Protein 3LWS (pdb70)

Radius of gyration: 48.51 Å; Cα contacts (8 Å, |Δi|>4): 4368; chains: 6; bounding box: 107×149×99 Å

InterPro domains:
  IPR001597 Aromatic amino acid beta-eliminating lyase/threonine aldolase [PF01212] (37-291)
  IPR015421 Pyridoxal phosphate-dependent transferase, major domain [G3DSA:3.40.640.10] (1-252)
  IPR015422 Pyridoxal phosphate-dependent transferase, small domain [G3DSA:3.90.1150.10] (253-356)
  IPR015424 Pyridoxal phosphate-dependent transferase [SSF53383] (31-314)

Structure (mmCIF, N/CA/C/O backbone):
data_3LWS
#
_entry.id   3LWS
#
_cell.length_a   142.150
_cell.length_b   142.150
_cell.length_c   102.710
_cell.angle_alpha   90.000
_cell.angle_beta   90.000
_cell.angle_gamma   120.000
#
_symmetry.space_group_name_H-M   'P 31'
#
loop_
_entity.id
_entity.type
_entity.pdbx_description
1 polymer 'Aromatic amino acid beta-eliminating lyase/threonine aldolase'
2 water water
#
loop_
_atom_site.group_PDB
_atom_site.id
_atom_site.type_symbol
_atom_site.label_atom_id
_atom_site.label_alt_id
_atom_site.label_comp_id
_atom_site.label_asym_id
_atom_site.label_entity_id
_atom_site.label_seq_id
_atom_site.pdbx_PDB_ins_code
_atom_site.Cartn_x
_atom_site.Cartn_y
_atom_site.Cartn_z
_atom_site.occupancy
_atom_site.B_iso_or_equiv
_atom_site.auth_seq_id
_atom_site.auth_comp_id
_atom_site.auth_asym_id
_atom_site.auth_atom_id
_atom_site.pdbx_PDB_model_num
ATOM 9 N N . ASN A 1 3 ? -21.679 -9.216 19.879 1.00 33.65 2 ASN A N 1
ATOM 10 C CA . ASN A 1 3 ? -21.702 -8.546 21.178 1.00 31.86 2 ASN A CA 1
ATOM 11 C C . ASN A 1 3 ? -23.114 -8.134 21.595 1.00 33.99 2 ASN A C 1
ATOM 12 O O . ASN A 1 3 ? -24.063 -8.204 20.810 1.00 32.77 2 ASN A O 1
ATOM 17 N N . ARG A 1 4 ? -23.225 -7.774 22.865 1.00 32.58 3 ARG A N 1
ATOM 18 C CA . ARG A 1 4 ? -24.444 -7.319 23.474 1.00 33.01 3 ARG A CA 1
ATOM 19 C C . ARG A 1 4 ? -25.041 -6.093 22.770 1.00 32.63 3 ARG A C 1
ATOM 20 O O . ARG A 1 4 ? -26.246 -6.070 22.527 1.00 33.87 3 ARG A O 1
ATOM 22 N N . LEU A 1 5 ? -24.221 -5.093 22.437 1.00 30.45 4 LEU A N 1
ATOM 23 C CA . LEU A 1 5 ? -24.740 -3.878 21.777 1.00 29.82 4 LEU A CA 1
ATOM 24 C C . LEU A 1 5 ? -25.336 -4.194 20.407 1.00 29.62 4 LEU A C 1
ATOM 25 O O . LEU A 1 5 ? -26.503 -3.869 20.150 1.00 28.18 4 LEU A O 1
ATOM 30 N N . ARG A 1 6 ? -24.526 -4.823 19.555 1.00 28.95 5 ARG A N 1
ATOM 31 C CA . ARG A 1 6 ? -24.914 -5.156 18.189 1.00 31.17 5 ARG A CA 1
ATOM 32 C C . ARG A 1 6 ? -26.163 -6.028 18.187 1.00 33.04 5 ARG A C 1
ATOM 33 O O . ARG A 1 6 ? -27.083 -5.795 17.406 1.00 32.88 5 ARG A O 1
ATOM 36 N N . THR A 1 7 ? -26.204 -7.002 19.085 1.00 33.54 6 THR A N 1
ATOM 37 C CA . THR A 1 7 ? -27.370 -7.849 19.250 1.00 35.08 6 THR A CA 1
ATOM 38 C C . THR A 1 7 ? -28.609 -7.013 19.494 1.00 34.58 6 THR A C 1
ATOM 39 O O . THR A 1 7 ? -29.619 -7.203 18.840 1.00 34.17 6 THR A O 1
ATOM 43 N N . SER A 1 8 ? -28.505 -6.087 20.437 1.00 34.09 7 SER A N 1
ATOM 44 C CA . SER A 1 8 ? -29.637 -5.266 20.851 1.00 32.88 7 SER A CA 1
ATOM 45 C C . SER A 1 8 ? -30.132 -4.353 19.721 1.00 33.15 7 SER A C 1
ATOM 46 O O . SER A 1 8 ? -31.327 -4.032 19.652 1.00 32.48 7 SER A O 1
ATOM 49 N N . PHE A 1 9 ? -29.215 -3.955 18.837 1.00 31.80 8 PHE A N 1
ATOM 50 C CA . PHE A 1 9 ? -29.540 -3.072 17.744 1.00 31.14 8 PHE A CA 1
ATOM 51 C C . PHE A 1 9 ? -30.218 -3.873 16.636 1.00 33.03 8 PHE A C 1
ATOM 52 O O . PHE A 1 9 ? -31.170 -3.385 16.012 1.00 30.41 8 PHE A O 1
ATOM 60 N N . GLN A 1 10 ? -29.721 -5.095 16.409 1.00 33.88 9 GLN A N 1
ATOM 61 C CA . GLN A 1 10 ? -30.290 -6.010 15.411 1.00 36.57 9 GLN A CA 1
ATOM 62 C C . GLN A 1 10 ? -31.730 -6.360 15.752 1.00 35.79 9 GLN A C 1
ATOM 63 O O . GLN A 1 10 ? -32.568 -6.491 14.844 1.00 35.93 9 GLN A O 1
ATOM 69 N N . GLN A 1 11 ? -32.017 -6.507 17.051 1.00 34.21 10 GLN A N 1
ATOM 70 C CA A GLN A 1 11 ? -33.353 -6.930 17.500 0.50 35.56 10 GLN A CA 1
ATOM 71 C CA B GLN A 1 11 ? -33.343 -6.934 17.503 0.50 34.99 10 GLN A CA 1
ATOM 72 C C . GLN A 1 11 ? -34.314 -5.745 17.670 1.00 34.60 10 GLN A C 1
ATOM 73 O O . GLN A 1 11 ? -35.362 -5.866 18.342 1.00 34.23 10 GLN A O 1
ATOM 84 N N . THR A 1 12 ? -33.981 -4.597 17.052 1.00 32.86 11 THR A N 1
ATOM 85 C CA . THR A 1 12 ? -34.873 -3.422 17.084 1.00 30.33 11 THR A CA 1
ATOM 86 C C . THR A 1 12 ? -35.823 -3.441 15.896 1.00 29.22 11 THR A C 1
ATOM 87 O O . THR A 1 12 ? -35.559 -4.064 14.864 1.00 31.35 11 THR A O 1
ATOM 91 N N . THR A 1 13 ? -36.925 -2.724 16.067 1.00 29.98 12 THR A N 1
ATOM 92 C CA . THR A 1 13 ? -38.012 -2.685 15.099 1.00 29.58 12 THR A CA 1
ATOM 93 C C . THR A 1 13 ? -37.978 -1.364 14.325 1.00 29.36 12 THR A C 1
ATOM 94 O O . THR A 1 13 ? -38.749 -1.159 13.377 1.00 29.65 12 THR A O 1
ATOM 98 N N . GLY A 1 14 ? -37.079 -0.467 14.726 1.00 27.51 13 GLY A N 1
ATOM 99 C CA . GLY A 1 14 ? -36.797 0.740 13.949 1.00 24.89 13 GLY A CA 1
ATOM 100 C C . GLY A 1 14 ? -35.476 1.331 14.364 1.00 24.38 13 GLY A C 1
ATOM 101 O O . GLY A 1 14 ? -34.984 1.031 15.450 1.00 26.22 13 GLY A O 1
ATOM 102 N N . GLN A 1 15 ? -34.914 2.180 13.510 1.00 22.94 14 GLN A N 1
ATOM 103 C CA . GLN A 1 15 ? -33.591 2.753 13.730 1.00 21.77 14 GLN A CA 1
ATOM 104 C C . GLN A 1 15 ? -33.584 4.204 13.309 1.00 22.35 14 GLN A C 1
ATOM 105 O O . GLN A 1 15 ? -34.362 4.599 12.403 1.00 21.46 14 GLN A O 1
ATOM 111 N N . ILE A 1 16 ? -32.698 4.982 13.938 1.00 21.09 15 ILE A N 1
ATOM 112 C CA . ILE A 1 16 ? -32.464 6.353 13.525 1.00 22.34 15 ILE A CA 1
ATOM 113 C C . ILE A 1 16 ? -31.565 6.428 12.275 1.00 21.28 15 ILE A C 1
ATOM 114 O O . ILE A 1 16 ? -31.697 7.354 11.465 1.00 21.64 15 ILE A O 1
ATOM 119 N N . SER A 1 17 ? -30.662 5.464 12.120 1.00 20.41 16 SER A N 1
ATOM 120 C CA . SER A 1 17 ? -29.687 5.512 11.045 1.00 23.79 16 SER A CA 1
ATOM 121 C C . SER A 1 17 ? -30.024 4.496 10.012 1.00 21.10 16 SER A C 1
ATOM 122 O O . SER A 1 17 ? -30.696 3.508 10.288 1.00 21.89 16 SER A O 1
ATOM 125 N N . GLY A 1 18 ? -29.540 4.751 8.808 1.00 21.02 17 GLY A N 1
ATOM 126 C CA . GLY A 1 18 ? -29.710 3.820 7.702 1.00 20.44 17 GLY A CA 1
ATOM 127 C C . GLY A 1 18 ? -31.052 3.777 7.017 1.00 21.76 17 GLY A C 1
ATOM 128 O O . GLY A 1 18 ? -31.953 4.613 7.238 1.00 21.87 17 GLY A O 1
ATOM 129 N N . HIS A 1 19 ? -31.166 2.765 6.179 1.00 21.75 18 HIS A N 1
ATOM 130 C CA . HIS A 1 19 ? -32.287 2.611 5.309 1.00 24.09 18 HIS A CA 1
ATOM 131 C C . HIS A 1 19 ? -33.158 1.428 5.653 1.00 26.00 18 HIS A C 1
ATOM 132 O O . HIS A 1 19 ? -34.173 1.229 5.000 1.00 28.85 18 HIS A O 1
ATOM 139 N N . GLY A 1 20 ? -32.754 0.643 6.654 1.00 25.84 19 GLY A N 1
ATOM 140 C CA . GLY A 1 20 ? -33.331 -0.672 6.872 1.00 26.16 19 GLY A CA 1
ATOM 141 C C . GLY A 1 20 ? -32.311 -1.767 6.654 1.00 25.88 19 GLY A C 1
ATOM 142 O O . GLY A 1 20 ? -31.141 -1.505 6.365 1.00 25.99 19 GLY A O 1
ATOM 143 N N . LYS A 1 21 ? -32.746 -3.002 6.824 1.00 24.95 20 LYS A N 1
ATOM 144 C CA . LYS A 1 21 ? -31.844 -4.135 6.734 1.00 25.88 20 LYS A CA 1
ATOM 145 C C . LYS A 1 21 ? -31.308 -4.297 5.331 1.00 24.12 20 LYS A C 1
ATOM 146 O O . LYS A 1 21 ? -32.021 -4.078 4.319 1.00 23.75 20 LYS A O 1
ATOM 152 N N . ARG A 1 22 ? -30.054 -4.696 5.283 1.00 23.17 21 ARG A N 1
ATOM 153 C CA . ARG A 1 22 ? -29.335 -4.930 4.040 1.00 25.82 21 ARG A CA 1
ATOM 154 C C . ARG A 1 22 ? -29.606 -6.371 3.635 1.00 24.16 21 ARG A C 1
ATOM 155 O O . ARG A 1 22 ? -28.877 -7.295 4.019 1.00 24.12 21 ARG A O 1
ATOM 163 N N . ASN A 1 23 ? -30.673 -6.576 2.876 1.00 22.92 22 ASN A N 1
ATOM 164 C CA . ASN A 1 23 ? -31.046 -7.944 2.472 1.00 21.28 22 ASN A CA 1
ATOM 165 C C . ASN A 1 23 ? -31.340 -8.139 0.987 1.00 20.68 22 ASN A C 1
ATOM 166 O O . ASN A 1 23 ? -31.266 -7.196 0.204 1.00 21.06 22 ASN A O 1
ATOM 171 N N . VAL A 1 24 ? -31.654 -9.387 0.619 1.00 21.17 23 VAL A N 1
ATOM 172 C CA . VAL A 1 24 ? -31.934 -9.804 -0.741 1.00 22.22 23 VAL A CA 1
ATOM 173 C C . VAL A 1 24 ? -33.111 -9.038 -1.322 1.00 22.33 23 VAL A C 1
ATOM 174 O O . VAL A 1 24 ? -33.124 -8.771 -2.519 1.00 21.29 23 VAL A O 1
ATOM 178 N N . GLY A 1 25 ? -34.083 -8.676 -0.468 1.00 21.69 24 GLY A N 1
ATOM 179 C CA . GLY A 1 25 ? -35.208 -7.834 -0.874 1.00 20.43 24 GLY A CA 1
ATOM 180 C C . GLY A 1 25 ? -34.828 -6.524 -1.558 1.00 20.29 24 GLY A C 1
ATOM 181 O O . GLY A 1 25 ? -35.566 -6.047 -2.424 1.00 19.14 24 GLY A O 1
ATOM 182 N N . VAL A 1 26 ? -33.703 -5.924 -1.152 1.00 20.22 25 VAL A N 1
ATOM 183 C CA . VAL A 1 26 ? -33.195 -4.693 -1.814 1.00 19.90 25 VAL A CA 1
ATOM 184 C C . VAL A 1 26 ? -33.021 -4.926 -3.331 1.00 19.61 25 VAL A C 1
ATOM 185 O O . VAL A 1 26 ? 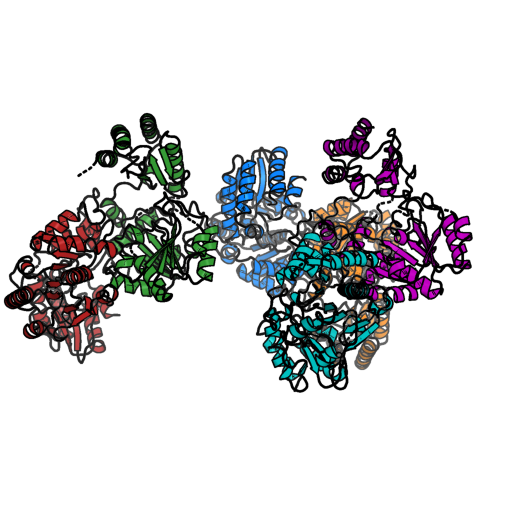-33.435 -4.115 -4.136 1.00 21.18 25 VAL A O 1
ATOM 189 N N . LEU A 1 27 ? -32.441 -6.065 -3.712 1.00 21.48 26 LEU A N 1
ATOM 190 C CA . LEU A 1 27 ? -32.282 -6.405 -5.151 1.00 20.60 26 LEU A CA 1
ATOM 191 C C . LEU A 1 27 ? -33.632 -6.785 -5.723 1.00 21.12 26 LEU A C 1
ATOM 192 O O . LEU A 1 27 ? -34.037 -6.204 -6.708 1.00 20.75 26 LEU A O 1
ATOM 197 N N . LYS A 1 28 ? -34.380 -7.676 -5.053 1.00 22.59 27 LYS A N 1
ATOM 198 C CA . LYS A 1 28 ? -35.680 -8.081 -5.594 1.00 22.81 27 LYS A CA 1
ATOM 199 C C . LYS A 1 28 ? -36.604 -6.890 -5.825 1.00 21.85 27 LYS A C 1
ATOM 200 O O . LYS A 1 28 ? -37.226 -6.804 -6.859 1.00 23.98 27 LYS A O 1
ATOM 206 N N . THR A 1 29 ? -36.623 -5.938 -4.918 1.00 23.23 28 THR A N 1
ATOM 207 C CA . THR A 1 29 ? -37.439 -4.766 -5.119 1.00 22.17 28 THR A CA 1
ATOM 208 C C . THR A 1 29 ? -37.010 -3.972 -6.366 1.00 23.24 28 THR A C 1
ATOM 209 O O . THR A 1 29 ? -37.860 -3.566 -7.139 1.00 23.42 28 THR A O 1
ATOM 213 N N . ALA A 1 30 ? -35.711 -3.747 -6.555 1.00 22.88 29 ALA A N 1
ATOM 214 C CA . ALA A 1 30 ? -35.228 -3.015 -7.757 1.00 22.92 29 ALA A CA 1
ATOM 215 C C . ALA A 1 30 ? -35.635 -3.709 -9.080 1.00 21.86 29 ALA A C 1
ATOM 216 O O . ALA A 1 30 ? -35.839 -3.080 -10.114 1.00 25.08 29 ALA A O 1
ATOM 218 N N . PHE A 1 31 ? -35.726 -5.027 -9.058 1.00 22.57 30 PHE A N 1
ATOM 219 C CA . PHE A 1 31 ? -36.014 -5.798 -10.269 1.00 22.73 30 PHE A CA 1
ATOM 220 C C . PHE A 1 31 ? -37.491 -6.177 -10.543 1.00 23.45 30 PHE A C 1
ATOM 221 O O . PHE A 1 31 ? -37.836 -6.601 -11.677 1.00 22.23 30 PHE A O 1
ATOM 229 N N . ALA A 1 32 ? -38.345 -6.006 -9.545 1.00 23.89 31 ALA A N 1
ATOM 230 C CA . ALA A 1 32 ? -39.719 -6.570 -9.589 1.00 25.37 31 ALA A CA 1
ATOM 231 C C . ALA A 1 32 ? -40.563 -6.128 -10.791 1.00 25.50 31 ALA A C 1
ATOM 232 O O . ALA A 1 32 ? -41.480 -6.836 -11.205 1.00 29.22 31 ALA A O 1
ATOM 234 N N . ALA A 1 33 ? -40.247 -4.982 -11.365 1.00 25.60 32 ALA A N 1
ATOM 235 C CA . ALA A 1 33 ? -40.942 -4.474 -12.526 1.00 26.69 32 ALA A CA 1
ATOM 236 C C . ALA A 1 33 ? -40.067 -4.503 -13.806 1.00 25.10 32 ALA A C 1
ATOM 237 O O . ALA A 1 33 ? -40.453 -3.944 -14.832 1.00 26.37 32 ALA A O 1
ATOM 239 N N . VAL A 1 34 ? -38.901 -5.149 -13.738 1.00 22.87 33 VAL A N 1
ATOM 240 C CA . VAL A 1 34 ? -38.002 -5.221 -14.872 1.00 21.53 33 VAL A CA 1
ATOM 241 C C . VAL A 1 34 ? -38.373 -6.460 -15.706 1.00 21.91 33 VAL A C 1
ATOM 242 O O . VAL A 1 34 ? -38.424 -7.575 -15.190 1.00 22.18 33 VAL A O 1
ATOM 246 N N . ALA A 1 35 ? -38.630 -6.244 -16.996 1.00 22.80 34 ALA A N 1
ATOM 247 C CA . ALA A 1 35 ? -38.983 -7.309 -17.946 1.00 22.34 34 ALA A CA 1
ATOM 248 C C . ALA A 1 35 ? -37.937 -8.397 -17.975 1.00 23.00 34 ALA A C 1
ATOM 249 O O . ALA A 1 35 ? -36.760 -8.093 -18.135 1.00 24.52 34 ALA A O 1
ATOM 251 N N . ASP A 1 36 ? -38.342 -9.672 -17.867 1.00 24.22 35 ASP A N 1
ATOM 252 C CA . ASP A 1 36 ? -37.374 -10.779 -17.937 1.00 25.03 35 ASP A CA 1
ATOM 253 C C . ASP A 1 36 ? -36.592 -10.729 -19.255 1.00 25.07 35 ASP A C 1
ATOM 254 O O . ASP A 1 36 ? -35.453 -11.169 -19.318 1.00 25.43 35 ASP A O 1
ATOM 259 N N . GLU A 1 37 ? -37.192 -10.167 -20.301 1.00 25.01 36 GLU A N 1
ATOM 260 C CA . GLU A 1 37 ? -36.571 -10.165 -21.615 1.00 25.62 36 GLU A CA 1
ATOM 261 C C . GLU A 1 37 ? -35.559 -9.027 -21.809 1.00 23.98 36 GLU A C 1
ATOM 262 O O . GLU A 1 37 ? -34.890 -8.995 -22.807 1.00 25.30 36 GLU A O 1
ATOM 276 N N . ALA A 1 39 ? -32.259 -7.293 -22.308 1.00 21.70 38 ALA A N 1
ATOM 277 C CA . ALA A 1 39 ? -30.925 -7.830 -22.576 1.00 21.15 38 ALA A CA 1
ATOM 278 C C . ALA A 1 39 ? -29.890 -7.277 -21.589 1.00 21.63 38 ALA A C 1
ATOM 279 O O . ALA A 1 39 ? -29.906 -6.102 -21.187 1.00 22.99 38 ALA A O 1
ATOM 281 N N . SER A 1 40 ? -28.970 -8.141 -21.226 1.00 22.78 39 SER A N 1
ATOM 282 C CA . SER A 1 40 ? -27.896 -7.792 -20.339 1.00 22.25 39 SER A CA 1
ATOM 283 C C . SER A 1 40 ? -26.921 -6.936 -21.063 1.00 23.30 39 SER A C 1
ATOM 284 O O . SER A 1 40 ? -26.831 -6.988 -22.275 1.00 20.67 39 SER A O 1
ATOM 287 N N . ASP A 1 41 ? -26.150 -6.187 -20.281 1.00 23.43 40 ASP A N 1
ATOM 288 C CA . ASP A 1 41 ? -24.925 -5.569 -20.749 1.00 21.20 40 ASP A CA 1
ATOM 289 C C . ASP A 1 41 ? -23.946 -6.659 -21.178 1.00 22.36 40 ASP A C 1
ATOM 290 O O . ASP A 1 41 ? -24.147 -7.849 -20.884 1.00 21.96 40 ASP A O 1
ATOM 295 N N . GLN A 1 42 ? -22.895 -6.276 -21.912 1.00 23.06 41 GLN A N 1
ATOM 296 C CA . GLN A 1 42 ? -21.854 -7.251 -22.257 1.00 24.90 41 GLN A CA 1
ATOM 297 C C . GLN A 1 42 ? -20.453 -6.644 -22.234 1.00 24.17 41 GLN A C 1
ATOM 298 O O . GLN A 1 42 ? -20.113 -5.755 -23.021 1.00 24.97 41 GLN A O 1
ATOM 304 N N . TYR A 1 43 ? -19.658 -7.150 -21.306 1.00 23.50 42 TYR A N 1
ATOM 305 C CA . TYR A 1 43 ? -18.294 -6.672 -21.053 1.00 23.07 42 TYR A CA 1
ATOM 306 C C . TYR A 1 43 ? -18.111 -5.167 -21.290 1.00 22.08 42 TYR A C 1
ATOM 307 O O . TYR A 1 43 ? -17.218 -4.746 -22.041 1.00 19.39 42 TYR A O 1
ATOM 316 N N . GLY A 1 44 ? -18.944 -4.378 -20.620 1.00 20.62 43 GLY A N 1
ATOM 317 C CA . GLY A 1 44 ? -18.726 -2.935 -20.496 1.00 20.37 43 GLY A CA 1
ATOM 318 C C . GLY A 1 44 ? -19.396 -2.083 -21.557 1.00 22.22 43 GLY A C 1
ATOM 319 O O . GLY A 1 44 ? -19.182 -0.870 -21.589 1.00 22.95 43 GLY A O 1
ATOM 320 N N . THR A 1 45 ? -20.144 -2.721 -22.459 1.00 22.76 44 THR A N 1
ATOM 321 C CA . THR A 1 45 ? -20.941 -2.037 -23.445 1.00 22.63 44 THR A CA 1
ATOM 322 C C . THR A 1 45 ? -22.316 -2.740 -23.606 1.00 24.47 44 THR A C 1
ATOM 323 O O . THR A 1 45 ? -22.676 -3.685 -22.863 1.00 23.31 44 THR A O 1
ATOM 327 N N . GLY A 1 46 ? -23.082 -2.241 -24.567 1.00 24.66 45 GLY A N 1
ATOM 328 C CA . GLY A 1 46 ? -24.370 -2.790 -24.897 1.00 25.16 45 GLY A CA 1
ATOM 329 C C . GLY A 1 46 ? -25.460 -2.218 -24.027 1.00 24.13 45 GLY A C 1
ATOM 330 O O . GLY A 1 46 ? -25.363 -1.076 -23.522 1.00 22.89 45 GLY A O 1
ATOM 331 N N . ALA A 1 47 ? -26.492 -3.044 -23.842 1.00 24.48 46 ALA A N 1
ATOM 332 C CA . ALA A 1 47 ? -27.699 -2.645 -23.143 1.00 23.74 46 ALA A CA 1
ATOM 333 C C . ALA A 1 47 ? -27.410 -2.326 -21.681 1.00 22.91 46 ALA A C 1
ATOM 334 O O . ALA A 1 47 ? -26.517 -2.915 -21.105 1.00 22.77 46 ALA A O 1
ATOM 336 N N . ILE A 1 48 ? -28.198 -1.399 -21.128 1.00 22.18 47 ILE A N 1
ATOM 337 C CA . ILE A 1 48 ? -28.253 -1.056 -19.710 1.00 21.50 47 ILE A CA 1
ATOM 338 C C . ILE A 1 48 ? -27.077 -0.171 -19.331 1.00 20.76 47 ILE A C 1
ATOM 339 O O . ILE A 1 48 ? -27.268 0.980 -18.913 1.00 22.26 47 ILE A O 1
ATOM 344 N N . ILE A 1 49 ? -25.870 -0.696 -19.481 1.00 21.48 48 ILE A N 1
ATOM 345 C CA . ILE A 1 49 ? -24.659 0.014 -19.084 1.00 20.20 48 ILE A CA 1
ATOM 346 C C . ILE A 1 49 ? -24.432 1.321 -19.880 1.00 21.32 48 ILE A C 1
ATOM 347 O O . ILE A 1 49 ? -24.131 2.345 -19.269 1.00 19.41 48 ILE A O 1
ATOM 352 N N . GLU A 1 50 ? -24.606 1.309 -21.205 1.00 21.62 49 GLU A N 1
ATOM 353 C CA . GLU A 1 50 ? -24.370 2.547 -21.982 1.00 21.86 49 GLU A CA 1
ATOM 354 C C . GLU A 1 50 ? -25.310 3.671 -21.641 1.00 21.17 49 GLU A C 1
ATOM 355 O O . GLU A 1 50 ? -24.843 4.758 -21.406 1.00 21.83 49 GLU A O 1
ATOM 361 N N . PRO A 1 51 ? -26.622 3.416 -21.578 1.00 22.47 50 PRO A N 1
ATOM 362 C CA . PRO A 1 51 ? -27.529 4.478 -21.148 1.00 23.74 50 PRO A CA 1
ATOM 363 C C . PRO A 1 51 ? -27.279 4.972 -19.699 1.00 23.36 50 PRO A C 1
ATOM 364 O O . PRO A 1 51 ? -27.390 6.181 -19.425 1.00 23.29 50 PRO A O 1
ATOM 368 N N . PHE A 1 52 ? -26.921 4.062 -18.789 1.00 22.77 51 PHE A N 1
ATOM 369 C CA . PHE A 1 52 ? -26.648 4.454 -17.406 1.00 21.65 51 PHE A CA 1
ATOM 370 C C . PHE A 1 52 ? -25.434 5.365 -17.344 1.00 21.65 51 PHE A C 1
ATOM 371 O O . PHE A 1 52 ? -25.443 6.373 -16.634 1.00 21.33 51 PHE A O 1
ATOM 379 N N . GLU A 1 53 ? -24.398 4.996 -18.094 1.00 21.40 52 GLU A N 1
ATOM 380 C CA . GLU A 1 53 ? -23.178 5.749 -18.112 1.00 20.78 52 GLU A CA 1
ATOM 381 C C . GLU A 1 53 ? -23.453 7.148 -18.692 1.00 22.04 52 GLU A C 1
ATOM 382 O O . GLU A 1 53 ? -23.030 8.135 -18.127 1.00 22.31 52 GLU A O 1
ATOM 388 N N . GLN A 1 54 ? -24.201 7.244 -19.790 1.00 22.99 53 GLN A N 1
ATOM 389 C CA . GLN A 1 54 ? -24.529 8.580 -20.393 1.00 23.89 53 GLN A CA 1
ATOM 390 C C . GLN A 1 54 ? -25.340 9.452 -19.431 1.00 23.18 53 GLN A C 1
ATOM 391 O O . GLN A 1 54 ? -25.060 10.645 -19.256 1.00 24.70 53 GLN A O 1
ATOM 397 N N . LYS A 1 55 ? -26.344 8.837 -18.807 1.00 22.47 54 LYS A N 1
ATOM 398 C CA . LYS A 1 55 ? -27.155 9.466 -17.783 1.00 22.31 54 LYS A CA 1
ATOM 399 C C . LYS A 1 55 ? -26.316 10.170 -16.731 1.00 22.32 54 LYS A C 1
ATOM 400 O O . LYS A 1 55 ? -26.499 11.368 -16.463 1.00 21.42 54 LYS A O 1
ATOM 406 N N . PHE A 1 56 ? -25.380 9.426 -16.149 1.00 22.88 55 PHE A N 1
ATOM 407 C CA . PHE A 1 56 ? -24.543 9.968 -15.126 1.00 21.55 55 PHE A CA 1
ATOM 408 C C . PHE A 1 56 ? -23.364 10.771 -15.655 1.00 22.15 55 PHE A C 1
ATOM 409 O O . PHE A 1 56 ? -22.886 11.628 -14.944 1.00 23.42 55 PHE A O 1
ATOM 417 N N . ALA A 1 57 ? -22.923 10.586 -16.890 1.00 22.01 56 ALA A N 1
ATOM 418 C CA . ALA A 1 57 ? -22.045 11.627 -17.464 1.00 23.85 56 ALA A CA 1
ATOM 419 C C . ALA A 1 57 ? -22.798 12.981 -17.432 1.00 23.83 56 ALA A C 1
ATOM 420 O O . ALA A 1 57 ? -22.263 13.984 -17.024 1.00 25.20 56 ALA A O 1
ATOM 422 N N . ASP A 1 58 ? -24.072 12.964 -17.804 1.00 27.34 57 ASP A N 1
ATOM 423 C CA . ASP A 1 58 ? -24.908 14.165 -17.806 1.00 26.06 57 ASP A CA 1
ATOM 424 C C . ASP A 1 58 ? -25.135 14.717 -16.426 1.00 26.24 57 ASP A C 1
ATOM 425 O O . ASP A 1 58 ? -25.048 15.918 -16.236 1.00 26.32 57 ASP A O 1
ATOM 430 N N . VAL A 1 59 ? -25.434 13.849 -15.459 1.00 27.17 58 VAL A N 1
ATOM 431 C CA . VAL A 1 59 ? -25.736 14.307 -14.103 1.00 25.57 58 VAL A CA 1
ATOM 432 C C . VAL A 1 59 ? -24.529 15.001 -13.502 1.00 25.74 58 VAL A C 1
ATOM 433 O O . VAL A 1 59 ? -24.665 16.005 -12.808 1.00 26.46 58 VAL A O 1
ATOM 437 N N . LEU A 1 60 ? -23.349 14.485 -13.786 1.00 24.34 59 LEU A N 1
ATOM 438 C CA . LEU A 1 60 ? -22.131 15.120 -13.286 1.00 23.34 59 LEU A CA 1
ATOM 439 C C . LEU A 1 60 ? -21.562 16.159 -14.252 1.00 23.62 59 LEU A C 1
ATOM 440 O O . LEU A 1 60 ? -20.612 16.813 -13.922 1.00 25.20 59 LEU A O 1
ATOM 445 N N . GLY A 1 61 ? -22.134 16.299 -15.446 1.00 25.61 60 GLY A N 1
ATOM 446 C CA . GLY A 1 61 ? -21.650 17.299 -16.428 1.00 24.94 60 GLY A CA 1
ATOM 447 C C . GLY A 1 61 ? -20.257 17.014 -16.963 1.00 25.47 60 GLY A C 1
ATOM 448 O O . GLY A 1 61 ? -19.486 17.933 -17.179 1.00 25.54 60 GLY A O 1
ATOM 457 N N . ASP A 1 63 ? -17.791 14.592 -19.853 1.00 23.41 62 ASP A N 1
ATOM 458 C CA . ASP A 1 63 ? -17.819 14.091 -21.221 1.00 24.59 62 ASP A CA 1
ATOM 459 C C . ASP A 1 63 ? -18.295 12.625 -21.267 1.00 23.79 62 ASP A C 1
ATOM 460 O O . ASP A 1 63 ? -18.948 12.209 -22.199 1.00 22.37 62 ASP A O 1
ATOM 465 N N . ASP A 1 64 ? -17.938 11.831 -20.265 1.00 23.01 63 ASP A N 1
ATOM 466 C CA . ASP A 1 64 ? -18.223 10.400 -20.305 1.00 22.44 63 ASP A CA 1
ATOM 467 C C . ASP A 1 64 ? -18.226 9.897 -18.833 1.00 22.02 63 ASP A C 1
ATOM 468 O O . ASP A 1 64 ? -17.815 10.632 -17.934 1.00 19.62 63 ASP A O 1
ATOM 473 N N . ALA A 1 65 ? -18.750 8.698 -18.592 1.00 20.83 64 ALA A N 1
ATOM 474 C CA . ALA A 1 65 ? -18.721 8.087 -17.257 1.00 18.58 64 ALA A CA 1
ATOM 475 C C . ALA A 1 65 ? -18.601 6.591 -17.419 1.00 19.79 64 ALA A C 1
ATOM 476 O O . ALA A 1 65 ? -19.063 6.037 -18.424 1.00 22.86 64 ALA A O 1
ATOM 478 N N . VAL A 1 66 ? -17.962 5.932 -16.447 1.00 19.39 65 VAL A N 1
ATOM 479 C CA . VAL A 1 66 ? -17.664 4.498 -16.539 1.00 17.22 65 VAL A CA 1
ATOM 480 C C . VAL A 1 66 ? -18.213 3.839 -15.268 1.00 18.59 65 VAL A C 1
ATOM 481 O O . VAL A 1 66 ? -17.906 4.279 -14.133 1.00 16.79 65 VAL A O 1
ATOM 485 N N . PHE A 1 67 ? -19.028 2.804 -15.456 1.00 17.23 66 PHE A N 1
ATOM 486 C CA . PHE A 1 67 ? -19.562 2.077 -14.325 1.00 17.27 66 PHE A CA 1
ATOM 487 C C . PHE A 1 67 ? -18.510 1.099 -13.811 1.00 17.00 66 PHE A C 1
ATOM 488 O O . PHE A 1 67 ? -18.044 0.262 -14.556 1.00 19.61 66 PHE A O 1
ATOM 496 N N . PHE A 1 68 ? -18.176 1.188 -12.528 1.00 17.10 67 PHE A N 1
ATOM 497 C CA . PHE A 1 68 ? -17.246 0.250 -11.897 1.00 16.20 67 PHE A CA 1
ATOM 498 C C . PHE A 1 68 ? -17.957 -0.570 -10.802 1.00 17.46 67 PHE A C 1
ATOM 499 O O . PHE A 1 68 ? -18.892 -0.083 -10.180 1.00 18.83 67 PHE A O 1
ATOM 507 N N . PRO A 1 69 ? -17.513 -1.816 -10.561 1.00 19.14 68 PRO A N 1
ATOM 508 C CA . PRO A 1 69 ? -18.005 -2.612 -9.420 1.00 18.60 68 PRO A CA 1
ATOM 509 C C . PRO A 1 69 ? -17.753 -2.000 -8.048 1.00 18.49 68 PRO A C 1
ATOM 510 O O . PRO A 1 69 ? -18.568 -2.198 -7.118 1.00 18.51 68 PRO A O 1
ATOM 514 N N . SER A 1 70 ? -16.654 -1.251 -7.924 1.00 17.72 69 SER A N 1
ATOM 515 C CA . SER A 1 70 ? -16.321 -0.578 -6.664 1.00 17.83 69 SER A CA 1
ATOM 516 C C . SER A 1 70 ? -15.649 0.780 -6.830 1.00 16.66 69 SER A C 1
ATOM 517 O O . SER A 1 70 ? -14.970 1.058 -7.813 1.00 15.06 69 SER A O 1
ATOM 520 N N . GLY A 1 71 ? -15.855 1.623 -5.833 1.00 16.10 70 GLY A N 1
ATOM 521 C CA . GLY A 1 71 ? -15.096 2.840 -5.708 1.00 16.19 70 GLY A CA 1
ATOM 522 C C . GLY A 1 71 ? -13.621 2.586 -5.422 1.00 16.99 70 GLY A C 1
ATOM 523 O O . GLY A 1 71 ? -12.762 3.416 -5.754 1.00 14.85 70 GLY A O 1
ATOM 524 N N . THR A 1 72 ? -13.323 1.467 -4.772 1.00 17.47 71 THR A N 1
ATOM 525 C CA . THR A 1 72 ? -11.938 1.128 -4.474 1.00 18.53 71 THR A CA 1
ATOM 526 C C . THR A 1 72 ? -11.160 1.018 -5.769 1.00 18.58 71 THR A C 1
ATOM 527 O O . THR A 1 72 ? -10.133 1.686 -5.931 1.00 17.12 71 THR A O 1
ATOM 539 N N . ALA A 1 74 ? -12.346 1.988 -8.846 1.00 17.72 73 ALA A N 1
ATOM 540 C CA . ALA A 1 74 ? -12.556 3.244 -9.541 1.00 18.26 73 ALA A CA 1
ATOM 541 C C . ALA A 1 74 ? -11.501 4.341 -9.195 1.00 18.69 73 ALA A C 1
ATOM 542 O O . ALA A 1 74 ? -10.922 4.967 -10.091 1.00 20.42 73 ALA A O 1
ATOM 544 N N . GLN A 1 75 ? -11.210 4.544 -7.923 1.00 18.89 74 GLN A N 1
ATOM 545 C CA . GLN A 1 75 ? -10.336 5.689 -7.555 1.00 18.39 74 GLN A CA 1
ATOM 546 C C . GLN A 1 75 ? -8.843 5.407 -7.734 1.00 18.02 74 GLN A C 1
ATOM 547 O O . GLN A 1 75 ? -8.090 6.312 -8.078 1.00 18.76 74 GLN A O 1
ATOM 553 N N . GLN A 1 76 ? -8.452 4.150 -7.519 1.00 17.02 75 GLN A N 1
ATOM 554 C CA . GLN A 1 76 ? -7.120 3.675 -7.864 1.00 17.53 75 GLN A CA 1
ATOM 555 C C . GLN A 1 76 ? -6.861 3.881 -9.334 1.00 19.03 75 GLN A C 1
ATOM 556 O O . GLN A 1 76 ? -5.820 4.446 -9.724 1.00 17.40 75 GLN A O 1
ATOM 562 N N . VAL A 1 77 ? -7.826 3.472 -10.152 1.00 19.00 76 VAL A N 1
ATOM 563 C CA . VAL A 1 77 ? -7.686 3.692 -11.589 1.00 18.37 76 VAL A CA 1
ATOM 564 C C . VAL A 1 77 ? -7.567 5.176 -11.960 1.00 17.85 76 VAL A C 1
ATOM 565 O O . VAL A 1 77 ? -6.738 5.547 -12.799 1.00 16.31 76 VAL A O 1
ATOM 569 N N . ALA A 1 78 ? -8.385 6.015 -11.336 1.00 18.00 77 ALA A N 1
ATOM 570 C CA . ALA A 1 78 ? -8.376 7.468 -11.627 1.00 18.63 77 ALA A CA 1
ATOM 571 C C . ALA A 1 78 ? -6.986 8.045 -11.367 1.00 18.99 77 ALA A C 1
ATOM 572 O O . ALA A 1 78 ? -6.401 8.713 -12.242 1.00 19.96 77 ALA A O 1
ATOM 574 N N . LEU A 1 79 ? -6.476 7.768 -10.168 1.00 18.89 78 LEU A N 1
ATOM 575 C CA . LEU A 1 79 ? -5.175 8.308 -9.723 1.00 18.78 78 LEU A CA 1
ATOM 576 C C . LEU A 1 79 ? -4.032 7.850 -10.639 1.00 18.79 78 LEU A C 1
ATOM 577 O O . LEU A 1 79 ? -3.179 8.663 -11.052 1.00 18.05 78 LEU A O 1
ATOM 582 N N . ARG A 1 80 ? -4.051 6.560 -10.996 1.00 19.01 79 ARG A N 1
ATOM 583 C CA . ARG A 1 80 ? -3.075 6.004 -11.935 1.00 17.24 79 ARG A CA 1
ATOM 584 C C . ARG A 1 80 ? -3.126 6.688 -13.301 1.00 18.62 79 ARG A C 1
ATOM 585 O O . ARG A 1 80 ? -2.073 6.997 -13.876 1.00 20.19 79 ARG A O 1
ATOM 593 N N . ILE A 1 81 ? -4.325 6.930 -13.819 1.00 17.35 80 ILE A N 1
ATOM 594 C CA . ILE A 1 81 ? -4.445 7.597 -15.118 1.00 19.39 80 ILE A CA 1
ATOM 595 C C . ILE A 1 81 ? -3.816 8.979 -15.034 1.00 19.23 80 ILE A C 1
ATOM 596 O O . ILE A 1 81 ? -2.949 9.293 -15.822 1.00 18.18 80 ILE A O 1
ATOM 601 N N . TRP A 1 82 ? -4.200 9.770 -14.049 1.00 18.09 81 TRP A N 1
ATOM 602 C CA . TRP A 1 82 ? -3.605 11.088 -13.873 1.00 18.66 81 TRP A CA 1
ATOM 603 C C . TRP A 1 82 ? -2.101 11.035 -13.589 1.00 18.98 81 TRP A C 1
ATOM 604 O O . TRP A 1 82 ? -1.371 11.837 -14.122 1.00 20.26 81 TRP A O 1
ATOM 615 N N . SER A 1 83 ? -1.644 10.087 -12.788 1.00 19.52 82 SER A N 1
ATOM 616 C CA . SER A 1 83 ? -0.224 9.923 -12.553 1.00 19.56 82 SER A CA 1
ATOM 617 C C . SER A 1 83 ? 0.493 9.696 -13.898 1.00 21.07 82 SER A C 1
ATOM 618 O O . SER A 1 83 ? 1.484 10.362 -14.187 1.00 20.05 82 SER A O 1
ATOM 621 N N . ASP A 1 84 ? -0.044 8.785 -14.713 1.00 22.05 83 ASP A N 1
ATOM 622 C CA . ASP A 1 84 ? 0.510 8.515 -16.062 1.00 21.91 83 ASP A CA 1
ATOM 623 C C . ASP A 1 84 ? 0.475 9.760 -16.964 1.00 22.69 83 ASP A C 1
ATOM 624 O O . ASP A 1 84 ? 1.428 10.049 -17.652 1.00 23.52 83 ASP A O 1
ATOM 629 N N . GLU A 1 85 ? -0.626 10.496 -16.959 1.00 21.70 84 GLU A N 1
ATOM 630 C CA . GLU A 1 85 ? -0.735 11.667 -17.805 1.00 23.27 84 GLU A CA 1
ATOM 631 C C . GLU A 1 85 ? 0.278 12.763 -17.432 1.00 24.59 84 GLU A C 1
ATOM 632 O O . GLU A 1 85 ? 0.754 13.490 -18.301 1.00 23.38 84 GLU A O 1
ATOM 638 N N . THR A 1 86 ? 0.592 12.887 -16.143 1.00 23.15 85 THR A N 1
ATOM 639 C CA . THR A 1 86 ? 1.475 13.956 -15.660 1.00 22.14 85 THR A CA 1
ATOM 640 C C . THR A 1 86 ? 2.908 13.529 -15.432 1.00 23.03 85 THR A C 1
ATOM 641 O O . THR A 1 86 ? 3.693 14.339 -14.949 1.00 22.60 85 THR A O 1
ATOM 645 N N . ASP A 1 87 ? 3.226 12.261 -15.697 1.00 22.32 86 ASP A N 1
ATOM 646 C CA . ASP A 1 87 ? 4.545 11.690 -15.411 1.00 23.21 86 ASP A CA 1
ATOM 647 C C . ASP A 1 87 ? 4.988 11.986 -13.968 1.00 22.60 86 ASP A C 1
ATOM 648 O O . ASP A 1 87 ? 6.148 12.284 -13.716 1.00 21.23 86 ASP A O 1
ATOM 653 N N . ASN A 1 88 ? 4.044 11.942 -13.035 1.00 21.50 87 ASN A N 1
ATOM 654 C CA . ASN A 1 88 ? 4.318 12.218 -11.644 1.00 21.31 87 ASN A CA 1
ATOM 655 C C . ASN A 1 88 ? 3.684 11.091 -10.830 1.00 20.78 87 ASN A C 1
ATOM 656 O O . ASN A 1 88 ? 2.472 10.842 -10.920 1.00 18.99 87 ASN A O 1
ATOM 661 N N . ARG A 1 89 ? 4.522 10.397 -10.078 1.00 20.59 88 ARG A N 1
ATOM 662 C CA . ARG A 1 89 ? 4.089 9.252 -9.280 1.00 20.69 88 ARG A CA 1
ATOM 663 C C . ARG A 1 89 ? 3.662 9.592 -7.851 1.00 20.71 88 ARG A C 1
ATOM 664 O O . ARG A 1 89 ? 3.610 8.709 -7.012 1.00 23.10 88 ARG A O 1
ATOM 672 N N . THR A 1 90 ? 3.355 10.845 -7.572 1.00 20.57 89 THR A N 1
ATOM 673 C CA . THR A 1 90 ? 2.946 11.232 -6.222 1.00 21.14 89 THR A CA 1
ATOM 674 C C . THR A 1 90 ? 1.546 11.837 -6.259 1.00 20.34 89 THR A C 1
ATOM 675 O O . THR A 1 90 ? 1.247 12.663 -7.110 1.00 20.96 89 THR A O 1
ATOM 679 N N . VAL A 1 91 ? 0.698 11.411 -5.327 1.00 19.06 90 VAL A N 1
ATOM 680 C CA . VAL A 1 91 ? -0.653 11.953 -5.178 1.00 18.73 90 VAL A CA 1
ATOM 681 C C . VAL A 1 91 ? -0.798 12.459 -3.737 1.00 19.70 90 VAL A C 1
ATOM 682 O O . VAL A 1 91 ? -0.058 12.035 -2.847 1.00 19.65 90 VAL A O 1
ATOM 686 N N . ALA A 1 92 ? -1.698 13.395 -3.518 1.00 17.12 91 ALA A N 1
ATOM 687 C CA . ALA A 1 92 ? -1.949 13.885 -2.195 1.00 19.46 91 ALA A CA 1
ATOM 688 C C . ALA A 1 92 ? -3.446 13.828 -1.818 1.00 21.41 91 ALA A C 1
ATOM 689 O O . ALA A 1 92 ? -4.363 14.005 -2.655 1.00 22.24 91 ALA A O 1
ATOM 691 N N . TYR A 1 93 ? -3.679 13.573 -0.542 1.00 21.31 92 TYR A N 1
ATOM 692 C CA . TYR A 1 93 ? -5.016 13.529 0.018 1.00 19.49 92 TYR A CA 1
ATOM 693 C C . TYR A 1 93 ? -4.972 13.570 1.552 1.00 19.29 92 TYR A C 1
ATOM 694 O O . TYR A 1 93 ? -3.889 13.617 2.147 1.00 19.60 92 TYR A O 1
ATOM 703 N N . HIS A 1 94 ? -6.151 13.619 2.171 1.00 19.37 93 HIS A N 1
ATOM 704 C CA . HIS A 1 94 ? -6.294 13.589 3.647 1.00 17.98 93 HIS A CA 1
ATOM 705 C C . HIS A 1 94 ? -5.685 12.286 4.240 1.00 20.03 93 HIS A C 1
ATOM 706 O O . HIS A 1 94 ? -5.795 11.236 3.617 1.00 18.03 93 HIS A O 1
ATOM 713 N N . PRO A 1 95 ? -5.090 12.339 5.466 1.00 20.09 94 PRO A N 1
ATOM 714 C CA . PRO A 1 95 ? -4.512 11.094 6.048 1.00 21.58 94 PRO A CA 1
ATOM 715 C C . PRO A 1 95 ? -5.506 9.927 6.252 1.00 19.68 94 PRO A C 1
ATOM 716 O O . PRO A 1 95 ? -5.103 8.780 6.281 1.00 18.74 94 PRO A O 1
ATOM 720 N N . LEU A 1 96 ? -6.785 10.224 6.380 1.00 19.54 95 LEU A N 1
ATOM 721 C CA . LEU A 1 96 ? -7.813 9.190 6.524 1.00 17.78 95 LEU A CA 1
ATOM 722 C C . LEU A 1 96 ? -8.565 8.911 5.217 1.00 19.82 95 LEU A C 1
ATOM 723 O O . LEU A 1 96 ? -9.688 8.403 5.230 1.00 20.58 95 LEU A O 1
ATOM 728 N N . CYS A 1 97 ? -7.917 9.185 4.085 1.00 19.55 96 CYS A N 1
ATOM 729 C CA . CYS A 1 97 ? -8.498 8.912 2.790 1.00 18.72 96 CYS A CA 1
ATOM 730 C C . CYS A 1 97 ? -8.763 7.406 2.674 1.00 18.69 96 CYS A C 1
ATOM 731 O O . CYS A 1 97 ? -7.983 6.584 3.155 1.00 18.56 96 CYS A O 1
ATOM 734 N N . HIS A 1 98 ? -9.874 7.054 2.050 1.00 17.66 97 HIS A N 1
ATOM 735 C CA . HIS A 1 98 ? -10.246 5.632 1.877 1.00 17.98 97 HIS A CA 1
ATOM 736 C C . HIS A 1 98 ? -9.116 4.794 1.298 1.00 17.64 97 HIS A C 1
ATOM 737 O O . HIS A 1 98 ? -8.870 3.650 1.751 1.00 16.20 97 HIS A O 1
ATOM 744 N N . LEU A 1 99 ? -8.417 5.363 0.309 1.00 17.74 98 LEU A N 1
ATOM 745 C CA . LEU A 1 99 ? -7.312 4.655 -0.351 1.00 18.05 98 LEU A CA 1
ATOM 746 C C . LEU A 1 99 ? -6.130 4.365 0.600 1.00 18.07 98 LEU A C 1
ATOM 747 O O . LEU A 1 99 ? -5.406 3.424 0.394 1.00 19.00 98 LEU A O 1
ATOM 752 N N . GLU A 1 100 ? -5.970 5.195 1.616 1.00 17.84 99 GLU A N 1
ATOM 753 C CA . GLU A 1 100 ? -4.895 5.103 2.582 1.00 18.45 99 GLU A CA 1
ATOM 754 C C . GLU A 1 100 ? -5.177 4.094 3.674 1.00 19.37 99 GLU A C 1
ATOM 755 O O . GLU A 1 100 ? -4.268 3.357 4.092 1.00 19.35 99 GLU A O 1
ATOM 761 N N . ILE A 1 101 ? -6.428 4.059 4.142 1.00 21.21 100 ILE A N 1
ATOM 762 C CA . ILE A 1 101 ? -6.763 3.257 5.341 1.00 20.62 100 ILE A CA 1
ATOM 763 C C . ILE A 1 101 ? -7.764 2.110 5.135 1.00 19.93 100 ILE A C 1
ATOM 764 O O . ILE A 1 101 ? -7.888 1.266 5.988 1.00 19.95 100 ILE A O 1
ATOM 769 N N . HIS A 1 102 ? -8.475 2.042 4.028 1.00 18.09 101 HIS A N 1
ATOM 770 C CA . HIS A 1 102 ? -9.526 1.024 3.944 1.00 19.37 101 HIS A CA 1
ATOM 771 C C . HIS A 1 102 ? -9.368 0.066 2.731 1.00 18.96 101 HIS A C 1
ATOM 772 O O . HIS A 1 102 ? -10.274 -0.697 2.450 1.00 20.17 101 HIS A O 1
ATOM 779 N N . GLU A 1 103 ? -8.234 0.074 2.031 1.00 17.69 102 GLU A N 1
ATOM 780 C CA . GLU A 1 103 ? -8.106 -0.731 0.783 1.00 17.89 102 GLU A CA 1
ATOM 781 C C . GLU A 1 103 ? -6.913 -1.712 0.786 1.00 18.82 102 GLU A C 1
ATOM 782 O O . GLU A 1 103 ? -6.479 -2.224 -0.265 1.00 19.96 102 GLU A O 1
ATOM 788 N N . GLN A 1 104 ? -6.455 -2.037 1.991 1.00 19.34 103 GLN A N 1
ATOM 789 C CA . GLN A 1 104 ? -5.295 -2.896 2.197 1.00 18.87 103 GLN A CA 1
ATOM 790 C C . GLN A 1 104 ? -4.095 -2.381 1.318 1.00 18.51 103 GLN A C 1
ATOM 791 O O . GLN A 1 104 ? -3.358 -3.150 0.715 1.00 20.06 103 GLN A O 1
ATOM 797 N N . ASP A 1 105 ? -3.936 -1.058 1.278 1.00 18.74 104 ASP A N 1
ATOM 798 C CA . ASP A 1 105 ? -2.850 -0.378 0.601 1.00 18.91 104 ASP A CA 1
ATOM 799 C C . ASP A 1 105 ? -2.829 -0.610 -0.894 1.00 20.52 104 ASP A C 1
ATOM 800 O O . ASP A 1 105 ? -1.754 -0.525 -1.521 1.00 17.94 104 ASP A O 1
ATOM 805 N N . GLY A 1 106 ? -4.016 -0.885 -1.454 1.00 19.61 105 GLY A N 1
ATOM 806 C CA . GLY A 1 106 ? -4.185 -1.279 -2.853 1.00 18.53 105 GLY A CA 1
ATOM 807 C C . GLY A 1 106 ? -3.480 -0.366 -3.818 1.00 17.69 105 GLY A C 1
ATOM 808 O O . GLY A 1 106 ? -2.737 -0.844 -4.662 1.00 17.71 105 GLY A O 1
ATOM 809 N N . LEU A 1 107 ? -3.676 0.951 -3.667 1.00 16.51 106 LEU A N 1
ATOM 810 C CA . LEU A 1 107 ? -3.028 1.937 -4.548 1.00 17.75 106 LEU A CA 1
ATOM 811 C C . LEU A 1 107 ? -1.495 1.717 -4.648 1.00 18.41 106 LEU A C 1
ATOM 812 O O . LEU A 1 107 ? -0.919 1.652 -5.740 1.00 18.17 106 LEU A O 1
ATOM 817 N N . LYS A 1 108 ? -0.856 1.562 -3.499 1.00 17.59 107 LYS A N 1
ATOM 818 C CA . LYS A 1 108 ? 0.584 1.466 -3.436 1.00 17.91 107 LYS A CA 1
ATOM 819 C C . LYS A 1 108 ? 1.088 0.078 -3.783 1.00 19.02 107 LYS A C 1
ATOM 820 O O . LYS A 1 108 ? 2.221 -0.058 -4.193 1.00 21.59 107 LYS A O 1
ATOM 826 N N . GLU A 1 109 ? 0.266 -0.949 -3.616 1.00 18.28 108 GLU A N 1
ATOM 827 C CA . GLU A 1 109 ? 0.702 -2.308 -3.909 1.00 19.25 108 GLU A CA 1
ATOM 828 C C . GLU A 1 109 ? 0.539 -2.550 -5.381 1.00 19.22 108 GLU A C 1
ATOM 829 O O . GLU A 1 109 ? 1.305 -3.294 -5.937 1.00 21.92 108 GLU A O 1
ATOM 835 N N . LEU A 1 110 ? -0.448 -1.897 -6.013 1.00 19.84 109 LEU A N 1
ATOM 836 C CA . LEU A 1 110 ? -0.785 -2.156 -7.416 1.00 18.80 109 LEU A CA 1
ATOM 837 C C . LEU A 1 110 ? -0.218 -1.162 -8.434 1.00 18.29 109 LEU A C 1
ATOM 838 O O . LEU A 1 110 ? -0.221 -1.441 -9.635 1.00 18.45 109 LEU A O 1
ATOM 843 N N . HIS A 1 111 ? 0.286 -0.029 -7.959 1.00 18.87 110 HIS A N 1
ATOM 844 C CA . HIS A 1 111 ? 0.869 0.995 -8.810 1.00 18.11 110 HIS A CA 1
ATOM 845 C C . HIS A 1 111 ? 2.089 1.613 -8.123 1.00 20.96 110 HIS A C 1
ATOM 846 O O . HIS A 1 111 ? 2.144 1.681 -6.889 1.00 21.50 110 HIS A O 1
ATOM 853 N N . PRO A 1 112 ? 3.090 2.061 -8.915 1.00 22.33 111 PRO A N 1
ATOM 854 C CA . PRO A 1 112 ? 4.268 2.658 -8.296 1.00 23.61 111 PRO A CA 1
ATOM 855 C C . PRO A 1 112 ? 3.924 4.098 -7.911 1.00 23.23 111 PRO A C 1
ATOM 856 O O . PRO A 1 112 ? 4.411 5.040 -8.514 1.00 25.72 111 PRO A O 1
ATOM 860 N N . ILE A 1 113 ? 3.041 4.249 -6.926 1.00 21.76 112 ILE A N 1
ATOM 861 C CA . ILE A 1 113 ? 2.533 5.550 -6.555 1.00 20.37 112 ILE A CA 1
ATOM 862 C C . ILE A 1 113 ? 2.715 5.820 -5.046 1.00 21.82 112 ILE A C 1
ATOM 863 O O . ILE A 1 113 ? 2.523 4.930 -4.182 1.00 22.41 112 ILE A O 1
ATOM 868 N N . GLU A 1 114 ? 3.155 7.042 -4.752 1.00 20.71 113 GLU A N 1
ATOM 869 C CA . GLU A 1 114 ? 3.411 7.465 -3.368 1.00 21.99 113 GLU A CA 1
ATOM 870 C C . GLU A 1 114 ? 2.401 8.529 -3.007 1.00 20.12 113 GLU A C 1
ATOM 871 O O . GLU A 1 114 ? 1.891 9.209 -3.873 1.00 17.18 113 GLU A O 1
ATOM 877 N N . THR A 1 115 ? 2.111 8.640 -1.715 1.00 19.50 114 THR A N 1
ATOM 878 C CA . THR A 1 115 ? 1.083 9.537 -1.245 1.00 20.71 114 THR A CA 1
ATOM 879 C C . THR A 1 115 ? 1.633 10.509 -0.191 1.00 20.71 114 THR A C 1
ATOM 880 O O . THR A 1 115 ? 2.388 10.101 0.690 1.00 24.54 114 THR A O 1
ATOM 884 N N . ILE A 1 116 ? 1.314 11.785 -0.337 1.00 20.98 115 ILE A N 1
ATOM 885 C CA . ILE A 1 116 ? 1.582 12.798 0.685 1.00 20.84 115 ILE A CA 1
ATOM 886 C C . ILE A 1 116 ? 0.284 12.994 1.412 1.00 21.61 115 ILE A C 1
ATOM 887 O O . ILE A 1 116 ? -0.734 13.279 0.764 1.00 22.67 115 ILE A O 1
ATOM 892 N N . LEU A 1 117 ? 0.298 12.840 2.736 1.00 21.01 116 LEU A N 1
ATOM 893 C CA . LEU A 1 117 ? -0.915 12.989 3.534 1.00 20.99 116 LEU A CA 1
ATOM 894 C C . LEU A 1 117 ? -1.007 14.450 3.952 1.00 22.27 116 LEU A C 1
ATOM 895 O O . LEU A 1 117 ? -0.081 14.976 4.515 1.00 22.63 116 LEU A O 1
ATOM 900 N N . VAL A 1 118 ? -2.100 15.122 3.600 1.00 22.66 117 VAL A N 1
ATOM 901 C CA . VAL A 1 118 ? -2.151 16.575 3.700 1.00 23.91 117 VAL A CA 1
ATOM 902 C C . VAL A 1 118 ? -2.888 16.960 4.976 1.00 26.31 117 VAL A C 1
ATOM 903 O O . VAL A 1 118 ? -4.015 16.548 5.177 1.00 28.26 117 VAL A O 1
ATOM 907 N N . GLY A 1 119 ? -2.246 17.737 5.835 1.00 28.74 118 GLY A N 1
ATOM 908 C CA . GLY A 1 119 ? -2.914 18.326 7.009 1.00 30.90 118 GLY A CA 1
ATOM 909 C C . GLY A 1 119 ? -2.800 17.464 8.251 1.00 29.36 118 GLY A C 1
ATOM 910 O O . GLY A 1 119 ? -1.722 16.960 8.530 1.00 31.94 118 GLY A O 1
ATOM 911 N N . ALA A 1 120 ? -3.883 17.352 9.014 1.00 27.84 119 ALA A N 1
ATOM 912 C CA . ALA A 1 120 ? -3.932 16.484 10.212 1.00 27.88 119 ALA A CA 1
ATOM 913 C C . ALA A 1 120 ? -5.121 15.518 10.171 1.00 26.93 119 ALA A C 1
ATOM 914 O O . ALA A 1 120 ? -6.162 15.832 9.597 1.00 26.98 119 ALA A O 1
ATOM 916 N N . ALA A 1 121 ? -4.968 14.364 10.812 1.00 25.76 120 ALA A N 1
ATOM 917 C CA . ALA A 1 121 ? -5.983 13.306 10.837 1.00 25.86 120 ALA A CA 1
ATOM 918 C C . ALA A 1 121 ? -7.332 13.732 11.420 1.00 25.52 120 ALA A C 1
ATOM 919 O O . ALA A 1 121 ? -8.372 13.192 11.052 1.00 23.93 120 ALA A O 1
ATOM 921 N N . ASP A 1 122 ? -7.316 14.693 12.324 1.00 26.09 121 ASP A N 1
ATOM 922 C CA . ASP A 1 122 ? -8.516 15.061 13.042 1.00 26.16 121 ASP A CA 1
ATOM 923 C C . ASP A 1 122 ? -9.184 16.340 12.509 1.00 26.01 121 ASP A C 1
ATOM 924 O O . ASP A 1 122 ? -10.027 16.926 13.196 1.00 25.45 121 ASP A O 1
ATOM 929 N N . ARG A 1 123 ? -8.805 16.811 11.316 1.00 23.36 122 ARG A N 1
ATOM 930 C CA . ARG A 1 123 ? -9.388 18.042 10.785 1.00 24.38 122 ARG A CA 1
ATOM 931 C C . ARG A 1 123 ? -9.293 18.087 9.271 1.00 23.31 122 ARG A C 1
ATOM 932 O O . ARG A 1 123 ? -8.634 17.257 8.653 1.00 22.64 122 ARG A O 1
ATOM 940 N N . LEU A 1 124 ? -9.931 19.081 8.681 1.00 23.54 123 LEU A N 1
ATOM 941 C CA . LEU A 1 124 ? -9.756 19.312 7.241 1.00 23.89 123 LEU A CA 1
ATOM 942 C C . LEU A 1 124 ? -8.358 19.867 6.987 1.00 23.43 123 LEU A C 1
ATOM 943 O O . LEU A 1 124 ? -7.779 20.571 7.819 1.00 23.29 123 LEU A O 1
ATOM 956 N N . THR A 1 126 ? -5.973 22.528 5.189 1.00 21.42 125 THR A N 1
ATOM 957 C CA . THR A 1 126 ? -6.198 23.954 5.009 1.00 22.86 125 THR A CA 1
ATOM 958 C C . THR A 1 126 ? -5.775 24.342 3.596 1.00 23.93 125 THR A C 1
ATOM 959 O O . THR A 1 126 ? -5.016 23.622 2.966 1.00 21.51 125 THR A O 1
ATOM 963 N N . LEU A 1 127 ? -6.276 25.466 3.095 1.00 24.12 126 LEU A N 1
ATOM 964 C CA . LEU A 1 127 ? -5.847 25.981 1.796 1.00 25.04 126 LEU A CA 1
ATOM 965 C C . LEU A 1 127 ? -4.339 26.264 1.760 1.00 25.61 126 LEU A C 1
ATOM 966 O O . LEU A 1 127 ? -3.685 25.979 0.745 1.00 25.86 126 LEU A O 1
ATOM 971 N N . ASP A 1 128 ? -3.775 26.780 2.858 1.00 25.52 127 ASP A N 1
ATOM 972 C CA . ASP A 1 128 ? -2.323 26.958 2.939 1.00 25.17 127 ASP A CA 1
ATOM 973 C C . ASP A 1 128 ? -1.558 25.657 2.769 1.00 24.52 127 ASP A C 1
ATOM 974 O O . ASP A 1 128 ? -0.502 25.640 2.109 1.00 23.00 127 ASP A O 1
ATOM 979 N N . GLU A 1 129 ? -2.052 24.584 3.378 1.00 22.99 128 GLU A N 1
ATOM 980 C CA . GLU A 1 129 ? -1.414 23.263 3.221 1.00 23.87 128 GLU A CA 1
ATOM 981 C C . GLU A 1 129 ? -1.441 22.745 1.782 1.00 21.93 128 GLU A C 1
ATOM 982 O O . GLU A 1 129 ? -0.493 22.135 1.351 1.00 23.18 128 GLU A O 1
ATOM 988 N N . ILE A 1 130 ? -2.522 23.006 1.049 1.00 22.02 129 ILE A N 1
ATOM 989 C CA . ILE A 1 130 ? -2.604 22.669 -0.377 1.00 21.44 129 ILE A CA 1
ATOM 990 C C . ILE A 1 130 ? -1.599 23.520 -1.180 1.00 23.91 129 ILE A C 1
ATOM 991 O O . ILE A 1 130 ? -0.874 23.004 -1.991 1.00 23.14 129 ILE A O 1
ATOM 996 N N . LYS A 1 131 ? -1.568 24.830 -0.950 1.00 24.12 130 LYS A N 1
ATOM 997 C CA . LYS A 1 131 ? -0.606 25.710 -1.632 1.00 24.33 130 LYS A CA 1
ATOM 998 C C . LYS A 1 131 ? 0.850 25.337 -1.333 1.00 24.86 130 LYS A C 1
ATOM 999 O O . LYS A 1 131 ? 1.723 25.665 -2.120 1.00 25.16 130 LYS A O 1
ATOM 1005 N N . ALA A 1 132 ? 1.115 24.688 -0.195 1.00 25.04 131 ALA A N 1
ATOM 1006 C CA . ALA A 1 132 ? 2.470 24.249 0.147 1.00 25.49 131 ALA A CA 1
ATOM 1007 C C . ALA A 1 132 ? 2.853 22.938 -0.522 1.00 24.77 131 ALA A C 1
ATOM 1008 O O . ALA A 1 132 ? 4.005 22.540 -0.442 1.00 25.28 131 ALA A O 1
ATOM 1010 N N . LEU A 1 133 ? 1.906 22.256 -1.173 1.00 25.13 132 LEU A N 1
ATOM 1011 C CA . LEU A 1 133 ? 2.243 21.007 -1.886 1.00 24.83 132 LEU A CA 1
ATOM 1012 C C . LEU A 1 133 ? 3.239 21.273 -3.002 1.00 23.47 132 LEU A C 1
ATOM 1013 O O . LEU A 1 133 ? 3.147 22.309 -3.627 1.00 23.67 132 LEU A O 1
ATOM 1018 N N . PRO A 1 134 ? 4.185 20.331 -3.230 1.00 23.62 133 PRO A N 1
ATOM 1019 C CA . PRO A 1 134 ? 5.085 20.339 -4.368 1.00 25.36 133 PRO A CA 1
ATOM 1020 C C . PRO A 1 134 ? 4.355 19.816 -5.617 1.00 25.56 133 PRO A C 1
ATOM 1021 O O . PRO A 1 134 ? 3.136 19.568 -5.572 1.00 23.85 133 PRO A O 1
ATOM 1025 N N . ASP A 1 135 ? 5.093 19.724 -6.724 1.00 25.65 134 ASP A N 1
ATOM 1026 C CA . ASP A 1 135 ? 4.576 19.202 -7.996 1.00 24.32 134 ASP A CA 1
ATOM 1027 C C . ASP A 1 135 ? 4.117 17.762 -7.755 1.00 22.60 134 ASP A C 1
ATOM 1028 O O . ASP A 1 135 ? 4.915 16.884 -7.394 1.00 21.86 134 ASP A O 1
ATOM 1033 N N . ILE A 1 136 ? 2.818 17.549 -7.892 1.00 20.74 135 ILE A N 1
ATOM 1034 C CA . ILE A 1 136 ? 2.205 16.206 -7.768 1.00 21.35 135 ILE A CA 1
ATOM 1035 C C . ILE A 1 136 ? 1.285 15.970 -8.963 1.00 20.53 135 ILE A C 1
ATOM 1036 O O . ILE A 1 136 ? 0.930 16.911 -9.648 1.00 21.24 135 ILE A O 1
ATOM 1041 N N . ALA A 1 137 ? 0.913 14.716 -9.209 1.00 21.64 136 ALA A N 1
ATOM 1042 C CA . ALA A 1 137 ? -0.062 14.354 -10.263 1.00 20.77 136 ALA A CA 1
ATOM 1043 C C . ALA A 1 137 ? -1.497 14.754 -9.923 1.00 22.38 136 ALA A C 1
ATOM 1044 O O . ALA A 1 137 ? -2.208 15.328 -10.753 1.00 21.18 136 ALA A O 1
ATOM 1046 N N . CYS A 1 138 ? -1.932 14.424 -8.700 1.00 22.11 137 CYS A N 1
ATOM 1047 C CA . CYS A 1 138 ? -3.347 14.541 -8.338 1.00 20.90 137 CYS A CA 1
ATOM 1048 C C . CYS A 1 138 ? -3.579 14.887 -6.872 1.00 19.54 137 CYS A C 1
ATOM 1049 O O . CYS A 1 138 ? -2.925 14.295 -6.017 1.00 19.42 137 CYS A O 1
ATOM 1052 N N . LEU A 1 139 ? -4.445 15.871 -6.605 1.00 18.10 138 LEU A N 1
ATOM 1053 C CA . LEU A 1 139 ? -5.022 16.089 -5.268 1.00 17.74 138 LEU A CA 1
ATOM 1054 C C . LEU A 1 139 ? -6.427 15.437 -5.288 1.00 18.92 138 LEU A C 1
ATOM 1055 O O . LEU A 1 139 ? -7.206 15.687 -6.215 1.00 20.64 138 LEU A O 1
ATOM 1060 N N . LEU A 1 140 ? -6.707 14.572 -4.307 1.00 20.67 139 LEU A N 1
ATOM 1061 C CA . LEU A 1 140 ? -8.009 13.947 -4.083 1.00 19.08 139 LEU A CA 1
ATOM 1062 C C . LEU A 1 140 ? -8.670 14.658 -2.891 1.00 17.99 139 LEU A C 1
ATOM 1063 O O . LEU A 1 140 ? -8.070 14.783 -1.826 1.00 19.31 139 LEU A O 1
ATOM 1068 N N . LEU A 1 141 ? -9.878 15.174 -3.104 1.00 17.73 140 LEU A N 1
ATOM 1069 C CA . LEU A 1 141 ? -10.716 15.659 -2.031 1.00 18.04 140 LEU A CA 1
ATOM 1070 C C . LEU A 1 141 ? -11.884 14.698 -1.879 1.00 18.88 140 LEU A C 1
ATOM 1071 O O . LEU A 1 141 ? -12.349 14.145 -2.863 1.00 20.50 140 LEU A O 1
ATOM 1076 N N . GLU A 1 142 ? -12.340 14.528 -0.638 1.00 19.22 141 GLU A N 1
ATOM 1077 C CA . GLU A 1 142 ? -13.519 13.727 -0.268 1.00 18.72 141 GLU A CA 1
ATOM 1078 C C . GLU A 1 142 ? -14.578 14.628 0.391 1.00 18.40 141 GLU A C 1
ATOM 1079 O O . GLU A 1 142 ? -14.338 15.212 1.450 1.00 19.86 141 GLU A O 1
ATOM 1085 N N . LEU A 1 143 ? -15.728 14.774 -0.243 1.00 18.16 142 LEU A N 1
ATOM 1086 C CA . LEU A 1 143 ? -16.765 15.667 0.245 1.00 18.43 142 LEU A CA 1
ATOM 1087 C C . LEU A 1 143 ? -17.984 14.880 0.757 1.00 19.93 142 LEU A C 1
ATOM 1088 O O . LEU A 1 143 ? -18.694 14.237 -0.056 1.00 19.79 142 LEU A O 1
ATOM 1093 N N . PRO A 1 144 ? -18.239 14.911 2.087 1.00 18.23 143 PRO A N 1
ATOM 1094 C CA . PRO A 1 144 ? -17.456 15.518 3.167 1.00 18.77 143 PRO A CA 1
ATOM 1095 C C . PRO A 1 144 ? -16.396 14.531 3.663 1.00 18.37 143 PRO A C 1
ATOM 1096 O O . PRO A 1 144 ? -16.348 13.378 3.166 1.00 17.01 143 PRO A O 1
ATOM 1100 N N . GLN A 1 145 ? -15.610 14.964 4.652 1.00 18.56 144 GLN A N 1
ATOM 1101 C CA . GLN A 1 145 ? -14.550 14.102 5.252 1.00 19.84 144 GLN A CA 1
ATOM 1102 C C . GLN A 1 145 ? -15.169 13.229 6.295 1.00 19.59 144 GLN A C 1
ATOM 1103 O O . GLN A 1 145 ? -15.253 13.579 7.486 1.00 20.71 144 GLN A O 1
ATOM 1109 N N . ARG A 1 146 ? -15.567 12.057 5.847 1.00 19.60 145 ARG A N 1
ATOM 1110 C CA . ARG A 1 146 ? -16.425 11.207 6.629 1.00 21.06 145 ARG A CA 1
ATOM 1111 C C . ARG A 1 146 ? -15.766 10.738 7.923 1.00 21.58 145 ARG A C 1
ATOM 1112 O O . ARG A 1 146 ? -16.436 10.621 8.965 1.00 20.43 145 ARG A O 1
ATOM 1120 N N . GLU A 1 147 ? -14.452 10.486 7.872 1.00 21.28 146 GLU A N 1
ATOM 1121 C CA . GLU A 1 147 ? -13.753 9.891 8.999 1.00 21.61 146 GLU A CA 1
ATOM 1122 C C . GLU A 1 147 ? -13.683 10.820 10.215 1.00 20.77 146 GLU A C 1
ATOM 1123 O O . GLU A 1 147 ? -13.416 10.358 11.311 1.00 20.03 146 GLU A O 1
ATOM 1129 N N . ILE A 1 148 ? -13.905 12.103 10.013 1.00 19.56 147 ILE A N 1
ATOM 1130 C CA . ILE A 1 148 ? -13.987 13.069 11.111 1.00 21.02 147 ILE A CA 1
ATOM 1131 C C . ILE A 1 148 ? -15.436 13.571 11.287 1.00 21.92 147 ILE A C 1
ATOM 1132 O O . ILE A 1 148 ? -15.654 14.698 11.743 1.00 21.56 147 ILE A O 1
ATOM 1137 N N . GLY A 1 149 ? -16.419 12.743 10.898 1.00 20.33 148 GLY A N 1
ATOM 1138 C CA . GLY A 1 149 ? -17.831 13.021 11.163 1.00 20.87 148 GLY A CA 1
ATOM 1139 C C . GLY A 1 149 ? -18.614 13.653 10.015 1.00 20.81 148 GLY A C 1
ATOM 1140 O O . GLY A 1 149 ? -19.845 13.810 10.088 1.00 19.30 148 GLY A O 1
ATOM 1141 N N . GLY A 1 150 ? -17.886 14.090 8.998 1.00 20.22 149 GLY A N 1
ATOM 1142 C CA . GLY A 1 150 ? -18.487 14.637 7.782 1.00 20.09 149 GLY A CA 1
ATOM 1143 C C . GLY A 1 150 ? -18.483 16.147 7.770 1.00 19.97 149 GLY A C 1
ATOM 1144 O O . GLY A 1 150 ? -19.522 16.775 7.866 1.00 20.27 149 GLY A O 1
ATOM 1145 N N . VAL A 1 151 ? -17.284 16.700 7.657 1.00 21.29 150 VAL A N 1
ATOM 1146 C CA A VAL A 1 151 ? -17.011 18.125 7.600 0.50 20.03 150 VAL A CA 1
ATOM 1147 C CA B VAL A 1 151 ? -17.133 18.154 7.538 0.50 20.68 150 VAL A CA 1
ATOM 1148 C C . VAL A 1 151 ? -16.568 18.442 6.164 1.00 21.89 150 VAL A C 1
ATOM 1149 O O . VAL A 1 151 ? -15.926 17.599 5.533 1.00 23.15 150 VAL A O 1
ATOM 1156 N N . ALA A 1 152 ? -16.891 19.620 5.648 1.00 21.55 151 ALA A N 1
ATOM 1157 C CA . ALA A 1 152 ? -16.520 19.951 4.261 1.00 22.03 151 ALA A CA 1
ATOM 1158 C C . ALA A 1 152 ? -16.244 21.422 4.136 1.00 22.14 151 ALA A C 1
ATOM 1159 O O . ALA A 1 152 ? -16.737 22.212 4.933 1.00 21.90 151 ALA A O 1
ATOM 1161 N N . PRO A 1 153 ? -15.412 21.797 3.165 1.00 22.93 152 PRO A N 1
ATOM 1162 C CA . PRO A 1 153 ? -15.130 23.217 3.030 1.00 24.22 152 PRO A CA 1
ATOM 1163 C C . PRO A 1 153 ? -16.323 23.937 2.366 1.00 23.21 152 PRO A C 1
ATOM 1164 O O . PRO A 1 153 ? -17.182 23.280 1.797 1.00 24.27 152 PRO A O 1
ATOM 1168 N N . ALA A 1 154 ? -16.377 25.261 2.504 1.00 24.59 153 ALA A N 1
ATOM 1169 C CA . ALA A 1 154 ? -17.392 26.094 1.853 1.00 24.74 153 ALA A CA 1
ATOM 1170 C C . ALA A 1 154 ? -17.247 25.975 0.339 1.00 24.65 153 ALA A C 1
ATOM 1171 O O . ALA A 1 154 ? -16.156 25.686 -0.160 1.00 24.20 153 ALA A O 1
ATOM 1173 N N . PHE A 1 155 ? -18.333 26.179 -0.399 1.00 23.56 154 PHE A N 1
ATOM 1174 C CA . PHE A 1 155 ? -18.271 26.092 -1.867 1.00 23.70 154 PHE A CA 1
ATOM 1175 C C . PHE A 1 155 ? -17.201 27.023 -2.473 1.00 24.08 154 PHE A C 1
ATOM 1176 O O . PHE A 1 155 ? -16.532 26.659 -3.424 1.00 23.03 154 PHE A O 1
ATOM 1184 N N . SER A 1 156 ? -17.059 28.223 -1.927 1.00 25.12 155 SER A N 1
ATOM 1185 C CA A SER A 1 156 ? -16.075 29.189 -2.455 0.50 25.19 155 SER A CA 1
ATOM 1186 C CA B SER A 1 156 ? -16.082 29.192 -2.439 0.50 24.08 155 SER A CA 1
ATOM 1187 C C . SER A 1 156 ? -14.646 28.695 -2.219 1.00 26.14 155 SER A C 1
ATOM 1188 O O . SER A 1 156 ? -13.768 28.949 -3.036 1.00 24.20 155 SER A O 1
ATOM 1193 N N . GLU A 1 157 ? -14.427 27.992 -1.094 1.00 26.94 156 GLU A N 1
ATOM 1194 C CA . GLU A 1 157 ? -13.118 27.366 -0.855 1.00 25.73 156 GLU A CA 1
ATOM 1195 C C . GLU A 1 157 ? -12.816 26.328 -1.937 1.00 25.26 156 GLU A C 1
ATOM 1196 O O . GLU A 1 157 ? -11.719 26.296 -2.445 1.00 27.67 156 GLU A O 1
ATOM 1202 N N . LEU A 1 158 ? -13.799 25.528 -2.324 1.00 25.02 157 LEU A N 1
ATOM 1203 C CA . LEU A 1 158 ? -13.609 24.555 -3.384 1.00 23.39 157 LEU A CA 1
ATOM 1204 C C . LEU A 1 158 ? -13.310 25.252 -4.702 1.00 24.67 157 LEU A C 1
ATOM 1205 O O . LEU A 1 158 ? -12.523 24.748 -5.474 1.00 24.03 157 LEU A O 1
ATOM 1210 N N . GLU A 1 159 ? -13.913 26.416 -4.938 1.00 24.28 158 GLU A N 1
ATOM 1211 C CA . GLU A 1 159 ? -13.677 27.143 -6.177 1.00 25.38 158 GLU A CA 1
ATOM 1212 C C . GLU A 1 159 ? -12.226 27.612 -6.266 1.00 23.52 158 GLU A C 1
ATOM 1213 O O . GLU A 1 159 ? -11.591 27.508 -7.314 1.00 24.59 158 GLU A O 1
ATOM 1219 N N . THR A 1 160 ? -11.721 28.104 -5.147 1.00 23.06 159 THR A N 1
ATOM 1220 C CA . THR A 1 160 ? -10.347 28.539 -5.027 1.00 25.07 159 THR A CA 1
ATOM 1221 C C . THR A 1 160 ? -9.351 27.406 -5.221 1.00 23.76 159 THR A C 1
ATOM 1222 O O . THR A 1 160 ? -8.333 27.591 -5.887 1.00 20.78 159 THR A O 1
ATOM 1226 N N . ILE A 1 161 ? -9.637 26.253 -4.611 1.00 23.73 160 ILE A N 1
ATOM 1227 C CA . ILE A 1 161 ? -8.784 25.049 -4.747 1.00 22.36 160 ILE A CA 1
ATOM 1228 C C . ILE A 1 161 ? -8.772 24.548 -6.200 1.00 22.02 160 ILE A C 1
ATOM 1229 O O . ILE A 1 161 ? -7.734 24.163 -6.693 1.00 23.22 160 ILE A O 1
ATOM 1234 N N . SER A 1 162 ? -9.943 24.560 -6.847 1.00 22.05 161 SER A N 1
ATOM 1235 C CA . SER A 1 162 ? -10.090 24.166 -8.252 1.00 23.74 161 SER A CA 1
ATOM 1236 C C . SER A 1 162 ? -9.276 25.049 -9.206 1.00 25.33 161 SER A C 1
ATOM 1237 O O . SER A 1 162 ? -8.606 24.542 -10.118 1.00 24.98 161 SER A O 1
ATOM 1240 N N . ARG A 1 163 ? -9.331 26.360 -9.000 1.00 24.94 162 ARG A N 1
ATOM 1241 C CA . ARG A 1 163 ? -8.521 27.301 -9.804 1.00 26.90 162 ARG A CA 1
ATOM 1242 C C . ARG A 1 163 ? -7.026 27.147 -9.525 1.00 26.40 162 ARG A C 1
ATOM 1243 O O . ARG A 1 163 ? -6.214 27.176 -10.428 1.00 25.84 162 ARG A O 1
ATOM 1251 N N . TYR A 1 164 ? -6.669 26.977 -8.261 1.00 24.93 163 TYR A N 1
ATOM 1252 C CA . TYR A 1 164 ? -5.279 26.852 -7.897 1.00 25.00 163 TYR A CA 1
ATOM 1253 C C . TYR A 1 164 ? -4.674 25.659 -8.619 1.00 25.59 163 TYR A C 1
ATOM 1254 O O . TYR A 1 164 ? -3.729 25.801 -9.376 1.00 23.51 163 TYR A O 1
ATOM 1263 N N . CYS A 1 165 ? -5.262 24.491 -8.393 1.00 26.49 164 CYS A N 1
ATOM 1264 C CA . CYS A 1 165 ? -4.743 23.228 -8.931 1.00 26.78 164 CYS A CA 1
ATOM 1265 C C . CYS A 1 165 ? -4.630 23.283 -10.442 1.00 27.48 164 CYS A C 1
ATOM 1266 O O . CYS A 1 165 ? -3.618 22.878 -11.006 1.00 26.66 164 CYS A O 1
ATOM 1269 N N . ARG A 1 166 ? -5.677 23.800 -11.078 1.00 27.98 165 ARG A N 1
ATOM 1270 C CA . ARG A 1 166 ? -5.701 23.961 -12.517 1.00 30.59 165 ARG A CA 1
ATOM 1271 C C . ARG A 1 166 ? -4.582 24.893 -12.961 1.00 31.88 165 ARG A C 1
ATOM 1272 O O . ARG A 1 166 ? -3.849 24.566 -13.887 1.00 30.09 165 ARG A O 1
ATOM 1280 N N . GLU A 1 167 ? -4.426 26.036 -12.285 1.00 31.95 166 GLU A N 1
ATOM 1281 C CA A GLU A 1 167 ? -3.381 26.995 -12.638 0.70 34.27 166 GLU A CA 1
ATOM 1282 C CA B GLU A 1 167 ? -3.377 26.985 -12.656 0.30 32.26 166 GLU A CA 1
ATOM 1283 C C . GLU A 1 167 ? -1.994 26.371 -12.453 1.00 33.27 166 GLU A C 1
ATOM 1284 O O . GLU A 1 167 ? -1.039 26.799 -13.075 1.00 34.57 166 GLU A O 1
ATOM 1295 N N . ARG A 1 168 ? -1.903 25.347 -11.599 1.00 31.13 167 ARG A N 1
ATOM 1296 C CA . ARG A 1 168 ? -0.648 24.633 -11.322 1.00 30.71 167 ARG A CA 1
ATOM 1297 C C . ARG A 1 168 ? -0.440 23.285 -12.022 1.00 29.21 167 ARG A C 1
ATOM 1298 O O . ARG A 1 168 ? 0.582 22.624 -11.803 1.00 29.84 167 ARG A O 1
ATOM 1306 N N . GLY A 1 169 ? -1.404 22.854 -12.819 1.00 26.59 168 GLY A N 1
ATOM 1307 C CA . GLY A 1 169 ? -1.303 21.582 -13.543 1.00 26.95 168 GLY A CA 1
ATOM 1308 C C . GLY A 1 169 ? -1.547 20.321 -12.746 1.00 25.46 168 GLY A C 1
ATOM 1309 O O . GLY A 1 169 ? -1.240 19.259 -13.213 1.00 25.60 168 GLY A O 1
ATOM 1310 N N . ILE A 1 170 ? -2.105 20.454 -11.541 1.00 26.10 169 ILE A N 1
ATOM 1311 C CA . ILE A 1 170 ? -2.466 19.332 -10.676 1.00 23.37 169 ILE A CA 1
ATOM 1312 C C . ILE A 1 170 ? -3.889 18.879 -10.999 1.00 22.62 169 ILE A C 1
ATOM 1313 O O . ILE A 1 170 ? -4.796 19.682 -10.993 1.00 21.45 169 ILE A O 1
ATOM 1318 N N . ARG A 1 171 ? -4.103 17.594 -11.233 1.00 21.13 170 ARG A N 1
ATOM 1319 C CA . ARG A 1 171 ? -5.451 17.089 -11.504 1.00 21.82 170 ARG A CA 1
ATOM 1320 C C . ARG A 1 171 ? -6.233 17.025 -10.198 1.00 21.20 170 ARG A C 1
ATOM 1321 O O . ARG A 1 171 ? -5.665 16.689 -9.165 1.00 21.82 170 ARG A O 1
ATOM 1329 N N . LEU A 1 172 ? -7.509 17.395 -10.224 1.00 21.53 171 LEU A N 1
ATOM 1330 C CA . LEU A 1 172 ? -8.327 17.387 -9.013 1.00 21.43 171 LEU A CA 1
ATOM 1331 C C . LEU A 1 172 ? -9.392 16.320 -9.108 1.00 20.76 171 LEU A C 1
ATOM 1332 O O . LEU A 1 172 ? -10.265 16.337 -10.001 1.00 20.05 171 LEU A O 1
ATOM 1337 N N . HIS A 1 173 ? -9.301 15.359 -8.195 1.00 18.84 172 HIS A N 1
ATOM 1338 C CA . HIS A 1 173 ? -10.221 14.239 -8.186 1.00 18.35 172 HIS A CA 1
ATOM 1339 C C . HIS A 1 173 ? -11.172 14.309 -7.003 1.00 19.15 172 HIS A C 1
ATOM 1340 O O . HIS A 1 173 ? -10.747 14.581 -5.879 1.00 18.63 172 HIS A O 1
ATOM 1347 N N . LEU A 1 174 ? -12.463 14.050 -7.254 1.00 19.60 173 LEU A N 1
ATOM 1348 C CA . LEU A 1 174 ? -13.476 14.052 -6.173 1.00 18.83 173 LEU A CA 1
ATOM 1349 C C . LEU A 1 174 ? -13.862 12.619 -5.778 1.00 19.07 173 LEU A C 1
ATOM 1350 O O . LEU A 1 174 ? -14.269 11.803 -6.609 1.00 19.89 173 LEU A O 1
ATOM 1355 N N . ASP A 1 175 ? -13.631 12.325 -4.508 1.00 19.20 174 ASP A N 1
ATOM 1356 C CA . ASP A 1 175 ? -14.241 11.210 -3.814 1.00 19.38 174 ASP A CA 1
ATOM 1357 C C . ASP A 1 175 ? -15.613 11.721 -3.360 1.00 19.38 174 ASP A C 1
ATOM 1358 O O . ASP A 1 175 ? -15.783 12.325 -2.291 1.00 19.76 174 ASP A O 1
ATOM 1363 N N . GLY A 1 176 ? -16.572 11.465 -4.232 1.00 18.45 175 GLY A N 1
ATOM 1364 C CA . GLY A 1 176 ? -17.936 11.785 -4.024 1.00 17.26 175 GLY A CA 1
ATOM 1365 C C . GLY A 1 176 ? -18.771 10.586 -3.630 1.00 17.08 175 GLY A C 1
ATOM 1366 O O . GLY A 1 176 ? -19.931 10.503 -4.000 1.00 18.56 175 GLY A O 1
ATOM 1367 N N . ALA A 1 177 ? -18.201 9.682 -2.847 1.00 16.45 176 ALA A N 1
ATOM 1368 C CA . ALA A 1 177 ? -18.961 8.610 -2.212 1.00 17.34 176 ALA A CA 1
ATOM 1369 C C . ALA A 1 177 ? -20.246 9.167 -1.587 1.00 17.90 176 ALA A C 1
ATOM 1370 O O . ALA A 1 177 ? -21.271 8.550 -1.705 1.00 18.41 176 ALA A O 1
ATOM 1372 N N . ARG A 1 178 ? -20.170 10.344 -0.966 1.00 20.07 177 ARG A N 1
ATOM 1373 C CA . ARG A 1 178 ? -21.316 10.986 -0.337 1.00 19.86 177 ARG A CA 1
ATOM 1374 C C . ARG A 1 178 ? -21.667 12.336 -0.978 1.00 19.52 177 ARG A C 1
ATOM 1375 O O . ARG A 1 178 ? -22.115 13.248 -0.282 1.00 19.93 177 ARG A O 1
ATOM 1383 N N . LEU A 1 179 ? -21.507 12.474 -2.289 1.00 20.00 178 LEU A N 1
ATOM 1384 C CA . LEU A 1 179 ? -21.806 13.781 -2.930 1.00 18.21 178 LEU A CA 1
ATOM 1385 C C . LEU A 1 179 ? -23.285 14.179 -2.855 1.00 19.47 178 LEU A C 1
ATOM 1386 O O . LEU A 1 179 ? -23.595 15.340 -2.589 1.00 19.97 178 LEU A O 1
ATOM 1391 N N . PHE A 1 180 ? -24.194 13.243 -3.091 1.00 19.58 179 PHE A N 1
ATOM 1392 C CA . PHE A 1 180 ? -25.627 13.590 -3.098 1.00 19.69 179 PHE A CA 1
ATOM 1393 C C . PHE A 1 180 ? -26.040 14.148 -1.744 1.00 20.96 179 PHE A C 1
ATOM 1394 O O . PHE A 1 180 ? -26.812 15.114 -1.673 1.00 20.62 179 PHE A O 1
ATOM 1402 N N . GLU A 1 181 ? -25.428 13.600 -0.685 1.00 17.95 180 GLU A N 1
ATOM 1403 C CA . GLU A 1 181 ? -25.738 13.942 0.665 1.00 19.63 180 GLU A CA 1
ATOM 1404 C C . GLU A 1 181 ? -25.373 15.372 0.963 1.00 20.12 180 GLU A C 1
ATOM 1405 O O . GLU A 1 181 ? -25.969 15.968 1.870 1.00 21.02 180 GLU A O 1
ATOM 1419 N N . LEU A 1 183 ? -25.428 17.998 -1.284 1.00 22.26 182 LEU A N 1
ATOM 1420 C CA . LEU A 1 183 ? -26.076 18.995 -2.135 1.00 22.02 182 LEU A CA 1
ATOM 1421 C C . LEU A 1 183 ? -27.071 19.923 -1.388 1.00 21.01 182 LEU A C 1
ATOM 1422 O O . LEU A 1 183 ? -27.063 21.113 -1.633 1.00 22.48 182 LEU A O 1
ATOM 1427 N N . PRO A 1 184 ? -27.876 19.401 -0.440 1.00 19.49 183 PRO A N 1
ATOM 1428 C CA . PRO A 1 184 ? -28.743 20.318 0.289 1.00 21.38 183 PRO A CA 1
ATOM 1429 C C . PRO A 1 184 ? -27.973 21.457 0.948 1.00 21.83 183 PRO A C 1
ATOM 1430 O O . PRO A 1 184 ? -28.345 22.612 0.799 1.00 24.82 183 PRO A O 1
ATOM 1434 N N . TYR A 1 185 ? -26.864 21.138 1.616 1.00 22.43 184 TYR A N 1
ATOM 1435 C CA . TYR A 1 185 ? -26.065 22.132 2.331 1.00 22.54 184 TYR A CA 1
ATOM 1436 C C . TYR A 1 185 ? -25.363 23.107 1.396 1.00 23.61 184 TYR A C 1
ATOM 1437 O O . TYR A 1 185 ? -25.293 24.298 1.665 1.00 23.53 184 TYR A O 1
ATOM 1446 N N . TYR A 1 186 ? -24.806 22.598 0.309 1.00 23.93 185 TYR A N 1
ATOM 1447 C CA . TYR A 1 186 ? -24.141 23.496 -0.647 1.00 23.86 185 TYR A CA 1
ATOM 1448 C C . TYR A 1 186 ? -25.144 24.352 -1.414 1.00 24.51 185 TYR A C 1
ATOM 1449 O O . TYR A 1 186 ? -24.793 25.436 -1.882 1.00 27.07 185 TYR A O 1
ATOM 1458 N N . GLU A 1 187 ? -26.374 23.865 -1.525 1.00 24.48 186 GLU A N 1
ATOM 1459 C CA . GLU A 1 187 ? -27.405 24.482 -2.368 1.00 24.61 186 GLU A CA 1
ATOM 1460 C C . GLU A 1 187 ? -26.946 24.498 -3.839 1.00 26.26 186 GLU A C 1
ATOM 1461 O O . GLU A 1 187 ? -27.039 25.502 -4.533 1.00 26.53 186 GLU A O 1
ATOM 1467 N N . LYS A 1 188 ? -26.466 23.340 -4.290 1.00 24.47 187 LYS A N 1
ATOM 1468 C CA . LYS A 1 188 ? -25.891 23.182 -5.610 1.00 23.65 187 LYS A CA 1
ATOM 1469 C C . LYS A 1 188 ? -26.313 21.848 -6.215 1.00 23.07 187 LYS A C 1
ATOM 1470 O O . LYS A 1 188 ? -26.649 20.922 -5.498 1.00 23.60 187 LYS A O 1
ATOM 1476 N N . THR A 1 189 ? -26.293 21.765 -7.546 1.00 23.42 188 THR A N 1
ATOM 1477 C CA . THR A 1 189 ? -26.561 20.523 -8.254 1.00 23.26 188 THR A CA 1
ATOM 1478 C C . THR A 1 189 ? -25.306 19.664 -8.279 1.00 21.91 188 THR A C 1
ATOM 1479 O O . THR A 1 189 ? -24.207 20.151 -8.086 1.00 22.20 188 THR A O 1
ATOM 1483 N N . ALA A 1 190 ? -25.461 18.396 -8.598 1.00 22.45 189 ALA A N 1
ATOM 1484 C CA . ALA A 1 190 ? -24.296 17.500 -8.721 1.00 21.31 189 ALA A CA 1
ATOM 1485 C C . ALA A 1 190 ? -23.274 18.010 -9.777 1.00 22.14 189 ALA A C 1
ATOM 1486 O O . ALA A 1 190 ? -22.057 17.928 -9.552 1.00 22.25 189 ALA A O 1
ATOM 1488 N N . ALA A 1 191 ? -23.767 18.573 -10.894 1.00 21.59 190 ALA A N 1
ATOM 1489 C CA . ALA A 1 191 ? -22.886 19.071 -11.937 1.00 21.53 190 ALA A CA 1
ATOM 1490 C C . ALA A 1 191 ? -22.119 20.305 -11.469 1.00 21.73 190 ALA A C 1
ATOM 1491 O O . ALA A 1 191 ? -20.933 20.432 -11.781 1.00 20.93 190 ALA A O 1
ATOM 1493 N N . GLU A 1 192 ? -22.755 21.206 -10.703 1.00 21.44 191 GLU A N 1
ATOM 1494 C CA . GLU A 1 192 ? -22.031 22.403 -10.238 1.00 22.61 191 GLU A CA 1
ATOM 1495 C C . GLU A 1 192 ? -20.856 22.057 -9.279 1.00 22.36 191 GLU A C 1
ATOM 1496 O O . GLU A 1 192 ? -19.819 22.746 -9.254 1.00 23.93 191 GLU A O 1
ATOM 1502 N N . ILE A 1 193 ? -21.034 21.020 -8.469 1.00 21.48 192 ILE A N 1
ATOM 1503 C CA . ILE A 1 193 ? -19.968 20.598 -7.577 1.00 19.87 192 ILE A CA 1
ATOM 1504 C C . ILE A 1 193 ? -18.937 19.882 -8.434 1.00 21.48 192 ILE A C 1
ATOM 1505 O O . ILE A 1 193 ? -17.771 20.297 -8.459 1.00 24.07 192 ILE A O 1
ATOM 1510 N N . ALA A 1 194 ? -19.378 18.853 -9.164 1.00 22.22 193 ALA A N 1
ATOM 1511 C CA . ALA A 1 194 ? -18.514 18.049 -10.046 1.00 21.72 193 ALA A CA 1
ATOM 1512 C C . ALA A 1 194 ? -17.720 18.846 -11.081 1.00 23.18 193 ALA A C 1
ATOM 1513 O O . ALA A 1 194 ? -16.621 18.420 -11.462 1.00 23.91 193 ALA A O 1
ATOM 1515 N N . GLY A 1 195 ? -18.273 19.976 -11.527 1.00 22.12 194 GLY A N 1
ATOM 1516 C CA . GLY A 1 195 ? -17.630 20.857 -12.511 1.00 22.32 194 GLY A CA 1
ATOM 1517 C C . GLY A 1 195 ? -16.297 21.466 -12.100 1.00 22.22 194 GLY A C 1
ATOM 1518 O O . GLY A 1 195 ? -15.521 21.869 -12.956 1.00 23.10 194 GLY A O 1
ATOM 1519 N N . LEU A 1 196 ? -16.025 21.512 -10.796 1.00 22.80 195 LEU A N 1
ATOM 1520 C CA . LEU A 1 196 ? -14.768 22.028 -10.261 1.00 21.32 195 LEU A CA 1
ATOM 1521 C C . LEU A 1 196 ? -13.579 21.046 -10.308 1.00 21.61 195 LEU A C 1
ATOM 1522 O O . LEU A 1 196 ? -12.444 21.420 -10.003 1.00 22.00 195 LEU A O 1
ATOM 1527 N N . PHE A 1 197 ? -13.868 19.795 -10.652 1.00 21.70 196 PHE A N 1
ATOM 1528 C CA . PHE A 1 197 ? -12.925 18.708 -10.626 1.00 21.24 196 PHE A CA 1
ATOM 1529 C C . PHE A 1 197 ? -12.666 18.129 -12.012 1.00 21.45 196 PHE A C 1
ATOM 1530 O O . PHE A 1 197 ? -13.504 18.201 -12.920 1.00 21.79 196 PHE A O 1
ATOM 1538 N N . ASP A 1 198 ? -11.502 17.515 -12.158 1.00 20.34 197 ASP A N 1
ATOM 1539 C CA . ASP A 1 198 ? -11.138 16.851 -13.398 1.00 21.14 197 ASP A CA 1
ATOM 1540 C C . ASP A 1 198 ? -11.866 15.498 -13.558 1.00 20.65 197 ASP A C 1
ATOM 1541 O O . ASP A 1 198 ? -12.329 15.139 -14.655 1.00 20.37 197 ASP A O 1
ATOM 1546 N N . SER A 1 199 ? -12.016 14.781 -12.447 1.00 19.48 198 SER A N 1
ATOM 1547 C CA . SER A 1 199 ? -12.643 13.484 -12.427 1.00 17.57 198 SER A CA 1
ATOM 1548 C C . SER A 1 199 ? -13.489 13.316 -11.131 1.00 18.93 198 SER A C 1
ATOM 1549 O O . SER A 1 199 ? -13.268 14.004 -10.145 1.00 19.02 198 SER A O 1
ATOM 1552 N N . ILE A 1 200 ? -14.445 12.403 -11.157 1.00 18.56 199 ILE A N 1
ATOM 1553 C CA . ILE A 1 200 ? -15.355 12.216 -10.033 1.00 20.11 199 ILE A CA 1
ATOM 1554 C C . ILE A 1 200 ? -15.732 10.762 -9.875 1.00 17.82 199 ILE A C 1
ATOM 1555 O O . ILE A 1 200 ? -15.971 10.071 -10.845 1.00 19.73 199 ILE A O 1
ATOM 1560 N N . TYR A 1 201 ? -15.803 10.322 -8.635 1.00 19.26 200 TYR A N 1
ATOM 1561 C CA . TYR A 1 201 ? -16.287 9.028 -8.270 1.00 16.77 200 TYR A CA 1
ATOM 1562 C C . TYR A 1 201 ? -17.536 9.281 -7.474 1.00 17.85 200 TYR A C 1
ATOM 1563 O O . TYR A 1 201 ? -17.546 10.151 -6.592 1.00 18.60 200 TYR A O 1
ATOM 1572 N N . ILE A 1 202 ? -18.575 8.501 -7.778 1.00 18.57 201 ILE A N 1
ATOM 1573 C CA . ILE A 1 202 ? -19.786 8.473 -6.991 1.00 17.42 201 ILE A CA 1
ATOM 1574 C C . ILE A 1 202 ? -20.169 7.047 -6.750 1.00 18.57 201 ILE A C 1
ATOM 1575 O O . ILE A 1 202 ? -19.853 6.141 -7.546 1.00 17.94 201 ILE A O 1
ATOM 1580 N N . SER A 1 203 ? -20.874 6.851 -5.641 1.00 17.13 202 SER A N 1
ATOM 1581 C CA . SER A 1 203 ? -21.262 5.550 -5.182 1.00 17.12 202 SER A CA 1
ATOM 1582 C C . SER A 1 203 ? -22.777 5.395 -5.216 1.00 17.27 202 SER A C 1
ATOM 1583 O O . SER A 1 203 ? -23.498 6.334 -4.954 1.00 17.96 202 SER A O 1
ATOM 1586 N N . PHE A 1 204 ? -23.234 4.157 -5.397 1.00 17.95 203 PHE A N 1
ATOM 1587 C CA . PHE A 1 204 ? -24.653 3.860 -5.338 1.00 18.85 203 PHE A CA 1
ATOM 1588 C C . PHE A 1 204 ? -25.129 3.086 -4.132 1.00 19.21 203 PHE A C 1
ATOM 1589 O O . PHE A 1 204 ? -26.305 2.677 -4.089 1.00 19.49 203 PHE A O 1
ATOM 1597 N N . TYR A 1 205 ? -24.270 2.946 -3.123 1.00 19.76 204 TYR A N 1
ATOM 1598 C CA . TYR A 1 205 ? -24.632 2.207 -1.925 1.00 20.31 204 TYR A CA 1
ATOM 1599 C C . TYR A 1 205 ? -24.483 2.931 -0.597 1.00 20.95 204 TYR A C 1
ATOM 1600 O O . TYR A 1 205 ? -24.807 2.345 0.432 1.00 22.73 204 TYR A O 1
ATOM 1633 N N . GLY A 1 207 ? -25.495 7.045 0.691 1.00 21.58 206 GLY A N 1
ATOM 1634 C CA . GLY A 1 207 ? -26.772 7.748 0.867 1.00 20.94 206 GLY A CA 1
ATOM 1635 C C . GLY A 1 207 ? -27.941 7.193 0.067 1.00 21.76 206 GLY A C 1
ATOM 1636 O O . GLY A 1 207 ? -29.085 7.150 0.546 1.00 20.30 206 GLY A O 1
ATOM 1637 N N . LEU A 1 208 ? -27.653 6.814 -1.173 1.00 20.55 207 LEU A N 1
ATOM 1638 C CA . LEU A 1 208 ? -28.680 6.320 -2.055 1.00 20.34 207 LEU A CA 1
ATOM 1639 C C . LEU A 1 208 ? -29.202 4.948 -1.686 1.00 19.93 207 LEU A C 1
ATOM 1640 O O . LEU A 1 208 ? -30.331 4.631 -2.054 1.00 22.57 207 LEU A O 1
ATOM 1645 N N . GLY A 1 209 ? -28.409 4.139 -0.965 1.00 19.62 208 GLY A N 1
ATOM 1646 C CA . GLY A 1 209 ? -28.904 2.868 -0.442 1.00 20.35 208 GLY A CA 1
ATOM 1647 C C . GLY A 1 209 ? -29.163 1.751 -1.443 1.00 20.64 208 GLY A C 1
ATOM 1648 O O . GLY A 1 209 ? -30.020 0.884 -1.215 1.00 22.52 208 GLY A O 1
ATOM 1649 N N . GLY A 1 210 ? -28.414 1.752 -2.536 1.00 20.02 209 GLY A N 1
ATOM 1650 C CA . GLY A 1 210 ? -28.396 0.630 -3.468 1.00 19.36 209 GLY A CA 1
ATOM 1651 C C . GLY A 1 210 ? -27.544 -0.484 -2.866 1.00 19.93 209 GLY A C 1
ATOM 1652 O O . GLY A 1 210 ? -27.229 -0.479 -1.677 1.00 21.78 209 GLY A O 1
ATOM 1653 N N . ILE A 1 211 ? -27.140 -1.425 -3.699 1.00 19.04 210 ILE A N 1
ATOM 1654 C CA . ILE A 1 211 ? -26.456 -2.644 -3.254 1.00 19.36 210 ILE A CA 1
ATOM 1655 C C . ILE A 1 211 ? -24.943 -2.526 -3.332 1.00 20.12 210 ILE A C 1
ATOM 1656 O O . ILE A 1 211 ? -24.210 -2.893 -2.392 1.00 20.80 210 ILE A O 1
ATOM 1661 N N . ALA A 1 212 ? -24.473 -2.010 -4.452 1.00 18.15 211 ALA A N 1
ATOM 1662 C CA . ALA A 1 212 ? -23.069 -1.792 -4.618 1.00 18.32 211 ALA A CA 1
ATOM 1663 C C . ALA A 1 212 ? -22.853 -1.083 -5.936 1.00 18.50 211 ALA A C 1
ATOM 1664 O O . ALA A 1 212 ? -23.825 -0.812 -6.664 1.00 19.68 211 ALA A O 1
ATOM 1666 N N . GLY A 1 213 ? -21.592 -0.758 -6.256 1.00 17.42 212 GLY A N 1
ATOM 1667 C CA . GLY A 1 213 ? -21.276 -0.206 -7.552 1.00 18.09 212 GLY A CA 1
ATOM 1668 C C . GLY A 1 213 ? -21.004 1.279 -7.519 1.00 18.38 212 GLY A C 1
ATOM 1669 O O . GLY A 1 213 ? -21.399 1.978 -6.576 1.00 20.90 212 GLY A O 1
ATOM 1670 N N . ALA A 1 214 ? -20.340 1.750 -8.572 1.00 18.35 213 ALA A N 1
ATOM 1671 C CA . ALA A 1 214 ? -19.783 3.118 -8.620 1.00 16.12 213 ALA A CA 1
ATOM 1672 C C . ALA A 1 214 ? -19.780 3.682 -10.023 1.00 15.78 213 ALA A C 1
ATOM 1673 O O . ALA A 1 214 ? -19.830 2.945 -10.998 1.00 18.22 213 ALA A O 1
ATOM 1675 N N . ILE A 1 215 ? -19.744 5.006 -10.124 1.00 16.83 214 ILE A N 1
ATOM 1676 C CA . ILE A 1 215 ? -19.467 5.691 -11.378 1.00 17.85 214 ILE A CA 1
ATOM 1677 C C . ILE A 1 215 ? -18.197 6.552 -11.239 1.00 16.61 214 ILE A C 1
ATOM 1678 O O . ILE A 1 215 ? -18.056 7.270 -10.306 1.00 17.45 214 ILE A O 1
ATOM 1683 N N . LEU A 1 216 ? -17.271 6.402 -12.183 1.00 18.72 215 LEU A N 1
ATOM 1684 C CA . LEU A 1 216 ? -16.106 7.259 -12.343 1.00 18.16 215 LEU A CA 1
ATOM 1685 C C . LEU A 1 216 ? -16.355 8.089 -13.592 1.00 18.25 215 LEU A C 1
ATOM 1686 O O . LEU A 1 216 ? -16.555 7.519 -14.657 1.00 20.44 215 LEU A O 1
ATOM 1691 N N . ALA A 1 217 ? -16.366 9.404 -13.467 1.00 18.86 216 ALA A N 1
ATOM 1692 C CA . ALA A 1 217 ? -16.685 10.266 -14.604 1.00 20.12 216 ALA A CA 1
ATOM 1693 C C . ALA A 1 217 ? -15.593 11.319 -14.802 1.00 20.33 216 ALA A C 1
ATOM 1694 O O . ALA A 1 217 ? -14.907 11.743 -13.864 1.00 18.52 216 ALA A O 1
ATOM 1696 N N . GLY A 1 218 ? -15.463 11.748 -16.045 1.00 21.61 217 GLY A N 1
ATOM 1697 C CA . GLY A 1 218 ? -14.429 12.714 -16.442 1.00 20.71 217 GLY A CA 1
ATOM 1698 C C . GLY A 1 218 ? -14.361 12.915 -17.951 1.00 20.93 217 GLY A C 1
ATOM 1699 O O . GLY A 1 218 ? -15.319 12.615 -18.661 1.00 21.29 217 GLY A O 1
ATOM 1700 N N . PRO A 1 219 ? -13.226 13.431 -18.457 1.00 22.36 218 PRO A N 1
ATOM 1701 C CA . PRO A 1 219 ? -13.072 13.592 -19.914 1.00 22.13 218 PRO A CA 1
ATOM 1702 C C . PRO A 1 219 ? -13.184 12.256 -20.668 1.00 22.70 218 PRO A C 1
ATOM 1703 O O . PRO A 1 219 ? -12.899 11.183 -20.105 1.00 22.50 218 PRO A O 1
ATOM 1707 N N . ALA A 1 220 ? -13.542 12.350 -21.943 1.00 22.21 219 ALA A N 1
ATOM 1708 C CA . ALA A 1 220 ? -13.629 11.224 -22.850 1.00 20.80 219 ALA A CA 1
ATOM 1709 C C . ALA A 1 220 ? -12.408 10.300 -22.859 1.00 20.53 219 ALA A C 1
ATOM 1710 O O . ALA A 1 220 ? -12.578 9.074 -22.646 1.00 21.65 219 ALA A O 1
ATOM 1712 N N . ALA A 1 221 ? -11.201 10.851 -23.089 1.00 19.25 220 ALA A N 1
ATOM 1713 C CA . ALA A 1 221 ? -9.945 10.055 -23.174 1.00 21.38 220 ALA A CA 1
ATOM 1714 C C . ALA A 1 221 ? -9.597 9.369 -21.848 1.00 21.41 220 ALA A C 1
ATOM 1715 O O . ALA A 1 221 ? -9.215 8.212 -21.827 1.00 23.41 220 ALA A O 1
ATOM 1717 N N . PHE A 1 222 ? -9.730 10.108 -20.756 1.00 21.65 221 PHE A N 1
ATOM 1718 C CA . PHE A 1 222 ? -9.633 9.575 -19.384 1.00 21.15 221 PHE A CA 1
ATOM 1719 C C . PHE A 1 222 ? -10.533 8.325 -19.179 1.00 20.16 221 PHE A C 1
ATOM 1720 O O . PHE A 1 222 ? -10.083 7.261 -18.722 1.00 18.95 221 PHE A O 1
ATOM 1728 N N . CYS A 1 223 ? -11.797 8.448 -19.543 1.00 18.65 222 CYS A N 1
ATOM 1729 C CA . CYS A 1 223 ? -12.725 7.309 -19.425 1.00 20.08 222 CYS A CA 1
ATOM 1730 C C . CYS A 1 223 ? -12.348 6.143 -20.330 1.00 20.48 222 CYS A C 1
ATOM 1731 O O . CYS A 1 223 ? -12.570 5.017 -19.963 1.00 20.52 222 CYS A O 1
ATOM 1734 N N . GLN A 1 224 ? -11.776 6.401 -21.505 1.00 21.16 223 GLN A N 1
ATOM 1735 C CA . GLN A 1 224 ? -11.353 5.308 -22.391 1.00 20.75 223 GLN A CA 1
ATOM 1736 C C . GLN A 1 224 ? -10.276 4.501 -21.764 1.00 20.77 223 GLN A C 1
ATOM 1737 O O . GLN A 1 224 ? -10.296 3.279 -21.819 1.00 21.55 223 GLN A O 1
ATOM 1743 N N . THR A 1 225 ? -9.306 5.187 -21.173 1.00 20.32 224 THR A N 1
ATOM 1744 C CA . THR A 1 225 ? -8.247 4.522 -20.453 1.00 20.71 224 THR A CA 1
ATOM 1745 C C . THR A 1 225 ? -8.744 3.794 -19.227 1.00 19.01 224 THR A C 1
ATOM 1746 O O . THR A 1 225 ? -8.267 2.687 -18.940 1.00 17.73 224 THR A O 1
ATOM 1750 N N . ALA A 1 226 ? -9.709 4.411 -18.535 1.00 18.23 225 ALA A N 1
ATOM 1751 C CA . ALA A 1 226 ? -10.335 3.842 -17.347 1.00 17.45 225 ALA A CA 1
ATOM 1752 C C . ALA A 1 226 ? -10.994 2.474 -17.669 1.00 17.91 225 ALA A C 1
ATOM 1753 O O . ALA A 1 226 ? -10.949 1.560 -16.855 1.00 17.61 225 ALA A O 1
ATOM 1755 N N . ARG A 1 227 ? -11.588 2.362 -18.868 1.00 18.89 226 ARG A N 1
ATOM 1756 C CA . ARG A 1 227 ? -12.176 1.122 -19.343 1.00 19.43 226 ARG A CA 1
ATOM 1757 C C . ARG A 1 227 ? -11.129 0.054 -19.590 1.00 19.23 226 ARG A C 1
ATOM 1758 O O . ARG A 1 227 ? -11.403 -1.102 -19.358 1.00 17.60 226 ARG A O 1
ATOM 1766 N N . ILE A 1 228 ? -9.920 0.429 -20.009 1.00 18.40 227 ILE A N 1
ATOM 1767 C CA . ILE A 1 228 ? -8.874 -0.578 -20.181 1.00 17.99 227 ILE A CA 1
ATOM 1768 C C . ILE A 1 228 ? -8.338 -1.098 -18.827 1.00 16.86 227 ILE A C 1
ATOM 1769 O O . ILE A 1 228 ? -8.166 -2.306 -18.642 1.00 17.84 227 ILE A O 1
ATOM 1774 N N . TRP A 1 229 ? -8.124 -0.197 -17.878 1.00 19.01 228 TRP A N 1
ATOM 1775 C CA . TRP A 1 229 ? -7.767 -0.577 -16.524 1.00 18.20 228 TRP A CA 1
ATOM 1776 C C . TRP A 1 229 ? -8.902 -1.373 -15.911 1.00 17.06 228 TRP A C 1
ATOM 1777 O O . TRP A 1 229 ? -8.627 -2.352 -15.216 1.00 17.45 228 TRP A O 1
ATOM 1788 N N . LYS A 1 230 ? -10.162 -0.999 -16.159 1.00 17.38 229 LYS A N 1
ATOM 1789 C CA . LYS A 1 230 ? -11.274 -1.830 -15.628 1.00 15.61 229 LYS A CA 1
ATOM 1790 C C . LYS A 1 230 ? -11.172 -3.325 -16.046 1.00 16.46 229 LYS A C 1
ATOM 1791 O O . LYS A 1 230 ? -11.398 -4.254 -15.246 1.00 15.86 229 LYS A O 1
ATOM 1797 N N . ARG A 1 231 ? -10.851 -3.569 -17.310 1.00 18.00 230 ARG A N 1
ATOM 1798 C CA . ARG A 1 231 ? -10.586 -4.941 -17.743 1.00 20.29 230 ARG A CA 1
ATOM 1799 C C . ARG A 1 231 ? -9.329 -5.558 -17.077 1.00 18.01 230 ARG A C 1
ATOM 1800 O O . ARG A 1 231 ? -9.326 -6.731 -16.749 1.00 18.84 230 ARG A O 1
ATOM 1808 N N . ARG A 1 232 ? -8.250 -4.783 -16.955 1.00 17.65 231 ARG A N 1
ATOM 1809 C CA . ARG A 1 232 ? -6.998 -5.286 -16.357 1.00 16.21 231 ARG A CA 1
ATOM 1810 C C . ARG A 1 232 ? -7.240 -5.702 -14.932 1.00 16.90 231 ARG A C 1
ATOM 1811 O O . ARG A 1 232 ? -6.707 -6.687 -14.487 1.00 19.45 231 ARG A O 1
ATOM 1819 N N . TYR A 1 233 ? -8.042 -4.923 -14.219 1.00 18.21 232 TYR A N 1
ATOM 1820 C CA . TYR A 1 233 ? -8.430 -5.249 -12.832 1.00 18.29 232 TYR A CA 1
ATOM 1821 C C . TYR A 1 233 ? -9.387 -6.427 -12.672 1.00 17.54 232 TYR A C 1
ATOM 1822 O O . TYR A 1 233 ? -9.617 -6.874 -11.575 1.00 17.64 232 TYR A O 1
ATOM 1831 N N . GLY A 1 234 ? -9.999 -6.916 -13.744 1.00 18.36 233 GLY A N 1
ATOM 1832 C CA . GLY A 1 234 ? -10.983 -7.970 -13.579 1.00 17.94 233 GLY A CA 1
ATOM 1833 C C . GLY A 1 234 ? -12.316 -7.465 -13.111 1.00 17.36 233 GLY A C 1
ATOM 1834 O O . GLY A 1 234 ? -13.070 -8.221 -12.489 1.00 18.63 233 GLY A O 1
ATOM 1835 N N . GLY A 1 235 ? -12.589 -6.191 -13.378 1.00 18.08 234 GLY A N 1
ATOM 1836 C CA . GLY A 1 235 ? -13.875 -5.531 -13.079 1.00 17.95 234 GLY A CA 1
ATOM 1837 C C . GLY A 1 235 ? -14.820 -5.381 -14.261 1.00 18.98 234 GLY A C 1
ATOM 1838 O O . GLY A 1 235 ? -15.926 -4.837 -14.135 1.00 20.11 234 GLY A O 1
ATOM 1839 N N . ASP A 1 236 ? -14.377 -5.848 -15.426 1.00 19.96 235 ASP A N 1
ATOM 1840 C CA . ASP A 1 236 ? -15.150 -5.732 -16.664 1.00 20.05 235 ASP A CA 1
ATOM 1841 C C . ASP A 1 236 ? -15.898 -7.055 -16.784 1.00 21.21 235 ASP A C 1
ATOM 1842 O O . ASP A 1 236 ? -15.591 -7.935 -17.627 1.00 21.37 235 ASP A O 1
ATOM 1847 N N . LEU A 1 237 ? -16.867 -7.211 -15.880 1.00 21.84 236 LEU A N 1
ATOM 1848 C CA . LEU A 1 237 ? -17.628 -8.436 -15.808 1.00 22.58 236 LEU A CA 1
ATOM 1849 C C . LEU A 1 237 ? -18.483 -8.511 -17.075 1.00 22.85 236 LEU A C 1
ATOM 1850 O O . LEU A 1 237 ? -18.894 -7.479 -17.625 1.00 22.40 236 LEU A O 1
ATOM 1855 N N . ILE A 1 238 ? -18.754 -9.726 -17.528 1.00 23.47 237 ILE A N 1
ATOM 1856 C CA . ILE A 1 238 ? -19.706 -9.906 -18.637 1.00 23.16 237 ILE A CA 1
ATOM 1857 C C . ILE A 1 238 ? -21.029 -9.190 -18.368 1.00 23.07 237 ILE A C 1
ATOM 1858 O O . ILE A 1 238 ? -21.581 -8.572 -19.295 1.00 23.46 237 ILE A O 1
ATOM 1863 N N . SER A 1 239 ? -21.517 -9.274 -17.112 1.00 22.74 238 SER A N 1
ATOM 1864 C CA . SER A 1 239 ? -22.838 -8.741 -16.722 1.00 20.77 238 SER A CA 1
ATOM 1865 C C . SER A 1 239 ? -22.753 -7.983 -15.370 1.00 18.34 238 SER A C 1
ATOM 1866 O O . SER A 1 239 ? -22.564 -8.585 -14.330 1.00 19.33 238 SER A O 1
ATOM 1869 N N . LEU A 1 240 ? -22.828 -6.660 -15.427 1.00 18.46 239 LEU A N 1
ATOM 1870 C CA . LEU A 1 240 ? -22.908 -5.808 -14.262 1.00 18.33 239 LEU A CA 1
ATOM 1871 C C . LEU A 1 240 ? -24.309 -5.211 -14.067 1.00 18.99 239 LEU A C 1
ATOM 1872 O O . LEU A 1 240 ? -24.472 -4.345 -13.194 1.00 18.02 239 LEU A O 1
ATOM 1877 N N . TYR A 1 241 ? -25.308 -5.650 -14.858 1.00 18.15 240 TYR A N 1
ATOM 1878 C CA . TYR A 1 241 ? -26.674 -5.134 -14.685 1.00 18.94 240 TYR A CA 1
ATOM 1879 C C . TYR A 1 241 ? -27.231 -5.325 -13.261 1.00 18.49 240 TYR A C 1
ATOM 1880 O O . TYR A 1 241 ? -27.888 -4.422 -12.764 1.00 17.09 240 TYR A O 1
ATOM 1889 N N . PRO A 1 242 ? -26.934 -6.466 -12.588 1.00 18.66 241 PRO A N 1
ATOM 1890 C CA . PRO A 1 242 ? -27.539 -6.607 -11.270 1.00 19.00 241 PRO A CA 1
ATOM 1891 C C . PRO A 1 242 ? -27.243 -5.419 -10.337 1.00 19.52 241 PRO A C 1
ATOM 1892 O O . PRO A 1 242 ? -28.103 -5.059 -9.503 1.00 19.43 241 PRO A O 1
ATOM 1896 N N . TYR A 1 243 ? -26.069 -4.798 -10.510 1.00 16.52 242 TYR A N 1
ATOM 1897 C CA . TYR A 1 243 ? -25.766 -3.584 -9.794 1.00 17.38 242 TYR A CA 1
ATOM 1898 C C . TYR A 1 243 ? -26.210 -2.332 -10.501 1.00 18.25 242 TYR A C 1
ATOM 1899 O O . TYR A 1 243 ? -26.493 -1.377 -9.817 1.00 18.63 242 TYR A O 1
ATOM 1908 N N . ILE A 1 244 ? -26.278 -2.317 -11.837 1.00 18.67 243 ILE A N 1
ATOM 1909 C CA . ILE A 1 244 ? -26.665 -1.080 -12.547 1.00 19.35 243 ILE A CA 1
ATOM 1910 C C . ILE A 1 244 ? -28.157 -0.779 -12.459 1.00 18.66 243 ILE A C 1
ATOM 1911 O O . ILE A 1 244 ? -28.554 0.364 -12.248 1.00 19.51 243 ILE A O 1
ATOM 1916 N N . VAL A 1 245 ? -28.977 -1.798 -12.617 1.00 20.01 244 VAL A N 1
ATOM 1917 C CA . VAL A 1 245 ? -30.433 -1.649 -12.562 1.00 19.70 244 VAL A CA 1
ATOM 1918 C C . VAL A 1 245 ? -30.828 -1.209 -11.140 1.00 21.50 244 VAL A C 1
ATOM 1919 O O . VAL A 1 245 ? -31.615 -0.259 -10.948 1.00 20.11 244 VAL A O 1
ATOM 1923 N N . SER A 1 246 ? -30.276 -1.915 -10.147 1.00 19.91 245 SER A N 1
ATOM 1924 C CA . SER A 1 246 ? -30.536 -1.575 -8.746 1.00 18.31 245 SER A CA 1
ATOM 1925 C C . SER A 1 246 ? -30.042 -0.173 -8.423 1.00 18.70 245 SER A C 1
ATOM 1926 O O . SER A 1 246 ? -30.800 0.613 -7.852 1.00 19.13 245 SER A O 1
ATOM 1929 N N . ALA A 1 247 ? -28.816 0.167 -8.857 1.00 19.02 246 ALA A N 1
ATOM 1930 C CA . ALA A 1 247 ? -28.235 1.507 -8.669 1.00 16.79 246 ALA A CA 1
ATOM 1931 C C . ALA A 1 247 ? -29.133 2.612 -9.185 1.00 20.01 246 ALA A C 1
ATOM 1932 O O . ALA A 1 247 ? -29.443 3.581 -8.474 1.00 21.31 246 ALA A O 1
ATOM 1934 N N . ASP A 1 248 ? -29.586 2.457 -10.425 1.00 20.61 247 ASP A N 1
ATOM 1935 C CA . ASP A 1 248 ? -30.483 3.429 -11.043 1.00 21.48 247 ASP A CA 1
ATOM 1936 C C . ASP A 1 248 ? -31.829 3.530 -10.331 1.00 21.13 247 ASP A C 1
ATOM 1937 O O . ASP A 1 248 ? -32.319 4.633 -10.131 1.00 22.60 247 ASP A O 1
ATOM 1942 N N . TYR A 1 249 ? -32.410 2.383 -9.963 1.00 20.19 248 TYR A N 1
ATOM 1943 C CA . TYR A 1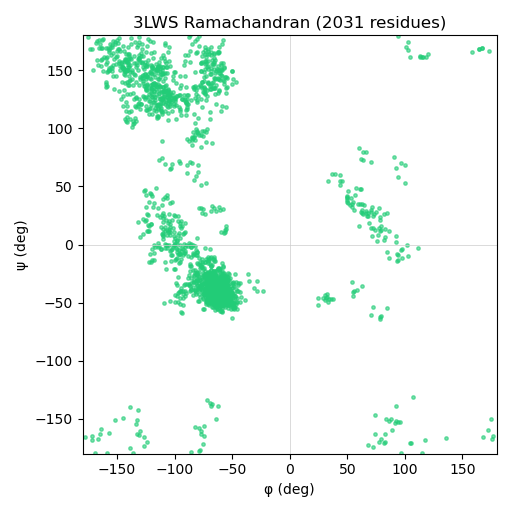 249 ? -33.652 2.342 -9.184 1.00 21.14 248 TYR A CA 1
ATOM 1944 C C . TYR A 1 249 ? -33.558 3.088 -7.868 1.00 20.35 248 TYR A C 1
ATOM 1945 O O . TYR A 1 249 ? -34.488 3.834 -7.532 1.00 19.03 248 TYR A O 1
ATOM 1954 N N . TYR A 1 250 ? -32.487 2.854 -7.084 1.00 19.95 249 TYR A N 1
ATOM 1955 C CA . TYR A 1 250 ? -32.381 3.556 -5.773 1.00 20.40 249 TYR A CA 1
ATOM 1956 C C . TYR A 1 250 ? -32.019 5.010 -5.971 1.00 18.55 249 TYR A C 1
ATOM 1957 O O . TYR A 1 250 ? -32.402 5.862 -5.172 1.00 21.42 249 TYR A O 1
ATOM 1966 N N . TYR A 1 251 ? -31.314 5.304 -7.063 1.00 19.25 250 TYR A N 1
ATOM 1967 C CA . TYR A 1 251 ? -31.082 6.691 -7.445 1.00 20.80 250 TYR A CA 1
ATOM 1968 C C . TYR A 1 251 ? -32.422 7.392 -7.717 1.00 21.48 250 TYR A C 1
ATOM 1969 O O . TYR A 1 251 ? -32.713 8.426 -7.112 1.00 22.29 250 TYR A O 1
ATOM 1978 N N . GLU A 1 252 ? -33.242 6.831 -8.600 1.00 22.03 251 GLU A N 1
ATOM 1979 C CA . GLU A 1 252 ? -34.517 7.472 -8.896 1.00 23.06 251 GLU A CA 1
ATOM 1980 C C . GLU A 1 252 ? -35.371 7.567 -7.637 1.00 23.06 251 GLU A C 1
ATOM 1981 O O . GLU A 1 252 ? -35.957 8.634 -7.383 1.00 24.12 251 GLU A O 1
ATOM 1987 N N . LEU A 1 253 ? -35.333 6.528 -6.793 1.00 22.24 252 LEU A N 1
ATOM 1988 C CA . LEU A 1 253 ? -36.099 6.517 -5.536 1.00 22.43 252 LEU A CA 1
ATOM 1989 C C . LEU A 1 253 ? -35.682 7.592 -4.530 1.00 23.06 252 LEU A C 1
ATOM 1990 O O . LEU A 1 253 ? -36.534 8.203 -3.896 1.00 20.09 252 LEU A O 1
ATOM 1995 N N . ARG A 1 254 ? -34.388 7.844 -4.390 1.00 22.27 253 ARG A N 1
ATOM 1996 C CA . ARG A 1 254 ? -33.927 8.635 -3.257 1.00 21.82 253 ARG A CA 1
ATOM 1997 C C . ARG A 1 254 ? -33.245 9.956 -3.599 1.00 23.82 253 ARG A C 1
ATOM 1998 O O . ARG A 1 254 ? -32.878 10.687 -2.688 1.00 25.00 253 ARG A O 1
ATOM 2006 N N . LYS A 1 255 ? -33.118 10.286 -4.888 1.00 22.93 254 LYS A N 1
ATOM 2007 C CA . LYS A 1 255 ? -32.382 11.483 -5.304 1.00 23.10 254 LYS A CA 1
ATOM 2008 C C . LYS A 1 255 ? -32.904 12.783 -4.679 1.00 24.81 254 LYS A C 1
ATOM 2009 O O . LYS A 1 255 ? -32.120 13.718 -4.449 1.00 24.99 254 LYS A O 1
ATOM 2015 N N . ASP A 1 256 ? -34.190 12.796 -4.331 1.00 25.17 255 ASP A N 1
ATOM 2016 C CA . ASP A 1 256 ? -34.847 13.975 -3.843 1.00 25.29 255 ASP A CA 1
ATOM 2017 C C . ASP A 1 256 ? -35.198 13.866 -2.372 1.00 24.54 255 ASP A C 1
ATOM 2018 O O . ASP A 1 256 ? -36.106 14.571 -1.882 1.00 23.55 255 ASP A O 1
ATOM 2023 N N . ARG A 1 257 ? -34.495 12.995 -1.652 1.00 22.14 256 ARG A N 1
ATOM 2024 C CA . ARG A 1 257 ? -34.712 12.872 -0.224 1.00 21.37 256 ARG A CA 1
ATOM 2025 C C . ARG A 1 257 ? -33.521 13.314 0.592 1.00 21.51 256 ARG A C 1
ATOM 2026 O O . ARG A 1 257 ? -33.595 13.293 1.828 1.00 22.90 256 ARG A O 1
ATOM 2042 N N . GLY A 1 259 ? -32.338 16.182 1.182 1.00 22.46 258 GLY A N 1
ATOM 2043 C CA . GLY A 1 259 ? -32.693 17.366 1.969 1.00 21.54 258 GLY A CA 1
ATOM 2044 C C . GLY A 1 259 ? -33.354 17.025 3.277 1.00 22.26 258 GLY A C 1
ATOM 2045 O O . GLY A 1 259 ? -32.995 17.563 4.341 1.00 21.79 258 GLY A O 1
ATOM 2046 N N . GLN A 1 260 ? -34.321 16.115 3.211 1.00 22.04 259 GLN A N 1
ATOM 2047 C CA . GLN A 1 260 ? -35.009 15.708 4.411 1.00 24.22 259 GLN A CA 1
ATOM 2048 C C . GLN A 1 260 ? -34.048 14.954 5.339 1.00 23.45 259 GLN A C 1
ATOM 2049 O O . GLN A 1 260 ? -34.064 15.200 6.549 1.00 21.66 259 GLN A O 1
ATOM 2055 N N . TYR A 1 261 ? -33.179 14.106 4.771 1.00 21.37 260 TYR A N 1
ATOM 2056 C CA . TYR A 1 261 ? -32.215 13.318 5.574 1.00 20.79 260 TYR A CA 1
ATOM 2057 C C . TYR A 1 261 ? -31.309 14.272 6.334 1.00 19.81 260 TYR A C 1
ATOM 2058 O O . TYR A 1 261 ? -31.009 14.053 7.518 1.00 21.81 260 TYR A O 1
ATOM 2067 N N . TYR A 1 262 ? -30.909 15.344 5.671 1.00 19.62 261 TYR A N 1
ATOM 2068 C CA . TYR A 1 262 ? -30.078 16.389 6.261 1.00 20.33 261 TYR A CA 1
ATOM 2069 C C . TYR A 1 262 ? -30.783 17.161 7.388 1.00 22.05 261 TYR A C 1
ATOM 2070 O O . TYR A 1 262 ? -30.189 17.423 8.462 1.00 21.22 261 TYR A O 1
ATOM 2079 N N . GLU A 1 263 ? -32.035 17.555 7.160 1.00 22.24 262 GLU A N 1
ATOM 2080 C CA . GLU A 1 263 ? -32.769 18.284 8.201 1.00 21.59 262 GLU A CA 1
ATOM 2081 C C . GLU A 1 263 ? -32.958 17.396 9.419 1.00 21.09 262 GLU A C 1
ATOM 2082 O O . GLU A 1 263 ? -32.847 17.864 10.554 1.00 20.99 262 GLU A O 1
ATOM 2088 N N . GLN A 1 264 ? -33.198 16.114 9.160 1.00 20.29 263 GLN A N 1
ATOM 2089 C CA . GLN A 1 264 ? -33.466 15.148 10.195 1.00 20.41 263 GLN A CA 1
ATOM 2090 C C . GLN A 1 264 ? -32.219 14.855 11.045 1.00 22.22 263 GLN A C 1
ATOM 2091 O O . GLN A 1 264 ? -32.306 14.706 12.271 1.00 22.01 263 GLN A O 1
ATOM 2097 N N . ALA A 1 265 ? -31.066 14.790 10.371 1.00 22.40 264 ALA A N 1
ATOM 2098 C CA . ALA A 1 265 ? -29.786 14.603 10.994 1.00 20.84 264 ALA A CA 1
ATOM 2099 C C . ALA A 1 265 ? -29.484 15.757 11.908 1.00 20.31 264 ALA A C 1
ATOM 2100 O O . ALA A 1 265 ? -28.992 15.568 13.000 1.00 19.85 264 ALA A O 1
ATOM 2102 N N . LYS A 1 266 ? -29.718 16.971 11.432 1.00 22.19 265 LYS A N 1
ATOM 2103 C CA . LYS A 1 266 ? -29.563 18.152 12.283 1.00 21.83 265 LYS A CA 1
ATOM 2104 C C . LYS A 1 266 ? -30.465 18.082 13.510 1.00 22.38 265 LYS A C 1
ATOM 2105 O O . LYS A 1 266 ? -30.040 18.467 14.604 1.00 23.58 265 LYS A O 1
ATOM 2111 N N . GLN A 1 267 ? -31.685 17.587 13.346 1.00 23.88 266 GLN A N 1
ATOM 2112 C CA . GLN A 1 267 ? -32.590 17.398 14.489 1.00 27.23 266 GLN A CA 1
ATOM 2113 C C . GLN A 1 267 ? -32.046 16.368 15.494 1.00 24.32 266 GLN A C 1
ATOM 2114 O O . GLN A 1 267 ? -32.066 16.617 16.701 1.00 23.08 266 GLN A O 1
ATOM 2120 N N . LEU A 1 268 ? -31.582 15.220 14.985 1.00 23.26 267 LEU A N 1
ATOM 2121 C CA . LEU A 1 268 ? -31.031 14.161 15.837 1.00 23.53 267 LEU A CA 1
ATOM 2122 C C . LEU A 1 268 ? -29.803 14.678 16.608 1.00 22.19 267 LEU A C 1
ATOM 2123 O O . LEU A 1 268 ? -29.652 14.436 17.803 1.00 24.00 267 LEU A O 1
ATOM 2128 N N . ALA A 1 269 ? -28.918 15.392 15.927 1.00 21.76 268 ALA A N 1
ATOM 2129 C CA . ALA A 1 269 ? -27.701 15.901 16.566 1.00 21.90 268 ALA A CA 1
ATOM 2130 C C . ALA A 1 269 ? -28.019 16.810 17.771 1.00 23.50 268 ALA A C 1
ATOM 2131 O O . ALA A 1 269 ? -27.321 16.813 18.813 1.00 20.65 268 ALA A O 1
ATOM 2133 N N . GLU A 1 270 ? -29.066 17.602 17.595 1.00 24.18 269 GLU A N 1
ATOM 2134 C CA . GLU A 1 270 ? -29.513 18.543 18.597 1.00 25.65 269 GLU A CA 1
ATOM 2135 C C . GLU A 1 270 ? -29.973 17.763 19.832 1.00 25.10 269 GLU A C 1
ATOM 2136 O O . GLU A 1 270 ? -29.611 18.113 20.948 1.00 26.55 269 GLU A O 1
ATOM 2142 N N . GLN A 1 271 ? -30.722 16.679 19.613 1.00 24.23 270 GLN A N 1
ATOM 2143 C CA . GLN A 1 271 ? -31.161 15.800 20.695 1.00 26.73 270 GLN A CA 1
ATOM 2144 C C . GLN A 1 271 ? -29.982 15.164 21.441 1.00 26.03 270 GLN A C 1
ATOM 2145 O O . GLN A 1 271 ? -29.995 15.068 22.662 1.00 26.33 270 GLN A O 1
ATOM 2151 N N . PHE A 1 272 ? -28.963 14.735 20.690 1.00 25.15 271 PHE A N 1
ATOM 2152 C CA . PHE A 1 272 ? -27.802 14.028 21.256 1.00 22.03 271 PHE A CA 1
ATOM 2153 C C . PHE A 1 272 ? -26.908 14.960 22.036 1.00 22.56 271 PHE A C 1
ATOM 2154 O O . PHE A 1 272 ? -26.427 14.617 23.128 1.00 22.29 271 PHE A O 1
ATOM 2162 N N . ASN A 1 273 ? -26.694 16.153 21.489 1.00 22.34 272 ASN A N 1
ATOM 2163 C CA . ASN A 1 273 ? -25.833 17.123 22.122 1.00 22.76 272 ASN A CA 1
ATOM 2164 C C . ASN A 1 273 ? -26.412 17.629 23.440 1.00 25.57 272 ASN A C 1
ATOM 2165 O O . ASN A 1 273 ? -25.656 18.025 24.321 1.00 25.42 272 ASN A O 1
ATOM 2170 N N . ALA A 1 274 ? -27.735 17.597 23.569 1.00 27.78 273 ALA A N 1
ATOM 2171 C CA . ALA A 1 274 ? -28.411 17.925 24.845 1.00 29.71 273 ALA A CA 1
ATOM 2172 C C . ALA A 1 274 ? -28.118 16.952 25.964 1.00 30.09 273 ALA A C 1
ATOM 2173 O O . ALA A 1 274 ? -28.295 17.298 27.124 1.00 30.78 273 ALA A O 1
ATOM 2175 N N . LEU A 1 275 ? -27.724 15.728 25.631 1.00 29.59 274 LEU A N 1
ATOM 2176 C CA . LEU A 1 275 ? -27.438 14.712 26.641 1.00 28.56 274 LEU A CA 1
ATOM 2177 C C . LEU A 1 275 ? -26.139 14.944 27.384 1.00 29.33 274 LEU A C 1
ATOM 2178 O O . LEU A 1 275 ? -25.114 15.226 26.754 1.00 28.57 274 LEU A O 1
ATOM 2183 N N . PRO A 1 276 ? -26.157 14.825 28.730 1.00 30.69 275 PRO A N 1
ATOM 2184 C CA . PRO A 1 276 ? -24.868 14.992 29.425 1.00 30.67 275 PRO A CA 1
ATOM 2185 C C . PRO A 1 276 ? -23.955 13.813 29.116 1.00 27.35 275 PRO A C 1
ATOM 2186 O O . PRO A 1 276 ? -24.419 12.673 29.114 1.00 28.26 275 PRO A O 1
ATOM 2190 N N . GLY A 1 277 ? -22.686 14.116 28.840 1.00 27.30 276 GLY A N 1
ATOM 2191 C CA . GLY A 1 277 ? -21.671 13.115 28.492 1.00 28.34 276 GLY A CA 1
ATOM 2192 C C . GLY A 1 277 ? -21.676 12.681 27.023 1.00 27.26 276 GLY A C 1
ATOM 2193 O O . GLY A 1 277 ? -21.040 11.692 26.669 1.00 26.01 276 GLY A O 1
ATOM 2194 N N . VAL A 1 278 ? -22.393 13.426 26.167 1.00 26.89 277 VAL A N 1
ATOM 2195 C CA . VAL A 1 278 ? -22.620 13.023 24.771 1.00 24.14 277 VAL A CA 1
ATOM 2196 C C . VAL A 1 278 ? -22.500 14.205 23.871 1.00 23.47 277 VAL A C 1
ATOM 2197 O O . VAL A 1 278 ? -23.151 15.207 24.125 1.00 24.08 277 VAL A O 1
ATOM 2201 N N . HIS A 1 279 ? -21.712 14.106 22.805 1.00 19.37 278 HIS A N 1
ATOM 2202 C CA . HIS A 1 279 ? -21.770 15.133 21.762 1.00 21.23 278 HIS A CA 1
ATOM 2203 C C . HIS A 1 279 ? -21.579 14.596 20.343 1.00 20.42 278 HIS A C 1
ATOM 2204 O O . HIS A 1 279 ? -21.198 13.424 20.134 1.00 22.08 278 HIS A O 1
ATOM 2211 N N . THR A 1 280 ? -21.901 15.439 19.365 1.00 21.22 279 THR A N 1
ATOM 2212 C CA . THR A 1 280 ? -21.645 15.079 17.978 1.00 21.75 279 THR A CA 1
ATOM 2213 C C . THR A 1 280 ? -20.444 15.848 17.434 1.00 22.35 279 THR A C 1
ATOM 2214 O O . THR A 1 280 ? -20.034 16.868 17.985 1.00 21.86 279 THR A O 1
ATOM 2218 N N . THR A 1 281 ? -19.846 15.291 16.396 1.00 23.10 280 THR A N 1
ATOM 2219 C CA . THR A 1 281 ? -18.775 15.918 15.652 1.00 24.51 280 THR A CA 1
ATOM 2220 C C . THR A 1 281 ? -19.197 15.670 14.210 1.00 22.80 280 THR A C 1
ATOM 2221 O O . THR A 1 281 ? -19.464 14.524 13.846 1.00 24.75 280 THR A O 1
ATOM 2225 N N . PRO A 1 282 ? -19.425 16.733 13.429 1.00 22.80 281 PRO A N 1
ATOM 2226 C CA . PRO A 1 282 ? -19.484 18.127 13.875 1.00 21.99 281 PRO A CA 1
ATOM 2227 C C . PRO A 1 282 ? -20.690 18.327 14.807 1.00 21.70 281 PRO A C 1
ATOM 2228 O O . PRO A 1 282 ? -21.586 17.491 14.839 1.00 20.28 281 PRO A O 1
ATOM 2232 N N . GLU A 1 283 ? -20.700 19.433 15.549 1.00 21.02 282 GLU A N 1
ATOM 2233 C CA . GLU A 1 283 ? -21.806 19.751 16.431 1.00 22.16 282 GLU A CA 1
ATOM 2234 C C . GLU A 1 283 ? -23.125 19.849 15.618 1.00 19.93 282 GLU A C 1
ATOM 2235 O O . GLU A 1 283 ? -24.158 19.269 15.971 1.00 21.42 282 GLU A O 1
ATOM 2241 N N . VAL A 1 284 ? -23.038 20.550 14.504 1.00 20.80 283 VAL A N 1
ATOM 2242 C CA . VAL A 1 284 ? -24.151 20.708 13.571 1.00 20.94 283 VAL A CA 1
ATOM 2243 C C . VAL A 1 284 ? -23.710 20.001 12.299 1.00 20.17 283 VAL A C 1
ATOM 2244 O O . VAL A 1 284 ? -22.702 20.365 11.711 1.00 21.82 283 VAL A O 1
ATOM 2248 N N . PRO A 1 285 ? -24.430 18.955 11.899 1.00 20.73 284 PRO A N 1
ATOM 2249 C CA . PRO A 1 285 ? -24.153 18.278 10.635 1.00 20.60 284 PRO A CA 1
ATOM 2250 C C . PRO A 1 285 ? -24.286 19.200 9.411 1.00 21.53 284 PRO A C 1
ATOM 2251 O O . PRO A 1 285 ? -25.055 20.154 9.459 1.00 21.54 284 PRO A O 1
ATOM 2255 N N . VAL A 1 286 ? -23.521 18.926 8.356 1.00 21.39 285 VAL A N 1
ATOM 2256 C CA . VAL A 1 286 ? -23.647 19.635 7.096 1.00 20.88 285 VAL A CA 1
ATOM 2257 C C . VAL A 1 286 ? -24.193 18.675 6.032 1.00 21.32 285 VAL A C 1
ATOM 2258 O O . VAL A 1 286 ? -24.107 18.967 4.842 1.00 22.49 285 VAL A O 1
ATOM 2262 N N . SER A 1 287 ? -24.736 17.538 6.481 1.00 20.33 286 SER A N 1
ATOM 2263 C CA . SER A 1 287 ? -25.236 16.477 5.629 1.00 19.79 286 SER A CA 1
ATOM 2264 C C . SER A 1 287 ? -26.109 15.533 6.470 1.00 19.59 286 SER A C 1
ATOM 2265 O O . SER A 1 287 ? -26.508 15.867 7.579 1.00 19.90 286 SER A O 1
ATOM 2268 N N . ASN A 1 288 ? -26.368 14.335 5.962 1.00 18.54 287 ASN A N 1
ATOM 2269 C CA . ASN A 1 288 ? -27.151 13.355 6.698 1.00 17.86 287 ASN A CA 1
ATOM 2270 C C . ASN A 1 288 ? -26.350 12.639 7.782 1.00 18.11 287 ASN A C 1
ATOM 2271 O O . ASN A 1 288 ? -26.901 11.814 8.481 1.00 19.24 287 ASN A O 1
ATOM 2284 N N . PHE A 1 290 ? -23.146 12.366 10.914 1.00 15.93 289 PHE A N 1
ATOM 2285 C CA . PHE A 1 290 ? -22.257 12.897 11.918 1.00 15.50 289 PHE A CA 1
ATOM 2286 C C . PHE A 1 290 ? -21.646 11.739 12.721 1.00 16.89 289 PHE A C 1
ATOM 2287 O O . PHE A 1 290 ? -22.093 10.589 12.608 1.00 16.65 289 PHE A O 1
ATOM 2295 N N . HIS A 1 291 ? -20.646 12.028 13.541 1.00 17.18 290 HIS A N 1
ATOM 2296 C CA . HIS A 1 291 ? -20.212 11.035 14.519 1.00 17.18 290 HIS A CA 1
ATOM 2297 C C . HIS A 1 291 ? -20.775 11.372 15.870 1.00 17.76 290 HIS A C 1
ATOM 2298 O O . HIS A 1 291 ? -20.906 12.536 16.215 1.00 18.90 290 HIS A O 1
ATOM 2305 N N . LEU A 1 292 ? -21.105 10.329 16.609 1.00 16.84 291 LEU A N 1
ATOM 2306 C CA . LEU A 1 292 ? -21.717 10.433 17.917 1.00 18.62 291 LEU A CA 1
ATOM 2307 C C . LEU A 1 292 ? -20.710 9.882 18.925 1.00 19.23 291 LEU A C 1
ATOM 2308 O O . LEU A 1 292 ? -20.462 8.678 18.940 1.00 18.92 291 LEU A O 1
ATOM 2313 N N . HIS A 1 293 ? -20.176 10.781 19.741 1.00 19.92 292 HIS A N 1
ATOM 2314 C CA . HIS A 1 293 ? -19.199 10.546 20.812 1.00 20.14 292 HIS A CA 1
ATOM 2315 C C . HIS A 1 293 ? -19.822 10.516 22.228 1.00 20.77 292 HIS A C 1
ATOM 2316 O O . HIS A 1 293 ? -20.554 11.452 22.607 1.00 20.37 292 HIS A O 1
ATOM 2323 N N . PHE A 1 294 ? -19.481 9.489 23.005 1.00 20.43 293 PHE A N 1
ATOM 2324 C CA . PHE A 1 294 ? -19.863 9.319 24.387 1.00 21.33 293 PHE A CA 1
ATOM 2325 C C . PHE A 1 294 ? -18.589 9.346 25.251 1.00 22.90 293 PHE A C 1
ATOM 2326 O O . PHE A 1 294 ? -17.640 8.597 24.982 1.00 22.37 293 PHE A O 1
ATOM 2334 N N . ASP A 1 295 ? -18.586 10.155 26.301 1.00 22.59 294 ASP A N 1
ATOM 2335 C CA . ASP A 1 295 ? -17.516 10.116 27.291 1.00 25.67 294 ASP A CA 1
ATOM 2336 C C . ASP A 1 295 ? -17.581 8.731 27.960 1.00 23.69 294 ASP A C 1
ATOM 2337 O O . ASP A 1 295 ? -18.662 8.209 28.230 1.00 23.76 294 ASP A O 1
ATOM 2342 N N . GLY A 1 296 ? -16.422 8.133 28.161 1.00 23.77 295 GLY A N 1
ATOM 2343 C CA . GLY A 1 296 ? -16.336 6.792 28.708 1.00 23.72 295 GLY A CA 1
ATOM 2344 C C . GLY A 1 296 ? -16.090 5.803 27.571 1.00 24.59 295 GLY A C 1
ATOM 2345 O O . GLY A 1 296 ? -16.206 6.137 26.418 1.00 27.00 295 GLY A O 1
ATOM 2346 N N . GLN A 1 297 ? -15.785 4.565 27.915 1.00 23.23 296 GLN A N 1
ATOM 2347 C CA . GLN A 1 297 ? -15.406 3.554 26.931 1.00 22.49 296 GLN A CA 1
ATOM 2348 C C . GLN A 1 297 ? -16.585 2.600 26.743 1.00 22.73 296 GLN A C 1
ATOM 2349 O O . GLN A 1 297 ? -17.567 2.624 27.539 1.00 21.64 296 GLN A O 1
ATOM 2355 N N . ALA A 1 298 ? -16.493 1.738 25.733 1.00 21.11 297 ALA A N 1
ATOM 2356 C CA . ALA A 1 298 ? -17.605 0.838 25.367 1.00 22.70 297 ALA A CA 1
ATOM 2357 C C . ALA A 1 298 ? -18.068 -0.044 26.516 1.00 23.17 297 ALA A C 1
ATOM 2358 O O . ALA A 1 298 ? -19.237 -0.313 26.640 1.00 24.23 297 ALA A O 1
ATOM 2360 N N . ALA A 1 299 ? -17.134 -0.501 27.346 1.00 21.68 298 ALA A N 1
ATOM 2361 C CA . ALA A 1 299 ? -17.464 -1.269 28.544 1.00 22.10 298 ALA A CA 1
ATOM 2362 C C . ALA A 1 299 ? -18.365 -0.501 29.540 1.00 22.19 298 ALA A C 1
ATOM 2363 O O . ALA A 1 299 ? -19.128 -1.127 30.256 1.00 22.90 298 ALA A O 1
ATOM 2365 N N . ASP A 1 300 ? -18.246 0.827 29.567 1.00 22.06 299 ASP A N 1
ATOM 2366 C CA . ASP A 1 300 ? -19.113 1.729 30.335 1.00 24.71 299 ASP A CA 1
ATOM 2367 C C . ASP A 1 300 ? -20.443 2.065 29.672 1.00 24.29 299 ASP A C 1
ATOM 2368 O O . ASP A 1 300 ? -21.466 2.134 30.340 1.00 23.06 299 ASP A O 1
ATOM 2373 N N . ILE A 1 301 ? -20.407 2.318 28.371 1.00 22.81 300 ILE A N 1
ATOM 2374 C CA . ILE A 1 301 ? -21.553 2.868 27.623 1.00 23.47 300 ILE A CA 1
ATOM 2375 C C . ILE A 1 301 ? -22.407 1.793 26.972 1.00 23.90 300 ILE A C 1
ATOM 2376 O O . ILE A 1 301 ? -23.633 1.897 26.971 1.00 23.69 300 ILE A O 1
ATOM 2381 N N . SER A 1 302 ? -21.786 0.759 26.410 1.00 22.75 301 SER A N 1
ATOM 2382 C CA . SER A 1 302 ? -22.583 -0.308 25.783 1.00 24.56 301 SER A CA 1
ATOM 2383 C C . SER A 1 302 ? -23.786 -0.792 26.649 1.00 24.21 301 SER A C 1
ATOM 2384 O O . SER A 1 302 ? -24.909 -0.880 26.140 1.00 24.01 301 SER A O 1
ATOM 2387 N N . PRO A 1 303 ? -23.565 -1.109 27.942 1.00 25.34 302 PRO A N 1
ATOM 2388 C CA . PRO A 1 303 ? -24.696 -1.603 28.757 1.00 26.13 302 PRO A CA 1
ATOM 2389 C C . PRO A 1 303 ? -25.869 -0.642 28.829 1.00 26.89 302 PRO A C 1
ATOM 2390 O O . PRO A 1 303 ? -27.016 -1.090 28.838 1.00 28.24 302 PRO A O 1
ATOM 2394 N N . LYS A 1 304 ? -25.588 0.662 28.856 1.00 26.06 303 LYS A N 1
ATOM 2395 C CA . LYS A 1 304 ? -26.656 1.668 28.922 1.00 27.65 303 LYS A CA 1
ATOM 2396 C C . LYS A 1 304 ? -27.508 1.599 27.650 1.00 28.68 303 LYS A C 1
ATOM 2397 O O . LYS A 1 304 ? -28.742 1.499 27.709 1.00 27.03 303 LYS A O 1
ATOM 2403 N N . LEU A 1 305 ? -26.818 1.624 26.512 1.00 27.92 304 LEU A N 1
ATOM 2404 C CA . LEU A 1 305 ? -27.443 1.556 25.204 1.00 27.16 304 LEU A CA 1
ATOM 2405 C C . LEU A 1 305 ? -28.198 0.258 25.006 1.00 28.15 304 LEU A C 1
ATOM 2406 O O . LEU A 1 305 ? -29.301 0.275 24.463 1.00 26.57 304 LEU A O 1
ATOM 2411 N N . GLU A 1 306 ? -27.585 -0.856 25.428 1.00 28.00 305 GLU A N 1
ATOM 2412 C CA . GLU A 1 306 ? -28.193 -2.165 25.378 1.00 26.57 305 GLU A CA 1
ATOM 2413 C C . GLU A 1 306 ? -29.581 -2.111 26.029 1.00 27.99 305 GLU A C 1
ATOM 2414 O O . GLU A 1 306 ? -30.554 -2.476 25.427 1.00 28.09 305 GLU A O 1
ATOM 2420 N N . GLN A 1 307 ? -29.634 -1.650 27.273 1.00 29.15 306 GLN A N 1
ATOM 2421 C CA . GLN A 1 307 ? -30.872 -1.592 28.027 1.00 30.90 306 GLN A CA 1
ATOM 2422 C C . GLN A 1 307 ? -31.899 -0.728 27.279 1.00 31.13 306 GLN A C 1
ATOM 2423 O O . GLN A 1 307 ? -32.978 -1.207 26.929 1.00 29.60 306 GLN A O 1
ATOM 2429 N N . VAL A 1 308 ? -31.508 0.503 26.962 1.00 29.87 307 VAL A N 1
ATOM 2430 C CA . VAL A 1 308 ? -32.350 1.431 26.184 1.00 28.92 307 VAL A CA 1
ATOM 2431 C C . VAL A 1 308 ? -32.941 0.763 24.962 1.00 28.03 307 VAL A C 1
ATOM 2432 O O . VAL A 1 308 ? -34.163 0.820 24.745 1.00 28.87 307 VAL A O 1
ATOM 2436 N N . GLN A 1 309 ? -32.088 0.087 24.195 1.00 26.66 308 GLN A N 1
ATOM 2437 C CA . GLN A 1 309 ? -32.483 -0.511 22.935 1.00 27.33 308 GLN A CA 1
ATOM 2438 C C . GLN A 1 309 ? -33.365 -1.736 23.115 1.00 30.12 308 GLN A C 1
ATOM 2439 O O . GLN A 1 309 ? -34.380 -1.863 22.417 1.00 29.74 308 GLN A O 1
ATOM 2445 N N . GLU A 1 310 ? -33.012 -2.610 24.064 1.00 32.78 309 GLU A N 1
ATOM 2446 C CA . GLU A 1 310 ? -33.820 -3.799 24.376 1.00 34.48 309 GLU A CA 1
ATOM 2447 C C . GLU A 1 310 ? -35.245 -3.397 24.668 1.00 32.82 309 GLU A C 1
ATOM 2448 O O . GLU A 1 310 ? -36.165 -3.936 24.074 1.00 35.20 309 GLU A O 1
ATOM 2454 N N . GLU A 1 311 ? -35.396 -2.412 25.550 1.00 32.33 310 GLU A N 1
ATOM 2455 C CA . GLU A 1 311 ? -36.691 -2.012 26.070 1.00 32.36 310 GLU A CA 1
ATOM 2456 C C . GLU A 1 311 ? -37.549 -1.308 25.039 1.00 33.02 310 GLU A C 1
ATOM 2457 O O . GLU A 1 311 ? -38.722 -1.676 24.878 1.00 33.55 310 GLU A O 1
ATOM 2463 N N . THR A 1 312 ? -36.991 -0.290 24.375 1.00 30.44 311 THR A N 1
ATOM 2464 C CA . THR A 1 312 ? -37.759 0.513 23.402 1.00 28.71 311 THR A CA 1
ATOM 2465 C C . THR A 1 312 ? -37.943 -0.183 22.047 1.00 28.98 311 THR A C 1
ATOM 2466 O O . THR A 1 312 ? -38.940 0.035 21.366 1.00 28.50 311 THR A O 1
ATOM 2470 N N . GLY A 1 313 ? -36.989 -1.017 21.635 1.00 27.74 312 GLY A N 1
ATOM 2471 C CA . GLY A 1 313 ? -37.048 -1.601 20.288 1.00 26.85 312 GLY A CA 1
ATOM 2472 C C . GLY A 1 313 ? -36.687 -0.588 19.181 1.00 27.16 312 GLY A C 1
ATOM 2473 O O . GLY A 1 313 ? -36.915 -0.856 17.982 1.00 28.18 312 GLY A O 1
ATOM 2474 N N . LEU A 1 314 ? -36.127 0.551 19.596 1.00 25.46 313 LEU A N 1
ATOM 2475 C CA . LEU A 1 314 ? -35.549 1.597 18.725 1.00 24.50 313 LEU A CA 1
ATOM 2476 C C . LEU A 1 314 ? -33.989 1.623 18.723 1.00 23.17 313 LEU A C 1
ATOM 2477 O O . LEU A 1 314 ? -33.370 1.862 19.768 1.00 23.71 313 LEU A O 1
ATOM 2482 N N . GLY A 1 315 ? -33.379 1.400 17.556 1.00 24.20 314 GLY A N 1
ATOM 2483 C CA . GLY A 1 315 ? -31.903 1.428 17.381 1.00 23.84 314 GLY A CA 1
ATOM 2484 C C . GLY A 1 315 ? -31.289 2.822 17.270 1.00 23.04 314 GLY A C 1
ATOM 2485 O O . GLY A 1 315 ? -31.494 3.520 16.274 1.00 23.17 314 GLY A O 1
ATOM 2486 N N . PHE A 1 316 ? -30.573 3.248 18.309 1.00 22.16 315 PHE A N 1
ATOM 2487 C CA . PHE A 1 316 ? -29.792 4.518 18.281 1.00 20.77 315 PHE A CA 1
ATOM 2488 C C . PHE A 1 316 ? -28.353 4.290 17.798 1.00 21.29 315 PHE A C 1
ATOM 2489 O O . PHE A 1 316 ? -27.823 5.089 17.027 1.00 21.07 315 PHE A O 1
ATOM 2497 N N . VAL A 1 317 ? -27.758 3.185 18.250 1.00 21.04 316 VAL A N 1
ATOM 2498 C CA . VAL A 1 317 ? -26.315 2.910 18.146 1.00 20.90 316 VAL A CA 1
ATOM 2499 C C . VAL A 1 317 ? -26.136 1.416 17.912 1.00 20.62 316 VAL A C 1
ATOM 2500 O O . VAL A 1 317 ? -26.555 0.606 18.738 1.00 22.31 316 VAL A O 1
ATOM 2504 N N . GLY A 1 318 ? -25.543 1.059 16.787 1.00 21.58 317 GLY A N 1
ATOM 2505 C CA . GLY A 1 318 ? -25.319 -0.344 16.439 1.00 22.25 317 GLY A CA 1
ATOM 2506 C C . GLY A 1 318 ? -23.968 -0.934 16.794 1.00 22.03 317 GLY A C 1
ATOM 2507 O O . GLY A 1 318 ? -23.818 -2.152 16.809 1.00 22.76 317 GLY A O 1
ATOM 2508 N N . TYR A 1 319 ? -23.000 -0.075 17.096 1.00 21.00 318 TYR A N 1
ATOM 2509 C CA . TYR A 1 319 ? -21.651 -0.496 17.443 1.00 20.50 318 TYR A CA 1
ATOM 2510 C C . TYR A 1 319 ? -20.942 0.730 18.035 1.00 20.29 318 TYR A C 1
ATOM 2511 O O . TYR A 1 319 ? -21.295 1.846 17.692 1.00 19.27 318 TYR A O 1
ATOM 2520 N N . LEU A 1 320 ? -19.934 0.515 18.879 1.00 20.48 319 LEU A N 1
ATOM 2521 C CA . LEU A 1 320 ? -19.027 1.569 19.356 1.00 20.54 319 LEU A CA 1
ATOM 2522 C C . LEU A 1 320 ? -17.555 1.305 18.972 1.00 21.40 319 LEU A C 1
ATOM 2523 O O . LEU A 1 320 ? -17.163 0.162 18.792 1.00 23.56 319 LEU A O 1
ATOM 2528 N N . VAL A 1 321 ? -16.764 2.369 18.833 1.00 20.12 320 VAL A N 1
ATOM 2529 C CA . VAL A 1 321 ? -15.327 2.271 18.560 1.00 21.51 320 VAL A CA 1
ATOM 2530 C C . VAL A 1 321 ? -14.660 3.048 19.667 1.00 21.14 320 VAL A C 1
ATOM 2531 O O . VAL A 1 321 ? -14.889 4.251 19.763 1.00 21.42 320 VAL A O 1
ATOM 2535 N N . ASP A 1 322 ? -13.872 2.361 20.513 1.00 19.99 321 ASP A N 1
ATOM 2536 C CA . ASP A 1 322 ? -13.211 3.011 21.625 1.00 21.32 321 ASP A CA 1
ATOM 2537 C C . ASP A 1 322 ? -12.096 3.914 21.128 1.00 21.91 321 ASP A C 1
ATOM 2538 O O . ASP A 1 322 ? -11.354 3.567 20.211 1.00 21.18 321 ASP A O 1
ATOM 2543 N N . LYS A 1 323 ? -12.008 5.082 21.752 1.00 20.82 322 LYS A N 1
ATOM 2544 C CA . LYS A 1 323 ? -10.969 6.059 21.472 1.00 21.60 322 LYS A CA 1
ATOM 2545 C C . LYS A 1 323 ? -10.406 6.426 22.840 1.00 21.21 322 LYS A C 1
ATOM 2546 O O . LYS A 1 323 ? -10.584 5.666 23.817 1.00 20.65 322 LYS A O 1
ATOM 2552 N N . ASP A 1 324 ? -9.730 7.569 22.917 1.00 21.96 323 ASP A N 1
ATOM 2553 C CA A ASP A 1 324 ? -9.067 7.986 24.160 0.50 23.18 323 ASP A CA 1
ATOM 2554 C CA B ASP A 1 324 ? -9.062 8.033 24.141 0.50 22.06 323 ASP A CA 1
ATOM 2555 C C . ASP A 1 324 ? -10.054 8.688 25.114 1.00 23.64 323 ASP A C 1
ATOM 2556 O O . ASP A 1 324 ? -10.346 9.875 24.965 1.00 23.63 323 ASP A O 1
ATOM 2565 N N . GLY A 1 325 ? -10.565 7.943 26.096 1.00 23.68 324 GLY A N 1
ATOM 2566 C CA . GLY A 1 325 ? -11.505 8.499 27.063 1.00 24.07 324 GLY A CA 1
ATOM 2567 C C . GLY A 1 325 ? -12.926 8.704 26.561 1.00 23.74 324 GLY A C 1
ATOM 2568 O O . GLY A 1 325 ? -13.752 9.249 27.278 1.00 22.77 324 GLY A O 1
ATOM 2569 N N . TYR A 1 326 ? -13.197 8.305 25.318 1.00 23.97 325 TYR A N 1
ATOM 2570 C CA . TYR A 1 326 ? -14.548 8.330 24.754 1.00 22.55 325 TYR A CA 1
ATOM 2571 C C . TYR A 1 326 ? -14.694 7.199 23.734 1.00 21.18 325 TYR A C 1
ATOM 2572 O O . TYR A 1 326 ? -13.711 6.552 23.386 1.00 20.24 325 TYR A O 1
ATOM 2581 N N . CYS A 1 327 ? -15.921 6.927 23.305 1.00 20.16 326 CYS A N 1
ATOM 2582 C CA . CYS A 1 327 ? -16.199 5.942 22.262 1.00 18.93 326 CYS A CA 1
ATOM 2583 C C . CYS A 1 327 ? -17.163 6.550 21.274 1.00 21.00 326 CYS A C 1
ATOM 2584 O O . CYS A 1 327 ? -17.924 7.467 21.607 1.00 20.87 326 CYS A O 1
ATOM 2587 N N . SER A 1 328 ? -17.149 6.030 20.064 1.00 20.95 327 SER A N 1
ATOM 2588 C CA . SER A 1 328 ? -17.739 6.732 18.927 1.00 22.11 327 SER A CA 1
ATOM 2589 C C . SER A 1 328 ? -18.506 5.798 18.032 1.00 21.75 327 SER A C 1
ATOM 2590 O O . SER A 1 328 ? -18.189 4.616 17.935 1.00 19.45 327 SER A O 1
ATOM 2593 N N . THR A 1 329 ? -19.554 6.332 17.405 1.00 20.28 328 THR A N 1
ATOM 2594 C CA . THR A 1 329 ? -20.257 5.621 16.360 1.00 18.45 328 THR A CA 1
ATOM 2595 C C . THR A 1 329 ? -20.657 6.615 15.280 1.00 19.11 328 THR A C 1
ATOM 2596 O O . THR A 1 329 ? -20.705 7.837 15.512 1.00 16.84 328 THR A O 1
ATOM 2600 N N . GLU A 1 330 ? -20.927 6.097 14.099 1.00 18.45 329 GLU A N 1
ATOM 2601 C CA . GLU A 1 330 ? -21.276 6.951 12.959 1.00 19.60 329 GLU A CA 1
ATOM 2602 C C . GLU A 1 330 ? -22.794 6.835 12.654 1.00 19.35 329 GLU A C 1
ATOM 2603 O O . GLU A 1 330 ? -23.330 5.754 12.558 1.00 19.32 329 GLU A O 1
ATOM 2609 N N . ILE A 1 331 ? -23.461 7.966 12.528 1.00 19.86 330 ILE A N 1
ATOM 2610 C CA . ILE A 1 331 ? -24.895 8.008 12.187 1.00 20.67 330 ILE A CA 1
ATOM 2611 C C . ILE A 1 331 ? -25.005 8.557 10.777 1.00 19.20 330 ILE A C 1
ATOM 2612 O O . ILE A 1 331 ? -24.487 9.633 10.514 1.00 19.51 330 ILE A O 1
ATOM 2617 N N . SER A 1 332 ? -25.668 7.845 9.877 1.00 18.72 331 SER A N 1
ATOM 2618 C CA . SER A 1 332 ? -26.009 8.395 8.550 1.00 20.15 331 SER A CA 1
ATOM 2619 C C . SER A 1 332 ? -27.534 8.270 8.365 1.00 20.08 331 SER A C 1
ATOM 2620 O O . SER A 1 332 ? -28.062 7.168 8.390 1.00 23.41 331 SER A O 1
ATOM 2623 N N . VAL A 1 333 ? -28.241 9.382 8.195 1.00 19.36 332 VAL A N 1
ATOM 2624 C CA . VAL A 1 333 ? -29.722 9.332 8.139 1.00 19.40 332 VAL A CA 1
ATOM 2625 C C . VAL A 1 333 ? -30.213 8.943 6.731 1.00 20.22 332 VAL A C 1
ATOM 2626 O O . VAL A 1 333 ? -29.733 9.471 5.683 1.00 20.46 332 VAL A O 1
ATOM 2630 N N . GLY A 1 334 ? -31.201 8.041 6.720 1.00 20.33 333 GLY A N 1
ATOM 2631 C CA . GLY A 1 334 ? -31.839 7.521 5.516 1.00 19.30 333 GLY A CA 1
ATOM 2632 C C . GLY A 1 334 ? -33.322 7.271 5.761 1.00 20.03 333 GLY A C 1
ATOM 2633 O O . GLY A 1 334 ? -33.928 7.920 6.611 1.00 20.04 333 GLY A O 1
ATOM 2634 N N . ASP A 1 335 ? -33.888 6.285 5.071 1.00 21.56 334 ASP A N 1
ATOM 2635 C CA . ASP A 1 335 ? -35.337 6.044 5.103 1.00 22.13 334 ASP A CA 1
ATOM 2636 C C . ASP A 1 335 ? -35.823 5.548 6.464 1.00 23.92 334 ASP A C 1
ATOM 2637 O O . ASP A 1 335 ? -36.968 5.770 6.816 1.00 25.93 334 ASP A O 1
ATOM 2642 N N . ALA A 1 336 ? -34.954 4.915 7.249 1.00 23.48 335 ALA A N 1
ATOM 2643 C CA . ALA A 1 336 ? -35.374 4.342 8.512 1.00 23.39 335 ALA A CA 1
ATOM 2644 C C . ALA A 1 336 ? -35.943 5.340 9.522 1.00 22.59 335 ALA A C 1
ATOM 2645 O O . ALA A 1 336 ? -37.015 5.073 10.096 1.00 22.60 335 ALA A O 1
ATOM 2647 N N . TYR A 1 337 ? -35.263 6.477 9.711 1.00 20.32 336 TYR A N 1
ATOM 2648 C CA . TYR A 1 337 ? -35.693 7.492 10.649 1.00 22.63 336 TYR A CA 1
ATOM 2649 C C . TYR A 1 337 ? -37.118 7.967 10.374 1.00 23.13 336 TYR A C 1
ATOM 2650 O O . TYR A 1 337 ? -37.914 8.091 11.292 1.00 22.94 336 TYR A O 1
ATOM 2659 N N . GLY A 1 338 ? -37.416 8.247 9.113 1.00 23.71 337 GLY A N 1
ATOM 2660 C CA . GLY A 1 338 ? -38.744 8.751 8.725 1.00 25.90 337 GLY A CA 1
ATOM 2661 C C . GLY A 1 338 ? -39.884 7.769 8.930 1.00 25.69 337 GLY A C 1
ATOM 2662 O O . GLY A 1 338 ? -41.037 8.135 8.813 1.00 26.84 337 GLY A O 1
ATOM 2663 N N . GLU A 1 339 ? -39.561 6.511 9.226 1.00 27.44 338 GLU A N 1
ATOM 2664 C CA . GLU A 1 339 ? -40.580 5.500 9.560 1.00 27.95 338 GLU A CA 1
ATOM 2665 C C . GLU A 1 339 ? -40.846 5.449 11.077 1.00 28.45 338 GLU A C 1
ATOM 2666 O O . GLU A 1 339 ? -41.687 4.689 11.544 1.00 31.81 338 GLU A O 1
ATOM 2672 N N . LEU A 1 340 ? -40.127 6.243 11.852 1.00 29.02 339 LEU A N 1
ATOM 2673 C CA . LEU A 1 340 ? -40.398 6.362 13.290 1.00 27.96 339 LEU A CA 1
ATOM 2674 C C . LEU A 1 340 ? -41.402 7.464 13.506 1.00 29.60 339 LEU A C 1
ATOM 2675 O O . LEU A 1 340 ? -41.130 8.624 13.177 1.00 29.98 339 LEU A O 1
ATOM 2680 N N . ASP A 1 341 ? -42.566 7.125 14.055 1.00 30.18 340 ASP A N 1
ATOM 2681 C CA . ASP A 1 341 ? -43.584 8.145 14.319 1.00 29.63 340 ASP A CA 1
ATOM 2682 C C . ASP A 1 341 ? -43.163 8.992 15.510 1.00 29.71 340 ASP A C 1
ATOM 2683 O O . ASP A 1 341 ? -42.171 8.692 16.190 1.00 28.85 340 ASP A O 1
ATOM 2688 N N . GLN A 1 342 ? -43.879 10.085 15.746 1.00 29.93 341 GLN A N 1
ATOM 2689 C CA . GLN A 1 342 ? -43.453 11.028 16.772 1.00 29.64 341 GLN A CA 1
ATOM 2690 C C . GLN A 1 342 ? -43.421 10.426 18.175 1.00 29.93 341 GLN A C 1
ATOM 2691 O O . GLN A 1 342 ? -42.478 10.672 18.960 1.00 28.60 341 GLN A O 1
ATOM 2697 N N . GLN A 1 343 ? -44.423 9.601 18.476 1.00 28.59 342 GLN A N 1
ATOM 2698 C CA A GLN A 1 343 ? -44.529 8.972 19.787 0.50 29.49 342 GLN A CA 1
ATOM 2699 C CA B GLN A 1 343 ? -44.520 8.950 19.800 0.50 29.07 342 GLN A CA 1
ATOM 2700 C C . GLN A 1 343 ? -43.371 7.956 19.953 1.00 27.77 342 GLN A C 1
ATOM 2701 O O . GLN A 1 343 ? -42.758 7.877 21.019 1.00 26.33 342 GLN A O 1
ATOM 2712 N N . THR A 1 344 ? -43.072 7.208 18.886 1.00 28.21 343 THR A N 1
ATOM 2713 C CA . THR A 1 344 ? -41.927 6.290 18.885 1.00 26.82 343 THR A CA 1
ATOM 2714 C C . THR A 1 344 ? -40.598 7.056 19.080 1.00 27.49 343 THR A C 1
ATOM 2715 O O . THR A 1 344 ? -39.734 6.590 19.822 1.00 28.61 343 THR A O 1
ATOM 2719 N N . ARG A 1 345 ? -40.425 8.233 18.478 1.00 27.83 344 ARG A N 1
ATOM 2720 C CA . ARG A 1 345 ? -39.192 9.011 18.724 1.00 29.56 344 ARG A CA 1
ATOM 2721 C C . ARG A 1 345 ? -39.162 9.528 20.128 1.00 28.35 344 ARG A C 1
ATOM 2722 O O . ARG A 1 345 ? -38.159 9.380 20.838 1.00 28.60 344 ARG A O 1
ATOM 2730 N N . ASP A 1 346 ? -40.274 10.124 20.550 1.00 29.48 345 ASP A N 1
ATOM 2731 C CA . ASP A 1 346 ? -40.367 10.729 21.878 1.00 29.66 345 ASP A CA 1
ATOM 2732 C C . ASP A 1 346 ? -40.136 9.733 23.010 1.00 28.13 345 ASP A C 1
ATOM 2733 O O . ASP A 1 346 ? -39.427 10.041 23.967 1.00 30.29 345 ASP A O 1
ATOM 2738 N N . ALA A 1 347 ? -40.726 8.549 22.911 1.00 28.81 346 ALA A N 1
ATOM 2739 C CA . ALA A 1 347 ? -40.518 7.476 23.938 1.00 29.26 346 ALA A CA 1
ATOM 2740 C C . ALA A 1 347 ? -39.062 6.916 23.979 1.00 29.63 346 ALA A C 1
ATOM 2741 O O . ALA A 1 347 ? -38.479 6.669 25.061 1.00 28.32 346 ALA A O 1
ATOM 2743 N N . GLY A 1 348 ? -38.459 6.725 22.810 1.00 29.75 347 GLY A N 1
ATOM 2744 C CA . GLY A 1 348 ? -37.049 6.292 22.744 1.00 28.53 347 GLY A CA 1
ATOM 2745 C C . GLY A 1 348 ? -36.146 7.293 23.417 1.00 26.28 347 GLY A C 1
ATOM 2746 O O . GLY A 1 348 ? -35.389 6.968 24.339 1.00 27.03 347 GLY A O 1
ATOM 2747 N N . PHE A 1 349 ? -36.279 8.546 22.991 1.00 27.27 348 PHE A N 1
ATOM 2748 C CA . PHE A 1 349 ? -35.427 9.600 23.469 1.00 27.29 348 PHE A CA 1
ATOM 2749 C C . PHE A 1 349 ? -35.598 9.893 24.954 1.00 28.26 348 PHE A C 1
ATOM 2750 O O . PHE A 1 349 ? -34.633 10.285 25.611 1.00 28.62 348 PHE A O 1
ATOM 2758 N N . ALA A 1 350 ? -36.799 9.718 25.505 1.00 29.24 349 ALA A N 1
ATOM 2759 C CA . ALA A 1 350 ? -36.966 9.873 26.968 1.00 29.37 349 ALA A CA 1
ATOM 2760 C C . ALA A 1 350 ? -36.215 8.740 27.694 1.00 29.53 349 ALA A C 1
ATOM 2761 O O . ALA A 1 350 ? -35.505 8.967 28.693 1.00 29.35 349 ALA A O 1
ATOM 2763 N N . ARG A 1 351 ? -36.350 7.526 27.160 1.00 29.88 350 ARG A N 1
ATOM 2764 C CA . ARG A 1 351 ? -35.637 6.387 27.722 1.00 30.08 350 ARG A CA 1
ATOM 2765 C C . ARG A 1 351 ? -34.124 6.528 27.605 1.00 29.92 350 ARG A C 1
ATOM 2766 O O . ARG A 1 351 ? -33.393 6.165 28.541 1.00 29.93 350 ARG A O 1
ATOM 2774 N N . LEU A 1 352 ? -33.663 7.055 26.475 1.00 30.98 351 LEU A N 1
ATOM 2775 C CA . LEU A 1 352 ? -32.257 7.357 26.280 1.00 29.92 351 LEU A CA 1
ATOM 2776 C C . LEU A 1 352 ? -31.845 8.468 27.244 1.00 30.50 351 LEU A C 1
ATOM 2777 O O . LEU A 1 352 ? -30.799 8.377 27.878 1.00 28.84 351 LEU A O 1
ATOM 2782 N N . ARG A 1 353 ? -32.683 9.500 27.390 1.00 32.37 352 ARG A N 1
ATOM 2783 C CA . ARG A 1 353 ? -32.434 10.570 28.372 1.00 33.87 352 ARG A CA 1
ATOM 2784 C C . ARG A 1 353 ? -32.291 10.040 29.805 1.00 35.72 352 ARG A C 1
ATOM 2785 O O . ARG A 1 353 ? -31.444 10.515 30.553 1.00 35.20 352 ARG A O 1
ATOM 2793 N N . GLN A 1 354 ? -33.110 9.054 30.167 1.00 36.43 353 GLN A N 1
ATOM 2794 C CA . GLN A 1 354 ? -32.980 8.382 31.476 1.00 38.59 353 GLN A CA 1
ATOM 2795 C C . GLN A 1 354 ? -31.611 7.684 31.669 1.00 36.97 353 GLN A C 1
ATOM 2796 O O . GLN A 1 354 ? -31.138 7.603 32.776 1.00 36.83 353 GLN A O 1
ATOM 2802 N N . ALA A 1 355 ? -31.011 7.163 30.596 1.00 37.34 354 ALA A N 1
ATOM 2803 C CA . ALA A 1 355 ? -29.683 6.528 30.668 1.00 37.63 354 ALA A CA 1
ATOM 2804 C C . ALA A 1 355 ? -28.515 7.496 30.814 1.00 37.60 354 ALA A C 1
ATOM 2805 O O . ALA A 1 355 ? -27.488 7.115 31.362 1.00 40.13 354 ALA A O 1
ATOM 2807 N N . PHE A 1 356 ? -28.652 8.730 30.337 1.00 37.53 355 PHE A N 1
ATOM 2808 C CA . PHE A 1 356 ? -27.529 9.679 30.285 1.00 38.20 355 PHE A CA 1
ATOM 2809 C C . PHE A 1 356 ? -27.769 11.005 31.017 1.00 40.29 355 PHE A C 1
ATOM 2810 O O . PHE A 1 356 ? -28.351 11.051 32.104 1.00 41.04 355 PHE A O 1
ATOM 2818 N N . ASN B 1 3 ? -24.607 -6.008 -37.044 1.00 43.23 2 ASN B N 1
ATOM 2819 C CA . ASN B 1 3 ? -24.075 -7.184 -37.798 1.00 42.42 2 ASN B CA 1
ATOM 2820 C C . ASN B 1 3 ? -25.198 -8.180 -38.135 1.00 40.08 2 ASN B C 1
ATOM 2821 O O . ASN B 1 3 ? -25.925 -8.618 -37.232 1.00 39.62 2 ASN B O 1
ATOM 2826 N N . ARG B 1 4 ? -25.311 -8.533 -39.421 1.00 33.69 3 ARG B N 1
ATOM 2827 C CA . ARG B 1 4 ? -26.437 -9.297 -39.961 1.00 33.86 3 ARG B CA 1
ATOM 2828 C C . ARG B 1 4 ? -26.531 -10.769 -39.492 1.00 33.19 3 ARG B C 1
ATOM 2829 O O . ARG B 1 4 ? -27.635 -11.339 -39.367 1.00 33.98 3 ARG B O 1
ATOM 2837 N N . LEU B 1 5 ? -25.375 -11.397 -39.296 1.00 31.69 4 LEU B N 1
ATOM 2838 C CA . LEU B 1 5 ? -25.332 -12.795 -38.891 1.00 29.95 4 LEU B CA 1
ATOM 2839 C C . LEU B 1 5 ? -25.779 -12.867 -37.453 1.00 30.01 4 LEU B C 1
ATOM 2840 O O . LEU B 1 5 ? -26.624 -13.680 -37.107 1.00 29.79 4 LEU B O 1
ATOM 2845 N N . ARG B 1 6 ? -25.187 -12.013 -36.629 1.00 29.75 5 ARG B N 1
ATOM 2846 C CA . ARG B 1 6 ? -25.501 -11.912 -35.200 1.00 32.14 5 ARG B CA 1
ATOM 2847 C C . ARG B 1 6 ? -27.018 -11.758 -35.036 1.00 33.15 5 ARG B C 1
ATOM 2848 O O . ARG B 1 6 ? -27.660 -12.528 -34.325 1.00 33.94 5 ARG B O 1
ATOM 2856 N N . THR B 1 7 ? -27.576 -10.792 -35.761 1.00 34.65 6 THR B N 1
ATOM 2857 C CA . THR B 1 7 ? -29.026 -10.557 -35.850 1.00 34.92 6 THR B CA 1
ATOM 2858 C C . THR B 1 7 ? -29.797 -11.828 -36.174 1.00 34.22 6 THR B C 1
ATOM 2859 O O . THR B 1 7 ? -30.599 -12.283 -35.366 1.00 33.96 6 THR B O 1
ATOM 2863 N N . SER B 1 8 ? -29.544 -12.408 -37.349 1.00 34.20 7 SER B N 1
ATOM 2864 C CA . SER B 1 8 ? -30.168 -13.683 -37.732 1.00 32.88 7 SER B CA 1
ATOM 2865 C C . SER B 1 8 ? -30.171 -14.708 -36.570 1.00 32.72 7 SER B C 1
ATOM 2866 O O . SER B 1 8 ? -31.166 -15.400 -36.336 1.00 32.88 7 SER B O 1
ATOM 2869 N N . PHE B 1 9 ? -29.064 -14.759 -35.826 1.00 31.99 8 PHE B N 1
ATOM 2870 C CA . PHE B 1 9 ? -28.897 -15.691 -34.701 1.00 31.34 8 PHE B CA 1
ATOM 2871 C C . PHE B 1 9 ? -29.742 -15.275 -33.485 1.00 32.78 8 PHE B C 1
ATOM 2872 O O . PHE B 1 9 ? -30.454 -16.096 -32.891 1.00 30.91 8 PHE B O 1
ATOM 2880 N N . GLN B 1 10 ? -29.638 -14.002 -33.118 1.00 33.64 9 GLN B N 1
ATOM 2881 C CA . GLN B 1 10 ? -30.395 -13.428 -32.003 1.00 35.16 9 GLN B CA 1
ATOM 2882 C C . GLN B 1 10 ? -31.895 -13.536 -32.204 1.00 35.43 9 GLN B C 1
ATOM 2883 O O . GLN B 1 10 ? -32.629 -13.642 -31.229 1.00 34.91 9 GLN B O 1
ATOM 2889 N N . GLN B 1 11 ? -32.339 -13.498 -33.464 1.00 34.12 10 GLN B N 1
ATOM 2890 C CA . GLN B 1 11 ? -33.763 -13.523 -33.785 1.00 36.27 10 GLN B CA 1
ATOM 2891 C C . GLN B 1 11 ? -34.350 -14.920 -33.911 1.00 34.35 10 GLN B C 1
ATOM 2892 O O . GLN B 1 11 ? -35.535 -15.059 -34.163 1.00 34.83 10 GLN B O 1
ATOM 2898 N N . THR B 1 12 ? -33.543 -15.950 -33.691 1.00 33.37 11 THR B N 1
ATOM 2899 C CA . THR B 1 12 ? -34.039 -17.325 -33.701 1.00 30.25 11 THR B CA 1
ATOM 2900 C C . THR B 1 12 ? -34.786 -17.618 -32.395 1.00 29.91 11 THR B C 1
ATOM 2901 O O . THR B 1 12 ? -34.540 -16.992 -31.354 1.00 31.16 11 THR B O 1
ATOM 2905 N N . THR B 1 13 ? -35.682 -18.594 -32.476 1.00 29.83 12 THR B N 1
ATOM 2906 C CA . THR B 1 13 ? -36.512 -19.029 -31.369 1.00 29.97 12 THR B CA 1
ATOM 2907 C C . THR B 1 13 ? -35.941 -20.320 -30.725 1.00 29.48 12 THR B C 1
ATOM 2908 O O . THR B 1 13 ? -36.555 -20.879 -29.821 1.00 29.25 12 THR B O 1
ATOM 2912 N N . GLY B 1 14 ? -34.785 -20.782 -31.210 1.00 26.71 13 GLY B N 1
ATOM 2913 C CA . GLY B 1 14 ? -34.060 -21.921 -30.634 1.00 24.58 13 GLY B CA 1
ATOM 2914 C C . GLY B 1 14 ? -32.634 -21.937 -31.163 1.00 24.04 13 GLY B C 1
ATOM 2915 O O . GLY B 1 14 ? -32.354 -21.415 -32.239 1.00 25.74 13 GLY B O 1
ATOM 2916 N N . GLN B 1 15 ? -31.712 -22.505 -30.411 1.00 23.12 14 GLN B N 1
ATOM 2917 C CA . GLN B 1 15 ? -30.315 -22.565 -30.861 1.00 21.51 14 GLN B CA 1
ATOM 2918 C C . GLN B 1 15 ? -29.706 -23.905 -30.484 1.00 22.34 14 GLN B C 1
ATOM 2919 O O . GLN B 1 15 ? -30.193 -24.566 -29.573 1.00 22.68 14 GLN B O 1
ATOM 2925 N N . ILE B 1 16 ? -28.644 -24.303 -31.176 1.00 21.84 15 ILE B N 1
ATOM 2926 C CA . ILE B 1 16 ? -27.902 -25.495 -30.801 1.00 21.68 15 ILE B CA 1
ATOM 2927 C C . ILE B 1 16 ? -26.841 -25.151 -29.759 1.00 20.68 15 ILE B C 1
ATOM 2928 O O . ILE B 1 16 ? -26.407 -26.037 -29.026 1.00 22.10 15 ILE B O 1
ATOM 2933 N N . SER B 1 17 ? -26.489 -23.878 -29.632 1.00 20.00 16 SER B N 1
ATOM 2934 C CA . SER B 1 17 ? -25.416 -23.439 -28.754 1.00 22.04 16 SER B CA 1
ATOM 2935 C C . SER B 1 17 ? -25.946 -22.606 -27.589 1.00 20.82 16 SER B C 1
ATOM 2936 O O . SER B 1 17 ? -26.971 -21.933 -27.691 1.00 23.85 16 SER B O 1
ATOM 2939 N N . GLY B 1 18 ? -25.256 -22.692 -26.463 1.00 21.56 17 GLY B N 1
ATOM 2940 C CA . GLY B 1 18 ? -25.532 -21.851 -25.307 1.00 20.60 17 GLY B CA 1
ATOM 2941 C C . GLY B 1 18 ? -26.734 -22.343 -24.514 1.00 21.44 17 GLY B C 1
ATOM 2942 O O . GLY B 1 18 ? -27.231 -23.446 -24.731 1.00 21.43 17 GLY B O 1
ATOM 2943 N N . HIS B 1 19 ? -27.192 -21.482 -23.618 1.00 22.03 18 HIS B N 1
ATOM 2944 C CA . HIS B 1 19 ? -28.291 -21.780 -22.671 1.00 24.14 18 HIS B CA 1
ATOM 2945 C C . HIS B 1 19 ? -29.541 -20.962 -22.997 1.00 25.23 18 HIS B C 1
ATOM 2946 O O . HIS B 1 19 ? -30.575 -21.167 -22.369 1.00 29.44 18 HIS B O 1
ATOM 2953 N N . GLY B 1 20 ? -29.467 -20.070 -23.982 1.00 25.90 19 GLY B N 1
ATOM 2954 C CA . GLY B 1 20 ? -30.593 -19.191 -24.347 1.00 25.97 19 GLY B CA 1
ATOM 2955 C C . GLY B 1 20 ? -30.220 -17.737 -24.138 1.00 25.66 19 GLY B C 1
ATOM 2956 O O . GLY B 1 20 ? -29.067 -17.440 -23.934 1.00 26.22 19 GLY B O 1
ATOM 2957 N N . LYS B 1 21 ? -31.182 -16.829 -24.193 1.00 24.48 20 LYS B N 1
ATOM 2958 C CA . LYS B 1 21 ? -30.873 -15.402 -24.128 1.00 25.95 20 LYS B CA 1
ATOM 2959 C C . LYS B 1 21 ? -30.282 -14.951 -22.796 1.00 24.76 20 LYS B C 1
ATOM 2960 O O . LYS B 1 21 ? -30.808 -15.295 -21.759 1.00 23.50 20 LYS B O 1
ATOM 2966 N N . ARG B 1 22 ? -29.217 -14.138 -22.861 1.00 23.52 21 ARG B N 1
ATOM 2967 C CA . ARG B 1 22 ? -28.562 -13.540 -21.680 1.00 25.45 21 ARG B CA 1
ATOM 2968 C C . ARG B 1 22 ? -29.327 -12.279 -21.330 1.00 24.41 21 ARG B C 1
ATOM 2969 O O . ARG B 1 22 ? -29.079 -11.199 -21.890 1.00 23.97 21 ARG B O 1
ATOM 2977 N N . ASN B 1 23 ? -30.308 -12.435 -20.437 1.00 22.97 22 ASN B N 1
ATOM 2978 C CA . ASN B 1 23 ? -31.207 -11.345 -20.097 1.00 21.44 22 ASN B CA 1
ATOM 2979 C C . ASN B 1 23 ? -31.439 -11.320 -18.588 1.00 21.22 22 ASN B C 1
ATOM 2980 O O . ASN B 1 23 ? -30.908 -12.159 -17.847 1.00 21.20 22 ASN B O 1
ATOM 2985 N N . VAL B 1 24 ? -32.204 -10.332 -18.158 1.00 21.18 23 VAL B N 1
ATOM 2986 C CA . VAL B 1 24 ? -32.486 -10.104 -16.764 1.00 22.18 23 VAL B CA 1
ATOM 2987 C C . VAL B 1 24 ? -33.198 -11.298 -16.114 1.00 22.34 23 VAL B C 1
ATOM 2988 O O . VAL B 1 24 ? -32.964 -11.614 -14.932 1.00 20.92 23 VAL B O 1
ATOM 2992 N N . GLY B 1 25 ? -34.014 -11.995 -16.911 1.00 22.27 24 GLY B N 1
ATOM 2993 C CA . GLY B 1 25 ? -34.747 -13.162 -16.440 1.00 21.15 24 GLY B CA 1
ATOM 2994 C C . GLY B 1 25 ? -33.885 -14.163 -15.721 1.00 20.90 24 GLY B C 1
ATOM 2995 O O . GLY B 1 25 ? -34.303 -14.757 -14.701 1.00 19.99 24 GLY B O 1
ATOM 2996 N N . VAL B 1 26 ? -32.659 -14.324 -16.226 1.00 19.85 25 VAL B N 1
ATOM 2997 C CA . VAL B 1 26 ? -31.667 -15.214 -15.631 1.00 19.49 25 VAL B CA 1
ATOM 2998 C C . VAL B 1 26 ? -31.400 -14.861 -14.152 1.00 20.08 25 VAL B C 1
ATOM 2999 O O . VAL B 1 26 ? -31.112 -15.756 -13.350 1.00 23.22 25 VAL B O 1
ATOM 3003 N N . LEU B 1 27 ? -31.456 -13.581 -13.795 1.00 20.95 26 LEU B N 1
ATOM 3004 C CA . LEU B 1 27 ? -31.270 -13.163 -12.390 1.00 20.66 26 LEU B CA 1
ATOM 3005 C C . LEU B 1 27 ? -32.552 -13.416 -11.610 1.00 20.91 26 LEU B C 1
ATOM 3006 O O . LEU B 1 27 ? -32.518 -14.037 -10.565 1.00 21.63 26 LEU B O 1
ATOM 3011 N N . LYS B 1 28 ? -33.677 -12.978 -12.160 1.00 21.55 27 LYS B N 1
ATOM 3012 C CA . LYS B 1 28 ? -34.957 -13.154 -11.513 1.00 22.58 27 LYS B CA 1
ATOM 3013 C C . LYS B 1 28 ? -35.322 -14.613 -11.348 1.00 22.06 27 LYS B C 1
ATOM 3014 O O . LYS B 1 28 ? -35.828 -14.978 -10.301 1.00 24.60 27 LYS B O 1
ATOM 3020 N N . THR B 1 29 ? -35.017 -15.464 -12.322 1.00 22.97 28 THR B N 1
ATOM 3021 C CA . THR B 1 29 ? -35.230 -16.897 -12.132 1.00 21.90 28 THR B CA 1
ATOM 3022 C C . THR B 1 29 ? -34.447 -17.417 -10.918 1.00 23.47 28 THR B C 1
ATOM 3023 O O . THR B 1 29 ? -34.998 -18.156 -10.096 1.00 24.91 28 THR B O 1
ATOM 3027 N N . ALA B 1 30 ? -33.182 -17.021 -10.780 1.00 23.38 29 ALA B N 1
ATOM 3028 C CA . ALA B 1 30 ? -32.339 -17.489 -9.657 1.00 22.70 29 ALA B CA 1
ATOM 3029 C C . ALA B 1 30 ? -32.801 -17.011 -8.258 1.00 21.59 29 ALA B C 1
ATOM 3030 O O . ALA B 1 30 ? -32.551 -17.676 -7.269 1.00 23.30 29 ALA B O 1
ATOM 3032 N N . PHE B 1 31 ? -33.449 -15.850 -8.202 1.00 22.73 30 PHE B N 1
ATOM 3033 C CA . PHE B 1 31 ? -33.891 -15.243 -6.961 1.00 22.58 30 PHE B CA 1
ATOM 3034 C C . PHE B 1 31 ? -35.383 -15.572 -6.613 1.00 23.66 30 PHE B C 1
ATOM 3035 O O . PHE B 1 31 ? -35.814 -15.261 -5.499 1.00 21.96 30 PHE B O 1
ATOM 3043 N N . ALA B 1 32 ? -36.137 -16.206 -7.530 1.00 23.73 31 ALA B N 1
ATOM 3044 C CA . ALA B 1 32 ? -37.608 -16.354 -7.350 1.00 24.95 31 ALA B CA 1
ATOM 3045 C C . ALA B 1 32 ? -37.956 -16.962 -6.009 1.00 25.41 31 ALA B C 1
ATOM 3046 O O . ALA B 1 32 ? -38.909 -16.529 -5.371 1.00 27.03 31 ALA B O 1
ATOM 3048 N N . ALA B 1 33 ? -37.136 -17.930 -5.580 1.00 25.91 32 ALA B N 1
ATOM 3049 C CA . ALA B 1 33 ? -37.339 -18.667 -4.319 1.00 26.11 32 ALA B CA 1
ATOM 3050 C C . ALA B 1 33 ? -36.470 -18.221 -3.129 1.00 25.30 32 ALA B C 1
ATOM 3051 O O . ALA B 1 33 ? -36.500 -18.883 -2.090 1.00 25.55 32 ALA B O 1
ATOM 3053 N N . VAL B 1 34 ? -35.714 -17.123 -3.238 1.00 22.71 33 VAL B N 1
ATOM 3054 C CA . VAL B 1 34 ? -34.958 -16.639 -2.074 1.00 21.32 33 VAL B CA 1
ATOM 3055 C C . VAL B 1 34 ? -35.797 -15.602 -1.366 1.00 21.14 33 VAL B C 1
ATOM 3056 O O . VAL B 1 34 ? -36.266 -14.654 -1.989 1.00 22.29 33 VAL B O 1
ATOM 3060 N N . ALA B 1 35 ? -36.019 -15.808 -0.073 1.00 21.62 34 ALA B N 1
ATOM 3061 C CA . ALA B 1 35 ? -36.770 -14.852 0.758 1.00 22.64 34 ALA B CA 1
ATOM 3062 C C . ALA B 1 35 ? -36.110 -13.481 0.715 1.00 23.18 34 ALA B C 1
ATOM 3063 O O . ALA B 1 35 ? -34.863 -13.396 0.771 1.00 23.93 34 ALA B O 1
ATOM 3065 N N . ASP B 1 36 ? -36.941 -12.432 0.609 1.00 24.34 35 ASP B N 1
ATOM 3066 C CA . ASP B 1 36 ? -36.506 -11.027 0.733 1.00 24.79 35 ASP B CA 1
ATOM 3067 C C . ASP B 1 36 ? -35.652 -10.759 1.986 1.00 24.93 35 ASP B C 1
ATOM 3068 O O . ASP B 1 36 ? -34.768 -9.908 1.964 1.00 24.74 35 ASP B O 1
ATOM 3073 N N . GLU B 1 37 ? -35.916 -11.471 3.085 1.00 25.80 36 GLU B N 1
ATOM 3074 C CA . GLU B 1 37 ? -35.281 -11.177 4.375 1.00 25.15 36 GLU B CA 1
ATOM 3075 C C . GLU B 1 37 ? -33.878 -11.767 4.534 1.00 24.45 36 GLU B C 1
ATOM 3076 O O . GLU B 1 37 ? -33.221 -11.504 5.530 1.00 25.31 36 GLU B O 1
ATOM 3095 N N . ALA B 1 39 ? -30.192 -12.206 4.754 1.00 21.15 38 ALA B N 1
ATOM 3096 C CA . ALA B 1 39 ? -29.100 -11.287 4.972 1.00 21.41 38 ALA B CA 1
ATOM 3097 C C . ALA B 1 39 ? -28.121 -11.292 3.787 1.00 20.80 38 ALA B C 1
ATOM 3098 O O . ALA B 1 39 ? -27.768 -12.353 3.290 1.00 22.45 38 ALA B O 1
ATOM 3100 N N . SER B 1 40 ? -27.662 -10.109 3.389 1.00 22.19 39 SER B N 1
ATOM 3101 C CA . SER B 1 40 ? -26.562 -9.960 2.436 1.00 21.69 39 SER B CA 1
ATOM 3102 C C . SER B 1 40 ? -25.275 -10.492 3.052 1.00 22.95 39 SER B C 1
ATOM 3103 O O . SER B 1 40 ? -25.105 -10.532 4.268 1.00 20.53 39 SER B O 1
ATOM 3106 N N . ASP B 1 41 ? -24.341 -10.891 2.207 1.00 23.21 40 ASP B N 1
ATOM 3107 C CA . ASP B 1 41 ? -22.928 -10.972 2.645 1.00 22.28 40 ASP B CA 1
ATOM 3108 C C . ASP B 1 41 ? -22.486 -9.578 3.048 1.00 21.91 40 ASP B C 1
ATOM 3109 O O . ASP B 1 41 ? -23.222 -8.621 2.803 1.00 21.14 40 ASP B O 1
ATOM 3114 N N . GLN B 1 42 ? -21.302 -9.485 3.670 1.00 23.40 41 GLN B N 1
ATOM 3115 C CA . GLN B 1 42 ? -20.664 -8.211 4.016 1.00 24.27 41 GLN B CA 1
ATOM 3116 C C . GLN B 1 42 ? -19.134 -8.222 3.838 1.00 23.76 41 GLN B C 1
ATOM 3117 O O . GLN B 1 42 ? -18.420 -8.810 4.624 1.00 24.01 41 GLN B O 1
ATOM 3123 N N . TYR B 1 43 ? -18.651 -7.556 2.789 1.00 22.95 42 TYR B N 1
ATOM 3124 C CA . TYR B 1 43 ? -17.242 -7.456 2.503 1.00 21.83 42 TYR B CA 1
ATOM 3125 C C . TYR B 1 43 ? -16.515 -8.784 2.677 1.00 21.66 42 TYR B C 1
ATOM 3126 O O . TYR B 1 43 ? -15.650 -8.886 3.517 1.00 19.35 42 TYR B O 1
ATOM 3135 N N . GLY B 1 44 ? -16.918 -9.808 1.924 1.00 19.01 43 GLY B N 1
ATOM 3136 C CA . GLY B 1 44 ? -16.183 -11.070 1.888 1.00 20.78 43 GLY B CA 1
ATOM 3137 C C . GLY B 1 44 ? -16.511 -12.111 2.944 1.00 22.43 43 GLY B C 1
ATOM 3138 O O . GLY B 1 44 ? -16.070 -13.262 2.837 1.00 21.82 43 GLY B O 1
ATOM 3139 N N . THR B 1 45 ? -17.272 -11.710 3.963 1.00 22.40 44 THR B N 1
ATOM 3140 C CA . THR B 1 45 ? -17.663 -12.594 5.036 1.00 22.30 44 THR B CA 1
ATOM 3141 C C . THR B 1 45 ? -19.173 -12.536 5.325 1.00 23.43 44 THR B C 1
ATOM 3142 O O . THR B 1 45 ? -19.926 -11.735 4.715 1.00 23.15 44 THR B O 1
ATOM 3146 N N . GLY B 1 46 ? -19.597 -13.422 6.226 1.00 24.11 45 GLY B N 1
ATOM 3147 C CA . GLY B 1 46 ? -20.957 -13.484 6.725 1.00 24.39 45 GLY B CA 1
ATOM 3148 C C . GLY B 1 46 ? -21.900 -14.339 5.909 1.00 23.57 45 GLY B C 1
ATOM 3149 O O . GLY B 1 46 ? -21.511 -15.331 5.307 1.00 23.60 45 GLY B O 1
ATOM 3150 N N . ALA B 1 47 ? -23.162 -13.951 5.927 1.00 24.22 46 ALA B N 1
ATOM 3151 C CA . ALA B 1 47 ? -24.236 -14.691 5.254 1.00 24.15 46 ALA B CA 1
ATOM 3152 C C . ALA B 1 47 ? -23.977 -14.864 3.750 1.00 23.40 46 ALA B C 1
ATOM 3153 O O . ALA B 1 47 ? -23.460 -13.949 3.080 1.00 23.56 46 ALA B O 1
ATOM 3155 N N . ILE B 1 48 ? -24.310 -16.051 3.241 1.00 21.52 47 ILE B N 1
ATOM 3156 C CA . ILE B 1 48 ? -24.355 -16.348 1.819 1.00 21.53 47 ILE B CA 1
ATOM 3157 C C . ILE B 1 48 ? -22.992 -16.741 1.266 1.00 21.03 47 ILE B C 1
ATOM 3158 O O . ILE B 1 48 ? -22.833 -17.821 0.685 1.00 21.18 47 ILE B O 1
ATOM 3163 N N . ILE B 1 49 ? -22.013 -15.872 1.483 1.00 21.70 48 ILE B N 1
ATOM 3164 C CA . ILE B 1 49 ? -20.682 -16.044 0.962 1.00 20.12 48 ILE B CA 1
ATOM 3165 C C . ILE B 1 49 ? -19.920 -17.141 1.664 1.00 20.57 48 ILE B C 1
ATOM 3166 O O . ILE B 1 49 ? -19.327 -17.998 0.996 1.00 21.35 48 ILE B O 1
ATOM 3171 N N . GLU B 1 50 ? -19.947 -17.167 2.995 1.00 22.61 49 GLU B N 1
ATOM 3172 C CA . GLU B 1 50 ? -19.196 -18.202 3.727 1.00 21.89 49 GLU B CA 1
ATOM 3173 C C . GLU B 1 50 ? -19.653 -19.632 3.401 1.00 21.75 49 GLU B C 1
ATOM 3174 O O . GLU B 1 50 ? -18.797 -20.481 3.153 1.00 23.35 49 GLU B O 1
ATOM 3180 N N . PRO B 1 51 ? -20.980 -19.905 3.409 1.00 22.24 50 PRO B N 1
ATOM 3181 C CA . PRO B 1 51 ? -21.504 -21.226 3.033 1.00 24.11 50 PRO B CA 1
ATOM 3182 C C . PRO B 1 51 ? -21.166 -21.609 1.600 1.00 23.62 50 PRO B C 1
ATOM 3183 O O . PRO B 1 51 ? -20.841 -22.759 1.338 1.00 23.33 50 PRO B O 1
ATOM 3187 N N . PHE B 1 52 ? -21.201 -20.634 0.699 1.00 23.12 51 PHE B N 1
ATOM 3188 C CA . PHE B 1 52 ? -20.804 -20.870 -0.664 1.00 21.68 51 PHE B CA 1
ATOM 3189 C C . PHE B 1 52 ? -19.330 -21.250 -0.798 1.00 21.90 51 PHE B C 1
ATOM 3190 O O . PHE B 1 52 ? -18.992 -22.252 -1.449 1.00 22.39 51 PHE B O 1
ATOM 3198 N N . GLU B 1 53 ? -18.450 -20.491 -0.157 1.00 21.58 52 GLU B N 1
ATOM 3199 C CA . GLU B 1 53 ? -17.019 -20.794 -0.182 1.00 21.52 52 GLU B CA 1
ATOM 3200 C C . GLU B 1 53 ? -16.697 -22.162 0.418 1.00 22.60 52 GLU B C 1
ATOM 3201 O O . GLU B 1 53 ? -15.876 -22.899 -0.142 1.00 22.45 52 GLU B O 1
ATOM 3207 N N . GLN B 1 54 ? -17.336 -22.495 1.540 1.00 23.32 53 GLN B N 1
ATOM 3208 C CA . GLN B 1 54 ? -17.125 -23.794 2.184 1.00 24.52 53 GLN B CA 1
ATOM 3209 C C . GLN B 1 54 ? -17.614 -24.933 1.274 1.00 23.71 53 GLN B C 1
ATOM 3210 O O . GLN B 1 54 ? -16.930 -25.934 1.120 1.00 24.27 53 GLN B O 1
ATOM 3216 N N . LYS B 1 55 ? -18.780 -24.726 0.658 1.00 21.70 54 LYS B N 1
ATOM 3217 C CA . LYS B 1 55 ? -19.345 -25.652 -0.298 1.00 22.42 54 LYS B CA 1
ATOM 3218 C C . LYS B 1 55 ? -18.342 -25.924 -1.425 1.00 23.04 54 LYS B C 1
ATOM 3219 O O . LYS B 1 55 ? -18.070 -27.087 -1.756 1.00 21.70 54 LYS B O 1
ATOM 3225 N N . PHE B 1 56 ? -17.769 -24.862 -1.995 1.00 22.72 55 PHE B N 1
ATOM 3226 C CA . PHE B 1 56 ? -16.857 -25.067 -3.112 1.00 22.07 55 PHE B CA 1
ATOM 3227 C C . PHE B 1 56 ? -15.428 -25.523 -2.745 1.00 22.51 55 PHE B C 1
ATOM 3228 O O . PHE B 1 56 ? -14.845 -26.248 -3.525 1.00 22.90 55 PHE B O 1
ATOM 3236 N N . ALA B 1 57 ? -14.922 -25.185 -1.545 1.00 22.38 56 ALA B N 1
ATOM 3237 C CA . ALA B 1 57 ? -13.737 -25.850 -0.986 1.00 23.85 56 ALA B CA 1
ATOM 3238 C C . ALA B 1 57 ? -13.962 -27.380 -0.961 1.00 24.08 56 ALA B C 1
ATOM 3239 O O . ALA B 1 57 ? -13.127 -28.133 -1.434 1.00 25.80 56 ALA B O 1
ATOM 3241 N N . ASP B 1 58 ? -15.117 -27.828 -0.473 1.00 27.07 57 ASP B N 1
ATOM 3242 C CA . ASP B 1 58 ? -15.408 -29.275 -0.379 1.00 26.23 57 ASP B CA 1
ATOM 3243 C C . ASP B 1 58 ? -15.508 -29.921 -1.744 1.00 26.30 57 ASP B C 1
ATOM 3244 O O . ASP B 1 58 ? -14.892 -30.946 -1.983 1.00 26.41 57 ASP B O 1
ATOM 3249 N N . VAL B 1 59 ? -16.271 -29.300 -2.644 1.00 27.40 58 VAL B N 1
ATOM 3250 C CA . VAL B 1 59 ? -16.399 -29.754 -4.033 1.00 25.19 58 VAL B CA 1
ATOM 3251 C C . VAL B 1 59 ? -15.017 -29.920 -4.682 1.00 26.26 58 VAL B C 1
ATOM 3252 O O . VAL B 1 59 ? -14.741 -30.938 -5.293 1.00 26.04 58 VAL B O 1
ATOM 3256 N N . LEU B 1 60 ? -14.138 -28.945 -4.508 1.00 24.30 59 LEU B N 1
ATOM 3257 C CA . LEU B 1 60 ? -12.792 -29.006 -5.110 1.00 23.82 59 LEU B CA 1
ATOM 3258 C C . LEU B 1 60 ? -11.723 -29.769 -4.261 1.00 23.63 59 LEU B C 1
ATOM 3259 O O . LEU B 1 60 ? -10.568 -29.916 -4.680 1.00 25.63 59 LEU B O 1
ATOM 3264 N N . GLY B 1 61 ? -12.126 -30.238 -3.083 1.00 25.90 60 GLY B N 1
ATOM 3265 C CA . GLY B 1 61 ? -11.244 -30.911 -2.124 1.00 25.25 60 GLY B CA 1
ATOM 3266 C C . GLY B 1 61 ? -10.098 -30.077 -1.601 1.00 25.61 60 GLY B C 1
ATOM 3267 O O . GLY B 1 61 ? -9.033 -30.611 -1.322 1.00 26.76 60 GLY B O 1
ATOM 3276 N N . ASP B 1 63 ? -8.519 -26.740 1.008 1.00 23.97 62 ASP B N 1
ATOM 3277 C CA . ASP B 1 63 ? -8.634 -26.205 2.355 1.00 23.99 62 ASP B CA 1
ATOM 3278 C C . ASP B 1 63 ? -9.679 -25.122 2.478 1.00 23.28 62 ASP B C 1
ATOM 3279 O O . ASP B 1 63 ? -10.417 -25.100 3.448 1.00 22.96 62 ASP B O 1
ATOM 3284 N N . ASP B 1 64 ? -9.729 -24.213 1.511 1.00 23.04 63 ASP B N 1
ATOM 3285 C CA . ASP B 1 64 ? -10.621 -23.041 1.598 1.00 22.12 63 ASP B CA 1
ATOM 3286 C C . ASP B 1 64 ? -10.908 -22.618 0.139 1.00 21.31 63 ASP B C 1
ATOM 3287 O O . ASP B 1 64 ? -10.342 -23.178 -0.800 1.00 20.06 63 ASP B O 1
ATOM 3292 N N . ALA B 1 65 ? -11.822 -21.680 -0.028 1.00 21.21 64 ALA B N 1
ATOM 3293 C CA . ALA B 1 65 ? -12.135 -21.114 -1.330 1.00 19.39 64 ALA B CA 1
ATOM 3294 C C . ALA B 1 65 ? -12.610 -19.668 -1.125 1.00 20.40 64 ALA B C 1
ATOM 3295 O O . ALA B 1 65 ? -13.070 -19.299 -0.034 1.00 22.35 64 ALA B O 1
ATOM 3297 N N . VAL B 1 66 ? -12.447 -18.850 -2.165 1.00 19.43 65 VAL B N 1
ATOM 3298 C CA . VAL B 1 66 ? -12.751 -17.436 -2.092 1.00 17.99 65 VAL B CA 1
ATOM 3299 C C . VAL B 1 66 ? -13.543 -17.041 -3.312 1.00 18.82 65 VAL B C 1
ATOM 3300 O O . VAL B 1 66 ? -13.080 -17.239 -4.442 1.00 18.74 65 VAL B O 1
ATOM 3304 N N . PHE B 1 67 ? -14.696 -16.425 -3.093 1.00 16.47 66 PHE B N 1
ATOM 3305 C CA . PHE B 1 67 ? -15.493 -15.935 -4.178 1.00 16.79 66 PHE B CA 1
ATOM 3306 C C . PHE B 1 67 ? -14.965 -14.639 -4.775 1.00 16.74 66 PHE B C 1
ATOM 3307 O O . PHE B 1 67 ? -14.788 -13.633 -4.067 1.00 20.02 66 PHE B O 1
ATOM 3315 N N . PHE B 1 68 ? -14.748 -14.646 -6.085 1.00 17.89 67 PHE B N 1
ATOM 3316 C CA . PHE B 1 68 ? -14.271 -13.451 -6.800 1.00 16.60 67 PHE B CA 1
ATOM 3317 C C . PHE B 1 68 ? -15.353 -12.988 -7.764 1.00 17.97 67 PHE B C 1
ATOM 3318 O O . PHE B 1 68 ? -16.116 -13.823 -8.280 1.00 17.34 67 PHE B O 1
ATOM 3326 N N . PRO B 1 69 ? -15.441 -11.660 -7.994 1.00 18.35 68 PRO B N 1
ATOM 3327 C CA . PRO B 1 69 ? -16.323 -11.153 -9.066 1.00 19.07 68 PRO B CA 1
ATOM 3328 C C . PRO B 1 69 ? -15.955 -11.694 -10.442 1.00 18.21 68 PRO B C 1
ATOM 3329 O O . PRO B 1 69 ? -16.839 -11.824 -11.297 1.00 19.62 68 PRO B O 1
ATOM 3333 N N . SER B 1 70 ? -14.675 -12.029 -10.657 1.00 18.13 69 SER B N 1
ATOM 3334 C CA . SER B 1 70 ? -14.234 -12.568 -11.949 1.00 17.51 69 SER B CA 1
ATOM 3335 C C . SER B 1 70 ? -13.042 -13.499 -11.877 1.00 15.47 69 SER B C 1
ATOM 3336 O O . SER B 1 70 ? -12.302 -13.546 -10.906 1.00 15.59 69 SER B O 1
ATOM 3339 N N . GLY B 1 71 ? -12.881 -14.272 -12.932 1.00 16.39 70 GLY B N 1
ATOM 3340 C CA . GLY B 1 71 ? -11.681 -15.070 -13.098 1.00 16.23 70 GLY B CA 1
ATOM 3341 C C . GLY B 1 71 ? -10.475 -14.272 -13.509 1.00 16.60 70 GLY B C 1
ATOM 3342 O O . GLY B 1 71 ? -9.333 -14.676 -13.258 1.00 16.73 70 GLY B O 1
ATOM 3343 N N . THR B 1 72 ? -10.704 -13.148 -14.168 1.00 17.87 71 THR B N 1
ATOM 3344 C CA . THR B 1 72 ? -9.597 -12.257 -14.531 1.00 18.67 71 THR B CA 1
ATOM 3345 C C . THR B 1 72 ? -8.836 -11.864 -13.255 1.00 19.00 71 THR B C 1
ATOM 3346 O O . THR B 1 72 ? -7.626 -12.073 -13.144 1.00 18.63 71 THR B O 1
ATOM 3358 N N . ALA B 1 74 ? -9.293 -13.287 -10.140 1.00 17.61 73 ALA B N 1
ATOM 3359 C CA . ALA B 1 74 ? -8.928 -14.456 -9.320 1.00 19.19 73 ALA B CA 1
ATOM 3360 C C . ALA B 1 74 ? -7.562 -14.975 -9.692 1.00 19.21 73 ALA B C 1
ATOM 3361 O O . ALA B 1 74 ? -6.725 -15.280 -8.833 1.00 20.89 73 ALA B O 1
ATOM 3363 N N . GLN B 1 75 ? -7.363 -15.125 -10.993 1.00 19.46 74 GLN B N 1
ATOM 3364 C CA . GLN B 1 75 ? -6.209 -15.890 -11.473 1.00 17.81 74 GLN B CA 1
ATOM 3365 C C . GLN B 1 75 ? -4.945 -15.086 -11.399 1.00 17.80 74 GLN B C 1
ATOM 3366 O O . GLN B 1 75 ? -3.872 -15.628 -11.116 1.00 20.30 74 GLN B O 1
ATOM 3372 N N . GLN B 1 76 ? -5.061 -13.799 -11.689 1.00 18.17 75 GLN B N 1
ATOM 3373 C CA . GLN B 1 76 ? -3.952 -12.882 -11.486 1.00 17.71 75 GLN B CA 1
ATOM 3374 C C . GLN B 1 76 ? -3.441 -12.910 -10.048 1.00 18.89 75 GLN B C 1
ATOM 3375 O O . GLN B 1 76 ? -2.212 -12.989 -9.771 1.00 18.68 75 GLN B O 1
ATOM 3381 N N . VAL B 1 77 ? -4.405 -12.889 -9.129 1.00 19.89 76 VAL B N 1
ATOM 3382 C CA . VAL B 1 77 ? -4.132 -12.946 -7.708 1.00 18.23 76 VAL B CA 1
ATOM 3383 C C . VAL B 1 77 ? -3.452 -14.261 -7.304 1.00 18.76 76 VAL B C 1
ATOM 3384 O O . VAL B 1 77 ? -2.491 -14.268 -6.551 1.00 17.39 76 VAL B O 1
ATOM 3388 N N . ALA B 1 78 ? -3.939 -15.371 -7.823 1.00 18.55 77 ALA B N 1
ATOM 3389 C CA . ALA B 1 78 ? -3.325 -16.656 -7.580 1.00 17.96 77 ALA B CA 1
ATOM 3390 C C . ALA B 1 78 ? -1.870 -16.711 -8.085 1.00 19.30 77 ALA B C 1
ATOM 3391 O O . ALA B 1 78 ? -0.979 -17.185 -7.380 1.00 21.32 77 ALA B O 1
ATOM 3393 N N . LEU B 1 79 ? -1.612 -16.194 -9.282 1.00 19.28 78 LEU B N 1
ATOM 3394 C CA . LEU B 1 79 ? -0.246 -16.210 -9.818 1.00 19.13 78 LEU B CA 1
ATOM 3395 C C . LEU B 1 79 ? 0.716 -15.389 -8.958 1.00 19.37 78 LEU B C 1
ATOM 3396 O O . LEU B 1 79 ? 1.836 -15.843 -8.652 1.00 21.78 78 LEU B O 1
ATOM 3401 N N . ARG B 1 80 ? 0.249 -14.240 -8.478 1.00 20.53 79 ARG B N 1
ATOM 3402 C CA . ARG B 1 80 ? 1.083 -13.365 -7.632 1.00 19.61 79 ARG B CA 1
ATOM 3403 C C . ARG B 1 80 ? 1.403 -13.970 -6.287 1.00 19.18 79 ARG B C 1
ATOM 3404 O O . ARG B 1 80 ? 2.535 -13.837 -5.811 1.00 21.35 79 ARG B O 1
ATOM 3412 N N . ILE B 1 81 ? 0.440 -14.647 -5.680 1.00 19.83 80 ILE B N 1
ATOM 3413 C CA . ILE B 1 81 ? 0.651 -15.252 -4.362 1.00 19.96 80 ILE B CA 1
ATOM 3414 C C . ILE B 1 81 ? 1.716 -16.340 -4.481 1.00 20.98 80 ILE B C 1
ATOM 3415 O O . ILE B 1 81 ? 2.653 -16.413 -3.668 1.00 19.04 80 ILE B O 1
ATOM 3420 N N . TRP B 1 82 ? 1.580 -17.202 -5.489 1.00 19.36 81 TRP B N 1
ATOM 3421 C CA . TRP B 1 82 ? 2.618 -18.172 -5.773 1.00 19.43 81 TRP B CA 1
ATOM 3422 C C . TRP B 1 82 ? 3.970 -17.518 -6.161 1.00 20.14 81 TRP B C 1
ATOM 3423 O O . TRP B 1 82 ? 4.997 -17.976 -5.729 1.00 22.42 81 TRP B O 1
ATOM 3434 N N . SER B 1 83 ? 3.979 -16.443 -6.939 1.00 20.32 82 SER B N 1
ATOM 3435 C CA . SER B 1 83 ? 5.251 -15.761 -7.263 1.00 20.25 82 SER B CA 1
ATOM 3436 C C . SER B 1 83 ? 5.935 -15.243 -5.979 1.00 22.27 82 SER B C 1
ATOM 3437 O O . SER B 1 83 ? 7.148 -15.451 -5.745 1.00 21.92 82 SER B O 1
ATOM 3440 N N . ASP B 1 84 ? 5.142 -14.601 -5.132 1.00 22.36 83 ASP B N 1
ATOM 3441 C CA . ASP B 1 84 ? 5.595 -14.255 -3.776 1.00 23.14 83 ASP B CA 1
ATOM 3442 C C . ASP B 1 84 ? 6.045 -15.423 -2.890 1.00 23.26 83 ASP B C 1
ATOM 3443 O O . ASP B 1 84 ? 7.097 -15.357 -2.241 1.00 25.23 83 ASP B O 1
ATOM 3448 N N . GLU B 1 85 ? 5.235 -16.469 -2.792 1.00 23.14 84 GLU B N 1
ATOM 3449 C CA . GLU B 1 85 ? 5.604 -17.598 -1.937 1.00 24.04 84 GLU B CA 1
ATOM 3450 C C . GLU B 1 85 ? 6.893 -18.290 -2.405 1.00 25.12 84 GLU B C 1
ATOM 3451 O O . GLU B 1 85 ? 7.602 -18.889 -1.619 1.00 26.43 84 GLU B O 1
ATOM 3457 N N . THR B 1 86 ? 7.191 -18.209 -3.684 1.00 24.70 85 THR B N 1
ATOM 3458 C CA . THR B 1 86 ? 8.339 -18.909 -4.237 1.00 23.33 85 THR B CA 1
ATOM 3459 C C . THR B 1 86 ? 9.560 -18.032 -4.477 1.00 23.43 85 THR B C 1
ATOM 3460 O O . THR B 1 86 ? 10.565 -18.570 -4.850 1.00 24.66 85 THR B O 1
ATOM 3464 N N . ASP B 1 87 ? 9.488 -16.719 -4.219 1.00 23.82 86 ASP B N 1
ATOM 3465 C CA . ASP B 1 87 ? 10.469 -15.703 -4.718 1.00 24.51 86 ASP B CA 1
ATOM 3466 C C . ASP B 1 87 ? 10.898 -16.005 -6.141 1.00 24.15 86 ASP B C 1
ATOM 3467 O O . ASP B 1 87 ? 12.080 -16.276 -6.450 1.00 23.59 86 ASP B O 1
ATOM 3472 N N . ASN B 1 88 ? 9.939 -16.009 -7.029 1.00 22.58 87 ASN B N 1
ATOM 3473 C CA . ASN B 1 88 ? 10.246 -16.230 -8.392 1.00 21.89 87 ASN B CA 1
ATOM 3474 C C . ASN B 1 88 ? 9.252 -15.409 -9.189 1.00 21.89 87 ASN B C 1
ATOM 3475 O O . ASN B 1 88 ? 8.041 -15.536 -8.996 1.00 21.35 87 ASN B O 1
ATOM 3480 N N . ARG B 1 89 ? 9.760 -14.548 -10.065 1.00 21.18 88 ARG B N 1
ATOM 3481 C CA . ARG B 1 89 ? 8.903 -13.584 -10.780 1.00 21.48 88 ARG B CA 1
ATOM 3482 C C . ARG B 1 89 ? 8.448 -14.003 -12.174 1.00 21.40 88 ARG B C 1
ATOM 3483 O O . ARG B 1 89 ? 7.930 -13.177 -12.909 1.00 24.04 88 ARG B O 1
ATOM 3491 N N . THR B 1 90 ? 8.685 -15.261 -12.551 1.00 22.51 89 THR B N 1
ATOM 3492 C CA . THR B 1 90 ? 8.267 -15.766 -13.848 1.00 21.89 89 THR B CA 1
ATOM 3493 C C . THR B 1 90 ? 7.205 -16.855 -13.640 1.00 21.50 89 THR B C 1
ATOM 3494 O O . THR B 1 90 ? 7.321 -17.670 -12.711 1.00 23.69 89 THR B O 1
ATOM 3498 N N . VAL B 1 91 ? 6.162 -16.819 -14.479 1.00 21.62 90 VAL B N 1
ATOM 3499 C CA . VAL B 1 91 ? 5.186 -17.907 -14.611 1.00 20.15 90 VAL B CA 1
ATOM 3500 C C . VAL B 1 91 ? 5.099 -18.348 -16.077 1.00 19.59 90 VAL B C 1
ATOM 3501 O O . VAL B 1 91 ? 5.526 -17.643 -16.984 1.00 21.12 90 VAL B O 1
ATOM 3505 N N . ALA B 1 92 ? 4.492 -19.504 -16.293 1.00 19.52 91 ALA B N 1
ATOM 3506 C CA . ALA B 1 92 ? 4.424 -20.145 -17.601 1.00 20.13 91 ALA B CA 1
ATOM 3507 C C . ALA B 1 92 ? 3.012 -20.681 -17.885 1.00 21.57 91 ALA B C 1
ATOM 3508 O O . ALA B 1 92 ? 2.271 -21.090 -16.966 1.00 22.36 91 ALA B O 1
ATOM 3510 N N . TYR B 1 93 ? 2.625 -20.643 -19.156 1.00 21.83 92 TYR B N 1
ATOM 3511 C CA . TYR B 1 93 ? 1.337 -21.196 -19.587 1.00 19.33 92 TYR B CA 1
ATOM 3512 C C . TYR B 1 93 ? 1.276 -21.255 -21.108 1.00 19.40 92 TYR B C 1
ATOM 3513 O O . TYR B 1 93 ? 2.231 -20.876 -21.801 1.00 20.98 92 TYR B O 1
ATOM 3522 N N . HIS B 1 94 ? 0.158 -21.718 -21.649 1.00 20.17 93 HIS B N 1
ATOM 3523 C CA . HIS B 1 94 ? 0.004 -21.822 -23.093 1.00 19.09 93 HIS B CA 1
ATOM 3524 C C . HIS B 1 94 ? -0.047 -20.410 -23.692 1.00 21.29 93 HIS B C 1
ATOM 3525 O O . HIS B 1 94 ? -0.413 -19.478 -22.978 1.00 21.49 93 HIS B O 1
ATOM 3532 N N . PRO B 1 95 ? 0.390 -20.232 -24.967 1.00 20.73 94 PRO B N 1
ATOM 3533 C CA . PRO B 1 95 ? 0.331 -18.941 -25.661 1.00 22.03 94 PRO B CA 1
ATOM 3534 C C . PRO B 1 95 ? -1.016 -18.254 -25.765 1.00 20.99 94 PRO B C 1
ATOM 3535 O O . PRO B 1 95 ? -1.048 -17.044 -25.850 1.00 20.98 94 PRO B O 1
ATOM 3539 N N . LEU B 1 96 ? -2.116 -19.004 -25.752 1.00 20.61 95 LEU B N 1
ATOM 3540 C CA . LEU B 1 96 ? -3.452 -18.418 -25.810 1.00 18.62 95 LEU B CA 1
ATOM 3541 C C . LEU B 1 96 ? -4.177 -18.500 -24.469 1.00 20.01 95 LEU B C 1
ATOM 3542 O O . LEU B 1 96 ? -5.409 -18.420 -24.410 1.00 20.01 95 LEU B O 1
ATOM 3547 N N . CYS B 1 97 ? -3.402 -18.656 -23.400 1.00 19.59 96 CYS B N 1
ATOM 3548 C CA . CYS B 1 97 ? -3.887 -18.462 -22.028 1.00 19.02 96 CYS B CA 1
ATOM 3549 C C . CYS B 1 97 ? -4.688 -17.161 -21.924 1.00 19.69 96 CYS B C 1
ATOM 3550 O O . CYS B 1 97 ? -4.289 -16.128 -22.489 1.00 18.41 96 CYS B O 1
ATOM 3553 N N . HIS B 1 98 ? -5.786 -17.216 -21.170 1.00 18.71 97 HIS B N 1
ATOM 3554 C CA . HIS B 1 98 ? -6.694 -16.091 -21.046 1.00 18.25 97 HIS B CA 1
ATOM 3555 C C . HIS B 1 98 ? -6.005 -14.853 -20.458 1.00 17.88 97 HIS B C 1
ATOM 3556 O O . HIS B 1 98 ? -6.333 -13.728 -20.814 1.00 17.66 97 HIS B O 1
ATOM 3563 N N . LEU B 1 99 ? -5.027 -15.066 -19.593 1.00 18.19 98 LEU B N 1
ATOM 3564 C CA . LEU B 1 99 ? -4.248 -13.976 -19.000 1.00 18.06 98 LEU B CA 1
ATOM 3565 C C . LEU B 1 99 ? -3.332 -13.320 -20.026 1.00 18.56 98 LEU B C 1
ATOM 3566 O O . LEU B 1 99 ? -2.993 -12.126 -19.913 1.00 19.52 98 LEU B O 1
ATOM 3571 N N . GLU B 1 100 ? -2.932 -14.085 -21.028 1.00 18.72 99 GLU B N 1
ATOM 3572 C CA . GLU B 1 100 ? -2.055 -13.542 -22.087 1.00 18.35 99 GLU B CA 1
ATOM 3573 C C . GLU B 1 100 ? -2.753 -12.687 -23.154 1.00 19.99 99 GLU B C 1
ATOM 3574 O O . GLU B 1 100 ? -2.185 -11.697 -23.653 1.00 19.26 99 GLU B O 1
ATOM 3580 N N . ILE B 1 101 ? -3.971 -13.069 -23.517 1.00 20.90 100 ILE B N 1
ATOM 3581 C CA . ILE B 1 101 ? -4.626 -12.477 -24.652 1.00 19.59 100 ILE B CA 1
ATOM 3582 C C . ILE B 1 101 ? -5.972 -11.761 -24.405 1.00 20.22 100 ILE B C 1
ATOM 3583 O O . ILE B 1 101 ? -6.440 -11.029 -25.269 1.00 21.30 100 ILE B O 1
ATOM 3588 N N . HIS B 1 102 ? -6.605 -11.969 -23.261 1.00 18.73 101 HIS B N 1
ATOM 3589 C CA . HIS B 1 102 ? -7.966 -11.439 -23.063 1.00 19.33 101 HIS B CA 1
ATOM 3590 C C . HIS B 1 102 ? -8.171 -10.524 -21.865 1.00 19.62 101 HIS B C 1
ATOM 3591 O O . HIS B 1 102 ? -9.318 -10.327 -21.441 1.00 21.24 101 HIS B O 1
ATOM 3598 N N . GLU B 1 103 ? -7.090 -9.989 -21.299 1.00 18.03 102 GLU B N 1
ATOM 3599 C CA . GLU B 1 103 ? -7.159 -9.202 -20.089 1.00 18.31 102 GLU B CA 1
ATOM 3600 C C . GLU B 1 103 ? -6.386 -7.888 -20.185 1.00 18.77 102 GLU B C 1
ATOM 3601 O O . GLU B 1 103 ? -6.054 -7.292 -19.152 1.00 18.74 102 GLU B O 1
ATOM 3607 N N . GLN B 1 104 ? -6.091 -7.429 -21.409 1.00 19.47 103 GLN B N 1
ATOM 3608 C CA . GLN B 1 104 ? -5.322 -6.170 -21.613 1.00 18.65 103 GLN B CA 1
ATOM 3609 C C . GLN B 1 104 ? -3.980 -6.128 -20.883 1.00 18.04 103 GLN B C 1
ATOM 3610 O O . GLN B 1 104 ? -3.516 -5.064 -20.439 1.00 20.78 103 GLN B O 1
ATOM 3616 N N . ASP B 1 105 ? -3.344 -7.280 -20.794 1.00 19.06 104 ASP B N 1
ATOM 3617 C CA . ASP B 1 105 ? -2.063 -7.458 -20.107 1.00 19.15 104 ASP B CA 1
ATOM 3618 C C . ASP B 1 105 ? -2.095 -7.152 -18.630 1.00 19.69 104 ASP B C 1
ATOM 3619 O O . ASP B 1 105 ? -1.055 -6.828 -18.041 1.00 19.54 104 ASP B O 1
ATOM 3624 N N . GLY B 1 106 ? -3.258 -7.322 -17.998 1.00 19.84 105 GLY B N 1
ATOM 3625 C CA . GLY B 1 106 ? -3.397 -7.086 -16.558 1.00 18.91 105 GLY B CA 1
ATOM 3626 C C . GLY B 1 106 ? -2.308 -7.680 -15.675 1.00 18.04 105 GLY B C 1
ATOM 3627 O O . GLY B 1 106 ? -1.670 -6.958 -14.886 1.00 16.90 105 GLY B O 1
ATOM 3628 N N . LEU B 1 107 ? -2.086 -8.990 -15.778 1.00 15.47 106 LEU B N 1
ATOM 3629 C CA . LEU B 1 107 ? -1.066 -9.641 -14.916 1.00 17.92 106 LEU B CA 1
ATOM 3630 C C . LEU B 1 107 ? 0.256 -8.859 -14.916 1.00 17.89 106 LEU B C 1
ATOM 3631 O O . LEU B 1 107 ? 0.822 -8.561 -13.856 1.00 17.31 106 LEU B O 1
ATOM 3636 N N . LYS B 1 108 ? 0.703 -8.474 -16.104 1.00 17.27 107 LYS B N 1
ATOM 3637 C CA . LYS B 1 108 ? 2.032 -7.856 -16.271 1.00 17.50 107 LYS B CA 1
ATOM 3638 C C . LYS B 1 108 ? 1.971 -6.367 -15.991 1.00 18.66 107 LYS B C 1
ATOM 3639 O O . LYS B 1 108 ? 2.980 -5.748 -15.727 1.00 20.98 107 LYS B O 1
ATOM 3645 N N . GLU B 1 109 ? 0.794 -5.771 -16.098 1.00 19.43 108 GLU B N 1
ATOM 3646 C CA . GLU B 1 109 ? 0.658 -4.333 -15.864 1.00 18.99 108 GLU B CA 1
ATOM 3647 C C . GLU B 1 109 ? 0.497 -4.039 -14.395 1.00 19.71 108 GLU B C 1
ATOM 3648 O O . GLU B 1 109 ? 0.942 -2.987 -13.928 1.00 22.56 108 GLU B O 1
ATOM 3654 N N . LEU B 1 110 ? -0.142 -4.954 -13.664 1.00 19.75 109 LEU B N 1
ATOM 3655 C CA . LEU B 1 110 ? -0.376 -4.794 -12.237 1.00 18.46 109 LEU B CA 1
ATOM 3656 C C . LEU B 1 110 ? 0.640 -5.487 -11.301 1.00 19.09 109 LEU B C 1
ATOM 3657 O O . LEU B 1 110 ? 0.604 -5.301 -10.064 1.00 18.73 109 LEU B O 1
ATOM 3662 N N . HIS B 1 111 ? 1.523 -6.297 -11.864 1.00 18.00 110 HIS B N 1
ATOM 3663 C CA . HIS B 1 111 ? 2.453 -7.085 -11.059 1.00 18.72 110 HIS B CA 1
ATOM 3664 C C . HIS B 1 111 ? 3.809 -7.155 -11.786 1.00 20.66 110 HIS B C 1
ATOM 3665 O O . HIS B 1 111 ? 3.826 -7.197 -13.014 1.00 22.53 110 HIS B O 1
ATOM 3672 N N . PRO B 1 112 ? 4.926 -7.252 -11.037 1.00 22.72 111 PRO B N 1
ATOM 3673 C CA . PRO B 1 112 ? 6.272 -7.320 -11.624 1.00 23.91 111 PRO B CA 1
ATOM 3674 C C . PRO B 1 112 ? 6.555 -8.748 -12.074 1.00 24.11 111 PRO B C 1
ATOM 3675 O O . PRO B 1 112 ? 7.513 -9.412 -11.615 1.00 27.20 111 PRO B O 1
ATOM 3679 N N . ILE B 1 113 ? 5.700 -9.227 -12.963 1.00 23.05 112 ILE B N 1
ATOM 3680 C CA . ILE B 1 113 ? 5.716 -10.615 -13.369 1.00 21.54 112 ILE B CA 1
ATOM 3681 C C . ILE B 1 113 ? 5.949 -10.689 -14.880 1.00 21.78 112 ILE B C 1
ATOM 3682 O O . ILE B 1 113 ? 5.526 -9.818 -15.659 1.00 24.49 112 ILE B O 1
ATOM 3687 N N . GLU B 1 114 ? 6.627 -11.757 -15.259 1.00 22.26 113 GLU B N 1
ATOM 3688 C CA . GLU B 1 114 ? 6.986 -12.045 -16.611 1.00 22.46 113 GLU B CA 1
ATOM 3689 C C . GLU B 1 114 ? 6.453 -13.426 -16.937 1.00 19.84 113 GLU B C 1
ATOM 3690 O O . GLU B 1 114 ? 6.376 -14.311 -16.070 1.00 20.43 113 GLU B O 1
ATOM 3696 N N . THR B 1 115 ? 6.036 -13.595 -18.178 1.00 20.47 114 THR B N 1
ATOM 3697 C CA . THR B 1 115 ? 5.418 -14.845 -18.621 1.00 21.56 114 THR B CA 1
ATOM 3698 C C . THR B 1 115 ? 6.238 -15.529 -19.715 1.00 20.63 114 THR B C 1
ATOM 3699 O O . THR B 1 115 ? 6.755 -14.880 -20.596 1.00 24.79 114 THR B O 1
ATOM 3703 N N . ILE B 1 116 ? 6.345 -16.858 -19.606 1.00 21.92 115 ILE B N 1
ATOM 3704 C CA . ILE B 1 116 ? 6.896 -17.704 -20.627 1.00 21.36 115 ILE B CA 1
ATOM 3705 C C . ILE B 1 116 ? 5.747 -18.480 -21.230 1.00 22.24 115 ILE B C 1
ATOM 3706 O O . ILE B 1 116 ? 4.857 -18.979 -20.501 1.00 22.42 115 ILE B O 1
ATOM 3711 N N . LEU B 1 117 ? 5.755 -18.570 -22.552 1.00 21.59 116 LEU B N 1
ATOM 3712 C CA . LEU B 1 117 ? 4.705 -19.225 -23.282 1.00 21.48 116 LEU B CA 1
ATOM 3713 C C . LEU B 1 117 ? 5.193 -20.624 -23.650 1.00 23.35 116 LEU B C 1
ATOM 3714 O O . LEU B 1 117 ? 6.275 -20.778 -24.211 1.00 23.64 116 LEU B O 1
ATOM 3719 N N . VAL B 1 118 ? 4.415 -21.645 -23.295 1.00 24.18 117 VAL B N 1
ATOM 3720 C CA . VAL B 1 118 ? 4.894 -23.034 -23.385 1.00 24.98 117 VAL B CA 1
ATOM 3721 C C . VAL B 1 118 ? 4.264 -23.758 -24.563 1.00 26.94 117 VAL B C 1
ATOM 3722 O O . VAL B 1 118 ? 3.092 -24.106 -24.517 1.00 28.84 117 VAL B O 1
ATOM 3726 N N . GLY B 1 119 ? 5.059 -24.000 -25.605 1.00 29.82 118 GLY B N 1
ATOM 3727 C CA . GLY B 1 119 ? 4.634 -24.776 -26.769 1.00 31.03 118 GLY B CA 1
ATOM 3728 C C . GLY B 1 119 ? 4.375 -23.971 -28.029 1.00 30.25 118 GLY B C 1
ATOM 3729 O O . GLY B 1 119 ? 5.196 -23.170 -28.464 1.00 32.88 118 GLY B O 1
ATOM 3730 N N . ALA B 1 120 ? 3.236 -24.217 -28.646 1.00 28.56 119 ALA B N 1
ATOM 3731 C CA . ALA B 1 120 ? 2.894 -23.529 -29.861 1.00 27.97 119 ALA B CA 1
ATOM 3732 C C . ALA B 1 120 ? 1.418 -23.225 -29.726 1.00 27.50 119 ALA B C 1
ATOM 3733 O O . ALA B 1 120 ? 0.646 -24.028 -29.188 1.00 27.84 119 ALA B O 1
ATOM 3735 N N . ALA B 1 121 ? 1.037 -22.047 -30.178 1.00 26.78 120 ALA B N 1
ATOM 3736 C CA . ALA B 1 121 ? -0.353 -21.592 -30.134 1.00 26.24 120 ALA B CA 1
ATOM 3737 C C . ALA B 1 121 ? -1.403 -22.605 -30.565 1.00 26.44 120 ALA B C 1
ATOM 3738 O O . ALA B 1 121 ? -2.500 -22.590 -30.040 1.00 25.18 120 ALA B O 1
ATOM 3740 N N . ASP B 1 122 ? -1.077 -23.477 -31.519 1.00 27.67 121 ASP B N 1
ATOM 3741 C CA . ASP B 1 122 ? -2.087 -24.271 -32.232 1.00 26.77 121 ASP B CA 1
ATOM 3742 C C . ASP B 1 122 ? -2.267 -25.669 -31.660 1.00 26.28 121 ASP B C 1
ATOM 3743 O O . ASP B 1 122 ? -3.020 -26.474 -32.248 1.00 26.19 121 ASP B O 1
ATOM 3748 N N . ARG B 1 123 ? -1.637 -25.946 -30.509 1.00 24.30 122 ARG B N 1
ATOM 3749 C CA . ARG B 1 123 ? -1.719 -27.266 -29.859 1.00 24.82 122 ARG B CA 1
ATOM 3750 C C . ARG B 1 123 ? -1.401 -27.222 -28.356 1.00 24.41 122 ARG B C 1
ATOM 3751 O O . ARG B 1 123 ? -0.941 -26.203 -27.817 1.00 24.00 122 ARG B O 1
ATOM 3759 N N . LEU B 1 124 ? -1.693 -28.346 -27.697 1.00 24.79 123 LEU B N 1
ATOM 3760 C CA . LEU B 1 124 ? -1.311 -28.574 -26.345 1.00 24.07 123 LEU B CA 1
ATOM 3761 C C . LEU B 1 124 ? 0.198 -28.610 -26.283 1.00 24.76 123 LEU B C 1
ATOM 3762 O O . LEU B 1 124 ? 0.896 -29.073 -27.196 1.00 24.44 123 LEU B O 1
ATOM 3775 N N . THR B 1 126 ? 3.672 -29.947 -24.599 1.00 22.68 125 THR B N 1
ATOM 3776 C CA . THR B 1 126 ? 4.135 -31.289 -24.314 1.00 23.28 125 THR B CA 1
ATOM 3777 C C . THR B 1 126 ? 4.836 -31.347 -22.961 1.00 24.36 125 THR B C 1
ATOM 3778 O O . THR B 1 126 ? 5.286 -30.323 -22.407 1.00 22.51 125 THR B O 1
ATOM 3782 N N . LEU B 1 127 ? 4.987 -32.574 -22.462 1.00 25.60 126 LEU B N 1
ATOM 3783 C CA . LEU B 1 127 ? 5.678 -32.803 -21.198 1.00 25.51 126 LEU B CA 1
ATOM 3784 C C . LEU B 1 127 ? 7.158 -32.461 -21.291 1.00 25.51 126 LEU B C 1
ATOM 3785 O O . LEU B 1 127 ? 7.707 -31.939 -20.337 1.00 26.51 126 LEU B O 1
ATOM 3790 N N . ASP B 1 128 ? 7.798 -32.714 -22.435 1.00 26.78 127 ASP B N 1
ATOM 3791 C CA . ASP B 1 128 ? 9.191 -32.307 -22.621 1.00 25.23 127 ASP B CA 1
ATOM 3792 C C . ASP B 1 128 ? 9.325 -30.794 -22.589 1.00 24.78 127 ASP B C 1
ATOM 3793 O O . ASP B 1 128 ? 10.346 -30.282 -22.134 1.00 24.29 127 ASP B O 1
ATOM 3798 N N . GLU B 1 129 ? 8.329 -30.076 -23.121 1.00 24.12 128 GLU B N 1
ATOM 3799 C CA . GLU B 1 129 ? 8.360 -28.627 -23.087 1.00 24.24 128 GLU B CA 1
ATOM 3800 C C . GLU B 1 129 ? 8.220 -28.111 -21.655 1.00 22.77 128 GLU B C 1
ATOM 3801 O O . GLU B 1 129 ? 8.828 -27.131 -21.279 1.00 23.70 128 GLU B O 1
ATOM 3807 N N . ILE B 1 130 ? 7.417 -28.784 -20.851 1.00 23.37 129 ILE B N 1
ATOM 3808 C CA . ILE B 1 130 ? 7.277 -28.432 -19.458 1.00 22.01 129 ILE B CA 1
ATOM 3809 C C . ILE B 1 130 ? 8.641 -28.679 -18.797 1.00 25.45 129 ILE B C 1
ATOM 3810 O O . ILE B 1 130 ? 9.176 -27.803 -18.103 1.00 25.53 129 ILE B O 1
ATOM 3815 N N . LYS B 1 131 ? 9.241 -29.828 -19.108 1.00 25.34 130 LYS B N 1
ATOM 3816 C CA . LYS B 1 131 ? 10.560 -30.213 -18.572 1.00 24.89 130 LYS B CA 1
ATOM 3817 C C . LYS B 1 131 ? 11.716 -29.267 -18.984 1.00 25.81 130 LYS B C 1
ATOM 3818 O O . LYS B 1 131 ? 12.626 -29.035 -18.186 1.00 27.58 130 LYS B O 1
ATOM 3824 N N . ALA B 1 132 ? 11.652 -28.669 -20.174 1.00 26.86 131 ALA B N 1
ATOM 3825 C CA . ALA B 1 132 ? 12.593 -27.604 -20.580 1.00 26.18 131 ALA B CA 1
ATOM 3826 C C . ALA B 1 132 ? 12.390 -26.227 -19.921 1.00 26.17 131 ALA B C 1
ATOM 3827 O O . ALA B 1 132 ? 13.188 -25.315 -20.185 1.00 28.58 131 ALA B O 1
ATOM 3829 N N . LEU B 1 133 ? 11.368 -26.052 -19.078 1.00 26.02 132 LEU B N 1
ATOM 3830 C CA . LEU B 1 133 ? 11.108 -24.744 -18.446 1.00 25.48 132 LEU B CA 1
ATOM 3831 C C . LEU B 1 133 ? 12.112 -24.434 -17.333 1.00 25.07 132 LEU B C 1
ATOM 3832 O O . LEU B 1 133 ? 12.347 -25.287 -16.470 1.00 26.73 132 LEU B O 1
ATOM 3837 N N . PRO B 1 134 ? 12.706 -23.223 -17.337 1.00 24.29 133 PRO B N 1
ATOM 3838 C CA . PRO B 1 134 ? 13.492 -22.791 -16.171 1.00 26.08 133 PRO B CA 1
ATOM 3839 C C . PRO B 1 134 ? 12.719 -22.752 -14.841 1.00 26.34 133 PRO B C 1
ATOM 3840 O O . PRO B 1 134 ? 11.517 -23.016 -14.797 1.00 27.72 133 PRO B O 1
ATOM 3844 N N . ASP B 1 135 ? 13.409 -22.446 -13.754 1.00 26.17 134 ASP B N 1
ATOM 3845 C CA . ASP B 1 135 ? 12.741 -22.361 -12.471 1.00 25.17 134 ASP B CA 1
ATOM 3846 C C . ASP B 1 135 ? 11.698 -21.239 -12.608 1.00 24.15 134 ASP B C 1
ATOM 3847 O O . ASP B 1 135 ? 11.947 -20.182 -13.220 1.00 24.87 134 ASP B O 1
ATOM 3852 N N . ILE B 1 136 ? 10.488 -21.533 -12.163 1.00 22.69 135 ILE B N 1
ATOM 3853 C CA . ILE B 1 136 ? 9.395 -20.599 -12.275 1.00 21.96 135 ILE B CA 1
ATOM 3854 C C . ILE B 1 136 ? 8.608 -20.739 -10.994 1.00 21.63 135 ILE B C 1
ATOM 3855 O O . ILE B 1 136 ? 8.665 -21.792 -10.360 1.00 23.65 135 ILE B O 1
ATOM 3860 N N . ALA B 1 137 ? 7.850 -19.697 -10.641 1.00 22.65 136 ALA B N 1
ATOM 3861 C CA . ALA B 1 137 ? 6.854 -19.757 -9.594 1.00 21.59 136 ALA B CA 1
ATOM 3862 C C . ALA B 1 137 ? 5.708 -20.691 -9.952 1.00 22.72 136 ALA B C 1
ATOM 3863 O O . ALA B 1 137 ? 5.297 -21.494 -9.114 1.00 24.35 136 ALA B O 1
ATOM 3865 N N . CYS B 1 138 ? 5.145 -20.554 -11.156 1.00 22.99 137 CYS B N 1
ATOM 3866 C CA . CYS B 1 138 ? 3.861 -21.242 -11.465 1.00 21.77 137 CYS B CA 1
ATOM 3867 C C . CYS B 1 138 ? 3.630 -21.581 -12.951 1.00 20.68 137 CYS B C 1
ATOM 3868 O O . CYS B 1 138 ? 3.844 -20.753 -13.851 1.00 21.92 137 CYS B O 1
ATOM 3871 N N . LEU B 1 139 ? 3.199 -22.821 -13.186 1.00 18.74 138 LEU B N 1
ATOM 3872 C CA . LEU B 1 139 ? 2.657 -23.259 -14.450 1.00 18.27 138 LEU B CA 1
ATOM 3873 C C . LEU B 1 139 ? 1.134 -23.300 -14.296 1.00 18.64 138 LEU B C 1
ATOM 3874 O O . LEU B 1 139 ? 0.613 -23.893 -13.339 1.00 20.06 138 LEU B O 1
ATOM 3879 N N . LEU B 1 140 ? 0.436 -22.654 -15.231 1.00 20.32 139 LEU B N 1
ATOM 3880 C CA . LEU B 1 140 ? -1.033 -22.671 -15.302 1.00 19.14 139 LEU B CA 1
ATOM 3881 C C . LEU B 1 140 ? -1.464 -23.568 -16.441 1.00 18.06 139 LEU B C 1
ATOM 3882 O O . LEU B 1 140 ? -0.985 -23.433 -17.579 1.00 19.37 139 LEU B O 1
ATOM 3887 N N . LEU B 1 141 ? -2.357 -24.496 -16.127 1.00 18.12 140 LEU B N 1
ATOM 3888 C CA . LEU B 1 141 ? -2.912 -25.401 -17.108 1.00 18.79 140 LEU B CA 1
ATOM 3889 C C . LEU B 1 141 ? -4.375 -25.043 -17.246 1.00 19.36 140 LEU B C 1
ATOM 3890 O O . LEU B 1 141 ? -5.056 -24.797 -16.245 1.00 19.51 140 LEU B O 1
ATOM 3895 N N . GLU B 1 142 ? -4.835 -24.985 -18.500 1.00 20.31 141 GLU B N 1
ATOM 3896 C CA . GLU B 1 142 ? -6.250 -24.808 -18.805 1.00 18.80 141 GLU B CA 1
ATOM 3897 C C . GLU B 1 142 ? -6.899 -26.113 -19.302 1.00 18.08 141 GLU B C 1
ATOM 3898 O O . GLU B 1 142 ? -6.496 -26.672 -20.307 1.00 20.48 141 GLU B O 1
ATOM 3904 N N . LEU B 1 143 ? -7.933 -26.586 -18.616 1.00 18.23 142 LEU B N 1
ATOM 3905 C CA . LEU B 1 143 ? -8.621 -27.791 -19.043 1.00 18.93 142 LEU B CA 1
ATOM 3906 C C . LEU B 1 143 ? -10.015 -27.409 -19.510 1.00 19.59 142 LEU B C 1
ATOM 3907 O O . LEU B 1 143 ? -10.761 -26.833 -18.741 1.00 21.01 142 LEU B O 1
ATOM 3912 N N . PRO B 1 144 ? -10.346 -27.602 -20.806 1.00 19.93 143 PRO B N 1
ATOM 3913 C CA . PRO B 1 144 ? -9.497 -27.915 -21.953 1.00 19.43 143 PRO B CA 1
ATOM 3914 C C . PRO B 1 144 ? -8.897 -26.620 -22.468 1.00 19.08 143 PRO B C 1
ATOM 3915 O O . PRO B 1 144 ? -9.254 -25.559 -21.967 1.00 18.14 143 PRO B O 1
ATOM 3919 N N . GLN B 1 145 ? -8.000 -26.696 -23.453 1.00 18.23 144 GLN B N 1
ATOM 3920 C CA . GLN B 1 145 ? -7.545 -25.478 -24.139 1.00 19.88 144 GLN B CA 1
ATOM 3921 C C . GLN B 1 145 ? -8.605 -24.963 -25.118 1.00 21.13 144 GLN B C 1
ATOM 3922 O O . GLN B 1 145 ? -8.705 -25.429 -26.282 1.00 21.43 144 GLN B O 1
ATOM 3928 N N . ARG B 1 146 ? -9.377 -23.981 -24.654 1.00 20.08 145 ARG B N 1
ATOM 3929 C CA . ARG B 1 146 ? -10.551 -23.493 -25.357 1.00 20.93 145 ARG B CA 1
ATOM 3930 C C . ARG B 1 146 ? -10.291 -22.852 -26.730 1.00 22.44 145 ARG B C 1
ATOM 3931 O O . ARG B 1 146 ? -11.061 -23.042 -27.696 1.00 20.90 145 ARG B O 1
ATOM 3939 N N . GLU B 1 147 ? -9.205 -22.082 -26.796 1.00 21.73 146 GLU B N 1
ATOM 3940 C CA . GLU B 1 147 ? -8.869 -21.308 -27.977 1.00 21.58 146 GLU B CA 1
ATOM 3941 C C . GLU B 1 147 ? -8.431 -22.195 -29.135 1.00 20.50 146 GLU B C 1
ATOM 3942 O O . GLU B 1 147 ? -8.397 -21.730 -30.240 1.00 20.35 146 GLU B O 1
ATOM 3948 N N . ILE B 1 148 ? -8.138 -23.473 -28.901 1.00 20.87 147 ILE B N 1
ATOM 3949 C CA . ILE B 1 148 ? -7.867 -24.401 -30.020 1.00 21.55 147 ILE B CA 1
ATOM 3950 C C . ILE B 1 148 ? -8.927 -25.465 -30.176 1.00 21.67 147 ILE B C 1
ATOM 3951 O O . ILE B 1 148 ? -8.672 -26.510 -30.759 1.00 22.62 147 ILE B O 1
ATOM 3956 N N . GLY B 1 149 ? -10.121 -25.169 -29.685 1.00 21.18 148 GLY B N 1
ATOM 3957 C CA . GLY B 1 149 ? -11.285 -26.029 -29.839 1.00 22.21 148 GLY B CA 1
ATOM 3958 C C . GLY B 1 149 ? -11.710 -26.868 -28.659 1.00 20.72 148 GLY B C 1
ATOM 3959 O O . GLY B 1 149 ? -12.785 -27.449 -28.686 1.00 20.83 148 GLY B O 1
ATOM 3960 N N . GLY B 1 150 ? -10.891 -26.937 -27.624 1.00 20.41 149 GLY B N 1
ATOM 3961 C CA . GLY B 1 150 ? -11.245 -27.665 -26.415 1.00 19.02 149 GLY B CA 1
ATOM 3962 C C . GLY B 1 150 ? -10.619 -29.036 -26.508 1.00 20.78 149 GLY B C 1
ATOM 3963 O O . GLY B 1 150 ? -11.297 -30.025 -26.731 1.00 20.00 149 GLY B O 1
ATOM 3964 N N . VAL B 1 151 ? -9.295 -29.055 -26.399 1.00 22.48 150 VAL B N 1
ATOM 3965 C CA . VAL B 1 151 ? -8.479 -30.261 -26.467 1.00 25.18 150 VAL B CA 1
ATOM 3966 C C . VAL B 1 151 ? -7.876 -30.353 -25.054 1.00 22.42 150 VAL B C 1
ATOM 3967 O O . VAL B 1 151 ? -7.750 -29.328 -24.395 1.00 22.93 150 VAL B O 1
ATOM 3971 N N . ALA B 1 152 ? -7.562 -31.544 -24.553 1.00 21.64 151 ALA B N 1
ATOM 3972 C CA . ALA B 1 152 ? -7.007 -31.675 -23.192 1.00 21.86 151 ALA B CA 1
ATOM 3973 C C . ALA B 1 152 ? -6.191 -32.949 -23.084 1.00 22.59 151 ALA B C 1
ATOM 3974 O O . ALA B 1 152 ? -6.417 -33.876 -23.844 1.00 21.97 151 ALA B O 1
ATOM 3976 N N . PRO B 1 153 ? -5.200 -32.977 -22.178 1.00 23.51 152 PRO B N 1
ATOM 3977 C CA . PRO B 1 153 ? -4.351 -34.143 -21.971 1.00 23.94 152 PRO B CA 1
ATOM 3978 C C . PRO B 1 153 ? -5.059 -35.198 -21.176 1.00 23.97 152 PRO B C 1
ATOM 3979 O O . PRO B 1 153 ? -5.881 -34.870 -20.295 1.00 25.85 152 PRO B O 1
ATOM 3983 N N . ALA B 1 154 ? -4.716 -36.460 -21.445 1.00 24.81 153 ALA B N 1
ATOM 3984 C CA . ALA B 1 154 ? -5.282 -37.581 -20.705 1.00 24.58 153 ALA B CA 1
ATOM 3985 C C . ALA B 1 154 ? -4.981 -37.385 -19.225 1.00 24.28 153 ALA B C 1
ATOM 3986 O O . ALA B 1 154 ? -3.994 -36.763 -18.878 1.00 23.63 153 ALA B O 1
ATOM 3988 N N . PHE B 1 155 ? -5.842 -37.913 -18.356 1.00 24.62 154 PHE B N 1
ATOM 3989 C CA . PHE B 1 155 ? -5.648 -37.802 -16.912 1.00 23.87 154 PHE B CA 1
ATOM 3990 C C . PHE B 1 155 ? -4.263 -38.330 -16.474 1.00 24.93 154 PHE B C 1
ATOM 3991 O O . PHE B 1 155 ? -3.655 -37.753 -15.580 1.00 23.91 154 PHE B O 1
ATOM 3999 N N . SER B 1 156 ? -3.763 -39.394 -17.115 1.00 26.33 155 SER B N 1
ATOM 4000 C CA . SER B 1 156 ? -2.458 -39.966 -16.747 1.00 28.32 155 SER B CA 1
ATOM 4001 C C . SER B 1 156 ? -1.380 -38.930 -16.965 1.00 27.10 155 SER B C 1
ATOM 4002 O O . SER B 1 156 ? -0.428 -38.842 -16.195 1.00 25.49 155 SER B O 1
ATOM 4005 N N . GLU B 1 157 ? -1.568 -38.093 -17.982 1.00 27.57 156 GLU B N 1
ATOM 4006 C CA . GLU B 1 157 ? -0.606 -37.053 -18.283 1.00 28.65 156 GLU B CA 1
ATOM 4007 C C . GLU B 1 157 ? -0.683 -35.925 -17.259 1.00 26.65 156 GLU B C 1
ATOM 4008 O O . GLU B 1 157 ? 0.364 -35.427 -16.837 1.00 27.46 156 GLU B O 1
ATOM 4014 N N . LEU B 1 158 ? -1.903 -35.518 -16.864 1.00 25.33 157 LEU B N 1
ATOM 4015 C CA . LEU B 1 158 ? -2.066 -34.544 -15.770 1.00 24.01 157 LEU B CA 1
ATOM 4016 C C . LEU B 1 158 ? -1.374 -35.034 -14.511 1.00 25.28 157 LEU B C 1
ATOM 4017 O O . LEU B 1 158 ? -0.689 -34.254 -13.846 1.00 26.02 157 LEU B O 1
ATOM 4022 N N . GLU B 1 159 ? -1.522 -36.322 -14.197 1.00 25.10 158 GLU B N 1
ATOM 4023 C CA . GLU B 1 159 ? -0.837 -36.906 -13.022 1.00 25.03 158 GLU B CA 1
ATOM 4024 C C . GLU B 1 159 ? 0.664 -36.757 -13.089 1.00 24.60 158 GLU B C 1
ATOM 4025 O O . GLU B 1 159 ? 1.283 -36.298 -12.122 1.00 25.19 158 GLU B O 1
ATOM 4031 N N . THR B 1 160 ? 1.239 -37.131 -14.241 1.00 24.53 159 THR B N 1
ATOM 4032 C CA . THR B 1 160 ? 2.692 -37.057 -14.468 1.00 25.62 159 THR B CA 1
ATOM 4033 C C . THR B 1 160 ? 3.189 -35.644 -14.213 1.00 24.69 159 THR B C 1
ATOM 4034 O O . THR B 1 160 ? 4.136 -35.407 -13.427 1.00 23.56 159 THR B O 1
ATOM 4038 N N . ILE B 1 161 ? 2.510 -34.703 -14.855 1.00 25.03 160 ILE B N 1
ATOM 4039 C CA . ILE B 1 161 ? 2.824 -33.283 -14.748 1.00 23.09 160 ILE B CA 1
ATOM 4040 C C . ILE B 1 161 ? 2.701 -32.732 -13.345 1.00 22.72 160 ILE B C 1
ATOM 4041 O O . ILE B 1 161 ? 3.481 -31.867 -12.961 1.00 25.30 160 ILE B O 1
ATOM 4046 N N . SER B 1 162 ? 1.731 -33.205 -12.571 1.00 23.36 161 SER B N 1
ATOM 4047 C CA . SER B 1 162 ? 1.549 -32.716 -11.202 1.00 23.58 161 SER B CA 1
ATOM 4048 C C . SER B 1 162 ? 2.649 -33.207 -10.281 1.00 26.71 161 SER B C 1
ATOM 4049 O O . SER B 1 162 ? 3.162 -32.423 -9.439 1.00 25.88 161 SER B O 1
ATOM 4052 N N . ARG B 1 163 ? 2.999 -34.494 -10.423 1.00 25.67 162 ARG B N 1
ATOM 4053 C CA . ARG B 1 163 ? 4.135 -35.084 -9.697 1.00 27.33 162 ARG B CA 1
ATOM 4054 C C . ARG B 1 163 ? 5.466 -34.461 -10.137 1.00 26.87 162 ARG B C 1
ATOM 4055 O O . ARG B 1 163 ? 6.416 -34.378 -9.340 1.00 27.96 162 ARG B O 1
ATOM 4063 N N . TYR B 1 164 ? 5.559 -34.018 -11.389 1.00 25.38 163 TYR B N 1
ATOM 4064 C CA . TYR B 1 164 ? 6.797 -33.386 -11.854 1.00 25.76 163 TYR B CA 1
ATOM 4065 C C . TYR B 1 164 ? 6.937 -32.003 -11.202 1.00 26.66 163 TYR B C 1
ATOM 4066 O O . TYR B 1 164 ? 7.994 -31.665 -10.687 1.00 25.97 163 TYR B O 1
ATOM 4075 N N . CYS B 1 165 ? 5.873 -31.202 -11.233 1.00 26.57 164 CYS B N 1
ATOM 4076 C CA . CYS B 1 165 ? 5.939 -29.842 -10.685 1.00 27.24 164 CYS B CA 1
ATOM 4077 C C . CYS B 1 165 ? 6.099 -29.847 -9.152 1.00 27.63 164 CYS B C 1
ATOM 4078 O O . CYS B 1 165 ? 6.738 -28.945 -8.591 1.00 28.88 164 CYS B O 1
ATOM 4081 N N . ARG B 1 166 ? 5.568 -30.882 -8.491 1.00 28.67 165 ARG B N 1
ATOM 4082 C CA . ARG B 1 166 ? 5.786 -31.116 -7.047 1.00 31.70 165 ARG B CA 1
ATOM 4083 C C . ARG B 1 166 ? 7.282 -31.360 -6.783 1.00 32.19 165 ARG B C 1
ATOM 4084 O O . ARG B 1 166 ? 7.819 -30.874 -5.795 1.00 30.62 165 ARG B O 1
ATOM 4092 N N . GLU B 1 167 ? 7.930 -32.093 -7.705 1.00 33.21 166 GLU B N 1
ATOM 4093 C CA . GLU B 1 167 ? 9.380 -32.404 -7.700 1.00 35.65 166 GLU B CA 1
ATOM 4094 C C . GLU B 1 167 ? 10.254 -31.150 -7.820 1.00 34.08 166 GLU B C 1
ATOM 4095 O O . GLU B 1 167 ? 11.306 -31.038 -7.184 1.00 34.67 166 GLU B O 1
ATOM 4101 N N . ARG B 1 168 ? 9.835 -30.210 -8.655 1.00 31.57 167 ARG B N 1
ATOM 4102 C CA . ARG B 1 168 ? 10.651 -29.040 -8.929 1.00 31.34 167 ARG B CA 1
ATOM 4103 C C . ARG B 1 168 ? 10.254 -27.798 -8.156 1.00 29.63 167 ARG B C 1
ATOM 4104 O O . ARG B 1 168 ? 10.835 -26.727 -8.366 1.00 30.12 167 ARG B O 1
ATOM 4112 N N . GLY B 1 169 ? 9.289 -27.948 -7.250 1.00 27.71 168 GLY B N 1
ATOM 4113 C CA . GLY B 1 169 ? 8.792 -26.844 -6.451 1.00 27.13 168 GLY B CA 1
ATOM 4114 C C . GLY B 1 169 ? 8.033 -25.814 -7.257 1.00 26.80 168 GLY B C 1
ATOM 4115 O O . GLY B 1 169 ? 7.926 -24.679 -6.843 1.00 26.98 168 GLY B O 1
ATOM 4116 N N . ILE B 1 170 ? 7.483 -26.227 -8.400 1.00 27.41 169 ILE B N 1
ATOM 4117 C CA . ILE B 1 170 ? 6.675 -25.357 -9.269 1.00 24.31 169 ILE B CA 1
ATOM 4118 C C . ILE B 1 170 ? 5.240 -25.536 -8.796 1.00 23.43 169 ILE B C 1
ATOM 4119 O O . ILE B 1 170 ? 4.749 -26.668 -8.651 1.00 23.51 169 ILE B O 1
ATOM 4124 N N . ARG B 1 171 ? 4.590 -24.428 -8.473 1.00 23.02 170 ARG B N 1
ATOM 4125 C CA . ARG B 1 171 ? 3.195 -24.455 -8.123 1.00 22.77 170 ARG B CA 1
ATOM 4126 C C . ARG B 1 171 ? 2.374 -24.611 -9.391 1.00 21.50 170 ARG B C 1
ATOM 4127 O O . ARG B 1 171 ? 2.631 -23.978 -10.413 1.00 21.83 170 ARG B O 1
ATOM 4135 N N . LEU B 1 172 ? 1.338 -25.430 -9.287 1.00 23.24 171 LEU B N 1
ATOM 4136 C CA . LEU B 1 172 ? 0.515 -25.742 -10.442 1.00 21.77 171 LEU B CA 1
ATOM 4137 C C . LEU B 1 172 ? -0.906 -25.305 -10.159 1.00 20.79 171 LEU B C 1
ATOM 4138 O O . LEU B 1 172 ? -1.523 -25.682 -9.144 1.00 20.51 171 LEU B O 1
ATOM 4143 N N . HIS B 1 173 ? -1.410 -24.506 -11.102 1.00 20.30 172 HIS B N 1
ATOM 4144 C CA . HIS B 1 173 ? -2.679 -23.830 -10.980 1.00 19.59 172 HIS B CA 1
ATOM 4145 C C . HIS B 1 173 ? -3.510 -24.202 -12.167 1.00 18.70 172 HIS B C 1
ATOM 4146 O O . HIS B 1 173 ? -3.023 -24.194 -13.292 1.00 18.94 172 HIS B O 1
ATOM 4153 N N . LEU B 1 174 ? -4.765 -24.522 -11.906 1.00 19.52 173 LEU B N 1
ATOM 4154 C CA . LEU B 1 174 ? -5.726 -24.858 -12.949 1.00 19.05 173 LEU B CA 1
ATOM 4155 C C . LEU B 1 174 ? -6.670 -23.697 -13.252 1.00 19.06 173 LEU B C 1
ATOM 4156 O O . LEU B 1 174 ? -7.477 -23.293 -12.399 1.00 20.67 173 LEU B O 1
ATOM 4161 N N . ASP B 1 175 ? -6.572 -23.168 -14.468 1.00 19.80 174 ASP B N 1
ATOM 4162 C CA . ASP B 1 175 ? -7.684 -22.403 -15.063 1.00 19.20 174 ASP B CA 1
ATOM 4163 C C . ASP B 1 175 ? -8.775 -23.422 -15.404 1.00 20.48 174 ASP B C 1
ATOM 4164 O O . ASP B 1 175 ? -8.711 -24.131 -16.439 1.00 20.66 174 ASP B O 1
ATOM 4169 N N . GLY B 1 176 ? -9.774 -23.495 -14.513 1.00 20.01 175 GLY B N 1
ATOM 4170 C CA . GLY B 1 176 ? -10.889 -24.416 -14.636 1.00 18.25 175 GLY B CA 1
ATOM 4171 C C . GLY B 1 176 ? -12.198 -23.725 -14.924 1.00 18.08 175 GLY B C 1
ATOM 4172 O O . GLY B 1 176 ? -13.261 -24.203 -14.503 1.00 17.96 175 GLY B O 1
ATOM 4173 N N . ALA B 1 177 ? -12.131 -22.628 -15.674 1.00 17.48 176 ALA B N 1
ATOM 4174 C CA . ALA B 1 177 ? -13.301 -21.979 -16.243 1.00 18.08 176 ALA B CA 1
ATOM 4175 C C . ALA B 1 177 ? -14.281 -22.996 -16.823 1.00 18.45 176 ALA B C 1
ATOM 4176 O O . ALA B 1 177 ? -15.480 -22.767 -16.806 1.00 19.34 176 ALA B O 1
ATOM 4178 N N . ARG B 1 178 ? -13.760 -24.093 -17.358 1.00 21.12 177 ARG B N 1
ATOM 4179 C CA . ARG B 1 178 ? -14.595 -25.119 -18.004 1.00 20.51 177 ARG B CA 1
ATOM 4180 C C . ARG B 1 178 ? -14.396 -26.490 -17.396 1.00 20.32 177 ARG B C 1
ATOM 4181 O O . ARG B 1 178 ? -14.651 -27.512 -18.040 1.00 20.62 177 ARG B O 1
ATOM 4189 N N . LEU B 1 179 ? -13.985 -26.518 -16.123 1.00 19.93 178 LEU B N 1
ATOM 4190 C CA . LEU B 1 179 ? -13.645 -27.774 -15.463 1.00 19.15 178 LEU B CA 1
ATOM 4191 C C . LEU B 1 179 ? -14.804 -28.751 -15.490 1.00 19.38 178 LEU B C 1
ATOM 4192 O O . LEU B 1 179 ? -14.603 -29.920 -15.808 1.00 19.34 178 LEU B O 1
ATOM 4197 N N . PHE B 1 180 ? -16.017 -28.262 -15.190 1.00 20.09 179 PHE B N 1
ATOM 4198 C CA . PHE B 1 180 ? -17.189 -29.172 -15.050 1.00 20.56 179 PHE B CA 1
ATOM 4199 C C . PHE B 1 180 ? -17.519 -29.864 -16.359 1.00 21.29 179 PHE B C 1
ATOM 4200 O O . PHE B 1 180 ? -17.900 -31.031 -16.363 1.00 19.39 179 PHE B O 1
ATOM 4208 N N . GLU B 1 181 ? -17.364 -29.117 -17.458 1.00 19.71 180 GLU B N 1
ATOM 4209 C CA . GLU B 1 181 ? -17.631 -29.625 -18.813 1.00 19.69 180 GLU B CA 1
ATOM 4210 C C . GLU B 1 181 ? -16.746 -30.806 -19.214 1.00 20.57 180 GLU B C 1
ATOM 4211 O O . GLU B 1 181 ? -17.119 -31.616 -20.086 1.00 21.87 180 GLU B O 1
ATOM 4225 N N . LEU B 1 183 ? -15.558 -33.200 -16.872 1.00 23.02 182 LEU B N 1
ATOM 4226 C CA . LEU B 1 183 ? -15.630 -34.346 -15.952 1.00 22.00 182 LEU B CA 1
ATOM 4227 C C . LEU B 1 183 ? -16.189 -35.606 -16.645 1.00 21.06 182 LEU B C 1
ATOM 4228 O O . LEU B 1 183 ? -15.636 -36.694 -16.497 1.00 22.86 182 LEU B O 1
ATOM 4233 N N . PRO B 1 184 ? -17.256 -35.449 -17.430 1.00 20.44 183 PRO B N 1
ATOM 4234 C CA . PRO B 1 184 ? -17.750 -36.588 -18.186 1.00 21.54 183 PRO B CA 1
ATOM 4235 C C . PRO B 1 184 ? -16.635 -37.320 -18.928 1.00 22.56 183 PRO B C 1
ATOM 4236 O O . PRO B 1 184 ? -16.462 -38.525 -18.721 1.00 24.53 183 PRO B O 1
ATOM 4240 N N . TYR B 1 185 ? -15.851 -36.600 -19.734 1.00 21.99 184 TYR B N 1
ATOM 4241 C CA . TYR B 1 185 ? -14.780 -37.221 -20.483 1.00 22.66 184 TYR B CA 1
ATOM 4242 C C . TYR B 1 185 ? -13.837 -37.889 -19.509 1.00 24.15 184 TYR B C 1
ATOM 4243 O O . TYR B 1 185 ? -13.657 -39.109 -19.555 1.00 23.43 184 TYR B O 1
ATOM 4252 N N . TYR B 1 186 ? -13.289 -37.113 -18.565 1.00 24.00 185 TYR B N 1
ATOM 4253 C CA . TYR B 1 186 ? -12.366 -37.696 -17.587 1.00 23.89 185 TYR B CA 1
ATOM 4254 C C . TYR B 1 186 ? -12.936 -38.856 -16.755 1.00 24.82 185 TYR B C 1
ATOM 4255 O O . TYR B 1 186 ? -12.175 -39.683 -16.264 1.00 26.18 185 TYR B O 1
ATOM 4264 N N . GLU B 1 187 ? -14.252 -38.904 -16.566 1.00 25.26 186 GLU B N 1
ATOM 4265 C CA . GLU B 1 187 ? -14.857 -39.916 -15.695 1.00 25.05 186 GLU B CA 1
ATOM 4266 C C . GLU B 1 187 ? -14.253 -39.722 -14.282 1.00 26.21 186 GLU B C 1
ATOM 4267 O O . GLU B 1 187 ? -14.024 -40.685 -13.576 1.00 26.25 186 GLU B O 1
ATOM 4273 N N . LYS B 1 188 ? -13.981 -38.458 -13.915 1.00 25.02 187 LYS B N 1
ATOM 4274 C CA . LYS B 1 188 ? -13.410 -38.079 -12.603 1.00 23.36 187 LYS B CA 1
ATOM 4275 C C . LYS B 1 188 ? -14.290 -37.050 -11.940 1.00 23.27 187 LYS B C 1
ATOM 4276 O O . LYS B 1 188 ? -15.002 -36.305 -12.628 1.00 24.45 187 LYS B O 1
ATOM 4282 N N . THR B 1 189 ? -14.242 -36.978 -10.609 1.00 23.36 188 THR B N 1
ATOM 4283 C CA . THR B 1 189 ? -14.814 -35.839 -9.904 1.00 22.09 188 THR B CA 1
ATOM 4284 C C . THR B 1 189 ? -13.994 -34.558 -10.130 1.00 23.56 188 THR B C 1
ATOM 4285 O O . THR B 1 189 ? -12.822 -34.600 -10.588 1.00 22.89 188 THR B O 1
ATOM 4289 N N . ALA B 1 190 ? -14.628 -33.429 -9.801 1.00 22.65 189 ALA B N 1
ATOM 4290 C CA . ALA B 1 190 ? -13.932 -32.160 -9.668 1.00 21.89 189 ALA B CA 1
ATOM 4291 C C . ALA B 1 190 ? -12.804 -32.278 -8.644 1.00 21.36 189 ALA B C 1
ATOM 4292 O O . ALA B 1 190 ? -11.718 -31.753 -8.867 1.00 21.24 189 ALA B O 1
ATOM 4294 N N . ALA B 1 191 ? -13.065 -32.951 -7.521 1.00 21.43 190 ALA B N 1
ATOM 4295 C CA . ALA B 1 191 ? -12.040 -33.144 -6.481 1.00 21.59 190 ALA B CA 1
ATOM 4296 C C . ALA B 1 191 ? -10.833 -33.931 -7.012 1.00 21.97 190 ALA B C 1
ATOM 4297 O O . ALA B 1 191 ? -9.695 -33.604 -6.693 1.00 21.94 190 ALA B O 1
ATOM 4299 N N . GLU B 1 192 ? -11.072 -34.949 -7.845 1.00 22.16 191 GLU B N 1
ATOM 4300 C CA . GLU B 1 192 ? -9.976 -35.801 -8.329 1.00 22.48 191 GLU B CA 1
ATOM 4301 C C . GLU B 1 192 ? -9.099 -35.013 -9.294 1.00 21.77 191 GLU B C 1
ATOM 4302 O O . GLU B 1 192 ? -7.885 -35.086 -9.216 1.00 24.54 191 GLU B O 1
ATOM 4308 N N . ILE B 1 193 ? -9.704 -34.209 -10.159 1.00 22.34 192 ILE B N 1
ATOM 4309 C CA . ILE B 1 193 ? -8.942 -33.330 -11.078 1.00 21.24 192 ILE B CA 1
ATOM 4310 C C . ILE B 1 193 ? -8.190 -32.225 -10.281 1.00 22.84 192 ILE B C 1
ATOM 4311 O O . ILE B 1 193 ? -6.965 -32.075 -10.399 1.00 24.33 192 ILE B O 1
ATOM 4316 N N . ALA B 1 194 ? -8.932 -31.483 -9.453 1.00 21.76 193 ALA B N 1
ATOM 4317 C CA . ALA B 1 194 ? -8.396 -30.383 -8.639 1.00 22.26 193 ALA B CA 1
ATOM 4318 C C . ALA B 1 194 ? -7.273 -30.788 -7.708 1.00 23.13 193 ALA B C 1
ATOM 4319 O O . ALA B 1 194 ? -6.373 -29.993 -7.434 1.00 24.19 193 ALA B O 1
ATOM 4321 N N . GLY B 1 195 ? -7.311 -32.030 -7.243 1.00 23.06 194 GLY B N 1
ATOM 4322 C CA . GLY B 1 195 ? -6.317 -32.553 -6.316 1.00 22.22 194 GLY B CA 1
ATOM 4323 C C . GLY B 1 195 ? -4.926 -32.717 -6.917 1.00 22.78 194 GLY B C 1
ATOM 4324 O O . GLY B 1 195 ? -3.980 -32.967 -6.189 1.00 22.47 194 GLY B O 1
ATOM 4325 N N . LEU B 1 196 ? -4.790 -32.597 -8.242 1.00 22.91 195 LEU B N 1
ATOM 4326 C CA . LEU B 1 196 ? -3.461 -32.572 -8.880 1.00 21.91 195 LEU B CA 1
ATOM 4327 C C . LEU B 1 196 ? -2.836 -31.185 -8.916 1.00 21.48 195 LEU B C 1
ATOM 4328 O O . LEU B 1 196 ? -1.750 -31.015 -9.466 1.00 23.53 195 LEU B O 1
ATOM 4333 N N . PHE B 1 197 ? -3.527 -30.186 -8.384 1.00 22.33 196 PHE B N 1
ATOM 4334 C CA . PHE B 1 197 ? -3.087 -28.800 -8.484 1.00 21.41 196 PHE B CA 1
ATOM 4335 C C . PHE B 1 197 ? -2.923 -28.145 -7.104 1.00 21.32 196 PHE B C 1
ATOM 4336 O O . PHE B 1 197 ? -3.516 -28.568 -6.140 1.00 21.51 196 PHE B O 1
ATOM 4344 N N . ASP B 1 198 ? -2.134 -27.078 -7.053 1.00 20.88 197 ASP B N 1
ATOM 4345 C CA . ASP B 1 198 ? -2.019 -26.260 -5.859 1.00 20.21 197 ASP B CA 1
ATOM 4346 C C . ASP B 1 198 ? -3.190 -25.311 -5.651 1.00 21.07 197 ASP B C 1
ATOM 4347 O O . ASP B 1 198 ? -3.715 -25.183 -4.525 1.00 19.88 197 ASP B O 1
ATOM 4352 N N . SER B 1 199 ? -3.609 -24.629 -6.719 1.00 19.97 198 SER B N 1
ATOM 4353 C CA . SER B 1 199 ? -4.788 -23.752 -6.661 1.00 18.37 198 SER B CA 1
ATOM 4354 C C . SER B 1 199 ? -5.716 -24.052 -7.836 1.00 19.61 198 SER B C 1
ATOM 4355 O O . SER B 1 199 ? -5.292 -24.660 -8.844 1.00 19.79 198 SER B O 1
ATOM 4358 N N . ILE B 1 200 ? -6.971 -23.639 -7.704 1.00 19.78 199 ILE B N 1
ATOM 4359 C CA . ILE B 1 200 ? -7.969 -23.867 -8.760 1.00 20.12 199 ILE B CA 1
ATOM 4360 C C . ILE B 1 200 ? -8.928 -22.700 -8.856 1.00 18.85 199 ILE B C 1
ATOM 4361 O O . ILE B 1 200 ? -9.448 -22.220 -7.851 1.00 19.21 199 ILE B O 1
ATOM 4366 N N . TYR B 1 201 ? -9.147 -22.264 -10.091 1.00 19.62 200 TYR B N 1
ATOM 4367 C CA . TYR B 1 201 ? -10.165 -21.297 -10.430 1.00 17.76 200 TYR B CA 1
ATOM 4368 C C . TYR B 1 201 ? -11.250 -22.020 -11.193 1.00 17.64 200 TYR B C 1
ATOM 4369 O O . TYR B 1 201 ? -10.936 -22.798 -12.098 1.00 18.95 200 TYR B O 1
ATOM 4378 N N . ILE B 1 202 ? -12.509 -21.798 -10.805 1.00 18.59 201 ILE B N 1
ATOM 4379 C CA . ILE B 1 202 ? -13.681 -22.245 -11.581 1.00 17.65 201 ILE B CA 1
ATOM 4380 C C . ILE B 1 202 ? -14.582 -21.068 -11.858 1.00 17.65 201 ILE B C 1
ATOM 4381 O O . ILE B 1 202 ? -14.531 -20.077 -11.163 1.00 18.40 201 ILE B O 1
ATOM 4386 N N . SER B 1 203 ? -15.401 -21.182 -12.897 1.00 17.86 202 SER B N 1
ATOM 4387 C CA . SER B 1 203 ? -16.313 -20.097 -13.300 1.00 16.99 202 SER B CA 1
ATOM 4388 C C . SER B 1 203 ? -17.750 -20.507 -13.109 1.00 16.58 202 SER B C 1
ATOM 4389 O O . SER B 1 203 ? -18.059 -21.675 -13.222 1.00 17.48 202 SER B O 1
ATOM 4392 N N . PHE B 1 204 ? -18.623 -19.522 -12.877 1.00 18.06 203 PHE B N 1
ATOM 4393 C CA . PHE B 1 204 ? -20.064 -19.761 -12.781 1.00 19.24 203 PHE B CA 1
ATOM 4394 C C . PHE B 1 204 ? -20.855 -19.190 -13.932 1.00 19.37 203 PHE B C 1
ATOM 4395 O O . PHE B 1 204 ? -22.093 -19.245 -13.920 1.00 20.40 203 PHE B O 1
ATOM 4403 N N . TYR B 1 205 ? -20.181 -18.713 -14.972 1.00 19.32 204 TYR B N 1
ATOM 4404 C CA . TYR B 1 205 ? -20.911 -18.252 -16.162 1.00 20.47 204 TYR B CA 1
ATOM 4405 C C . TYR B 1 205 ? -20.582 -18.977 -17.485 1.00 21.34 204 TYR B C 1
ATOM 4406 O O . TYR B 1 205 ? -21.217 -18.718 -18.471 1.00 23.12 204 TYR B O 1
ATOM 4439 N N . GLY B 1 207 ? -19.980 -23.102 -18.592 1.00 20.88 206 GLY B N 1
ATOM 4440 C CA . GLY B 1 207 ? -20.823 -24.282 -18.785 1.00 21.13 206 GLY B CA 1
ATOM 4441 C C . GLY B 1 207 ? -22.055 -24.276 -17.889 1.00 21.67 206 GLY B C 1
ATOM 4442 O O . GLY B 1 207 ? -23.158 -24.661 -18.319 1.00 22.02 206 GLY B O 1
ATOM 4443 N N . LEU B 1 208 ? -21.889 -23.788 -16.661 1.00 20.39 207 LEU B N 1
ATOM 4444 C CA . LEU B 1 208 ? -23.008 -23.703 -15.712 1.00 19.47 207 LEU B CA 1
ATOM 4445 C C . LEU B 1 208 ? -24.035 -22.616 -16.075 1.00 19.60 207 LEU B C 1
ATOM 4446 O O . LEU B 1 208 ? -25.196 -22.690 -15.689 1.00 21.43 207 LEU B O 1
ATOM 4451 N N . GLY B 1 209 ? -23.631 -21.594 -16.825 1.00 19.81 208 GLY B N 1
ATOM 4452 C CA . GLY B 1 209 ? -24.573 -20.592 -17.312 1.00 20.10 208 GLY B CA 1
ATOM 4453 C C . GLY B 1 209 ? -25.203 -19.599 -16.335 1.00 20.77 208 GLY B C 1
ATOM 4454 O O . GLY B 1 209 ? -26.324 -19.090 -16.553 1.00 21.82 208 GLY B O 1
ATOM 4455 N N . GLY B 1 210 ? -24.495 -19.301 -15.256 1.00 19.73 209 GLY B N 1
ATOM 4456 C CA . GLY B 1 210 ? -24.921 -18.239 -14.393 1.00 19.02 209 GLY B CA 1
ATOM 4457 C C . GLY B 1 210 ? -24.529 -16.911 -15.004 1.00 20.21 209 GLY B C 1
ATOM 4458 O O . GLY B 1 210 ? -24.290 -16.802 -16.218 1.00 21.15 209 GLY B O 1
ATOM 4459 N N . ILE B 1 211 ? -24.443 -15.900 -14.155 1.00 19.15 210 ILE B N 1
ATOM 4460 C CA . ILE B 1 211 ? -24.351 -14.545 -14.620 1.00 19.56 210 ILE B CA 1
ATOM 4461 C C . ILE B 1 211 ? -22.904 -14.098 -14.646 1.00 19.81 210 ILE B C 1
ATOM 4462 O O . ILE B 1 211 ? -22.456 -13.585 -15.658 1.00 20.46 210 ILE B O 1
ATOM 4467 N N . ALA B 1 212 ? -22.191 -14.317 -13.542 1.00 17.78 211 ALA B N 1
ATOM 4468 C CA . ALA B 1 212 ? -20.801 -13.864 -13.376 1.00 18.05 211 ALA B CA 1
ATOM 4469 C C . ALA B 1 212 ? -20.289 -14.477 -12.095 1.00 19.22 211 ALA B C 1
ATOM 4470 O O . ALA B 1 212 ? -21.101 -15.049 -11.325 1.00 18.58 211 ALA B O 1
ATOM 4472 N N . GLY B 1 213 ? -18.967 -14.396 -11.872 1.00 16.55 212 GLY B N 1
ATOM 4473 C CA . GLY B 1 213 ? -18.377 -14.853 -10.622 1.00 17.43 212 GLY B CA 1
ATOM 4474 C C . GLY B 1 213 ? -17.475 -16.065 -10.746 1.00 19.04 212 GLY B C 1
ATOM 4475 O O . GLY B 1 213 ? -17.509 -16.804 -11.737 1.00 21.01 212 GLY B O 1
ATOM 4476 N N . ALA B 1 214 ? -16.666 -16.272 -9.727 1.00 17.75 213 ALA B N 1
ATOM 4477 C CA . ALA B 1 214 ? -15.585 -17.210 -9.807 1.00 16.38 213 ALA B CA 1
ATOM 4478 C C . ALA B 1 214 ? -15.282 -17.699 -8.416 1.00 15.52 213 ALA B C 1
ATOM 4479 O O . ALA B 1 214 ? -15.522 -16.988 -7.444 1.00 17.77 213 ALA B O 1
ATOM 4481 N N . ILE B 1 215 ? -14.723 -18.903 -8.302 1.00 16.57 214 ILE B N 1
ATOM 4482 C CA . ILE B 1 215 ? -14.157 -19.353 -7.039 1.00 17.89 214 ILE B CA 1
ATOM 4483 C C . ILE B 1 215 ? -12.666 -19.569 -7.278 1.00 18.42 214 ILE B C 1
ATOM 4484 O O . ILE B 1 215 ? -12.279 -20.054 -8.332 1.00 18.06 214 ILE B O 1
ATOM 4489 N N . LEU B 1 216 ? -11.826 -19.132 -6.337 1.00 18.99 215 LEU B N 1
ATOM 4490 C CA . LEU B 1 216 ? -10.415 -19.529 -6.275 1.00 17.11 215 LEU B CA 1
ATOM 4491 C C . LEU B 1 216 ? -10.238 -20.372 -5.015 1.00 19.36 215 LEU B C 1
ATOM 4492 O O . LEU B 1 216 ? -10.531 -19.896 -3.929 1.00 21.44 215 LEU B O 1
ATOM 4497 N N . ALA B 1 217 ? -9.785 -21.614 -5.166 1.00 19.65 216 ALA B N 1
ATOM 4498 C CA . ALA B 1 217 ? -9.657 -22.569 -4.059 1.00 20.24 216 ALA B CA 1
ATOM 4499 C C . ALA B 1 217 ? -8.197 -22.992 -3.929 1.00 20.06 216 ALA B C 1
ATOM 4500 O O . ALA B 1 217 ? -7.423 -22.938 -4.895 1.00 20.03 216 ALA B O 1
ATOM 4502 N N . GLY B 1 218 ? -7.804 -23.379 -2.717 1.00 21.39 217 GLY B N 1
ATOM 4503 C CA . GLY B 1 218 ? -6.411 -23.690 -2.429 1.00 20.93 217 GLY B CA 1
ATOM 4504 C C . GLY B 1 218 ? -6.167 -23.814 -0.928 1.00 21.28 217 GLY B C 1
ATOM 4505 O O . GLY B 1 218 ? -7.106 -23.969 -0.173 1.00 22.29 217 GLY B O 1
ATOM 4506 N N . PRO B 1 219 ? -4.894 -23.796 -0.508 1.00 21.52 218 PRO B N 1
ATOM 4507 C CA . PRO B 1 219 ? -4.586 -23.959 0.899 1.00 22.35 218 PRO B CA 1
ATOM 4508 C C . PRO B 1 219 ? -5.070 -22.778 1.700 1.00 22.65 218 PRO B C 1
ATOM 4509 O O . PRO B 1 219 ? -5.198 -21.664 1.154 1.00 21.24 218 PRO B O 1
ATOM 4513 N N . ALA B 1 220 ? -5.303 -23.026 2.991 1.00 22.61 219 ALA B N 1
ATOM 4514 C CA . ALA B 1 220 ? -5.881 -22.047 3.874 1.00 21.50 219 ALA B CA 1
ATOM 4515 C C . ALA B 1 220 ? -5.057 -20.739 3.816 1.00 19.86 219 ALA B C 1
ATOM 4516 O O . ALA B 1 220 ? -5.605 -19.669 3.558 1.00 21.44 219 ALA B O 1
ATOM 4518 N N . ALA B 1 221 ? -3.742 -20.849 3.904 1.00 20.68 220 ALA B N 1
ATOM 4519 C CA . ALA B 1 221 ? -2.853 -19.676 3.869 1.00 22.30 220 ALA B CA 1
ATOM 4520 C C . ALA B 1 221 ? -3.029 -18.904 2.558 1.00 21.61 220 ALA B C 1
ATOM 4521 O O . ALA B 1 221 ? -3.203 -17.678 2.547 1.00 23.38 220 ALA B O 1
ATOM 4523 N N . PHE B 1 222 ? -2.928 -19.637 1.464 1.00 21.31 221 PHE B N 1
ATOM 4524 C CA . PHE B 1 222 ? -3.101 -19.104 0.129 1.00 21.07 221 PHE B CA 1
ATOM 4525 C C . PHE B 1 222 ? -4.397 -18.303 0.025 1.00 19.77 221 PHE B C 1
ATOM 4526 O O . PHE B 1 222 ? -4.362 -17.160 -0.373 1.00 19.99 221 PHE B O 1
ATOM 4534 N N . CYS B 1 223 ? -5.518 -18.875 0.454 1.00 19.35 222 CYS B N 1
ATOM 4535 C CA . CYS B 1 223 ? -6.811 -18.158 0.428 1.00 20.11 222 CYS B CA 1
ATOM 4536 C C . CYS B 1 223 ? -6.884 -16.930 1.338 1.00 20.74 222 CYS B C 1
ATOM 4537 O O . CYS B 1 223 ? -7.526 -15.944 0.975 1.00 20.10 222 CYS B O 1
ATOM 4540 N N . GLN B 1 224 ? -6.265 -16.980 2.516 1.00 21.27 223 GLN B N 1
ATOM 4541 C CA . GLN B 1 224 ? -6.178 -15.747 3.371 1.00 23.06 223 GLN B CA 1
ATOM 4542 C C . GLN B 1 224 ? -5.539 -14.568 2.639 1.00 20.76 223 GLN B C 1
ATOM 4543 O O . GLN B 1 224 ? -6.067 -13.448 2.657 1.00 22.21 223 GLN B O 1
ATOM 4549 N N . THR B 1 225 ? -4.393 -14.827 2.025 1.00 20.03 224 THR B N 1
ATOM 4550 C CA . THR B 1 225 ? -3.713 -13.828 1.207 1.00 21.15 224 THR B CA 1
ATOM 4551 C C . THR B 1 225 ? -4.506 -13.422 -0.019 1.00 19.42 224 THR B C 1
ATOM 4552 O O . THR B 1 225 ? -4.467 -12.249 -0.460 1.00 20.00 224 THR B O 1
ATOM 4556 N N . ALA B 1 226 ? -5.192 -14.378 -0.603 1.00 18.25 225 ALA B N 1
ATOM 4557 C CA . ALA B 1 226 ? -6.052 -14.044 -1.751 1.00 18.36 225 ALA B CA 1
ATOM 4558 C C . ALA B 1 226 ? -7.189 -13.116 -1.333 1.00 16.93 225 ALA B C 1
ATOM 4559 O O . ALA B 1 226 ? -7.575 -12.269 -2.111 1.00 18.77 225 ALA B O 1
ATOM 4561 N N . ARG B 1 227 ? -7.728 -13.252 -0.127 1.00 17.79 226 ARG B N 1
ATOM 4562 C CA . ARG B 1 227 ? -8.705 -12.281 0.344 1.00 19.26 226 ARG B CA 1
ATOM 4563 C C . ARG B 1 227 ? -8.123 -10.873 0.547 1.00 19.45 226 ARG B C 1
ATOM 4564 O O . ARG B 1 227 ? -8.832 -9.896 0.397 1.00 18.43 226 ARG B O 1
ATOM 4572 N N . ILE B 1 228 ? -6.833 -10.748 0.856 1.00 18.79 227 ILE B N 1
ATOM 4573 C CA . ILE B 1 228 ? -6.238 -9.428 0.964 1.00 17.71 227 ILE B CA 1
ATOM 4574 C C . ILE B 1 228 ? -6.143 -8.768 -0.408 1.00 17.73 227 ILE B C 1
ATOM 4575 O O . ILE B 1 228 ? -6.506 -7.592 -0.560 1.00 18.53 227 ILE B O 1
ATOM 4580 N N . TRP B 1 229 ? -5.700 -9.526 -1.413 1.00 18.97 228 TRP B N 1
ATOM 4581 C CA . TRP B 1 229 ? -5.575 -8.995 -2.758 1.00 17.55 228 TRP B CA 1
ATOM 4582 C C . TRP B 1 229 ? -6.921 -8.649 -3.332 1.00 17.34 228 TRP B C 1
ATOM 4583 O O . TRP B 1 229 ? -7.011 -7.642 -4.033 1.00 18.02 228 TRP B O 1
ATOM 4594 N N . LYS B 1 230 ? -7.957 -9.451 -3.037 1.00 18.10 229 LYS B N 1
ATOM 4595 C CA . LYS B 1 230 ? -9.341 -9.122 -3.441 1.00 17.11 229 LYS B CA 1
ATOM 4596 C C . LYS B 1 230 ? -9.780 -7.718 -3.000 1.00 17.83 229 LYS B C 1
ATOM 4597 O O . LYS B 1 230 ? -10.417 -6.998 -3.781 1.00 15.88 229 LYS B O 1
ATOM 4603 N N . ARG B 1 231 ? -9.410 -7.329 -1.776 1.00 17.89 230 ARG B N 1
ATOM 4604 C CA A ARG B 1 231 ? -9.701 -5.974 -1.310 0.50 18.03 230 ARG B CA 1
ATOM 4605 C CA B ARG B 1 231 ? -9.663 -5.981 -1.270 0.50 17.92 230 ARG B CA 1
ATOM 4606 C C . ARG B 1 231 ? -8.830 -4.945 -2.035 1.00 17.88 230 ARG B C 1
ATOM 4607 O O . ARG B 1 231 ? -9.349 -3.923 -2.499 1.00 19.21 230 ARG B O 1
ATOM 4622 N N . ARG B 1 232 ? -7.528 -5.218 -2.179 1.00 17.51 231 ARG B N 1
ATOM 4623 C CA . ARG B 1 232 ? -6.638 -4.316 -2.910 1.00 16.69 231 ARG B CA 1
ATOM 4624 C C . ARG B 1 232 ? -7.199 -4.015 -4.281 1.00 16.55 231 ARG B C 1
ATOM 4625 O O . ARG B 1 232 ? -7.266 -2.852 -4.666 1.00 18.90 231 ARG B O 1
ATOM 4633 N N . TYR B 1 233 ? -7.645 -5.071 -4.983 1.00 17.51 232 TYR B N 1
ATOM 4634 C CA . TYR B 1 233 ? -8.236 -4.984 -6.319 1.00 18.23 232 TYR B CA 1
ATOM 4635 C C . TYR B 1 233 ? -9.559 -4.252 -6.440 1.00 17.69 232 TYR B C 1
ATOM 4636 O O . TYR B 1 233 ? -9.968 -3.960 -7.532 1.00 18.41 232 TYR B O 1
ATOM 4645 N N . GLY B 1 234 ? -10.243 -3.978 -5.331 1.00 19.37 233 GLY B N 1
ATOM 4646 C CA . GLY B 1 234 ? -11.594 -3.454 -5.408 1.00 18.26 233 GLY B CA 1
ATOM 4647 C C . GLY B 1 234 ? -12.620 -4.526 -5.791 1.00 17.75 233 GLY B C 1
ATOM 4648 O O . GLY B 1 234 ? -13.659 -4.221 -6.352 1.00 17.76 233 GLY B O 1
ATOM 4649 N N . GLY B 1 235 ? -12.334 -5.768 -5.445 1.00 18.10 234 GLY B N 1
ATOM 4650 C CA . GLY B 1 235 ? -13.225 -6.889 -5.739 1.00 18.38 234 GLY B CA 1
ATOM 4651 C C . GLY B 1 235 ? -14.000 -7.354 -4.530 1.00 19.10 234 GLY B C 1
ATOM 4652 O O . GLY B 1 235 ? -14.863 -8.226 -4.660 1.00 21.10 234 GLY B O 1
ATOM 4653 N N . ASP B 1 236 ? -13.697 -6.769 -3.366 1.00 19.20 235 ASP B N 1
ATOM 4654 C CA . ASP B 1 236 ? -14.275 -7.171 -2.057 1.00 20.09 235 ASP B CA 1
ATOM 4655 C C . ASP B 1 236 ? -15.431 -6.242 -1.788 1.00 20.67 235 ASP B C 1
ATOM 4656 O O . ASP B 1 236 ? -15.380 -5.356 -0.933 1.00 21.71 235 ASP B O 1
ATOM 4661 N N . LEU B 1 237 ? -16.476 -6.472 -2.569 1.00 22.15 236 LEU B N 1
ATOM 4662 C CA . LEU B 1 237 ? -17.637 -5.617 -2.615 1.00 22.19 236 LEU B CA 1
ATOM 4663 C C . LEU B 1 237 ? -18.450 -5.865 -1.345 1.00 23.36 236 LEU B C 1
ATOM 4664 O O . LEU B 1 237 ? -18.446 -6.977 -0.781 1.00 24.03 236 LEU B O 1
ATOM 4669 N N . ILE B 1 238 ? -19.119 -4.828 -0.875 1.00 23.16 237 ILE B N 1
ATOM 4670 C CA . ILE B 1 238 ? -19.925 -4.980 0.322 1.00 23.43 237 ILE B CA 1
ATOM 4671 C C . ILE B 1 238 ? -20.887 -6.159 0.124 1.00 23.27 237 ILE B C 1
ATOM 4672 O O . ILE B 1 238 ? -21.036 -6.984 1.028 1.00 24.30 237 ILE B O 1
ATOM 4677 N N . SER B 1 239 ? -21.467 -6.277 -1.072 1.00 21.59 238 SER B N 1
ATOM 4678 C CA . SER B 1 239 ? -22.451 -7.325 -1.323 1.00 21.12 238 SER B CA 1
ATOM 4679 C C . SER B 1 239 ? -22.206 -7.979 -2.656 1.00 18.25 238 SER B C 1
ATOM 4680 O O . SER B 1 239 ? -22.498 -7.377 -3.689 1.00 19.23 238 SER B O 1
ATOM 4683 N N . LEU B 1 240 ? -21.639 -9.187 -2.634 1.00 17.72 239 LEU B N 1
ATOM 4684 C CA . LEU B 1 240 ? -21.543 -10.024 -3.848 1.00 18.78 239 LEU B CA 1
ATOM 4685 C C . LEU B 1 240 ? -22.692 -11.028 -4.049 1.00 18.53 239 LEU B C 1
ATOM 4686 O O . LEU B 1 240 ? -22.706 -11.697 -5.076 1.00 18.72 239 LEU B O 1
ATOM 4691 N N . TYR B 1 241 ? -23.652 -11.126 -3.111 1.00 18.80 240 TYR B N 1
ATOM 4692 C CA . TYR B 1 241 ? -24.784 -12.095 -3.228 1.00 18.57 240 TYR B CA 1
ATOM 4693 C C . TYR B 1 241 ? -25.544 -12.112 -4.549 1.00 18.84 240 TYR B C 1
ATOM 4694 O O . TYR B 1 241 ? -26.000 -13.169 -4.931 1.00 17.57 240 TYR B O 1
ATOM 4703 N N . PRO B 1 242 ? -25.675 -10.967 -5.262 1.00 19.38 241 PRO B N 1
ATOM 4704 C CA . PRO B 1 242 ? -26.359 -11.162 -6.539 1.00 19.49 241 PRO B CA 1
ATOM 4705 C C . PRO B 1 242 ? -25.695 -12.199 -7.457 1.00 19.60 241 PRO B C 1
ATOM 4706 O O . PRO B 1 242 ? -26.393 -12.883 -8.211 1.00 20.50 241 PRO B O 1
ATOM 4710 N N . TYR B 1 243 ? -24.375 -12.310 -7.388 1.00 17.28 242 TYR B N 1
ATOM 4711 C CA . TYR B 1 243 ? -23.641 -13.293 -8.164 1.00 18.22 242 TYR B CA 1
ATOM 4712 C C . TYR B 1 243 ? -23.553 -14.634 -7.491 1.00 18.97 242 TYR B C 1
ATOM 4713 O O . TYR B 1 243 ? -23.657 -15.679 -8.154 1.00 20.32 242 TYR B O 1
ATOM 4722 N N . ILE B 1 244 ? -23.365 -14.607 -6.183 1.00 19.37 243 ILE B N 1
ATOM 4723 C CA . ILE B 1 244 ? -23.181 -15.827 -5.408 1.00 19.07 243 ILE B CA 1
ATOM 4724 C C . ILE B 1 244 ? -24.435 -16.699 -5.474 1.00 19.66 243 ILE B C 1
ATOM 4725 O O . ILE B 1 244 ? -24.354 -17.915 -5.787 1.00 18.72 243 ILE B O 1
ATOM 4730 N N . VAL B 1 245 ? -25.572 -16.058 -5.187 1.00 19.92 244 VAL B N 1
ATOM 4731 C CA . VAL B 1 245 ? -26.866 -16.748 -5.118 1.00 20.65 244 VAL B CA 1
ATOM 4732 C C . VAL B 1 245 ? -27.224 -17.279 -6.521 1.00 21.07 244 VAL B C 1
ATOM 4733 O O . VAL B 1 245 ? -27.602 -18.437 -6.707 1.00 20.88 244 VAL B O 1
ATOM 4737 N N . SER B 1 246 ? -27.038 -16.440 -7.525 1.00 20.08 245 SER B N 1
ATOM 4738 C CA . SER B 1 246 ? -27.233 -16.866 -8.878 1.00 17.35 245 SER B CA 1
ATOM 4739 C C . SER B 1 246 ? -26.248 -17.967 -9.278 1.00 18.42 245 SER B C 1
ATOM 4740 O O . SER B 1 246 ? -26.674 -18.948 -9.870 1.00 19.48 245 SER B O 1
ATOM 4743 N N . ALA B 1 247 ? -24.955 -17.853 -8.932 1.00 17.85 246 ALA B N 1
ATOM 4744 C CA . ALA B 1 247 ? -23.997 -18.928 -9.203 1.00 18.07 246 ALA B CA 1
ATOM 4745 C C . ALA B 1 247 ? -24.537 -20.268 -8.655 1.00 20.04 246 ALA B C 1
ATOM 4746 O O . ALA B 1 247 ? -24.686 -21.226 -9.395 1.00 22.11 246 ALA B O 1
ATOM 4748 N N . ASP B 1 248 ? -24.923 -20.290 -7.379 1.00 21.54 247 ASP B N 1
ATOM 4749 C CA . ASP B 1 248 ? -25.447 -21.516 -6.725 1.00 21.73 247 ASP B CA 1
ATOM 4750 C C . ASP B 1 248 ? -26.684 -22.052 -7.423 1.00 21.10 247 ASP B C 1
ATOM 4751 O O . ASP B 1 248 ? -26.790 -23.249 -7.653 1.00 22.71 247 ASP B O 1
ATOM 4756 N N . TYR B 1 249 ? -27.612 -21.157 -7.752 1.00 21.92 248 TYR B N 1
ATOM 4757 C CA . TYR B 1 249 ? -28.832 -21.546 -8.446 1.00 21.56 248 TYR B CA 1
ATOM 4758 C C . TYR B 1 249 ? -28.515 -22.368 -9.685 1.00 20.19 248 TYR B C 1
ATOM 4759 O O . TYR B 1 249 ? -29.047 -23.469 -9.858 1.00 18.92 248 TYR B O 1
ATOM 4768 N N . TYR B 1 250 ? -27.616 -21.846 -10.516 1.00 19.99 249 TYR B N 1
ATOM 4769 C CA . TYR B 1 250 ? -27.286 -22.473 -11.773 1.00 19.83 249 TYR B CA 1
ATOM 4770 C C . TYR B 1 250 ? -26.394 -23.694 -11.599 1.00 18.68 249 TYR B C 1
ATOM 4771 O O . TYR B 1 250 ? -26.611 -24.690 -12.291 1.00 22.53 249 TYR B O 1
ATOM 4780 N N . TYR B 1 251 ? -25.466 -23.668 -10.641 1.00 19.68 250 TYR B N 1
ATOM 4781 C CA . TYR B 1 251 ? -24.661 -24.862 -10.312 1.00 21.46 250 TYR B CA 1
ATOM 4782 C C . TYR B 1 251 ? -25.577 -26.018 -9.948 1.00 21.48 250 TYR B C 1
ATOM 4783 O O . TYR B 1 251 ? -25.453 -27.101 -10.496 1.00 21.11 250 TYR B O 1
ATOM 4792 N N . GLU B 1 252 ? -26.515 -25.759 -9.046 1.00 22.52 251 GLU B N 1
ATOM 4793 C CA . GLU B 1 252 ? -27.423 -26.806 -8.579 1.00 23.27 251 GLU B CA 1
ATOM 4794 C C . GLU B 1 252 ? -28.304 -27.328 -9.711 1.00 23.19 251 GLU B C 1
ATOM 4795 O O . GLU B 1 252 ? -28.426 -28.562 -9.880 1.00 22.51 251 GLU B O 1
ATOM 4801 N N . LEU B 1 253 ? -28.849 -26.396 -10.502 1.00 21.70 252 LEU B N 1
ATOM 4802 C CA . LEU B 1 253 ? -29.683 -26.702 -11.665 1.00 21.87 252 LEU B CA 1
ATOM 4803 C C . LEU B 1 253 ? -28.965 -27.531 -12.731 1.00 23.50 252 LEU B C 1
ATOM 4804 O O . LEU B 1 253 ? -29.574 -28.438 -13.312 1.00 20.36 252 LEU B O 1
ATOM 4809 N N . ARG B 1 254 ? -27.684 -27.226 -12.981 1.00 22.22 253 ARG B N 1
ATOM 4810 C CA . ARG B 1 254 ? -26.968 -27.811 -14.112 1.00 22.31 253 ARG B CA 1
ATOM 4811 C C . ARG B 1 254 ? -25.753 -28.691 -13.801 1.00 23.57 253 ARG B C 1
ATOM 4812 O O . ARG B 1 254 ? -25.163 -29.276 -14.736 1.00 25.09 253 ARG B O 1
ATOM 4820 N N . LYS B 1 255 ? -25.395 -28.827 -12.523 1.00 22.92 254 LYS B N 1
ATOM 4821 C CA . LYS B 1 255 ? -24.259 -29.664 -12.136 1.00 23.71 254 LYS B CA 1
ATOM 4822 C C . LYS B 1 255 ? -24.268 -31.053 -12.714 1.00 24.87 254 LYS B C 1
ATOM 4823 O O . LYS B 1 255 ? -23.184 -31.534 -13.066 1.00 25.60 254 LYS B O 1
ATOM 4829 N N . ASP B 1 256 ? -25.450 -31.687 -12.827 1.00 26.10 255 ASP B N 1
ATOM 4830 C CA . ASP B 1 256 ? -25.545 -33.055 -13.397 1.00 25.52 255 ASP B CA 1
ATOM 4831 C C . ASP B 1 256 ? -25.983 -33.102 -14.868 1.00 24.69 255 ASP B C 1
ATOM 4832 O O . ASP B 1 256 ? -26.516 -34.125 -15.302 1.00 22.73 255 ASP B O 1
ATOM 4837 N N . ARG B 1 257 ? -25.761 -32.024 -15.632 1.00 21.94 256 ARG B N 1
ATOM 4838 C CA . ARG B 1 257 ? -26.104 -32.023 -17.039 1.00 21.91 256 ARG B CA 1
ATOM 4839 C C . ARG B 1 257 ? -24.882 -32.003 -17.953 1.00 22.14 256 ARG B C 1
ATOM 4840 O O . ARG B 1 257 ? -25.056 -31.927 -19.171 1.00 22.78 256 ARG B O 1
ATOM 4856 N N . GLY B 1 259 ? -22.741 -34.285 -18.739 1.00 23.23 258 GLY B N 1
ATOM 4857 C CA . GLY B 1 259 ? -22.724 -35.530 -19.508 1.00 22.29 258 GLY B CA 1
ATOM 4858 C C . GLY B 1 259 ? -23.579 -35.390 -20.720 1.00 21.54 258 GLY B C 1
ATOM 4859 O O . GLY B 1 259 ? -23.158 -35.741 -21.815 1.00 21.53 258 GLY B O 1
ATOM 4860 N N . GLN B 1 260 ? -24.783 -34.868 -20.546 1.00 22.14 259 GLN B N 1
ATOM 4861 C CA . GLN B 1 260 ? -25.678 -34.756 -21.688 1.00 24.28 259 GLN B CA 1
ATOM 4862 C C . GLN B 1 260 ? -25.206 -33.654 -22.651 1.00 22.97 259 GLN B C 1
ATOM 4863 O O . GLN B 1 260 ? -25.384 -33.777 -23.853 1.00 21.24 259 GLN B O 1
ATOM 4869 N N . TYR B 1 261 ? -24.565 -32.610 -22.132 1.00 21.35 260 TYR B N 1
ATOM 4870 C CA . TYR B 1 261 ? -24.011 -31.572 -22.996 1.00 19.61 260 TYR B CA 1
ATOM 4871 C C . TYR B 1 261 ? -22.870 -32.138 -23.814 1.00 19.85 260 TYR B C 1
ATOM 4872 O O . TYR B 1 261 ? -22.693 -31.747 -24.951 1.00 21.06 260 TYR B O 1
ATOM 4881 N N . TYR B 1 262 ? -22.083 -33.041 -23.216 1.00 19.84 261 TYR B N 1
ATOM 4882 C CA . TYR B 1 262 ? -20.949 -33.641 -23.898 1.00 20.67 261 TYR B CA 1
ATOM 4883 C C . TYR B 1 262 ? -21.422 -34.564 -25.020 1.00 21.49 261 TYR B C 1
ATOM 4884 O O . TYR B 1 262 ? -20.958 -34.465 -26.159 1.00 20.91 261 TYR B O 1
ATOM 4893 N N . GLU B 1 263 ? -22.364 -35.437 -24.692 1.00 22.66 262 GLU B N 1
ATOM 4894 C CA . GLU B 1 263 ? -23.011 -36.337 -25.670 1.00 22.42 262 GLU B CA 1
ATOM 4895 C C . GLU B 1 263 ? -23.695 -35.543 -26.794 1.00 21.58 262 GLU B C 1
ATOM 4896 O O . GLU B 1 263 ? -23.574 -35.875 -27.976 1.00 22.04 262 GLU B O 1
ATOM 4902 N N . GLN B 1 264 ? -24.374 -34.461 -26.413 1.00 21.71 263 GLN B N 1
ATOM 4903 C CA . GLN B 1 264 ? -25.051 -33.589 -27.371 1.00 20.93 263 GLN B CA 1
ATOM 4904 C C . GLN B 1 264 ? -24.072 -32.867 -28.267 1.00 22.20 263 GLN B C 1
ATOM 4905 O O . GLN B 1 264 ? -24.331 -32.716 -29.485 1.00 22.09 263 GLN B O 1
ATOM 4911 N N . ALA B 1 265 ? -22.923 -32.496 -27.694 1.00 21.39 264 ALA B N 1
ATOM 4912 C CA . ALA B 1 265 ? -21.828 -31.896 -28.468 1.00 22.08 264 ALA B CA 1
ATOM 4913 C C . ALA B 1 265 ? -21.365 -32.865 -29.511 1.00 20.80 264 ALA B C 1
ATOM 4914 O O . ALA B 1 265 ? -21.185 -32.490 -30.665 1.00 20.49 264 ALA B O 1
ATOM 4916 N N . LYS B 1 266 ? -21.131 -34.105 -29.089 1.00 21.15 265 LYS B N 1
ATOM 4917 C CA . LYS B 1 266 ? -20.663 -35.165 -30.015 1.00 22.42 265 LYS B CA 1
ATOM 4918 C C . LYS B 1 266 ? -21.661 -35.378 -31.139 1.00 22.27 265 LYS B C 1
ATOM 4919 O O . LYS B 1 266 ? -21.256 -35.569 -32.277 1.00 22.65 265 LYS B O 1
ATOM 4925 N N . GLN B 1 267 ? -22.956 -35.290 -30.823 1.00 24.36 266 GLN B N 1
ATOM 4926 C CA . GLN B 1 267 ? -24.017 -35.410 -31.818 1.00 25.24 266 GLN B CA 1
ATOM 4927 C C . GLN B 1 267 ? -23.929 -34.358 -32.892 1.00 24.31 266 GLN B C 1
ATOM 4928 O O . GLN B 1 267 ? -24.123 -34.665 -34.069 1.00 23.38 266 GLN B O 1
ATOM 4934 N N . LEU B 1 268 ? -23.642 -33.120 -32.469 1.00 24.45 267 LEU B N 1
ATOM 4935 C CA . LEU B 1 268 ? -23.569 -31.956 -33.354 1.00 23.21 267 LEU B CA 1
ATOM 4936 C C . LEU B 1 268 ? -22.348 -32.044 -34.238 1.00 22.71 267 LEU B C 1
ATOM 4937 O O . LEU B 1 268 ? -22.470 -31.808 -35.439 1.00 23.27 267 LEU B O 1
ATOM 4942 N N . ALA B 1 269 ? -21.190 -32.393 -33.665 1.00 21.25 268 ALA B N 1
ATOM 4943 C CA . ALA B 1 269 ? -19.946 -32.509 -34.459 1.00 22.19 268 ALA B CA 1
ATOM 4944 C C . ALA B 1 269 ? -20.032 -33.586 -35.529 1.00 23.36 268 ALA B C 1
ATOM 4945 O O . ALA B 1 269 ? -19.432 -33.467 -36.601 1.00 21.94 268 ALA B O 1
ATOM 4947 N N . GLU B 1 270 ? -20.793 -34.633 -35.241 1.00 24.79 269 GLU B N 1
ATOM 4948 C CA . GLU B 1 270 ? -20.993 -35.724 -36.188 1.00 25.75 269 GLU B CA 1
ATOM 4949 C C . GLU B 1 270 ? -21.809 -35.237 -37.395 1.00 24.82 269 GLU B C 1
ATOM 4950 O O . GLU B 1 270 ? -21.492 -35.560 -38.555 1.00 26.25 269 GLU B O 1
ATOM 4956 N N . GLN B 1 271 ? -22.851 -34.468 -37.107 1.00 24.08 270 GLN B N 1
ATOM 4957 C CA . GLN B 1 271 ? -23.674 -33.871 -38.135 1.00 25.63 270 GLN B CA 1
ATOM 4958 C C . GLN B 1 271 ? -22.839 -32.894 -38.964 1.00 25.79 270 GLN B C 1
ATOM 4959 O O . GLN B 1 271 ? -22.838 -32.949 -40.195 1.00 26.64 270 GLN B O 1
ATOM 4965 N N . PHE B 1 272 ? -22.047 -32.074 -38.287 1.00 24.84 271 PHE B N 1
ATOM 4966 C CA . PHE B 1 272 ? -21.240 -31.050 -38.966 1.00 22.53 271 PHE B CA 1
ATOM 4967 C C . PHE B 1 272 ? -20.158 -31.657 -39.860 1.00 22.77 271 PHE B C 1
ATOM 4968 O O . PHE B 1 272 ? -20.025 -31.230 -41.027 1.00 22.83 271 PHE B O 1
ATOM 4976 N N . ASN B 1 273 ? -19.410 -32.647 -39.358 1.00 21.53 272 ASN B N 1
ATOM 4977 C CA . ASN B 1 273 ? -18.287 -33.212 -40.111 1.00 23.07 272 ASN B CA 1
ATOM 4978 C C . ASN B 1 273 ? -18.753 -33.909 -41.389 1.00 25.31 272 ASN B C 1
ATOM 4979 O O . ASN B 1 273 ? -18.064 -33.842 -42.415 1.00 25.92 272 ASN B O 1
ATOM 4984 N N . ALA B 1 274 ? -19.913 -34.559 -41.332 1.00 27.33 273 ALA B N 1
ATOM 4985 C CA . ALA B 1 274 ? -20.507 -35.179 -42.533 1.00 29.82 273 ALA B CA 1
ATOM 4986 C C . ALA B 1 274 ? -20.933 -34.149 -43.626 1.00 29.73 273 ALA B C 1
ATOM 4987 O O . ALA B 1 274 ? -21.245 -34.548 -44.735 1.00 30.89 273 ALA B O 1
ATOM 4989 N N . LEU B 1 275 ? -20.971 -32.849 -43.318 1.00 29.68 274 LEU B N 1
ATOM 4990 C CA . LEU B 1 275 ? -21.255 -31.842 -44.353 1.00 29.51 274 LEU B CA 1
ATOM 4991 C C . LEU B 1 275 ? -20.002 -31.576 -45.208 1.00 29.74 274 LEU B C 1
ATOM 4992 O O . LEU B 1 275 ? -18.893 -31.460 -44.663 1.00 28.49 274 LEU B O 1
ATOM 4997 N N . PRO B 1 276 ? -20.168 -31.475 -46.548 1.00 30.69 275 PRO B N 1
ATOM 4998 C CA . PRO B 1 276 ? -19.003 -31.139 -47.359 1.00 30.11 275 PRO B CA 1
ATOM 4999 C C . PRO B 1 276 ? -18.621 -29.692 -47.120 1.00 27.51 275 PRO B C 1
ATOM 5000 O O . PRO B 1 276 ? -19.483 -28.835 -46.995 1.00 27.72 275 PRO B O 1
ATOM 5004 N N . GLY B 1 277 ? -17.327 -29.441 -47.027 1.00 26.99 276 GLY B N 1
ATOM 5005 C CA . GLY B 1 277 ? -16.827 -28.105 -46.791 1.00 27.76 276 GLY B CA 1
ATOM 5006 C C . GLY B 1 277 ? -16.908 -27.649 -45.335 1.00 26.50 276 GLY B C 1
ATOM 5007 O O . GLY B 1 277 ? -16.742 -26.465 -45.066 1.00 25.92 276 GLY B O 1
ATOM 5008 N N . VAL B 1 278 ? -17.180 -28.578 -44.414 1.00 26.82 277 VAL B N 1
ATOM 5009 C CA . VAL B 1 278 ? -17.252 -28.284 -42.960 1.00 24.24 277 VAL B CA 1
ATOM 5010 C C . VAL B 1 278 ? -16.433 -29.286 -42.111 1.00 23.86 277 VAL B C 1
ATOM 5011 O O . VAL B 1 278 ? -16.456 -30.498 -42.368 1.00 23.82 277 VAL B O 1
ATOM 5015 N N . HIS B 1 279 ? -15.692 -28.814 -41.108 1.00 20.79 278 HIS B N 1
ATOM 5016 C CA . HIS B 1 279 ? -15.174 -29.746 -40.110 1.00 21.23 278 HIS B CA 1
ATOM 5017 C C . HIS B 1 279 ? -15.060 -29.113 -38.745 1.00 21.25 278 HIS B C 1
ATOM 5018 O O . HIS B 1 279 ? -15.244 -27.908 -38.581 1.00 22.53 278 HIS B O 1
ATOM 5025 N N . THR B 1 280 ? -14.826 -29.945 -37.742 1.00 21.73 279 THR B N 1
ATOM 5026 C CA . THR B 1 280 ? -14.675 -29.440 -36.406 1.00 21.74 279 THR B CA 1
ATOM 5027 C C . THR B 1 280 ? -13.283 -29.784 -35.853 1.00 22.22 279 THR B C 1
ATOM 5028 O O . THR B 1 280 ? -12.687 -30.769 -36.261 1.00 22.44 279 THR B O 1
ATOM 5032 N N . THR B 1 281 ? -12.777 -28.959 -34.941 1.00 23.31 280 THR B N 1
ATOM 5033 C CA . THR B 1 281 ? -11.592 -29.267 -34.133 1.00 22.28 280 THR B CA 1
ATOM 5034 C C . THR B 1 281 ? -12.019 -29.196 -32.675 1.00 23.15 280 THR B C 1
ATOM 5035 O O . THR B 1 281 ? -12.578 -28.192 -32.253 1.00 25.76 280 THR B O 1
ATOM 5039 N N . PRO B 1 282 ? -11.813 -30.280 -31.906 1.00 23.28 281 PRO B N 1
ATOM 5040 C CA . PRO B 1 282 ? -11.345 -31.580 -32.383 1.00 22.36 281 PRO B CA 1
ATOM 5041 C C . PRO B 1 282 ? -12.432 -32.219 -33.240 1.00 21.95 281 PRO B C 1
ATOM 5042 O O . PRO B 1 282 ? -13.611 -31.792 -33.185 1.00 21.28 281 PRO B O 1
ATOM 5046 N N . GLU B 1 283 ? -12.057 -33.251 -33.977 1.00 21.74 282 GLU B N 1
ATOM 5047 C CA . GLU B 1 283 ? -13.022 -34.046 -34.743 1.00 22.04 282 GLU B CA 1
ATOM 5048 C C . GLU B 1 283 ? -14.170 -34.567 -33.891 1.00 19.83 282 GLU B C 1
ATOM 5049 O O . GLU B 1 283 ? -15.329 -34.444 -34.277 1.00 22.65 282 GLU B O 1
ATOM 5055 N N . VAL B 1 284 ? -13.825 -35.210 -32.776 1.00 20.51 283 VAL B N 1
ATOM 5056 C CA . VAL B 1 284 ? -14.787 -35.731 -31.817 1.00 20.56 283 VAL B CA 1
ATOM 5057 C C . VAL B 1 284 ? -14.586 -34.921 -30.532 1.00 20.04 283 VAL B C 1
ATOM 5058 O O . VAL B 1 284 ? -13.486 -34.847 -30.006 1.00 22.48 283 VAL B O 1
ATOM 5062 N N . PRO B 1 285 ? -15.645 -34.242 -30.063 1.00 21.49 284 PRO B N 1
ATOM 5063 C CA . PRO B 1 285 ? -15.512 -33.405 -28.847 1.00 20.80 284 PRO B CA 1
ATOM 5064 C C . PRO B 1 285 ? -15.151 -34.187 -27.597 1.00 22.22 284 PRO B C 1
ATOM 5065 O O . PRO B 1 285 ? -15.625 -35.322 -27.427 1.00 21.96 284 PRO B O 1
ATOM 5069 N N . VAL B 1 286 ? -14.308 -33.598 -26.726 1.00 22.09 285 VAL B N 1
ATOM 5070 C CA . VAL B 1 286 ? -14.012 -34.204 -25.418 1.00 20.82 285 VAL B CA 1
ATOM 5071 C C . VAL B 1 286 ? -14.752 -33.476 -24.320 1.00 20.31 285 VAL B C 1
ATOM 5072 O O . VAL B 1 286 ? -14.518 -33.718 -23.160 1.00 23.12 285 VAL B O 1
ATOM 5076 N N . SER B 1 287 ? -15.675 -32.603 -24.706 1.00 21.13 286 SER B N 1
ATOM 5077 C CA . SER B 1 287 ? -16.455 -31.801 -23.773 1.00 20.04 286 SER B CA 1
ATOM 5078 C C . SER B 1 287 ? -17.746 -31.370 -24.475 1.00 20.60 286 SER B C 1
ATOM 5079 O O . SER B 1 287 ? -18.157 -31.972 -25.493 1.00 20.69 286 SER B O 1
ATOM 5082 N N . ASN B 1 288 ? -18.402 -30.351 -23.918 1.00 19.44 287 ASN B N 1
ATOM 5083 C CA . ASN B 1 288 ? -19.559 -29.712 -24.551 1.00 18.23 287 ASN B CA 1
ATOM 5084 C C . ASN B 1 288 ? -19.202 -28.757 -25.726 1.00 18.38 287 ASN B C 1
ATOM 5085 O O . ASN B 1 288 ? -20.086 -28.198 -26.369 1.00 19.22 287 ASN B O 1
ATOM 5098 N N . PHE B 1 290 ? -16.536 -27.332 -29.163 1.00 15.49 289 PHE B N 1
ATOM 5099 C CA . PHE B 1 290 ? -15.602 -27.532 -30.244 1.00 15.59 289 PHE B CA 1
ATOM 5100 C C . PHE B 1 290 ? -15.583 -26.292 -31.088 1.00 16.45 289 PHE B C 1
ATOM 5101 O O . PHE B 1 290 ? -16.468 -25.401 -30.983 1.00 17.81 289 PHE B O 1
ATOM 5109 N N . HIS B 1 291 ? -14.597 -26.229 -31.972 1.00 17.48 290 HIS B N 1
ATOM 5110 C CA . HIS B 1 291 ? -14.625 -25.222 -33.006 1.00 18.07 290 HIS B CA 1
ATOM 5111 C C . HIS B 1 291 ? -15.133 -25.811 -34.310 1.00 19.16 290 HIS B C 1
ATOM 5112 O O . HIS B 1 291 ? -14.919 -26.988 -34.593 1.00 20.55 290 HIS B O 1
ATOM 5119 N N . LEU B 1 292 ? -15.802 -24.963 -35.088 1.00 18.09 291 LEU B N 1
ATOM 5120 C CA . LEU B 1 292 ? -16.466 -25.311 -36.326 1.00 18.77 291 LEU B CA 1
ATOM 5121 C C . LEU B 1 292 ? -15.842 -24.512 -37.458 1.00 19.95 291 LEU B C 1
ATOM 5122 O O . LEU B 1 292 ? -15.724 -23.286 -37.353 1.00 18.69 291 LEU B O 1
ATOM 5127 N N . HIS B 1 293 ? -15.416 -25.205 -38.522 1.00 19.16 292 HIS B N 1
ATOM 5128 C CA . HIS B 1 293 ? -14.740 -24.551 -39.636 1.00 21.10 292 HIS B CA 1
ATOM 5129 C C . HIS B 1 293 ? -15.510 -24.758 -40.970 1.00 20.81 292 HIS B C 1
ATOM 5130 O O . HIS B 1 293 ? -15.936 -25.864 -41.313 1.00 20.16 292 HIS B O 1
ATOM 5137 N N . PHE B 1 294 ? -15.726 -23.669 -41.679 1.00 20.54 293 PHE B N 1
ATOM 5138 C CA . PHE B 1 294 ? -16.405 -23.701 -42.960 1.00 21.84 293 PHE B CA 1
ATOM 5139 C C . PHE B 1 294 ? -15.384 -23.390 -44.044 1.00 23.34 293 PHE B C 1
ATOM 5140 O O . PHE B 1 294 ? -14.659 -22.401 -43.952 1.00 22.49 293 PHE B O 1
ATOM 5148 N N . ASP B 1 295 ? -15.299 -24.253 -45.050 1.00 23.65 294 ASP B N 1
ATOM 5149 C CA . ASP B 1 295 ? -14.413 -24.012 -46.195 1.00 25.06 294 ASP B CA 1
ATOM 5150 C C . ASP B 1 295 ? -14.875 -22.747 -46.908 1.00 23.74 294 ASP B C 1
ATOM 5151 O O . ASP B 1 295 ? -16.062 -22.599 -47.192 1.00 24.16 294 ASP B O 1
ATOM 5156 N N . GLY B 1 296 ? -13.944 -21.819 -47.177 1.00 24.68 295 GLY B N 1
ATOM 5157 C CA . GLY B 1 296 ? -14.295 -20.517 -47.814 1.00 24.29 295 GLY B CA 1
ATOM 5158 C C . GLY B 1 296 ? -14.326 -19.405 -46.779 1.00 25.26 295 GLY B C 1
ATOM 5159 O O . GLY B 1 296 ? -14.344 -19.671 -45.571 1.00 27.64 295 GLY B O 1
ATOM 5160 N N . GLN B 1 297 ? -14.373 -18.159 -47.250 1.00 23.42 296 GLN B N 1
ATOM 5161 C CA . GLN B 1 297 ? -14.283 -16.981 -46.375 1.00 23.49 296 GLN B CA 1
ATOM 5162 C C . GLN B 1 297 ? -15.629 -16.541 -45.855 1.00 23.11 296 GLN B C 1
ATOM 5163 O O . GLN B 1 297 ? -16.679 -16.933 -46.383 1.00 22.11 296 GLN B O 1
ATOM 5169 N N . ALA B 1 298 ? -15.590 -15.723 -44.799 1.00 23.56 297 ALA B N 1
ATOM 5170 C CA . ALA B 1 298 ? -16.815 -15.261 -44.156 1.00 22.51 297 ALA B CA 1
ATOM 5171 C C . ALA B 1 298 ? -17.743 -14.602 -45.184 1.00 24.04 297 ALA B C 1
ATOM 5172 O O . ALA B 1 298 ? -18.964 -14.729 -45.087 1.00 25.17 297 ALA B O 1
ATOM 5174 N N . ALA B 1 299 ? -17.169 -13.900 -46.159 1.00 23.29 298 ALA B N 1
ATOM 5175 C CA . ALA B 1 299 ? -17.937 -13.280 -47.272 1.00 23.22 298 ALA B CA 1
ATOM 5176 C C . ALA B 1 299 ? -18.860 -14.246 -48.015 1.00 23.19 298 ALA B C 1
ATOM 5177 O O . ALA B 1 299 ? -19.991 -13.904 -48.348 1.00 24.30 298 ALA B O 1
ATOM 5179 N N . ASP B 1 300 ? -18.365 -15.457 -48.273 1.00 23.82 299 ASP B N 1
ATOM 5180 C CA . ASP B 1 300 ? -19.116 -16.520 -48.993 1.00 25.04 299 ASP B CA 1
ATOM 5181 C C . ASP B 1 300 ? -20.070 -17.308 -48.071 1.00 25.33 299 ASP B C 1
ATOM 5182 O O . ASP B 1 300 ? -21.137 -17.803 -48.508 1.00 24.18 299 ASP B O 1
ATOM 5187 N N . ILE B 1 301 ? -19.655 -17.454 -46.808 1.00 24.42 300 ILE B N 1
ATOM 5188 C CA . ILE B 1 301 ? -20.297 -18.351 -45.858 1.00 24.30 300 ILE B CA 1
ATOM 5189 C C . ILE B 1 301 ? -21.372 -17.668 -45.019 1.00 23.60 300 ILE B C 1
ATOM 5190 O O . ILE B 1 301 ? -22.447 -18.226 -44.849 1.00 25.53 300 ILE B O 1
ATOM 5195 N N . SER B 1 302 ? -21.127 -16.440 -44.585 1.00 23.55 301 SER B N 1
ATOM 5196 C CA . SER B 1 302 ? -22.044 -15.717 -43.697 1.00 24.61 301 SER B CA 1
ATOM 5197 C C . SER B 1 302 ? -23.417 -15.439 -44.345 1.00 25.73 301 SER B C 1
ATOM 5198 O O . SER B 1 302 ? -24.445 -15.448 -43.648 1.00 25.11 301 SER B O 1
ATOM 5201 N N . PRO B 1 303 ? -23.448 -15.211 -45.675 1.00 26.62 302 PRO B N 1
ATOM 5202 C CA . PRO B 1 303 ? -24.743 -15.174 -46.363 1.00 26.07 302 PRO B CA 1
ATOM 5203 C C . PRO B 1 303 ? -25.554 -16.461 -46.294 1.00 26.92 302 PRO B C 1
ATOM 5204 O O . PRO B 1 303 ? -26.785 -16.384 -46.124 1.00 29.46 302 PRO B O 1
ATOM 5208 N N . LYS B 1 304 ? -24.887 -17.615 -46.400 1.00 26.89 303 LYS B N 1
ATOM 5209 C CA . LYS B 1 304 ? -25.554 -18.926 -46.453 1.00 27.98 303 LYS B CA 1
ATOM 5210 C C . LYS B 1 304 ? -26.192 -19.237 -45.089 1.00 28.89 303 LYS B C 1
ATOM 5211 O O . LYS B 1 304 ? -27.373 -19.675 -45.005 1.00 27.33 303 LYS B O 1
ATOM 5217 N N . LEU B 1 305 ? -25.388 -19.024 -44.038 1.00 28.89 304 LEU B N 1
ATOM 5218 C CA . LEU B 1 305 ? -25.819 -19.171 -42.642 1.00 27.58 304 LEU B CA 1
ATOM 5219 C C . LEU B 1 305 ? -26.967 -18.226 -42.372 1.00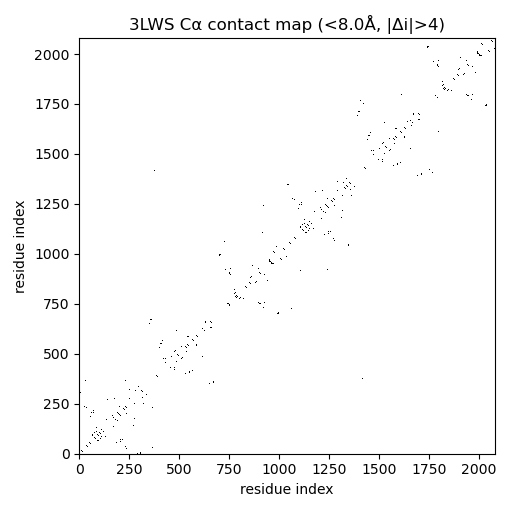 28.12 304 LEU B C 1
ATOM 5220 O O . LEU B 1 305 ? -28.056 -18.665 -42.007 1.00 27.47 304 LEU B O 1
ATOM 5225 N N . GLU B 1 306 ? -26.728 -16.935 -42.609 1.00 28.63 305 GLU B N 1
ATOM 5226 C CA . GLU B 1 306 ? -27.750 -15.893 -42.439 1.00 31.14 305 GLU B CA 1
ATOM 5227 C C . GLU B 1 306 ? -29.133 -16.329 -42.889 1.00 29.16 305 GLU B C 1
ATOM 5228 O O . GLU B 1 306 ? -30.116 -16.111 -42.147 1.00 29.98 305 GLU B O 1
ATOM 5234 N N . GLN B 1 307 ? -29.210 -16.922 -44.082 1.00 29.30 306 GLN B N 1
ATOM 5235 C CA . GLN B 1 307 ? -30.477 -17.279 -44.714 1.00 31.36 306 GLN B CA 1
ATOM 5236 C C . GLN B 1 307 ? -31.136 -18.483 -44.074 1.00 31.50 306 GLN B C 1
ATOM 5237 O O . GLN B 1 307 ? -32.318 -18.409 -43.700 1.00 30.61 306 GLN B O 1
ATOM 5243 N N . VAL B 1 308 ? -30.391 -19.594 -44.012 1.00 30.43 307 VAL B N 1
ATOM 5244 C CA . VAL B 1 308 ? -30.817 -20.801 -43.297 1.00 28.80 307 VAL B CA 1
ATOM 5245 C C . VAL B 1 308 ? -31.447 -20.451 -41.955 1.00 28.58 307 VAL B C 1
ATOM 5246 O O . VAL B 1 308 ? -32.534 -20.969 -41.637 1.00 29.90 307 VAL B O 1
ATOM 5250 N N . GLN B 1 309 ? -30.812 -19.550 -41.203 1.00 27.04 308 GLN B N 1
ATOM 5251 C CA . GLN B 1 309 ? -31.282 -19.146 -39.868 1.00 27.88 308 GLN B CA 1
ATOM 5252 C C . GLN B 1 309 ? -32.519 -18.260 -39.977 1.00 30.35 308 GLN B C 1
ATOM 5253 O O . GLN B 1 309 ? -33.453 -18.383 -39.187 1.00 28.81 308 GLN B O 1
ATOM 5259 N N . GLU B 1 310 ? -32.540 -17.382 -40.977 1.00 32.97 309 GLU B N 1
ATOM 5260 C CA . GLU B 1 310 ? -33.699 -16.528 -41.203 1.00 34.09 309 GLU B CA 1
ATOM 5261 C C . GLU B 1 310 ? -34.920 -17.358 -41.536 1.00 32.90 309 GLU B C 1
ATOM 5262 O O . GLU B 1 310 ? -35.969 -17.141 -40.942 1.00 35.70 309 GLU B O 1
ATOM 5268 N N . GLU B 1 311 ? -34.754 -18.332 -42.431 1.00 32.23 310 GLU B N 1
ATOM 5269 C CA . GLU B 1 311 ? -35.825 -19.227 -42.839 1.00 32.16 310 GLU B CA 1
ATOM 5270 C C . GLU B 1 311 ? -36.271 -20.195 -41.741 1.00 33.38 310 GLU B C 1
ATOM 5271 O O . GLU B 1 311 ? -37.476 -20.330 -41.503 1.00 33.37 310 GLU B O 1
ATOM 5277 N N . THR B 1 312 ? -35.312 -20.890 -41.111 1.00 30.30 311 THR B N 1
ATOM 5278 C CA . THR B 1 312 ? -35.595 -21.937 -40.118 1.00 28.51 311 THR B CA 1
ATOM 5279 C C . THR B 1 312 ? -35.999 -21.381 -38.742 1.00 28.96 311 THR B C 1
ATOM 5280 O O . THR B 1 312 ? -36.793 -21.996 -38.046 1.00 29.58 311 THR B O 1
ATOM 5284 N N . GLY B 1 313 ? -35.438 -20.240 -38.347 1.00 27.90 312 GLY B N 1
ATOM 5285 C CA . GLY B 1 313 ? -35.558 -19.732 -36.981 1.00 26.93 312 GLY B CA 1
ATOM 5286 C C . GLY B 1 313 ? -34.804 -20.597 -35.963 1.00 26.74 312 GLY B C 1
ATOM 5287 O O . GLY B 1 313 ? -35.209 -20.685 -34.789 1.00 26.44 312 GLY B O 1
ATOM 5288 N N . LEU B 1 314 ? -33.754 -21.266 -36.446 1.00 24.30 313 LEU B N 1
ATOM 5289 C CA . LEU B 1 314 ? -32.864 -22.099 -35.662 1.00 23.93 313 LEU B CA 1
ATOM 5290 C C . LEU B 1 314 ? -31.454 -21.504 -35.745 1.00 24.23 313 LEU B C 1
ATOM 5291 O O . LEU B 1 314 ? -30.935 -21.260 -36.840 1.00 23.92 313 LEU B O 1
ATOM 5296 N N . GLY B 1 315 ? -30.827 -21.268 -34.593 1.00 23.67 314 GLY B N 1
ATOM 5297 C CA . GLY B 1 315 ? -29.515 -20.640 -34.579 1.00 23.68 314 GLY B CA 1
ATOM 5298 C C . GLY B 1 315 ? -28.386 -21.636 -34.518 1.00 23.79 314 GLY B C 1
ATOM 5299 O O . GLY B 1 315 ? -28.242 -22.318 -33.502 1.00 23.85 314 GLY B O 1
ATOM 5300 N N . PHE B 1 316 ? -27.576 -21.687 -35.588 1.00 22.61 315 PHE B N 1
ATOM 5301 C CA . PHE B 1 316 ? -26.327 -22.477 -35.625 1.00 21.65 315 PHE B CA 1
ATOM 5302 C C . PHE B 1 316 ? -25.108 -21.649 -35.314 1.00 21.98 315 PHE B C 1
ATOM 5303 O O . PHE B 1 316 ? -24.213 -22.125 -34.611 1.00 21.70 315 PHE B O 1
ATOM 5311 N N . VAL B 1 317 ? -25.048 -20.427 -35.854 1.00 21.61 316 VAL B N 1
ATOM 5312 C CA . VAL B 1 317 ? -23.804 -19.627 -35.801 1.00 21.15 316 VAL B CA 1
ATOM 5313 C C . VAL B 1 317 ? -24.082 -18.109 -35.646 1.00 21.03 316 VAL B C 1
ATOM 5314 O O . VAL B 1 317 ? -24.849 -17.518 -36.404 1.00 22.81 316 VAL B O 1
ATOM 5318 N N . GLY B 1 318 ? -23.445 -17.491 -34.656 1.00 21.88 317 GLY B N 1
ATOM 5319 C CA . GLY B 1 318 ? -23.589 -16.067 -34.386 1.00 22.29 317 GLY B CA 1
ATOM 5320 C C . GLY B 1 318 ? -22.442 -15.163 -34.844 1.00 22.38 317 GLY B C 1
ATOM 5321 O O . GLY B 1 318 ? -22.607 -13.946 -34.848 1.00 23.99 317 GLY B O 1
ATOM 5322 N N . TYR B 1 319 ? -21.284 -15.726 -35.187 1.00 21.07 318 TYR B N 1
ATOM 5323 C CA . TYR B 1 319 ? -20.151 -14.935 -35.690 1.00 20.78 318 TYR B CA 1
ATOM 5324 C C . TYR B 1 319 ? -19.146 -15.845 -36.395 1.00 21.01 318 TYR B C 1
ATOM 5325 O O . TYR B 1 319 ? -18.993 -17.000 -36.024 1.00 19.65 318 TYR B O 1
ATOM 5334 N N . LEU B 1 320 ? -18.451 -15.309 -37.404 1.00 21.67 319 LEU B N 1
ATOM 5335 C CA . LEU B 1 320 ? -17.355 -16.037 -38.043 1.00 21.92 319 LEU B CA 1
ATOM 5336 C C . LEU B 1 320 ? -16.034 -15.285 -37.935 1.00 22.04 319 LEU B C 1
ATOM 5337 O O . LEU B 1 320 ? -16.012 -14.077 -38.114 1.00 24.91 319 LEU B O 1
ATOM 5342 N N . VAL B 1 321 ? -14.954 -16.002 -37.635 1.00 22.49 320 VAL B N 1
ATOM 5343 C CA . VAL B 1 321 ? -13.586 -15.461 -37.665 1.00 21.53 320 VAL B CA 1
ATOM 5344 C C . VAL B 1 321 ? -12.947 -15.922 -38.978 1.00 21.47 320 VAL B C 1
ATOM 5345 O O . VAL B 1 321 ? -12.815 -17.129 -39.233 1.00 21.75 320 VAL B O 1
ATOM 5349 N N . ASP B 1 322 ? -12.565 -14.953 -39.811 1.00 20.36 321 ASP B N 1
ATOM 5350 C CA . ASP B 1 322 ? -11.887 -15.214 -41.106 1.00 21.91 321 ASP B CA 1
ATOM 5351 C C . ASP B 1 322 ? -10.444 -15.668 -40.945 1.00 21.71 321 ASP B C 1
ATOM 5352 O O . ASP B 1 322 ? -9.624 -14.992 -40.305 1.00 22.30 321 ASP B O 1
ATOM 5357 N N . LYS B 1 323 ? -10.141 -16.826 -41.526 1.00 21.51 322 LYS B N 1
ATOM 5358 C CA . LYS B 1 323 ? -8.793 -17.380 -41.531 1.00 21.70 322 LYS B CA 1
ATOM 5359 C C . LYS B 1 323 ? -8.384 -17.629 -43.013 1.00 21.47 322 LYS B C 1
ATOM 5360 O O . LYS B 1 323 ? -9.110 -17.224 -43.942 1.00 20.97 322 LYS B O 1
ATOM 5366 N N . ASP B 1 324 ? -7.265 -18.328 -43.236 1.00 23.39 323 ASP B N 1
ATOM 5367 C CA . ASP B 1 324 ? -6.778 -18.541 -44.610 1.00 23.49 323 ASP B CA 1
ATOM 5368 C C . ASP B 1 324 ? -7.434 -19.717 -45.317 1.00 23.77 323 ASP B C 1
ATOM 5369 O O . ASP B 1 324 ? -7.015 -20.865 -45.170 1.00 24.00 323 ASP B O 1
ATOM 5374 N N . GLY B 1 325 ? -8.446 -19.424 -46.113 1.00 23.51 324 GLY B N 1
ATOM 5375 C CA . GLY B 1 325 ? -9.150 -20.471 -46.855 1.00 24.82 324 GLY B CA 1
ATOM 5376 C C . GLY B 1 325 ? -10.389 -21.030 -46.174 1.00 23.98 324 GLY B C 1
ATOM 5377 O O . GLY B 1 325 ? -11.169 -21.760 -46.798 1.00 24.20 324 GLY B O 1
ATOM 5378 N N . TYR B 1 326 ? -10.598 -20.659 -44.914 1.00 24.09 325 TYR B N 1
ATOM 5379 C CA . TYR B 1 326 ? -11.760 -21.106 -44.137 1.00 23.51 325 TYR B CA 1
ATOM 5380 C C . TYR B 1 326 ? -12.141 -20.038 -43.104 1.00 22.58 325 TYR B C 1
ATOM 5381 O O . TYR B 1 326 ? -11.347 -19.109 -42.821 1.00 21.87 325 TYR B O 1
ATOM 5390 N N . CYS B 1 327 ? -13.331 -20.168 -42.524 1.00 20.84 326 CYS B N 1
ATOM 5391 C CA . CYS B 1 327 ? -13.734 -19.278 -41.440 1.00 19.10 326 CYS B CA 1
ATOM 5392 C C . CYS B 1 327 ? -14.286 -20.112 -40.300 1.00 21.40 326 CYS B C 1
ATOM 5393 O O . CYS B 1 327 ? -14.814 -21.188 -40.534 1.00 20.98 326 CYS B O 1
ATOM 5396 N N . SER B 1 328 ? -14.146 -19.630 -39.067 1.00 21.96 327 SER B N 1
ATOM 5397 C CA . SER B 1 328 ? -14.397 -20.481 -37.895 1.00 21.85 327 SER B CA 1
ATOM 5398 C C . SER B 1 328 ? -15.323 -19.840 -36.907 1.00 21.94 327 SER B C 1
ATOM 5399 O O . SER B 1 328 ? -15.555 -18.610 -36.972 1.00 21.25 327 SER B O 1
ATOM 5402 N N . THR B 1 329 ? -15.836 -20.675 -35.993 1.00 20.20 328 THR B N 1
ATOM 5403 C CA . THR B 1 329 ? -16.762 -20.245 -34.918 1.00 19.04 328 THR B CA 1
ATOM 5404 C C . THR B 1 329 ? -16.714 -21.270 -33.792 1.00 19.00 328 THR B C 1
ATOM 5405 O O . THR B 1 329 ? -16.304 -22.413 -34.006 1.00 17.51 328 THR B O 1
ATOM 5409 N N . GLU B 1 330 ? -17.086 -20.838 -32.586 1.00 19.70 329 GLU B N 1
ATOM 5410 C CA . GLU B 1 330 ? -17.116 -21.697 -31.420 1.00 19.36 329 GLU B CA 1
ATOM 5411 C C . GLU B 1 330 ? -18.545 -22.054 -31.044 1.00 19.49 329 GLU B C 1
ATOM 5412 O O . GLU B 1 330 ? -19.403 -21.172 -31.009 1.00 19.20 329 GLU B O 1
ATOM 5418 N N . ILE B 1 331 ? -18.744 -23.356 -30.788 1.00 19.95 330 ILE B N 1
ATOM 5419 C CA . ILE B 1 331 ? -19.988 -23.966 -30.326 1.00 21.11 330 ILE B CA 1
ATOM 5420 C C . ILE B 1 331 ? -19.791 -24.503 -28.898 1.00 18.99 330 ILE B C 1
ATOM 5421 O O . ILE B 1 331 ? -18.840 -25.222 -28.642 1.00 20.92 330 ILE B O 1
ATOM 5426 N N . SER B 1 332 ? -20.672 -24.136 -27.965 1.00 19.76 331 SER B N 1
ATOM 5427 C CA . SER B 1 332 ? -20.668 -24.686 -26.596 1.00 19.78 331 SER B CA 1
ATOM 5428 C C . SER B 1 332 ? -22.131 -25.053 -26.262 1.00 20.40 331 SER B C 1
ATOM 5429 O O . SER B 1 332 ? -23.021 -24.189 -26.231 1.00 24.07 331 SER B O 1
ATOM 5432 N N . VAL B 1 333 ? -22.365 -26.333 -26.006 1.00 19.68 332 VAL B N 1
ATOM 5433 C CA . VAL B 1 333 ? -23.705 -26.817 -25.782 1.00 19.25 332 VAL B CA 1
ATOM 5434 C C . VAL B 1 333 ? -24.088 -26.565 -24.309 1.00 20.54 332 VAL B C 1
ATOM 5435 O O . VAL B 1 333 ? -23.295 -26.794 -23.391 1.00 18.06 332 VAL B O 1
ATOM 5439 N N . GLY B 1 334 ? -25.301 -26.036 -24.132 1.00 20.52 333 GLY B N 1
ATOM 5440 C CA . GLY B 1 334 ? -25.927 -25.911 -22.826 1.00 20.58 333 GLY B CA 1
ATOM 5441 C C . GLY B 1 334 ? -27.393 -26.288 -22.984 1.00 20.72 333 GLY B C 1
ATOM 5442 O O . GLY B 1 334 ? -27.705 -27.186 -23.725 1.00 20.80 333 GLY B O 1
ATOM 5443 N N . ASP B 1 335 ? -28.288 -25.564 -22.319 1.00 21.81 334 ASP B N 1
ATOM 5444 C CA . ASP B 1 335 ? -29.695 -25.930 -22.273 1.00 22.51 334 ASP B CA 1
ATOM 5445 C C . ASP B 1 335 ? -30.442 -25.675 -23.585 1.00 23.68 334 ASP B C 1
ATOM 5446 O O . ASP B 1 335 ? -31.524 -26.181 -23.750 1.00 25.16 334 ASP B O 1
ATOM 5451 N N . ALA B 1 336 ? -29.880 -24.898 -24.517 1.00 24.21 335 ALA B N 1
ATOM 5452 C CA . ALA B 1 336 ? -30.610 -24.530 -25.726 1.00 23.00 335 ALA B CA 1
ATOM 5453 C C . ALA B 1 336 ? -30.768 -25.728 -26.688 1.00 22.18 335 ALA B C 1
ATOM 5454 O O . ALA B 1 336 ? -31.810 -25.890 -27.315 1.00 21.10 335 ALA B O 1
ATOM 5456 N N . TYR B 1 337 ? -29.756 -26.591 -26.762 1.00 20.21 336 TYR B N 1
ATOM 5457 C CA . TYR B 1 337 ? -29.853 -27.759 -27.609 1.00 22.35 336 TYR B CA 1
ATOM 5458 C C . TYR B 1 337 ? -31.053 -28.634 -27.227 1.00 22.96 336 TYR B C 1
ATOM 5459 O O . TYR B 1 337 ? -31.850 -28.995 -28.092 1.00 23.78 336 TYR B O 1
ATOM 5468 N N . GLY B 1 338 ? -31.165 -28.922 -25.931 1.00 24.19 337 GLY B N 1
ATOM 5469 C CA . GLY B 1 338 ? -32.198 -29.805 -25.362 1.00 25.67 337 GLY B CA 1
ATOM 5470 C C . GLY B 1 338 ? -33.620 -29.295 -25.491 1.00 26.68 337 GLY B C 1
ATOM 5471 O O . GLY B 1 338 ? -34.553 -30.094 -25.497 1.00 28.87 337 GLY B O 1
ATOM 5472 N N . GLU B 1 339 ? -33.792 -27.982 -25.598 1.00 26.61 338 GLU B N 1
ATOM 5473 C CA . GLU B 1 339 ? -35.097 -27.399 -25.786 1.00 27.74 338 GLU B CA 1
ATOM 5474 C C . GLU B 1 339 ? -35.660 -27.489 -27.211 1.00 28.45 338 GLU B C 1
ATOM 5475 O O . GLU B 1 339 ? -36.854 -27.310 -27.382 1.00 30.32 338 GLU B O 1
ATOM 5481 N N . LEU B 1 340 ? -34.812 -27.745 -28.208 1.00 29.04 339 LEU B N 1
ATOM 5482 C CA . LEU B 1 340 ? -35.238 -27.972 -29.593 1.00 28.09 339 LEU B CA 1
ATOM 5483 C C . LEU B 1 340 ? -35.479 -29.451 -29.747 1.00 29.72 339 LEU B C 1
ATOM 5484 O O . LEU B 1 340 ? -34.549 -30.234 -29.567 1.00 30.69 339 LEU B O 1
ATOM 5489 N N . ASP B 1 341 ? -36.678 -29.851 -30.139 1.00 29.54 340 ASP B N 1
ATOM 5490 C CA . ASP B 1 341 ? -36.934 -31.279 -30.331 1.00 29.86 340 ASP B CA 1
ATOM 5491 C C . ASP B 1 341 ? -36.090 -31.843 -31.506 1.00 29.11 340 ASP B C 1
ATOM 5492 O O . ASP B 1 341 ? -35.515 -31.100 -32.313 1.00 28.34 340 ASP B O 1
ATOM 5497 N N . GLN B 1 342 ? -36.010 -33.157 -31.568 1.00 28.63 341 GLN B N 1
ATOM 5498 C CA . GLN B 1 342 ? -35.152 -33.832 -32.511 1.00 29.62 341 GLN B CA 1
ATOM 5499 C C . GLN B 1 342 ? -35.490 -33.467 -33.944 1.00 28.96 341 GLN B C 1
ATOM 5500 O O . GLN B 1 342 ? -34.605 -33.145 -34.740 1.00 27.82 341 GLN B O 1
ATOM 5506 N N . GLN B 1 343 ? -36.776 -33.484 -34.252 1.00 27.73 342 GLN B N 1
ATOM 5507 C CA . GLN B 1 343 ? -37.230 -33.248 -35.604 1.00 26.69 342 GLN B CA 1
ATOM 5508 C C . GLN B 1 343 ? -36.856 -31.839 -36.029 1.00 27.18 342 GLN B C 1
ATOM 5509 O O . GLN B 1 343 ? -36.418 -31.635 -37.160 1.00 25.29 342 GLN B O 1
ATOM 5515 N N . THR B 1 344 ? -37.018 -30.882 -35.103 1.00 27.19 343 THR B N 1
ATOM 5516 C CA . THR B 1 344 ? -36.689 -29.481 -35.338 1.00 26.80 343 THR B CA 1
ATOM 5517 C C . THR B 1 344 ? -35.214 -29.332 -35.638 1.00 26.75 343 THR B C 1
ATOM 5518 O O . THR B 1 344 ? -34.843 -28.613 -36.579 1.00 27.43 343 THR B O 1
ATOM 5522 N N . ARG B 1 345 ? -34.364 -30.018 -34.872 1.00 26.98 344 ARG B N 1
ATOM 5523 C CA . ARG B 1 345 ? -32.921 -29.987 -35.188 1.00 27.73 344 ARG B CA 1
ATOM 5524 C C . ARG B 1 345 ? -32.632 -30.711 -36.514 1.00 27.78 344 ARG B C 1
ATOM 5525 O O . ARG B 1 345 ? -31.823 -30.239 -37.308 1.00 28.19 344 ARG B O 1
ATOM 5533 N N . ASP B 1 346 ? -33.343 -31.804 -36.792 1.00 29.27 345 ASP B N 1
ATOM 5534 C CA . ASP B 1 346 ? -33.175 -32.539 -38.075 1.00 29.67 345 ASP B CA 1
ATOM 5535 C C . ASP B 1 346 ? -33.537 -31.708 -39.318 1.00 28.53 345 ASP B C 1
ATOM 5536 O O . ASP B 1 346 ? -32.791 -31.760 -40.305 1.00 30.64 345 ASP B O 1
ATOM 5541 N N . ALA B 1 347 ? -34.648 -30.948 -39.270 1.00 28.97 346 ALA B N 1
ATOM 5542 C CA . ALA B 1 347 ? -35.062 -30.027 -40.370 1.00 28.74 346 ALA B CA 1
ATOM 5543 C C . ALA B 1 347 ? -34.121 -28.839 -40.546 1.00 30.15 346 ALA B C 1
ATOM 5544 O O . ALA B 1 347 ? -34.008 -28.271 -41.644 1.00 27.47 346 ALA B O 1
ATOM 5546 N N . GLY B 1 348 ? -33.492 -28.416 -39.451 1.00 28.43 347 GLY B N 1
ATOM 5547 C CA . GLY B 1 348 ? -32.506 -27.357 -39.527 1.00 28.53 347 GLY B CA 1
ATOM 5548 C C . GLY B 1 348 ? -31.259 -27.845 -40.251 1.00 26.62 347 GLY B C 1
ATOM 5549 O O . GLY B 1 348 ? -30.757 -27.195 -41.196 1.00 27.45 347 GLY B O 1
ATOM 5550 N N . PHE B 1 349 ? -30.767 -29.002 -39.820 1.00 27.35 348 PHE B N 1
ATOM 5551 C CA . PHE B 1 349 ? -29.599 -29.605 -40.457 1.00 27.56 348 PHE B CA 1
ATOM 5552 C C . PHE B 1 349 ? -29.831 -29.926 -41.937 1.00 27.73 348 PHE B C 1
ATOM 5553 O O . PHE B 1 349 ? -28.884 -29.865 -42.717 1.00 28.12 348 PHE B O 1
ATOM 5561 N N . ALA B 1 350 ? -31.076 -30.214 -42.306 1.00 28.95 349 ALA B N 1
ATOM 5562 C CA . ALA B 1 350 ? -31.426 -30.651 -43.665 1.00 29.75 349 ALA B CA 1
ATOM 5563 C C . ALA B 1 350 ? -31.355 -29.469 -44.601 1.00 29.82 349 ALA B C 1
ATOM 5564 O O . ALA B 1 350 ? -30.809 -29.559 -45.697 1.00 30.66 349 ALA B O 1
ATOM 5566 N N . ARG B 1 351 ? -31.894 -28.355 -44.131 1.00 30.24 350 ARG B N 1
ATOM 5567 C CA . ARG B 1 351 ? -31.772 -27.096 -44.802 1.00 30.59 350 ARG B CA 1
ATOM 5568 C C . ARG B 1 351 ? -30.312 -26.722 -44.899 1.00 30.09 350 ARG B C 1
ATOM 5569 O O . ARG B 1 351 ? -29.860 -26.250 -45.933 1.00 30.04 350 ARG B O 1
ATOM 5577 N N . LEU B 1 352 ? -29.567 -26.939 -43.817 1.00 31.20 351 LEU B N 1
ATOM 5578 C CA . LEU B 1 352 ? -28.145 -26.609 -43.804 1.00 30.23 351 LEU B CA 1
ATOM 5579 C C . LEU B 1 352 ? -27.459 -27.443 -44.879 1.00 30.03 351 LEU B C 1
ATOM 5580 O O . LEU B 1 352 ? -26.620 -26.932 -45.600 1.00 28.60 351 LEU B O 1
ATOM 5585 N N . ARG B 1 353 ? -27.873 -28.705 -44.992 1.00 31.68 352 ARG B N 1
ATOM 5586 C CA . ARG B 1 353 ? -27.281 -29.672 -45.918 1.00 34.57 352 ARG B CA 1
ATOM 5587 C C . ARG B 1 353 ? -27.463 -29.248 -47.364 1.00 35.83 352 ARG B C 1
ATOM 5588 O O . ARG B 1 353 ? -26.577 -29.460 -48.186 1.00 36.01 352 ARG B O 1
ATOM 5596 N N . GLN B 1 354 ? -28.631 -28.681 -47.659 1.00 37.27 353 GLN B N 1
ATOM 5597 C CA . GLN B 1 354 ? -28.910 -28.073 -48.965 1.00 38.63 353 GLN B CA 1
ATOM 5598 C C . GLN B 1 354 ? -28.032 -26.851 -49.252 1.00 37.57 353 GLN B C 1
ATOM 5599 O O . GLN B 1 354 ? -27.675 -26.606 -50.398 1.00 37.05 353 GLN B O 1
ATOM 5605 N N . ALA B 1 355 ? -27.723 -26.057 -48.232 1.00 37.14 354 ALA B N 1
ATOM 5606 C CA . ALA B 1 355 ? -26.991 -24.804 -48.464 1.00 37.51 354 ALA B CA 1
ATOM 5607 C C . ALA B 1 355 ? -25.500 -25.001 -48.658 1.00 37.89 354 ALA B C 1
ATOM 5608 O O . ALA B 1 355 ? -24.828 -24.055 -49.049 1.00 40.25 354 ALA B O 1
ATOM 5610 N N . PHE B 1 356 ? -24.992 -26.202 -48.376 1.00 37.84 355 PHE B N 1
ATOM 5611 C CA . PHE B 1 356 ? -23.545 -26.508 -48.426 1.00 38.89 355 PHE B CA 1
ATOM 5612 C C . PHE B 1 356 ? -23.189 -27.650 -49.390 1.00 40.11 355 PHE B C 1
ATOM 5613 O O . PHE B 1 356 ? -24.071 -28.313 -49.943 1.00 41.41 355 PHE B O 1
ATOM 5621 N N . GLY C 1 1 ? -53.046 60.223 36.258 1.00 46.97 0 GLY C N 1
ATOM 5622 C CA . GLY C 1 1 ? -54.083 59.207 35.924 1.00 47.39 0 GLY C CA 1
ATOM 5623 C C . GLY C 1 1 ? -53.591 57.762 35.869 1.00 48.06 0 GLY C C 1
ATOM 5624 O O . GLY C 1 1 ? -54.211 56.955 35.180 1.00 50.03 0 GLY C O 1
ATOM 5633 N N . ASN C 1 3 ? -51.885 54.322 38.386 1.00 37.94 2 ASN C N 1
ATOM 5634 C CA . ASN C 1 3 ? -51.754 53.770 39.729 1.00 35.07 2 ASN C CA 1
ATOM 5635 C C . ASN C 1 3 ? -50.304 53.541 40.163 1.00 34.06 2 ASN C C 1
ATOM 5636 O O . ASN C 1 3 ? -49.371 53.656 39.370 1.00 36.38 2 ASN C O 1
ATOM 5641 N N . ARG C 1 4 ? -50.124 53.216 41.422 1.00 32.24 3 ARG C N 1
ATOM 5642 C CA . ARG C 1 4 ? -48.800 53.151 41.994 1.00 33.15 3 ARG C CA 1
ATOM 5643 C C . ARG C 1 4 ? -47.915 52.062 41.348 1.00 32.29 3 ARG C C 1
ATOM 5644 O O . ARG C 1 4 ? -46.747 52.293 41.102 1.00 33.78 3 ARG C O 1
ATOM 5647 N N . LEU C 1 5 ? -48.479 50.899 41.054 1.00 30.27 4 LEU C N 1
ATOM 5648 C CA . LEU C 1 5 ? -47.752 49.830 40.352 1.00 29.42 4 LEU C CA 1
ATOM 5649 C C . LEU C 1 5 ? -47.265 50.236 38.948 1.00 29.79 4 LEU C C 1
ATOM 5650 O O . LEU C 1 5 ? -46.053 50.072 38.648 1.00 29.05 4 LEU C O 1
ATOM 5655 N N . ARG C 1 6 ? -48.180 50.746 38.101 1.00 29.06 5 ARG C N 1
ATOM 5656 C CA . ARG C 1 6 ? -47.847 51.249 36.739 1.00 31.04 5 ARG C CA 1
ATOM 5657 C C . ARG C 1 6 ? -46.749 52.316 36.814 1.00 32.78 5 ARG C C 1
ATOM 5658 O O . ARG C 1 6 ? -45.804 52.274 36.042 1.00 33.29 5 ARG C O 1
ATOM 5661 N N . THR C 1 7 ? -46.880 53.253 37.758 1.00 33.33 6 THR C N 1
ATOM 5662 C CA . THR C 1 7 ? -45.881 54.307 37.986 1.00 34.81 6 THR C CA 1
ATOM 5663 C C . THR C 1 7 ? -44.514 53.740 38.374 1.00 34.54 6 THR C C 1
ATOM 5664 O O . THR C 1 7 ? -43.482 54.270 37.969 1.00 33.63 6 THR C O 1
ATOM 5668 N N . SER C 1 8 ? -44.494 52.672 39.169 1.00 34.32 7 SER C N 1
ATOM 5669 C CA . SER C 1 8 ? -43.208 52.105 39.568 1.00 32.86 7 SER C CA 1
ATOM 5670 C C . SER C 1 8 ? -42.510 51.440 38.370 1.00 32.52 7 SER C C 1
ATOM 5671 O O . SER C 1 8 ? -41.312 51.637 38.169 1.00 32.63 7 SER C O 1
ATOM 5674 N N . PHE C 1 9 ? -43.272 50.721 37.552 1.00 31.30 8 PHE C N 1
ATOM 5675 C CA . PHE C 1 9 ? -42.750 50.005 36.394 1.00 30.94 8 PHE C CA 1
ATOM 5676 C C . PHE C 1 9 ? -42.210 50.962 35.347 1.00 32.55 8 PHE C C 1
ATOM 5677 O O . PHE C 1 9 ? -41.138 50.719 34.782 1.00 30.77 8 PHE C O 1
ATOM 5685 N N . GLN C 1 10 ? -42.982 52.017 35.061 1.00 33.79 9 GLN C N 1
ATOM 5686 C CA . GLN C 1 10 ? -42.661 52.971 34.003 1.00 36.56 9 GLN C CA 1
ATOM 5687 C C . GLN C 1 10 ? -41.410 53.771 34.314 1.00 35.48 9 GLN C C 1
ATOM 5688 O O . GLN C 1 10 ? -40.783 54.292 33.390 1.00 35.31 9 GLN C O 1
ATOM 5694 N N . GLN C 1 11 ? -41.069 53.885 35.597 1.00 33.70 10 GLN C N 1
ATOM 5695 C CA . GLN C 1 11 ? -39.848 54.564 36.020 1.00 36.63 10 GLN C CA 1
ATOM 5696 C C . GLN C 1 11 ? -38.638 53.616 36.218 1.00 34.62 10 GLN C C 1
ATOM 5697 O O . GLN C 1 11 ? -37.662 54.017 36.844 1.00 33.90 10 GLN C O 1
ATOM 5703 N N . THR C 1 12 ? -38.701 52.384 35.700 1.00 32.72 11 THR C N 1
ATOM 5704 C CA . THR C 1 12 ? -37.557 51.457 35.741 1.00 30.27 11 THR C CA 1
ATOM 5705 C C . THR C 1 12 ? -36.628 51.663 34.538 1.00 29.53 11 THR C C 1
ATOM 5706 O O . THR C 1 12 ? -37.031 52.174 33.499 1.00 30.78 11 THR C O 1
ATOM 5710 N N . THR C 1 13 ? -35.378 51.249 34.694 1.00 29.96 12 THR C N 1
ATOM 5711 C CA . THR C 1 13 ? -34.354 51.438 33.640 1.00 29.50 12 THR C CA 1
ATOM 5712 C C . THR C 1 13 ? -34.196 50.189 32.759 1.00 29.02 12 THR C C 1
ATOM 5713 O O . THR C 1 13 ? -33.587 50.239 31.676 1.00 28.95 12 THR C O 1
ATOM 5717 N N . GLY C 1 14 ? -34.724 49.077 33.259 1.00 26.08 13 GLY C N 1
ATOM 5718 C CA . GLY C 1 14 ? -34.811 47.833 32.530 1.00 24.88 13 GLY C CA 1
ATOM 5719 C C . GLY C 1 14 ? -36.021 47.038 32.990 1.00 24.23 13 GLY C C 1
ATOM 5720 O O . GLY C 1 14 ? -36.572 47.300 34.073 1.00 25.39 13 GLY C O 1
ATOM 5721 N N . GLN C 1 15 ? -36.418 46.073 32.167 1.00 22.70 14 GLN C N 1
ATOM 5722 C CA . GLN C 1 15 ? -37.631 45.250 32.397 1.00 21.65 14 GLN C CA 1
ATOM 5723 C C . GLN C 1 15 ? -37.415 43.824 31.917 1.00 21.91 14 GLN C C 1
ATOM 5724 O O . GLN C 1 15 ? -36.633 43.591 30.997 1.00 21.89 14 GLN C O 1
ATOM 5730 N N . ILE C 1 16 ? -38.117 42.863 32.533 1.00 22.62 15 ILE C N 1
ATOM 5731 C CA . ILE C 1 16 ? -38.068 41.476 32.069 1.00 22.59 15 ILE C CA 1
ATOM 5732 C C . ILE C 1 16 ? -38.984 41.203 30.855 1.00 20.28 15 ILE C C 1
ATOM 5733 O O . ILE C 1 16 ? -38.713 40.276 30.087 1.00 20.82 15 ILE C O 1
ATOM 5738 N N . SER C 1 17 ? -40.033 42.022 30.666 1.00 19.93 16 SER C N 1
ATOM 5739 C CA A SER C 1 17 ? -41.008 41.826 29.590 0.50 21.61 16 SER C CA 1
ATOM 5740 C CA B SER C 1 17 ? -40.995 41.812 29.563 0.50 20.08 16 SER C CA 1
ATOM 5741 C C . SER C 1 17 ? -40.908 42.888 28.466 1.00 20.66 16 SER C C 1
ATOM 5742 O O . SER C 1 17 ? -40.480 43.986 28.705 1.00 22.00 16 SER C O 1
ATOM 5747 N N . GLY C 1 18 ? -41.316 42.510 27.258 1.00 21.41 17 GLY C N 1
ATOM 5748 C CA . GLY C 1 18 ? -41.389 43.386 26.090 1.00 20.48 17 GLY C CA 1
ATOM 5749 C C . GLY C 1 18 ? -40.041 43.707 25.492 1.00 21.89 17 GLY C C 1
ATOM 5750 O O . GLY C 1 18 ? -39.025 43.043 25.794 1.00 22.41 17 GLY C O 1
ATOM 5751 N N . HIS C 1 19 ? -40.044 44.761 24.683 1.00 21.70 18 HIS C N 1
ATOM 5752 C CA . HIS C 1 19 ? -38.900 45.218 23.926 1.00 23.63 18 HIS C CA 1
ATOM 5753 C C . HIS C 1 19 ? -38.503 46.665 24.271 1.00 25.45 18 HIS C C 1
ATOM 5754 O O . HIS C 1 19 ? -37.794 47.318 23.499 1.00 29.15 18 HIS C O 1
ATOM 5761 N N . GLY C 1 20 ? -38.963 47.194 25.394 1.00 25.45 19 GLY C N 1
ATOM 5762 C CA . GLY C 1 20 ? -38.700 48.594 25.733 1.00 25.62 19 GLY C CA 1
ATOM 5763 C C . GLY C 1 20 ? -39.882 49.452 25.321 1.00 25.96 19 GLY C C 1
ATOM 5764 O O . GLY C 1 20 ? -40.868 48.924 24.807 1.00 25.74 19 GLY C O 1
ATOM 5765 N N . LYS C 1 21 ? -39.792 50.763 25.548 1.00 24.77 20 LYS C N 1
ATOM 5766 C CA . LYS C 1 21 ? -40.917 51.675 25.341 1.00 25.58 20 LYS C CA 1
ATOM 5767 C C . LYS C 1 21 ? -41.502 51.648 23.933 1.00 24.84 20 LYS C C 1
ATOM 5768 O O . LYS C 1 21 ? -40.792 51.491 22.923 1.00 24.12 20 LYS C O 1
ATOM 5774 N N . ARG C 1 22 ? -42.825 51.816 23.892 1.00 23.88 21 ARG C N 1
ATOM 5775 C CA . ARG C 1 22 ? -43.571 51.924 22.662 1.00 25.51 21 ARG C CA 1
ATOM 5776 C C . ARG C 1 22 ? -43.587 53.397 22.307 1.00 24.56 21 ARG C C 1
ATOM 5777 O O . ARG C 1 22 ? -44.460 54.134 22.767 1.00 22.98 21 ARG C O 1
ATOM 5785 N N . ASN C 1 23 ? -42.590 53.835 21.528 1.00 22.49 22 ASN C N 1
ATOM 5786 C CA . ASN C 1 23 ? -42.424 55.275 21.264 1.00 22.03 22 ASN C CA 1
ATOM 5787 C C . ASN C 1 23 ? -42.167 55.563 19.806 1.00 20.89 22 ASN C C 1
ATOM 5788 O O . ASN C 1 23 ? -42.034 54.645 19.001 1.00 20.60 22 ASN C O 1
ATOM 5793 N N . VAL C 1 24 ? -42.133 56.857 19.478 1.00 20.91 23 VAL C N 1
ATOM 5794 C CA . VAL C 1 24 ? -41.966 57.312 18.096 1.00 22.15 23 VAL C CA 1
ATOM 5795 C C . VAL C 1 24 ? -40.636 56.827 17.475 1.00 21.69 23 VAL C C 1
ATOM 5796 O O . VAL C 1 24 ? -40.587 56.562 16.272 1.00 21.79 23 VAL C O 1
ATOM 5800 N N . GLY C 1 25 ? -39.608 56.676 18.307 1.00 22.06 24 GLY C N 1
ATOM 5801 C CA . GLY C 1 25 ? -38.332 56.058 17.916 1.00 20.93 24 GLY C CA 1
ATOM 5802 C C . GLY C 1 25 ? -38.442 54.726 17.202 1.00 20.32 24 GLY C C 1
ATOM 5803 O O . GLY C 1 25 ? -37.628 54.420 16.327 1.00 19.40 24 GLY C O 1
ATOM 5804 N N . VAL C 1 26 ? -39.460 53.940 17.559 1.00 20.71 25 VAL C N 1
ATOM 5805 C CA . VAL C 1 26 ? -39.657 52.605 16.964 1.00 19.13 25 VAL C CA 1
ATOM 5806 C C . VAL C 1 26 ? -39.903 52.774 15.454 1.00 20.17 25 VAL C C 1
ATOM 5807 O O . VAL C 1 26 ? -39.320 52.042 14.642 1.00 22.77 25 VAL C O 1
ATOM 5811 N N . LEU C 1 27 ? -40.721 53.749 15.062 1.00 20.52 26 LEU C N 1
ATOM 5812 C CA . LEU C 1 27 ? -40.877 54.086 13.643 1.00 20.15 26 LEU C CA 1
ATOM 5813 C C . LEU C 1 27 ? -39.577 54.715 13.043 1.00 20.99 26 LEU C C 1
ATOM 5814 O O . LEU C 1 27 ? -39.103 54.267 12.013 1.00 21.50 26 LEU C O 1
ATOM 5819 N N . LYS C 1 28 ? -38.995 55.731 13.681 1.00 23.11 27 LYS C N 1
ATOM 5820 C CA . LYS C 1 28 ? -37.784 56.408 13.104 1.00 22.75 27 LYS C CA 1
ATOM 5821 C C . LYS C 1 28 ? -36.562 55.496 12.953 1.00 22.68 27 LYS C C 1
ATOM 5822 O O . LYS C 1 28 ? -35.807 55.604 11.975 1.00 24.10 27 LYS C O 1
ATOM 5828 N N . THR C 1 29 ? -36.375 54.586 13.910 1.00 23.24 28 THR C N 1
ATOM 5829 C CA . THR C 1 29 ? -35.413 53.502 13.737 1.00 22.81 28 THR C CA 1
ATOM 5830 C C . THR C 1 29 ? -35.695 52.662 12.474 1.00 23.43 28 THR C C 1
ATOM 5831 O O . THR C 1 29 ? -34.778 52.335 11.704 1.00 24.66 28 THR C O 1
ATOM 5835 N N . ALA C 1 30 ? -36.959 52.321 12.240 1.00 23.67 29 ALA C N 1
ATOM 5836 C CA . ALA C 1 30 ? -37.325 51.539 11.021 1.00 22.83 29 ALA C CA 1
ATOM 5837 C C . ALA C 1 30 ? -37.027 52.261 9.686 1.00 22.02 29 ALA C C 1
ATOM 5838 O O . ALA C 1 30 ? -36.713 51.620 8.669 1.00 23.98 29 ALA C O 1
ATOM 5840 N N . PHE C 1 31 ? -37.111 53.582 9.719 1.00 22.49 30 PHE C N 1
ATOM 5841 C CA . PHE C 1 31 ? -36.993 54.439 8.528 1.00 22.65 30 PHE C CA 1
ATOM 5842 C C . PHE C 1 31 ? -35.606 55.137 8.368 1.00 23.33 30 PHE C C 1
ATOM 5843 O O . PHE C 1 31 ? -35.376 55.798 7.349 1.00 23.22 30 PHE C O 1
ATOM 5851 N N . ALA C 1 32 ? -34.688 54.972 9.332 1.00 24.04 31 ALA C N 1
ATOM 5852 C CA . ALA C 1 32 ? -33.378 55.651 9.285 1.00 25.10 31 ALA C CA 1
ATOM 5853 C C . ALA C 1 32 ? -32.572 55.303 8.033 1.00 25.47 31 ALA C C 1
ATOM 5854 O O . ALA C 1 32 ? -31.993 56.200 7.409 1.00 29.00 31 ALA C O 1
ATOM 5856 N N . ALA C 1 33 ? -32.551 54.033 7.637 1.00 25.19 32 ALA C N 1
ATOM 5857 C CA . ALA C 1 33 ? -31.826 53.650 6.427 1.00 27.06 32 ALA C CA 1
ATOM 5858 C C . ALA C 1 33 ? -32.675 53.636 5.129 1.00 25.81 32 ALA C C 1
ATOM 5859 O O . ALA C 1 33 ? -32.153 53.220 4.095 1.00 27.52 32 ALA C O 1
ATOM 5861 N N . VAL C 1 34 ? -33.926 54.134 5.145 1.00 22.31 33 VAL C N 1
ATOM 5862 C CA . VAL C 1 34 ? -34.804 53.995 3.977 1.00 21.49 33 VAL C CA 1
ATOM 5863 C C . VAL C 1 34 ? -34.689 55.247 3.121 1.00 21.40 33 VAL C C 1
ATOM 5864 O O . VAL C 1 34 ? -34.669 56.348 3.661 1.00 22.45 33 VAL C O 1
ATOM 5868 N N . ALA C 1 35 ? -34.607 55.064 1.795 1.00 22.36 34 ALA C N 1
ATOM 5869 C CA . ALA C 1 35 ? -34.426 56.163 0.831 1.00 22.89 34 ALA C CA 1
ATOM 5870 C C . ALA C 1 35 ? -35.690 56.999 0.695 1.00 23.38 34 ALA C C 1
ATOM 5871 O O . ALA C 1 35 ? -36.736 56.427 0.441 1.00 24.54 34 ALA C O 1
ATOM 5873 N N . ASP C 1 36 ? -35.587 58.332 0.843 1.00 24.48 35 ASP C N 1
ATOM 5874 C CA . ASP C 1 36 ? -36.749 59.248 0.755 1.00 25.05 35 ASP C CA 1
ATOM 5875 C C . ASP C 1 36 ? -37.503 59.079 -0.552 1.00 25.08 35 ASP C C 1
ATOM 5876 O O . ASP C 1 36 ? -38.730 59.264 -0.603 1.00 25.20 35 ASP C O 1
ATOM 5881 N N . GLU C 1 37 ? -36.742 58.769 -1.600 1.00 24.87 36 GLU C N 1
ATOM 5882 C CA . GLU C 1 37 ? -37.232 58.598 -2.952 1.00 25.27 36 GLU C CA 1
ATOM 5883 C C . GLU C 1 37 ? -38.034 57.308 -3.207 1.00 24.37 36 GLU C C 1
ATOM 5884 O O . GLU C 1 37 ? -38.713 57.236 -4.237 1.00 25.27 36 GLU C O 1
ATOM 5898 N N . ALA C 1 39 ? -40.913 54.696 -3.522 1.00 21.99 38 ALA C N 1
ATOM 5899 C CA . ALA C 1 39 ? -42.312 55.026 -3.850 1.00 21.48 38 ALA C CA 1
ATOM 5900 C C . ALA C 1 39 ? -43.293 54.392 -2.891 1.00 21.79 38 ALA C C 1
ATOM 5901 O O . ALA C 1 39 ? -43.089 53.279 -2.430 1.00 22.32 38 ALA C O 1
ATOM 5903 N N . SER C 1 40 ? -44.348 55.130 -2.573 1.00 22.73 39 SER C N 1
ATOM 5904 C CA . SER C 1 40 ? -45.400 54.623 -1.701 1.00 22.39 39 SER C CA 1
ATOM 5905 C C . SER C 1 40 ? -46.226 53.559 -2.423 1.00 23.60 39 SER C C 1
ATOM 5906 O O . SER C 1 40 ? -46.293 53.507 -3.663 1.00 21.66 39 SER C O 1
ATOM 5909 N N . ASP C 1 41 ? -46.874 52.729 -1.618 1.00 22.43 40 ASP C N 1
ATOM 5910 C CA . ASP C 1 41 ? -47.870 51.784 -2.109 1.00 22.42 40 ASP C CA 1
ATOM 5911 C C . ASP C 1 41 ? -49.060 52.641 -2.472 1.00 22.35 40 ASP C C 1
ATOM 5912 O O . ASP C 1 41 ? -49.110 53.825 -2.099 1.00 22.67 40 ASP C O 1
ATOM 5917 N N . GLN C 1 42 ? -49.978 52.076 -3.242 1.00 23.30 41 GLN C N 1
ATOM 5918 C CA . GLN C 1 42 ? -51.158 52.792 -3.689 1.00 24.15 41 GLN C CA 1
ATOM 5919 C C . GLN C 1 42 ? -52.385 51.891 -3.685 1.00 24.20 41 GLN C C 1
ATOM 5920 O O . GLN C 1 42 ? -52.528 51.001 -4.531 1.00 25.38 41 GLN C O 1
ATOM 5926 N N . TYR C 1 43 ? -53.237 52.111 -2.693 1.00 23.88 42 TYR C N 1
ATOM 5927 C CA . TYR C 1 43 ? -54.467 51.364 -2.484 1.00 22.32 42 TYR C CA 1
ATOM 5928 C C . TYR C 1 43 ? -54.250 49.836 -2.625 1.00 22.28 42 TYR C C 1
ATOM 5929 O O . TYR C 1 43 ? -54.901 49.180 -3.444 1.00 19.41 42 TYR C O 1
ATOM 5938 N N . GLY C 1 44 ? -53.288 49.297 -1.859 1.00 20.75 43 GLY C N 1
ATOM 5939 C CA . GLY C 1 44 ? -53.100 47.855 -1.770 1.00 21.18 43 GLY C CA 1
ATOM 5940 C C . GLY C 1 44 ? -52.321 47.204 -2.883 1.00 22.63 43 GLY C C 1
ATOM 5941 O O . GLY C 1 44 ? -52.234 45.963 -2.921 1.00 21.83 43 GLY C O 1
ATOM 5942 N N . THR C 1 45 ? -51.791 48.012 -3.814 1.00 22.95 44 THR C N 1
ATOM 5943 C CA . THR C 1 45 ? -50.895 47.493 -4.840 1.00 22.77 44 THR C CA 1
ATOM 5944 C C . THR C 1 45 ? -49.701 48.437 -5.023 1.00 23.94 44 THR C C 1
ATOM 5945 O O . THR C 1 45 ? -49.583 49.492 -4.379 1.00 23.26 44 THR C O 1
ATOM 5949 N N . GLY C 1 46 ? -48.836 48.052 -5.943 1.00 24.97 45 GLY C N 1
ATOM 5950 C CA . GLY C 1 46 ? -47.689 48.853 -6.304 1.00 24.78 45 GLY C CA 1
ATOM 5951 C C . GLY C 1 46 ? -46.540 48.483 -5.405 1.00 24.61 45 GLY C C 1
ATOM 5952 O O . GLY C 1 46 ? -46.522 47.392 -4.746 1.00 24.17 45 GLY C O 1
ATOM 5953 N N . ALA C 1 47 ? -45.602 49.414 -5.344 1.00 24.28 46 ALA C N 1
ATOM 5954 C CA . ALA C 1 47 ? -44.394 49.281 -4.539 1.00 23.90 46 ALA C CA 1
ATOM 5955 C C . ALA C 1 47 ? -44.609 49.097 -3.022 1.00 23.32 46 ALA C C 1
ATOM 5956 O O . ALA C 1 47 ? -45.616 49.508 -2.428 1.00 23.61 46 ALA C O 1
ATOM 5958 N N . ILE C 1 48 ? -43.613 48.461 -2.400 1.00 22.34 47 ILE C N 1
ATOM 5959 C CA . ILE C 1 48 ? -43.585 48.162 -0.970 1.00 22.07 47 ILE C CA 1
ATOM 5960 C C . ILE C 1 48 ? -44.565 47.051 -0.603 1.00 21.55 47 ILE C C 1
ATOM 5961 O O . ILE C 1 48 ? -44.124 46.027 -0.060 1.00 22.25 47 ILE C O 1
ATOM 5966 N N . ILE C 1 49 ? -45.848 47.211 -0.974 1.00 21.35 48 ILE C N 1
ATOM 5967 C CA . ILE C 1 49 ? -46.911 46.282 -0.572 1.00 20.75 48 ILE C CA 1
ATOM 5968 C C . ILE C 1 49 ? -46.847 44.955 -1.364 1.00 20.92 48 ILE C C 1
ATOM 5969 O O . ILE C 1 49 ? -46.940 43.893 -0.777 1.00 20.97 48 ILE C O 1
ATOM 5974 N N . GLU C 1 50 ? -46.607 44.980 -2.666 1.00 21.82 49 GLU C N 1
ATOM 5975 C CA . GLU C 1 50 ? -46.569 43.704 -3.403 1.00 21.98 49 GLU C CA 1
ATOM 5976 C C . GLU C 1 50 ? -45.343 42.816 -3.010 1.00 22.40 49 GLU C C 1
ATOM 5977 O O . GLU C 1 50 ? -45.508 41.614 -2.736 1.00 24.84 49 GLU C O 1
ATOM 5983 N N . PRO C 1 51 ? -44.139 43.397 -2.895 1.00 22.51 50 PRO C N 1
ATOM 5984 C CA . PRO C 1 51 ? -43.010 42.544 -2.457 1.00 24.12 50 PRO C CA 1
ATOM 5985 C C . PRO C 1 51 ? -43.198 41.910 -1.063 1.00 23.79 50 PRO C C 1
ATOM 5986 O O . PRO C 1 51 ? -42.821 40.749 -0.858 1.00 22.58 50 PRO C O 1
ATOM 5990 N N . PHE C 1 52 ? -43.793 42.683 -0.145 1.00 23.10 51 PHE C N 1
ATOM 5991 C CA . PHE C 1 52 ? -44.059 42.269 1.243 1.00 22.47 51 PHE C CA 1
ATOM 5992 C C . PHE C 1 52 ? -45.045 41.116 1.279 1.00 22.06 51 PHE C C 1
ATOM 5993 O O . PHE C 1 52 ? -44.762 40.074 1.904 1.00 22.25 51 PHE C O 1
ATOM 6001 N N . GLU C 1 53 ? -46.160 41.275 0.573 1.00 20.34 52 GLU C N 1
ATOM 6002 C CA . GLU C 1 53 ? -47.160 40.217 0.489 1.00 21.27 52 GLU C CA 1
ATOM 6003 C C . GLU C 1 53 ? -46.610 38.937 -0.128 1.00 22.33 52 GLU C C 1
ATOM 6004 O O . GLU C 1 53 ? -46.796 37.859 0.438 1.00 22.62 52 GLU C O 1
ATOM 6010 N N . GLN C 1 54 ? -45.859 39.064 -1.215 1.00 23.47 53 GLN C N 1
ATOM 6011 C CA . GLN C 1 54 ? -45.187 37.899 -1.808 1.00 24.58 53 GLN C CA 1
ATOM 6012 C C . GLN C 1 54 ? -44.200 37.271 -0.829 1.00 23.85 53 GLN C C 1
ATOM 6013 O O . GLN C 1 54 ? -44.175 36.054 -0.683 1.00 24.80 53 GLN C O 1
ATOM 6019 N N . LYS C 1 55 ? -43.390 38.099 -0.164 1.00 22.73 54 LYS C N 1
ATOM 6020 C CA . LYS C 1 55 ? -42.456 37.624 0.858 1.00 22.38 54 LYS C CA 1
ATOM 6021 C C . LYS C 1 55 ? -43.159 36.713 1.886 1.00 22.76 54 LYS C C 1
ATOM 6022 O O . LYS C 1 55 ? -42.719 35.584 2.137 1.00 21.26 54 LYS C O 1
ATOM 6028 N N . PHE C 1 56 ? -44.268 37.204 2.447 1.00 23.16 55 PHE C N 1
ATOM 6029 C CA . PHE C 1 56 ? -44.970 36.469 3.524 1.00 21.70 55 PHE C CA 1
ATOM 6030 C C . PHE C 1 56 ? -45.907 35.381 3.062 1.00 22.66 55 PHE C C 1
ATOM 6031 O O . PHE C 1 56 ? -46.108 34.418 3.814 1.00 22.90 55 PHE C O 1
ATOM 6039 N N . ALA C 1 57 ? -46.422 35.480 1.822 1.00 22.78 56 ALA C N 1
ATOM 6040 C CA . ALA C 1 57 ? -47.055 34.320 1.155 1.00 24.09 56 ALA C CA 1
ATOM 6041 C C . ALA C 1 57 ? -46.088 33.147 1.179 1.00 23.98 56 ALA C C 1
ATOM 6042 O O . ALA C 1 57 ? -46.450 32.071 1.644 1.00 25.57 56 ALA C O 1
ATOM 6044 N N . ASP C 1 58 ? -44.844 33.394 0.742 1.00 27.06 57 ASP C N 1
ATOM 6045 C CA . ASP C 1 58 ? -43.774 32.381 0.725 1.00 26.35 57 ASP C CA 1
ATOM 6046 C C . ASP C 1 58 ? -43.304 31.877 2.090 1.00 26.48 57 ASP C C 1
ATOM 6047 O O . ASP C 1 58 ? -43.089 30.686 2.254 1.00 26.36 57 ASP C O 1
ATOM 6052 N N . VAL C 1 59 ? -43.148 32.779 3.058 1.00 27.25 58 VAL C N 1
ATOM 6053 C CA . VAL C 1 59 ? -42.822 32.414 4.461 1.00 25.39 58 VAL C CA 1
ATOM 6054 C C . VAL C 1 59 ? -43.837 31.428 5.059 1.00 26.27 58 VAL C C 1
ATOM 6055 O O . VAL C 1 59 ? -43.462 30.479 5.753 1.00 25.41 58 VAL C O 1
ATOM 6059 N N . LEU C 1 60 ? -45.105 31.671 4.760 1.00 24.57 59 LEU C N 1
ATOM 6060 C CA . LEU C 1 60 ? -46.230 30.818 5.205 1.00 24.06 59 LEU C CA 1
ATOM 6061 C C . LEU C 1 60 ? -46.610 29.683 4.214 1.00 24.23 59 LEU C C 1
ATOM 6062 O O . LEU C 1 60 ? -47.424 28.809 4.564 1.00 25.83 59 LEU C O 1
ATOM 6067 N N . GLY C 1 61 ? -46.014 29.670 3.012 1.00 25.72 60 GLY C N 1
ATOM 6068 C CA . GLY C 1 61 ? -46.213 28.571 2.040 1.00 25.09 60 GLY C CA 1
ATOM 6069 C C . GLY C 1 61 ? -47.613 28.581 1.438 1.00 25.76 60 GLY C C 1
ATOM 6070 O O . GLY C 1 61 ? -48.179 27.524 1.115 1.00 26.65 60 GLY C O 1
ATOM 6079 N N . ASP C 1 63 ? -50.570 30.524 -1.271 1.00 24.48 62 ASP C N 1
ATOM 6080 C CA . ASP C 1 63 ? -50.609 31.066 -2.643 1.00 24.07 62 ASP C CA 1
ATOM 6081 C C . ASP C 1 63 ? -50.456 32.549 -2.666 1.00 23.67 62 ASP C C 1
ATOM 6082 O O . ASP C 1 63 ? -49.869 33.075 -3.597 1.00 22.45 62 ASP C O 1
ATOM 6087 N N . ASP C 1 64 ? -50.961 33.242 -1.649 1.00 22.65 63 ASP C N 1
ATOM 6088 C CA . ASP C 1 64 ? -51.009 34.712 -1.691 1.00 22.14 63 ASP C CA 1
ATOM 6089 C C . ASP C 1 64 ? -51.235 35.219 -0.264 1.00 21.51 63 ASP C C 1
ATOM 6090 O O . ASP C 1 64 ? -51.486 34.417 0.637 1.00 21.04 63 ASP C O 1
ATOM 6095 N N . ALA C 1 65 ? -51.077 36.525 -0.059 1.00 20.05 64 ALA C N 1
ATOM 6096 C CA . ALA C 1 65 ? -51.116 37.154 1.244 1.00 19.17 64 ALA C CA 1
ATOM 6097 C C . ALA C 1 65 ? -51.556 38.602 1.091 1.00 19.72 64 ALA C C 1
ATOM 6098 O O . ALA C 1 65 ? -51.238 39.266 0.095 1.00 21.83 64 ALA C O 1
ATOM 6100 N N . VAL C 1 66 ? -52.310 39.095 2.058 1.00 19.31 65 VAL C N 1
ATOM 6101 C CA . VAL C 1 66 ? -52.810 40.438 2.002 1.00 18.22 65 VAL C CA 1
ATOM 6102 C C . VAL C 1 66 ? -52.461 41.187 3.287 1.00 19.27 65 VAL C C 1
ATOM 6103 O O . VAL C 1 66 ? -52.700 40.699 4.417 1.00 19.18 65 VAL C O 1
ATOM 6107 N N . PHE C 1 67 ? -51.857 42.359 3.130 1.00 18.29 66 PHE C N 1
ATOM 6108 C CA . PHE C 1 67 ? -51.487 43.172 4.304 1.00 17.13 66 PHE C CA 1
ATOM 6109 C C . PHE C 1 67 ? -52.724 43.907 4.752 1.00 16.43 66 PHE C C 1
ATOM 6110 O O . PHE C 1 67 ? -53.375 44.596 3.953 1.00 18.87 66 PHE C O 1
ATOM 6118 N N . PHE C 1 68 ? -53.070 43.678 6.013 1.00 17.18 67 PHE C N 1
ATOM 6119 C CA . PHE C 1 68 ? -54.147 44.369 6.671 1.00 17.05 67 PHE C CA 1
ATOM 6120 C C . PHE C 1 68 ? -53.631 45.286 7.734 1.00 18.19 67 PHE C C 1
ATOM 6121 O O . PHE C 1 68 ? -52.637 44.971 8.407 1.00 18.41 67 PHE C O 1
ATOM 6129 N N . PRO C 1 69 ? -54.333 46.417 7.927 1.00 18.44 68 PRO C N 1
ATOM 6130 C CA . PRO C 1 69 ? -53.930 47.298 8.969 1.00 18.71 68 PRO C CA 1
ATOM 6131 C C . PRO C 1 69 ? -54.090 46.666 10.363 1.00 18.32 68 PRO C C 1
ATOM 6132 O O . PRO C 1 69 ? -53.365 47.015 11.284 1.00 18.43 68 PRO C O 1
ATOM 6136 N N . SER C 1 70 ? -55.034 45.757 10.532 1.00 18.04 69 SER C N 1
ATOM 6137 C CA . SER C 1 70 ? -55.192 45.138 11.861 1.00 17.76 69 SER C CA 1
ATOM 6138 C C . SER C 1 70 ? -55.579 43.674 11.738 1.00 16.70 69 SER C C 1
ATOM 6139 O O . SER C 1 70 ? -56.206 43.281 10.770 1.00 14.90 69 SER C O 1
ATOM 6142 N N . GLY C 1 71 ? -55.181 42.882 12.733 1.00 16.17 70 GLY C N 1
ATOM 6143 C CA . GLY C 1 71 ? -55.644 41.509 12.883 1.00 16.12 70 GLY C CA 1
ATOM 6144 C C . GLY C 1 71 ? -57.154 41.383 13.120 1.00 16.42 70 GLY C C 1
ATOM 6145 O O . GLY C 1 71 ? -57.775 40.423 12.669 1.00 14.68 70 GLY C O 1
ATOM 6146 N N . THR C 1 72 ? -57.736 42.377 13.777 1.00 17.57 71 THR C N 1
ATOM 6147 C CA . THR C 1 72 ? -59.204 42.478 13.932 1.00 18.41 71 THR C CA 1
ATOM 6148 C C . THR C 1 72 ? -59.894 42.481 12.561 1.00 18.49 71 THR C C 1
ATOM 6149 O O . THR C 1 72 ? -60.765 41.661 12.298 1.00 18.35 71 THR C O 1
ATOM 6161 N N . ALA C 1 74 ? -58.589 41.717 9.580 1.00 16.32 73 ALA C N 1
ATOM 6162 C CA . ALA C 1 74 ? -58.156 40.562 8.824 1.00 18.74 73 ALA C CA 1
ATOM 6163 C C . ALA C 1 74 ? -58.950 39.306 9.157 1.00 18.96 73 ALA C C 1
ATOM 6164 O O . ALA C 1 74 ? -59.336 38.574 8.267 1.00 20.22 73 ALA C O 1
ATOM 6166 N N . GLN C 1 75 ? -59.157 39.029 10.431 1.00 18.55 74 GLN C N 1
ATOM 6167 C CA . GLN C 1 75 ? -59.791 37.764 10.788 1.00 17.80 74 GLN C CA 1
ATOM 6168 C C . GLN C 1 75 ? -61.288 37.773 10.641 1.00 17.39 74 GLN C C 1
ATOM 6169 O O . GLN C 1 75 ? -61.867 36.742 10.283 1.00 20.09 74 GLN C O 1
ATOM 6175 N N . GLN C 1 76 ? -61.920 38.919 10.927 1.00 17.61 75 GLN C N 1
ATOM 6176 C CA . GLN C 1 76 ? -63.330 39.094 10.593 1.00 18.59 75 GLN C CA 1
ATOM 6177 C C . GLN C 1 76 ? -63.525 38.721 9.146 1.00 18.84 75 GLN C C 1
ATOM 6178 O O . GLN C 1 76 ? -64.428 37.934 8.850 1.00 18.42 75 GLN C O 1
ATOM 6184 N N . VAL C 1 77 ? -62.664 39.263 8.267 1.00 19.55 76 VAL C N 1
ATOM 6185 C CA . VAL C 1 77 ? -62.748 39.046 6.806 1.00 17.67 76 VAL C CA 1
ATOM 6186 C C . VAL C 1 77 ? -62.590 37.538 6.448 1.00 18.81 76 VAL C C 1
ATOM 6187 O O . VAL C 1 77 ? -63.398 36.977 5.683 1.00 16.28 76 VAL C O 1
ATOM 6191 N N . ALA C 1 78 ? -61.571 36.880 7.030 1.00 18.31 77 ALA C N 1
ATOM 6192 C CA . ALA C 1 78 ? -61.322 35.441 6.795 1.00 18.37 77 ALA C CA 1
ATOM 6193 C C . ALA C 1 78 ? -62.536 34.543 7.097 1.00 19.16 77 ALA C C 1
ATOM 6194 O O . ALA C 1 78 ? -62.896 33.649 6.282 1.00 19.88 77 ALA C O 1
ATOM 6196 N N . LEU C 1 79 ? -63.149 34.783 8.269 1.00 18.57 78 LEU C N 1
ATOM 6197 C CA . LEU C 1 79 ? -64.306 34.025 8.726 1.00 18.71 78 LEU C CA 1
ATOM 6198 C C . LEU C 1 79 ? -65.530 34.330 7.833 1.00 18.95 78 LEU C C 1
ATOM 6199 O O . LEU C 1 79 ? -66.194 33.405 7.376 1.00 20.64 78 LEU C O 1
ATOM 6204 N N . ARG C 1 80 ? -65.764 35.592 7.492 1.00 19.01 79 ARG C N 1
ATOM 6205 C CA . ARG C 1 80 ? -66.853 35.887 6.536 1.00 18.13 79 ARG C CA 1
ATOM 6206 C C . ARG C 1 80 ? -66.637 35.218 5.170 1.00 18.29 79 ARG C C 1
ATOM 6207 O O . ARG C 1 80 ? -67.584 34.623 4.583 1.00 19.90 79 ARG C O 1
ATOM 6215 N N . ILE C 1 81 ? -65.406 35.282 4.668 1.00 18.29 80 ILE C N 1
ATOM 6216 C CA . ILE C 1 81 ? -65.109 34.615 3.391 1.00 19.02 80 ILE C CA 1
ATOM 6217 C C . ILE C 1 81 ? -65.419 33.109 3.461 1.00 19.88 80 ILE C C 1
ATOM 6218 O O . ILE C 1 81 ? -66.126 32.569 2.598 1.00 19.12 80 ILE C O 1
ATOM 6223 N N . TRP C 1 82 ? -64.909 32.435 4.486 1.00 18.59 81 TRP C N 1
ATOM 6224 C CA . TRP C 1 82 ? -65.198 31.021 4.677 1.00 18.56 81 TRP C CA 1
ATOM 6225 C C . TRP C 1 82 ? -66.690 30.721 4.943 1.00 19.51 81 TRP C C 1
ATOM 6226 O O . TRP C 1 82 ? -67.231 29.736 4.439 1.00 20.90 81 TRP C O 1
ATOM 6237 N N . SER C 1 83 ? -67.356 31.573 5.712 1.00 20.00 82 SER C N 1
ATOM 6238 C CA . SER C 1 83 ? -68.810 31.455 5.909 1.00 20.25 82 SER C CA 1
ATOM 6239 C C . SER C 1 83 ? -69.606 31.549 4.577 1.00 21.20 82 SER C C 1
ATOM 6240 O O . SER C 1 83 ? -70.445 30.694 4.303 1.00 20.43 82 SER C O 1
ATOM 6243 N N . ASP C 1 84 ? -69.327 32.577 3.768 1.00 22.36 83 ASP C N 1
ATOM 6244 C CA . ASP C 1 84 ? -69.878 32.712 2.392 1.00 21.79 83 ASP C CA 1
ATOM 6245 C C . ASP C 1 84 ? -69.605 31.458 1.516 1.00 23.47 83 ASP C C 1
ATOM 6246 O O . ASP C 1 84 ? -70.475 30.999 0.781 1.00 23.03 83 ASP C O 1
ATOM 6251 N N . GLU C 1 85 ? -68.380 30.926 1.568 1.00 22.56 84 GLU C N 1
ATOM 6252 C CA . GLU C 1 85 ? -68.015 29.769 0.726 1.00 22.93 84 GLU C CA 1
ATOM 6253 C C . GLU C 1 85 ? -68.674 28.456 1.165 1.00 24.62 84 GLU C C 1
ATOM 6254 O O . GLU C 1 85 ? -68.927 27.574 0.350 1.00 24.57 84 GLU C O 1
ATOM 6260 N N . THR C 1 86 ? -68.915 28.291 2.459 1.00 22.90 85 THR C N 1
ATOM 6261 C CA . THR C 1 86 ? -69.574 27.087 2.940 1.00 22.57 85 THR C CA 1
ATOM 6262 C C . THR C 1 86 ? -71.110 27.227 3.043 1.00 23.27 85 THR C C 1
ATOM 6263 O O . THR C 1 86 ? -71.801 26.271 3.378 1.00 22.63 85 THR C O 1
ATOM 6267 N N . ASP C 1 87 ? -71.648 28.421 2.768 1.00 23.27 86 ASP C N 1
ATOM 6268 C CA . ASP C 1 87 ? -73.082 28.721 3.022 1.00 23.97 86 ASP C CA 1
ATOM 6269 C C . ASP C 1 87 ? -73.501 28.429 4.468 1.00 23.12 86 ASP C C 1
ATOM 6270 O O . ASP C 1 87 ? -74.646 28.040 4.727 1.00 20.96 86 ASP C O 1
ATOM 6275 N N . ASN C 1 88 ? -72.567 28.621 5.405 1.00 22.12 87 ASN C N 1
ATOM 6276 C CA . ASN C 1 88 ? -72.792 28.316 6.822 1.00 21.14 87 ASN C CA 1
ATOM 6277 C C . ASN C 1 88 ? -72.394 29.532 7.642 1.00 21.59 87 ASN C C 1
ATOM 6278 O O . ASN C 1 88 ? -71.236 29.961 7.604 1.00 20.14 87 ASN C O 1
ATOM 6283 N N . ARG C 1 89 ? -73.342 30.061 8.391 1.00 19.89 88 ARG C N 1
ATOM 6284 C CA . ARG C 1 89 ? -73.111 31.316 9.138 1.00 20.97 88 ARG C CA 1
ATOM 6285 C C . ARG C 1 89 ? -72.718 31.079 10.603 1.00 20.96 88 ARG C C 1
ATOM 6286 O O . ARG C 1 89 ? -72.935 31.949 11.435 1.00 22.63 88 ARG C O 1
ATOM 6294 N N . THR C 1 90 ? -72.159 29.908 10.904 1.00 20.60 89 THR C N 1
ATOM 6295 C CA . THR C 1 90 ? -71.737 29.590 12.231 1.00 20.84 89 THR C CA 1
ATOM 6296 C C . THR C 1 90 ? -70.277 29.268 12.190 1.00 20.69 89 THR C C 1
ATOM 6297 O O . THR C 1 90 ? -69.847 28.433 11.390 1.00 21.87 89 THR C O 1
ATOM 6301 N N . VAL C 1 91 ? -69.513 29.894 13.072 1.00 20.04 90 VAL C N 1
ATOM 6302 C CA . VAL C 1 91 ? -68.097 29.555 13.226 1.00 19.54 90 VAL C CA 1
ATOM 6303 C C . VAL C 1 91 ? -67.837 29.098 14.644 1.00 19.55 90 VAL C C 1
ATOM 6304 O O . VAL C 1 91 ? -68.677 29.293 15.551 1.00 20.63 90 VAL C O 1
ATOM 6308 N N . ALA C 1 92 ? -66.693 28.465 14.841 1.00 18.12 91 ALA C N 1
ATOM 6309 C CA . ALA C 1 92 ? -66.324 27.929 16.169 1.00 19.91 91 ALA C CA 1
ATOM 6310 C C . ALA C 1 92 ? -64.941 28.394 16.596 1.00 21.29 91 ALA C C 1
ATOM 6311 O O . ALA C 1 92 ? -64.058 28.555 15.764 1.00 21.85 91 ALA C O 1
ATOM 6313 N N . TYR C 1 93 ? -64.776 28.625 17.902 1.00 20.97 92 TYR C N 1
ATOM 6314 C CA . TYR C 1 93 ? -63.462 28.879 18.486 1.00 18.86 92 TYR C CA 1
ATOM 6315 C C . TYR C 1 93 ? -63.506 28.801 19.996 1.00 18.29 92 TYR C C 1
ATOM 6316 O O . TYR C 1 93 ? -64.568 28.597 20.599 1.00 20.36 92 TYR C O 1
ATOM 6325 N N . HIS C 1 94 ? -62.339 28.909 20.624 1.00 20.67 93 HIS C N 1
ATOM 6326 C CA . HIS C 1 94 ? -62.212 28.850 22.085 1.00 18.38 93 HIS C CA 1
ATOM 6327 C C . HIS C 1 94 ? -62.959 30.023 22.735 1.00 20.80 93 HIS C C 1
ATOM 6328 O O . HIS C 1 94 ? -63.081 31.099 22.123 1.00 19.69 93 HIS C O 1
ATOM 6335 N N . PRO C 1 95 ? -63.454 29.836 23.973 1.00 20.64 94 PRO C N 1
ATOM 6336 C CA . PRO C 1 95 ? -64.250 30.910 24.552 1.00 22.02 94 PRO C CA 1
ATOM 6337 C C . PRO C 1 95 ? -63.607 32.290 24.664 1.00 20.66 94 PRO C C 1
ATOM 6338 O O . PRO C 1 95 ? -64.334 33.300 24.651 1.00 20.09 94 PRO C O 1
ATOM 6342 N N . LEU C 1 96 ? -62.285 32.340 24.809 1.00 19.62 95 LEU C N 1
ATOM 6343 C CA . LEU C 1 96 ? -61.600 33.618 24.984 1.00 18.79 95 LEU C CA 1
ATOM 6344 C C . LEU C 1 96 ? -60.874 34.062 23.729 1.00 19.72 95 LEU C C 1
ATOM 6345 O O . LEU C 1 96 ? -59.896 34.823 23.815 1.00 20.24 95 LEU C O 1
ATOM 6350 N N . CYS C 1 97 ? -61.364 33.594 22.584 1.00 19.35 96 CYS C N 1
ATOM 6351 C CA . CYS C 1 97 ? -60.873 33.985 21.268 1.00 18.82 96 CYS C CA 1
ATOM 6352 C C . CYS C 1 97 ? -60.955 35.490 21.176 1.00 19.11 96 CYS C C 1
ATOM 6353 O O . CYS C 1 97 ? -61.911 36.082 21.662 1.00 18.13 96 CYS C O 1
ATOM 6356 N N . HIS C 1 98 ? -59.980 36.099 20.499 1.00 18.93 97 HIS C N 1
ATOM 6357 C CA . HIS C 1 98 ? -59.888 37.571 20.437 1.00 18.09 97 HIS C CA 1
ATOM 6358 C C . HIS C 1 98 ? -61.101 38.231 19.752 1.00 17.47 97 HIS C C 1
ATOM 6359 O O . HIS C 1 98 ? -61.460 39.368 20.081 1.00 18.60 97 HIS C O 1
ATOM 6366 N N . LEU C 1 99 ? -61.744 37.527 18.833 1.00 18.03 98 LEU C N 1
ATOM 6367 C CA . LEU C 1 99 ? -62.951 38.060 18.146 1.00 17.95 98 LEU C CA 1
ATOM 6368 C C . LEU C 1 99 ? -64.168 38.056 19.055 1.00 18.35 98 LEU C C 1
ATOM 6369 O O . LEU C 1 99 ? -65.084 38.876 18.904 1.00 19.40 98 LEU C O 1
ATOM 6374 N N . GLU C 1 100 ? -64.172 37.147 20.026 1.00 19.04 99 GLU C N 1
ATOM 6375 C CA . GLU C 1 100 ? -65.229 37.092 21.016 1.00 18.26 99 GLU C CA 1
ATOM 6376 C C . GLU C 1 100 ? -65.182 38.203 22.054 1.00 19.69 99 GLU C C 1
ATOM 6377 O O . GLU C 1 100 ? -66.218 38.754 22.435 1.00 19.91 99 GLU C O 1
ATOM 6383 N N . ILE C 1 101 ? -63.987 38.561 22.515 1.00 21.60 100 ILE C N 1
ATOM 6384 C CA . ILE C 1 101 ? -63.867 39.342 23.716 1.00 20.45 100 ILE C CA 1
ATOM 6385 C C . ILE C 1 101 ? -63.138 40.673 23.567 1.00 19.92 100 ILE C C 1
ATOM 6386 O O . ILE C 1 101 ? -63.234 41.512 24.468 1.00 21.35 100 ILE C O 1
ATOM 6391 N N . HIS C 1 102 ? -62.420 40.899 22.474 1.00 19.13 101 HIS C N 1
ATOM 6392 C CA . HIS C 1 102 ? -61.586 42.096 22.391 1.00 19.38 101 HIS C CA 1
ATOM 6393 C C . HIS C 1 102 ? -61.904 42.997 21.215 1.00 19.81 101 HIS C C 1
ATOM 6394 O O . HIS C 1 102 ? -61.132 43.937 20.944 1.00 19.84 101 HIS C O 1
ATOM 6401 N N . GLU C 1 103 ? -63.031 42.757 20.519 1.00 17.97 102 GLU C N 1
ATOM 6402 C CA . GLU C 1 103 ? -63.313 43.507 19.278 1.00 18.50 102 GLU C CA 1
ATOM 6403 C C . GLU C 1 103 ? -64.681 44.217 19.264 1.00 18.75 102 GLU C C 1
ATOM 6404 O O . GLU C 1 103 ? -65.189 44.581 18.198 1.00 19.78 102 GLU C O 1
ATOM 6410 N N . GLN C 1 104 ? -65.247 44.436 20.445 1.00 19.40 103 GLN C N 1
ATOM 6411 C CA . GLN C 1 104 ? -66.575 45.024 20.608 1.00 18.95 103 GLN C CA 1
ATOM 6412 C C . GLN C 1 104 ? -67.638 44.353 19.757 1.00 18.73 103 GLN C C 1
ATOM 6413 O O . GLN C 1 104 ? -68.549 45.013 19.274 1.00 20.82 103 GLN C O 1
ATOM 6419 N N . ASP C 1 105 ? -67.511 43.033 19.624 1.00 18.86 104 ASP C N 1
ATOM 6420 C CA . ASP C 1 105 ? -68.416 42.165 18.854 1.00 19.65 104 ASP C CA 1
ATOM 6421 C C . ASP C 1 105 ? -68.486 42.491 17.365 1.00 20.16 104 ASP C C 1
ATOM 6422 O O . ASP C 1 105 ? -69.533 42.320 16.743 1.00 19.85 104 ASP C O 1
ATOM 6427 N N . GLY C 1 106 ? -67.361 42.914 16.787 1.00 19.06 105 GLY C N 1
ATOM 6428 C CA . GLY C 1 106 ? -67.315 43.329 15.390 1.00 18.53 105 GLY C CA 1
ATOM 6429 C C . GLY C 1 106 ? -67.782 42.253 14.428 1.00 17.45 105 GLY C C 1
ATOM 6430 O O . GLY C 1 106 ? -68.494 42.557 13.467 1.00 17.85 105 GLY C O 1
ATOM 6431 N N . LEU C 1 107 ? -67.384 41.016 14.693 1.00 15.35 106 LEU C N 1
ATOM 6432 C CA . LEU C 1 107 ? -67.763 39.884 13.858 1.00 17.69 106 LEU C CA 1
ATOM 6433 C C . LEU C 1 107 ? -69.266 39.744 13.776 1.00 18.47 106 LEU C C 1
ATOM 6434 O O . LEU C 1 107 ? -69.834 39.641 12.683 1.00 19.26 106 LEU C O 1
ATOM 6439 N N . LYS C 1 108 ? -69.895 39.723 14.940 1.00 17.61 107 LYS C N 1
ATOM 6440 C CA . LYS C 1 108 ? -71.335 39.479 15.036 1.00 18.09 107 LYS C CA 1
ATOM 6441 C C . LYS C 1 108 ? -72.155 40.687 14.611 1.00 18.09 107 LYS C C 1
ATOM 6442 O O . LYS C 1 108 ? -73.278 40.523 14.236 1.00 19.80 107 LYS C O 1
ATOM 6448 N N . GLU C 1 109 ? -71.575 41.893 14.707 1.00 19.03 108 GLU C N 1
ATOM 6449 C CA . GLU C 1 109 ? -72.261 43.170 14.416 1.00 18.96 108 GLU C CA 1
ATOM 6450 C C . GLU C 1 109 ? -72.167 43.555 12.953 1.00 19.70 108 GLU C C 1
ATOM 6451 O O . GLU C 1 109 ? -73.064 44.200 12.391 1.00 21.83 108 GLU C O 1
ATOM 6457 N N . LEU C 1 110 ? -71.036 43.209 12.342 1.00 19.49 109 LEU C N 1
ATOM 6458 C CA . LEU C 1 110 ? -70.782 43.550 10.956 1.00 18.83 109 LEU C CA 1
ATOM 6459 C C . LEU C 1 110 ? -71.121 42.414 9.990 1.00 19.04 109 LEU C C 1
ATOM 6460 O O . LEU C 1 110 ? -71.107 42.643 8.771 1.00 19.78 109 LEU C O 1
ATOM 6465 N N . HIS C 1 111 ? -71.428 41.224 10.503 1.00 17.86 110 HIS C N 1
ATOM 6466 C CA . HIS C 1 111 ? -71.692 40.069 9.642 1.00 18.59 110 HIS C CA 1
ATOM 6467 C C . HIS C 1 111 ? -72.803 39.219 10.302 1.00 21.25 110 HIS C C 1
ATOM 6468 O O . HIS C 1 111 ? -72.892 39.208 11.531 1.00 21.79 110 HIS C O 1
ATOM 6475 N N . PRO C 1 112 ? -73.640 38.519 9.505 1.00 22.70 111 PRO C N 1
ATOM 6476 C CA . PRO C 1 112 ? -74.682 37.670 10.095 1.00 23.27 111 PRO C CA 1
ATOM 6477 C C . PRO C 1 112 ? -74.128 36.327 10.567 1.00 23.70 111 PRO C C 1
ATOM 6478 O O . PRO C 1 112 ? -74.521 35.268 10.079 1.00 27.35 111 PRO C O 1
ATOM 6482 N N . ILE C 1 113 ? -73.218 36.370 11.519 1.00 22.56 112 ILE C N 1
ATOM 6483 C CA . ILE C 1 113 ? -72.429 35.200 11.897 1.00 20.25 112 ILE C CA 1
ATOM 6484 C C . ILE C 1 113 ? -72.577 34.953 13.376 1.00 21.75 112 ILE C C 1
ATOM 6485 O O . ILE C 1 113 ? -72.452 35.905 14.167 1.00 22.50 112 ILE C O 1
ATOM 6490 N N . GLU C 1 114 ? -72.826 33.683 13.740 1.00 21.34 113 GLU C N 1
ATOM 6491 C CA . GLU C 1 114 ? -72.967 33.237 15.133 1.00 22.18 113 GLU C CA 1
ATOM 6492 C C . GLU C 1 114 ? -71.788 32.374 15.473 1.00 19.93 113 GLU C C 1
ATOM 6493 O O . GLU C 1 114 ? -71.208 31.717 14.594 1.00 19.23 113 GLU C O 1
ATOM 6499 N N . THR C 1 115 ? -71.410 32.379 16.741 1.00 20.12 114 THR C N 1
ATOM 6500 C CA . THR C 1 115 ? -70.237 31.639 17.192 1.00 20.78 114 THR C CA 1
ATOM 6501 C C . THR C 1 115 ? -70.540 30.588 18.244 1.00 20.49 114 THR C C 1
ATOM 6502 O O . THR C 1 115 ? -71.257 30.844 19.213 1.00 25.74 114 THR C O 1
ATOM 6506 N N . ILE C 1 116 ? -69.960 29.408 18.059 1.00 21.48 115 ILE C N 1
ATOM 6507 C CA . ILE C 1 116 ? -69.933 28.335 19.048 1.00 20.81 115 ILE C CA 1
ATOM 6508 C C . ILE C 1 116 ? -68.605 28.435 19.839 1.00 22.71 115 ILE C C 1
ATOM 6509 O O . ILE C 1 116 ? -67.508 28.446 19.250 1.00 22.47 115 ILE C O 1
ATOM 6514 N N . LEU C 1 117 ? -68.707 28.446 21.180 1.00 21.69 116 LEU C N 1
ATOM 6515 C CA . LEU C 1 117 ? -67.519 28.457 22.025 1.00 20.48 116 LEU C CA 1
ATOM 6516 C C . LEU C 1 117 ? -67.178 27.002 22.343 1.00 23.18 116 LEU C C 1
ATOM 6517 O O . LEU C 1 117 ? -68.072 26.244 22.776 1.00 24.27 116 LEU C O 1
ATOM 6522 N N . VAL C 1 118 ? -65.933 26.588 22.029 1.00 22.87 117 VAL C N 1
ATOM 6523 C CA . VAL C 1 118 ? -65.485 25.180 22.119 1.00 24.61 117 VAL C CA 1
ATOM 6524 C C . VAL C 1 118 ? -64.587 24.966 23.329 1.00 26.51 117 VAL C C 1
ATOM 6525 O O . VAL C 1 118 ? -63.559 25.634 23.467 1.00 28.34 117 VAL C O 1
ATOM 6529 N N . GLY C 1 119 ? -64.978 24.031 24.190 1.00 29.16 118 GLY C N 1
ATOM 6530 C CA . GLY C 1 119 ? -64.254 23.752 25.420 1.00 30.46 118 GLY C CA 1
ATOM 6531 C C . GLY C 1 119 ? -64.641 24.685 26.549 1.00 29.77 118 GLY C C 1
ATOM 6532 O O . GLY C 1 119 ? -65.779 25.111 26.653 1.00 32.95 118 GLY C O 1
ATOM 6533 N N . ALA C 1 120 ? -63.690 24.936 27.435 1.00 27.97 119 ALA C N 1
ATOM 6534 C CA . ALA C 1 120 ? -63.923 25.674 28.668 1.00 28.53 119 ALA C CA 1
ATOM 6535 C C . ALA C 1 120 ? -63.007 26.873 28.665 1.00 26.47 119 ALA C C 1
ATOM 6536 O O . ALA C 1 120 ? -61.915 26.790 28.120 1.00 27.12 119 ALA C O 1
ATOM 6538 N N . ALA C 1 121 ? -63.429 27.977 29.283 1.00 27.17 120 ALA C N 1
ATOM 6539 C CA . ALA C 1 121 ? -62.606 29.207 29.309 1.00 25.99 120 ALA C CA 1
ATOM 6540 C C . ALA C 1 121 ? -61.205 29.079 29.941 1.00 26.70 120 ALA C C 1
ATOM 6541 O O . ALA C 1 121 ? -60.302 29.886 29.602 1.00 25.06 120 ALA C O 1
ATOM 6543 N N . ASP C 1 122 ? -61.006 28.076 30.813 1.00 26.66 121 ASP C N 1
ATOM 6544 C CA . ASP C 1 122 ? -59.735 27.887 31.557 1.00 26.24 121 ASP C CA 1
ATOM 6545 C C . ASP C 1 122 ? -58.727 26.848 30.960 1.00 25.53 121 ASP C C 1
ATOM 6546 O O . ASP C 1 122 ? -57.673 26.609 31.549 1.00 24.89 121 ASP C O 1
ATOM 6551 N N . ARG C 1 123 ? -59.030 26.264 29.799 1.00 24.75 122 ARG C N 1
ATOM 6552 C CA . ARG C 1 123 ? -58.134 25.264 29.168 1.00 25.06 122 ARG C CA 1
ATOM 6553 C C . ARG C 1 123 ? -58.229 25.213 27.626 1.00 23.21 122 ARG C C 1
ATOM 6554 O O . ARG C 1 123 ? -59.077 25.845 27.009 1.00 22.81 122 ARG C O 1
ATOM 6562 N N . LEU C 1 124 ? -57.353 24.417 27.015 1.00 24.34 123 LEU C N 1
ATOM 6563 C CA . LEU C 1 124 ? -57.445 24.121 25.587 1.00 24.12 123 LEU C CA 1
ATOM 6564 C C . LEU C 1 124 ? -58.681 23.265 25.310 1.00 24.07 123 LEU C C 1
ATOM 6565 O O . LEU C 1 124 ? -59.023 22.379 26.089 1.00 23.34 123 LEU C O 1
ATOM 6578 N N . THR C 1 126 ? -60.533 20.172 23.388 1.00 21.24 125 THR C N 1
ATOM 6579 C CA . THR C 1 126 ? -60.050 18.810 23.192 1.00 22.71 125 THR C CA 1
ATOM 6580 C C . THR C 1 126 ? -60.500 18.358 21.806 1.00 23.98 125 THR C C 1
ATOM 6581 O O . THR C 1 126 ? -61.441 18.927 21.248 1.00 21.95 125 THR C O 1
ATOM 6585 N N . LEU C 1 127 ? -59.834 17.342 21.251 1.00 24.25 126 LEU C N 1
ATOM 6586 C CA . LEU C 1 127 ? -60.258 16.729 19.983 1.00 25.36 126 LEU C CA 1
ATOM 6587 C C . LEU C 1 127 ? -61.715 16.250 20.012 1.00 25.49 126 LEU C C 1
ATOM 6588 O O . LEU C 1 127 ? -62.454 16.470 19.049 1.00 27.62 126 LEU C O 1
ATOM 6593 N N . ASP C 1 128 ? -62.134 15.619 21.113 1.00 26.50 127 ASP C N 1
ATOM 6594 C CA . ASP C 1 128 ? -63.521 15.144 21.260 1.00 25.48 127 ASP C CA 1
ATOM 6595 C C . ASP C 1 128 ? -64.515 16.272 21.068 1.00 23.70 127 ASP C C 1
ATOM 6596 O O . ASP C 1 128 ? -65.474 16.113 20.347 1.00 23.13 127 ASP C O 1
ATOM 6601 N N . GLU C 1 129 ? -64.280 17.393 21.740 1.00 23.28 128 GLU C N 1
ATOM 6602 C CA . GLU C 1 129 ? -65.156 18.562 21.632 1.00 24.30 128 GLU C CA 1
ATOM 6603 C C . GLU C 1 129 ? -65.138 19.132 20.205 1.00 21.98 128 GLU C C 1
ATOM 6604 O O . GLU C 1 129 ? -66.159 19.639 19.734 1.00 23.24 128 GLU C O 1
ATOM 6610 N N . ILE C 1 130 ? -63.999 19.018 19.517 1.00 21.76 129 ILE C N 1
ATOM 6611 C CA . ILE C 1 130 ? -63.909 19.425 18.101 1.00 22.45 129 ILE C CA 1
ATOM 6612 C C . ILE C 1 130 ? -64.772 18.494 17.214 1.00 25.00 129 ILE C C 1
ATOM 6613 O O . ILE C 1 130 ? -65.568 18.957 16.380 1.00 24.60 129 ILE C O 1
ATOM 6618 N N . LYS C 1 131 ? -64.643 17.198 17.456 1.00 24.04 130 LYS C N 1
ATOM 6619 C CA . LYS C 1 131 ? -65.424 16.188 16.791 1.00 24.09 130 LYS C CA 1
ATOM 6620 C C . LYS C 1 131 ? -66.921 16.261 17.130 1.00 25.35 130 LYS C C 1
ATOM 6621 O O . LYS C 1 131 ? -67.728 15.920 16.305 1.00 25.45 130 LYS C O 1
ATOM 6627 N N . ALA C 1 132 ? -67.274 16.696 18.331 1.00 24.74 131 ALA C N 1
ATOM 6628 C CA . ALA C 1 132 ? -68.669 16.941 18.680 1.00 25.66 131 ALA C CA 1
ATOM 6629 C C . ALA C 1 132 ? -69.324 18.107 17.921 1.00 25.90 131 ALA C C 1
ATOM 6630 O O . ALA C 1 132 ? -70.545 18.230 17.988 1.00 26.57 131 ALA C O 1
ATOM 6632 N N . LEU C 1 133 ? -68.543 18.948 17.228 1.00 25.09 132 LEU C N 1
ATOM 6633 C CA . LEU C 1 133 ? -69.092 20.129 16.547 1.00 24.89 132 LEU C CA 1
ATOM 6634 C C . LEU C 1 133 ? -70.044 19.734 15.413 1.00 23.83 132 LEU C C 1
ATOM 6635 O O . LEU C 1 133 ? -69.804 18.766 14.720 1.00 24.08 132 LEU C O 1
ATOM 6640 N N . PRO C 1 134 ? -71.132 20.494 15.220 1.00 24.11 133 PRO C N 1
ATOM 6641 C CA . PRO C 1 134 ? -72.007 20.300 14.066 1.00 25.21 133 PRO C CA 1
ATOM 6642 C C . PRO C 1 134 ? -71.381 20.934 12.826 1.00 25.93 133 PRO C C 1
ATOM 6643 O O . PRO C 1 134 ? -70.322 21.537 12.943 1.00 24.22 133 PRO C O 1
ATOM 6647 N N . ASP C 1 135 ? -72.050 20.828 11.669 1.00 25.70 134 ASP C N 1
ATOM 6648 C CA . ASP C 1 135 ? -71.569 21.495 10.461 1.00 24.23 134 ASP C CA 1
ATOM 6649 C C . ASP C 1 135 ? -71.414 23.001 10.762 1.00 23.43 134 ASP C C 1
ATOM 6650 O O . ASP C 1 135 ? -72.384 23.700 11.166 1.00 23.49 134 ASP C O 1
ATOM 6655 N N . ILE C 1 136 ? -70.161 23.472 10.643 1.00 21.62 135 ILE C N 1
ATOM 6656 C CA . ILE C 1 136 ? -69.790 24.886 10.817 1.00 21.12 135 ILE C CA 1
ATOM 6657 C C . ILE C 1 136 ? -68.987 25.350 9.596 1.00 21.37 135 ILE C C 1
ATOM 6658 O O . ILE C 1 136 ? -68.409 24.533 8.898 1.00 20.57 135 ILE C O 1
ATOM 6663 N N . ALA C 1 137 ? -68.967 26.659 9.342 1.00 21.52 136 ALA C N 1
ATOM 6664 C CA . ALA C 1 137 ? -68.147 27.223 8.252 1.00 21.65 136 ALA C CA 1
ATOM 6665 C C . ALA C 1 137 ? -66.665 27.024 8.478 1.00 21.98 136 ALA C C 1
ATOM 6666 O O . ALA C 1 137 ? -65.938 26.678 7.569 1.00 23.31 136 ALA C O 1
ATOM 6668 N N . CYS C 1 138 ? -66.232 27.263 9.703 1.00 22.86 137 CYS C N 1
ATOM 6669 C CA . CYS C 1 138 ? -64.819 27.431 9.998 1.00 21.23 137 CYS C CA 1
ATOM 6670 C C . CYS C 1 138 ? -64.569 27.198 11.491 1.00 20.69 137 CYS C C 1
ATOM 6671 O O . CYS C 1 138 ? -65.404 27.579 12.334 1.00 20.73 137 CYS C O 1
ATOM 6674 N N . LEU C 1 139 ? -63.480 26.493 11.796 1.00 18.12 138 LEU C N 1
ATOM 6675 C CA . LEU C 1 139 ? -62.896 26.411 13.144 1.00 18.29 138 LEU C CA 1
ATOM 6676 C C . LEU C 1 139 ? -61.630 27.268 13.178 1.00 18.46 138 LEU C C 1
ATOM 6677 O O . LEU C 1 139 ? -60.770 27.091 12.296 1.00 20.00 138 LEU C O 1
ATOM 6682 N N . LEU C 1 140 ? -61.558 28.201 14.154 1.00 19.98 139 LEU C N 1
ATOM 6683 C CA . LEU C 1 140 ? -60.402 29.119 14.378 1.00 19.70 139 LEU C CA 1
ATOM 6684 C C . LEU C 1 140 ? -59.607 28.611 15.585 1.00 17.79 139 LEU C C 1
ATOM 6685 O O . LEU C 1 140 ? -60.181 28.294 16.624 1.00 19.54 139 LEU C O 1
ATOM 6690 N N . LEU C 1 141 ? -58.302 28.477 15.419 1.00 17.77 140 LEU C N 1
ATOM 6691 C CA . LEU C 1 141 ? -57.383 28.001 16.478 1.00 17.44 140 LEU C CA 1
ATOM 6692 C C . LEU C 1 141 ? -56.383 29.106 16.671 1.00 18.80 140 LEU C C 1
ATOM 6693 O O . LEU C 1 141 ? -55.965 29.747 15.710 1.00 19.74 140 LEU C O 1
ATOM 6698 N N . GLU C 1 142 ? -55.984 29.300 17.918 1.00 19.94 141 GLU C N 1
ATOM 6699 C CA . GLU C 1 142 ? -55.039 30.331 18.291 1.00 19.14 141 GLU C CA 1
ATOM 6700 C C . GLU C 1 142 ? -53.844 29.681 18.962 1.00 18.16 141 GLU C C 1
ATOM 6701 O O . GLU C 1 142 ? -53.981 29.059 20.009 1.00 19.69 141 GLU C O 1
ATOM 6707 N N . LEU C 1 143 ? -52.678 29.834 18.343 1.00 17.89 142 LEU C N 1
ATOM 6708 C CA . LEU C 1 143 ? -51.455 29.163 18.795 1.00 19.46 142 LEU C CA 1
ATOM 6709 C C . LEU C 1 143 ? -50.424 30.191 19.280 1.00 19.47 142 LEU C C 1
ATOM 6710 O O . LEU C 1 143 ? -49.901 30.938 18.491 1.00 19.47 142 LEU C O 1
ATOM 6715 N N . PRO C 1 144 ? -50.166 30.258 20.599 1.00 19.62 143 PRO C N 1
ATOM 6716 C CA . PRO C 1 144 ? -50.847 29.530 21.656 1.00 19.83 143 PRO C CA 1
ATOM 6717 C C . PRO C 1 144 ? -52.071 30.297 22.082 1.00 18.59 143 PRO C C 1
ATOM 6718 O O . PRO C 1 144 ? -52.373 31.368 21.526 1.00 17.86 143 PRO C O 1
ATOM 6722 N N . GLN C 1 145 ? -52.758 29.734 23.060 1.00 18.60 144 GLN C N 1
ATOM 6723 C CA . GLN C 1 145 ? -53.947 30.332 23.659 1.00 19.42 144 GLN C CA 1
ATOM 6724 C C . GLN C 1 145 ? -53.481 31.354 24.698 1.00 20.17 144 GLN C C 1
ATOM 6725 O O . GLN C 1 145 ? -53.197 31.052 25.850 1.00 19.88 144 GLN C O 1
ATOM 6731 N N . ARG C 1 146 ? -53.304 32.571 24.223 1.00 20.49 145 ARG C N 1
ATOM 6732 C CA . ARG C 1 146 ? -52.720 33.650 25.010 1.00 21.20 145 ARG C CA 1
ATOM 6733 C C . ARG C 1 146 ? -53.426 33.947 26.343 1.00 21.85 145 ARG C C 1
ATOM 6734 O O . ARG C 1 146 ? -52.774 34.268 27.361 1.00 20.58 145 ARG C O 1
ATOM 6742 N N . GLU C 1 147 ? -54.755 33.866 26.322 1.00 21.46 146 GLU C N 1
ATOM 6743 C CA . GLU C 1 147 ? -55.573 34.238 27.464 1.00 21.55 146 GLU C CA 1
ATOM 6744 C C . GLU C 1 147 ? -55.532 33.237 28.642 1.00 21.10 146 GLU C C 1
ATOM 6745 O O . GLU C 1 147 ? -56.015 33.548 29.754 1.00 20.62 146 GLU C O 1
ATOM 6751 N N . ILE C 1 148 ? -54.996 32.044 28.425 1.00 20.62 147 ILE C N 1
ATOM 6752 C CA . ILE C 1 148 ? -54.746 31.150 29.560 1.00 21.23 147 ILE C CA 1
ATOM 6753 C C . ILE C 1 148 ? -53.246 30.932 29.746 1.00 21.22 147 ILE C C 1
ATOM 6754 O O . ILE C 1 148 ? -52.830 29.869 30.187 1.00 21.99 147 ILE C O 1
ATOM 6759 N N . GLY C 1 149 ? -52.441 31.945 29.415 1.00 21.49 148 GLY C N 1
ATOM 6760 C CA . GLY C 1 149 ? -51.005 31.917 29.715 1.00 20.51 148 GLY C CA 1
ATOM 6761 C C . GLY C 1 149 ? -50.120 31.462 28.571 1.00 21.56 148 GLY C C 1
ATOM 6762 O O . GLY C 1 149 ? -48.873 31.481 28.680 1.00 19.72 148 GLY C O 1
ATOM 6763 N N . GLY C 1 150 ? -50.739 31.049 27.466 1.00 20.27 149 GLY C N 1
ATOM 6764 C CA . GLY C 1 150 ? -49.976 30.636 26.290 1.00 19.68 149 GLY C CA 1
ATOM 6765 C C . GLY C 1 150 ? -49.722 29.160 26.311 1.00 20.51 149 GLY C C 1
ATOM 6766 O O . GLY C 1 150 ? -48.588 28.719 26.416 1.00 20.65 149 GLY C O 1
ATOM 6767 N N . VAL C 1 151 ? -50.794 28.403 26.196 1.00 21.54 150 VAL C N 1
ATOM 6768 C CA . VAL C 1 151 ? -50.732 26.943 26.131 1.00 22.92 150 VAL C CA 1
ATOM 6769 C C . VAL C 1 151 ? -51.076 26.533 24.705 1.00 20.82 150 VAL C C 1
ATOM 6770 O O . VAL C 1 151 ? -51.912 27.164 24.094 1.00 23.18 150 VAL C O 1
ATOM 6774 N N . ALA C 1 152 ? -50.439 25.496 24.154 1.00 21.78 151 ALA C N 1
ATOM 6775 C CA . ALA C 1 152 ? -50.844 24.979 22.830 1.00 22.20 151 ALA C CA 1
ATOM 6776 C C . ALA C 1 152 ? -50.794 23.440 22.744 1.00 22.23 151 ALA C C 1
ATOM 6777 O O . ALA C 1 152 ? -50.152 22.814 23.557 1.00 21.68 151 ALA C O 1
ATOM 6779 N N . PRO C 1 153 ? -51.513 22.838 21.774 1.00 22.86 152 PRO C N 1
ATOM 6780 C CA . PRO C 1 153 ? -51.447 21.400 21.553 1.00 23.61 152 PRO C CA 1
ATOM 6781 C C . PRO C 1 153 ? -50.167 21.020 20.810 1.00 24.25 152 PRO C C 1
ATOM 6782 O O . PRO C 1 153 ? -49.570 21.867 20.126 1.00 26.28 152 PRO C O 1
ATOM 6786 N N . ALA C 1 154 ? -49.736 19.775 20.959 1.00 24.22 153 ALA C N 1
ATOM 6787 C CA . ALA C 1 154 ? -48.586 19.282 20.253 1.00 24.06 153 ALA C CA 1
ATOM 6788 C C . ALA C 1 154 ? -48.870 19.236 18.732 1.00 25.32 153 ALA C C 1
ATOM 6789 O O . ALA C 1 154 ? -50.047 19.179 18.269 1.00 23.74 153 ALA C O 1
ATOM 6791 N N . PHE C 1 155 ? -47.787 19.273 17.956 1.00 23.59 154 PHE C N 1
ATOM 6792 C CA . PHE C 1 155 ? -47.902 19.287 16.501 1.00 24.22 154 PHE C CA 1
ATOM 6793 C C . PHE C 1 155 ? -48.744 18.106 15.994 1.00 24.82 154 PHE C C 1
ATOM 6794 O O . PHE C 1 155 ? -49.520 18.243 15.022 1.00 23.15 154 PHE C O 1
ATOM 6802 N N . SER C 1 156 ? -48.627 16.963 16.676 1.00 25.90 155 SER C N 1
ATOM 6803 C CA . SER C 1 156 ? -49.407 15.782 16.299 1.00 26.07 155 SER C CA 1
ATOM 6804 C C . SER C 1 156 ? -50.934 16.004 16.430 1.00 26.57 155 SER C C 1
ATOM 6805 O O . SER C 1 156 ? -51.685 15.534 15.583 1.00 25.01 155 SER C O 1
ATOM 6808 N N . GLU C 1 157 ? -51.395 16.711 17.469 1.00 26.71 156 GLU C N 1
ATOM 6809 C CA . GLU C 1 157 ? -52.852 16.993 17.609 1.00 26.76 156 GLU C CA 1
ATOM 6810 C C . GLU C 1 157 ? -53.332 17.989 16.535 1.00 25.77 156 GLU C C 1
ATOM 6811 O O . GLU C 1 157 ? -54.425 17.806 15.996 1.00 27.20 156 GLU C O 1
ATOM 6817 N N . LEU C 1 158 ? -52.502 18.990 16.204 1.00 24.33 157 LEU C N 1
ATOM 6818 C CA . LEU C 1 158 ? -52.772 19.904 15.083 1.00 23.53 157 LEU C CA 1
ATOM 6819 C C . LEU C 1 158 ? -52.941 19.137 13.765 1.00 24.04 157 LEU C C 1
ATOM 6820 O O . LEU C 1 158 ? -53.897 19.346 13.032 1.00 25.24 157 LEU C O 1
ATOM 6825 N N . GLU C 1 159 ? -52.031 18.228 13.477 1.00 24.38 158 GLU C N 1
ATOM 6826 C CA . GLU C 1 159 ? -52.181 17.314 12.327 1.00 24.86 158 GLU C CA 1
ATOM 6827 C C . GLU C 1 159 ? -53.495 16.516 12.301 1.00 23.58 158 GLU C C 1
ATOM 6828 O O . GLU C 1 159 ? -54.106 16.384 11.248 1.00 24.27 158 GLU C O 1
ATOM 6834 N N . THR C 1 160 ? -53.912 15.987 13.450 1.00 23.70 159 THR C N 1
ATOM 6835 C CA . THR C 1 160 ? -55.176 15.233 13.545 1.00 24.76 159 THR C CA 1
ATOM 6836 C C . THR C 1 160 ? -56.350 16.166 13.294 1.00 24.45 159 THR C C 1
ATOM 6837 O O . THR C 1 160 ? -57.220 15.874 12.497 1.00 22.50 159 THR C O 1
ATOM 6841 N N . ILE C 1 161 ? -56.350 17.315 13.955 1.00 24.32 160 ILE C N 1
ATOM 6842 C CA . ILE C 1 161 ? -57.412 18.309 13.784 1.00 21.75 160 ILE C CA 1
ATOM 6843 C C . ILE C 1 161 ? -57.476 18.840 12.365 1.00 21.89 160 ILE C C 1
ATOM 6844 O O . ILE C 1 161 ? -58.569 19.070 11.848 1.00 23.86 160 ILE C O 1
ATOM 6849 N N . SER C 1 162 ? -56.311 19.035 11.751 1.00 22.81 161 SER C N 1
ATOM 6850 C CA . SER C 1 162 ? -56.237 19.496 10.371 1.00 24.12 161 SER C CA 1
ATOM 6851 C C . SER C 1 162 ? -56.910 18.483 9.460 1.00 25.04 161 SER C C 1
ATOM 6852 O O . SER C 1 162 ? -57.726 18.860 8.635 1.00 24.38 161 SER C O 1
ATOM 6855 N N . ARG C 1 163 ? -56.582 17.203 9.643 1.00 25.15 162 ARG C N 1
ATOM 6856 C CA . ARG C 1 163 ? -57.114 16.129 8.785 1.00 27.28 162 ARG C CA 1
ATOM 6857 C C . ARG C 1 163 ? -58.597 15.884 9.007 1.00 26.54 162 ARG C C 1
ATOM 6858 O O . ARG C 1 163 ? -59.290 15.473 8.090 1.00 27.63 162 ARG C O 1
ATOM 6866 N N . TYR C 1 164 ? -59.065 16.073 10.233 1.00 25.82 163 TYR C N 1
ATOM 6867 C CA . TYR C 1 164 ? -60.478 15.898 10.538 1.00 25.45 163 TYR C CA 1
ATOM 6868 C C . TYR C 1 164 ? -61.299 17.031 9.892 1.00 27.44 163 TYR C C 1
ATOM 6869 O O . TYR C 1 164 ? -62.325 16.768 9.260 1.00 25.20 163 TYR C O 1
ATOM 6878 N N . CYS C 1 165 ? -60.833 18.284 10.012 1.00 26.69 164 CYS C N 1
ATOM 6879 C CA . CYS C 1 165 ? -61.630 19.404 9.507 1.00 27.26 164 CYS C CA 1
ATOM 6880 C C . CYS C 1 165 ? -61.724 19.311 7.963 1.00 27.70 164 CYS C C 1
ATOM 6881 O O . CYS C 1 165 ? -62.829 19.353 7.390 1.00 26.43 164 CYS C O 1
ATOM 6884 N N . ARG C 1 166 ? -60.575 19.107 7.315 1.00 27.83 165 ARG C N 1
ATOM 6885 C CA . ARG C 1 166 ? -60.544 18.800 5.864 1.00 31.21 165 ARG C CA 1
ATOM 6886 C C . ARG C 1 166 ? -61.534 17.683 5.472 1.00 31.72 165 ARG C C 1
ATOM 6887 O O . ARG C 1 166 ? -62.341 17.862 4.555 1.00 30.26 165 ARG C O 1
ATOM 6895 N N . GLU C 1 167 ? -61.492 16.564 6.193 1.00 31.69 166 GLU C N 1
ATOM 6896 C CA . GLU C 1 167 ? -62.401 15.430 5.935 1.00 32.80 166 GLU C CA 1
ATOM 6897 C C . GLU C 1 167 ? -63.890 15.859 6.014 1.00 33.49 166 GLU C C 1
ATOM 6898 O O . GLU C 1 167 ? -64.754 15.309 5.318 1.00 34.36 166 GLU C O 1
ATOM 6904 N N . ARG C 1 168 ? -64.175 16.840 6.862 1.00 31.14 167 ARG C N 1
ATOM 6905 C CA . ARG C 1 168 ? -65.547 17.285 7.104 1.00 31.03 167 ARG C CA 1
ATOM 6906 C C . ARG C 1 168 ? -65.907 18.598 6.438 1.00 29.58 167 ARG C C 1
ATOM 6907 O O . ARG C 1 168 ? -66.981 19.141 6.707 1.00 30.22 167 ARG C O 1
ATOM 6915 N N . GLY C 1 169 ? -65.034 19.117 5.586 1.00 26.96 168 GLY C N 1
ATOM 6916 C CA . GLY C 1 169 ? -65.314 20.358 4.900 1.00 27.03 168 GLY C CA 1
ATOM 6917 C C . GLY C 1 169 ? -65.335 21.599 5.778 1.00 26.47 168 GLY C C 1
ATOM 6918 O O . GLY C 1 169 ? -65.859 22.617 5.355 1.00 27.10 168 GLY C O 1
ATOM 6919 N N . ILE C 1 170 ? -64.752 21.528 6.969 1.00 25.68 169 ILE C N 1
ATOM 6920 C CA . ILE C 1 170 ? -64.607 22.687 7.871 1.00 24.02 169 ILE C CA 1
ATOM 6921 C C . ILE C 1 170 ? -63.286 23.375 7.566 1.00 22.90 169 ILE C C 1
ATOM 6922 O O . ILE C 1 170 ? -62.223 22.775 7.678 1.00 21.58 169 ILE C O 1
ATOM 6927 N N . ARG C 1 171 ? -63.357 24.644 7.214 1.00 21.20 170 ARG C N 1
ATOM 6928 C CA . ARG C 1 171 ? -62.171 25.402 6.902 1.00 22.55 170 ARG C CA 1
ATOM 6929 C C . ARG C 1 171 ? -61.499 25.677 8.232 1.00 21.42 170 ARG C C 1
ATOM 6930 O O . ARG C 1 171 ? -62.172 26.005 9.234 1.00 21.73 170 ARG C O 1
ATOM 6938 N N . LEU C 1 172 ? -60.191 25.480 8.270 1.00 22.36 171 LEU C N 1
ATOM 6939 C CA . LEU C 1 172 ? -59.413 25.705 9.477 1.00 21.71 171 LEU C CA 1
ATOM 6940 C C . LEU C 1 172 ? -58.660 27.015 9.349 1.00 20.47 171 LEU C C 1
ATOM 6941 O O . LEU C 1 172 ? -57.904 27.225 8.387 1.00 22.11 171 LEU C O 1
ATOM 6946 N N . HIS C 1 173 ? -58.884 27.928 10.295 1.00 19.68 172 HIS C N 1
ATOM 6947 C CA . HIS C 1 173 ? -58.180 29.204 10.312 1.00 18.12 172 HIS C CA 1
ATOM 6948 C C . HIS C 1 173 ? -57.238 29.323 11.529 1.00 18.66 172 HIS C C 1
ATOM 6949 O O . HIS C 1 173 ? -57.648 29.094 12.673 1.00 17.58 172 HIS C O 1
ATOM 6956 N N . LEU C 1 174 ? -56.002 29.734 11.290 1.00 17.95 173 LEU C N 1
ATOM 6957 C CA . LEU C 1 174 ? -55.091 30.040 12.389 1.00 18.36 173 LEU C CA 1
ATOM 6958 C C . LEU C 1 174 ? -55.036 31.550 12.753 1.00 19.55 173 LEU C C 1
ATOM 6959 O O . LEU C 1 174 ? -54.669 32.415 11.932 1.00 18.80 173 LEU C O 1
ATOM 6964 N N . ASP C 1 175 ? -55.429 31.856 13.993 1.00 19.53 174 ASP C N 1
ATOM 6965 C CA . ASP C 1 175 ? -55.009 33.103 14.624 1.00 19.22 174 ASP C CA 1
ATOM 6966 C C . ASP C 1 175 ? -53.578 32.886 15.129 1.00 20.11 174 ASP C C 1
ATOM 6967 O O . ASP C 1 175 ? -53.326 32.359 16.241 1.00 20.07 174 ASP C O 1
ATOM 6972 N N . GLY C 1 176 ? -52.631 33.315 14.290 1.00 19.97 175 GLY C N 1
ATOM 6973 C CA . GLY C 1 176 ? -51.210 33.231 14.601 1.00 17.92 175 GLY C CA 1
ATOM 6974 C C . GLY C 1 176 ? -50.549 34.554 14.935 1.00 17.63 175 GLY C C 1
ATOM 6975 O O . GLY C 1 176 ? -49.432 34.831 14.455 1.00 18.55 175 GLY C O 1
ATOM 6976 N N . ALA C 1 177 ? -51.228 35.378 15.723 1.00 16.38 176 ALA C N 1
ATOM 6977 C CA . ALA C 1 177 ? -50.643 36.590 16.295 1.00 17.38 176 ALA C CA 1
ATOM 6978 C C . ALA C 1 177 ? -49.261 36.318 16.913 1.00 19.20 176 ALA C C 1
ATOM 6979 O O . ALA C 1 177 ? -48.400 37.161 16.816 1.00 19.99 176 ALA C O 1
ATOM 6981 N N . ARG C 1 178 ? -49.100 35.158 17.565 1.00 20.41 177 ARG C N 1
ATOM 6982 C CA . ARG C 1 178 ? -47.840 34.737 18.211 1.00 20.34 177 ARG C CA 1
ATOM 6983 C C . ARG C 1 178 ? -47.242 33.447 17.628 1.00 19.70 177 ARG C C 1
ATOM 6984 O O . ARG C 1 178 ? -46.559 32.692 18.353 1.00 21.40 177 ARG C O 1
ATOM 6992 N N . LEU C 1 179 ? -47.436 33.224 16.320 1.00 19.93 178 LEU C N 1
ATOM 6993 C CA . LEU C 1 179 ? -46.910 32.038 15.611 1.00 17.92 178 LEU C CA 1
ATOM 6994 C C . LEU C 1 179 ? -45.398 31.949 15.672 1.00 19.58 178 LEU C C 1
ATOM 6995 O O . LEU C 1 179 ? -44.835 30.888 15.979 1.00 20.25 178 LEU C O 1
ATOM 7000 N N . PHE C 1 180 ? -44.715 33.050 15.403 1.00 20.60 179 PHE C N 1
ATOM 7001 C CA . PHE C 1 180 ? -43.249 33.019 15.353 1.00 20.04 179 PHE C CA 1
ATOM 7002 C C . PHE C 1 180 ? -42.704 32.638 16.704 1.00 20.38 179 PHE C C 1
ATOM 7003 O O . PHE C 1 180 ? -41.735 31.882 16.794 1.00 20.07 179 PHE C O 1
ATOM 7011 N N . GLU C 1 181 ? -43.360 33.150 17.747 1.00 18.84 180 GLU C N 1
ATOM 7012 C CA . GLU C 1 181 ? -43.058 32.821 19.158 1.00 20.10 180 GLU C CA 1
ATOM 7013 C C . GLU C 1 181 ? -43.168 31.317 19.442 1.00 20.66 180 GLU C C 1
ATOM 7014 O O . GLU C 1 181 ? -42.495 30.829 20.328 1.00 21.55 180 GLU C O 1
ATOM 7028 N N . LEU C 1 183 ? -42.551 28.661 17.151 1.00 22.85 182 LEU C N 1
ATOM 7029 C CA . LEU C 1 183 ? -41.745 27.767 16.275 1.00 21.52 182 LEU C CA 1
ATOM 7030 C C . LEU C 1 183 ? -40.574 27.052 17.008 1.00 21.10 182 LEU C C 1
ATOM 7031 O O . LEU C 1 183 ? -40.331 25.860 16.728 1.00 22.42 182 LEU C O 1
ATOM 7036 N N . PRO C 1 184 ? -39.845 27.755 17.915 1.00 19.60 183 PRO C N 1
ATOM 7037 C CA . PRO C 1 184 ? -38.774 27.057 18.694 1.00 21.70 183 PRO C CA 1
ATOM 7038 C C . PRO C 1 184 ? -39.294 25.808 19.399 1.00 22.37 183 PRO C C 1
ATOM 7039 O O . PRO C 1 184 ? -38.717 24.717 19.288 1.00 24.95 183 PRO C O 1
ATOM 7043 N N . TYR C 1 185 ? -40.367 25.965 20.151 1.00 23.36 184 TYR C N 1
ATOM 7044 C CA . TYR C 1 185 ? -41.034 24.809 20.784 1.00 22.90 184 TYR C CA 1
ATOM 7045 C C . TYR C 1 185 ? -41.499 23.718 19.798 1.00 23.83 184 TYR C C 1
ATOM 7046 O O . TYR C 1 185 ? -41.234 22.536 20.005 1.00 24.28 184 TYR C O 1
ATOM 7055 N N . TYR C 1 186 ? -42.211 24.100 18.750 1.00 24.45 185 TYR C N 1
ATOM 7056 C CA . TYR C 1 186 ? -42.687 23.120 17.772 1.00 22.95 185 TYR C CA 1
ATOM 7057 C C . TYR C 1 186 ? -41.556 22.513 16.948 1.00 24.63 185 TYR C C 1
ATOM 7058 O O . TYR C 1 186 ? -41.689 21.390 16.502 1.00 26.54 185 TYR C O 1
ATOM 7067 N N . GLU C 1 187 ? -40.455 23.263 16.768 1.00 24.84 186 GLU C N 1
ATOM 7068 C CA . GLU C 1 187 ? -39.283 22.857 15.973 1.00 24.79 186 GLU C CA 1
ATOM 7069 C C . GLU C 1 187 ? -39.736 22.661 14.520 1.00 26.46 186 GLU C C 1
ATOM 7070 O O . GLU C 1 187 ? -39.448 21.660 13.864 1.00 26.37 186 GLU C O 1
ATOM 7076 N N . LYS C 1 188 ? -40.471 23.661 14.053 1.00 24.58 187 LYS C N 1
ATOM 7077 C CA . LYS C 1 188 ? -41.116 23.649 12.771 1.00 23.38 187 LYS C CA 1
ATOM 7078 C C . LYS C 1 188 ? -41.031 25.054 12.241 1.00 23.24 187 LYS C C 1
ATOM 7079 O O . LYS C 1 188 ? -41.060 26.019 13.011 1.00 25.19 187 LYS C O 1
ATOM 7085 N N . THR C 1 189 ? -40.978 25.168 10.925 1.00 23.14 188 THR C N 1
ATOM 7086 C CA A THR C 1 189 ? -40.928 26.464 10.284 0.50 24.45 188 THR C CA 1
ATOM 7087 C CA B THR C 1 189 ? -40.923 26.452 10.262 0.50 22.50 188 THR C CA 1
ATOM 7088 C C . THR C 1 189 ? -42.335 27.037 10.241 1.00 23.04 188 THR C C 1
ATOM 7089 O O . THR C 1 189 ? -43.312 26.318 10.446 1.00 22.44 188 THR C O 1
ATOM 7096 N N . ALA C 1 190 ? -42.422 28.332 9.983 1.00 22.63 189 ALA C N 1
ATOM 7097 C CA . ALA C 1 190 ? -43.715 29.021 9.860 1.00 22.04 189 ALA C CA 1
ATOM 7098 C C . ALA C 1 190 ? -44.583 28.311 8.816 1.00 21.72 189 ALA C C 1
ATOM 7099 O O . ALA C 1 190 ? -45.744 28.048 9.072 1.00 22.68 189 ALA C O 1
ATOM 7101 N N . ALA C 1 191 ? -44.001 28.006 7.650 1.00 21.79 190 ALA C N 1
ATOM 7102 C CA . ALA C 1 191 ? -44.640 27.221 6.579 1.00 21.45 190 ALA C CA 1
ATOM 7103 C C . ALA C 1 191 ? -45.181 25.863 7.029 1.00 21.73 190 ALA C C 1
ATOM 7104 O O . ALA C 1 191 ? -46.250 25.459 6.599 1.00 21.27 190 ALA C O 1
ATOM 7106 N N . GLU C 1 192 ? -44.436 25.135 7.858 1.00 21.86 191 GLU C N 1
ATOM 7107 C CA . GLU C 1 192 ? -44.885 23.806 8.307 1.00 21.95 191 GLU C CA 1
ATOM 7108 C C . GLU C 1 192 ? -46.094 23.825 9.229 1.00 22.34 191 GLU C C 1
ATOM 7109 O O . GLU C 1 192 ? -46.882 22.859 9.274 1.00 24.14 191 GLU C O 1
ATOM 7115 N N . ILE C 1 193 ? -46.201 24.855 10.061 1.00 22.02 192 ILE C N 1
ATOM 7116 C CA A ILE C 1 193 ? -47.395 25.024 10.896 0.50 22.88 192 ILE C CA 1
ATOM 7117 C CA B ILE C 1 193 ? -47.396 25.018 10.889 0.50 22.42 192 ILE C CA 1
ATOM 7118 C C . ILE C 1 193 ? -48.542 25.469 9.998 1.00 21.76 192 ILE C C 1
ATOM 7119 O O . ILE C 1 193 ? -49.590 24.819 9.949 1.00 24.70 192 ILE C O 1
ATOM 7128 N N . ALA C 1 194 ? -48.335 26.577 9.294 1.00 21.69 193 ALA C N 1
ATOM 7129 C CA . ALA C 1 194 ? -49.383 27.187 8.460 1.00 22.70 193 ALA C CA 1
ATOM 7130 C C . ALA C 1 194 ? -49.949 26.248 7.410 1.00 22.95 193 ALA C C 1
ATOM 7131 O O . ALA C 1 194 ? -51.114 26.382 7.030 1.00 23.65 193 ALA C O 1
ATOM 7133 N N . GLY C 1 195 ? -49.127 25.289 6.966 1.00 22.93 194 GLY C N 1
ATOM 7134 C CA . GLY C 1 195 ? -49.525 24.233 6.032 1.00 21.93 194 GLY C CA 1
ATOM 7135 C C . GLY C 1 195 ? -50.690 23.352 6.491 1.00 22.84 194 GLY C C 1
ATOM 7136 O O . GLY C 1 195 ? -51.331 22.710 5.672 1.00 23.65 194 GLY C O 1
ATOM 7137 N N . LEU C 1 196 ? -50.975 23.333 7.789 1.00 22.82 195 LEU C N 1
ATOM 7138 C CA . LEU C 1 196 ? -52.117 22.573 8.338 1.00 21.13 195 LEU C CA 1
ATOM 7139 C C . LEU C 1 196 ? -53.436 23.341 8.271 1.00 20.97 195 LEU C C 1
ATOM 7140 O O . LEU C 1 196 ? -54.462 22.787 8.545 1.00 23.28 195 LEU C O 1
ATOM 7145 N N . PHE C 1 197 ? -53.391 24.610 7.886 1.00 21.71 196 PHE C N 1
ATOM 7146 C CA . PHE C 1 197 ? -54.539 25.509 7.886 1.00 21.67 196 PHE C CA 1
ATOM 7147 C C . PHE C 1 197 ? -54.919 25.993 6.508 1.00 21.24 196 PHE C C 1
ATOM 7148 O O . PHE C 1 197 ? -54.058 26.140 5.630 1.00 21.93 196 PHE C O 1
ATOM 7156 N N . ASP C 1 198 ? -56.209 26.270 6.325 1.00 20.77 197 ASP C N 1
ATOM 7157 C CA . ASP C 1 198 ? -56.700 26.869 5.056 1.00 20.93 197 ASP C CA 1
ATOM 7158 C C . ASP C 1 198 ? -56.320 28.350 4.888 1.00 20.78 197 ASP C C 1
ATOM 7159 O O . ASP C 1 198 ? -56.113 28.819 3.744 1.00 19.10 197 ASP C O 1
ATOM 7164 N N . SER C 1 199 ? -56.259 29.068 6.013 1.00 20.00 198 SER C N 1
ATOM 7165 C CA . SER C 1 199 ? -55.861 30.495 6.077 1.00 17.62 198 SER C CA 1
ATOM 7166 C C . SER C 1 199 ? -55.150 30.787 7.393 1.00 19.62 198 SER C C 1
ATOM 7167 O O . SER C 1 199 ? -55.383 30.107 8.390 1.00 18.71 198 SER C O 1
ATOM 7170 N N . ILE C 1 200 ? -54.326 31.847 7.382 1.00 19.49 199 ILE C N 1
ATOM 7171 C CA . ILE C 1 200 ? -53.506 32.233 8.510 1.00 19.64 199 ILE C CA 1
ATOM 7172 C C . ILE C 1 200 ? -53.460 33.736 8.666 1.00 18.75 199 ILE C C 1
ATOM 7173 O O . ILE C 1 200 ? -53.307 34.487 7.689 1.00 19.33 199 ILE C O 1
ATOM 7178 N N . TYR C 1 201 ? -53.577 34.161 9.913 1.00 18.43 200 TYR C N 1
ATOM 7179 C CA . TYR C 1 201 ? -53.222 35.514 10.305 1.00 17.51 200 TYR C CA 1
ATOM 7180 C C . TYR C 1 201 ? -51.942 35.487 11.158 1.00 17.15 200 TYR C C 1
ATOM 7181 O O . TYR C 1 201 ? -51.801 34.652 12.056 1.00 18.86 200 TYR C O 1
ATOM 7190 N N . ILE C 1 202 ? -51.014 36.371 10.797 1.00 18.29 201 ILE C N 1
ATOM 7191 C CA . ILE C 1 202 ? -49.824 36.735 11.561 1.00 16.35 201 ILE C CA 1
ATOM 7192 C C . ILE C 1 202 ? -49.770 38.265 11.794 1.00 18.55 201 ILE C C 1
ATOM 7193 O O . ILE C 1 202 ? -50.367 39.063 11.008 1.00 17.79 201 ILE C O 1
ATOM 7198 N N . SER C 1 203 ? -49.100 38.649 12.890 1.00 16.44 202 SER C N 1
ATOM 7199 C CA . SER C 1 203 ? -49.085 40.042 13.390 1.00 17.09 202 SER C CA 1
ATOM 7200 C C . SER C 1 203 ? -47.663 40.561 13.370 1.00 16.86 202 SER C C 1
ATOM 7201 O O . SER C 1 203 ? -46.715 39.807 13.556 1.00 17.57 202 SER C O 1
ATOM 7204 N N . PHE C 1 204 ? -47.498 41.867 13.221 1.00 19.10 203 PHE C N 1
ATOM 7205 C CA . PHE C 1 204 ? -46.142 42.435 13.251 1.00 19.44 203 PHE C CA 1
ATOM 7206 C C . PHE C 1 204 ? -45.857 43.279 14.506 1.00 19.51 203 PHE C C 1
ATOM 7207 O O . PHE C 1 204 ? -44.774 43.851 14.640 1.00 19.50 203 PHE C O 1
ATOM 7215 N N . TYR C 1 205 ? -46.774 43.293 15.472 1.00 20.96 204 TYR C N 1
ATOM 7216 C CA . TYR C 1 205 ? -46.517 44.076 16.673 1.00 20.55 204 TYR C CA 1
ATOM 7217 C C . TYR C 1 205 ? -46.468 43.328 17.985 1.00 21.98 204 TYR C C 1
ATOM 7218 O O . TYR C 1 205 ? -46.264 43.950 19.026 1.00 23.23 204 TYR C O 1
ATOM 7251 N N . GLY C 1 207 ? -44.722 39.517 19.201 1.00 21.05 206 GLY C N 1
ATOM 7252 C CA . GLY C 1 207 ? -43.359 39.120 19.508 1.00 21.31 206 GLY C CA 1
ATOM 7253 C C . GLY C 1 207 ? -42.280 39.793 18.677 1.00 21.69 206 GLY C C 1
ATOM 7254 O O . GLY C 1 207 ? -41.178 40.018 19.172 1.00 21.64 206 GLY C O 1
ATOM 7255 N N . LEU C 1 208 ? -42.618 40.115 17.422 1.00 19.79 207 LEU C N 1
ATOM 7256 C CA . LEU C 1 208 ? -41.714 40.768 16.498 1.00 19.64 207 LEU C CA 1
ATOM 7257 C C . LEU C 1 208 ? -41.512 42.219 16.850 1.00 20.36 207 LEU C C 1
ATOM 7258 O O . LEU C 1 208 ? -40.473 42.796 16.486 1.00 22.50 207 LEU C O 1
ATOM 7263 N N . GLY C 1 209 ? -42.470 42.798 17.582 1.00 19.39 208 GLY C N 1
ATOM 7264 C CA . GLY C 1 209 ? -42.328 44.143 18.136 1.00 20.05 208 GLY C CA 1
ATOM 7265 C C . GLY C 1 209 ? -42.220 45.296 17.144 1.00 20.68 208 GLY C C 1
ATOM 7266 O O . GLY C 1 209 ? -41.529 46.287 17.402 1.00 22.54 208 GLY C O 1
ATOM 7267 N N . GLY C 1 210 ? -42.910 45.174 16.016 1.00 20.16 209 GLY C N 1
ATOM 7268 C CA . GLY C 1 210 ? -43.119 46.307 15.084 1.00 19.07 209 GLY C CA 1
ATOM 7269 C C . GLY C 1 210 ? -44.202 47.222 15.667 1.00 20.70 209 GLY C C 1
ATOM 7270 O O . GLY C 1 210 ? -44.476 47.190 16.862 1.00 19.89 209 GLY C O 1
ATOM 7271 N N . ILE C 1 211 ? -44.814 48.046 14.823 1.00 19.34 210 ILE C N 1
ATOM 7272 C CA . ILE C 1 211 ? -45.694 49.097 15.303 1.00 18.65 210 ILE C CA 1
ATOM 7273 C C . ILE C 1 211 ? -47.152 48.642 15.285 1.00 19.64 210 ILE C C 1
ATOM 7274 O O . ILE C 1 211 ? -47.858 48.782 16.286 1.00 19.30 210 ILE C O 1
ATOM 7279 N N . ALA C 1 212 ? -47.574 48.125 14.141 1.00 18.06 211 ALA C N 1
ATOM 7280 C CA . ALA C 1 212 ? -48.928 47.596 13.920 1.00 18.79 211 ALA C CA 1
ATOM 7281 C C . ALA C 1 212 ? -48.936 46.976 12.549 1.00 18.92 211 ALA C C 1
ATOM 7282 O O . ALA C 1 212 ? -47.966 47.135 11.786 1.00 19.42 211 ALA C O 1
ATOM 7284 N N . GLY C 1 213 ? -49.989 46.223 12.256 1.00 17.58 212 GLY C N 1
ATOM 7285 C CA . GLY C 1 213 ? -50.116 45.552 10.959 1.00 18.35 212 GLY C CA 1
ATOM 7286 C C . GLY C 1 213 ? -50.210 44.057 11.060 1.00 18.50 212 GLY C C 1
ATOM 7287 O O . GLY C 1 213 ? -49.870 43.467 12.083 1.00 20.05 212 GLY C O 1
ATOM 7288 N N . ALA C 1 214 ? -50.652 43.474 9.940 1.00 18.45 213 ALA C N 1
ATOM 7289 C CA . ALA C 1 214 ? -51.083 42.121 9.843 1.00 15.44 213 ALA C CA 1
ATOM 7290 C C . ALA C 1 214 ? -50.976 41.620 8.384 1.00 15.88 213 ALA C C 1
ATOM 7291 O O . ALA C 1 214 ? -51.036 42.411 7.415 1.00 18.43 213 ALA C O 1
ATOM 7293 N N . ILE C 1 215 ? -50.738 40.321 8.255 1.00 16.51 214 ILE C N 1
ATOM 7294 C CA . ILE C 1 215 ? -50.878 39.568 7.019 1.00 18.24 214 ILE C CA 1
ATOM 7295 C C . ILE C 1 215 ? -51.949 38.488 7.244 1.00 17.63 214 ILE C C 1
ATOM 7296 O O . ILE C 1 215 ? -52.019 37.859 8.315 1.00 18.57 214 ILE C O 1
ATOM 7301 N N . LEU C 1 216 ? -52.804 38.323 6.233 1.00 18.83 215 LEU C N 1
ATOM 7302 C CA . LEU C 1 216 ? -53.824 37.291 6.152 1.00 16.98 215 LEU C CA 1
ATOM 7303 C C . LEU C 1 216 ? -53.479 36.550 4.842 1.00 19.25 215 LEU C C 1
ATOM 7304 O O . LEU C 1 216 ? -53.543 37.148 3.731 1.00 19.91 215 LEU C O 1
ATOM 7309 N N . ALA C 1 217 ? -53.128 35.278 4.966 1.00 18.13 216 ALA C N 1
ATOM 7310 C CA . ALA C 1 217 ? -52.666 34.493 3.836 1.00 19.73 216 ALA C CA 1
ATOM 7311 C C . ALA C 1 217 ? -53.540 33.256 3.579 1.00 19.97 216 ALA C C 1
ATOM 7312 O O . ALA C 1 217 ? -54.199 32.710 4.470 1.00 19.33 216 ALA C O 1
ATOM 7314 N N . GLY C 1 218 ? -53.541 32.808 2.343 1.00 20.77 217 GLY C N 1
ATOM 7315 C CA . GLY C 1 218 ? -54.324 31.646 1.970 1.00 21.46 217 GLY C CA 1
ATOM 7316 C C . GLY C 1 218 ? -54.257 31.420 0.467 1.00 21.15 217 GLY C C 1
ATOM 7317 O O . GLY C 1 218 ? -53.248 31.790 -0.172 1.00 22.63 217 GLY C O 1
ATOM 7318 N N . PRO C 1 219 ? -55.323 30.840 -0.101 1.00 21.94 218 PRO C N 1
ATOM 7319 C CA . PRO C 1 219 ? -55.477 30.602 -1.562 1.00 22.35 218 PRO C CA 1
ATOM 7320 C C . PRO C 1 219 ? -55.761 31.864 -2.374 1.00 21.78 218 PRO C C 1
ATOM 7321 O O . PRO C 1 219 ? -56.311 32.812 -1.863 1.00 23.73 218 PRO C O 1
ATOM 7325 N N . ALA C 1 220 ? -55.429 31.850 -3.649 1.00 22.77 219 ALA C N 1
ATOM 7326 C CA . ALA C 1 220 ? -55.516 33.022 -4.516 1.00 21.50 219 ALA C CA 1
ATOM 7327 C C . ALA C 1 220 ? -56.914 33.668 -4.506 1.00 21.01 219 ALA C C 1
ATOM 7328 O O . ALA C 1 220 ? -57.040 34.886 -4.319 1.00 21.65 219 ALA C O 1
ATOM 7330 N N . ALA C 1 221 ? -57.961 32.847 -4.639 1.00 20.03 220 ALA C N 1
ATOM 7331 C CA . ALA C 1 221 ? -59.327 33.362 -4.668 1.00 21.64 220 ALA C CA 1
ATOM 7332 C C . ALA C 1 221 ? -59.714 33.953 -3.306 1.00 22.49 220 ALA C C 1
ATOM 7333 O O . ALA C 1 221 ? -60.267 35.050 -3.243 1.00 23.05 220 ALA C O 1
ATOM 7335 N N . PHE C 1 222 ? -59.398 33.243 -2.221 1.00 21.70 221 PHE C N 1
ATOM 7336 C CA . PHE C 1 222 ? -59.654 33.729 -0.859 1.00 20.84 221 PHE C CA 1
ATOM 7337 C C . PHE C 1 222 ? -59.072 35.154 -0.659 1.00 20.05 221 PHE C C 1
ATOM 7338 O O . PHE C 1 222 ? -59.744 36.059 -0.163 1.00 19.64 221 PHE C O 1
ATOM 7346 N N . CYS C 1 223 ? -57.833 35.337 -1.106 1.00 19.71 222 CYS C N 1
ATOM 7347 C CA . CYS C 1 223 ? -57.111 36.585 -0.959 1.00 19.63 222 CYS C CA 1
ATOM 7348 C C . CYS C 1 223 ? -57.651 37.677 -1.890 1.00 20.65 222 CYS C C 1
ATOM 7349 O O . CYS C 1 223 ? -57.737 38.835 -1.497 1.00 20.43 222 CYS C O 1
ATOM 7352 N N . GLN C 1 224 ? -58.006 37.312 -3.120 1.00 20.80 223 GLN C N 1
ATOM 7353 C CA . GLN C 1 224 ? -58.647 38.225 -4.013 1.00 22.01 223 GLN C CA 1
ATOM 7354 C C . GLN C 1 224 ? -59.941 38.772 -3.384 1.00 20.67 223 GLN C C 1
ATOM 7355 O O . GLN C 1 224 ? -60.221 39.965 -3.435 1.00 22.24 223 GLN C O 1
ATOM 7361 N N . THR C 1 225 ? -60.706 37.890 -2.768 1.00 20.34 224 THR C N 1
ATOM 7362 C CA . THR C 1 225 ? -61.929 38.273 -2.088 1.00 21.14 224 THR C CA 1
ATOM 7363 C C . THR C 1 225 ? -61.602 39.065 -0.834 1.00 19.28 224 THR C C 1
ATOM 7364 O O . THR C 1 225 ? -62.379 39.960 -0.463 1.00 20.21 224 THR C O 1
ATOM 7368 N N . ALA C 1 226 ? -60.465 38.761 -0.199 1.00 16.81 225 ALA C N 1
ATOM 7369 C CA . ALA C 1 226 ? -60.035 39.480 0.988 1.00 18.53 225 ALA C CA 1
ATOM 7370 C C . ALA C 1 226 ? -59.719 40.957 0.682 1.00 17.69 225 ALA C C 1
ATOM 7371 O O . ALA C 1 226 ? -60.023 41.800 1.487 1.00 18.57 225 ALA C O 1
ATOM 7373 N N . ARG C 1 227 ? -59.116 41.249 -0.471 1.00 18.11 226 ARG C N 1
ATOM 7374 C CA . ARG C 1 227 ? -58.801 42.645 -0.842 1.00 19.87 226 ARG C CA 1
ATOM 7375 C C . ARG C 1 227 ? -60.090 43.459 -1.051 1.00 18.82 226 ARG C C 1
ATOM 7376 O O . ARG C 1 227 ? -60.151 44.637 -0.706 1.00 18.12 226 ARG C O 1
ATOM 7384 N N . ILE C 1 228 ? -61.136 42.803 -1.540 1.00 18.33 227 ILE C N 1
ATOM 7385 C CA . ILE C 1 228 ? -62.428 43.458 -1.735 1.00 18.73 227 ILE C CA 1
ATOM 7386 C C . ILE C 1 228 ? -63.044 43.813 -0.395 1.00 18.19 227 ILE C C 1
ATOM 7387 O O . ILE C 1 228 ? -63.535 44.920 -0.237 1.00 18.60 227 ILE C O 1
ATOM 7392 N N . TRP C 1 229 ? -63.041 42.870 0.553 1.00 18.61 228 TRP C N 1
ATOM 7393 C CA . TRP C 1 229 ? -63.434 43.192 1.921 1.00 18.04 228 TRP C CA 1
ATOM 7394 C C . TRP C 1 229 ? -62.547 44.265 2.551 1.00 17.22 228 TRP C C 1
ATOM 7395 O O . TRP C 1 229 ? -63.069 45.156 3.197 1.00 15.30 228 TRP C O 1
ATOM 7406 N N . LYS C 1 230 ? -61.209 44.213 2.332 1.00 18.12 229 LYS C N 1
ATOM 7407 C CA . LYS C 1 230 ? -60.336 45.297 2.805 1.00 15.72 229 LYS C CA 1
ATOM 7408 C C . LYS C 1 230 ? -60.826 46.699 2.371 1.00 17.01 229 LYS C C 1
ATOM 7409 O O . LYS C 1 230 ? -60.800 47.623 3.145 1.00 15.49 229 LYS C O 1
ATOM 7415 N N . ARG C 1 231 ? -61.257 46.857 1.125 1.00 16.79 230 ARG C N 1
ATOM 7416 C CA . ARG C 1 231 ? -61.719 48.149 0.657 1.00 18.69 230 ARG C CA 1
ATOM 7417 C C . ARG C 1 231 ? -63.044 48.479 1.341 1.00 17.75 230 ARG C C 1
ATOM 7418 O O . ARG C 1 231 ? -63.195 49.582 1.825 1.00 19.28 230 ARG C O 1
ATOM 7426 N N . ARG C 1 232 ? -63.954 47.510 1.414 1.00 16.94 231 ARG C N 1
ATOM 7427 C CA . ARG C 1 232 ? -65.258 47.692 2.123 1.00 16.41 231 ARG C CA 1
ATOM 7428 C C . ARG C 1 232 ? -65.091 48.187 3.556 1.00 16.73 231 ARG C C 1
ATOM 7429 O O . ARG C 1 232 ? -65.777 49.103 3.990 1.00 18.72 231 ARG C O 1
ATOM 7437 N N . TYR C 1 233 ? -64.153 47.592 4.266 1.00 18.41 232 TYR C N 1
ATOM 7438 C CA . TYR C 1 233 ? -63.866 47.987 5.661 1.00 18.10 232 TYR C CA 1
ATOM 7439 C C . TYR C 1 233 ? -63.190 49.340 5.812 1.00 17.10 232 TYR C C 1
ATOM 7440 O O . TYR C 1 233 ? -63.097 49.874 6.911 1.00 18.21 232 TYR C O 1
ATOM 7449 N N . GLY C 1 234 ? -62.668 49.884 4.719 1.00 19.13 233 GLY C N 1
ATOM 7450 C CA . GLY C 1 234 ? -61.938 51.143 4.800 1.00 18.29 233 GLY C CA 1
ATOM 7451 C C . GLY C 1 234 ? -60.539 50.910 5.332 1.00 18.11 233 GLY C C 1
ATOM 7452 O O . GLY C 1 234 ? -59.914 51.832 5.839 1.00 18.24 233 GLY C O 1
ATOM 7453 N N . GLY C 1 235 ? -60.054 49.674 5.213 1.00 17.59 234 GLY C N 1
ATOM 7454 C CA . GLY C 1 235 ? -58.653 49.377 5.522 1.00 18.87 234 GLY C CA 1
ATOM 7455 C C . GLY C 1 235 ? -57.704 49.474 4.335 1.00 19.21 234 GLY C C 1
ATOM 7456 O O . GLY C 1 235 ? -56.483 49.379 4.524 1.00 21.40 234 GLY C O 1
ATOM 7457 N N . ASP C 1 236 ? -58.245 49.673 3.126 1.00 20.32 235 ASP C N 1
ATOM 7458 C CA . ASP C 1 236 ? -57.451 49.748 1.885 1.00 20.52 235 ASP C CA 1
ATOM 7459 C C . ASP C 1 236 ? -56.926 51.192 1.684 1.00 21.43 235 ASP C C 1
ATOM 7460 O O . ASP C 1 236 ? -57.353 51.961 0.787 1.00 21.19 235 ASP C O 1
ATOM 7465 N N . LEU C 1 237 ? -55.984 51.546 2.555 1.00 22.27 236 LEU C N 1
ATOM 7466 C CA . LEU C 1 237 ? -55.555 52.927 2.685 1.00 22.73 236 LEU C CA 1
ATOM 7467 C C . LEU C 1 237 ? -54.642 53.235 1.508 1.00 23.65 236 LEU C C 1
ATOM 7468 O O . LEU C 1 237 ? -53.958 52.327 0.972 1.00 22.96 236 LEU C O 1
ATOM 7473 N N . ILE C 1 238 ? -54.644 54.491 1.063 1.00 23.46 237 ILE C N 1
ATOM 7474 C CA . ILE C 1 238 ? -53.751 54.858 -0.050 1.00 23.03 237 ILE C CA 1
ATOM 7475 C C . ILE C 1 238 ? -52.270 54.468 0.204 1.00 23.46 237 ILE C C 1
ATOM 7476 O O . ILE C 1 238 ? -51.563 54.071 -0.740 1.00 23.39 237 ILE C O 1
ATOM 7481 N N . SER C 1 239 ? -51.815 54.622 1.458 1.00 22.38 238 SER C N 1
ATOM 7482 C CA . SER C 1 239 ? -50.453 54.291 1.878 1.00 21.30 238 SER C CA 1
ATOM 7483 C C . SER C 1 239 ? -50.428 53.583 3.234 1.00 18.01 238 SER C C 1
ATOM 7484 O O . SER C 1 239 ? -50.794 54.181 4.238 1.00 19.40 238 SER C O 1
ATOM 7487 N N . LEU C 1 240 ? -50.002 52.319 3.243 1.00 18.59 239 LEU C N 1
ATOM 7488 C CA . LEU C 1 240 ? -49.848 51.486 4.459 1.00 18.41 239 LEU C CA 1
ATOM 7489 C C . LEU C 1 240 ? -48.374 51.260 4.784 1.00 19.30 239 LEU C C 1
ATOM 7490 O O . LEU C 1 240 ? -48.056 50.628 5.796 1.00 19.49 239 LEU C O 1
ATOM 7495 N N . TYR C 1 241 ? -47.487 51.836 3.960 1.00 18.95 240 TYR C N 1
ATOM 7496 C CA . TYR C 1 241 ? -46.040 51.645 4.076 1.00 19.34 240 TYR C CA 1
ATOM 7497 C C . TYR C 1 241 ? -45.461 52.086 5.408 1.00 18.75 240 TYR C C 1
ATOM 7498 O O . TYR C 1 241 ? -44.474 51.512 5.849 1.00 17.89 240 TYR C O 1
ATOM 7507 N N . PRO C 1 242 ? -46.064 53.089 6.063 1.00 18.50 241 PRO C N 1
ATOM 7508 C CA . PRO C 1 242 ? -45.582 53.261 7.442 1.00 19.48 241 PRO C CA 1
ATOM 7509 C C . PRO C 1 242 ? -45.660 51.989 8.323 1.00 19.42 241 PRO C C 1
ATOM 7510 O O . PRO C 1 242 ? -44.778 51.768 9.162 1.00 20.59 241 PRO C O 1
ATOM 7514 N N . TYR C 1 243 ? -46.649 51.138 8.088 1.00 18.42 242 TYR C N 1
ATOM 7515 C CA . TYR C 1 243 ? -46.725 49.844 8.788 1.00 18.37 242 TYR C CA 1
ATOM 7516 C C . TYR C 1 243 ? -45.962 48.767 8.093 1.00 18.51 242 TYR C C 1
ATOM 7517 O O . TYR C 1 243 ? -45.331 47.949 8.758 1.00 18.91 242 TYR C O 1
ATOM 7526 N N . ILE C 1 244 ? -45.938 48.800 6.765 1.00 19.80 243 ILE C N 1
ATOM 7527 C CA . ILE C 1 244 ? -45.306 47.727 6.018 1.00 19.52 243 ILE C CA 1
ATOM 7528 C C . ILE C 1 244 ? -43.774 47.731 6.178 1.00 19.51 243 ILE C C 1
ATOM 7529 O O . ILE C 1 244 ? -43.202 46.691 6.535 1.00 19.63 243 ILE C O 1
ATOM 7534 N N . VAL C 1 245 ? -43.131 48.886 5.931 1.00 20.21 244 VAL C N 1
ATOM 7535 C CA . VAL C 1 245 ? -41.661 49.039 6.049 1.00 20.50 244 VAL C CA 1
ATOM 7536 C C . VAL C 1 245 ? -41.173 48.728 7.463 1.00 20.66 244 VAL C C 1
ATOM 7537 O O . VAL C 1 245 ? -40.154 48.066 7.672 1.00 21.88 244 VAL C O 1
ATOM 7541 N N . SER C 1 246 ? -41.916 49.216 8.444 1.00 21.06 245 SER C N 1
ATOM 7542 C CA . SER C 1 246 ? -41.581 49.007 9.796 1.00 17.94 245 SER C CA 1
ATOM 7543 C C . SER C 1 246 ? -41.815 47.559 10.198 1.00 18.15 245 SER C C 1
ATOM 7544 O O . SER C 1 246 ? -41.065 47.045 10.985 1.00 18.69 245 SER C O 1
ATOM 7547 N N . ALA C 1 247 ? -42.863 46.920 9.679 1.00 18.77 246 ALA C N 1
ATOM 7548 C CA . ALA C 1 247 ? -43.128 45.466 9.876 1.00 17.82 246 ALA C CA 1
ATOM 7549 C C . ALA C 1 247 ? -41.951 44.631 9.416 1.00 19.98 246 ALA C C 1
ATOM 7550 O O . ALA C 1 247 ? -41.469 43.730 10.118 1.00 20.11 246 ALA C O 1
ATOM 7552 N N . ASP C 1 248 ? -41.510 44.921 8.188 1.00 20.82 247 ASP C N 1
ATOM 7553 C CA . ASP C 1 248 ? -40.371 44.219 7.604 1.00 20.93 247 ASP C CA 1
ATOM 7554 C C . ASP C 1 248 ? -39.063 44.431 8.367 1.00 20.72 247 ASP C C 1
ATOM 7555 O O . ASP C 1 248 ? -38.273 43.507 8.519 1.00 22.96 247 ASP C O 1
ATOM 7560 N N . TYR C 1 249 ? -38.839 45.657 8.836 1.00 22.08 248 TYR C N 1
ATOM 7561 C CA . TYR C 1 249 ? -37.646 45.977 9.637 1.00 21.59 248 TYR C CA 1
ATOM 7562 C C . TYR C 1 249 ? -37.546 45.130 10.899 1.00 20.26 248 TYR C C 1
ATOM 7563 O O . TYR C 1 249 ? -36.485 44.579 11.214 1.00 19.44 248 TYR C O 1
ATOM 7572 N N . TYR C 1 250 ? -38.640 45.027 11.644 1.00 21.08 249 TYR C N 1
ATOM 7573 C CA . TYR C 1 250 ? -38.567 44.320 12.931 1.00 20.36 249 TYR C CA 1
ATOM 7574 C C . TYR C 1 250 ? -38.640 42.828 12.701 1.00 19.23 249 TYR C C 1
ATOM 7575 O O . TYR C 1 250 ? -38.122 42.062 13.494 1.00 21.53 249 TYR C O 1
ATOM 7584 N N . TYR C 1 251 ? -39.266 42.404 11.613 1.00 19.63 250 TYR C N 1
ATOM 7585 C CA . TYR C 1 251 ? -39.187 41.000 11.228 1.00 20.69 250 TYR C CA 1
ATOM 7586 C C . TYR C 1 251 ? -37.733 40.598 10.931 1.00 21.92 250 TYR C C 1
ATOM 7587 O O . TYR C 1 251 ? -37.211 39.656 11.506 1.00 21.19 250 TYR C O 1
ATOM 7596 N N . GLU C 1 252 ? -37.091 41.307 10.021 1.00 22.39 251 GLU C N 1
ATOM 7597 C CA . GLU C 1 252 ? -35.693 40.985 9.742 1.00 23.42 251 GLU C CA 1
ATOM 7598 C C . GLU C 1 252 ? -34.804 41.089 10.986 1.00 23.18 251 GLU C C 1
ATOM 7599 O O . GLU C 1 252 ? -33.958 40.238 11.197 1.00 23.45 251 GLU C O 1
ATOM 7605 N N . LEU C 1 253 ? -35.040 42.098 11.828 1.00 21.92 252 LEU C N 1
ATOM 7606 C CA . LEU C 1 253 ? -34.357 42.232 13.112 1.00 22.34 252 LEU C CA 1
ATOM 7607 C C . LEU C 1 253 ? -34.595 41.083 14.105 1.00 23.07 252 LEU C C 1
ATOM 7608 O O . LEU C 1 253 ? -33.644 40.623 14.685 1.00 21.36 252 LEU C O 1
ATOM 7613 N N . ARG C 1 254 ? -35.834 40.631 14.316 1.00 22.25 253 ARG C N 1
ATOM 7614 C CA . ARG C 1 254 ? -36.124 39.689 15.444 1.00 22.61 253 ARG C CA 1
ATOM 7615 C C . ARG C 1 254 ? -36.576 38.250 15.071 1.00 23.31 253 ARG C C 1
ATOM 7616 O O . ARG C 1 254 ? -36.850 37.433 15.943 1.00 25.12 253 ARG C O 1
ATOM 7624 N N . LYS C 1 255 ? -36.647 37.936 13.787 1.00 23.64 254 LYS C N 1
ATOM 7625 C CA . LYS C 1 255 ? -37.107 36.576 13.342 1.00 23.51 254 LYS C CA 1
ATOM 7626 C C . LYS C 1 255 ? -36.266 35.407 13.821 1.00 24.49 254 LYS C C 1
ATOM 7627 O O . LYS C 1 255 ? -36.745 34.272 13.823 1.00 25.67 254 LYS C O 1
ATOM 7633 N N . ASP C 1 256 ? -35.009 35.638 14.199 1.00 26.29 255 ASP C N 1
ATOM 7634 C CA . ASP C 1 256 ? -34.173 34.530 14.699 1.00 24.90 255 ASP C CA 1
ATOM 7635 C C . ASP C 1 256 ? -33.939 34.637 16.220 1.00 23.98 255 ASP C C 1
ATOM 7636 O O . ASP C 1 256 ? -33.069 33.960 16.763 1.00 23.23 255 ASP C O 1
ATOM 7641 N N . ARG C 1 257 ? -34.728 35.466 16.904 1.00 22.36 256 ARG C N 1
ATOM 7642 C CA . ARG C 1 257 ? -34.586 35.651 18.351 1.00 21.58 256 ARG C CA 1
ATOM 7643 C C . ARG C 1 257 ? -35.652 34.897 19.146 1.00 21.82 256 ARG C C 1
ATOM 7644 O O . ARG C 1 257 ? -35.554 34.807 20.339 1.00 21.00 256 ARG C O 1
ATOM 7660 N N . GLY C 1 259 ? -36.141 31.852 19.635 1.00 22.58 258 GLY C N 1
ATOM 7661 C CA . GLY C 1 259 ? -35.500 30.792 20.431 1.00 22.22 258 GLY C CA 1
ATOM 7662 C C . GLY C 1 259 ? -34.913 31.309 21.727 1.00 21.90 258 GLY C C 1
ATOM 7663 O O . GLY C 1 259 ? -35.164 30.761 22.840 1.00 22.87 258 GLY C O 1
ATOM 7664 N N . GLN C 1 260 ? -34.148 32.379 21.634 1.00 22.14 259 GLN C N 1
ATOM 7665 C CA . GLN C 1 260 ? -33.602 32.976 22.873 1.00 23.89 259 GLN C CA 1
ATOM 7666 C C . GLN C 1 260 ? -34.706 33.518 23.801 1.00 23.10 259 GLN C C 1
ATOM 7667 O O . GLN C 1 260 ? -34.610 33.339 25.009 1.00 21.63 259 GLN C O 1
ATOM 7673 N N . TYR C 1 261 ? -35.783 34.102 23.252 1.00 21.49 260 TYR C N 1
ATOM 7674 C CA . TYR C 1 261 ? -36.830 34.628 24.122 1.00 19.73 260 TYR C CA 1
ATOM 7675 C C . TYR C 1 261 ? -37.531 33.483 24.870 1.00 19.13 260 TYR C C 1
ATOM 7676 O O . TYR C 1 261 ? -37.878 33.640 26.026 1.00 21.04 260 TYR C O 1
ATOM 7685 N N . TYR C 1 262 ? -37.758 32.342 24.211 1.00 19.31 261 TYR C N 1
ATOM 7686 C CA . TYR C 1 262 ? -38.376 31.170 24.852 1.00 20.05 261 TYR C CA 1
ATOM 7687 C C . TYR C 1 262 ? -37.487 30.571 25.963 1.00 21.72 261 TYR C C 1
ATOM 7688 O O . TYR C 1 262 ? -37.952 30.279 27.083 1.00 20.90 261 TYR C O 1
ATOM 7697 N N . GLU C 1 263 ? -36.205 30.412 25.663 1.00 21.27 262 GLU C N 1
ATOM 7698 C CA . GLU C 1 263 ? -35.235 29.961 26.662 1.00 21.74 262 GLU C CA 1
ATOM 7699 C C . GLU C 1 263 ? -35.205 30.898 27.855 1.00 21.04 262 GLU C C 1
ATOM 7700 O O . GLU C 1 263 ? -35.205 30.456 28.996 1.00 21.41 262 GLU C O 1
ATOM 7706 N N . GLN C 1 264 ? -35.245 32.203 27.598 1.00 21.30 263 GLN C N 1
ATOM 7707 C CA . GLN C 1 264 ? -35.257 33.190 28.676 1.00 21.18 263 GLN C CA 1
ATOM 7708 C C . GLN C 1 264 ? -36.579 33.162 29.460 1.00 21.41 263 GLN C C 1
ATOM 7709 O O . GLN C 1 264 ? -36.588 33.334 30.670 1.00 21.25 263 GLN C O 1
ATOM 7715 N N . ALA C 1 265 ? -37.697 32.958 28.757 1.00 22.56 264 ALA C N 1
ATOM 7716 C CA . ALA C 1 265 ? -38.995 32.857 29.425 1.00 20.47 264 ALA C CA 1
ATOM 7717 C C . ALA C 1 265 ? -38.976 31.683 30.421 1.00 20.51 264 ALA C C 1
ATOM 7718 O O . ALA C 1 265 ? -39.406 31.827 31.576 1.00 21.38 264 ALA C O 1
ATOM 7720 N N . LYS C 1 266 ? -38.447 30.545 29.986 1.00 21.05 265 LYS C N 1
ATOM 7721 C CA . LYS C 1 266 ? -38.345 29.371 30.841 1.00 22.23 265 LYS C CA 1
ATOM 7722 C C . LYS C 1 266 ? -37.483 29.629 32.102 1.00 23.20 265 LYS C C 1
ATOM 7723 O O . LYS C 1 266 ? -37.861 29.186 33.232 1.00 22.43 265 LYS C O 1
ATOM 7729 N N . GLN C 1 267 ? -36.386 30.386 31.930 1.00 23.08 266 GLN C N 1
ATOM 7730 C CA . GLN C 1 267 ? -35.517 30.783 33.063 1.00 23.37 266 GLN C CA 1
ATOM 7731 C C . GLN C 1 267 ? -36.260 31.694 34.038 1.00 24.38 266 GLN C C 1
ATOM 7732 O O . GLN C 1 267 ? -36.116 31.564 35.252 1.00 24.07 266 GLN C O 1
ATOM 7738 N N . LEU C 1 268 ? -37.037 32.633 33.516 1.00 23.47 267 LEU C N 1
ATOM 7739 C CA . LEU C 1 268 ? -37.835 33.491 34.358 1.00 22.40 267 LEU C CA 1
ATOM 7740 C C . LEU C 1 268 ? -38.896 32.728 35.154 1.00 22.27 267 LEU C C 1
ATOM 7741 O O . LEU C 1 268 ? -39.021 32.945 36.358 1.00 21.96 267 LEU C O 1
ATOM 7746 N N . ALA C 1 269 ? -39.659 31.856 34.488 1.00 21.55 268 ALA C N 1
ATOM 7747 C CA . ALA C 1 269 ? -40.763 31.135 35.145 1.00 22.08 268 ALA C CA 1
ATOM 7748 C C . ALA C 1 269 ? -40.176 30.257 36.275 1.00 23.46 268 ALA C C 1
ATOM 7749 O O . ALA C 1 269 ? -40.738 30.141 37.372 1.00 21.24 268 ALA C O 1
ATOM 7751 N N . GLU C 1 270 ? -38.994 29.713 36.025 1.00 24.96 269 GLU C N 1
ATOM 7752 C CA . GLU C 1 270 ? -38.264 28.965 37.047 1.00 25.99 269 GLU C CA 1
ATOM 7753 C C . GLU C 1 270 ? -37.973 29.822 38.294 1.00 25.10 269 GLU C C 1
ATOM 7754 O O . GLU C 1 270 ? -38.158 29.363 39.432 1.00 26.68 269 GLU C O 1
ATOM 7760 N N . GLN C 1 271 ? -37.524 31.057 38.094 1.00 24.15 270 GLN C N 1
ATOM 7761 C CA . GLN C 1 271 ? -37.297 31.975 39.240 1.00 24.26 270 GLN C CA 1
ATOM 7762 C C . GLN C 1 271 ? -38.609 32.278 39.988 1.00 25.95 270 GLN C C 1
ATOM 7763 O O . GLN C 1 271 ? -38.660 32.275 41.238 1.00 26.65 270 GLN C O 1
ATOM 7769 N N . PHE C 1 272 ? -39.675 32.525 39.219 1.00 24.40 271 PHE C N 1
ATOM 7770 C CA . PHE C 1 272 ? -40.959 32.959 39.777 1.00 22.12 271 PHE C CA 1
ATOM 7771 C C . PHE C 1 272 ? -41.665 31.844 40.524 1.00 21.76 271 PHE C C 1
ATOM 7772 O O . PHE C 1 272 ? -42.221 32.055 41.601 1.00 22.71 271 PHE C O 1
ATOM 7780 N N . ASN C 1 273 ? -41.668 30.655 39.953 1.00 22.14 272 ASN C N 1
ATOM 7781 C CA . ASN C 1 273 ? -42.259 29.482 40.629 1.00 22.45 272 ASN C CA 1
ATOM 7782 C C . ASN C 1 273 ? -41.572 29.133 41.971 1.00 25.35 272 ASN C C 1
ATOM 7783 O O . ASN C 1 273 ? -42.221 28.609 42.881 1.00 25.35 272 ASN C O 1
ATOM 7788 N N . ALA C 1 274 ? -40.278 29.449 42.090 1.00 26.89 273 ALA C N 1
ATOM 7789 C CA . ALA C 1 274 ? -39.526 29.273 43.330 1.00 29.62 273 ALA C CA 1
ATOM 7790 C C . ALA C 1 274 ? -39.904 30.271 44.456 1.00 29.33 273 ALA C C 1
ATOM 7791 O O . ALA C 1 274 ? -39.437 30.113 45.574 1.00 31.20 273 ALA C O 1
ATOM 7793 N N . LEU C 1 275 ? -40.692 31.305 44.143 1.00 29.08 274 LEU C N 1
ATOM 7794 C CA . LEU C 1 275 ? -41.226 32.234 45.137 1.00 28.94 274 LEU C CA 1
ATOM 7795 C C . LEU C 1 275 ? -42.489 31.656 45.841 1.00 29.16 274 LEU C C 1
ATOM 7796 O O . LEU C 1 275 ? -43.418 31.198 45.176 1.00 28.29 274 LEU C O 1
ATOM 7801 N N . PRO C 1 276 ? -42.531 31.675 47.191 1.00 30.35 275 PRO C N 1
ATOM 7802 C CA . PRO C 1 276 ? -43.768 31.205 47.826 1.00 29.83 275 PRO C CA 1
ATOM 7803 C C . PRO C 1 276 ? -44.915 32.193 47.561 1.00 27.25 275 PRO C C 1
ATOM 7804 O O . PRO C 1 276 ? -44.733 33.390 47.690 1.00 28.14 275 PRO C O 1
ATOM 7808 N N . GLY C 1 277 ? -46.068 31.674 47.170 1.00 27.40 276 GLY C N 1
ATOM 7809 C CA . GLY C 1 277 ? -47.244 32.482 46.880 1.00 27.96 276 GLY C CA 1
ATOM 7810 C C . GLY C 1 277 ? -47.282 33.013 45.445 1.00 27.27 276 GLY C C 1
ATOM 7811 O O . GLY C 1 277 ? -48.101 33.884 45.139 1.00 26.77 276 GLY C O 1
ATOM 7812 N N . VAL C 1 278 ? -46.401 32.485 44.591 1.00 26.06 277 VAL C N 1
ATOM 7813 C CA . VAL C 1 278 ? -46.249 32.907 43.193 1.00 24.14 277 VAL C CA 1
ATOM 7814 C C . VAL C 1 278 ? -46.111 31.653 42.331 1.00 23.24 277 VAL C C 1
ATOM 7815 O O . VAL C 1 278 ? -45.395 30.731 42.693 1.00 23.37 277 VAL C O 1
ATOM 7819 N N . HIS C 1 279 ? -46.786 31.620 41.189 1.00 20.39 278 HIS C N 1
ATOM 7820 C CA . HIS C 1 279 ? -46.546 30.578 40.193 1.00 21.24 278 HIS C CA 1
ATOM 7821 C C . HIS C 1 279 ? -46.953 31.065 38.811 1.00 20.49 278 HIS C C 1
ATOM 7822 O O . HIS C 1 279 ? -47.643 32.078 38.685 1.00 22.60 278 HIS C O 1
ATOM 7829 N N . THR C 1 280 ? -46.471 30.369 37.793 1.00 21.09 279 THR C N 1
ATOM 7830 C CA . THR C 1 280 ? -46.796 30.695 36.409 1.00 22.03 279 THR C CA 1
ATOM 7831 C C . THR C 1 280 ? -47.826 29.709 35.833 1.00 22.50 279 THR C C 1
ATOM 7832 O O . THR C 1 280 ? -47.918 28.554 36.275 1.00 21.75 279 THR C O 1
ATOM 7836 N N . THR C 1 281 ? -48.588 30.195 34.845 1.00 23.03 280 THR C N 1
ATOM 7837 C CA . THR C 1 281 ? -49.447 29.362 34.024 1.00 23.96 280 THR C CA 1
ATOM 7838 C C . THR C 1 281 ? -49.050 29.633 32.578 1.00 22.97 280 THR C C 1
ATOM 7839 O O . THR C 1 281 ? -49.174 30.759 32.133 1.00 24.83 280 THR C O 1
ATOM 7843 N N . PRO C 1 282 ? -48.521 28.627 31.859 1.00 23.53 281 PRO C N 1
ATOM 7844 C CA . PRO C 1 282 ? -48.176 27.255 32.273 1.00 21.93 281 PRO C CA 1
ATOM 7845 C C . PRO C 1 282 ? -46.916 27.200 33.168 1.00 22.13 281 PRO C C 1
ATOM 7846 O O . PRO C 1 282 ? -46.103 28.117 33.153 1.00 20.66 281 PRO C O 1
ATOM 7850 N N . GLU C 1 283 ? -46.778 26.148 33.978 1.00 21.93 282 GLU C N 1
ATOM 7851 C CA . GLU C 1 283 ? -45.606 26.021 34.853 1.00 22.47 282 GLU C CA 1
ATOM 7852 C C . GLU C 1 283 ? -44.340 26.227 34.005 1.00 20.36 282 GLU C C 1
ATOM 7853 O O . GLU C 1 283 ? -43.442 27.015 34.365 1.00 21.57 282 GLU C O 1
ATOM 7859 N N . VAL C 1 284 ? -44.312 25.568 32.851 1.00 20.54 283 VAL C N 1
ATOM 7860 C CA . VAL C 1 284 ? -43.216 25.699 31.930 1.00 20.05 283 VAL C CA 1
ATOM 7861 C C . VAL C 1 284 ? -43.673 26.335 30.639 1.00 20.40 283 VAL C C 1
ATOM 7862 O O . VAL C 1 284 ? -44.387 25.692 29.858 1.00 23.08 283 VAL C O 1
ATOM 7866 N N . PRO C 1 285 ? -43.237 27.590 30.375 1.00 20.27 284 PRO C N 1
ATOM 7867 C CA . PRO C 1 285 ? -43.527 28.227 29.083 1.00 20.27 284 PRO C CA 1
ATOM 7868 C C . PRO C 1 285 ? -43.206 27.366 27.877 1.00 20.81 284 PRO C C 1
ATOM 7869 O O . PRO C 1 285 ? -42.227 26.629 27.886 1.00 20.99 284 PRO C O 1
ATOM 7873 N N . VAL C 1 286 ? -44.063 27.468 26.864 1.00 21.71 285 VAL C N 1
ATOM 7874 C CA . VAL C 1 286 ? -43.873 26.804 25.583 1.00 21.38 285 VAL C CA 1
ATOM 7875 C C . VAL C 1 286 ? -43.475 27.852 24.524 1.00 21.13 285 VAL C C 1
ATOM 7876 O O . VAL C 1 286 ? -43.407 27.556 23.327 1.00 23.44 285 VAL C O 1
ATOM 7880 N N . SER C 1 287 ? -43.135 29.053 24.992 1.00 21.24 286 SER C N 1
ATOM 7881 C CA . SER C 1 287 ? -42.820 30.189 24.145 1.00 20.24 286 SER C CA 1
ATOM 7882 C C . SER C 1 287 ? -42.158 31.302 24.989 1.00 20.73 286 SER C C 1
ATOM 7883 O O . SER C 1 287 ? -41.813 31.100 26.137 1.00 21.75 286 SER C O 1
ATOM 7886 N N . ASN C 1 288 ? -42.038 32.492 24.424 1.00 19.17 287 ASN C N 1
ATOM 7887 C CA . ASN C 1 288 ? -41.577 33.653 25.153 1.00 17.66 287 ASN C CA 1
ATOM 7888 C C . ASN C 1 288 ? -42.544 34.152 26.218 1.00 18.14 287 ASN C C 1
ATOM 7889 O O . ASN C 1 288 ? -42.240 35.127 26.898 1.00 18.36 287 ASN C O 1
ATOM 7902 N N . PHE C 1 290 ? -45.829 33.784 29.331 1.00 15.63 289 PHE C N 1
ATOM 7903 C CA . PHE C 1 290 ? -46.612 33.080 30.350 1.00 15.81 289 PHE C CA 1
ATOM 7904 C C . PHE C 1 290 ? -47.394 34.093 31.144 1.00 16.89 289 PHE C C 1
ATOM 7905 O O . PHE C 1 290 ? -47.181 35.292 30.990 1.00 17.64 289 PHE C O 1
ATOM 7913 N N . HIS C 1 291 ? -48.335 33.600 31.954 1.00 17.34 290 HIS C N 1
ATOM 7914 C CA . HIS C 1 291 ? -48.985 34.412 32.993 1.00 18.12 290 HIS C CA 1
ATOM 7915 C C . HIS C 1 291 ? -48.337 34.139 34.349 1.00 18.65 290 HIS C C 1
ATOM 7916 O O . HIS C 1 291 ? -47.982 33.002 34.669 1.00 19.11 290 HIS C O 1
ATOM 7923 N N . LEU C 1 292 ? -48.146 35.222 35.109 1.00 17.92 291 LEU C N 1
ATOM 7924 C CA . LEU C 1 292 ? -47.619 35.196 36.452 1.00 17.80 291 LEU C CA 1
ATOM 7925 C C . LEU C 1 292 ? -48.770 35.420 37.431 1.00 19.04 291 LEU C C 1
ATOM 7926 O O . LEU C 1 292 ? -49.389 36.488 37.384 1.00 18.11 291 LEU C O 1
ATOM 7931 N N . HIS C 1 293 ? -49.027 34.441 38.327 1.00 18.97 292 HIS C N 1
ATOM 7932 C CA . HIS C 1 293 ? -50.132 34.459 39.296 1.00 20.35 292 HIS C CA 1
ATOM 7933 C C . HIS C 1 293 ? -49.574 34.757 40.698 1.00 20.43 292 HIS C C 1
ATOM 7934 O O . HIS C 1 293 ? -48.604 34.126 41.108 1.00 20.48 292 HIS C O 1
ATOM 7941 N N . PHE C 1 294 ? -50.167 35.718 41.406 1.00 20.12 293 PHE C N 1
ATOM 7942 C CA . PHE C 1 294 ? -49.834 35.999 42.821 1.00 21.69 293 PHE C CA 1
ATOM 7943 C C . PHE C 1 294 ? -51.043 35.725 43.743 1.00 22.42 293 PHE C C 1
ATOM 7944 O O . PHE C 1 294 ? -52.089 36.359 43.564 1.00 21.90 293 PHE C O 1
ATOM 7952 N N . ASP C 1 295 ? -50.892 34.804 44.708 1.00 22.20 294 ASP C N 1
ATOM 7953 C CA . ASP C 1 295 ? -51.887 34.578 45.794 1.00 21.19 294 ASP C CA 1
ATOM 7954 C C . ASP C 1 295 ? -52.118 35.927 46.481 1.00 23.18 294 ASP C C 1
ATOM 7955 O O . ASP C 1 295 ? -51.144 36.636 46.779 1.00 23.57 294 ASP C O 1
ATOM 7960 N N . GLY C 1 296 ? -53.375 36.271 46.748 1.00 24.13 295 GLY C N 1
ATOM 7961 C CA . GLY C 1 296 ? -53.725 37.616 47.289 1.00 24.12 295 GLY C CA 1
ATOM 7962 C C . GLY C 1 296 ? -54.308 38.482 46.157 1.00 25.42 295 GLY C C 1
ATOM 7963 O O . GLY C 1 296 ? -54.349 38.060 45.003 1.00 26.99 295 GLY C O 1
ATOM 7964 N N . GLN C 1 297 ? -54.780 39.674 46.498 1.00 22.57 296 GLN C N 1
ATOM 7965 C CA . GLN C 1 297 ? -55.384 40.579 45.536 1.00 23.21 296 GLN C CA 1
ATOM 7966 C C . GLN C 1 297 ? -54.410 41.751 45.294 1.00 23.12 296 GLN C C 1
ATOM 7967 O O . GLN C 1 297 ? -53.350 41.876 45.955 1.00 22.16 296 GLN C O 1
ATOM 7973 N N . ALA C 1 298 ? -54.755 42.601 44.342 1.00 22.71 297 ALA C N 1
ATOM 7974 C CA . ALA C 1 298 ? -53.893 43.680 43.931 1.00 22.15 297 ALA C CA 1
ATOM 7975 C C . ALA C 1 298 ? -53.588 44.706 45.061 1.00 23.75 297 ALA C C 1
ATOM 7976 O O . ALA C 1 298 ? -52.478 45.238 45.107 1.00 22.96 297 ALA C O 1
ATOM 7978 N N . ALA C 1 299 ? -54.551 44.949 45.968 1.00 22.59 298 ALA C N 1
ATOM 7979 C CA . ALA C 1 299 ? -54.319 45.785 47.160 1.00 22.59 298 ALA C CA 1
ATOM 7980 C C . ALA C 1 299 ? -53.231 45.208 48.056 1.00 22.00 298 ALA C C 1
ATOM 7981 O O . ALA C 1 299 ? -52.581 45.953 48.785 1.00 23.91 298 ALA C O 1
ATOM 7983 N N . ASP C 1 300 ? -53.101 43.892 48.030 1.00 22.64 299 ASP C N 1
ATOM 7984 C CA . ASP C 1 300 ? -52.114 43.126 48.790 1.00 24.48 299 ASP C CA 1
ATOM 7985 C C . ASP C 1 300 ? -50.753 43.047 48.093 1.00 23.78 299 ASP C C 1
ATOM 7986 O O . ASP C 1 300 ? -49.717 43.194 48.717 1.00 21.81 299 ASP C O 1
ATOM 7991 N N . ILE C 1 301 ? -50.766 42.798 46.790 1.00 23.16 300 ILE C N 1
ATOM 7992 C CA . ILE C 1 301 ? -49.527 42.470 46.071 1.00 23.77 300 ILE C CA 1
ATOM 7993 C C . ILE C 1 301 ? -48.836 43.696 45.491 1.00 23.76 300 ILE C C 1
ATOM 7994 O O . ILE C 1 301 ? -47.614 43.731 45.448 1.00 23.37 300 ILE C O 1
ATOM 7999 N N . SER C 1 302 ? -49.611 44.693 45.057 1.00 23.28 301 SER C N 1
ATOM 8000 C CA . SER C 1 302 ? -49.043 45.887 44.425 1.00 24.34 301 SER C CA 1
ATOM 8001 C C . SER C 1 302 ? -48.028 46.638 45.296 1.00 24.66 301 SER C C 1
ATOM 8002 O O . SER C 1 302 ? -46.985 47.070 44.772 1.00 24.12 301 SER C O 1
ATOM 8005 N N . PRO C 1 303 ? -48.326 46.827 46.595 1.00 25.09 302 PRO C N 1
ATOM 8006 C CA . PRO C 1 303 ? -47.300 47.473 47.433 1.00 25.59 302 PRO C CA 1
ATOM 8007 C C . PRO C 1 303 ? -45.962 46.697 47.471 1.00 27.28 302 PRO C C 1
ATOM 8008 O O . PRO C 1 303 ? -44.901 47.314 47.465 1.00 29.03 302 PRO C O 1
ATOM 8012 N N . LYS C 1 304 ? -46.003 45.363 47.431 1.00 27.23 303 LYS C N 1
ATOM 8013 C CA . LYS C 1 304 ? -44.756 44.578 47.405 1.00 27.55 303 LYS C CA 1
ATOM 8014 C C . LYS C 1 304 ? -43.965 44.780 46.110 1.00 28.82 303 LYS C C 1
ATOM 8015 O O . LYS C 1 304 ? -42.736 44.937 46.146 1.00 26.97 303 LYS C O 1
ATOM 8021 N N . LEU C 1 305 ? -44.664 44.768 44.973 1.00 27.30 304 LEU C N 1
ATOM 8022 C CA . LEU C 1 305 ? -44.024 44.974 43.688 1.00 26.92 304 LEU C CA 1
ATOM 8023 C C . LEU C 1 305 ? -43.538 46.404 43.498 1.00 27.92 304 LEU C C 1
ATOM 8024 O O . LEU C 1 305 ? -42.493 46.584 42.883 1.00 27.10 304 LEU C O 1
ATOM 8029 N N . GLU C 1 306 ? -44.286 47.390 44.002 1.00 26.88 305 GLU C N 1
ATOM 8030 C CA A GLU C 1 306 ? -43.860 48.792 43.905 0.50 27.74 305 GLU C CA 1
ATOM 8031 C CA B GLU C 1 306 ? -43.910 48.809 43.957 0.50 26.57 305 GLU C CA 1
ATOM 8032 C C . GLU C 1 306 ? -42.532 49.033 44.580 1.00 27.97 305 GLU C C 1
ATOM 8033 O O . GLU C 1 306 ? -41.654 49.642 44.003 1.00 27.65 305 GLU C O 1
ATOM 8044 N N . GLN C 1 307 ? -42.396 48.555 45.804 1.00 29.22 306 GLN C N 1
ATOM 8045 C CA . GLN C 1 307 ? -41.193 48.793 46.585 1.00 30.82 306 GLN C CA 1
ATOM 8046 C C . GLN C 1 307 ? -39.944 48.132 45.975 1.00 30.80 306 GLN C C 1
ATOM 8047 O O . GLN C 1 307 ? -38.841 48.707 46.012 1.00 28.83 306 GLN C O 1
ATOM 8053 N N . VAL C 1 308 ? -40.138 46.938 45.404 1.00 29.74 307 VAL C N 1
ATOM 8054 C CA . VAL C 1 308 ? -39.072 46.201 44.717 1.00 28.66 307 VAL C CA 1
ATOM 8055 C C . VAL C 1 308 ? -38.589 46.982 43.509 1.00 28.89 307 VAL C C 1
ATOM 8056 O O . VAL C 1 308 ? -37.368 47.085 43.300 1.00 28.34 307 VAL C O 1
ATOM 8060 N N . GLN C 1 309 ? -39.547 47.531 42.739 1.00 26.30 308 GLN C N 1
ATOM 8061 C CA . GLN C 1 309 ? -39.273 48.174 41.474 1.00 27.70 308 GLN C CA 1
ATOM 8062 C C . GLN C 1 309 ? -38.776 49.598 41.698 1.00 30.05 308 GLN C C 1
ATOM 8063 O O . GLN C 1 309 ? -37.983 50.091 40.917 1.00 29.64 308 GLN C O 1
ATOM 8069 N N . GLU C 1 310 ? -39.224 50.240 42.766 1.00 32.16 309 GLU C N 1
ATOM 8070 C CA . GLU C 1 310 ? -38.697 51.550 43.141 1.00 34.10 309 GLU C CA 1
ATOM 8071 C C . GLU C 1 310 ? -37.227 51.418 43.549 1.00 32.88 309 GLU C C 1
ATOM 8072 O O . GLU C 1 310 ? -36.362 52.104 43.018 1.00 35.42 309 GLU C O 1
ATOM 8078 N N . GLU C 1 311 ? -36.943 50.484 44.440 1.00 31.80 310 GLU C N 1
ATOM 8079 C CA . GLU C 1 311 ? -35.580 50.286 44.945 1.00 32.34 310 GLU C CA 1
ATOM 8080 C C . GLU C 1 311 ? -34.583 49.771 43.904 1.00 32.93 310 GLU C C 1
ATOM 8081 O O . GLU C 1 311 ? -33.489 50.304 43.783 1.00 32.91 310 GLU C O 1
ATOM 8087 N N . THR C 1 312 ? -34.975 48.756 43.147 1.00 30.20 311 THR C N 1
ATOM 8088 C CA . THR C 1 312 ? -34.075 48.127 42.177 1.00 28.92 311 THR C CA 1
ATOM 8089 C C . THR C 1 312 ? -33.917 48.849 40.847 1.00 28.96 311 THR C C 1
ATOM 8090 O O . THR C 1 312 ? -32.821 48.846 40.274 1.00 29.21 311 THR C O 1
ATOM 8094 N N . GLY C 1 313 ? -34.995 49.463 40.349 1.00 27.86 312 GLY C N 1
ATOM 8095 C CA . GLY C 1 313 ? -35.010 50.031 38.998 1.00 27.02 312 GLY C CA 1
ATOM 8096 C C . GLY C 1 313 ? -35.226 48.952 37.947 1.00 26.58 312 GLY C C 1
ATOM 8097 O O . GLY C 1 313 ? -34.971 49.179 36.766 1.00 27.35 312 GLY C O 1
ATOM 8098 N N . LEU C 1 314 ? -35.694 47.777 38.374 1.00 25.15 313 LEU C N 1
ATOM 8099 C CA . LEU C 1 314 ? -35.951 46.653 37.454 1.00 24.27 313 LEU C CA 1
ATOM 8100 C C . LEU C 1 314 ? -37.450 46.327 37.473 1.00 23.74 313 LEU C C 1
ATOM 8101 O O . LEU C 1 314 ? -38.023 46.141 38.550 1.00 24.24 313 LEU C O 1
ATOM 8106 N N . GLY C 1 315 ? -38.049 46.292 36.275 1.00 23.65 314 GLY C N 1
ATOM 8107 C CA . GLY C 1 315 ? -39.483 46.069 36.051 1.00 23.60 314 GLY C CA 1
ATOM 8108 C C . GLY C 1 315 ? -39.835 44.590 35.894 1.00 23.33 314 GLY C C 1
ATOM 8109 O O . GLY C 1 315 ? -39.472 43.937 34.899 1.00 24.10 314 GLY C O 1
ATOM 8110 N N . PHE C 1 316 ? -40.547 44.068 36.881 1.00 21.75 315 PHE C N 1
ATOM 8111 C CA . PHE C 1 316 ? -41.050 42.697 36.854 1.00 21.34 315 PHE C CA 1
ATOM 8112 C C . PHE C 1 316 ? -42.471 42.643 36.341 1.00 21.51 315 PHE C C 1
ATOM 8113 O O . PHE C 1 316 ? -42.824 41.734 35.563 1.00 19.48 315 PHE C O 1
ATOM 8121 N N . VAL C 1 317 ? -43.256 43.628 36.782 1.00 20.45 316 VAL C N 1
ATOM 8122 C CA . VAL C 1 317 ? -44.699 43.637 36.626 1.00 21.57 316 VAL C CA 1
ATOM 8123 C C . VAL C 1 317 ? -45.182 45.048 36.325 1.00 20.46 316 VAL C C 1
ATOM 8124 O O . VAL C 1 317 ? -44.948 45.935 37.114 1.00 22.44 316 VAL C O 1
ATOM 8128 N N . GLY C 1 318 ? -45.878 45.215 35.201 1.00 22.11 317 GLY C N 1
ATOM 8129 C CA . GLY C 1 318 ? -46.447 46.493 34.793 1.00 22.40 317 GLY C CA 1
ATOM 8130 C C . GLY C 1 318 ? -47.816 46.765 35.380 1.00 21.83 317 GLY C C 1
ATOM 8131 O O . GLY C 1 318 ? -48.152 47.899 35.673 1.00 23.59 317 GLY C O 1
ATOM 8132 N N . TYR C 1 319 ? -48.602 45.718 35.579 1.00 21.69 318 TYR C N 1
ATOM 8133 C CA . TYR C 1 319 ? -50.019 45.853 35.964 1.00 19.76 318 TYR C CA 1
ATOM 8134 C C . TYR C 1 319 ? -50.469 44.480 36.500 1.00 21.06 318 TYR C C 1
ATOM 8135 O O . TYR C 1 319 ? -49.839 43.442 36.168 1.00 19.86 318 TYR C O 1
ATOM 8144 N N . LEU C 1 320 ? -51.550 44.490 37.285 1.00 21.02 319 LEU C N 1
ATOM 8145 C CA . LEU C 1 320 ? -52.228 43.291 37.815 1.00 21.31 319 LEU C CA 1
ATOM 8146 C C . LEU C 1 320 ? -53.707 43.281 37.484 1.00 21.84 319 LEU C C 1
ATOM 8147 O O . LEU C 1 320 ? -54.341 44.338 37.422 1.00 23.61 319 LEU C O 1
ATOM 8152 N N . VAL C 1 321 ? -54.271 42.088 37.270 1.00 21.55 320 VAL C N 1
ATOM 8153 C CA . VAL C 1 321 ? -55.704 41.944 37.012 1.00 21.83 320 VAL C CA 1
ATOM 8154 C C . VAL C 1 321 ? -56.176 41.062 38.122 1.00 20.91 320 VAL C C 1
ATOM 8155 O O . VAL C 1 321 ? -55.679 39.939 38.260 1.00 20.77 320 VAL C O 1
ATOM 8159 N N . ASP C 1 322 ? -57.116 41.562 38.927 1.00 19.50 321 ASP C N 1
ATOM 8160 C CA . ASP C 1 322 ? -57.612 40.794 40.088 1.00 20.96 321 ASP C CA 1
ATOM 8161 C C . ASP C 1 322 ? -58.475 39.611 39.607 1.00 21.25 321 ASP C C 1
ATOM 8162 O O . ASP C 1 322 ? -59.266 39.722 38.633 1.00 21.14 321 ASP C O 1
ATOM 8167 N N . LYS C 1 323 ? -58.310 38.473 40.270 1.00 21.01 322 LYS C N 1
ATOM 8168 C CA . LYS C 1 323 ? -59.067 37.256 39.954 1.00 20.83 322 LYS C CA 1
ATOM 8169 C C . LYS C 1 323 ? -59.599 36.686 41.269 1.00 21.35 322 LYS C C 1
ATOM 8170 O O . LYS C 1 323 ? -59.678 37.408 42.251 1.00 19.06 322 LYS C O 1
ATOM 8176 N N . ASP C 1 324 ? -60.013 35.423 41.284 1.00 22.11 323 ASP C N 1
ATOM 8177 C CA . ASP C 1 324 ? -60.600 34.877 42.498 1.00 21.52 323 ASP C CA 1
ATOM 8178 C C . ASP C 1 324 ? -59.487 34.476 43.456 1.00 23.46 323 ASP C C 1
ATOM 8179 O O . ASP C 1 324 ? -58.909 33.386 43.328 1.00 22.49 323 ASP C O 1
ATOM 8184 N N . GLY C 1 325 ? -59.171 35.366 44.404 1.00 23.01 324 GLY C N 1
ATOM 8185 C CA . GLY C 1 325 ? -58.172 35.063 45.431 1.00 24.72 324 GLY C CA 1
ATOM 8186 C C . GLY C 1 325 ? -56.743 35.142 44.924 1.00 22.87 324 GLY C C 1
ATOM 8187 O O . GLY C 1 325 ? -55.821 34.759 45.613 1.00 22.57 324 GLY C O 1
ATOM 8188 N N . TYR C 1 326 ? -56.569 35.627 43.707 1.00 23.37 325 TYR C N 1
ATOM 8189 C CA . TYR C 1 326 ? -55.251 35.866 43.189 1.00 22.96 325 TYR C CA 1
ATOM 8190 C C . TYR C 1 326 ? -55.332 36.974 42.191 1.00 22.24 325 TYR C C 1
ATOM 8191 O O . TYR C 1 326 ? -56.435 37.424 41.817 1.00 21.21 325 TYR C O 1
ATOM 8200 N N . CYS C 1 327 ? -54.145 37.400 41.753 1.00 19.88 326 CYS C N 1
ATOM 8201 C CA . CYS C 1 327 ? -54.038 38.409 40.728 1.00 19.80 326 CYS C CA 1
ATOM 8202 C C . CYS C 1 327 ? -52.942 37.979 39.734 1.00 21.49 326 CYS C C 1
ATOM 8203 O O . CYS C 1 327 ? -51.979 37.293 40.109 1.00 20.67 326 CYS C O 1
ATOM 8206 N N . SER C 1 328 ? -53.132 38.400 38.487 1.00 20.93 327 SER C N 1
ATOM 8207 C CA A SER C 1 328 ? -52.321 37.958 37.375 0.50 21.69 327 SER C CA 1
ATOM 8208 C CA B SER C 1 328 ? -52.369 37.940 37.344 0.50 21.20 327 SER C CA 1
ATOM 8209 C C . SER C 1 328 ? -51.694 39.093 36.599 1.00 21.61 327 SER C C 1
ATOM 8210 O O . SER C 1 328 ? -52.161 40.237 36.633 1.00 21.52 327 SER C O 1
ATOM 8215 N N . THR C 1 329 ? -50.624 38.758 35.896 1.00 20.87 328 THR C N 1
ATOM 8216 C CA . THR C 1 329 ? -50.064 39.592 34.831 1.00 18.59 328 THR C CA 1
ATOM 8217 C C . THR C 1 329 ? -49.509 38.665 33.758 1.00 20.09 328 THR C C 1
ATOM 8218 O O . THR C 1 329 ? -49.228 37.476 34.029 1.00 18.22 328 THR C O 1
ATOM 8222 N N . GLU C 1 330 ? -49.395 39.202 32.540 1.00 18.83 329 GLU C N 1
ATOM 8223 C CA . GLU C 1 330 ? -48.835 38.490 31.412 1.00 19.92 329 GLU C CA 1
ATOM 8224 C C . GLU C 1 330 ? -47.415 39.007 31.084 1.00 19.62 329 GLU C C 1
ATOM 8225 O O . GLU C 1 330 ? -47.220 40.221 30.945 1.00 20.26 329 GLU C O 1
ATOM 8231 N N . ILE C 1 331 ? -46.458 38.081 30.970 1.00 19.46 330 ILE C N 1
ATOM 8232 C CA . ILE C 1 331 ? -45.060 38.356 30.638 1.00 20.46 330 ILE C CA 1
ATOM 8233 C C . ILE C 1 331 ? -44.831 37.811 29.254 1.00 19.27 330 ILE C C 1
ATOM 8234 O O . ILE C 1 331 ? -45.203 36.666 28.968 1.00 19.08 330 ILE C O 1
ATOM 8239 N N . SER C 1 332 ? -44.223 38.610 28.385 1.00 19.21 331 SER C N 1
ATOM 8240 C CA . SER C 1 332 ? -43.871 38.130 27.022 1.00 20.72 331 SER C CA 1
ATOM 8241 C C . SER C 1 332 ? -42.427 38.540 26.716 1.00 19.57 331 SER C C 1
ATOM 8242 O O . SER C 1 332 ? -42.178 39.711 26.457 1.00 22.97 331 SER C O 1
ATOM 8245 N N . VAL C 1 333 ? -41.490 37.593 26.739 1.00 18.65 332 VAL C N 1
ATOM 8246 C CA . VAL C 1 333 ? -40.069 37.951 26.641 1.00 19.10 332 VAL C CA 1
ATOM 8247 C C . VAL C 1 333 ? -39.770 38.568 25.277 1.00 19.55 332 VAL C C 1
ATOM 8248 O O . VAL C 1 333 ? -40.386 38.222 24.281 1.00 19.64 332 VAL C O 1
ATOM 8252 N N . GLY C 1 334 ? -38.879 39.549 25.285 1.00 20.32 333 GLY C N 1
ATOM 8253 C CA . GLY C 1 334 ? -38.444 40.234 24.112 1.00 19.76 333 GLY C CA 1
ATOM 8254 C C . GLY C 1 334 ? -37.026 40.738 24.326 1.00 19.68 333 GLY C C 1
ATOM 8255 O O . GLY C 1 334 ? -36.235 40.135 25.072 1.00 20.57 333 GLY C O 1
ATOM 8256 N N . ASP C 1 335 ? -36.688 41.832 23.670 1.00 20.72 334 ASP C N 1
ATOM 8257 C CA . ASP C 1 335 ? -35.322 42.376 23.757 1.00 22.60 334 ASP C CA 1
ATOM 8258 C C . ASP C 1 335 ? -35.001 42.946 25.130 1.00 23.83 334 ASP C C 1
ATOM 8259 O O . ASP C 1 335 ? -33.841 42.980 25.498 1.00 25.68 334 ASP C O 1
ATOM 8264 N N . ALA C 1 336 ? -36.001 43.416 25.884 1.00 23.93 335 ALA C N 1
ATOM 8265 C CA . ALA C 1 336 ? -35.699 44.074 27.162 1.00 23.13 335 ALA C CA 1
ATOM 8266 C C . ALA C 1 336 ? -34.913 43.188 28.104 1.00 22.63 335 ALA C C 1
ATOM 8267 O O . ALA C 1 336 ? -33.947 43.669 28.744 1.00 23.04 335 ALA C O 1
ATOM 8269 N N . TYR C 1 337 ? -35.328 41.921 28.241 1.00 20.99 336 TYR C N 1
ATOM 8270 C CA . TYR C 1 337 ? -34.693 41.029 29.236 1.00 22.95 336 TYR C CA 1
ATOM 8271 C C . TYR C 1 337 ? -33.205 40.864 28.934 1.00 22.94 336 TYR C C 1
ATOM 8272 O O . TYR C 1 337 ? -32.347 41.010 29.808 1.00 22.71 336 TYR C O 1
ATOM 8281 N N . GLY C 1 338 ? -32.920 40.574 27.676 1.00 23.85 337 GLY C N 1
ATOM 8282 C CA . GLY C 1 338 ? -31.555 40.335 27.203 1.00 25.80 337 GLY C CA 1
ATOM 8283 C C . GLY C 1 338 ? -30.583 41.483 27.436 1.00 25.79 337 GLY C C 1
ATOM 8284 O O . GLY C 1 338 ? -29.369 41.275 27.399 1.00 28.07 337 GLY C O 1
ATOM 8285 N N . GLU C 1 339 ? -31.112 42.684 27.673 1.00 26.62 338 GLU C N 1
ATOM 8286 C CA . GLU C 1 339 ? -30.301 43.859 28.016 1.00 28.05 338 GLU C CA 1
ATOM 8287 C C . GLU C 1 339 ? -29.888 43.910 29.491 1.00 28.63 338 GLU C C 1
ATOM 8288 O O . GLU C 1 339 ? -29.136 44.810 29.888 1.00 30.69 338 GLU C O 1
ATOM 8294 N N . LEU C 1 340 ? -30.407 42.988 30.302 1.00 28.40 339 LEU C N 1
ATOM 8295 C CA . LEU C 1 340 ? -30.091 42.933 31.727 1.00 27.65 339 LEU C CA 1
ATOM 8296 C C . LEU C 1 340 ? -28.857 42.071 31.966 1.00 29.47 339 LEU C C 1
ATOM 8297 O O . LEU C 1 340 ? -28.804 40.941 31.491 1.00 30.54 339 LEU C O 1
ATOM 8302 N N . ASP C 1 341 ? -27.873 42.584 32.701 1.00 30.18 340 ASP C N 1
ATOM 8303 C CA . ASP C 1 341 ? -26.635 41.813 32.976 1.00 29.67 340 ASP C CA 1
ATOM 8304 C C . ASP C 1 341 ? -26.796 40.948 34.220 1.00 29.34 340 ASP C C 1
ATOM 8305 O O . ASP C 1 341 ? -27.866 40.955 34.837 1.00 28.78 340 ASP C O 1
ATOM 8310 N N . GLN C 1 342 ? -25.761 40.177 34.564 1.00 29.36 341 GLN C N 1
ATOM 8311 C CA . GLN C 1 342 ? -25.844 39.214 35.694 1.00 29.35 341 GLN C CA 1
ATOM 8312 C C . GLN C 1 342 ? -26.000 39.907 37.042 1.00 28.80 341 GLN C C 1
ATOM 8313 O O . GLN C 1 342 ? -26.781 39.448 37.879 1.00 27.79 341 GLN C O 1
ATOM 8319 N N . GLN C 1 343 ? -25.316 41.040 37.219 1.00 27.22 342 GLN C N 1
ATOM 8320 C CA A GLN C 1 343 ? -25.416 41.835 38.446 0.50 26.93 342 GLN C CA 1
ATOM 8321 C CA B GLN C 1 343 ? -25.423 41.821 38.457 0.50 26.27 342 GLN C CA 1
ATOM 8322 C C . GLN C 1 343 ? -26.830 42.403 38.621 1.00 27.29 342 GLN C C 1
ATOM 8323 O O . GLN C 1 343 ? -27.387 42.415 39.725 1.00 25.48 342 GLN C O 1
ATOM 8328 N N . THR C 1 344 ? -27.401 42.883 37.520 1.00 27.20 343 THR C N 1
ATOM 8329 C CA . THR C 1 344 ? -28.750 43.459 37.537 1.00 27.44 343 THR C CA 1
ATOM 8330 C C . THR C 1 344 ? -29.853 42.464 37.856 1.00 26.41 343 THR C C 1
ATOM 8331 O O . THR C 1 344 ? -30.685 42.728 38.738 1.00 27.59 343 THR C O 1
ATOM 8335 N N . ARG C 1 345 ? -29.843 41.322 37.176 1.00 27.22 344 ARG C N 1
ATOM 8336 C CA A ARG C 1 345 ? -30.826 40.274 37.450 0.50 27.68 344 ARG C CA 1
ATOM 8337 C CA B ARG C 1 345 ? -30.818 40.262 37.437 0.50 27.99 344 ARG C CA 1
ATOM 8338 C C . ARG C 1 345 ? -30.693 39.720 38.877 1.00 28.18 344 ARG C C 1
ATOM 8339 O O . ARG C 1 345 ? -31.706 39.478 39.571 1.00 27.47 344 ARG C O 1
ATOM 8354 N N . ASP C 1 346 ? -29.458 39.527 39.336 1.00 28.45 345 ASP C N 1
ATOM 8355 C CA . ASP C 1 346 ? -29.240 38.990 40.690 1.00 29.70 345 ASP C CA 1
ATOM 8356 C C . ASP C 1 346 ? -29.740 39.925 41.814 1.00 28.39 345 ASP C C 1
ATOM 8357 O O . ASP C 1 346 ? -30.335 39.456 42.773 1.00 30.03 345 ASP C O 1
ATOM 8362 N N . ALA C 1 347 ? -29.472 41.225 41.720 1.00 29.08 346 ALA C N 1
ATOM 8363 C CA . ALA C 1 347 ? -29.977 42.181 42.740 1.00 28.68 346 ALA C CA 1
ATOM 8364 C C . ALA C 1 347 ? -31.508 42.328 42.669 1.00 29.51 346 ALA C C 1
ATOM 8365 O O . ALA C 1 347 ? -32.177 42.444 43.697 1.00 26.76 346 ALA C O 1
ATOM 8367 N N . GLY C 1 348 ? -32.057 42.314 41.454 1.00 28.81 347 GLY C N 1
ATOM 8368 C CA . GLY C 1 348 ? -33.511 42.429 41.267 1.00 28.06 347 GLY C CA 1
ATOM 8369 C C . GLY C 1 348 ? -34.248 41.248 41.875 1.00 26.00 347 GLY C C 1
ATOM 8370 O O . GLY C 1 348 ? -35.159 41.402 42.706 1.00 26.42 347 GLY C O 1
ATOM 8371 N N . PHE C 1 349 ? -33.825 40.056 41.478 1.00 27.21 348 PHE C N 1
ATOM 8372 C CA . PHE C 1 349 ? -34.380 38.829 42.031 1.00 27.15 348 PHE C CA 1
ATOM 8373 C C . PHE C 1 349 ? -34.113 38.681 43.550 1.00 28.05 348 PHE C C 1
ATOM 8374 O O . PHE C 1 349 ? -34.995 38.264 44.301 1.00 27.03 348 PHE C O 1
ATOM 8382 N N . ALA C 1 350 ? -32.932 39.088 44.020 1.00 28.76 349 ALA C N 1
ATOM 8383 C CA . ALA C 1 350 ? -32.666 39.110 45.480 1.00 29.51 349 ALA C CA 1
ATOM 8384 C C . ALA C 1 350 ? -33.691 39.996 46.238 1.00 29.73 349 ALA C C 1
ATOM 8385 O O . ALA C 1 350 ? -34.250 39.598 47.266 1.00 30.39 349 ALA C O 1
ATOM 8387 N N . ARG C 1 351 ? -33.957 41.189 45.716 1.00 29.79 350 ARG C N 1
ATOM 8388 C CA . ARG C 1 351 ? -34.952 42.065 46.334 1.00 30.52 350 ARG C CA 1
ATOM 8389 C C . ARG C 1 351 ? -36.386 41.482 46.211 1.00 29.42 350 ARG C C 1
ATOM 8390 O O . ARG C 1 351 ? -37.150 41.532 47.175 1.00 29.99 350 ARG C O 1
ATOM 8398 N N . LEU C 1 352 ? -36.722 40.902 45.054 1.00 31.29 351 LEU C N 1
ATOM 8399 C CA . LEU C 1 352 ? -38.045 40.245 44.836 1.00 30.36 351 LEU C CA 1
ATOM 8400 C C . LEU C 1 352 ? -38.237 39.089 45.843 1.00 30.63 351 LEU C C 1
ATOM 8401 O O . LEU C 1 352 ? -39.289 38.948 46.483 1.00 28.83 351 LEU C O 1
ATOM 8406 N N . ARG C 1 353 ? -37.191 38.293 46.005 1.00 31.52 352 ARG C N 1
ATOM 8407 C CA . ARG C 1 353 ? -37.164 37.266 47.037 1.00 34.54 352 ARG C CA 1
ATOM 8408 C C . ARG C 1 353 ? -37.453 37.803 48.461 1.00 35.65 352 ARG C C 1
ATOM 8409 O O . ARG C 1 353 ? -38.273 37.229 49.170 1.00 35.22 352 ARG C O 1
ATOM 8417 N N . GLN C 1 354 ? -36.840 38.911 48.863 1.00 36.72 353 GLN C N 1
ATOM 8418 C CA . GLN C 1 354 ? -37.183 39.509 50.175 1.00 38.37 353 GLN C CA 1
ATOM 8419 C C . GLN C 1 354 ? -38.662 39.853 50.278 1.00 36.80 353 GLN C C 1
ATOM 8420 O O . GLN C 1 354 ? -39.272 39.654 51.318 1.00 36.51 353 GLN C O 1
ATOM 8426 N N . ALA C 1 355 ? -39.220 40.380 49.193 1.00 37.05 354 ALA C N 1
ATOM 8427 C CA . ALA C 1 355 ? -40.640 40.721 49.129 1.00 37.35 354 ALA C CA 1
ATOM 8428 C C . ALA C 1 355 ? -41.544 39.508 49.331 1.00 37.47 354 ALA C C 1
ATOM 8429 O O . ALA C 1 355 ? -42.569 39.607 49.998 1.00 39.60 354 ALA C O 1
ATOM 8431 N N . PHE C 1 356 ? -41.160 38.381 48.740 1.00 37.69 355 PHE C N 1
ATOM 8432 C CA . PHE C 1 356 ? -41.932 37.144 48.789 1.00 38.47 355 PHE C CA 1
ATOM 8433 C C . PHE C 1 356 ? -41.128 36.017 49.444 1.00 40.28 355 PHE C C 1
ATOM 8434 O O . PHE C 1 356 ? -41.269 35.753 50.631 1.00 40.80 355 PHE C O 1
ATOM 8442 N N . ASN D 1 3 ? -48.315 51.721 -19.693 1.00 36.26 2 ASN D N 1
ATOM 8443 C CA . ASN D 1 3 ? -49.146 52.900 -20.069 1.00 36.11 2 ASN D CA 1
ATOM 8444 C C . ASN D 1 3 ? -48.217 54.121 -20.121 1.00 35.36 2 ASN D C 1
ATOM 8445 O O . ASN D 1 3 ? -47.694 54.566 -19.087 1.00 35.50 2 ASN D O 1
ATOM 8450 N N . ARG D 1 4 ? -48.007 54.632 -21.334 1.00 33.00 3 ARG D N 1
ATOM 8451 C CA . ARG D 1 4 ? -46.986 55.640 -21.594 1.00 33.25 3 ARG D CA 1
ATOM 8452 C C . ARG D 1 4 ? -47.321 57.033 -21.048 1.00 33.17 3 ARG D C 1
ATOM 8453 O O . ARG D 1 4 ? -46.404 57.824 -20.774 1.00 33.28 3 ARG D O 1
ATOM 8461 N N . LEU D 1 5 ? -48.622 57.336 -20.918 1.00 31.54 4 LEU D N 1
ATOM 8462 C CA . LEU D 1 5 ? -49.067 58.606 -20.320 1.00 30.25 4 LEU D CA 1
ATOM 8463 C C . LEU D 1 5 ? -48.755 58.707 -18.824 1.00 30.03 4 LEU D C 1
ATOM 8464 O O . LEU D 1 5 ? -48.215 59.723 -18.344 1.00 29.58 4 LEU D O 1
ATOM 8469 N N . ARG D 1 6 ? -49.093 57.660 -18.077 1.00 29.77 5 ARG D N 1
ATOM 8470 C CA . ARG D 1 6 ? -48.765 57.616 -16.650 1.00 31.53 5 ARG D CA 1
ATOM 8471 C C . ARG D 1 6 ? -47.255 57.723 -16.484 1.00 33.21 5 ARG D C 1
ATOM 8472 O O . ARG D 1 6 ? -46.781 58.492 -15.645 1.00 33.87 5 ARG D O 1
ATOM 8480 N N . THR D 1 7 ? -46.509 56.962 -17.294 1.00 34.30 6 THR D N 1
ATOM 8481 C CA . THR D 1 7 ? -45.045 56.969 -17.211 1.00 34.86 6 THR D CA 1
ATOM 8482 C C . THR D 1 7 ? -44.470 58.345 -17.541 1.00 34.37 6 THR D C 1
ATOM 8483 O O . THR D 1 7 ? -43.594 58.829 -16.809 1.00 34.14 6 THR D O 1
ATOM 8487 N N . SER D 1 8 ? -44.956 58.970 -18.625 1.00 33.96 7 SER D N 1
ATOM 8488 C CA . SER D 1 8 ? -44.517 60.337 -19.016 1.00 33.02 7 SER D CA 1
ATOM 8489 C C . SER D 1 8 ? -44.687 61.381 -17.892 1.00 32.92 7 SER D C 1
ATOM 8490 O O . SER D 1 8 ? -43.841 62.295 -17.714 1.00 33.16 7 SER D O 1
ATOM 8493 N N . PHE D 1 9 ? -45.785 61.253 -17.143 1.00 31.74 8 PHE D N 1
ATOM 8494 C CA . PHE D 1 9 ? -46.102 62.183 -16.034 1.00 31.37 8 PHE D CA 1
ATOM 8495 C C . PHE D 1 9 ? -45.191 61.947 -14.817 1.00 32.40 8 PHE D C 1
ATOM 8496 O O . PHE D 1 9 ? -44.782 62.905 -14.124 1.00 30.85 8 PHE D O 1
ATOM 8504 N N . GLN D 1 10 ? -44.881 60.681 -14.566 1.00 33.59 9 GLN D N 1
ATOM 8505 C CA . GLN D 1 10 ? -44.098 60.289 -13.384 1.00 36.42 9 GLN D CA 1
ATOM 8506 C C . GLN D 1 10 ? -42.630 60.689 -13.499 1.00 35.40 9 GLN D C 1
ATOM 8507 O O . GLN D 1 10 ? -41.986 60.972 -12.489 1.00 35.71 9 GLN D O 1
ATOM 8513 N N . GLN D 1 11 ? -42.114 60.721 -14.726 1.00 34.55 10 GLN D N 1
ATOM 8514 C CA . GLN D 1 11 ? -40.718 61.059 -14.964 1.00 35.57 10 GLN D CA 1
ATOM 8515 C C . GLN D 1 11 ? -40.455 62.541 -14.850 1.00 34.20 10 GLN D C 1
ATOM 8516 O O . GLN D 1 11 ? -39.320 62.944 -14.675 1.00 34.08 10 GLN D O 1
ATOM 8522 N N . THR D 1 12 ? -41.493 63.355 -14.929 1.00 32.66 11 THR D N 1
ATOM 8523 C CA . THR D 1 12 ? -41.312 64.802 -14.945 1.00 30.65 11 THR D CA 1
ATOM 8524 C C . THR D 1 12 ? -40.645 65.357 -13.678 1.00 29.51 11 THR D C 1
ATOM 8525 O O . THR D 1 12 ? -40.824 64.804 -12.596 1.00 32.18 11 THR D O 1
ATOM 8529 N N . THR D 1 13 ? -39.868 66.426 -13.837 1.00 30.19 12 THR D N 1
ATOM 8530 C CA . THR D 1 13 ? -39.160 67.071 -12.716 1.00 29.42 12 THR D CA 1
ATOM 8531 C C . THR D 1 13 ? -40.046 68.174 -12.095 1.00 29.38 12 THR D C 1
ATOM 8532 O O . THR D 1 13 ? -39.638 68.886 -11.190 1.00 29.38 12 THR D O 1
ATOM 8536 N N . GLY D 1 14 ? -41.238 68.370 -12.649 1.00 27.31 13 GLY D N 1
ATOM 8537 C CA . GLY D 1 14 ? -42.214 69.240 -12.049 1.00 24.79 13 GLY D CA 1
ATOM 8538 C C . GLY D 1 14 ? -43.587 68.888 -12.585 1.00 24.22 13 GLY D C 1
ATOM 8539 O O . GLY D 1 14 ? -43.717 68.271 -13.654 1.00 25.96 13 GLY D O 1
ATOM 8540 N N . GLN D 1 15 ? -44.605 69.302 -11.847 1.00 24.18 14 GLN D N 1
ATOM 8541 C CA . GLN D 1 15 ? -46.009 69.067 -12.236 1.00 22.59 14 GLN D CA 1
ATOM 8542 C C . GLN D 1 15 ? -46.876 70.250 -11.884 1.00 22.21 14 GLN D C 1
ATOM 8543 O O . GLN D 1 15 ? -46.523 71.086 -11.032 1.00 22.64 14 GLN D O 1
ATOM 8549 N N . ILE D 1 16 ? -48.003 70.351 -12.574 1.00 22.56 15 ILE D N 1
ATOM 8550 C CA . ILE D 1 16 ? -48.972 71.394 -12.287 1.00 22.36 15 ILE D CA 1
ATOM 8551 C C . ILE D 1 16 ? -49.940 70.939 -11.203 1.00 20.47 15 ILE D C 1
ATOM 8552 O O . ILE D 1 16 ? -50.487 71.772 -10.484 1.00 21.01 15 ILE D O 1
ATOM 8557 N N . SER D 1 17 ? -50.137 69.624 -11.075 1.00 21.69 16 SER D N 1
ATOM 8558 C CA . SER D 1 17 ? -51.060 69.040 -10.062 1.00 24.07 16 SER D CA 1
ATOM 8559 C C . SER D 1 17 ? -50.343 68.360 -8.949 1.00 21.63 16 SER D C 1
ATOM 8560 O O . SER D 1 17 ? -49.303 67.709 -9.162 1.00 23.45 16 SER D O 1
ATOM 8563 N N . GLY D 1 18 ? -50.958 68.417 -7.777 1.00 21.27 17 GLY D N 1
ATOM 8564 C CA . GLY D 1 18 ? -50.455 67.696 -6.632 1.00 21.31 17 GLY D CA 1
ATOM 8565 C C . GLY D 1 18 ? -49.340 68.447 -5.939 1.00 21.54 17 GLY D C 1
ATOM 8566 O O . GLY D 1 18 ? -49.021 69.581 -6.276 1.00 21.50 17 GLY D O 1
ATOM 8567 N N . HIS D 1 19 ? -48.722 67.738 -5.009 1.00 22.34 18 HIS D N 1
ATOM 8568 C CA . HIS D 1 19 ? -47.721 68.261 -4.117 1.00 24.07 18 HIS D CA 1
ATOM 8569 C C . HIS D 1 19 ? -46.331 67.757 -4.427 1.00 26.01 18 HIS D C 1
ATOM 8570 O O . HIS D 1 19 ? -45.355 68.326 -3.940 1.00 30.27 18 HIS D O 1
ATOM 8577 N N . GLY D 1 20 ? -46.236 66.701 -5.223 1.00 26.16 19 GLY D N 1
ATOM 8578 C CA . GLY D 1 20 ? -44.967 66.115 -5.617 1.00 24.92 19 GLY D CA 1
ATOM 8579 C C . GLY D 1 20 ? -45.121 64.609 -5.491 1.00 26.21 19 GLY D C 1
ATOM 8580 O O . GLY D 1 20 ? -46.239 64.084 -5.334 1.00 25.72 19 GLY D O 1
ATOM 8581 N N . LYS D 1 21 ? -44.003 63.900 -5.540 1.00 24.70 20 LYS D N 1
ATOM 8582 C CA . LYS D 1 21 ? -44.046 62.443 -5.507 1.00 26.11 20 LYS D CA 1
ATOM 8583 C C . LYS D 1 21 ? -44.499 61.948 -4.143 1.00 24.41 20 LYS D C 1
ATOM 8584 O O . LYS D 1 21 ? -44.098 62.472 -3.108 1.00 23.80 20 LYS D O 1
ATOM 8590 N N . ARG D 1 22 ? -45.365 60.947 -4.172 1.00 24.47 21 ARG D N 1
ATOM 8591 C CA . ARG D 1 22 ? -45.886 60.329 -2.975 1.00 25.16 21 ARG D CA 1
ATOM 8592 C C . ARG D 1 22 ? -44.848 59.288 -2.598 1.00 24.06 21 ARG D C 1
ATOM 8593 O O . ARG D 1 22 ? -44.925 58.125 -3.008 1.00 23.85 21 ARG D O 1
ATOM 8601 N N . ASN D 1 23 ? -43.840 59.731 -1.858 1.00 22.24 22 ASN D N 1
ATOM 8602 C CA . ASN D 1 23 ? -42.733 58.831 -1.474 1.00 21.50 22 ASN D CA 1
ATOM 8603 C C . ASN D 1 23 ? -42.553 58.766 0.036 1.00 21.39 22 ASN D C 1
ATOM 8604 O O . ASN D 1 23 ? -43.271 59.435 0.780 1.00 21.40 22 ASN D O 1
ATOM 8609 N N . VAL D 1 24 ? -41.621 57.921 0.470 1.00 21.42 23 VAL D N 1
ATOM 8610 C CA . VAL D 1 24 ? -41.340 57.698 1.891 1.00 22.57 23 VAL D CA 1
ATOM 8611 C C . VAL D 1 24 ? -40.852 59.000 2.581 1.00 21.93 23 VAL D C 1
ATOM 8612 O O . VAL D 1 24 ? -41.063 59.214 3.783 1.00 21.39 23 VAL D O 1
ATOM 8616 N N . GLY D 1 25 ? -40.136 59.818 1.829 1.00 22.75 24 GLY D N 1
ATOM 8617 C CA . GLY D 1 25 ? -39.735 61.179 2.286 1.00 21.15 24 GLY D CA 1
ATOM 8618 C C . GLY D 1 25 ? -40.862 62.051 2.803 1.00 19.98 24 GLY D C 1
ATOM 8619 O O . GLY D 1 25 ? -40.646 62.861 3.693 1.00 20.44 24 GLY D O 1
ATOM 8620 N N . VAL D 1 26 ? -42.088 61.858 2.317 1.00 19.98 25 VAL D N 1
ATOM 8621 C CA . VAL D 1 26 ? -43.218 62.538 2.946 1.00 20.02 25 VAL D CA 1
ATOM 8622 C C . VAL D 1 26 ? -43.287 62.153 4.447 1.00 19.79 25 VAL D C 1
ATOM 8623 O O . VAL D 1 26 ? -43.511 63.009 5.287 1.00 22.01 25 VAL D O 1
ATOM 8627 N N . LEU D 1 27 ? -43.053 60.886 4.781 1.00 21.63 26 LEU D N 1
ATOM 8628 C CA . LEU D 1 27 ? -43.152 60.446 6.189 1.00 20.43 26 LEU D CA 1
ATOM 8629 C C . LEU D 1 27 ? -41.945 60.931 6.972 1.00 20.77 26 LEU D C 1
ATOM 8630 O O . LEU D 1 27 ? -42.095 61.474 8.061 1.00 20.17 26 LEU D O 1
ATOM 8635 N N . LYS D 1 28 ? -40.759 60.749 6.393 1.00 21.80 27 LYS D N 1
ATOM 8636 C CA . LYS D 1 28 ? -39.493 61.097 7.071 1.00 22.80 27 LYS D CA 1
ATOM 8637 C C . LYS D 1 28 ? -39.369 62.566 7.403 1.00 22.26 27 LYS D C 1
ATOM 8638 O O . LYS D 1 28 ? -38.925 62.904 8.501 1.00 24.34 27 LYS D O 1
ATOM 8644 N N . THR D 1 29 ? -39.822 63.425 6.494 1.00 23.46 28 THR D N 1
ATOM 8645 C CA . THR D 1 29 ? -39.944 64.882 6.753 1.00 22.05 28 THR D CA 1
ATOM 8646 C C . THR D 1 29 ? -40.773 65.278 7.957 1.00 22.70 28 THR D C 1
ATOM 8647 O O . THR D 1 29 ? -40.343 66.116 8.769 1.00 24.24 28 THR D O 1
ATOM 8651 N N . ALA D 1 30 ? -41.980 64.707 8.049 1.00 23.04 29 ALA D N 1
ATOM 8652 C CA . ALA D 1 30 ? -42.909 64.957 9.159 1.00 22.80 29 ALA D CA 1
ATOM 8653 C C . ALA D 1 30 ? -42.326 64.572 10.520 1.00 21.41 29 ALA D C 1
ATOM 8654 O O . ALA D 1 30 ? -42.582 65.249 11.513 1.00 23.59 29 ALA D O 1
ATOM 8656 N N . PHE D 1 31 ? -41.511 63.516 10.533 1.00 21.65 30 PHE D N 1
ATOM 8657 C CA . PHE D 1 31 ? -40.875 63.004 11.753 1.00 22.46 30 PHE D CA 1
ATOM 8658 C C . PHE D 1 31 ? -39.470 63.572 12.049 1.00 22.29 30 PHE D C 1
ATOM 8659 O O . PHE D 1 31 ? -38.968 63.412 13.143 1.00 21.74 30 PHE D O 1
ATOM 8667 N N . ALA D 1 32 ? -38.895 64.304 11.098 1.00 23.51 31 ALA D N 1
ATOM 8668 C CA . ALA D 1 32 ? -37.517 64.823 11.189 1.00 24.83 31 ALA D CA 1
ATOM 8669 C C . ALA D 1 32 ? -37.167 65.638 12.449 1.00 25.09 31 ALA D C 1
ATOM 8670 O O . ALA D 1 32 ? -36.012 65.669 12.853 1.00 28.82 31 ALA D O 1
ATOM 8672 N N . ALA D 1 33 ? -38.142 66.303 13.058 1.00 25.30 32 ALA D N 1
ATOM 8673 C CA . ALA D 1 33 ? -37.912 67.077 14.280 1.00 26.28 32 ALA D CA 1
ATOM 8674 C C . ALA D 1 33 ? -38.771 66.602 15.473 1.00 25.11 32 ALA D C 1
ATOM 8675 O O . ALA D 1 33 ? -38.905 67.305 16.483 1.00 26.20 32 ALA D O 1
ATOM 8677 N N . VAL D 1 34 ? -39.296 65.383 15.365 1.00 23.29 33 VAL D N 1
ATOM 8678 C CA . VAL D 1 34 ? -40.166 64.756 16.385 1.00 21.54 33 VAL D CA 1
ATOM 8679 C C . VAL D 1 34 ? -39.319 63.861 17.300 1.00 21.56 33 VAL D C 1
ATOM 8680 O O . VAL D 1 34 ? -38.558 63.035 16.823 1.00 21.98 33 VAL D O 1
ATOM 8684 N N . ALA D 1 35 ? -39.427 64.034 18.611 1.00 22.09 34 ALA D N 1
ATOM 8685 C CA . ALA D 1 35 ? -38.520 63.333 19.539 1.00 22.70 34 ALA D CA 1
ATOM 8686 C C . ALA D 1 35 ? -38.725 61.809 19.534 1.00 23.45 34 ALA D C 1
ATOM 8687 O O . ALA D 1 35 ? -39.860 61.345 19.529 1.00 23.21 34 ALA D O 1
ATOM 8689 N N . ASP D 1 36 ? -37.630 61.030 19.490 1.00 24.27 35 ASP D N 1
ATOM 8690 C CA . ASP D 1 36 ? -37.732 59.549 19.530 1.00 25.33 35 ASP D CA 1
ATOM 8691 C C . ASP D 1 36 ? -38.561 59.089 20.723 1.00 24.98 35 ASP D C 1
ATOM 8692 O O . ASP D 1 36 ? -39.365 58.156 20.586 1.00 24.67 35 ASP D O 1
ATOM 8697 N N . GLU D 1 37 ? -38.364 59.763 21.867 1.00 25.13 36 GLU D N 1
ATOM 8698 C CA . GLU D 1 37 ? -39.010 59.434 23.170 1.00 25.37 36 GLU D CA 1
ATOM 8699 C C . GLU D 1 37 ? -40.492 59.791 23.324 1.00 23.64 36 GLU D C 1
ATOM 8700 O O . GLU D 1 37 ? -41.103 59.371 24.287 1.00 24.44 36 GLU D O 1
ATOM 8714 N N . ALA D 1 39 ? -44.230 59.425 23.404 1.00 21.33 38 ALA D N 1
ATOM 8715 C CA . ALA D 1 39 ? -45.026 58.221 23.630 1.00 21.39 38 ALA D CA 1
ATOM 8716 C C . ALA D 1 39 ? -45.999 58.021 22.480 1.00 21.55 38 ALA D C 1
ATOM 8717 O O . ALA D 1 39 ? -46.567 58.994 21.945 1.00 21.94 38 ALA D O 1
ATOM 8719 N N . SER D 1 40 ? -46.189 56.755 22.127 1.00 22.50 39 SER D N 1
ATOM 8720 C CA . SER D 1 40 ? -47.258 56.344 21.259 1.00 22.43 39 SER D CA 1
ATOM 8721 C C . SER D 1 40 ? -48.628 56.549 21.883 1.00 23.10 39 SER D C 1
ATOM 8722 O O . SER D 1 40 ? -48.803 56.546 23.114 1.00 21.06 39 SER D O 1
ATOM 8725 N N . ASP D 1 41 ? -49.600 56.781 20.998 1.00 23.15 40 ASP D N 1
ATOM 8726 C CA . ASP D 1 41 ? -51.014 56.587 21.331 1.00 21.83 40 ASP D CA 1
ATOM 8727 C C . ASP D 1 41 ? -51.232 55.107 21.657 1.00 21.73 40 ASP D C 1
ATOM 8728 O O . ASP D 1 41 ? -50.359 54.266 21.412 1.00 20.83 40 ASP D O 1
ATOM 8733 N N . GLN D 1 42 ? -52.371 54.808 22.271 1.00 23.24 41 GLN D N 1
ATOM 8734 C CA . GLN D 1 42 ? -52.724 53.443 22.619 1.00 24.62 41 GLN D CA 1
ATOM 8735 C C . GLN D 1 42 ? -54.195 53.175 22.414 1.00 24.25 41 GLN D C 1
ATOM 8736 O O . GLN D 1 42 ? -55.053 53.662 23.183 1.00 24.73 41 GLN D O 1
ATOM 8742 N N . TYR D 1 43 ? -54.471 52.371 21.388 1.00 23.45 42 TYR D N 1
ATOM 8743 C CA . TYR D 1 43 ? -55.815 51.913 21.106 1.00 22.59 42 TYR D CA 1
ATOM 8744 C C . TYR D 1 43 ? -56.819 53.061 21.249 1.00 21.78 42 TYR D C 1
ATOM 8745 O O . TYR D 1 43 ? -57.741 52.969 22.020 1.00 17.97 42 TYR D O 1
ATOM 8754 N N . GLY D 1 44 ? -56.581 54.157 20.548 1.00 19.80 43 GLY D N 1
ATOM 8755 C CA . GLY D 1 44 ? -57.581 55.225 20.430 1.00 20.71 43 GLY D CA 1
ATOM 8756 C C . GLY D 1 44 ? -57.499 56.359 21.442 1.00 22.27 43 GLY D C 1
ATOM 8757 O O . GLY D 1 44 ? -58.141 57.395 21.239 1.00 22.24 43 GLY D O 1
ATOM 8758 N N . THR D 1 45 ? -56.732 56.166 22.514 1.00 22.61 44 THR D N 1
ATOM 8759 C CA . THR D 1 45 ? -56.567 57.163 23.581 1.00 21.95 44 THR D CA 1
ATOM 8760 C C . THR D 1 45 ? -55.090 57.365 23.941 1.00 23.87 44 THR D C 1
ATOM 8761 O O . THR D 1 45 ? -54.174 56.665 23.423 1.00 22.35 44 THR D O 1
ATOM 8765 N N . GLY D 1 46 ? -54.856 58.376 24.776 1.00 24.01 45 GLY D N 1
ATOM 8766 C CA . GLY D 1 46 ? -53.511 58.679 25.276 1.00 25.21 45 GLY D CA 1
ATOM 8767 C C . GLY D 1 46 ? -52.836 59.757 24.454 1.00 24.46 45 GLY D C 1
ATOM 8768 O O . GLY D 1 46 ? -53.498 60.600 23.814 1.00 23.28 45 GLY D O 1
ATOM 8769 N N . ALA D 1 47 ? -51.514 59.711 24.430 1.00 24.36 46 ALA D N 1
ATOM 8770 C CA . ALA D 1 47 ? -50.733 60.747 23.778 1.00 23.48 46 ALA D CA 1
ATOM 8771 C C . ALA D 1 47 ? -50.966 60.779 22.271 1.00 22.98 46 ALA D C 1
ATOM 8772 O O . ALA D 1 47 ? -51.412 59.789 21.677 1.00 21.73 46 ALA D O 1
ATOM 8774 N N . ILE D 1 48 ? -50.651 61.937 21.680 1.00 21.38 47 ILE D N 1
ATOM 8775 C CA . ILE D 1 48 ? -50.728 62.196 20.235 1.00 22.01 47 ILE D CA 1
ATOM 8776 C C . ILE D 1 48 ? -52.181 62.261 19.783 1.00 21.32 47 ILE D C 1
ATOM 8777 O O . ILE D 1 48 ? -52.632 63.304 19.328 1.00 21.35 47 ILE D O 1
ATOM 8782 N N . ILE D 1 49 ? -52.916 61.165 19.962 1.00 21.46 48 ILE D N 1
ATOM 8783 C CA . ILE D 1 49 ? -54.300 61.086 19.446 1.00 20.74 48 ILE D CA 1
ATOM 8784 C C . ILE D 1 49 ? -55.313 62.043 20.109 1.00 20.78 48 ILE D C 1
ATOM 8785 O O . ILE D 1 49 ? -56.034 62.773 19.374 1.00 19.79 48 ILE D O 1
ATOM 8790 N N . GLU D 1 50 ? -55.328 62.089 21.452 1.00 21.49 49 GLU D N 1
ATOM 8791 C CA . GLU D 1 50 ? -56.267 62.961 22.182 1.00 22.28 49 GLU D CA 1
ATOM 8792 C C . GLU D 1 50 ? -56.009 64.458 21.916 1.00 21.95 49 GLU D C 1
ATOM 8793 O O . GLU D 1 50 ? -56.927 65.162 21.537 1.00 23.28 49 GLU D O 1
ATOM 8799 N N . PRO D 1 51 ? -54.781 64.950 22.124 1.00 22.65 50 PRO D N 1
ATOM 8800 C CA . PRO D 1 51 ? -54.550 66.321 21.672 1.00 23.45 50 PRO D CA 1
ATOM 8801 C C . PRO D 1 51 ? -55.021 66.616 20.245 1.00 23.62 50 PRO D C 1
ATOM 8802 O O . PRO D 1 51 ? -55.551 67.711 19.987 1.00 22.36 50 PRO D O 1
ATOM 8806 N N . PHE D 1 52 ? -54.779 65.670 19.329 1.00 22.96 51 PHE D N 1
ATOM 8807 C CA . PHE D 1 52 ? -55.071 65.878 17.914 1.00 22.25 51 PHE D CA 1
ATOM 8808 C C . PHE D 1 52 ? -56.592 65.900 17.665 1.00 22.24 51 PHE D C 1
ATOM 8809 O O . PHE D 1 52 ? -57.124 66.765 16.940 1.00 21.82 51 PHE D O 1
ATOM 8817 N N . GLU D 1 53 ? -57.299 65.009 18.351 1.00 20.89 52 GLU D N 1
ATOM 8818 C CA . GLU D 1 53 ? -58.748 64.991 18.275 1.00 21.24 52 GLU D CA 1
ATOM 8819 C C . GLU D 1 53 ? -59.327 66.278 18.844 1.00 22.00 52 GLU D C 1
ATOM 8820 O O . GLU D 1 53 ? -60.253 66.837 18.262 1.00 22.52 52 GLU D O 1
ATOM 8826 N N . GLN D 1 54 ? -58.760 66.752 19.956 1.00 23.29 53 GLN D N 1
ATOM 8827 C CA . GLN D 1 54 ? -59.226 67.999 20.575 1.00 24.80 53 GLN D CA 1
ATOM 8828 C C . GLN D 1 54 ? -58.987 69.175 19.604 1.00 23.43 53 GLN D C 1
ATOM 8829 O O . GLN D 1 54 ? -59.909 69.952 19.337 1.00 25.00 53 GLN D O 1
ATOM 8835 N N . LYS D 1 55 ? -57.788 69.256 19.036 1.00 22.06 54 LYS D N 1
ATOM 8836 C CA . LYS D 1 55 ? -57.468 70.291 18.046 1.00 22.15 54 LYS D CA 1
ATOM 8837 C C . LYS D 1 55 ? -58.550 70.357 16.948 1.00 22.98 54 LYS D C 1
ATOM 8838 O O . LYS D 1 55 ? -59.120 71.426 16.699 1.00 22.69 54 LYS D O 1
ATOM 8844 N N . PHE D 1 56 ? -58.879 69.207 16.347 1.00 23.13 55 PHE D N 1
ATOM 8845 C CA . PHE D 1 56 ? -59.792 69.223 15.221 1.00 22.19 55 PHE D CA 1
ATOM 8846 C C . PHE D 1 56 ? -61.262 69.410 15.576 1.00 22.47 55 PHE D C 1
ATOM 8847 O O . PHE D 1 56 ? -61.978 70.043 14.771 1.00 23.45 55 PHE D O 1
ATOM 8855 N N . ALA D 1 57 ? -61.680 68.950 16.773 1.00 22.40 56 ALA D N 1
ATOM 8856 C CA . ALA D 1 57 ? -62.999 69.270 17.318 1.00 23.40 56 ALA D CA 1
ATOM 8857 C C . ALA D 1 57 ? -63.175 70.788 17.334 1.00 24.57 56 ALA D C 1
ATOM 8858 O O . ALA D 1 57 ? -64.198 71.303 16.884 1.00 25.96 56 ALA D O 1
ATOM 8860 N N . ASP D 1 58 ? -62.165 71.477 17.867 1.00 26.28 57 ASP D N 1
ATOM 8861 C CA . ASP D 1 58 ? -62.165 72.939 17.966 1.00 26.40 57 ASP D CA 1
ATOM 8862 C C . ASP D 1 58 ? -62.100 73.597 16.595 1.00 26.18 57 ASP D C 1
ATOM 8863 O O . ASP D 1 58 ? -62.916 74.461 16.311 1.00 27.08 57 ASP D O 1
ATOM 8868 N N . VAL D 1 59 ? -61.205 73.134 15.724 1.00 26.88 58 VAL D N 1
ATOM 8869 C CA . VAL D 1 59 ? -61.149 73.640 14.346 1.00 25.32 58 VAL D CA 1
ATOM 8870 C C . VAL D 1 59 ? -62.503 73.552 13.639 1.00 26.16 58 VAL D C 1
ATOM 8871 O O . VAL D 1 59 ? -62.876 74.457 12.900 1.00 25.60 58 VAL D O 1
ATOM 8875 N N . LEU D 1 60 ? -63.241 72.471 13.903 1.00 25.08 59 LEU D N 1
ATOM 8876 C CA . LEU D 1 60 ? -64.542 72.233 13.304 1.00 23.37 59 LEU D CA 1
ATOM 8877 C C . LEU D 1 60 ? -65.774 72.699 14.127 1.00 23.67 59 LEU D C 1
ATOM 8878 O O . LEU D 1 60 ? -66.907 72.602 13.638 1.00 25.65 59 LEU D O 1
ATOM 8883 N N . GLY D 1 61 ? -65.578 73.177 15.357 1.00 26.08 60 GLY D N 1
ATOM 8884 C CA . GLY D 1 61 ? -66.688 73.607 16.243 1.00 25.12 60 GLY D CA 1
ATOM 8885 C C . GLY D 1 61 ? -67.674 72.518 16.675 1.00 25.53 60 GLY D C 1
ATOM 8886 O O . GLY D 1 61 ? -68.873 72.764 16.757 1.00 26.44 60 GLY D O 1
ATOM 8895 N N . ASP D 1 63 ? -68.470 69.060 19.456 1.00 24.11 62 ASP D N 1
ATOM 8896 C CA . ASP D 1 63 ? -68.173 68.578 20.808 1.00 24.46 62 ASP D CA 1
ATOM 8897 C C . ASP D 1 63 ? -66.865 67.795 20.872 1.00 24.38 62 ASP D C 1
ATOM 8898 O O . ASP D 1 63 ? -66.129 67.927 21.848 1.00 23.45 62 ASP D O 1
ATOM 8903 N N . ASP D 1 64 ? -66.613 66.970 19.844 1.00 22.87 63 ASP D N 1
ATOM 8904 C CA . ASP D 1 64 ? -65.580 65.930 19.897 1.00 22.37 63 ASP D CA 1
ATOM 8905 C C . ASP D 1 64 ? -65.244 65.424 18.488 1.00 21.42 63 ASP D C 1
ATOM 8906 O O . ASP D 1 64 ? -65.939 65.718 17.520 1.00 21.54 63 ASP D O 1
ATOM 8911 N N . ALA D 1 65 ? -64.177 64.658 18.375 1.00 20.34 64 ALA D N 1
ATOM 8912 C CA . ALA D 1 65 ? -63.764 64.156 17.110 1.00 19.09 64 ALA D CA 1
ATOM 8913 C C . ALA D 1 65 ? -62.896 62.916 17.274 1.00 19.62 64 ALA D C 1
ATOM 8914 O O . ALA D 1 65 ? -62.177 62.751 18.272 1.00 21.53 64 ALA D O 1
ATOM 8916 N N . VAL D 1 66 ? -62.989 62.044 16.285 1.00 19.50 65 VAL D N 1
ATOM 8917 C CA . VAL D 1 66 ? -62.326 60.731 16.297 1.00 17.61 65 VAL D CA 1
ATOM 8918 C C . VAL D 1 66 ? -61.415 60.586 15.082 1.00 18.83 65 VAL D C 1
ATOM 8919 O O . VAL D 1 66 ? -61.847 60.744 13.931 1.00 17.62 65 VAL D O 1
ATOM 8923 N N . PHE D 1 67 ? -60.151 60.241 15.336 1.00 18.39 66 PHE D N 1
ATOM 8924 C CA . PHE D 1 67 ? -59.221 59.965 14.269 1.00 16.67 66 PHE D CA 1
ATOM 8925 C C . PHE D 1 67 ? -59.504 58.582 13.669 1.00 17.24 66 PHE D C 1
ATOM 8926 O O . PHE D 1 67 ? -59.405 57.562 14.372 1.00 20.21 66 PHE D O 1
ATOM 8934 N N . PHE D 1 68 ? -59.854 58.554 12.382 1.00 16.87 67 PHE D N 1
ATOM 8935 C CA . PHE D 1 68 ? -59.964 57.310 11.647 1.00 16.72 67 PHE D CA 1
ATOM 8936 C C . PHE D 1 68 ? -58.838 57.099 10.674 1.00 18.30 67 PHE D C 1
ATOM 8937 O O . PHE D 1 68 ? -58.355 58.066 10.030 1.00 18.46 67 PHE D O 1
ATOM 8945 N N . PRO D 1 69 ? -58.467 55.817 10.463 1.00 18.50 68 PRO D N 1
ATOM 8946 C CA . PRO D 1 69 ? -57.446 55.567 9.458 1.00 17.98 68 PRO D CA 1
ATOM 8947 C C . PRO D 1 69 ? -57.916 56.012 8.070 1.00 19.19 68 PRO D C 1
ATOM 8948 O O . PRO D 1 69 ? -57.097 56.448 7.258 1.00 19.54 68 PRO D O 1
ATOM 8952 N N . SER D 1 70 ? -59.215 55.912 7.808 1.00 16.94 69 SER D N 1
ATOM 8953 C CA . SER D 1 70 ? -59.728 56.249 6.502 1.00 17.71 69 SER D CA 1
ATOM 8954 C C . SER D 1 70 ? -61.098 56.872 6.615 1.00 16.38 69 SER D C 1
ATOM 8955 O O . SER D 1 70 ? -61.849 56.628 7.581 1.00 16.31 69 SER D O 1
ATOM 8958 N N . GLY D 1 71 ? -61.368 57.695 5.608 1.00 17.52 70 GLY D N 1
ATOM 8959 C CA . GLY D 1 71 ? -62.667 58.317 5.360 1.00 17.26 70 GLY D CA 1
ATOM 8960 C C . GLY D 1 71 ? -63.713 57.341 4.894 1.00 17.06 70 GLY D C 1
ATOM 8961 O O . GLY D 1 71 ? -64.904 57.530 5.177 1.00 15.81 70 GLY D O 1
ATOM 8962 N N . THR D 1 72 ? -63.278 56.278 4.206 1.00 18.34 71 THR D N 1
ATOM 8963 C CA . THR D 1 72 ? -64.182 55.162 3.888 1.00 18.53 71 THR D CA 1
ATOM 8964 C C . THR D 1 72 ? -64.800 54.615 5.171 1.00 18.32 71 THR D C 1
ATOM 8965 O O . THR D 1 72 ? -66.012 54.493 5.271 1.00 18.72 71 THR D O 1
ATOM 8977 N N . ALA D 1 74 ? -64.655 56.070 8.313 1.00 16.50 73 ALA D N 1
ATOM 8978 C CA . ALA D 1 74 ? -65.278 57.134 9.111 1.00 19.10 73 ALA D CA 1
ATOM 8979 C C . ALA D 1 74 ? -66.720 57.352 8.654 1.00 19.03 73 ALA D C 1
ATOM 8980 O O . ALA D 1 74 ? -67.613 57.436 9.479 1.00 21.11 73 ALA D O 1
ATOM 8982 N N . GLN D 1 75 ? -66.931 57.430 7.336 1.00 18.36 74 GLN D N 1
ATOM 8983 C CA . GLN D 1 75 ? -68.239 57.847 6.818 1.00 18.27 74 GLN D CA 1
ATOM 8984 C C . GLN D 1 75 ? -69.289 56.751 6.903 1.00 17.64 74 GLN D C 1
ATOM 8985 O O . GLN D 1 75 ? -70.435 57.054 7.158 1.00 20.86 74 GLN D O 1
ATOM 8991 N N . GLN D 1 76 ? -68.895 55.495 6.745 1.00 17.73 75 GLN D N 1
ATOM 8992 C CA . GLN D 1 76 ? -69.823 54.376 6.937 1.00 17.99 75 GLN D CA 1
ATOM 8993 C C . GLN D 1 76 ? -70.293 54.318 8.381 1.00 18.86 75 GLN D C 1
ATOM 8994 O O . GLN D 1 76 ? -71.462 54.028 8.634 1.00 18.86 75 GLN D O 1
ATOM 9000 N N . VAL D 1 77 ? -69.379 54.611 9.314 1.00 18.69 76 VAL D N 1
ATOM 9001 C CA . VAL D 1 77 ? -69.697 54.629 10.716 1.00 18.01 76 VAL D CA 1
ATOM 9002 C C . VAL D 1 77 ? -70.647 55.807 11.026 1.00 18.11 76 VAL D C 1
ATOM 9003 O O . VAL D 1 77 ? -71.649 55.649 11.715 1.00 16.91 76 VAL D O 1
ATOM 9007 N N . ALA D 1 78 ? -70.342 56.984 10.493 1.00 18.56 77 ALA D N 1
ATOM 9008 C CA . ALA D 1 78 ? -71.248 58.138 10.615 1.00 18.83 77 ALA D CA 1
ATOM 9009 C C . ALA D 1 78 ? -72.713 57.821 10.237 1.00 19.84 77 ALA D C 1
ATOM 9010 O O . ALA D 1 78 ? -73.660 58.066 10.997 1.00 20.32 77 ALA D O 1
ATOM 9012 N N . LEU D 1 79 ? -72.869 57.297 9.037 1.00 19.37 78 LEU D N 1
ATOM 9013 C CA . LEU D 1 79 ? -74.156 57.010 8.472 1.00 19.15 78 LEU D CA 1
ATOM 9014 C C . LEU D 1 79 ? -74.882 55.975 9.354 1.00 19.88 78 LEU D C 1
ATOM 9015 O O . LEU D 1 79 ? -76.052 56.188 9.745 1.00 21.14 78 LEU D O 1
ATOM 9020 N N . ARG D 1 80 ? -74.182 54.912 9.744 1.00 19.80 79 ARG D N 1
ATOM 9021 C CA . ARG D 1 80 ? -74.772 53.908 10.642 1.00 18.35 79 ARG D CA 1
ATOM 9022 C C . ARG D 1 80 ? -75.258 54.443 11.966 1.00 18.89 79 ARG D C 1
ATOM 9023 O O . ARG D 1 80 ? -76.313 53.982 12.482 1.00 21.48 79 ARG D O 1
ATOM 9031 N N . ILE D 1 81 ? -74.484 55.343 12.562 1.00 18.46 80 ILE D N 1
ATOM 9032 C CA . ILE D 1 81 ? -74.848 55.933 13.860 1.00 19.53 80 ILE D CA 1
ATOM 9033 C C . ILE D 1 81 ? -76.146 56.727 13.686 1.00 20.49 80 ILE D C 1
ATOM 9034 O O . ILE D 1 81 ? -77.096 56.515 14.397 1.00 20.77 80 ILE D O 1
ATOM 9039 N N . TRP D 1 82 ? -76.207 57.581 12.683 1.00 18.64 81 TRP D N 1
ATOM 9040 C CA . TRP D 1 82 ? -77.429 58.305 12.403 1.00 19.25 81 TRP D CA 1
ATOM 9041 C C . TRP D 1 82 ? -78.652 57.415 12.115 1.00 20.55 81 TRP D C 1
ATOM 9042 O O . TRP D 1 82 ? -79.739 57.665 12.648 1.00 21.88 81 TRP D O 1
ATOM 9053 N N . SER D 1 83 ? -78.430 56.348 11.340 1.00 19.56 82 SER D N 1
ATOM 9054 C CA . SER D 1 83 ? -79.433 55.390 11.000 1.00 20.02 82 SER D CA 1
ATOM 9055 C C . SER D 1 83 ? -79.985 54.696 12.233 1.00 21.68 82 SER D C 1
ATOM 9056 O O . SER D 1 83 ? -81.214 54.602 12.407 1.00 22.35 82 SER D O 1
ATOM 9059 N N . ASP D 1 84 ? -79.088 54.214 13.086 1.00 22.28 83 ASP D N 1
ATOM 9060 C CA . ASP D 1 84 ? -79.441 53.714 14.401 1.00 22.14 83 ASP D CA 1
ATOM 9061 C C . ASP D 1 84 ? -80.166 54.775 15.222 1.00 23.31 83 ASP D C 1
ATOM 9062 O O . ASP D 1 84 ? -81.219 54.503 15.797 1.00 24.63 83 ASP D O 1
ATOM 9067 N N . GLU D 1 85 ? -79.636 55.984 15.268 1.00 23.32 84 GLU D N 1
ATOM 9068 C CA . GLU D 1 85 ? -80.284 57.043 16.070 1.00 23.95 84 GLU D CA 1
ATOM 9069 C C . GLU D 1 85 ? -81.653 57.500 15.553 1.00 24.58 84 GLU D C 1
ATOM 9070 O O . GLU D 1 85 ? -82.540 57.810 16.352 1.00 26.47 84 GLU D O 1
ATOM 9076 N N . THR D 1 86 ? -81.857 57.531 14.243 1.00 24.51 85 THR D N 1
ATOM 9077 C CA . THR D 1 86 ? -83.144 57.977 13.716 1.00 22.95 85 THR D CA 1
ATOM 9078 C C . THR D 1 86 ? -84.155 56.862 13.574 1.00 23.99 85 THR D C 1
ATOM 9079 O O . THR D 1 86 ? -85.305 57.141 13.217 1.00 23.69 85 THR D O 1
ATOM 9083 N N . ASP D 1 87 ? -83.757 55.625 13.912 1.00 23.15 86 ASP D N 1
ATOM 9084 C CA . ASP D 1 87 ? -84.527 54.405 13.607 1.00 24.92 86 ASP D CA 1
ATOM 9085 C C . ASP D 1 87 ? -84.915 54.406 12.131 1.00 23.86 86 ASP D C 1
ATOM 9086 O O . ASP D 1 87 ? -86.059 54.061 11.813 1.00 23.84 86 ASP D O 1
ATOM 9091 N N . ASN D 1 88 ? -84.013 54.830 11.236 1.00 23.44 87 ASN D N 1
ATOM 9092 C CA . ASN D 1 88 ? -84.310 54.879 9.790 1.00 21.22 87 ASN D CA 1
ATOM 9093 C C . ASN D 1 88 ? -83.133 54.310 8.984 1.00 22.58 87 ASN D C 1
ATOM 9094 O O . ASN D 1 88 ? -81.986 54.768 9.110 1.00 20.98 87 ASN D O 1
ATOM 9099 N N . ARG D 1 89 ? -83.445 53.315 8.144 1.00 22.17 88 ARG D N 1
ATOM 9100 C CA . ARG D 1 89 ? -82.457 52.555 7.385 1.00 21.29 88 ARG D CA 1
ATOM 9101 C C . ARG D 1 89 ? -82.229 53.051 5.977 1.00 21.29 88 ARG D C 1
ATOM 9102 O O . ARG D 1 89 ? -81.674 52.318 5.124 1.00 22.96 88 ARG D O 1
ATOM 9110 N N . THR D 1 90 ? -82.619 54.293 5.708 1.00 22.09 89 THR D N 1
ATOM 9111 C CA . THR D 1 90 ? -82.364 54.869 4.391 1.00 21.10 89 THR D CA 1
ATOM 9112 C C . THR D 1 90 ? -81.503 56.126 4.536 1.00 21.44 89 THR D C 1
ATOM 9113 O O . THR D 1 90 ? -81.761 56.978 5.376 1.00 22.34 89 THR D O 1
ATOM 9117 N N . VAL D 1 91 ? -80.466 56.198 3.705 1.00 20.51 90 VAL D N 1
ATOM 9118 C CA . VAL D 1 91 ? -79.623 57.382 3.607 1.00 20.24 90 VAL D CA 1
ATOM 9119 C C . VAL D 1 91 ? -79.735 57.921 2.198 1.00 20.22 90 VAL D C 1
ATOM 9120 O O . VAL D 1 91 ? -80.176 57.215 1.268 1.00 21.31 90 VAL D O 1
ATOM 9124 N N . ALA D 1 92 ? -79.275 59.159 2.020 1.00 19.43 91 ALA D N 1
ATOM 9125 C CA . ALA D 1 92 ? -79.462 59.846 0.746 1.00 20.28 91 ALA D CA 1
ATOM 9126 C C . ALA D 1 92 ? -78.230 60.665 0.401 1.00 21.16 91 ALA D C 1
ATOM 9127 O O . ALA D 1 92 ? -77.589 61.222 1.290 1.00 22.60 91 ALA D O 1
ATOM 9129 N N . TYR D 1 93 ? -77.858 60.656 -0.875 1.00 21.06 92 TYR D N 1
ATOM 9130 C CA . TYR D 1 93 ? -76.694 61.404 -1.339 1.00 19.83 92 TYR D CA 1
ATOM 9131 C C . TYR D 1 93 ? -76.651 61.463 -2.856 1.00 20.06 92 TYR D C 1
ATOM 9132 O O . TYR D 1 93 ? -77.475 60.835 -3.530 1.00 21.01 92 TYR D O 1
ATOM 9141 N N . HIS D 1 94 ? -75.714 62.240 -3.397 1.00 20.92 93 HIS D N 1
ATOM 9142 C CA . HIS D 1 94 ? -75.524 62.370 -4.841 1.00 18.78 93 HIS D CA 1
ATOM 9143 C C . HIS D 1 94 ? -75.141 61.014 -5.461 1.00 20.83 93 HIS D C 1
ATOM 9144 O O . HIS D 1 94 ? -74.541 60.194 -4.761 1.00 19.85 93 HIS D O 1
ATOM 9151 N N . PRO D 1 95 ? -75.504 60.742 -6.760 1.00 21.16 94 PRO D N 1
ATOM 9152 C CA . PRO D 1 95 ? -75.193 59.423 -7.325 1.00 21.35 94 PRO D CA 1
ATOM 9153 C C . PRO D 1 95 ? -73.720 59.032 -7.409 1.00 20.93 94 PRO D C 1
ATOM 9154 O O . PRO D 1 95 ? -73.437 57.847 -7.507 1.00 21.56 94 PRO D O 1
ATOM 9158 N N . LEU D 1 96 ? -72.804 60.001 -7.381 1.00 20.78 95 LEU D N 1
ATOM 9159 C CA . LEU D 1 96 ? -71.368 59.716 -7.478 1.00 18.86 95 LEU D CA 1
ATOM 9160 C C . LEU D 1 96 ? -70.666 59.952 -6.159 1.00 19.52 95 LEU D C 1
ATOM 9161 O O . LEU D 1 96 ? -69.468 60.192 -6.147 1.00 20.90 95 LEU D O 1
ATOM 9166 N N . CYS D 1 97 ? -71.425 59.863 -5.057 1.00 19.34 96 CYS D N 1
ATOM 9167 C CA . CYS D 1 97 ? -70.878 59.864 -3.713 1.00 19.36 96 CYS D CA 1
ATOM 9168 C C . CYS D 1 97 ? -69.827 58.750 -3.568 1.00 19.81 96 CYS D C 1
ATOM 9169 O O . CYS D 1 97 ? -70.055 57.596 -4.001 1.00 19.19 96 CYS D O 1
ATOM 9172 N N . HIS D 1 98 ? -68.687 59.088 -2.952 1.00 19.32 97 HIS D N 1
ATOM 9173 C CA . HIS D 1 98 ? -67.600 58.114 -2.706 1.00 18.52 97 HIS D CA 1
ATOM 9174 C C . HIS D 1 98 ? -68.081 56.767 -2.168 1.00 17.88 97 HIS D C 1
ATOM 9175 O O . HIS D 1 98 ? -67.589 55.718 -2.583 1.00 17.47 97 HIS D O 1
ATOM 9182 N N . LEU D 1 99 ? -69.050 56.783 -1.262 1.00 18.71 98 LEU D N 1
ATOM 9183 C CA . LEU D 1 99 ? -69.599 55.523 -0.692 1.00 18.59 98 LEU D CA 1
ATOM 9184 C C . LEU D 1 99 ? -70.389 54.701 -1.701 1.00 19.01 98 LEU D C 1
ATOM 9185 O O . LEU D 1 99 ? -70.399 53.473 -1.643 1.00 19.33 98 LEU D O 1
ATOM 9190 N N . GLU D 1 100 ? -71.020 55.363 -2.655 1.00 19.45 99 GLU D N 1
ATOM 9191 C CA . GLU D 1 100 ? -71.749 54.623 -3.710 1.00 19.02 99 GLU D CA 1
ATOM 9192 C C . GLU D 1 100 ? -70.799 53.952 -4.693 1.00 19.74 99 GLU D C 1
ATOM 9193 O O . GLU D 1 100 ? -71.039 52.819 -5.118 1.00 18.88 99 GLU D O 1
ATOM 9199 N N . ILE D 1 101 ? -69.709 54.631 -5.066 1.00 21.59 100 ILE D N 1
ATOM 9200 C CA . ILE D 1 101 ? -68.933 54.175 -6.219 1.00 20.29 100 ILE D CA 1
ATOM 9201 C C . ILE D 1 101 ? -67.453 53.780 -5.982 1.00 20.27 100 ILE D C 1
ATOM 9202 O O . ILE D 1 101 ? -66.875 53.149 -6.836 1.00 22.18 100 ILE D O 1
ATOM 9207 N N . HIS D 1 102 ? -66.859 54.106 -4.833 1.00 20.33 101 HIS D N 1
ATOM 9208 C CA . HIS D 1 102 ? -65.389 53.944 -4.611 1.00 20.01 101 HIS D CA 1
ATOM 9209 C C . HIS D 1 102 ? -65.030 53.082 -3.408 1.00 19.71 101 HIS D C 1
ATOM 9210 O O . HIS D 1 102 ? -63.836 52.994 -3.049 1.00 19.84 101 HIS D O 1
ATOM 9217 N N . GLU D 1 103 ? -66.028 52.385 -2.853 1.00 17.73 102 GLU D N 1
ATOM 9218 C CA . GLU D 1 103 ? -65.845 51.596 -1.649 1.00 18.23 102 GLU D CA 1
ATOM 9219 C C . GLU D 1 103 ? -66.308 50.131 -1.744 1.00 18.70 102 GLU D C 1
ATOM 9220 O O . GLU D 1 103 ? -66.562 49.495 -0.711 1.00 20.84 102 GLU D O 1
ATOM 9226 N N . GLN D 1 104 ? -66.399 49.576 -2.956 1.00 19.64 103 GLN D N 1
ATOM 9227 C CA . GLN D 1 104 ? -66.893 48.211 -3.158 1.00 19.14 103 GLN D CA 1
ATOM 9228 C C . GLN D 1 104 ? -68.217 47.923 -2.463 1.00 19.22 103 GLN D C 1
ATOM 9229 O O . GLN D 1 104 ? -68.433 46.791 -1.977 1.00 21.18 103 GLN D O 1
ATOM 9235 N N . ASP D 1 105 ? -69.082 48.939 -2.428 1.00 19.01 104 ASP D N 1
ATOM 9236 C CA . ASP D 1 105 ? -70.424 48.864 -1.807 1.00 19.23 104 ASP D CA 1
ATOM 9237 C C . ASP D 1 105 ? -70.369 48.603 -0.291 1.00 20.14 104 ASP D C 1
ATOM 9238 O O . ASP D 1 105 ? -71.336 48.045 0.283 1.00 20.25 104 ASP D O 1
ATOM 9243 N N . GLY D 1 106 ? -69.264 49.012 0.357 1.00 19.54 105 GLY D N 1
ATOM 9244 C CA . GLY D 1 106 ? -69.015 48.709 1.783 1.00 18.24 105 GLY D CA 1
ATOM 9245 C C . GLY D 1 106 ? -70.176 49.012 2.703 1.00 17.66 105 GLY D C 1
ATOM 9246 O O . GLY D 1 106 ? -70.499 48.213 3.597 1.00 18.01 105 GLY D O 1
ATOM 9247 N N . LEU D 1 107 ? -70.803 50.172 2.481 1.00 16.59 106 LEU D N 1
ATOM 9248 C CA . LEU D 1 107 ? -71.916 50.613 3.314 1.00 17.93 106 LEU D CA 1
ATOM 9249 C C . LEU D 1 107 ? -73.058 49.598 3.256 1.00 18.02 106 LEU D C 1
ATOM 9250 O O . LEU D 1 107 ? -73.586 49.229 4.281 1.00 18.85 106 LEU D O 1
ATOM 9255 N N . LYS D 1 108 ? -73.433 49.179 2.051 1.00 18.47 107 LYS D N 1
ATOM 9256 C CA . LYS D 1 108 ? -74.540 48.243 1.866 1.00 18.30 107 LYS D CA 1
ATOM 9257 C C . LYS D 1 108 ? -74.197 46.822 2.307 1.00 18.85 107 LYS D C 1
ATOM 9258 O O . LYS D 1 108 ? -75.083 46.034 2.676 1.00 20.84 107 LYS D O 1
ATOM 9264 N N . GLU D 1 109 ? -72.919 46.465 2.235 1.00 17.40 108 GLU D N 1
ATOM 9265 C CA . GLU D 1 109 ? -72.517 45.109 2.564 1.00 19.19 108 GLU D CA 1
ATOM 9266 C C . GLU D 1 109 ? -72.276 44.951 4.032 1.00 19.52 108 GLU D C 1
ATOM 9267 O O . GLU D 1 109 ? -72.410 43.855 4.559 1.00 23.46 108 GLU D O 1
ATOM 9273 N N . LEU D 1 110 ? -71.874 46.014 4.705 1.00 20.11 109 LEU D N 1
ATOM 9274 C CA . LEU D 1 110 ? -71.533 45.875 6.099 1.00 19.11 109 LEU D CA 1
ATOM 9275 C C . LEU D 1 110 ? -72.695 46.300 6.986 1.00 18.60 109 LEU D C 1
ATOM 9276 O O . LEU D 1 110 ? -72.661 46.022 8.165 1.00 18.66 109 LEU D O 1
ATOM 9281 N N . HIS D 1 111 ? -73.721 46.946 6.415 1.00 19.06 110 HIS D N 1
ATOM 9282 C CA . HIS D 1 111 ? -74.834 47.493 7.215 1.00 19.70 110 HIS D CA 1
ATOM 9283 C C . HIS D 1 111 ? -76.149 47.273 6.499 1.00 20.26 110 HIS D C 1
ATOM 9284 O O . HIS D 1 111 ? -76.166 47.223 5.267 1.00 22.28 110 HIS D O 1
ATOM 9291 N N . PRO D 1 112 ? -77.251 47.124 7.261 1.00 22.66 111 PRO D N 1
ATOM 9292 C CA . PRO D 1 112 ? -78.587 46.941 6.666 1.00 23.53 111 PRO D CA 1
ATOM 9293 C C . PRO D 1 112 ? -79.195 48.254 6.131 1.00 23.91 111 PRO D C 1
ATOM 9294 O O . PRO D 1 112 ? -80.365 48.573 6.413 1.00 26.17 111 PRO D O 1
ATOM 9298 N N . ILE D 1 113 ? -78.425 48.983 5.315 1.00 22.66 112 ILE D N 1
ATOM 9299 C CA . ILE D 1 113 ? -78.812 50.312 4.862 1.00 20.67 112 ILE D CA 1
ATOM 9300 C C . ILE D 1 113 ? -79.009 50.354 3.354 1.00 21.73 112 ILE D C 1
ATOM 9301 O O . ILE D 1 113 ? -78.241 49.766 2.617 1.00 22.84 112 ILE D O 1
ATOM 9306 N N . GLU D 1 114 ? -80.071 51.044 2.918 1.00 21.57 113 GLU D N 1
ATOM 9307 C CA . GLU D 1 114 ? -80.364 51.303 1.512 1.00 22.10 113 GLU D CA 1
ATOM 9308 C C . GLU D 1 114 ? -80.081 52.767 1.248 1.00 20.54 113 GLU D C 1
ATOM 9309 O O . GLU D 1 114 ? -80.125 53.555 2.155 1.00 20.31 113 GLU D O 1
ATOM 9315 N N . THR D 1 115 ? -79.734 53.107 0.018 1.00 20.64 114 THR D N 1
ATOM 9316 C CA . THR D 1 115 ? -79.370 54.475 -0.309 1.00 21.61 114 THR D CA 1
ATOM 9317 C C . THR D 1 115 ? -80.273 54.953 -1.439 1.00 21.29 114 THR D C 1
ATOM 9318 O O . THR D 1 115 ? -80.681 54.159 -2.309 1.00 25.41 114 THR D O 1
ATOM 9322 N N . ILE D 1 116 ? -80.605 56.237 -1.379 1.00 21.14 115 ILE D N 1
ATOM 9323 C CA . ILE D 1 116 ? -81.365 56.912 -2.428 1.00 21.54 115 ILE D CA 1
ATOM 9324 C C . ILE D 1 116 ? -80.408 57.878 -3.098 1.00 21.79 115 ILE D C 1
ATOM 9325 O O . ILE D 1 116 ? -79.760 58.702 -2.423 1.00 21.87 115 ILE D O 1
ATOM 9330 N N . LEU D 1 117 ? -80.253 57.750 -4.421 1.00 22.69 116 LEU D N 1
ATOM 9331 C CA . LEU D 1 117 ? -79.419 58.693 -5.174 1.00 21.11 116 LEU D CA 1
ATOM 9332 C C . LEU D 1 117 ? -80.220 59.965 -5.587 1.00 23.46 116 LEU D C 1
ATOM 9333 O O . LEU D 1 117 ? -81.278 59.872 -6.219 1.00 24.42 116 LEU D O 1
ATOM 9338 N N . VAL D 1 118 ? -79.725 61.150 -5.205 1.00 23.88 117 VAL D N 1
ATOM 9339 C CA . VAL D 1 118 ? -80.483 62.412 -5.357 1.00 24.87 117 VAL D CA 1
ATOM 9340 C C . VAL D 1 118 ? -79.920 63.293 -6.462 1.00 27.27 117 VAL D C 1
ATOM 9341 O O . VAL D 1 118 ? -78.744 63.681 -6.413 1.00 28.62 117 VAL D O 1
ATOM 9345 N N . GLY D 1 119 ? -80.777 63.627 -7.430 1.00 29.84 118 GLY D N 1
ATOM 9346 C CA . GLY D 1 119 ? -80.419 64.442 -8.587 1.00 30.36 118 GLY D CA 1
ATOM 9347 C C . GLY D 1 119 ? -79.962 63.614 -9.770 1.00 30.46 118 GLY D C 1
ATOM 9348 O O . GLY D 1 119 ? -80.370 62.452 -9.930 1.00 32.74 118 GLY D O 1
ATOM 9349 N N . ALA D 1 120 ? -79.143 64.229 -10.616 1.00 28.06 119 ALA D N 1
ATOM 9350 C CA . ALA D 1 120 ? -78.530 63.559 -11.743 1.00 28.50 119 ALA D CA 1
ATOM 9351 C C . ALA D 1 120 ? -77.007 63.435 -11.514 1.00 27.71 119 ALA D C 1
ATOM 9352 O O . ALA D 1 120 ? -76.375 64.309 -10.913 1.00 27.45 119 ALA D O 1
ATOM 9354 N N . ALA D 1 121 ? -76.437 62.333 -12.017 1.00 27.49 120 ALA D N 1
ATOM 9355 C CA . ALA D 1 121 ? -75.012 62.053 -11.884 1.00 26.66 120 ALA D CA 1
ATOM 9356 C C . ALA D 1 121 ? -74.137 63.188 -12.404 1.00 26.52 120 ALA D C 1
ATOM 9357 O O . ALA D 1 121 ? -73.021 63.391 -11.911 1.00 23.30 120 ALA D O 1
ATOM 9359 N N . ASP D 1 122 ? -74.647 63.932 -13.404 1.00 27.44 121 ASP D N 1
ATOM 9360 C CA . ASP D 1 122 ? -73.850 64.955 -14.067 1.00 27.06 121 ASP D CA 1
ATOM 9361 C C . ASP D 1 122 ? -73.953 66.382 -13.475 1.00 26.21 121 ASP D C 1
ATOM 9362 O O . ASP D 1 122 ? -73.294 67.286 -13.982 1.00 26.33 121 ASP D O 1
ATOM 9367 N N . ARG D 1 123 ? -74.736 66.593 -12.412 1.00 24.99 122 ARG D N 1
ATOM 9368 C CA . ARG D 1 123 ? -74.868 67.938 -11.806 1.00 25.05 122 ARG D CA 1
ATOM 9369 C C . ARG D 1 123 ? -75.144 67.919 -10.298 1.00 23.90 122 ARG D C 1
ATOM 9370 O O . ARG D 1 123 ? -75.315 66.851 -9.715 1.00 25.47 122 ARG D O 1
ATOM 9378 N N . LEU D 1 124 ? -75.190 69.104 -9.677 1.00 23.29 123 LEU D N 1
ATOM 9379 C CA . LEU D 1 124 ? -75.583 69.254 -8.287 1.00 24.34 123 LEU D CA 1
ATOM 9380 C C . LEU D 1 124 ? -77.055 68.907 -8.103 1.00 25.12 123 LEU D C 1
ATOM 9381 O O . LEU D 1 124 ? -77.898 69.153 -8.994 1.00 23.87 123 LEU D O 1
ATOM 9394 N N . THR D 1 126 ? -80.699 69.616 -6.542 1.00 21.84 125 THR D N 1
ATOM 9395 C CA . THR D 1 126 ? -81.434 70.838 -6.209 1.00 23.10 125 THR D CA 1
ATOM 9396 C C . THR D 1 126 ? -82.248 70.681 -4.917 1.00 24.22 125 THR D C 1
ATOM 9397 O O . THR D 1 126 ? -82.532 69.555 -4.439 1.00 22.43 125 THR D O 1
ATOM 9401 N N . LEU D 1 127 ? -82.663 71.830 -4.391 1.00 24.48 126 LEU D N 1
ATOM 9402 C CA . LEU D 1 127 ? -83.400 71.887 -3.148 1.00 25.33 126 LEU D CA 1
ATOM 9403 C C . LEU D 1 127 ? -84.785 71.265 -3.262 1.00 25.45 126 LEU D C 1
ATOM 9404 O O . LEU D 1 127 ? -85.228 70.611 -2.337 1.00 27.19 126 LEU D O 1
ATOM 9409 N N . ASP D 1 128 ? -85.449 71.435 -4.404 1.00 25.70 127 ASP D N 1
ATOM 9410 C CA . ASP D 1 128 ? -86.695 70.693 -4.699 1.00 25.40 127 ASP D CA 1
ATOM 9411 C C . ASP D 1 128 ? -86.488 69.194 -4.706 1.00 24.49 127 ASP D C 1
ATOM 9412 O O . ASP D 1 128 ? -87.325 68.441 -4.203 1.00 25.04 127 ASP D O 1
ATOM 9417 N N . GLU D 1 129 ? -85.371 68.736 -5.255 1.00 23.85 128 GLU D N 1
ATOM 9418 C CA . GLU D 1 129 ? -85.074 67.296 -5.215 1.00 24.65 128 GLU D CA 1
ATOM 9419 C C . GLU D 1 129 ? -84.821 66.795 -3.770 1.00 22.76 128 GLU D C 1
ATOM 9420 O O . GLU D 1 129 ? -85.231 65.672 -3.447 1.00 24.11 128 GLU D O 1
ATOM 9426 N N . ILE D 1 130 ? -84.172 67.622 -2.921 1.00 23.75 129 ILE D N 1
ATOM 9427 C CA . ILE D 1 130 ? -83.980 67.314 -1.491 1.00 22.68 129 ILE D CA 1
ATOM 9428 C C . ILE D 1 130 ? -85.359 67.257 -0.776 1.00 25.19 129 ILE D C 1
ATOM 9429 O O . ILE D 1 130 ? -85.649 66.283 -0.080 1.00 25.12 129 ILE D O 1
ATOM 9434 N N . LYS D 1 131 ? -86.195 68.286 -0.984 1.00 24.56 130 LYS D N 1
ATOM 9435 C CA . LYS D 1 131 ? -87.580 68.350 -0.437 1.00 24.72 130 LYS D CA 1
ATOM 9436 C C . LYS D 1 131 ? -88.519 67.182 -0.848 1.00 25.69 130 LYS D C 1
ATOM 9437 O O . LYS D 1 131 ? -89.396 66.772 -0.089 1.00 26.47 130 LYS D O 1
ATOM 9443 N N . ALA D 1 132 ? -88.318 66.637 -2.043 1.00 26.12 131 ALA D N 1
ATOM 9444 C CA . ALA D 1 132 ? -89.085 65.495 -2.486 1.00 25.81 131 ALA D CA 1
ATOM 9445 C C . ALA D 1 132 ? -88.554 64.167 -1.911 1.00 25.68 131 ALA D C 1
ATOM 9446 O O . ALA D 1 132 ? -89.048 63.103 -2.290 1.00 28.10 131 ALA D O 1
ATOM 9448 N N . LEU D 1 133 ? -87.555 64.215 -1.010 1.00 26.13 132 LEU D N 1
ATOM 9449 C CA . LEU D 1 133 ? -87.033 63.000 -0.370 1.00 25.64 132 LEU D CA 1
ATOM 9450 C C . LEU D 1 133 ? -88.034 62.471 0.668 1.00 24.77 132 LEU D C 1
ATOM 9451 O O . LEU D 1 133 ? -88.481 63.229 1.537 1.00 26.05 132 LEU D O 1
ATOM 9456 N N . PRO D 1 134 ? -88.360 61.163 0.604 1.00 25.07 133 PRO D N 1
ATOM 9457 C CA . PRO D 1 134 ? -89.015 60.525 1.745 1.00 25.97 133 PRO D CA 1
ATOM 9458 C C . PRO D 1 134 ? -88.180 60.625 2.996 1.00 26.37 133 PRO D C 1
ATOM 9459 O O . PRO D 1 134 ? -87.002 61.029 2.917 1.00 27.42 133 PRO D O 1
ATOM 9463 N N . ASP D 1 135 ? -88.769 60.214 4.118 1.00 25.53 134 ASP D N 1
ATOM 9464 C CA . ASP D 1 135 ? -88.134 60.327 5.439 1.00 25.06 134 ASP D CA 1
ATOM 9465 C C . ASP D 1 135 ? -86.896 59.443 5.409 1.00 24.11 134 ASP D C 1
ATOM 9466 O O . ASP D 1 135 ? -86.977 58.231 5.132 1.00 23.58 134 ASP D O 1
ATOM 9471 N N . ILE D 1 136 ? -85.737 60.044 5.646 1.00 22.42 135 ILE D N 1
ATOM 9472 C CA . ILE D 1 136 ? -84.488 59.276 5.592 1.00 21.45 135 ILE D CA 1
ATOM 9473 C C . ILE D 1 136 ? -83.713 59.535 6.889 1.00 21.67 135 ILE D C 1
ATOM 9474 O O . ILE D 1 136 ? -84.094 60.411 7.680 1.00 22.81 135 ILE D O 1
ATOM 9479 N N . ALA D 1 137 ? -82.668 58.752 7.160 1.00 21.86 136 ALA D N 1
ATOM 9480 C CA . ALA D 1 137 ? -81.913 58.947 8.413 1.00 21.36 136 ALA D CA 1
ATOM 9481 C C . ALA D 1 137 ? -80.956 60.112 8.270 1.00 21.86 136 ALA D C 1
ATOM 9482 O O . ALA D 1 137 ? -80.727 60.865 9.223 1.00 24.32 136 ALA D O 1
ATOM 9484 N N . CYS D 1 138 ? -80.380 60.241 7.086 1.00 21.80 137 CYS D N 1
ATOM 9485 C CA . CYS D 1 138 ? -79.269 61.172 6.872 1.00 21.85 137 CYS D CA 1
ATOM 9486 C C . CYS D 1 138 ? -79.102 61.525 5.402 1.00 20.37 137 CYS D C 1
ATOM 9487 O O . CYS D 1 138 ? -79.301 60.701 4.504 1.00 20.52 137 CYS D O 1
ATOM 9490 N N . LEU D 1 139 ? -78.811 62.793 5.163 1.00 19.15 138 LEU D N 1
ATOM 9491 C CA . LEU D 1 139 ? -78.465 63.260 3.879 1.00 18.18 138 LEU D CA 1
ATOM 9492 C C . LEU D 1 139 ? -76.999 63.617 3.926 1.00 18.50 138 LEU D C 1
ATOM 9493 O O . LEU D 1 139 ? -76.560 64.336 4.818 1.00 20.41 138 LEU D O 1
ATOM 9498 N N . LEU D 1 140 ? -76.246 63.133 2.939 1.00 21.20 139 LEU D N 1
ATOM 9499 C CA . LEU D 1 140 ? -74.823 63.414 2.861 1.00 19.73 139 LEU D CA 1
ATOM 9500 C C . LEU D 1 140 ? -74.577 64.401 1.740 1.00 18.48 139 LEU D C 1
ATOM 9501 O O . LEU D 1 140 ? -75.003 64.165 0.595 1.00 20.60 139 LEU D O 1
ATOM 9506 N N . LEU D 1 141 ? -73.891 65.497 2.058 1.00 18.46 140 LEU D N 1
ATOM 9507 C CA . LEU D 1 141 ? -73.399 66.424 1.044 1.00 18.07 140 LEU D CA 1
ATOM 9508 C C . LEU D 1 141 ? -71.877 66.322 0.981 1.00 18.69 140 LEU D C 1
ATOM 9509 O O . LEU D 1 141 ? -71.217 66.100 2.005 1.00 20.64 140 LEU D O 1
ATOM 9514 N N . GLU D 1 142 ? -71.334 66.531 -0.222 1.00 19.88 141 GLU D N 1
ATOM 9515 C CA . GLU D 1 142 ? -69.897 66.533 -0.491 1.00 19.33 141 GLU D CA 1
ATOM 9516 C C . GLU D 1 142 ? -69.504 67.901 -1.035 1.00 18.90 141 GLU D C 1
ATOM 9517 O O . GLU D 1 142 ? -69.905 68.253 -2.142 1.00 21.20 141 GLU D O 1
ATOM 9523 N N . LEU D 1 143 ? -68.727 68.681 -0.271 1.00 18.78 142 LEU D N 1
ATOM 9524 C CA . LEU D 1 143 ? -68.293 70.040 -0.672 1.00 19.02 142 LEU D CA 1
ATOM 9525 C C . LEU D 1 143 ? -66.807 70.049 -1.074 1.00 20.18 142 LEU D C 1
ATOM 9526 O O . LEU D 1 143 ? -65.937 69.730 -0.251 1.00 20.49 142 LEU D O 1
ATOM 9531 N N . PRO D 1 144 ? -66.490 70.289 -2.366 1.00 19.73 143 PRO D N 1
ATOM 9532 C CA . PRO D 1 144 ? -67.362 70.360 -3.519 1.00 19.41 143 PRO D CA 1
ATOM 9533 C C . PRO D 1 144 ? -67.627 68.964 -4.104 1.00 19.18 143 PRO D C 1
ATOM 9534 O O . PRO D 1 144 ? -67.008 67.963 -3.693 1.00 19.41 143 PRO D O 1
ATOM 9538 N N . GLN D 1 145 ? -68.533 68.901 -5.065 1.00 19.85 144 GLN D N 1
ATOM 9539 C CA . GLN D 1 145 ? -68.784 67.686 -5.821 1.00 19.56 144 GLN D CA 1
ATOM 9540 C C . GLN D 1 145 ? -67.621 67.443 -6.778 1.00 21.52 144 GLN D C 1
ATOM 9541 O O . GLN D 1 145 ? -67.537 68.013 -7.889 1.00 21.16 144 GLN D O 1
ATOM 9547 N N . ARG D 1 146 ? -66.714 66.587 -6.316 1.00 19.92 145 ARG D N 1
ATOM 9548 C CA . ARG D 1 146 ? -65.486 66.313 -6.990 1.00 21.29 145 ARG D CA 1
ATOM 9549 C C . ARG D 1 146 ? -65.672 65.616 -8.347 1.00 22.02 145 ARG D C 1
ATOM 9550 O O . ARG D 1 146 ? -64.991 65.955 -9.346 1.00 22.79 145 ARG D O 1
ATOM 9558 N N . GLU D 1 147 ? -66.589 64.652 -8.402 1.00 22.02 146 GLU D N 1
ATOM 9559 C CA . GLU D 1 147 ? -66.746 63.789 -9.609 1.00 21.87 146 GLU D CA 1
ATOM 9560 C C . GLU D 1 147 ? -67.289 64.545 -10.808 1.00 20.83 146 GLU D C 1
ATOM 9561 O O . GLU D 1 147 ? -67.118 64.092 -11.930 1.00 21.41 146 GLU D O 1
ATOM 9567 N N . ILE D 1 148 ? -67.905 65.705 -10.582 1.00 21.17 147 ILE D N 1
ATOM 9568 C CA . ILE D 1 148 ? -68.257 66.593 -11.698 1.00 21.83 147 ILE D CA 1
ATOM 9569 C C . ILE D 1 148 ? -67.331 67.831 -11.862 1.00 21.93 147 ILE D C 1
ATOM 9570 O O . ILE D 1 148 ? -67.663 68.767 -12.590 1.00 22.74 147 ILE D O 1
ATOM 9575 N N . GLY D 1 149 ? -66.168 67.828 -11.217 1.00 21.90 148 GLY D N 1
ATOM 9576 C CA . GLY D 1 149 ? -65.147 68.884 -11.433 1.00 20.90 148 GLY D CA 1
ATOM 9577 C C . GLY D 1 149 ? -64.870 69.849 -10.301 1.00 21.58 148 GLY D C 1
ATOM 9578 O O . GLY D 1 149 ? -63.988 70.728 -10.424 1.00 21.09 148 GLY D O 1
ATOM 9579 N N . GLY D 1 150 ? -65.604 69.730 -9.193 1.00 21.24 149 GLY D N 1
ATOM 9580 C CA . GLY D 1 150 ? -65.403 70.609 -8.052 1.00 19.54 149 GLY D CA 1
ATOM 9581 C C . GLY D 1 150 ? -66.333 71.800 -8.085 1.00 20.73 149 GLY D C 1
ATOM 9582 O O . GLY D 1 150 ? -65.900 72.971 -8.089 1.00 21.85 149 GLY D O 1
ATOM 9583 N N . VAL D 1 151 ? -67.620 71.482 -8.119 1.00 22.10 150 VAL D N 1
ATOM 9584 C CA A VAL D 1 151 ? -68.711 72.451 -8.136 0.50 22.64 150 VAL D CA 1
ATOM 9585 C CA B VAL D 1 151 ? -68.670 72.506 -8.088 0.50 22.36 150 VAL D CA 1
ATOM 9586 C C . VAL D 1 151 ? -69.442 72.358 -6.791 1.00 22.30 150 VAL D C 1
ATOM 9587 O O . VAL D 1 151 ? -69.654 71.246 -6.279 1.00 23.41 150 VAL D O 1
ATOM 9594 N N . ALA D 1 152 ? -69.826 73.506 -6.224 1.00 21.72 151 ALA D N 1
ATOM 9595 C CA . ALA D 1 152 ? -70.435 73.563 -4.904 1.00 22.41 151 ALA D CA 1
ATOM 9596 C C . ALA D 1 152 ? -71.596 74.569 -4.859 1.00 22.80 151 ALA D C 1
ATOM 9597 O O . ALA D 1 152 ? -71.525 75.612 -5.522 1.00 22.30 151 ALA D O 1
ATOM 9599 N N . PRO D 1 153 ? -72.643 74.273 -4.077 1.00 22.87 152 PRO D N 1
ATOM 9600 C CA . PRO D 1 153 ? -73.737 75.238 -3.878 1.00 24.42 152 PRO D CA 1
ATOM 9601 C C . PRO D 1 153 ? -73.270 76.454 -3.099 1.00 24.17 152 PRO D C 1
ATOM 9602 O O . PRO D 1 153 ? -72.282 76.366 -2.365 1.00 26.01 152 PRO D O 1
ATOM 9606 N N . ALA D 1 154 ? -73.998 77.568 -3.217 1.00 25.06 153 ALA D N 1
ATOM 9607 C CA . ALA D 1 154 ? -73.665 78.779 -2.451 1.00 24.78 153 ALA D CA 1
ATOM 9608 C C . ALA D 1 154 ? -73.889 78.558 -0.955 1.00 25.30 153 ALA D C 1
ATOM 9609 O O . ALA D 1 154 ? -74.684 77.708 -0.551 1.00 24.81 153 ALA D O 1
ATOM 9611 N N . PHE D 1 155 ? -73.192 79.326 -0.129 1.00 24.43 154 PHE D N 1
ATOM 9612 C CA . PHE D 1 155 ? -73.375 79.222 1.314 1.00 23.99 154 PHE D CA 1
ATOM 9613 C C . PHE D 1 155 ? -74.857 79.397 1.694 1.00 25.19 154 PHE D C 1
ATOM 9614 O O . PHE D 1 155 ? -75.397 78.660 2.522 1.00 23.82 154 PHE D O 1
ATOM 9622 N N . SER D 1 156 ? -75.544 80.326 1.043 1.00 26.77 155 SER D N 1
ATOM 9623 C CA . SER D 1 156 ? -76.940 80.567 1.401 1.00 28.94 155 SER D CA 1
ATOM 9624 C C . SER D 1 156 ? -77.801 79.323 1.203 1.00 27.66 155 SER D C 1
ATOM 9625 O O . SER D 1 156 ? -78.711 79.060 2.020 1.00 26.57 155 SER D O 1
ATOM 9628 N N . GLU D 1 157 ? -77.496 78.565 0.144 1.00 27.24 156 GLU D N 1
ATOM 9629 C CA . GLU D 1 157 ? -78.178 77.311 -0.167 1.00 28.92 156 GLU D CA 1
ATOM 9630 C C . GLU D 1 157 ? -77.867 76.246 0.866 1.00 26.42 156 GLU D C 1
ATOM 9631 O O . GLU D 1 157 ? -78.716 75.417 1.193 1.00 27.04 156 GLU D O 1
ATOM 9637 N N . LEU D 1 158 ? -76.626 76.222 1.343 1.00 25.77 157 LEU D N 1
ATOM 9638 C CA . LEU D 1 158 ? -76.261 75.258 2.382 1.00 24.01 157 LEU D CA 1
ATOM 9639 C C . LEU D 1 158 ? -77.077 75.499 3.667 1.00 25.08 157 LEU D C 1
ATOM 9640 O O . LEU D 1 158 ? -77.479 74.532 4.337 1.00 25.00 157 LEU D O 1
ATOM 9645 N N . GLU D 1 159 ? -77.366 76.773 3.966 1.00 24.84 158 GLU D N 1
ATOM 9646 C CA . GLU D 1 159 ? -78.106 77.148 5.183 1.00 25.34 158 GLU D CA 1
ATOM 9647 C C . GLU D 1 159 ? -79.578 76.774 5.061 1.00 23.80 158 GLU D C 1
ATOM 9648 O O . GLU D 1 159 ? -80.192 76.313 6.010 1.00 24.58 158 GLU D O 1
ATOM 9654 N N . THR D 1 160 ? -80.133 76.977 3.872 1.00 24.29 159 THR D N 1
ATOM 9655 C CA . THR D 1 160 ? -81.508 76.581 3.592 1.00 24.84 159 THR D CA 1
ATOM 9656 C C . THR D 1 160 ? -81.645 75.063 3.662 1.00 24.25 159 THR D C 1
ATOM 9657 O O . THR D 1 160 ? -82.631 74.540 4.202 1.00 22.29 159 THR D O 1
ATOM 9661 N N . ILE D 1 161 ? -80.652 74.350 3.135 1.00 24.32 160 ILE D N 1
ATOM 9662 C CA . ILE D 1 161 ? -80.654 72.892 3.244 1.00 22.64 160 ILE D CA 1
ATOM 9663 C C . ILE D 1 161 ? -80.531 72.458 4.716 1.00 23.00 160 ILE D C 1
ATOM 9664 O O . ILE D 1 161 ? -81.159 71.499 5.136 1.00 24.86 160 ILE D O 1
ATOM 9669 N N . SER D 1 162 ? -79.688 73.149 5.470 1.00 23.47 161 SER D N 1
ATOM 9670 C CA . SER D 1 162 ? -79.455 72.807 6.868 1.00 24.59 161 SER D CA 1
ATOM 9671 C C . SER D 1 162 ? -80.750 73.003 7.672 1.00 26.34 161 SER D C 1
ATOM 9672 O O . SER D 1 162 ? -81.135 72.142 8.480 1.00 26.76 161 SER D O 1
ATOM 9675 N N . ARG D 1 163 ? -81.432 74.127 7.428 1.00 26.58 162 ARG D N 1
ATOM 9676 C CA . ARG D 1 163 ? -82.652 74.462 8.167 1.00 27.13 162 ARG D CA 1
ATOM 9677 C C . ARG D 1 163 ? -83.734 73.451 7.844 1.00 26.97 162 ARG D C 1
ATOM 9678 O O . ARG D 1 163 ? -84.395 72.936 8.749 1.00 27.21 162 ARG D O 1
ATOM 9686 N N . TYR D 1 164 ? -83.862 73.109 6.567 1.00 25.47 163 TYR D N 1
ATOM 9687 C CA . TYR D 1 164 ? -84.868 72.132 6.116 1.00 25.80 163 TYR D CA 1
ATOM 9688 C C . TYR D 1 164 ? -84.665 70.764 6.762 1.00 27.16 163 TYR D C 1
ATOM 9689 O O . TYR D 1 164 ? -85.566 70.226 7.418 1.00 26.09 163 TYR D O 1
ATOM 9698 N N . CYS D 1 165 ? -83.471 70.197 6.584 1.00 27.56 164 CYS D N 1
ATOM 9699 C CA . CYS D 1 165 ? -83.157 68.912 7.227 1.00 27.34 164 CYS D CA 1
ATOM 9700 C C . CYS D 1 165 ? -83.437 68.922 8.735 1.00 27.69 164 CYS D C 1
ATOM 9701 O O . CYS D 1 165 ? -84.058 67.971 9.282 1.00 28.07 164 CYS D O 1
ATOM 9704 N N . ARG D 1 166 ? -82.994 69.992 9.404 1.00 29.16 165 ARG D N 1
ATOM 9705 C CA . ARG D 1 166 ? -83.224 70.153 10.846 1.00 31.50 165 ARG D CA 1
ATOM 9706 C C . ARG D 1 166 ? -84.718 70.154 11.193 1.00 32.30 165 ARG D C 1
ATOM 9707 O O . ARG D 1 166 ? -85.143 69.574 12.208 1.00 30.50 165 ARG D O 1
ATOM 9715 N N . GLU D 1 167 ? -85.513 70.825 10.363 1.00 32.39 166 GLU D N 1
ATOM 9716 C CA . GLU D 1 167 ? -86.960 70.966 10.619 1.00 35.35 166 GLU D CA 1
ATOM 9717 C C . GLU D 1 167 ? -87.696 69.673 10.292 1.00 33.42 166 GLU D C 1
ATOM 9718 O O . GLU D 1 167 ? -88.841 69.497 10.669 1.00 35.35 166 GLU D O 1
ATOM 9721 N N . ARG D 1 168 ? -87.038 68.776 9.571 1.00 31.78 167 ARG D N 1
ATOM 9722 C CA . ARG D 1 168 ? -87.581 67.446 9.267 1.00 31.27 167 ARG D CA 1
ATOM 9723 C C . ARG D 1 168 ? -86.951 66.293 10.079 1.00 30.27 167 ARG D C 1
ATOM 9724 O O . ARG D 1 168 ? -87.347 65.129 9.903 1.00 30.09 167 ARG D O 1
ATOM 9732 N N . GLY D 1 169 ? -85.996 66.609 10.954 1.00 27.36 168 GLY D N 1
ATOM 9733 C CA . GLY D 1 169 ? -85.280 65.579 11.731 1.00 27.22 168 GLY D CA 1
ATOM 9734 C C . GLY D 1 169 ? -84.374 64.653 10.911 1.00 26.58 168 GLY D C 1
ATOM 9735 O O . GLY D 1 169 ? -84.079 63.539 11.330 1.00 26.74 168 GLY D O 1
ATOM 9736 N N . ILE D 1 170 ? -83.928 65.127 9.753 1.00 26.62 169 ILE D N 1
ATOM 9737 C CA . ILE D 1 170 ? -82.966 64.422 8.905 1.00 24.33 169 ILE D CA 1
ATOM 9738 C C . ILE D 1 170 ? -81.577 64.931 9.280 1.00 23.47 169 ILE D C 1
ATOM 9739 O O . ILE D 1 170 ? -81.313 66.147 9.260 1.00 23.51 169 ILE D O 1
ATOM 9744 N N . ARG D 1 171 ? -80.689 64.005 9.626 1.00 22.60 170 ARG D N 1
ATOM 9745 C CA . ARG D 1 171 ? -79.319 64.349 9.979 1.00 22.76 170 ARG D CA 1
ATOM 9746 C C . ARG D 1 171 ? -78.544 64.696 8.729 1.00 20.68 170 ARG D C 1
ATOM 9747 O O . ARG D 1 171 ? -78.678 64.031 7.703 1.00 22.29 170 ARG D O 1
ATOM 9755 N N . LEU D 1 172 ? -77.769 65.774 8.790 1.00 22.47 171 LEU D N 1
ATOM 9756 C CA . LEU D 1 172 ? -76.983 66.267 7.646 1.00 21.50 171 LEU D CA 1
ATOM 9757 C C . LEU D 1 172 ? -75.496 65.977 7.913 1.00 20.81 171 LEU D C 1
ATOM 9758 O O . LEU D 1 172 ? -74.890 66.530 8.852 1.00 21.07 171 LEU D O 1
ATOM 9763 N N . HIS D 1 173 ? -74.910 65.110 7.097 1.00 19.88 172 HIS D N 1
ATOM 9764 C CA . HIS D 1 173 ? -73.493 64.788 7.239 1.00 19.21 172 HIS D CA 1
ATOM 9765 C C . HIS D 1 173 ? -72.662 65.375 6.103 1.00 19.01 172 HIS D C 1
ATOM 9766 O O . HIS D 1 173 ? -73.033 65.261 4.941 1.00 19.69 172 HIS D O 1
ATOM 9773 N N . LEU D 1 174 ? -71.535 66.012 6.460 1.00 20.43 173 LEU D N 1
ATOM 9774 C CA . LEU D 1 174 ? -70.618 66.592 5.477 1.00 19.34 173 LEU D CA 1
ATOM 9775 C C . LEU D 1 174 ? -69.465 65.657 5.110 1.00 19.17 173 LEU D C 1
ATOM 9776 O O . LEU D 1 174 ? -68.642 65.333 5.974 1.00 21.09 173 LEU D O 1
ATOM 9781 N N . ASP D 1 175 ? -69.410 65.258 3.835 1.00 19.80 174 ASP D N 1
ATOM 9782 C CA . ASP D 1 175 ? -68.181 64.763 3.225 1.00 19.34 174 ASP D CA 1
ATOM 9783 C C . ASP D 1 175 ? -67.297 65.934 2.904 1.00 20.36 174 ASP D C 1
ATOM 9784 O O . ASP D 1 175 ? -67.421 66.550 1.826 1.00 21.07 174 ASP D O 1
ATOM 9789 N N . GLY D 1 176 ? -66.400 66.242 3.837 1.00 19.34 175 GLY D N 1
ATOM 9790 C CA . GLY D 1 176 ? -65.469 67.359 3.689 1.00 18.27 175 GLY D CA 1
ATOM 9791 C C . GLY D 1 176 ? -64.040 66.916 3.396 1.00 17.62 175 GLY D C 1
ATOM 9792 O O . GLY D 1 176 ? -63.098 67.517 3.904 1.00 17.72 175 GLY D O 1
ATOM 9793 N N . ALA D 1 177 ? -63.894 65.887 2.559 1.00 17.51 176 ALA D N 1
ATOM 9794 C CA . ALA D 1 177 ? -62.575 65.434 2.046 1.00 17.73 176 ALA D CA 1
ATOM 9795 C C . ALA D 1 177 ? -61.750 66.604 1.524 1.00 19.54 176 ALA D C 1
ATOM 9796 O O . ALA D 1 177 ? -60.512 66.615 1.649 1.00 19.40 176 ALA D O 1
ATOM 9798 N N . ARG D 1 178 ? -62.462 67.568 0.917 1.00 21.16 177 ARG D N 1
ATOM 9799 C CA . ARG D 1 178 ? -61.850 68.765 0.312 1.00 20.92 177 ARG D CA 1
ATOM 9800 C C . ARG D 1 178 ? -62.405 70.060 0.910 1.00 20.33 177 ARG D C 1
ATOM 9801 O O . ARG D 1 178 ? -62.544 71.078 0.207 1.00 22.10 177 ARG D O 1
ATOM 9809 N N . LEU D 1 179 ? -62.675 70.037 2.213 1.00 18.94 178 LEU D N 1
ATOM 9810 C CA . LEU D 1 179 ? -63.242 71.188 2.905 1.00 18.26 178 LEU D CA 1
ATOM 9811 C C . LEU D 1 179 ? -62.331 72.397 2.870 1.00 20.23 178 LEU D C 1
ATOM 9812 O O . LEU D 1 179 ? -62.744 73.495 2.470 1.00 20.88 178 LEU D O 1
ATOM 9817 N N . PHE D 1 180 ? -61.083 72.199 3.274 1.00 21.08 179 PHE D N 1
ATOM 9818 C CA . PHE D 1 180 ? -60.150 73.339 3.381 1.00 20.28 179 PHE D CA 1
ATOM 9819 C C . PHE D 1 180 ? -60.015 74.000 2.007 1.00 21.70 179 PHE D C 1
ATOM 9820 O O . PHE D 1 180 ? -59.934 75.228 1.908 1.00 21.19 179 PHE D O 1
ATOM 9828 N N . GLU D 1 181 ? -60.050 73.170 0.969 1.00 19.14 180 GLU D N 1
ATOM 9829 C CA . GLU D 1 181 ? -59.941 73.618 -0.422 1.00 20.11 180 GLU D CA 1
ATOM 9830 C C . GLU D 1 181 ? -61.057 74.587 -0.833 1.00 20.20 180 GLU D C 1
ATOM 9831 O O . GLU D 1 181 ? -60.831 75.410 -1.712 1.00 21.27 180 GLU D O 1
ATOM 9845 N N . LEU D 1 183 ? -62.650 76.779 1.365 1.00 22.70 182 LEU D N 1
ATOM 9846 C CA . LEU D 1 183 ? -62.792 77.891 2.318 1.00 22.41 182 LEU D CA 1
ATOM 9847 C C . LEU D 1 183 ? -62.472 79.259 1.758 1.00 21.52 182 LEU D C 1
ATOM 9848 O O . LEU D 1 183 ? -63.151 80.217 2.113 1.00 23.74 182 LEU D O 1
ATOM 9853 N N . PRO D 1 184 ? -61.476 79.360 0.858 1.00 21.23 183 PRO D N 1
ATOM 9854 C CA . PRO D 1 184 ? -61.195 80.647 0.170 1.00 22.01 183 PRO D CA 1
ATOM 9855 C C . PRO D 1 184 ? -62.362 81.227 -0.646 1.00 23.15 183 PRO D C 1
ATOM 9856 O O . PRO D 1 184 ? -62.632 82.441 -0.570 1.00 24.47 183 PRO D O 1
ATOM 9860 N N . TYR D 1 185 ? -63.040 80.354 -1.388 1.00 23.54 184 TYR D N 1
ATOM 9861 C CA . TYR D 1 185 ? -64.198 80.718 -2.201 1.00 23.21 184 TYR D CA 1
ATOM 9862 C C . TYR D 1 185 ? -65.382 81.108 -1.307 1.00 24.50 184 TYR D C 1
ATOM 9863 O O . TYR D 1 185 ? -65.994 82.177 -1.484 1.00 23.41 184 TYR D O 1
ATOM 9872 N N . TYR D 1 186 ? -65.705 80.250 -0.334 1.00 24.76 185 TYR D N 1
ATOM 9873 C CA . TYR D 1 186 ? -66.769 80.567 0.627 1.00 23.85 185 TYR D CA 1
ATOM 9874 C C . TYR D 1 186 ? -66.558 81.813 1.461 1.00 24.86 185 TYR D C 1
ATOM 9875 O O . TYR D 1 186 ? -67.531 82.418 1.890 1.00 27.08 185 TYR D O 1
ATOM 9884 N N . GLU D 1 187 ? -65.304 82.194 1.691 1.00 26.15 186 GLU D N 1
ATOM 9885 C CA . GLU D 1 187 ? -64.950 83.260 2.624 1.00 24.90 186 GLU D CA 1
ATOM 9886 C C . GLU D 1 187 ? -65.513 82.943 3.994 1.00 26.76 186 GLU D C 1
ATOM 9887 O O . GLU D 1 187 ? -66.041 83.803 4.708 1.00 27.64 186 GLU D O 1
ATOM 9893 N N . LYS D 1 188 ? -65.366 81.673 4.362 1.00 25.16 187 LYS D N 1
ATOM 9894 C CA . LYS D 1 188 ? -65.833 81.165 5.631 1.00 23.70 187 LYS D CA 1
ATOM 9895 C C . LYS D 1 188 ? -64.707 80.334 6.248 1.00 23.78 187 LYS D C 1
ATOM 9896 O O . LYS D 1 188 ? -63.833 79.828 5.536 1.00 24.11 187 LYS D O 1
ATOM 9902 N N . THR D 1 189 ? -64.740 80.237 7.575 1.00 24.16 188 THR D N 1
ATOM 9903 C CA A THR D 1 189 ? -63.811 79.418 8.337 0.50 24.96 188 THR D CA 1
ATOM 9904 C CA B THR D 1 189 ? -63.808 79.417 8.339 0.50 23.76 188 THR D CA 1
ATOM 9905 C C . THR D 1 189 ? -64.321 77.975 8.353 1.00 23.61 188 THR D C 1
ATOM 9906 O O . THR D 1 189 ? -65.491 77.713 8.008 1.00 23.29 188 THR D O 1
ATOM 9913 N N . ALA D 1 190 ? -63.476 77.030 8.757 1.00 22.61 189 ALA D N 1
ATOM 9914 C CA . ALA D 1 190 ? -63.914 75.614 8.734 1.00 21.38 189 ALA D CA 1
ATOM 9915 C C . ALA D 1 190 ? -65.131 75.419 9.626 1.00 21.63 189 ALA D C 1
ATOM 9916 O O . ALA D 1 190 ? -66.056 74.708 9.245 1.00 21.86 189 ALA D O 1
ATOM 9918 N N . ALA D 1 191 ? -65.128 76.061 10.799 1.00 20.97 190 ALA D N 1
ATOM 9919 C CA . ALA D 1 191 ? -66.217 75.948 11.770 1.00 22.00 190 ALA D CA 1
ATOM 9920 C C . ALA D 1 191 ? -67.574 76.496 11.288 1.00 21.70 190 ALA D C 1
ATOM 9921 O O . ALA D 1 191 ? -68.633 75.943 11.659 1.00 22.19 190 ALA D O 1
ATOM 9923 N N . GLU D 1 192 ? -67.548 77.529 10.441 1.00 22.20 191 GLU D N 1
ATOM 9924 C CA . GLU D 1 192 ? -68.779 78.174 9.944 1.00 22.43 191 GLU D CA 1
ATOM 9925 C C . GLU D 1 192 ? -69.531 77.265 8.980 1.00 22.75 191 GLU D C 1
ATOM 9926 O O . GLU D 1 192 ? -70.768 77.125 9.076 1.00 25.58 191 GLU D O 1
ATOM 9932 N N . ILE D 1 193 ? -68.788 76.641 8.073 1.00 22.22 192 ILE D N 1
ATOM 9933 C CA A ILE D 1 193 ? -69.351 75.660 7.141 0.50 23.77 192 ILE D CA 1
ATOM 9934 C CA B ILE D 1 193 ? -69.348 75.665 7.133 0.50 22.78 192 ILE D CA 1
ATOM 9935 C C . ILE D 1 193 ? -69.794 74.424 7.926 1.00 22.48 192 ILE D C 1
ATOM 9936 O O . ILE D 1 193 ? -70.946 74.016 7.846 1.00 24.56 192 ILE D O 1
ATOM 9945 N N . ALA D 1 194 ? -68.885 73.870 8.731 1.00 22.48 193 ALA D N 1
ATOM 9946 C CA . ALA D 1 194 ? -69.172 72.707 9.598 1.00 21.67 193 ALA D CA 1
ATOM 9947 C C . ALA D 1 194 ? -70.369 72.880 10.546 1.00 23.44 193 ALA D C 1
ATOM 9948 O O . ALA D 1 194 ? -71.091 71.923 10.849 1.00 23.89 193 ALA D O 1
ATOM 9950 N N . GLY D 1 195 ? -70.569 74.098 11.024 1.00 23.03 194 GLY D N 1
ATOM 9951 C CA . GLY D 1 195 ? -71.624 74.384 12.005 1.00 22.19 194 GLY D CA 1
ATOM 9952 C C . GLY D 1 195 ? -73.024 74.172 11.482 1.00 21.97 194 GLY D C 1
ATOM 9953 O O . GLY D 1 195 ? -73.988 74.160 12.275 1.00 23.91 194 GLY D O 1
ATOM 9954 N N . LEU D 1 196 ? -73.146 74.046 10.160 1.00 23.79 195 LEU D N 1
ATOM 9955 C CA . LEU D 1 196 ? -74.428 73.757 9.468 1.00 21.71 195 LEU D CA 1
ATOM 9956 C C . LEU D 1 196 ? -74.810 72.272 9.507 1.00 22.18 195 LEU D C 1
ATOM 9957 O O . LEU D 1 196 ? -75.972 71.907 9.207 1.00 23.96 195 LEU D O 1
ATOM 9962 N N . PHE D 1 197 ? -73.843 71.407 9.844 1.00 22.55 196 PHE D N 1
ATOM 9963 C CA . PHE D 1 197 ? -74.007 69.934 9.722 1.00 21.69 196 PHE D CA 1
ATOM 9964 C C . PHE D 1 197 ? -74.145 69.235 11.075 1.00 21.47 196 PHE D C 1
ATOM 9965 O O . PHE D 1 197 ? -73.951 69.852 12.105 1.00 22.40 196 PHE D O 1
ATOM 9973 N N . ASP D 1 198 ? -74.460 67.942 11.075 1.00 21.01 197 ASP D N 1
ATOM 9974 C CA . ASP D 1 198 ? -74.566 67.195 12.346 1.00 21.76 197 ASP D CA 1
ATOM 9975 C C . ASP D 1 198 ? -73.215 66.532 12.655 1.00 20.49 197 ASP D C 1
ATOM 9976 O O . ASP D 1 198 ? -72.694 66.616 13.779 1.00 19.92 197 ASP D O 1
ATOM 9981 N N . SER D 1 199 ? -72.652 65.916 11.633 1.00 20.04 198 SER D N 1
ATOM 9982 C CA . SER D 1 199 ? -71.299 65.362 11.689 1.00 18.46 198 SER D CA 1
ATOM 9983 C C . SER D 1 199 ? -70.514 65.802 10.456 1.00 18.98 198 SER D C 1
ATOM 9984 O O . SER D 1 199 ? -71.107 66.195 9.442 1.00 20.54 198 SER D O 1
ATOM 9987 N N . ILE D 1 200 ? -69.181 65.747 10.552 1.00 19.45 199 ILE D N 1
ATOM 9988 C CA . ILE D 1 200 ? -68.291 66.105 9.444 1.00 19.76 199 ILE D CA 1
ATOM 9989 C C . ILE D 1 200 ? -67.137 65.117 9.350 1.00 18.45 199 ILE D C 1
ATOM 9990 O O . ILE D 1 200 ? -66.606 64.649 10.374 1.00 20.35 199 ILE D O 1
ATOM 9995 N N . TYR D 1 201 ? -66.765 64.788 8.120 1.00 19.31 200 TYR D N 1
ATOM 9996 C CA . TYR D 1 201 ? -65.574 64.007 7.824 1.00 17.80 200 TYR D CA 1
ATOM 9997 C C . TYR D 1 201 ? -64.628 64.967 7.134 1.00 17.70 200 TYR D C 1
ATOM 9998 O O . TYR D 1 201 ? -65.009 65.691 6.220 1.00 19.21 200 TYR D O 1
ATOM 10007 N N . ILE D 1 202 ? -63.391 64.987 7.590 1.00 18.77 201 ILE D N 1
ATOM 10008 C CA . ILE D 1 202 ? -62.309 65.660 6.854 1.00 17.76 201 ILE D CA 1
ATOM 10009 C C . ILE D 1 202 ? -61.142 64.682 6.692 1.00 18.95 201 ILE D C 1
ATOM 10010 O O . ILE D 1 202 ? -60.966 63.770 7.527 1.00 18.29 201 ILE D O 1
ATOM 10015 N N . SER D 1 203 ? -60.314 64.933 5.669 1.00 17.80 202 SER D N 1
ATOM 10016 C CA . SER D 1 203 ? -59.200 64.053 5.262 1.00 17.71 202 SER D CA 1
ATOM 10017 C C . SER D 1 203 ? -57.872 64.806 5.406 1.00 17.76 202 SER D C 1
ATOM 10018 O O . SER D 1 203 ? -57.801 66.009 5.156 1.00 18.54 202 SER D O 1
ATOM 10021 N N . PHE D 1 204 ? -56.806 64.085 5.756 1.00 18.61 203 PHE D N 1
ATOM 10022 C CA . PHE D 1 204 ? -55.479 64.696 5.824 1.00 19.08 203 PHE D CA 1
ATOM 10023 C C . PHE D 1 204 ? -54.556 64.330 4.680 1.00 19.43 203 PHE D C 1
ATOM 10024 O O . PHE D 1 204 ? -53.358 64.585 4.758 1.00 19.99 203 PHE D O 1
ATOM 10032 N N . TYR D 1 205 ? -55.093 63.737 3.610 1.00 20.15 204 TYR D N 1
ATOM 10033 C CA . TYR D 1 205 ? -54.258 63.408 2.460 1.00 20.92 204 TYR D CA 1
ATOM 10034 C C . TYR D 1 205 ? -54.756 63.948 1.106 1.00 21.20 204 TYR D C 1
ATOM 10035 O O . TYR D 1 205 ? -54.108 63.715 0.078 1.00 22.58 204 TYR D O 1
ATOM 10068 N N . GLY D 1 207 ? -56.255 67.919 -0.023 1.00 22.34 206 GLY D N 1
ATOM 10069 C CA . GLY D 1 207 ? -55.642 69.247 -0.224 1.00 21.23 206 GLY D CA 1
ATOM 10070 C C . GLY D 1 207 ? -54.389 69.505 0.595 1.00 21.26 206 GLY D C 1
ATOM 10071 O O . GLY D 1 207 ? -53.452 70.117 0.116 1.00 21.10 206 GLY D O 1
ATOM 10072 N N . LEU D 1 208 ? -54.418 69.053 1.840 1.00 21.18 207 LEU D N 1
ATOM 10073 C CA . LEU D 1 208 ? -53.331 69.220 2.798 1.00 19.92 207 LEU D CA 1
ATOM 10074 C C . LEU D 1 208 ? -52.135 68.319 2.558 1.00 19.54 207 LEU D C 1
ATOM 10075 O O . LEU D 1 208 ? -51.044 68.594 3.064 1.00 22.01 207 LEU D O 1
ATOM 10080 N N . GLY D 1 209 ? -52.316 67.235 1.822 1.00 19.39 208 GLY D N 1
ATOM 10081 C CA . GLY D 1 209 ? -51.166 66.460 1.349 1.00 20.73 208 GLY D CA 1
ATOM 10082 C C . GLY D 1 209 ? -50.398 65.611 2.347 1.00 20.11 208 GLY D C 1
ATOM 10083 O O . GLY D 1 209 ? -49.215 65.298 2.135 1.00 22.75 208 GLY D O 1
ATOM 10084 N N . GLY D 1 210 ? -51.062 65.183 3.412 1.00 20.12 209 GLY D N 1
ATOM 10085 C CA . GLY D 1 210 ? -50.479 64.216 4.334 1.00 18.82 209 GLY D CA 1
ATOM 10086 C C . GLY D 1 210 ? -50.514 62.868 3.656 1.00 20.20 209 GLY D C 1
ATOM 10087 O O . GLY D 1 210 ? -50.595 62.788 2.432 1.00 20.91 209 GLY D O 1
ATOM 10088 N N . ILE D 1 211 ? -50.502 61.800 4.446 1.00 19.33 210 ILE D N 1
ATOM 10089 C CA . ILE D 1 211 ? -50.230 60.465 3.922 1.00 19.48 210 ILE D CA 1
ATOM 10090 C C . ILE D 1 211 ? -51.490 59.610 3.924 1.00 20.34 210 ILE D C 1
ATOM 10091 O O . ILE D 1 211 ? -51.816 58.968 2.905 1.00 21.14 210 ILE D O 1
ATOM 10096 N N . ALA D 1 212 ? -52.167 59.565 5.074 1.00 18.34 211 ALA D N 1
ATOM 10097 C CA . ALA D 1 212 ? -53.539 59.029 5.151 1.00 19.40 211 ALA D CA 1
ATOM 10098 C C . ALA D 1 212 ? -54.170 59.586 6.404 1.00 19.18 211 ALA D C 1
ATOM 10099 O O . ALA D 1 212 ? -53.552 60.406 7.122 1.00 19.17 211 ALA D O 1
ATOM 10101 N N . GLY D 1 213 ? -55.415 59.193 6.648 1.00 17.49 212 GLY D N 1
ATOM 10102 C CA . GLY D 1 213 ? -56.086 59.516 7.904 1.00 18.36 212 GLY D CA 1
ATOM 10103 C C . GLY D 1 213 ? -57.296 60.450 7.737 1.00 18.75 212 GLY D C 1
ATOM 10104 O O . GLY D 1 213 ? -57.446 61.140 6.739 1.00 20.06 212 GLY D O 1
ATOM 10105 N N . ALA D 1 214 ? -58.151 60.452 8.758 1.00 18.70 213 ALA D N 1
ATOM 10106 C CA . ALA D 1 214 ? -59.430 61.131 8.686 1.00 16.11 213 ALA D CA 1
ATOM 10107 C C . ALA D 1 214 ? -59.838 61.480 10.074 1.00 16.22 213 ALA D C 1
ATOM 10108 O O . ALA D 1 214 ? -59.432 60.806 11.010 1.00 18.56 213 ALA D O 1
ATOM 10110 N N . ILE D 1 215 ? -60.576 62.580 10.216 1.00 16.79 214 ILE D N 1
ATOM 10111 C CA . ILE D 1 215 ? -61.268 62.923 11.453 1.00 18.23 214 ILE D CA 1
ATOM 10112 C C . ILE D 1 215 ? -62.750 62.807 11.138 1.00 18.55 214 ILE D C 1
ATOM 10113 O O . ILE D 1 215 ? -63.204 63.218 10.031 1.00 18.14 214 ILE D O 1
ATOM 10118 N N . LEU D 1 216 ? -63.487 62.192 12.064 1.00 18.90 215 LEU D N 1
ATOM 10119 C CA . LEU D 1 216 ? -64.944 62.275 12.069 1.00 17.31 215 LEU D CA 1
ATOM 10120 C C . LEU D 1 216 ? -65.293 63.069 13.322 1.00 18.95 215 LEU D C 1
ATOM 10121 O O . LEU D 1 216 ? -64.874 62.733 14.468 1.00 19.58 215 LEU D O 1
ATOM 10126 N N . ALA D 1 217 ? -66.045 64.143 13.115 1.00 19.18 216 ALA D N 1
ATOM 10127 C CA . ALA D 1 217 ? -66.354 65.050 14.189 1.00 19.41 216 ALA D CA 1
ATOM 10128 C C . ALA D 1 217 ? -67.894 65.247 14.320 1.00 20.38 216 ALA D C 1
ATOM 10129 O O . ALA D 1 217 ? -68.646 65.194 13.348 1.00 20.35 216 ALA D O 1
ATOM 10131 N N . GLY D 1 218 ? -68.370 65.441 15.540 1.00 21.72 217 GLY D N 1
ATOM 10132 C CA . GLY D 1 218 ? -69.808 65.580 15.774 1.00 21.23 217 GLY D CA 1
ATOM 10133 C C . GLY D 1 218 ? -70.009 65.703 17.263 1.00 21.37 217 GLY D C 1
ATOM 10134 O O . GLY D 1 218 ? -69.034 65.962 17.995 1.00 22.41 217 GLY D O 1
ATOM 10135 N N . PRO D 1 219 ? -71.259 65.522 17.736 1.00 22.10 218 PRO D N 1
ATOM 10136 C CA . PRO D 1 219 ? -71.541 65.546 19.186 1.00 22.12 218 PRO D CA 1
ATOM 10137 C C . PRO D 1 219 ? -70.837 64.448 19.961 1.00 22.03 218 PRO D C 1
ATOM 10138 O O . PRO D 1 219 ? -70.393 63.452 19.367 1.00 21.67 218 PRO D O 1
ATOM 10142 N N . ALA D 1 220 ? -70.810 64.602 21.281 1.00 22.11 219 ALA D N 1
ATOM 10143 C CA . ALA D 1 220 ? -70.052 63.709 22.132 1.00 21.50 219 ALA D CA 1
ATOM 10144 C C . ALA D 1 220 ? -70.591 62.272 22.073 1.00 20.52 219 ALA D C 1
ATOM 10145 O O . ALA D 1 220 ? -69.814 61.332 21.902 1.00 21.73 219 ALA D O 1
ATOM 10147 N N . ALA D 1 221 ? -71.903 62.099 22.188 1.00 20.01 220 ALA D N 1
ATOM 10148 C CA . ALA D 1 221 ? -72.484 60.753 22.235 1.00 22.03 220 ALA D CA 1
ATOM 10149 C C . ALA D 1 221 ? -72.201 60.003 20.938 1.00 22.33 220 ALA D C 1
ATOM 10150 O O . ALA D 1 221 ? -71.782 58.834 20.965 1.00 23.06 220 ALA D O 1
ATOM 10152 N N . PHE D 1 222 ? -72.451 60.695 19.816 1.00 22.10 221 PHE D N 1
ATOM 10153 C CA . PHE D 1 222 ? -72.113 60.244 18.468 1.00 20.81 221 PHE D CA 1
ATOM 10154 C C . PHE D 1 222 ? -70.636 59.831 18.323 1.00 20.49 221 PHE D C 1
ATOM 10155 O O . PHE D 1 222 ? -70.339 58.813 17.687 1.00 18.67 221 PHE D O 1
ATOM 10163 N N . CYS D 1 223 ? -69.726 60.635 18.868 1.00 19.56 222 CYS D N 1
ATOM 10164 C CA . CYS D 1 223 ? -68.290 60.331 18.753 1.00 20.07 222 CYS D CA 1
ATOM 10165 C C . CYS D 1 223 ? -67.887 59.113 19.644 1.00 20.58 222 CYS D C 1
ATOM 10166 O O . CYS D 1 223 ? -67.061 58.305 19.243 1.00 19.91 222 CYS D O 1
ATOM 10169 N N . GLN D 1 224 ? -68.477 59.001 20.835 1.00 22.27 223 GLN D N 1
ATOM 10170 C CA . GLN D 1 224 ? -68.322 57.804 21.707 1.00 22.50 223 GLN D CA 1
ATOM 10171 C C . GLN D 1 224 ? -68.718 56.527 20.999 1.00 21.54 223 GLN D C 1
ATOM 10172 O O . GLN D 1 224 ? -67.994 55.532 21.028 1.00 22.12 223 GLN D O 1
ATOM 10178 N N . THR D 1 225 ? -69.884 56.552 20.374 1.00 20.41 224 THR D N 1
ATOM 10179 C CA . THR D 1 225 ? -70.329 55.448 19.541 1.00 20.98 224 THR D CA 1
ATOM 10180 C C . THR D 1 225 ? -69.394 55.164 18.366 1.00 19.49 224 THR D C 1
ATOM 10181 O O . THR D 1 225 ? -69.132 54.001 18.074 1.00 19.33 224 THR D O 1
ATOM 10185 N N . ALA D 1 226 ? -68.916 56.211 17.687 1.00 18.02 225 ALA D N 1
ATOM 10186 C CA . ALA D 1 226 ? -68.015 56.038 16.542 1.00 18.43 225 ALA D CA 1
ATOM 10187 C C . ALA D 1 226 ? -66.720 55.310 16.960 1.00 17.51 225 ALA D C 1
ATOM 10188 O O . ALA D 1 226 ? -66.229 54.483 16.188 1.00 19.00 225 ALA D O 1
ATOM 10190 N N . ARG D 1 227 ? -66.225 55.565 18.174 1.00 17.71 226 ARG D N 1
ATOM 10191 C CA . ARG D 1 227 ? -65.032 54.854 18.702 1.00 20.11 226 ARG D CA 1
ATOM 10192 C C . ARG D 1 227 ? -65.310 53.386 18.913 1.00 19.11 226 ARG D C 1
ATOM 10193 O O . ARG D 1 227 ? -64.426 52.558 18.692 1.00 18.06 226 ARG D O 1
ATOM 10201 N N . ILE D 1 228 ? -66.529 53.054 19.340 1.00 17.98 227 ILE D N 1
ATOM 10202 C CA A ILE D 1 228 ? -66.947 51.651 19.459 0.50 20.23 227 ILE D CA 1
ATOM 10203 C CA B ILE D 1 228 ? -66.887 51.642 19.464 0.50 20.17 227 ILE D CA 1
ATOM 10204 C C . ILE D 1 228 ? -66.923 50.985 18.075 1.00 18.07 227 ILE D C 1
ATOM 10205 O O . ILE D 1 228 ? -66.432 49.868 17.916 1.00 18.44 227 ILE D O 1
ATOM 10214 N N . TRP D 1 229 ? -67.461 51.677 17.061 1.00 18.64 228 TRP D N 1
ATOM 10215 C CA . TRP D 1 229 ? -67.493 51.116 15.679 1.00 18.03 228 TRP D CA 1
ATOM 10216 C C . TRP D 1 229 ? -66.068 51.037 15.075 1.00 17.67 228 TRP D C 1
ATOM 10217 O O . TRP D 1 229 ? -65.734 50.054 14.358 1.00 17.27 228 TRP D O 1
ATOM 10228 N N . LYS D 1 230 ? -65.252 52.033 15.376 1.00 16.94 229 LYS D N 1
ATOM 10229 C CA . LYS D 1 230 ? -63.857 52.005 14.982 1.00 16.38 229 LYS D CA 1
ATOM 10230 C C . LYS D 1 230 ? -63.217 50.695 15.513 1.00 16.99 229 LYS D C 1
ATOM 10231 O O . LYS D 1 230 ? -62.525 50.025 14.770 1.00 17.35 229 LYS D O 1
ATOM 10237 N N . ARG D 1 231 ? -63.462 50.325 16.752 1.00 17.00 230 ARG D N 1
ATOM 10238 C CA . ARG D 1 231 ? -62.920 49.045 17.247 1.00 19.83 230 ARG D CA 1
ATOM 10239 C C . ARG D 1 231 ? -63.452 47.806 16.471 1.00 17.77 230 ARG D C 1
ATOM 10240 O O . ARG D 1 231 ? -62.674 46.955 16.098 1.00 18.32 230 ARG D O 1
ATOM 10248 N N . ARG D 1 232 ? -64.765 47.736 16.226 1.00 18.23 231 ARG D N 1
ATOM 10249 C CA . ARG D 1 232 ? -65.414 46.605 15.508 1.00 16.48 231 ARG D CA 1
ATOM 10250 C C . ARG D 1 232 ? -64.849 46.386 14.095 1.00 16.29 231 ARG D C 1
ATOM 10251 O O . ARG D 1 232 ? -64.583 45.262 13.668 1.00 17.99 231 ARG D O 1
ATOM 10259 N N . TYR D 1 233 ? -64.709 47.498 13.388 1.00 18.20 232 TYR D N 1
ATOM 10260 C CA . TYR D 1 233 ? -64.060 47.574 12.072 1.00 18.42 232 TYR D CA 1
ATOM 10261 C C . TYR D 1 233 ? -62.594 47.191 12.021 1.00 16.98 232 TYR D C 1
ATOM 10262 O O . TYR D 1 233 ? -62.101 46.900 10.954 1.00 19.08 232 TYR D O 1
ATOM 10271 N N . GLY D 1 234 ? -61.883 47.228 13.145 1.00 18.47 233 GLY D N 1
ATOM 10272 C CA . GLY D 1 234 ? -60.461 46.937 13.130 1.00 17.98 233 GLY D CA 1
ATOM 10273 C C . GLY D 1 234 ? -59.653 48.145 12.709 1.00 17.62 233 GLY D C 1
ATOM 10274 O O . GLY D 1 234 ? -58.535 47.989 12.181 1.00 19.01 233 GLY D O 1
ATOM 10275 N N . GLY D 1 235 ? -60.205 49.342 12.943 1.00 18.08 234 GLY D N 1
ATOM 10276 C CA . GLY D 1 235 ? -59.516 50.626 12.692 1.00 17.78 234 GLY D CA 1
ATOM 10277 C C . GLY D 1 235 ? -58.877 51.235 13.926 1.00 18.94 234 GLY D C 1
ATOM 10278 O O . GLY D 1 235 ? -58.176 52.241 13.838 1.00 21.43 234 GLY D O 1
ATOM 10279 N N . ASP D 1 236 ? -59.128 50.620 15.077 1.00 19.51 235 ASP D N 1
ATOM 10280 C CA . ASP D 1 236 ? -58.628 51.081 16.380 1.00 20.23 235 ASP D CA 1
ATOM 10281 C C . ASP D 1 236 ? -57.275 50.445 16.631 1.00 19.62 235 ASP D C 1
ATOM 10282 O O . ASP D 1 236 ? -57.077 49.705 17.577 1.00 20.64 235 ASP D O 1
ATOM 10287 N N . LEU D 1 237 ? -56.345 50.754 15.751 1.00 21.98 236 LEU D N 1
ATOM 10288 C CA . LEU D 1 237 ? -55.014 50.163 15.794 1.00 22.47 236 LEU D CA 1
ATOM 10289 C C . LEU D 1 237 ? -54.297 50.616 17.094 1.00 22.63 236 LEU D C 1
ATOM 10290 O O . LEU D 1 237 ? -54.537 51.714 17.596 1.00 22.46 236 LEU D O 1
ATOM 10295 N N . ILE D 1 238 ? -53.441 49.754 17.636 1.00 23.43 237 ILE D N 1
ATOM 10296 C CA . ILE D 1 238 ? -52.625 50.089 18.798 1.00 22.20 237 ILE D CA 1
ATOM 10297 C C . ILE D 1 238 ? -51.964 51.467 18.669 1.00 22.64 237 ILE D C 1
ATOM 10298 O O . ILE D 1 238 ? -52.019 52.248 19.618 1.00 23.20 237 ILE D O 1
ATOM 10303 N N . SER D 1 239 ? -51.380 51.756 17.495 1.00 21.33 238 SER D N 1
ATOM 10304 C CA . SER D 1 239 ? -50.647 53.012 17.234 1.00 20.35 238 SER D CA 1
ATOM 10305 C C . SER D 1 239 ? -51.010 53.607 15.887 1.00 18.02 238 SER D C 1
ATOM 10306 O O . SER D 1 239 ? -50.596 53.082 14.869 1.00 19.31 238 SER D O 1
ATOM 10309 N N . LEU D 1 240 ? -51.818 54.664 15.871 1.00 18.60 239 LEU D N 1
ATOM 10310 C CA . LEU D 1 240 ? -52.095 55.427 14.618 1.00 18.85 239 LEU D CA 1
ATOM 10311 C C . LEU D 1 240 ? -51.159 56.662 14.471 1.00 18.41 239 LEU D C 1
ATOM 10312 O O . LEU D 1 240 ? -51.308 57.434 13.519 1.00 19.93 239 LEU D O 1
ATOM 10317 N N . TYR D 1 241 ? -50.180 56.835 15.369 1.00 18.51 240 TYR D N 1
ATOM 10318 C CA . TYR D 1 241 ? -49.279 58.020 15.323 1.00 18.72 240 TYR D CA 1
ATOM 10319 C C . TYR D 1 241 ? -48.546 58.242 14.000 1.00 19.11 240 TYR D C 1
ATOM 10320 O O . TYR D 1 241 ? -48.2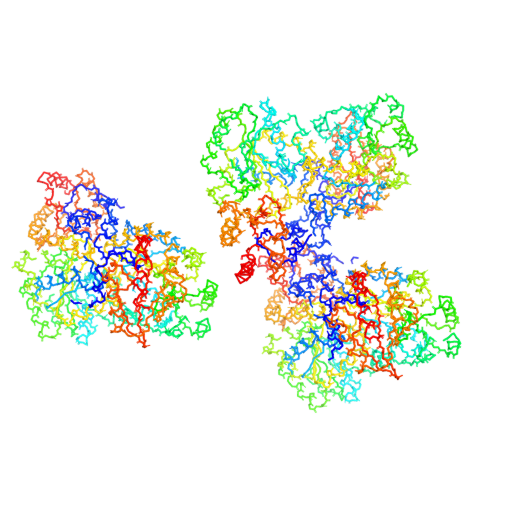92 59.382 13.632 1.00 17.41 240 TYR D O 1
ATOM 10329 N N . PRO D 1 242 ? -48.221 57.168 13.266 1.00 19.17 241 PRO D N 1
ATOM 10330 C CA . PRO D 1 242 ? -47.564 57.495 12.007 1.00 19.64 241 PRO D CA 1
ATOM 10331 C C . PRO D 1 242 ? -48.392 58.382 11.068 1.00 18.61 241 PRO D C 1
ATOM 10332 O O . PRO D 1 242 ? -47.802 59.132 10.282 1.00 19.58 241 PRO D O 1
ATOM 10336 N N . TYR D 1 243 ? -49.722 58.278 11.150 1.00 17.64 242 TYR D N 1
ATOM 10337 C CA . TYR D 1 243 ? -50.659 59.049 10.338 1.00 17.10 242 TYR D CA 1
ATOM 10338 C C . TYR D 1 243 ? -51.083 60.317 10.987 1.00 18.31 242 TYR D C 1
ATOM 10339 O O . TYR D 1 243 ? -51.347 61.278 10.299 1.00 19.56 242 TYR D O 1
ATOM 10348 N N . ILE D 1 244 ? -51.211 60.301 12.305 1.00 19.22 243 ILE D N 1
ATOM 10349 C CA . ILE D 1 244 ? -51.680 61.467 13.060 1.00 19.45 243 ILE D CA 1
ATOM 10350 C C . ILE D 1 244 ? -50.606 62.573 13.054 1.00 19.50 243 ILE D C 1
ATOM 10351 O O . ILE D 1 244 ? -50.861 63.738 12.711 1.00 19.62 243 ILE D O 1
ATOM 10356 N N . VAL D 1 245 ? -49.387 62.192 13.389 1.00 20.15 244 VAL D N 1
ATOM 10357 C CA . VAL D 1 245 ? -48.298 63.156 13.443 1.00 19.63 244 VAL D CA 1
ATOM 10358 C C . VAL D 1 245 ? -48.000 63.758 12.056 1.00 21.03 244 VAL D C 1
ATOM 10359 O O . VAL D 1 245 ? -47.818 64.961 11.947 1.00 19.69 244 VAL D O 1
ATOM 10363 N N . SER D 1 246 ? -47.968 62.913 11.021 1.00 19.70 245 SER D N 1
ATOM 10364 C CA . SER D 1 246 ? -47.792 63.367 9.662 1.00 18.48 245 SER D CA 1
ATOM 10365 C C . SER D 1 246 ? -48.973 64.235 9.196 1.00 18.36 245 SER D C 1
ATOM 10366 O O . SER D 1 246 ? -48.783 65.152 8.429 1.00 19.50 245 SER D O 1
ATOM 10369 N N . ALA D 1 247 ? -50.179 63.940 9.666 1.00 18.58 246 ALA D N 1
ATOM 10370 C CA . ALA D 1 247 ? -51.355 64.704 9.302 1.00 16.63 246 ALA D CA 1
ATOM 10371 C C . ALA D 1 247 ? -51.201 66.127 9.864 1.00 20.74 246 ALA D C 1
ATOM 10372 O O . ALA D 1 247 ? -51.384 67.108 9.142 1.00 20.71 246 ALA D O 1
ATOM 10374 N N . ASP D 1 248 ? -50.838 66.207 11.149 1.00 20.65 247 ASP D N 1
ATOM 10375 C CA . ASP D 1 248 ? -50.656 67.487 11.871 1.00 21.38 247 ASP D CA 1
ATOM 10376 C C . ASP D 1 248 ? -49.524 68.324 11.272 1.00 21.24 247 ASP D C 1
ATOM 10377 O O . ASP D 1 248 ? -49.610 69.560 11.212 1.00 23.71 247 ASP D O 1
ATOM 10382 N N . TYR D 1 249 ? -48.483 67.651 10.797 1.00 21.96 248 TYR D N 1
ATOM 10383 C CA . TYR D 1 249 ? -47.336 68.305 10.164 1.00 21.71 248 TYR D CA 1
ATOM 10384 C C . TYR D 1 249 ? -47.724 69.013 8.852 1.00 20.33 248 TYR D C 1
ATOM 10385 O O . TYR D 1 249 ? -47.406 70.192 8.637 1.00 18.67 248 TYR D O 1
ATOM 10394 N N . TYR D 1 250 ? -48.373 68.260 7.969 1.00 20.13 249 TYR D N 1
ATOM 10395 C CA . TYR D 1 250 ? -48.793 68.811 6.702 1.00 20.31 249 TYR D CA 1
ATOM 10396 C C . TYR D 1 250 ? -49.969 69.762 6.830 1.00 19.15 249 TYR D C 1
ATOM 10397 O O . TYR D 1 250 ? -50.056 70.701 6.061 1.00 22.16 249 TYR D O 1
ATOM 10406 N N . TYR D 1 251 ? -50.834 69.549 7.817 1.00 18.70 250 TYR D N 1
ATOM 10407 C CA . TYR D 1 251 ? -51.885 70.513 8.134 1.00 20.71 250 TYR D CA 1
ATOM 10408 C C . TYR D 1 251 ? -51.252 71.854 8.511 1.00 21.36 250 TYR D C 1
ATOM 10409 O O . TYR D 1 251 ? -51.659 72.919 7.992 1.00 21.98 250 TYR D O 1
ATOM 10418 N N . GLU D 1 252 ? -50.260 71.819 9.399 1.00 21.17 251 GLU D N 1
ATOM 10419 C CA . GLU D 1 252 ? -49.604 73.062 9.861 1.00 23.03 251 GLU D CA 1
ATOM 10420 C C . GLU D 1 252 ? -48.858 73.730 8.721 1.00 22.63 251 GLU D C 1
ATOM 10421 O O . GLU D 1 252 ? -48.900 74.957 8.587 1.00 23.05 251 GLU D O 1
ATOM 10427 N N . LEU D 1 253 ? -48.255 72.891 7.871 1.00 21.97 252 LEU D N 1
ATOM 10428 C CA . LEU D 1 253 ? -47.508 73.316 6.697 1.00 22.28 252 LEU D CA 1
ATOM 10429 C C . LEU D 1 253 ? -48.384 73.988 5.645 1.00 22.81 252 LEU D C 1
ATOM 10430 O O . LEU D 1 253 ? -47.917 74.914 5.028 1.00 19.97 252 LEU D O 1
ATOM 10435 N N . ARG D 1 254 ? -49.637 73.529 5.455 1.00 21.94 253 ARG D N 1
ATOM 10436 C CA . ARG D 1 254 ? -50.465 73.910 4.301 1.00 21.78 253 ARG D CA 1
ATOM 10437 C C . ARG D 1 254 ? -51.825 74.602 4.566 1.00 23.87 253 ARG D C 1
ATOM 10438 O O . ARG D 1 254 ? -52.443 75.071 3.609 1.00 26.28 253 ARG D O 1
ATOM 10446 N N . LYS D 1 255 ? -52.260 74.681 5.830 1.00 22.86 254 LYS D N 1
ATOM 10447 C CA . LYS D 1 255 ? -53.555 75.267 6.205 1.00 23.26 254 LYS D CA 1
ATOM 10448 C C . LYS D 1 255 ? -53.801 76.694 5.658 1.00 25.20 254 LYS D C 1
ATOM 10449 O O . LYS D 1 255 ? -54.938 77.101 5.498 1.00 25.46 254 LYS D O 1
ATOM 10455 N N . ASP D 1 256 ? -52.733 77.436 5.389 1.00 25.40 255 ASP D N 1
ATOM 10456 C CA . ASP D 1 256 ? -52.851 78.779 4.875 1.00 25.52 255 ASP D CA 1
ATOM 10457 C C . ASP D 1 256 ? -52.522 78.918 3.403 1.00 24.55 255 ASP D C 1
ATOM 10458 O O . ASP D 1 256 ? -52.444 80.053 2.933 1.00 23.97 255 ASP D O 1
ATOM 10463 N N . ARG D 1 257 ? -52.378 77.795 2.686 1.00 22.15 256 ARG D N 1
ATOM 10464 C CA . ARG D 1 257 ? -52.006 77.787 1.262 1.00 21.87 256 ARG D CA 1
ATOM 10465 C C . ARG D 1 257 ? -53.177 77.504 0.289 1.00 21.72 256 ARG D C 1
ATOM 10466 O O . ARG D 1 257 ? -53.040 77.662 -0.926 1.00 22.91 256 ARG D O 1
ATOM 10482 N N . GLY D 1 259 ? -55.779 79.238 -0.295 1.00 23.10 258 GLY D N 1
ATOM 10483 C CA . GLY D 1 259 ? -56.075 80.456 -1.037 1.00 22.64 258 GLY D CA 1
ATOM 10484 C C . GLY D 1 259 ? -55.185 80.597 -2.248 1.00 21.98 258 GLY D C 1
ATOM 10485 O O . GLY D 1 259 ? -55.658 80.963 -3.311 1.00 23.24 258 GLY D O 1
ATOM 10486 N N . GLN D 1 260 ? -53.895 80.295 -2.103 1.00 22.63 259 GLN D N 1
ATOM 10487 C CA . GLN D 1 260 ? -53.007 80.344 -3.257 1.00 24.19 259 GLN D CA 1
ATOM 10488 C C . GLN D 1 260 ? -53.235 79.202 -4.272 1.00 23.76 259 GLN D C 1
ATOM 10489 O O . GLN D 1 260 ? -53.129 79.421 -5.473 1.00 22.31 259 GLN D O 1
ATOM 10495 N N . TYR D 1 261 ? -53.558 78.000 -3.810 1.00 21.19 260 TYR D N 1
ATOM 10496 C CA . TYR D 1 261 ? -53.841 76.905 -4.734 1.00 19.93 260 TYR D CA 1
ATOM 10497 C C . TYR D 1 261 ? -55.100 77.242 -5.574 1.00 20.50 260 TYR D C 1
ATOM 10498 O O . TYR D 1 261 ? -55.170 76.918 -6.781 1.00 22.04 260 TYR D O 1
ATOM 10507 N N . TYR D 1 262 ? -56.057 77.910 -4.926 1.00 19.87 261 TYR D N 1
ATOM 10508 C CA . TYR D 1 262 ? -57.309 78.358 -5.548 1.00 20.22 261 TYR D CA 1
ATOM 10509 C C . TYR D 1 262 ? -57.034 79.421 -6.607 1.00 21.96 261 TYR D C 1
ATOM 10510 O O . TYR D 1 262 ? -57.528 79.329 -7.750 1.00 22.24 261 TYR D O 1
ATOM 10519 N N . GLU D 1 263 ? -56.188 80.391 -6.262 1.00 23.32 262 GLU D N 1
ATOM 10520 C CA . GLU D 1 263 ? -55.796 81.404 -7.238 1.00 22.39 262 GLU D CA 1
ATOM 10521 C C . GLU D 1 263 ? -55.048 80.790 -8.390 1.00 21.96 262 GLU D C 1
ATOM 10522 O O . GLU D 1 263 ? -55.291 81.153 -9.525 1.00 22.70 262 GLU D O 1
ATOM 10528 N N . GLN D 1 264 ? -54.157 79.838 -8.115 1.00 21.37 263 GLN D N 1
ATOM 10529 C CA . GLN D 1 264 ? -53.414 79.154 -9.169 1.00 20.41 263 GLN D CA 1
ATOM 10530 C C . GLN D 1 264 ? -54.255 78.212 -10.009 1.00 21.98 263 GLN D C 1
ATOM 10531 O O . GLN D 1 264 ? -53.999 78.044 -11.217 1.00 21.97 263 GLN D O 1
ATOM 10537 N N . ALA D 1 265 ? -55.225 77.558 -9.395 1.00 22.47 264 ALA D N 1
ATOM 10538 C CA . ALA D 1 265 ? -56.153 76.746 -10.186 1.00 21.88 264 ALA D CA 1
ATOM 10539 C C . ALA D 1 265 ? -56.907 77.647 -11.183 1.00 20.85 264 ALA D C 1
ATOM 10540 O O . ALA D 1 265 ? -57.136 77.241 -12.315 1.00 22.21 264 ALA D O 1
ATOM 10542 N N . LYS D 1 266 ? -57.249 78.873 -10.782 1.00 21.88 265 LYS D N 1
ATOM 10543 C CA . LYS D 1 266 ? -57.983 79.795 -11.657 1.00 22.83 265 LYS D CA 1
ATOM 10544 C C . LYS D 1 266 ? -57.107 80.316 -12.822 1.00 23.60 265 LYS D C 1
ATOM 10545 O O . LYS D 1 266 ? -57.596 80.461 -13.958 1.00 22.96 265 LYS D O 1
ATOM 10551 N N . GLN D 1 267 ? -55.816 80.563 -12.531 1.00 24.55 266 GLN D N 1
ATOM 10552 C CA A GLN D 1 267 ? -54.879 81.014 -13.558 0.50 24.59 266 GLN D CA 1
ATOM 10553 C CA B GLN D 1 267 ? -54.829 80.990 -13.537 0.50 24.16 266 GLN D CA 1
ATOM 10554 C C . GLN D 1 267 ? -54.578 79.855 -14.533 1.00 25.31 266 GLN D C 1
ATOM 10555 O O . GLN D 1 267 ? -54.459 80.091 -15.761 1.00 23.35 266 GLN D O 1
ATOM 10566 N N . LEU D 1 268 ? -54.484 78.621 -13.992 1.00 23.76 267 LEU D N 1
ATOM 10567 C CA . LEU D 1 268 ? -54.311 77.424 -14.793 1.00 23.35 267 LEU D CA 1
ATOM 10568 C C . LEU D 1 268 ? -55.532 77.146 -15.680 1.00 22.93 267 LEU D C 1
ATOM 10569 O O . LEU D 1 268 ? -55.373 76.711 -16.811 1.00 24.00 267 LEU D O 1
ATOM 10574 N N . ALA D 1 269 ? -56.740 77.358 -15.163 1.00 22.17 268 ALA D N 1
ATOM 10575 C CA . ALA D 1 269 ? -57.960 77.087 -15.959 1.00 22.72 268 ALA D CA 1
ATOM 10576 C C . ALA D 1 269 ? -58.063 78.010 -17.174 1.00 24.32 268 ALA D C 1
ATOM 10577 O O . ALA D 1 269 ? -58.313 77.569 -18.304 1.00 21.53 268 ALA D O 1
ATOM 10579 N N . GLU D 1 270 ? -57.869 79.295 -16.907 1.00 25.25 269 GLU D N 1
ATOM 10580 C CA . GLU D 1 270 ? -57.783 80.340 -17.945 1.00 26.78 269 GLU D CA 1
ATOM 10581 C C . GLU D 1 270 ? -56.844 79.899 -19.080 1.00 25.48 269 GLU D C 1
ATOM 10582 O O . GLU D 1 270 ? -57.236 79.900 -20.244 1.00 27.37 269 GLU D O 1
ATOM 10588 N N . GLN D 1 271 ? -55.628 79.466 -18.728 1.00 24.82 270 GLN D N 1
ATOM 10589 C CA . GLN D 1 271 ? -54.666 78.943 -19.698 1.00 25.53 270 GLN D CA 1
ATOM 10590 C C . GLN D 1 271 ? -55.167 77.774 -20.534 1.00 26.39 270 GLN D C 1
ATOM 10591 O O . GLN D 1 271 ? -55.026 77.778 -21.767 1.00 26.44 270 GLN D O 1
ATOM 10597 N N . PHE D 1 272 ? -55.731 76.753 -19.884 1.00 25.32 271 PHE D N 1
ATOM 10598 C CA . PHE D 1 272 ? -56.283 75.617 -20.639 1.00 22.38 271 PHE D CA 1
ATOM 10599 C C . PHE D 1 272 ? -57.487 76.051 -21.479 1.00 22.83 271 PHE D C 1
ATOM 10600 O O . PHE D 1 272 ? -57.681 75.553 -22.573 1.00 23.85 271 PHE D O 1
ATOM 10608 N N . ASN D 1 273 ? -58.307 76.963 -20.949 1.00 23.41 272 ASN D N 1
ATOM 10609 C CA . ASN D 1 273 ? -59.508 77.423 -21.648 1.00 23.71 272 ASN D CA 1
ATOM 10610 C C . ASN D 1 273 ? -59.117 78.268 -22.867 1.00 25.88 272 ASN D C 1
ATOM 10611 O O . ASN D 1 273 ? -59.826 78.283 -23.874 1.00 25.51 272 ASN D O 1
ATOM 10616 N N . ALA D 1 274 ? -57.962 78.941 -22.770 1.00 28.41 273 ALA D N 1
ATOM 10617 C CA . ALA D 1 274 ? -57.340 79.623 -23.919 1.00 29.57 273 ALA D CA 1
ATOM 10618 C C . ALA D 1 274 ? -56.947 78.733 -25.100 1.00 30.26 273 ALA D C 1
ATOM 10619 O O . ALA D 1 274 ? -56.737 79.259 -26.195 1.00 32.13 273 ALA D O 1
ATOM 10621 N N . LEU D 1 275 ? -56.782 77.419 -24.897 1.00 30.53 274 LEU D N 1
ATOM 10622 C CA . LEU D 1 275 ? -56.365 76.514 -25.983 1.00 29.40 274 LEU D CA 1
ATOM 10623 C C . LEU D 1 275 ? -57.582 76.113 -26.829 1.00 29.91 274 LEU D C 1
ATOM 10624 O O . LEU D 1 275 ? -58.696 76.029 -26.291 1.00 29.71 274 LEU D O 1
ATOM 10629 N N . PRO D 1 276 ? -57.380 75.862 -28.155 1.00 31.31 275 PRO D N 1
ATOM 10630 C CA . PRO D 1 276 ? -58.511 75.373 -28.961 1.00 30.34 275 PRO D CA 1
ATOM 10631 C C . PRO D 1 276 ? -58.773 73.887 -28.715 1.00 27.78 275 PRO D C 1
ATOM 10632 O O . PRO D 1 276 ? -57.830 73.101 -28.641 1.00 28.82 275 PRO D O 1
ATOM 10636 N N . GLY D 1 277 ? -60.042 73.514 -28.569 1.00 27.52 276 GLY D N 1
ATOM 10637 C CA . GLY D 1 277 ? -60.401 72.112 -28.328 1.00 28.29 276 GLY D CA 1
ATOM 10638 C C . GLY D 1 277 ? -60.051 71.588 -26.927 1.00 27.32 276 GLY D C 1
ATOM 10639 O O . GLY D 1 277 ? -59.859 70.388 -26.730 1.00 27.70 276 GLY D O 1
ATOM 10640 N N . VAL D 1 278 ? -59.959 72.498 -25.963 1.00 27.06 277 VAL D N 1
ATOM 10641 C CA . VAL D 1 278 ? -59.701 72.168 -24.581 1.00 24.49 277 VAL D CA 1
ATOM 10642 C C . VAL D 1 278 ? -60.604 73.091 -23.755 1.00 24.30 277 VAL D C 1
ATOM 10643 O O . VAL D 1 278 ? -60.753 74.266 -24.096 1.00 24.77 277 VAL D O 1
ATOM 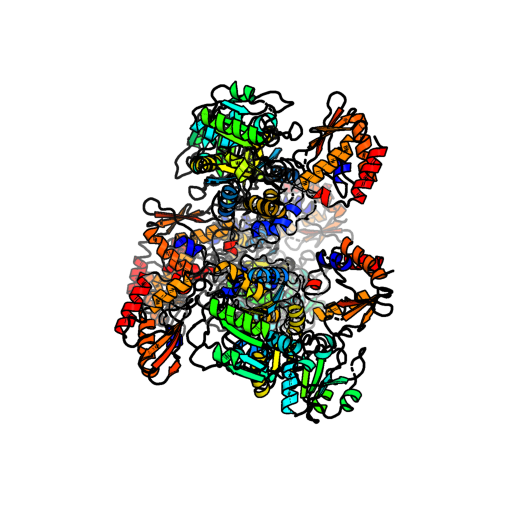10647 N N . HIS D 1 279 ? -61.244 72.569 -22.704 1.00 21.08 278 HIS D N 1
ATOM 10648 C CA . HIS D 1 279 ? -61.991 73.416 -21.768 1.00 21.74 278 HIS D CA 1
ATOM 10649 C C . HIS D 1 279 ? -62.062 72.797 -20.354 1.00 21.22 278 HIS D C 1
ATOM 10650 O O . HIS D 1 279 ? -61.879 71.610 -20.188 1.00 22.65 278 HIS D O 1
ATOM 10657 N N . THR D 1 280 ? -62.335 73.609 -19.344 1.00 21.34 279 THR D N 1
ATOM 10658 C CA . THR D 1 280 ? -62.400 73.094 -17.975 1.00 22.42 279 THR D CA 1
ATOM 10659 C C . THR D 1 280 ? -63.856 73.039 -17.518 1.00 22.31 279 THR D C 1
ATOM 10660 O O . THR D 1 280 ? -64.671 73.770 -18.031 1.00 22.67 279 THR D O 1
ATOM 10664 N N . THR D 1 281 ? -64.205 72.147 -16.600 1.00 24.12 280 THR D N 1
ATOM 10665 C CA . THR D 1 281 ? -65.476 72.268 -15.863 1.00 25.58 280 THR D CA 1
ATOM 10666 C C . THR D 1 281 ? -65.109 72.225 -14.384 1.00 23.99 280 THR D C 1
ATOM 10667 O O . THR D 1 281 ? -64.389 71.323 -13.962 1.00 26.79 280 THR D O 1
ATOM 10671 N N . PRO D 1 282 ? -65.516 73.219 -13.595 1.00 23.47 281 PRO D N 1
ATOM 10672 C CA . PRO D 1 282 ? -66.187 74.380 -14.101 1.00 22.68 281 PRO D CA 1
ATOM 10673 C C . PRO D 1 282 ? -65.235 75.279 -14.895 1.00 21.96 281 PRO D C 1
ATOM 10674 O O . PRO D 1 282 ? -64.001 75.133 -14.869 1.00 21.74 281 PRO D O 1
ATOM 10678 N N . GLU D 1 283 ? -65.831 76.224 -15.584 1.00 22.67 282 GLU D N 1
ATOM 10679 C CA . GLU D 1 283 ? -65.078 77.189 -16.352 1.00 22.75 282 GLU D CA 1
ATOM 10680 C C . GLU D 1 283 ? -64.127 77.933 -15.452 1.00 19.87 282 GLU D C 1
ATOM 10681 O O . GLU D 1 283 ? -62.973 78.068 -15.750 1.00 23.41 282 GLU D O 1
ATOM 10687 N N . VAL D 1 284 ? -64.634 78.469 -14.360 1.00 21.64 283 VAL D N 1
ATOM 10688 C CA . VAL D 1 284 ? -63.795 79.147 -13.381 1.00 21.43 283 VAL D CA 1
ATOM 10689 C C . VAL D 1 284 ? -63.836 78.376 -12.077 1.00 19.87 283 VAL D C 1
ATOM 10690 O O . VAL D 1 284 ? -64.853 78.351 -11.389 1.00 23.25 283 VAL D O 1
ATOM 10694 N N . PRO D 1 285 ? -62.731 77.709 -11.737 1.00 20.64 284 PRO D N 1
ATOM 10695 C CA . PRO D 1 285 ? -62.719 76.944 -10.501 1.00 20.42 284 PRO D CA 1
ATOM 10696 C C . PRO D 1 285 ? -63.196 77.720 -9.276 1.00 21.48 284 PRO D C 1
ATOM 10697 O O . PRO D 1 285 ? -63.010 78.960 -9.182 1.00 21.21 284 PRO D O 1
ATOM 10701 N N . VAL D 1 286 ? -63.804 76.985 -8.337 1.00 22.23 285 VAL D N 1
ATOM 10702 C CA . VAL D 1 286 ? -64.129 77.520 -7.017 1.00 20.76 285 VAL D CA 1
ATOM 10703 C C . VAL D 1 286 ? -63.199 76.978 -5.922 1.00 21.36 285 VAL D C 1
ATOM 10704 O O . VAL D 1 286 ? -63.503 77.060 -4.740 1.00 22.60 285 VAL D O 1
ATOM 10708 N N . SER D 1 287 ? -62.057 76.447 -6.328 1.00 21.79 286 SER D N 1
ATOM 10709 C CA . SER D 1 287 ? -61.118 75.763 -5.406 1.00 20.31 286 SER D CA 1
ATOM 10710 C C . SER D 1 287 ? -59.867 75.499 -6.210 1.00 20.62 286 SER D C 1
ATOM 10711 O O . SER D 1 287 ? -59.699 76.036 -7.339 1.00 22.00 286 SER D O 1
ATOM 10714 N N . ASN D 1 288 ? -59.026 74.627 -5.667 1.00 19.28 287 ASN D N 1
ATOM 10715 C CA . ASN D 1 288 ? -57.807 74.148 -6.300 1.00 18.49 287 ASN D CA 1
ATOM 10716 C C . ASN D 1 288 ? -57.944 73.150 -7.445 1.00 18.97 287 ASN D C 1
ATOM 10717 O O . ASN D 1 288 ? -56.912 72.712 -8.006 1.00 19.63 287 ASN D O 1
ATOM 10730 N N . PHE D 1 290 ? -60.320 71.314 -10.885 1.00 16.22 289 PHE D N 1
ATOM 10731 C CA . PHE D 1 290 ? -61.293 71.318 -11.976 1.00 15.97 289 PHE D CA 1
ATOM 10732 C C . PHE D 1 290 ? -61.078 70.060 -12.779 1.00 17.23 289 PHE D C 1
ATOM 10733 O O . PHE D 1 290 ? -60.061 69.342 -12.601 1.00 19.83 289 PHE D O 1
ATOM 10741 N N . HIS D 1 291 ? -61.998 69.764 -13.682 1.00 18.24 290 HIS D N 1
ATOM 10742 C CA . HIS D 1 291 ? -61.769 68.701 -14.640 1.00 17.82 290 HIS D CA 1
ATOM 10743 C C . HIS D 1 291 ? -61.349 69.396 -15.919 1.00 19.07 290 HIS D C 1
ATOM 10744 O O . HIS D 1 291 ? -61.760 70.541 -16.177 1.00 21.09 290 HIS D O 1
ATOM 10751 N N . LEU D 1 292 ? -60.505 68.702 -16.680 1.00 17.76 291 LEU D N 1
ATOM 10752 C CA . LEU D 1 292 ? -59.894 69.219 -17.868 1.00 18.90 291 LEU D CA 1
ATOM 10753 C C . LEU D 1 292 ? -60.263 68.288 -19.020 1.00 19.39 291 LEU D C 1
ATOM 10754 O O . LEU D 1 292 ? -60.006 67.081 -18.991 1.00 19.44 291 LEU D O 1
ATOM 10759 N N . HIS D 1 293 ? -60.878 68.872 -20.045 1.00 20.60 292 HIS D N 1
ATOM 10760 C CA . HIS D 1 293 ? -61.467 68.101 -21.173 1.00 21.40 292 HIS D CA 1
ATOM 10761 C C . HIS D 1 293 ? -60.815 68.413 -22.533 1.00 20.39 292 HIS D C 1
ATOM 10762 O O . HIS D 1 293 ? -60.650 69.567 -22.879 1.00 21.16 292 HIS D O 1
ATOM 10769 N N . PHE D 1 294 ? -60.473 67.361 -23.276 1.00 21.33 293 PHE D N 1
ATOM 10770 C CA . PHE D 1 294 ? -59.836 67.436 -24.588 1.00 22.08 293 PHE D CA 1
ATOM 10771 C C . PHE D 1 294 ? -60.750 66.826 -25.661 1.00 23.42 293 PHE D C 1
ATOM 10772 O O . PHE D 1 294 ? -61.187 65.674 -25.539 1.00 23.05 293 PHE D O 1
ATOM 10780 N N . ASP D 1 295 ? -61.059 67.614 -26.695 1.00 23.87 294 ASP D N 1
ATOM 10781 C CA . ASP D 1 295 ? -61.851 67.122 -27.814 1.00 27.02 294 ASP D CA 1
ATOM 10782 C C . ASP D 1 295 ? -61.016 66.035 -28.494 1.00 23.99 294 ASP D C 1
ATOM 10783 O O . ASP D 1 295 ? -59.832 66.245 -28.746 1.00 25.06 294 ASP D O 1
ATOM 10788 N N . GLY D 1 296 ? -61.608 64.863 -28.737 1.00 24.68 295 GLY D N 1
ATOM 10789 C CA . GLY D 1 296 ? -60.913 63.708 -29.329 1.00 23.94 295 GLY D CA 1
ATOM 10790 C C . GLY D 1 296 ? -60.825 62.613 -28.285 1.00 24.83 295 GLY D C 1
ATOM 10791 O O . GLY D 1 296 ? -60.971 62.892 -27.098 1.00 28.34 295 GLY D O 1
ATOM 10792 N N . GLN D 1 297 ? -60.593 61.371 -28.700 1.00 23.56 296 GLN D N 1
ATOM 10793 C CA . GLN D 1 297 ? -60.408 60.257 -27.731 1.00 23.65 296 GLN D CA 1
ATOM 10794 C C . GLN D 1 297 ? -58.956 60.175 -27.299 1.00 23.00 296 GLN D C 1
ATOM 10795 O O . GLN D 1 297 ? -58.065 60.778 -27.958 1.00 22.96 296 GLN D O 1
ATOM 10801 N N . ALA D 1 298 ? -58.695 59.408 -26.229 1.00 23.54 297 ALA D N 1
ATOM 10802 C CA . ALA D 1 298 ? -57.354 59.290 -25.673 1.00 23.25 297 ALA D CA 1
ATOM 10803 C C . ALA D 1 298 ? -56.403 58.633 -26.693 1.00 24.57 297 ALA D C 1
ATOM 10804 O O . ALA D 1 298 ? -55.251 59.009 -26.769 1.00 24.17 297 ALA D O 1
ATOM 10806 N N . ALA D 1 299 ? -56.906 57.706 -27.521 1.00 23.66 298 ALA D N 1
ATOM 10807 C CA . ALA D 1 299 ? -56.126 57.225 -28.671 1.00 23.56 298 ALA D CA 1
ATOM 10808 C C . ALA D 1 299 ? -55.478 58.392 -29.487 1.00 23.28 298 ALA D C 1
ATOM 10809 O O . ALA D 1 299 ? -54.373 58.230 -30.029 1.00 24.76 298 ALA D O 1
ATOM 10811 N N . ASP D 1 300 ? -56.142 59.560 -29.546 1.00 24.18 299 ASP D N 1
ATOM 10812 C CA . ASP D 1 300 ? -55.616 60.749 -30.273 1.00 25.38 299 ASP D CA 1
ATOM 10813 C C . ASP D 1 300 ? -54.966 61.820 -29.384 1.00 25.33 299 ASP D C 1
ATOM 10814 O O . ASP D 1 300 ? -54.166 62.635 -29.884 1.00 24.89 299 ASP D O 1
ATOM 10819 N N . ILE D 1 301 ? -55.294 61.840 -28.099 1.00 23.94 300 ILE D N 1
ATOM 10820 C CA . ILE D 1 301 ? -54.750 62.861 -27.182 1.00 24.28 300 ILE D CA 1
ATOM 10821 C C . ILE D 1 301 ? -53.530 62.291 -26.389 1.00 24.86 300 ILE D C 1
ATOM 10822 O O . ILE D 1 301 ? -52.441 62.913 -26.320 1.00 24.02 300 ILE D O 1
ATOM 10827 N N . SER D 1 302 ? -53.657 61.059 -25.890 1.00 24.71 301 SER D N 1
ATOM 10828 C CA . SER D 1 302 ? -52.582 60.475 -25.054 1.00 24.57 301 SER D CA 1
ATOM 10829 C C . SER D 1 302 ? -51.201 60.605 -25.696 1.00 25.00 301 SER D C 1
ATOM 10830 O O . SER D 1 302 ? -50.262 61.102 -25.062 1.00 24.98 301 SER D O 1
ATOM 10833 N N . PRO D 1 303 ? -51.074 60.242 -26.991 1.00 26.93 302 PRO D N 1
ATOM 10834 C CA . PRO D 1 303 ? -49.759 60.498 -27.629 1.00 26.52 302 PRO D CA 1
ATOM 10835 C C . PRO D 1 303 ? -49.339 61.983 -27.775 1.00 27.69 302 PRO D C 1
ATOM 10836 O O . PRO D 1 303 ? -48.128 62.239 -27.823 1.00 28.95 302 PRO D O 1
ATOM 10840 N N . LYS D 1 304 ? -50.280 62.939 -27.830 1.00 27.50 303 LYS D N 1
ATOM 10841 C CA . LYS D 1 304 ? -49.883 64.380 -27.884 1.00 28.15 303 LYS D CA 1
ATOM 10842 C C . LYS D 1 304 ? -49.224 64.785 -26.561 1.00 28.99 303 LYS D C 1
ATOM 10843 O O . LYS D 1 304 ? -48.115 65.356 -26.553 1.00 27.77 303 LYS D O 1
ATOM 10849 N N . LEU D 1 305 ? -49.911 64.454 -25.465 1.00 27.98 304 LEU D N 1
ATOM 10850 C CA . LEU D 1 305 ? -49.484 64.763 -24.090 1.00 27.40 304 LEU D CA 1
ATOM 10851 C C . LEU D 1 305 ? -48.243 64.032 -23.608 1.00 27.93 304 LEU D C 1
ATOM 10852 O O . LEU D 1 305 ? -47.508 64.549 -22.798 1.00 28.52 304 LEU D O 1
ATOM 10857 N N . GLU D 1 306 ? -48.080 62.793 -24.030 1.00 28.51 305 GLU D N 1
ATOM 10858 C CA . GLU D 1 306 ? -46.883 62.024 -23.736 1.00 31.36 305 GLU D CA 1
ATOM 10859 C C . GLU D 1 306 ? -45.623 62.746 -24.229 1.00 29.39 305 GLU D C 1
ATOM 10860 O O . GLU D 1 306 ? -44.673 62.893 -23.459 1.00 29.79 305 GLU D O 1
ATOM 10866 N N . GLN D 1 307 ? -45.660 63.227 -25.476 1.00 28.75 306 GLN D N 1
ATOM 10867 C CA . GLN D 1 307 ? -44.525 63.911 -26.108 1.00 31.53 306 GLN D CA 1
ATOM 10868 C C . GLN D 1 307 ? -44.232 65.298 -25.488 1.00 31.58 306 GLN D C 1
ATOM 10869 O O . GLN D 1 307 ? -43.064 65.691 -25.324 1.00 30.70 306 GLN D O 1
ATOM 10875 N N . VAL D 1 308 ? -45.276 66.057 -25.177 1.00 29.84 307 VAL D N 1
ATOM 10876 C CA . VAL D 1 308 ? -45.060 67.314 -24.461 1.00 28.93 307 VAL D CA 1
ATOM 10877 C C . VAL D 1 308 ? -44.388 67.018 -23.084 1.00 28.43 307 VAL D C 1
ATOM 10878 O O . VAL D 1 308 ? -43.488 67.741 -22.645 1.00 29.03 307 VAL D O 1
ATOM 10882 N N . GLN D 1 309 ? -44.774 65.929 -22.429 1.00 27.43 308 GLN D N 1
ATOM 10883 C CA . GLN D 1 309 ? -44.200 65.629 -21.104 1.00 28.15 308 GLN D CA 1
ATOM 10884 C C . GLN D 1 309 ? -42.815 64.958 -21.169 1.00 30.36 308 GLN D C 1
ATOM 10885 O O . GLN D 1 309 ? -41.989 65.168 -20.259 1.00 29.66 308 GLN D O 1
ATOM 10891 N N . GLU D 1 310 ? -42.549 64.164 -22.214 1.00 32.68 309 GLU D N 1
ATOM 10892 C CA . GLU D 1 310 ? -41.181 63.617 -22.422 1.00 34.36 309 GLU D CA 1
ATOM 10893 C C . GLU D 1 310 ? -40.155 64.691 -22.844 1.00 33.31 309 GLU D C 1
ATOM 10894 O O . GLU D 1 310 ? -38.989 64.612 -22.445 1.00 35.88 309 GLU D O 1
ATOM 10900 N N . GLU D 1 311 ? -40.581 65.681 -23.627 1.00 32.99 310 GLU D N 1
ATOM 10901 C CA . GLU D 1 311 ? -39.698 66.757 -24.072 1.00 32.69 310 GLU D CA 1
ATOM 10902 C C . GLU D 1 311 ? -39.511 67.805 -22.970 1.00 33.71 310 GLU D C 1
ATOM 10903 O O . GLU D 1 311 ? -38.381 68.214 -22.710 1.00 33.26 310 GLU D O 1
ATOM 10909 N N . THR D 1 312 ? -40.617 68.264 -22.361 1.00 30.64 311 THR D N 1
ATOM 10910 C CA . THR D 1 312 ? -40.573 69.363 -21.408 1.00 28.81 311 THR D CA 1
ATOM 10911 C C . THR D 1 312 ? -40.252 68.941 -19.951 1.00 29.34 311 THR D C 1
ATOM 10912 O O . THR D 1 312 ? -39.845 69.784 -19.150 1.00 29.42 311 THR D O 1
ATOM 10916 N N . GLY D 1 313 ? -40.421 67.659 -19.607 1.00 28.14 312 GLY D N 1
ATOM 10917 C CA . GLY D 1 313 ? -40.308 67.217 -18.198 1.00 27.39 312 GLY D CA 1
ATOM 10918 C C . GLY D 1 313 ? -41.314 67.870 -17.232 1.00 26.93 312 GLY D C 1
ATOM 10919 O O . GLY D 1 313 ? -41.144 67.810 -16.006 1.00 28.23 312 GLY D O 1
ATOM 10920 N N . LEU D 1 314 ? -42.368 68.494 -17.764 1.00 25.99 313 LEU D N 1
ATOM 10921 C CA . LEU D 1 314 ? -43.400 69.129 -16.934 1.00 24.27 313 LEU D CA 1
ATOM 10922 C C . LEU D 1 314 ? -44.662 68.236 -17.006 1.00 23.93 313 LEU D C 1
ATOM 10923 O O . LEU D 1 314 ? -45.132 67.895 -18.086 1.00 24.16 313 LEU D O 1
ATOM 10928 N N . GLY D 1 315 ? -45.193 67.840 -15.854 1.00 24.72 314 GLY D N 1
ATOM 10929 C CA . GLY D 1 315 ? -46.370 66.960 -15.806 1.00 24.11 314 GLY D CA 1
ATOM 10930 C C . GLY D 1 315 ? -47.668 67.741 -15.805 1.00 23.38 314 GLY D C 1
ATOM 10931 O O . GLY D 1 315 ? -47.934 68.507 -14.868 1.00 24.97 314 GLY D O 1
ATOM 10932 N N . PHE D 1 316 ? -48.471 67.560 -16.849 1.00 22.59 315 PHE D N 1
ATOM 10933 C CA . PHE D 1 316 ? -49.799 68.225 -17.000 1.00 21.49 315 PHE D CA 1
ATOM 10934 C C . PHE D 1 316 ? -50.965 67.281 -16.614 1.00 21.34 315 PHE D C 1
ATOM 10935 O O . PHE D 1 316 ? -51.872 67.635 -15.856 1.00 22.10 315 PHE D O 1
ATOM 10943 N N . VAL D 1 317 ? -50.909 66.071 -17.179 1.00 22.19 316 VAL D N 1
ATOM 10944 C CA . VAL D 1 317 ? -51.963 65.070 -17.114 1.00 21.67 316 VAL D CA 1
ATOM 10945 C C . VAL D 1 317 ? -51.328 63.685 -16.945 1.00 21.07 316 VAL D C 1
ATOM 10946 O O . VAL D 1 317 ? -50.421 63.335 -17.674 1.00 23.17 316 VAL D O 1
ATOM 10950 N N . GLY D 1 318 ? -51.802 62.921 -15.961 1.00 22.76 317 GLY D N 1
ATOM 10951 C CA . GLY D 1 318 ? -51.297 61.568 -15.689 1.00 22.45 317 GLY D CA 1
ATOM 10952 C C . GLY D 1 318 ? -52.220 60.414 -16.099 1.00 22.16 317 GLY D C 1
ATOM 10953 O O . GLY D 1 318 ? -51.858 59.250 -15.965 1.00 25.29 317 GLY D O 1
ATOM 10954 N N . TYR D 1 319 ? -53.410 60.728 -16.595 1.00 21.05 318 TYR D N 1
ATOM 10955 C CA . TYR D 1 319 ? -54.366 59.731 -17.055 1.00 20.42 318 TYR D CA 1
ATOM 10956 C C . TYR D 1 319 ? -55.542 60.458 -17.788 1.00 20.95 318 TYR D C 1
ATOM 10957 O O . TYR D 1 319 ? -55.872 61.619 -17.481 1.00 20.33 318 TYR D O 1
ATOM 10966 N N . LEU D 1 320 ? -56.129 59.757 -18.747 1.00 21.07 319 LEU D N 1
ATOM 10967 C CA . LEU D 1 320 ? -57.276 60.246 -19.524 1.00 22.37 319 LEU D CA 1
ATOM 10968 C C . LEU D 1 320 ? -58.412 59.264 -19.416 1.00 21.90 319 LEU D C 1
ATOM 10969 O O . LEU D 1 320 ? -58.188 58.066 -19.484 1.00 25.00 319 LEU D O 1
ATOM 10974 N N . VAL D 1 321 ? -59.622 59.787 -19.242 1.00 22.18 320 VAL D N 1
ATOM 10975 C CA . VAL D 1 321 ? -60.850 58.997 -19.186 1.00 22.33 320 VAL D CA 1
ATOM 10976 C C . VAL D 1 321 ? -61.637 59.344 -20.455 1.00 21.84 320 VAL D C 1
ATOM 10977 O O . VAL D 1 321 ? -61.959 60.514 -20.707 1.00 21.77 320 VAL D O 1
ATOM 10981 N N . ASP D 1 322 ? -61.917 58.320 -21.254 1.00 20.90 321 ASP D N 1
ATOM 10982 C CA . ASP D 1 322 ? -62.535 58.497 -22.589 1.00 22.27 321 ASP D CA 1
ATOM 10983 C C . ASP D 1 322 ? -64.033 58.668 -22.425 1.00 22.44 321 ASP D C 1
ATOM 10984 O O . ASP D 1 322 ? -64.658 57.878 -21.740 1.00 22.50 321 ASP D O 1
ATOM 10989 N N . LYS D 1 323 ? -64.594 59.676 -23.099 1.00 22.10 322 LYS D N 1
ATOM 10990 C CA . LYS D 1 323 ? -66.045 59.935 -23.087 1.00 21.53 322 LYS D CA 1
ATOM 10991 C C . LYS D 1 323 ? -66.537 60.004 -24.551 1.00 21.13 322 LYS D C 1
ATOM 10992 O O . LYS D 1 323 ? -65.824 59.519 -25.454 1.00 21.05 322 LYS D O 1
ATOM 10998 N N . ASP D 1 324 ? -67.760 60.518 -24.799 1.00 22.76 323 ASP D N 1
ATOM 10999 C CA . ASP D 1 324 ? -68.294 60.572 -26.165 1.00 21.75 323 ASP D CA 1
ATOM 11000 C C . ASP D 1 324 ? -67.825 61.822 -26.924 1.00 23.56 323 ASP D C 1
ATOM 11001 O O . ASP D 1 324 ? -68.476 62.867 -26.892 1.00 24.23 323 ASP D O 1
ATOM 11006 N N . GLY D 1 325 ? -66.709 61.673 -27.634 1.00 24.34 324 GLY D N 1
ATOM 11007 C CA . GLY D 1 325 ? -66.138 62.722 -28.474 1.00 24.77 324 GLY D CA 1
ATOM 11008 C C . GLY D 1 325 ? -65.029 63.507 -27.802 1.00 23.39 324 GLY D C 1
ATOM 11009 O O . GLY D 1 325 ? -64.435 64.395 -28.407 1.00 23.12 324 GLY D O 1
ATOM 11010 N N . TYR D 1 326 ? -64.770 63.206 -26.536 1.00 23.72 325 TYR D N 1
ATOM 11011 C CA . TYR D 1 326 ? -63.746 63.911 -25.756 1.00 23.13 325 TYR D CA 1
ATOM 11012 C C . TYR D 1 326 ? -63.129 62.980 -24.721 1.00 21.63 325 TYR D C 1
ATOM 11013 O O . TYR D 1 326 ? -63.602 61.847 -24.547 1.00 22.81 325 TYR D O 1
ATOM 11022 N N . CYS D 1 327 ? -62.092 63.460 -24.035 1.00 20.96 326 CYS D N 1
ATOM 11023 C CA . CYS D 1 327 ? -61.443 62.701 -22.946 1.00 19.86 326 CYS D CA 1
ATOM 11024 C C . CYS D 1 327 ? -61.090 63.661 -21.804 1.00 21.97 326 CYS D C 1
ATOM 11025 O O . CYS D 1 327 ? -61.011 64.871 -22.012 1.00 21.02 326 CYS D O 1
ATOM 11028 N N . SER D 1 328 ? -61.005 63.134 -20.581 1.00 22.46 327 SER D N 1
ATOM 11029 C CA . SER D 1 328 ? -61.001 63.962 -19.392 1.00 23.18 327 SER D CA 1
ATOM 11030 C C . SER D 1 328 ? -59.874 63.604 -18.443 1.00 22.26 327 SER D C 1
ATOM 11031 O O . SER D 1 328 ? -59.339 62.483 -18.451 1.00 20.75 327 SER D O 1
ATOM 11034 N N . THR D 1 329 ? -59.554 64.564 -17.589 1.00 20.11 328 THR D N 1
ATOM 11035 C CA . THR D 1 329 ? -58.749 64.267 -16.413 1.00 19.33 328 THR D CA 1
ATOM 11036 C C . THR D 1 329 ? -59.070 65.282 -15.323 1.00 20.18 328 THR D C 1
ATOM 11037 O O . THR D 1 329 ? -59.873 66.230 -15.523 1.00 19.63 328 THR D O 1
ATOM 11041 N N . GLU D 1 330 ? -58.484 65.066 -14.149 1.00 19.79 329 GLU D N 1
ATOM 11042 C CA . GLU D 1 330 ? -58.730 65.910 -13.019 1.00 19.99 329 GLU D CA 1
ATOM 11043 C C . GLU D 1 330 ? -57.453 66.614 -12.679 1.00 19.73 329 GLU D C 1
ATOM 11044 O O . GLU D 1 330 ? -56.368 66.052 -12.820 1.00 21.02 329 GLU D O 1
ATOM 11050 N N . ILE D 1 331 ? -57.578 67.872 -12.278 1.00 21.05 330 ILE D N 1
ATOM 11051 C CA . ILE D 1 331 ? -56.430 68.674 -11.827 1.00 20.97 330 ILE D CA 1
ATOM 11052 C C . ILE D 1 331 ? -56.730 69.212 -10.443 1.00 19.68 330 ILE D C 1
ATOM 11053 O O . ILE D 1 331 ? -57.797 69.804 -10.194 1.00 21.03 330 ILE D O 1
ATOM 11058 N N . SER D 1 332 ? -55.822 68.962 -9.507 1.00 19.23 331 SER D N 1
ATOM 11059 C CA . SER D 1 332 ? -55.931 69.572 -8.200 1.00 20.57 331 SER D CA 1
ATOM 11060 C C . SER D 1 332 ? -54.604 70.185 -7.858 1.00 19.59 331 SER D C 1
ATOM 11061 O O . SER D 1 332 ? -53.640 69.438 -7.710 1.00 23.91 331 SER D O 1
ATOM 11064 N N . VAL D 1 333 ? -54.569 71.512 -7.696 1.00 20.06 332 VAL D N 1
ATOM 11065 C CA . VAL D 1 333 ? -53.339 72.248 -7.407 1.00 19.29 332 VAL D CA 1
ATOM 11066 C C . VAL D 1 333 ? -52.943 72.041 -5.951 1.00 19.62 332 VAL D C 1
ATOM 11067 O O . VAL D 1 333 ? -53.787 72.120 -5.048 1.00 20.84 332 VAL D O 1
ATOM 11071 N N . GLY D 1 334 ? -51.672 71.710 -5.749 1.00 20.59 333 GLY D N 1
ATOM 11072 C CA . GLY D 1 334 ? -51.005 71.717 -4.441 1.00 19.79 333 GLY D CA 1
ATOM 11073 C C . GLY D 1 334 ? -49.669 72.457 -4.596 1.00 21.06 333 GLY D C 1
ATOM 11074 O O . GLY D 1 334 ? -49.562 73.417 -5.377 1.00 20.79 333 GLY D O 1
ATOM 11075 N N . ASP D 1 335 ? -48.634 71.974 -3.908 1.00 22.00 334 ASP D N 1
ATOM 11076 C CA . ASP D 1 335 ? -47.353 72.689 -3.840 1.00 23.23 334 ASP D CA 1
ATOM 11077 C C . ASP D 1 335 ? -46.552 72.645 -5.114 1.00 24.24 334 ASP D C 1
ATOM 11078 O O . ASP D 1 335 ? -45.759 73.569 -5.365 1.00 26.56 334 ASP D O 1
ATOM 11083 N N . ALA D 1 336 ? -46.716 71.594 -5.908 1.00 24.35 335 ALA D N 1
ATOM 11084 C CA . ALA D 1 336 ? -45.906 71.448 -7.143 1.00 23.78 335 ALA D CA 1
ATOM 11085 C C . ALA D 1 336 ? -45.993 72.616 -8.085 1.00 22.70 335 ALA D C 1
ATOM 11086 O O . ALA D 1 336 ? -44.984 73.030 -8.673 1.00 24.07 335 ALA D O 1
ATOM 11088 N N . TYR D 1 337 ? -47.190 73.142 -8.297 1.00 21.64 336 TYR D N 1
ATOM 11089 C CA . TYR D 1 337 ? -47.319 74.203 -9.284 1.00 22.83 336 TYR D CA 1
ATOM 11090 C C . TYR D 1 337 ? -46.505 75.428 -8.899 1.00 23.25 336 TYR D C 1
ATOM 11091 O O . TYR D 1 337 ? -45.882 76.058 -9.773 1.00 23.49 336 TYR D O 1
ATOM 11100 N N . GLY D 1 338 ? -46.557 75.761 -7.598 1.00 24.54 337 GLY D N 1
ATOM 11101 C CA . GLY D 1 338 ? -45.816 76.861 -7.002 1.00 25.50 337 GLY D CA 1
ATOM 11102 C C . GLY D 1 338 ? -44.304 76.725 -7.090 1.00 26.02 337 GLY D C 1
ATOM 11103 O O . GLY D 1 338 ? -43.595 77.720 -6.986 1.00 27.42 337 GLY D O 1
ATOM 11104 N N . GLU D 1 339 ? -43.811 75.504 -7.295 1.00 27.10 338 GLU D N 1
ATOM 11105 C CA . GLU D 1 339 ? -42.375 75.262 -7.421 1.00 28.29 338 GLU D CA 1
ATOM 11106 C C . GLU D 1 339 ? -41.806 75.481 -8.823 1.00 28.73 338 GLU D C 1
ATOM 11107 O O . GLU D 1 339 ? -40.576 75.486 -8.997 1.00 31.38 338 GLU D O 1
ATOM 11113 N N . LEU D 1 340 ? -42.684 75.679 -9.812 1.00 29.27 339 LEU D N 1
ATOM 11114 C CA . LEU D 1 340 ? -42.275 75.953 -11.178 1.00 27.84 339 LEU D CA 1
ATOM 11115 C C . LEU D 1 340 ? -42.134 77.475 -11.231 1.00 30.42 339 LEU D C 1
ATOM 11116 O O . LEU D 1 340 ? -43.087 78.227 -10.930 1.00 30.94 339 LEU D O 1
ATOM 11121 N N . ASP D 1 341 ? -40.934 77.943 -11.562 1.00 30.68 340 ASP D N 1
ATOM 11122 C CA . ASP D 1 341 ? -40.725 79.372 -11.809 1.00 29.97 340 ASP D CA 1
ATOM 11123 C C . ASP D 1 341 ? -41.446 79.817 -13.085 1.00 30.15 340 ASP D C 1
ATOM 11124 O O . ASP D 1 341 ? -41.936 78.982 -13.884 1.00 31.05 340 ASP D O 1
ATOM 11129 N N . GLN D 1 342 ? -41.497 81.128 -13.295 1.00 30.39 341 GLN D N 1
ATOM 11130 C CA . GLN D 1 342 ? -42.248 81.685 -14.425 1.00 29.93 341 GLN D CA 1
ATOM 11131 C C . GLN D 1 342 ? -41.647 81.390 -15.808 1.00 29.89 341 GLN D C 1
ATOM 11132 O O . GLN D 1 342 ? -42.275 81.750 -16.807 1.00 29.21 341 GLN D O 1
ATOM 11138 N N . GLN D 1 343 ? -40.473 80.741 -15.884 1.00 28.68 342 GLN D N 1
ATOM 11139 C CA . GLN D 1 343 ? -39.880 80.317 -17.171 1.00 30.44 342 GLN D CA 1
ATOM 11140 C C . GLN D 1 343 ? -40.191 78.870 -17.528 1.00 28.57 342 GLN D C 1
ATOM 11141 O O . GLN D 1 343 ? -40.409 78.524 -18.702 1.00 27.33 342 GLN D O 1
ATOM 11143 N N . THR D 1 344 ? -40.137 78.001 -16.530 1.00 28.67 343 THR D N 1
ATOM 11144 C CA . THR D 1 344 ? -40.436 76.584 -16.761 1.00 27.45 343 THR D CA 1
ATOM 11145 C C . THR D 1 344 ? -41.877 76.452 -17.252 1.00 27.52 343 THR D C 1
ATOM 11146 O O . THR D 1 344 ? -42.165 75.711 -18.217 1.00 29.05 343 THR D O 1
ATOM 11150 N N . ARG D 1 345 ? -42.761 77.213 -16.609 1.00 28.75 344 ARG D N 1
ATOM 11151 C CA . ARG D 1 345 ? -44.174 77.316 -16.981 1.00 29.45 344 ARG D CA 1
ATOM 11152 C C . ARG D 1 345 ? -44.403 77.670 -18.435 1.00 29.07 344 ARG D C 1
ATOM 11153 O O . ARG D 1 345 ? -45.249 77.044 -19.114 1.00 30.02 344 ARG D O 1
ATOM 11161 N N . ASP D 1 346 ? -43.670 78.676 -18.914 1.00 30.05 345 ASP D N 1
ATOM 11162 C CA . ASP D 1 346 ? -43.882 79.198 -20.273 1.00 30.41 345 ASP D CA 1
ATOM 11163 C C . ASP D 1 346 ? -43.283 78.250 -21.316 1.00 28.94 345 ASP D C 1
ATOM 11164 O O . ASP D 1 346 ? -43.845 78.032 -22.389 1.00 30.56 345 ASP D O 1
ATOM 11169 N N . ALA D 1 347 ? -42.124 77.697 -20.988 1.00 29.44 346 ALA D N 1
ATOM 11170 C CA . ALA D 1 347 ? -41.503 76.687 -21.830 1.00 29.00 346 ALA D CA 1
ATOM 11171 C C . ALA D 1 347 ? -42.470 75.511 -22.037 1.00 30.25 346 ALA D C 1
ATOM 11172 O O . ALA D 1 347 ? -42.596 74.969 -23.162 1.00 28.97 346 ALA D O 1
ATOM 11174 N N . GLY D 1 348 ? -43.162 75.124 -20.956 1.00 29.64 347 GLY D N 1
ATOM 11175 C CA . GLY D 1 348 ? -44.081 73.979 -20.992 1.00 28.76 347 GLY D CA 1
ATOM 11176 C C . GLY D 1 348 ? -45.428 74.283 -21.606 1.00 26.60 347 GLY D C 1
ATOM 11177 O O . GLY D 1 348 ? -46.014 73.442 -22.302 1.00 28.24 347 GLY D O 1
ATOM 11178 N N . PHE D 1 349 ? -45.955 75.472 -21.338 1.00 28.61 348 PHE D N 1
ATOM 11179 C CA . PHE D 1 349 ? -47.211 75.867 -21.973 1.00 27.14 348 PHE D CA 1
ATOM 11180 C C . PHE D 1 349 ? -47.053 76.204 -23.448 1.00 28.47 348 PHE D C 1
ATOM 11181 O O . PHE D 1 349 ? -47.975 75.914 -24.241 1.00 29.01 348 PHE D O 1
ATOM 11189 N N . ALA D 1 350 ? -45.909 76.788 -23.847 1.00 29.15 349 ALA D N 1
ATOM 11190 C CA . ALA D 1 350 ? -45.645 77.055 -25.277 1.00 30.25 349 ALA D CA 1
ATOM 11191 C C . ALA D 1 350 ? -45.546 75.734 -26.067 1.00 30.44 349 ALA D C 1
ATOM 11192 O O . ALA D 1 350 ? -46.021 75.612 -27.203 1.00 31.12 349 ALA D O 1
ATOM 11194 N N . ARG D 1 351 ? -44.971 74.713 -25.448 1.00 31.02 350 ARG D N 1
ATOM 11195 C CA . ARG D 1 351 ? -44.924 73.412 -26.123 1.00 30.49 350 ARG D CA 1
ATOM 11196 C C . ARG D 1 351 ? -46.284 72.730 -26.123 1.00 30.25 350 ARG D C 1
ATOM 11197 O O . ARG D 1 351 ? -46.619 72.026 -27.088 1.00 30.53 350 ARG D O 1
ATOM 11205 N N . LEU D 1 352 ? -47.059 72.935 -25.054 1.00 31.56 351 LEU D N 1
ATOM 11206 C CA . LEU D 1 352 ? -48.451 72.467 -25.003 1.00 30.59 351 LEU D CA 1
ATOM 11207 C C . LEU D 1 352 ? -49.283 73.190 -26.062 1.00 30.71 351 LEU D C 1
ATOM 11208 O O . LEU D 1 352 ? -50.036 72.573 -26.804 1.00 29.82 351 LEU D O 1
ATOM 11213 N N . ARG D 1 353 ? -49.139 74.504 -26.137 1.00 32.88 352 ARG D N 1
ATOM 11214 C CA . ARG D 1 353 ? -49.911 75.303 -27.089 1.00 34.74 352 ARG D CA 1
ATOM 11215 C C . ARG D 1 353 ? -49.588 74.979 -28.551 1.00 36.24 352 ARG D C 1
ATOM 11216 O O . ARG D 1 353 ? -50.440 75.172 -29.397 1.00 36.58 352 ARG D O 1
ATOM 11224 N N . GLN D 1 354 ? -48.380 74.487 -28.845 1.00 37.31 353 GLN D N 1
ATOM 11225 C CA . GLN D 1 354 ? -48.088 73.934 -30.173 1.00 38.51 353 GLN D CA 1
ATOM 11226 C C . GLN D 1 354 ? -48.693 72.528 -30.377 1.00 37.75 353 GLN D C 1
ATOM 11227 O O . GLN D 1 354 ? -48.812 72.052 -31.514 1.00 37.20 353 GLN D O 1
ATOM 11233 N N . ALA D 1 355 ? -49.025 71.848 -29.281 1.00 37.77 354 ALA D N 1
ATOM 11234 C CA . ALA D 1 355 ? -49.691 70.532 -29.338 1.00 37.82 354 ALA D CA 1
ATOM 11235 C C . ALA D 1 355 ? -51.208 70.617 -29.618 1.00 38.09 354 ALA D C 1
ATOM 11236 O O . ALA D 1 355 ? -51.804 69.650 -30.126 1.00 40.05 354 ALA D O 1
ATOM 11238 N N . PHE D 1 356 ? -51.812 71.764 -29.289 1.00 38.12 355 PHE D N 1
ATOM 11239 C CA . PHE D 1 356 ? -53.267 71.955 -29.306 1.00 38.77 355 PHE D CA 1
ATOM 11240 C C . PHE D 1 356 ? -53.623 73.283 -29.964 1.00 40.26 355 PHE D C 1
ATOM 11241 O O . PHE D 1 356 ? -52.973 73.683 -30.922 1.00 41.06 355 PHE D O 1
ATOM 11249 N N . ASN E 1 3 ? -53.830 -22.660 38.911 1.00 41.11 2 ASN E N 1
ATOM 11250 C CA . ASN E 1 3 ? -52.898 -23.803 38.759 1.00 39.14 2 ASN E CA 1
ATOM 11251 C C . ASN E 1 3 ? -51.482 -23.253 38.848 1.00 38.44 2 ASN E C 1
ATOM 11252 O O . ASN E 1 3 ? -50.928 -22.768 37.857 1.00 42.74 2 ASN E O 1
ATOM 11257 N N . ARG E 1 4 ? -50.911 -23.308 40.051 1.00 33.86 3 ARG E N 1
ATOM 11258 C CA . ARG E 1 4 ? -49.643 -22.635 40.360 1.00 33.83 3 ARG E CA 1
ATOM 11259 C C . ARG E 1 4 ? -48.419 -23.410 39.874 1.00 32.92 3 ARG E C 1
ATOM 11260 O O . ARG E 1 4 ? -47.389 -22.801 39.549 1.00 33.97 3 ARG E O 1
ATOM 11268 N N . LEU E 1 5 ? -48.512 -24.737 39.837 1.00 31.55 4 LEU E N 1
ATOM 11269 C CA . LEU E 1 5 ? -47.439 -25.536 39.236 1.00 29.97 4 LEU E CA 1
ATOM 11270 C C . LEU E 1 5 ? -47.211 -25.148 37.776 1.00 30.01 4 LEU E C 1
ATOM 11271 O O . LEU E 1 5 ? -46.063 -24.958 37.367 1.00 29.50 4 LEU E O 1
ATOM 11276 N N . ARG E 1 6 ? -48.293 -25.018 37.001 1.00 29.81 5 ARG E N 1
ATOM 11277 C CA . ARG E 1 6 ? -48.184 -24.595 35.582 1.00 31.98 5 ARG E CA 1
ATOM 11278 C C . ARG E 1 6 ? -47.603 -23.173 35.462 1.00 33.29 5 ARG E C 1
ATOM 11279 O O . ARG E 1 6 ? -46.806 -22.895 34.564 1.00 33.96 5 ARG E O 1
ATOM 11287 N N . THR E 1 7 ? -47.969 -22.287 36.388 1.00 34.38 6 THR E N 1
ATOM 11288 C CA . THR E 1 7 ? -47.479 -20.912 36.357 1.00 34.98 6 THR E CA 1
ATOM 11289 C C . THR E 1 7 ? -46.023 -20.818 36.780 1.00 34.30 6 THR E C 1
ATOM 11290 O O . THR E 1 7 ? -45.250 -20.100 36.146 1.00 34.22 6 THR E O 1
ATOM 11294 N N . SER E 1 8 ? -45.628 -21.534 37.829 1.00 34.14 7 SER E N 1
ATOM 11295 C CA . SER E 1 8 ? -44.215 -21.514 38.202 1.00 32.95 7 SER E CA 1
ATOM 11296 C C . SER E 1 8 ? -43.409 -22.044 37.017 1.00 33.07 7 SER E C 1
ATOM 11297 O O . SER E 1 8 ? -42.294 -21.580 36.765 1.00 32.46 7 SER E O 1
ATOM 11300 N N . PHE E 1 9 ? -43.989 -22.984 36.270 1.00 31.83 8 PHE E N 1
ATOM 11301 C CA . PHE E 1 9 ? -43.265 -23.574 35.161 1.00 31.43 8 PHE E CA 1
ATOM 11302 C C . PHE E 1 9 ? -43.212 -22.614 33.988 1.00 32.44 8 PHE E C 1
ATOM 11303 O O . PHE E 1 9 ? -42.153 -22.402 33.406 1.00 31.50 8 PHE E O 1
ATOM 11311 N N . GLN E 1 10 ? -44.338 -22.016 33.640 1.00 34.12 9 GLN E N 1
ATOM 11312 C CA A GLN E 1 10 ? -44.409 -21.091 32.500 0.50 35.48 9 GLN E CA 1
ATOM 11313 C CA B GLN E 1 10 ? -44.361 -21.140 32.470 0.50 35.15 9 GLN E CA 1
ATOM 11314 C C . GLN E 1 10 ? -43.538 -19.863 32.683 1.00 35.35 9 GLN E C 1
ATOM 11315 O O . GLN E 1 10 ? -43.097 -19.260 31.708 1.00 35.96 9 GLN E O 1
ATOM 11326 N N . GLN E 1 11 ? -43.305 -19.476 33.935 1.00 34.33 10 GLN E N 1
ATOM 11327 C CA . GLN E 1 11 ? -42.544 -18.261 34.221 1.00 35.68 10 GLN E CA 1
ATOM 11328 C C . GLN E 1 11 ? -41.031 -18.496 34.259 1.00 34.27 10 GLN E C 1
ATOM 11329 O O . GLN E 1 11 ? -40.291 -17.555 34.462 1.00 34.05 10 GLN E O 1
ATOM 11335 N N . THR E 1 12 ? -40.563 -19.723 34.051 1.00 33.11 11 THR E N 1
ATOM 11336 C CA . THR E 1 12 ? -39.108 -19.990 34.111 1.00 30.61 11 THR E CA 1
ATOM 11337 C C . THR E 1 12 ? -38.386 -19.430 32.877 1.00 29.58 11 THR E C 1
ATOM 11338 O O . THR E 1 12 ? -39.010 -19.083 31.886 1.00 32.12 11 THR E O 1
ATOM 11342 N N . THR E 1 13 ? -37.069 -19.315 32.957 1.00 30.19 12 THR E N 1
ATOM 11343 C CA . THR E 1 13 ? -36.269 -18.697 31.896 1.00 29.56 12 THR E CA 1
ATOM 11344 C C . THR E 1 13 ? -35.589 -19.800 31.079 1.00 29.36 12 THR E C 1
ATOM 11345 O O . THR E 1 13 ? -35.009 -19.537 30.032 1.00 29.84 12 THR E O 1
ATOM 11349 N N . GLY E 1 14 ? -35.671 -21.039 31.565 1.00 27.02 13 GLY E N 1
ATOM 11350 C CA . GLY E 1 14 ? -35.195 -22.224 30.871 1.00 24.76 13 GLY E CA 1
ATOM 11351 C C . GLY E 1 14 ? -35.897 -23.457 31.432 1.00 24.47 13 GLY E C 1
ATOM 11352 O O . GLY E 1 14 ? -36.465 -23.416 32.533 1.00 25.75 13 GLY E O 1
ATOM 11353 N N . GLN E 1 15 ? -35.869 -24.548 30.681 1.00 23.20 14 GLN E N 1
ATOM 11354 C CA . GLN E 1 15 ? -36.565 -25.788 31.098 1.00 22.30 14 GLN E CA 1
ATOM 11355 C C . GLN E 1 15 ? -35.778 -27.033 30.698 1.00 21.85 14 GLN E C 1
ATOM 11356 O O . GLN E 1 15 ? -35.043 -27.028 29.720 1.00 21.96 14 GLN E O 1
ATOM 11362 N N . ILE E 1 16 ? -35.941 -28.099 31.469 1.00 21.95 15 ILE E N 1
ATOM 11363 C CA . ILE E 1 16 ? -35.257 -29.335 31.190 1.00 22.67 15 ILE E CA 1
ATOM 11364 C C . ILE E 1 16 ? -36.031 -30.074 30.113 1.00 20.48 15 ILE E C 1
ATOM 11365 O O . ILE E 1 16 ? -35.463 -30.853 29.382 1.00 22.02 15 ILE E O 1
ATOM 11370 N N . SER E 1 17 ? -37.320 -29.811 29.997 1.00 21.46 16 SER E N 1
ATOM 11371 C CA . SER E 1 17 ? -38.172 -30.508 29.049 1.00 23.31 16 SER E CA 1
ATOM 11372 C C . SER E 1 17 ? -38.593 -29.629 27.880 1.00 21.48 16 SER E C 1
ATOM 11373 O O . SER E 1 17 ? -38.548 -28.399 27.946 1.00 23.56 16 SER E O 1
ATOM 11376 N N . GLY E 1 18 ? -38.976 -30.255 26.771 1.00 21.34 17 GLY E N 1
ATOM 11377 C CA . GLY E 1 18 ? -39.484 -29.488 25.654 1.00 20.84 17 GLY E CA 1
ATOM 11378 C C . GLY E 1 18 ? -38.496 -28.599 24.920 1.00 21.11 17 GLY E C 1
ATOM 11379 O O . GLY E 1 18 ? -37.275 -28.604 25.173 1.00 21.28 17 GLY E O 1
ATOM 11380 N N . HIS E 1 19 ? -39.071 -27.817 24.015 1.00 22.16 18 HIS E N 1
ATOM 11381 C CA . HIS E 1 19 ? -38.341 -27.016 23.049 1.00 23.46 18 HIS E CA 1
ATOM 11382 C C . HIS E 1 19 ? -38.464 -25.528 23.358 1.00 26.25 18 HIS E C 1
ATOM 11383 O O . HIS E 1 19 ? -37.959 -24.702 22.592 1.00 29.86 18 HIS E O 1
ATOM 11390 N N . GLY E 1 20 ? -39.105 -25.167 24.475 1.00 26.30 19 GLY E N 1
ATOM 11391 C CA . GLY E 1 20 ? -39.380 -23.764 24.779 1.00 25.68 19 GLY E CA 1
ATOM 11392 C C . GLY E 1 20 ? -40.841 -23.475 24.537 1.00 25.89 19 GLY E C 1
ATOM 11393 O O . GLY E 1 20 ? -41.618 -24.398 24.309 1.00 25.99 19 GLY E O 1
ATOM 11394 N N . LYS E 1 21 ? -41.213 -22.202 24.579 1.00 24.80 20 LYS E N 1
ATOM 11395 C CA . LYS E 1 21 ? -42.608 -21.796 24.451 1.00 25.86 20 LYS E CA 1
ATOM 11396 C C . LYS E 1 21 ? -43.209 -22.102 23.090 1.00 25.02 20 LYS E C 1
ATOM 11397 O O . LYS E 1 21 ? -42.625 -21.840 22.017 1.00 22.86 20 LYS E O 1
ATOM 11403 N N . ARG E 1 22 ? -44.417 -22.646 23.174 1.00 23.69 21 ARG E N 1
ATOM 11404 C CA . ARG E 1 22 ? -45.260 -22.845 22.038 1.00 25.31 21 ARG E CA 1
ATOM 11405 C C . ARG E 1 22 ? -45.863 -21.490 21.675 1.00 24.41 21 ARG E C 1
ATOM 11406 O O . ARG E 1 22 ? -46.982 -21.180 22.053 1.00 24.16 21 ARG E O 1
ATOM 11414 N N . ASN E 1 23 ? -45.122 -20.689 20.903 1.00 23.33 22 ASN E N 1
ATOM 11415 C CA . ASN E 1 23 ? -45.645 -19.401 20.434 1.00 21.50 22 ASN E CA 1
ATOM 11416 C C . ASN E 1 23 ? -45.689 -19.219 18.910 1.00 20.78 22 ASN E C 1
ATOM 11417 O O . ASN E 1 23 ? -45.251 -20.069 18.143 1.00 22.29 22 ASN E O 1
ATOM 11422 N N . VAL E 1 24 ? -46.248 -18.092 18.502 1.00 21.08 23 VAL E N 1
ATOM 11423 C CA . VAL E 1 24 ? -46.392 -17.699 17.110 1.00 22.20 23 VAL E CA 1
ATOM 11424 C C . VAL E 1 24 ? -45.021 -17.624 16.420 1.00 22.65 23 VAL E C 1
ATOM 11425 O O . VAL E 1 24 ? -44.939 -17.845 15.225 1.00 21.66 23 VAL E O 1
ATOM 11429 N N . GLY E 1 25 ? -43.952 -17.363 17.202 1.00 21.91 24 GLY E N 1
ATOM 11430 C CA . GLY E 1 25 ? -42.591 -17.317 16.695 1.00 20.52 24 GLY E CA 1
ATOM 11431 C C . GLY E 1 25 ? -42.115 -18.625 16.139 1.00 20.48 24 GLY E C 1
ATOM 11432 O O . GLY E 1 25 ? -41.165 -18.671 15.348 1.00 20.80 24 GLY E O 1
ATOM 11433 N N . VAL E 1 26 ? -42.755 -19.702 16.562 1.00 19.62 25 VAL E N 1
ATOM 11434 C CA . VAL E 1 26 ? -42.423 -21.001 16.046 1.00 20.04 25 VAL E CA 1
ATOM 11435 C C . VAL E 1 26 ? -42.763 -20.978 14.564 1.00 19.29 25 VAL E C 1
ATOM 11436 O O . VAL E 1 26 ? -41.937 -21.363 13.752 1.00 22.00 25 VAL E O 1
ATOM 11440 N N . LEU E 1 27 ? -43.946 -20.481 14.212 1.00 21.18 26 LEU E N 1
ATOM 11441 C CA . LEU E 1 27 ? -44.322 -20.397 12.792 1.00 20.11 26 LEU E CA 1
ATOM 11442 C C . LEU E 1 27 ? -43.507 -19.334 12.038 1.00 21.12 26 LEU E C 1
ATOM 11443 O O . LEU E 1 27 ? -43.090 -19.559 10.901 1.00 20.61 26 LEU E O 1
ATOM 11448 N N . LYS E 1 28 ? -43.258 -18.177 12.644 1.00 22.15 27 LYS E N 1
ATOM 11449 C CA . LYS E 1 28 ? -42.535 -17.130 11.888 1.00 22.47 27 LYS E CA 1
ATOM 11450 C C . LYS E 1 28 ? -41.113 -17.531 11.594 1.00 21.92 27 LYS E C 1
ATOM 11451 O O . LYS E 1 28 ? -40.589 -17.274 10.504 1.00 23.63 27 LYS E O 1
ATOM 11457 N N . THR E 1 29 ? -40.506 -18.210 12.547 1.00 22.29 28 THR E N 1
ATOM 11458 C CA . THR E 1 29 ? -39.174 -18.678 12.377 1.00 22.24 28 THR E CA 1
ATOM 11459 C C . THR E 1 29 ? -39.091 -19.595 11.163 1.00 23.30 28 THR E C 1
ATOM 11460 O O . THR E 1 29 ? -38.225 -19.392 10.295 1.00 24.97 28 THR E O 1
ATOM 11464 N N . ALA E 1 30 ? -39.990 -20.574 11.073 1.00 23.02 29 ALA E N 1
ATOM 11465 C CA . ALA E 1 30 ? -39.992 -21.480 9.923 1.00 22.89 29 ALA E CA 1
ATOM 11466 C C . ALA E 1 30 ? -40.175 -20.762 8.589 1.00 21.98 29 ALA E C 1
ATOM 11467 O O . ALA E 1 30 ? -39.628 -21.186 7.592 1.00 24.19 29 ALA E O 1
ATOM 11469 N N . PHE E 1 31 ? -40.948 -19.673 8.578 1.00 22.42 30 PHE E N 1
ATOM 11470 C CA . PHE E 1 31 ? -41.285 -18.973 7.350 1.00 22.34 30 PHE E CA 1
ATOM 11471 C C . PHE E 1 31 ? -40.293 -17.879 6.915 1.00 23.53 30 PHE E C 1
ATOM 11472 O O . PHE E 1 31 ? -40.374 -17.422 5.760 1.00 22.42 30 PHE E O 1
ATOM 11480 N N . ALA E 1 32 ? -39.332 -17.522 7.781 1.00 23.81 31 ALA E N 1
ATOM 11481 C CA . ALA E 1 32 ? -38.472 -16.367 7.537 1.00 24.80 31 ALA E CA 1
ATOM 11482 C C . ALA E 1 32 ? -37.586 -16.608 6.302 1.00 25.50 31 ALA E C 1
ATOM 11483 O O . ALA E 1 32 ? -37.357 -15.689 5.550 1.00 27.09 31 ALA E O 1
ATOM 11485 N N . ALA E 1 33 ? -37.187 -17.863 6.044 1.00 26.50 32 ALA E N 1
ATOM 11486 C CA . ALA E 1 33 ? -36.388 -18.195 4.841 1.00 26.96 32 ALA E CA 1
ATOM 11487 C C . ALA E 1 33 ? -37.179 -18.664 3.638 1.00 24.72 32 ALA E C 1
ATOM 11488 O O . ALA E 1 33 ? -36.582 -19.158 2.709 1.00 27.25 32 ALA E O 1
ATOM 11490 N N . VAL E 1 34 ? -38.495 -18.487 3.623 1.00 22.51 33 VAL E N 1
ATOM 11491 C CA . VAL E 1 34 ? -39.324 -18.913 2.505 1.00 21.52 33 VAL E CA 1
ATOM 11492 C C . VAL E 1 34 ? -39.825 -17.678 1.744 1.00 21.31 33 VAL E C 1
ATOM 11493 O O . VAL E 1 34 ? -40.357 -16.753 2.338 1.00 21.76 33 VAL E O 1
ATOM 11497 N N . ALA E 1 35 ? -39.626 -17.646 0.431 1.00 21.98 34 ALA E N 1
ATOM 11498 C CA . ALA E 1 35 ? -40.062 -16.484 -0.364 1.00 22.89 34 ALA E CA 1
ATOM 11499 C C . ALA E 1 35 ? -41.607 -16.346 -0.430 1.00 22.97 34 ALA E C 1
ATOM 11500 O O . ALA E 1 35 ? -42.316 -17.338 -0.610 1.00 23.96 34 ALA E O 1
ATOM 11502 N N . ASP E 1 36 ? -42.093 -15.112 -0.328 1.00 23.65 35 ASP E N 1
ATOM 11503 C CA . ASP E 1 36 ? -43.530 -14.780 -0.441 1.00 24.84 35 ASP E CA 1
ATOM 11504 C C . ASP E 1 36 ? -44.161 -15.377 -1.695 1.00 25.07 35 ASP E C 1
ATOM 11505 O O . ASP E 1 36 ? -45.239 -15.985 -1.624 1.00 25.40 35 ASP E O 1
ATOM 11510 N N . GLU E 1 37 ? -43.471 -15.266 -2.833 1.00 24.86 36 GLU E N 1
ATOM 11511 C CA . GLU E 1 37 ? -44.011 -15.736 -4.102 1.00 25.34 36 GLU E CA 1
ATOM 11512 C C . GLU E 1 37 ? -44.133 -17.252 -4.245 1.00 24.01 36 GLU E C 1
ATOM 11513 O O . GLU E 1 37 ? -44.675 -17.680 -5.240 1.00 24.71 36 GLU E O 1
ATOM 11532 N N . ALA E 1 39 ? -45.572 -20.657 -4.493 1.00 21.34 38 ALA E N 1
ATOM 11533 C CA . ALA E 1 39 ? -46.956 -21.095 -4.688 1.00 21.15 38 ALA E CA 1
ATOM 11534 C C . ALA E 1 39 ? -47.467 -22.048 -3.603 1.00 21.41 38 ALA E C 1
ATOM 11535 O O . ALA E 1 39 ? -46.779 -23.003 -3.225 1.00 22.35 38 ALA E O 1
ATOM 11537 N N . SER E 1 40 ? -48.700 -21.805 -3.157 1.00 22.11 39 SER E N 1
ATOM 11538 C CA . SER E 1 40 ? -49.431 -22.713 -2.267 1.00 22.30 39 SER E CA 1
ATOM 11539 C C . SER E 1 40 ? -49.634 -24.105 -2.861 1.00 23.25 39 SER E C 1
ATOM 11540 O O . SER E 1 40 ? -49.684 -24.289 -4.078 1.00 21.12 39 SER E O 1
ATOM 11543 N N . ASP E 1 41 ? -49.719 -25.101 -1.983 1.00 23.29 40 ASP E N 1
ATOM 11544 C CA . ASP E 1 41 ? -50.346 -26.376 -2.334 1.00 21.90 40 ASP E CA 1
ATOM 11545 C C . ASP E 1 41 ? -51.819 -26.113 -2.692 1.00 22.27 40 ASP E C 1
ATOM 11546 O O . ASP E 1 41 ? -52.355 -25.029 -2.429 1.00 20.97 40 ASP E O 1
ATOM 11551 N N . GLN E 1 42 ? -52.460 -27.104 -3.314 1.00 23.46 41 GLN E N 1
ATOM 11552 C CA . GLN E 1 42 ? -53.872 -26.981 -3.695 1.00 24.45 41 GLN E CA 1
ATOM 11553 C C . GLN E 1 42 ? -54.616 -28.303 -3.529 1.00 23.94 41 GLN E C 1
ATOM 11554 O O . GLN E 1 42 ? -54.396 -29.249 -4.288 1.00 25.43 41 GLN E O 1
ATOM 11560 N N . TYR E 1 43 ? -55.480 -28.362 -2.516 1.00 23.53 42 TYR E N 1
ATOM 11561 C CA . TYR E 1 43 ? -56.282 -29.548 -2.223 1.00 22.24 42 TYR E CA 1
ATOM 11562 C C . TYR E 1 43 ? -55.475 -30.849 -2.322 1.00 21.69 42 TYR E C 1
ATOM 11563 O O . TYR E 1 43 ? -55.888 -31.779 -3.010 1.00 18.81 42 TYR E O 1
ATOM 11572 N N . GLY E 1 44 ? -54.313 -30.898 -1.640 1.00 19.05 43 GLY E N 1
ATOM 11573 C CA . GLY E 1 44 ? -53.521 -32.106 -1.542 1.00 19.63 43 GLY E CA 1
ATOM 11574 C C . GLY E 1 44 ? -52.563 -32.472 -2.670 1.00 22.34 43 GLY E C 1
ATOM 11575 O O . GLY E 1 44 ? -52.003 -33.582 -2.672 1.00 22.14 43 GLY E O 1
ATOM 11576 N N . THR E 1 45 ? -52.410 -31.580 -3.649 1.00 22.60 44 THR E N 1
ATOM 11577 C CA . THR E 1 45 ? -51.469 -31.794 -4.746 1.00 22.21 44 THR E CA 1
ATOM 11578 C C . THR E 1 45 ? -50.767 -30.476 -5.012 1.00 23.78 44 THR E C 1
ATOM 11579 O O . THR E 1 45 ? -51.115 -29.436 -4.414 1.00 22.44 44 THR E O 1
ATOM 11583 N N . GLY E 1 46 ? -49.769 -30.543 -5.886 1.00 24.61 45 GLY E N 1
ATOM 11584 C CA . GLY E 1 46 ? -49.073 -29.377 -6.371 1.00 24.64 45 GLY E CA 1
ATOM 11585 C C . GLY E 1 46 ? -47.842 -29.034 -5.557 1.00 23.99 45 GLY E C 1
ATOM 11586 O O . GLY E 1 46 ? -47.184 -29.914 -4.986 1.00 23.18 45 GLY E O 1
ATOM 11587 N N . ALA E 1 47 ? -47.513 -27.745 -5.550 1.00 24.44 46 ALA E N 1
ATOM 11588 C CA . ALA E 1 47 ? -46.285 -27.250 -4.917 1.00 24.07 46 ALA E CA 1
ATOM 11589 C C . ALA E 1 47 ? -46.329 -27.564 -3.421 1.00 23.73 46 ALA E C 1
ATOM 11590 O O . ALA E 1 47 ? -47.419 -27.650 -2.826 1.00 22.92 46 ALA E O 1
ATOM 11592 N N . ILE E 1 48 ? -45.146 -27.769 -2.844 1.00 21.28 47 ILE E N 1
ATOM 11593 C CA . ILE E 1 48 ? -44.965 -27.956 -1.412 1.00 21.83 47 ILE E CA 1
ATOM 11594 C C . ILE E 1 48 ? -45.330 -29.380 -0.971 1.00 20.83 47 ILE E C 1
ATOM 11595 O O . ILE E 1 48 ? -44.429 -30.141 -0.586 1.00 22.71 47 ILE E O 1
ATOM 11600 N N . ILE E 1 49 ? -46.597 -29.776 -1.114 1.00 21.54 48 ILE E N 1
ATOM 11601 C CA . ILE E 1 49 ? -47.072 -31.074 -0.631 1.00 19.95 48 ILE E CA 1
ATOM 11602 C C . ILE E 1 49 ? -46.501 -32.259 -1.390 1.00 20.87 48 ILE E C 1
ATOM 11603 O O . ILE E 1 49 ? -46.108 -33.266 -0.784 1.00 20.81 48 ILE E O 1
ATOM 11608 N N . GLU E 1 50 ? -46.379 -32.146 -2.715 1.00 22.60 49 GLU E N 1
ATOM 11609 C CA . GLU E 1 50 ? -45.841 -33.271 -3.481 1.00 21.83 49 GLU E CA 1
ATOM 11610 C C . GLU E 1 50 ? -44.347 -33.543 -3.167 1.00 21.31 49 GLU E C 1
ATOM 11611 O O . GLU E 1 50 ? -44.011 -34.680 -2.910 1.00 23.04 49 GLU E O 1
ATOM 11617 N N . PRO E 1 51 ? -43.479 -32.509 -3.139 1.00 21.95 50 PRO E N 1
ATOM 11618 C CA . PRO E 1 51 ? -42.076 -32.715 -2.720 1.00 24.30 50 PRO E CA 1
ATOM 11619 C C . PRO E 1 51 ? -41.889 -33.215 -1.266 1.00 23.51 50 PRO E C 1
ATOM 11620 O O . PRO E 1 51 ? -40.983 -33.977 -0.999 1.00 23.39 50 PRO E O 1
ATOM 11624 N N . PHE E 1 52 ? -42.769 -32.810 -0.360 1.00 22.49 51 PHE E N 1
ATOM 11625 C CA . PHE E 1 52 ? -42.718 -33.239 1.018 1.00 21.45 51 PHE E CA 1
ATOM 11626 C C . PHE E 1 52 ? -43.168 -34.695 1.195 1.00 22.25 51 PHE E C 1
ATOM 11627 O O . PHE E 1 52 ? -42.521 -35.508 1.908 1.00 23.18 51 PHE E O 1
ATOM 11635 N N . GLU E 1 53 ? -44.257 -35.043 0.521 1.00 21.07 52 GLU E N 1
ATOM 11636 C CA . GLU E 1 53 ? -44.724 -36.414 0.466 1.00 21.22 52 GLU E CA 1
ATOM 11637 C C . GLU E 1 53 ? -43.702 -37.373 -0.178 1.00 22.07 52 GLU E C 1
ATOM 11638 O O . GLU E 1 53 ? -43.480 -38.477 0.316 1.00 21.82 52 GLU E O 1
ATOM 11644 N N . GLN E 1 54 ? -43.068 -36.929 -1.267 1.00 23.59 53 GLN E N 1
ATOM 11645 C CA . GLN E 1 54 ? -42.028 -37.706 -1.944 1.00 24.10 53 GLN E CA 1
ATOM 11646 C C . GLN E 1 54 ? -40.836 -37.955 -1.026 1.00 23.75 53 GLN E C 1
ATOM 11647 O O . GLN E 1 54 ? -40.403 -39.096 -0.916 1.00 24.31 53 GLN E O 1
ATOM 11653 N N . LYS E 1 55 ? -40.378 -36.897 -0.339 1.00 22.33 54 LYS E N 1
ATOM 11654 C CA . LYS E 1 55 ? -39.242 -36.912 0.606 1.00 22.62 54 LYS E CA 1
ATOM 11655 C C . LYS E 1 55 ? -39.449 -37.859 1.786 1.00 22.84 54 LYS E C 1
ATOM 11656 O O . LYS E 1 55 ? -38.578 -38.661 2.111 1.00 21.86 54 LYS E O 1
ATOM 11662 N N . PHE E 1 56 ? -40.630 -37.815 2.392 1.00 23.07 55 PHE E N 1
ATOM 11663 C CA . PHE E 1 56 ? -40.931 -38.697 3.527 1.00 22.04 55 PHE E CA 1
ATOM 11664 C C . PHE E 1 56 ? -41.319 -40.111 3.154 1.00 22.80 55 PHE E C 1
ATOM 11665 O O . PHE E 1 56 ? -41.057 -41.041 3.942 1.00 24.14 55 PHE E O 1
ATOM 11673 N N . ALA E 1 57 ? -41.888 -40.302 1.963 1.00 22.42 56 ALA E N 1
ATOM 11674 C CA . ALA E 1 57 ? -41.956 -41.633 1.343 1.00 23.21 56 ALA E CA 1
ATOM 11675 C C . ALA E 1 57 ? -40.531 -42.256 1.298 1.00 24.17 56 ALA E C 1
ATOM 11676 O O . ALA E 1 57 ? -40.315 -43.402 1.692 1.00 26.08 56 ALA E O 1
ATOM 11678 N N . ASP E 1 58 ? -39.561 -41.474 0.853 1.00 26.65 57 ASP E N 1
ATOM 11679 C CA . ASP E 1 58 ? -38.177 -41.945 0.753 1.00 26.43 57 ASP E CA 1
ATOM 11680 C C . ASP E 1 58 ? -37.491 -42.023 2.109 1.00 26.05 57 ASP E C 1
ATOM 11681 O O . ASP E 1 58 ? -36.682 -42.910 2.313 1.00 25.63 57 ASP E O 1
ATOM 11686 N N . VAL E 1 59 ? -37.811 -41.121 3.042 1.00 27.49 58 VAL E N 1
ATOM 11687 C CA . VAL E 1 59 ? -37.291 -41.246 4.426 1.00 24.93 58 VAL E CA 1
ATOM 11688 C C . VAL E 1 59 ? -37.732 -42.570 5.037 1.00 26.54 58 VAL E C 1
ATOM 11689 O O . VAL E 1 59 ? -36.948 -43.235 5.740 1.00 26.97 58 VAL E O 1
ATOM 11693 N N . LEU E 1 60 ? -38.956 -42.994 4.718 1.00 24.89 59 LEU E N 1
ATOM 11694 C CA . LEU E 1 60 ? -39.555 -44.200 5.301 1.00 23.81 59 LEU E CA 1
ATOM 11695 C C . LEU E 1 60 ? -39.471 -45.491 4.445 1.00 23.90 59 LEU E C 1
ATOM 11696 O O . LEU E 1 60 ? -39.901 -46.541 4.895 1.00 25.18 59 LEU E O 1
ATOM 11701 N N . GLY E 1 61 ? -38.934 -45.406 3.225 1.00 26.05 60 GLY E N 1
ATOM 11702 C CA . GLY E 1 61 ? -38.869 -46.561 2.322 1.00 25.03 60 GLY E CA 1
ATOM 11703 C C . GLY E 1 61 ? -40.237 -47.133 1.970 1.00 25.53 60 GLY E C 1
ATOM 11704 O O . GLY E 1 61 ? -40.418 -48.348 1.886 1.00 25.82 60 GLY E O 1
ATOM 11713 N N . ASP E 1 63 ? -43.727 -46.649 -0.764 1.00 23.89 62 ASP E N 1
ATOM 11714 C CA . ASP E 1 63 ? -44.041 -46.278 -2.135 1.00 24.06 62 ASP E CA 1
ATOM 11715 C C . ASP E 1 63 ? -44.494 -44.851 -2.213 1.00 23.64 62 ASP E C 1
ATOM 11716 O O . ASP E 1 63 ? -44.128 -44.142 -3.135 1.00 23.43 62 ASP E O 1
ATOM 11721 N N . ASP E 1 64 ? -45.353 -44.468 -1.270 1.00 22.61 63 ASP E N 1
ATOM 11722 C CA . ASP E 1 64 ? -45.959 -43.128 -1.255 1.00 22.43 63 ASP E CA 1
ATOM 11723 C C . ASP E 1 64 ? -46.214 -42.689 0.192 1.00 21.15 63 ASP E C 1
ATOM 11724 O O . ASP E 1 64 ? -45.937 -43.449 1.150 1.00 19.09 63 ASP E O 1
ATOM 11729 N N . ALA E 1 65 ? -46.718 -41.466 0.343 1.00 19.49 64 ALA E N 1
ATOM 11730 C CA . ALA E 1 65 ? -47.013 -40.925 1.653 1.00 19.45 64 ALA E CA 1
ATOM 11731 C C . ALA E 1 65 ? -48.005 -39.810 1.472 1.00 20.01 64 ALA E C 1
ATOM 11732 O O . ALA E 1 65 ? -47.989 -39.112 0.436 1.00 21.84 64 ALA E O 1
ATOM 11734 N N . VAL E 1 66 ? -48.857 -39.643 2.480 1.00 19.09 65 VAL E N 1
ATOM 11735 C CA . VAL E 1 66 ? -49.850 -38.593 2.472 1.00 17.55 65 VAL E CA 1
ATOM 11736 C C . VAL E 1 66 ? -49.622 -37.675 3.666 1.00 18.66 65 VAL E C 1
ATOM 11737 O O . VAL E 1 66 ? -49.413 -38.126 4.806 1.00 19.39 65 VAL E O 1
ATOM 11741 N N . PHE E 1 67 ? -49.651 -36.382 3.399 1.00 17.92 66 PHE E N 1
ATOM 11742 C CA . PHE E 1 67 ? -49.669 -35.423 4.444 1.00 17.22 66 PHE E CA 1
ATOM 11743 C C . PHE E 1 67 ? -51.080 -35.283 5.012 1.00 16.87 66 PHE E C 1
ATOM 11744 O O . PHE E 1 67 ? -52.040 -35.035 4.264 1.00 19.52 66 PHE E O 1
ATOM 11752 N N . PHE E 1 68 ? -51.169 -35.405 6.334 1.00 16.72 67 PHE E N 1
ATOM 11753 C CA . PHE E 1 68 ? -52.419 -35.266 7.086 1.00 16.04 67 PHE E CA 1
ATOM 11754 C C . PHE E 1 68 ? -52.319 -34.130 8.081 1.00 17.52 67 PHE E C 1
ATOM 11755 O O . PHE E 1 68 ? -51.232 -33.833 8.590 1.00 18.47 67 PHE E O 1
ATOM 11763 N N . PRO E 1 69 ? -53.436 -33.443 8.328 1.00 18.45 68 PRO E N 1
ATOM 11764 C CA . PRO E 1 69 ? -53.360 -32.427 9.369 1.00 18.74 68 PRO E CA 1
ATOM 11765 C C . PRO E 1 69 ? -53.119 -32.997 10.770 1.00 17.86 68 PRO E C 1
ATOM 11766 O O . PRO E 1 69 ? -52.575 -32.303 11.596 1.00 20.40 68 PRO E O 1
ATOM 11770 N N . SER E 1 70 ? -53.439 -34.263 11.023 1.00 17.95 69 SER E N 1
ATOM 11771 C CA . SER E 1 70 ? -53.250 -34.819 12.345 1.00 17.42 69 SER E CA 1
ATOM 11772 C C . SER E 1 70 ? -53.065 -36.299 12.266 1.00 16.05 69 SER E C 1
ATOM 11773 O O . SER E 1 70 ? -53.570 -36.939 11.360 1.00 15.83 69 SER E O 1
ATOM 11776 N N . GLY E 1 71 ? -52.345 -36.855 13.234 1.00 16.51 70 GLY E N 1
ATOM 11777 C CA . GLY E 1 71 ? -52.336 -38.308 13.441 1.00 16.69 70 GLY E CA 1
ATOM 11778 C C . GLY E 1 71 ? -53.689 -38.958 13.769 1.00 16.84 70 GLY E C 1
ATOM 11779 O O . GLY E 1 71 ? -53.980 -40.120 13.377 1.00 16.29 70 GLY E O 1
ATOM 11780 N N . THR E 1 72 ? -54.519 -38.250 14.520 1.00 18.02 71 THR E N 1
ATOM 11781 C CA . THR E 1 72 ? -55.866 -38.775 14.849 1.00 19.07 71 THR E CA 1
ATOM 11782 C C . THR E 1 72 ? -56.626 -39.112 13.560 1.00 18.91 71 THR E C 1
ATOM 11783 O O . THR E 1 72 ? -57.171 -40.203 13.418 1.00 19.10 71 THR E O 1
ATOM 11795 N N . ALA E 1 74 ? -55.152 -39.407 10.625 1.00 17.10 73 ALA E N 1
ATOM 11796 C CA . ALA E 1 74 ? -54.332 -40.306 9.826 1.00 18.55 73 ALA E CA 1
ATOM 11797 C C . ALA E 1 74 ? -54.448 -41.801 10.224 1.00 19.14 73 ALA E C 1
ATOM 11798 O O . ALA E 1 74 ? -54.509 -42.684 9.362 1.00 20.45 73 ALA E O 1
ATOM 11800 N N . GLN E 1 75 ? -54.392 -42.073 11.525 1.00 19.58 74 GLN E N 1
ATOM 11801 C CA . GLN E 1 75 ? -54.377 -43.445 12.012 1.00 17.31 74 GLN E CA 1
ATOM 11802 C C . GLN E 1 75 ? -55.729 -44.095 11.920 1.00 18.32 74 GLN E C 1
ATOM 11803 O O . GLN E 1 75 ? -55.799 -45.315 11.700 1.00 20.88 74 GLN E O 1
ATOM 11809 N N . GLN E 1 76 ? -56.810 -43.309 12.077 1.00 18.08 75 GLN E N 1
ATOM 11810 C CA . GLN E 1 76 ? -58.166 -43.828 11.867 1.00 17.94 75 GLN E CA 1
ATOM 11811 C C . GLN E 1 76 ? -58.383 -44.229 10.402 1.00 18.67 75 GLN E C 1
ATOM 11812 O O . GLN E 1 76 ? -58.986 -45.258 10.112 1.00 18.66 75 GLN E O 1
ATOM 11818 N N . VAL E 1 77 ? -57.889 -43.400 9.477 1.00 20.45 76 VAL E N 1
ATOM 11819 C CA . VAL E 1 77 ? -57.929 -43.709 8.030 1.00 18.16 76 VAL E CA 1
ATOM 11820 C C . VAL E 1 77 ? -57.118 -44.989 7.730 1.00 18.46 76 VAL E C 1
ATOM 11821 O O . VAL E 1 77 ? -57.615 -45.919 7.074 1.00 16.35 76 VAL E O 1
ATOM 11825 N N . ALA E 1 78 ? -55.887 -45.058 8.255 1.00 17.87 77 ALA E N 1
ATOM 11826 C CA . ALA E 1 78 ? -55.049 -46.222 8.053 1.00 17.83 77 ALA E CA 1
ATOM 11827 C C . ALA E 1 78 ? -55.794 -47.498 8.462 1.00 19.38 77 ALA E C 1
ATOM 11828 O O . ALA E 1 78 ? -55.907 -48.469 7.688 1.00 20.48 77 ALA E O 1
ATOM 11830 N N . LEU E 1 79 ? -56.345 -47.470 9.670 1.00 18.89 78 LEU E N 1
ATOM 11831 C CA . LEU E 1 79 ? -57.022 -48.638 10.222 1.00 19.80 78 LEU E CA 1
ATOM 11832 C C . LEU E 1 79 ? -58.258 -49.039 9.438 1.00 18.90 78 LEU E C 1
ATOM 11833 O O . LEU E 1 79 ? -58.508 -50.226 9.249 1.00 21.21 78 LEU E O 1
ATOM 11838 N N . ARG E 1 80 ? -59.008 -48.055 8.961 1.00 20.71 79 ARG E N 1
ATOM 11839 C CA . ARG E 1 80 ? -60.230 -48.297 8.147 1.00 18.63 79 ARG E CA 1
ATOM 11840 C C . ARG E 1 80 ? -59.904 -48.861 6.777 1.00 18.69 79 ARG E C 1
ATOM 11841 O O . ARG E 1 80 ? -60.659 -49.683 6.243 1.00 20.70 79 ARG E O 1
ATOM 11849 N N . ILE E 1 81 ? -58.790 -48.455 6.200 1.00 19.17 80 ILE E N 1
ATOM 11850 C CA . ILE E 1 81 ? -58.406 -49.013 4.894 1.00 19.47 80 ILE E CA 1
ATOM 11851 C C . ILE E 1 81 ? -58.045 -50.509 5.029 1.00 20.62 80 ILE E C 1
ATOM 11852 O O . ILE E 1 81 ? -58.411 -51.346 4.165 1.00 19.17 80 ILE E O 1
ATOM 11857 N N . TRP E 1 82 ? -57.325 -50.854 6.103 1.00 18.59 81 TRP E N 1
ATOM 11858 C CA . TRP E 1 82 ? -56.889 -52.235 6.294 1.00 19.65 81 TRP E CA 1
ATOM 11859 C C . TRP E 1 82 ? -58.060 -53.140 6.652 1.00 20.15 81 TRP E C 1
ATOM 11860 O O . TRP E 1 82 ? -58.102 -54.268 6.186 1.00 23.28 81 TRP E O 1
ATOM 11871 N N . SER E 1 83 ? -59.002 -52.619 7.435 1.00 19.37 82 SER E N 1
ATOM 11872 C CA . SER E 1 83 ? -60.245 -53.297 7.786 1.00 20.31 82 SER E CA 1
ATOM 11873 C C . SER E 1 83 ? -61.115 -53.555 6.542 1.00 21.54 82 SER E C 1
ATOM 11874 O O . SER E 1 83 ? -61.624 -54.642 6.357 1.00 21.61 82 SER E O 1
ATOM 11877 N N . ASP E 1 84 ? -61.280 -52.539 5.717 1.00 22.87 83 ASP E N 1
ATOM 11878 C CA . ASP E 1 84 ? -61.927 -52.672 4.401 1.00 22.32 83 ASP E CA 1
ATOM 11879 C C . ASP E 1 84 ? -61.283 -53.718 3.488 1.00 23.67 83 ASP E C 1
ATOM 11880 O O . ASP E 1 84 ? -61.993 -54.448 2.769 1.00 25.40 83 ASP E O 1
ATOM 11885 N N . GLU E 1 85 ? -59.956 -53.741 3.457 1.00 22.40 84 GLU E N 1
ATOM 11886 C CA . GLU E 1 85 ? -59.215 -54.600 2.575 1.00 24.07 84 GLU E CA 1
ATOM 11887 C C . GLU E 1 85 ? -59.226 -56.065 3.038 1.00 24.41 84 GLU E C 1
ATOM 11888 O O . GLU E 1 85 ? -59.364 -56.963 2.217 1.00 26.16 84 GLU E O 1
ATOM 11894 N N . THR E 1 86 ? -59.063 -56.296 4.337 1.00 23.84 85 THR E N 1
ATOM 11895 C CA . THR E 1 86 ? -59.029 -57.636 4.879 1.00 23.02 85 THR E CA 1
ATOM 11896 C C . THR E 1 86 ? -60.399 -58.117 5.301 1.00 24.16 85 THR E C 1
ATOM 11897 O O . THR E 1 86 ? -60.519 -59.127 5.974 1.00 24.57 85 THR E O 1
ATOM 11901 N N . ASP E 1 87 ? -61.451 -57.402 4.936 1.00 24.21 86 ASP E N 1
ATOM 11902 C CA . ASP E 1 87 ? -62.799 -57.846 5.253 1.00 24.66 86 ASP E CA 1
ATOM 11903 C C . ASP E 1 87 ? -63.085 -58.112 6.705 1.00 23.89 86 ASP E C 1
ATOM 11904 O O . ASP E 1 87 ? -63.922 -58.975 7.015 1.00 22.79 86 ASP E O 1
ATOM 11909 N N . ASN E 1 88 ? -62.401 -57.388 7.593 1.00 23.36 87 ASN E N 1
ATOM 11910 C CA . ASN E 1 88 ? -62.468 -57.680 9.006 1.00 21.92 87 ASN E CA 1
ATOM 11911 C C . ASN E 1 88 ? -62.625 -56.388 9.800 1.00 22.06 87 ASN E C 1
ATOM 11912 O O . ASN E 1 88 ? -61.864 -55.424 9.596 1.00 22.06 87 ASN E O 1
ATOM 11917 N N . ARG E 1 89 ? -63.600 -56.380 10.715 1.00 21.20 88 ARG E N 1
ATOM 11918 C CA . ARG E 1 89 ? -63.988 -55.176 11.442 1.00 21.26 88 ARG E CA 1
ATOM 11919 C C . ARG E 1 89 ? -63.348 -55.078 12.789 1.00 21.04 88 ARG E C 1
ATOM 11920 O O . ARG E 1 89 ? -63.867 -54.398 13.664 1.00 24.07 88 ARG E O 1
ATOM 11928 N N . THR E 1 90 ? -62.248 -55.789 13.014 1.00 22.32 89 THR E N 1
ATOM 11929 C CA . THR E 1 90 ? -61.618 -55.712 14.326 1.00 21.40 89 THR E CA 1
ATOM 11930 C C . THR E 1 90 ? -60.138 -55.366 14.184 1.00 20.89 89 THR E C 1
ATOM 11931 O O . THR E 1 90 ? -59.457 -55.799 13.256 1.00 21.77 89 THR E O 1
ATOM 11935 N N . VAL E 1 91 ? -59.683 -54.495 15.075 1.00 20.96 90 VAL E N 1
ATOM 11936 C CA . VAL E 1 91 ? -58.304 -54.090 15.093 1.00 20.19 90 VAL E CA 1
ATOM 11937 C C . VAL E 1 91 ? -57.889 -54.319 16.513 1.00 19.53 90 VAL E C 1
ATOM 11938 O O . VAL E 1 91 ? -58.739 -54.442 17.403 1.00 21.35 90 VAL E O 1
ATOM 11942 N N . ALA E 1 92 ? -56.590 -54.377 16.736 1.00 19.32 91 ALA E N 1
ATOM 11943 C CA . ALA E 1 92 ? -56.055 -54.613 18.064 1.00 19.48 91 ALA E CA 1
ATOM 11944 C C . ALA E 1 92 ? -54.933 -53.663 18.335 1.00 21.83 91 ALA E C 1
ATOM 11945 O O . ALA E 1 92 ? -54.140 -53.328 17.438 1.00 22.30 91 ALA E O 1
ATOM 11947 N N . TYR E 1 93 ? -54.838 -53.267 19.593 1.00 21.33 92 TYR E N 1
ATOM 11948 C CA . TYR E 1 93 ? -53.758 -52.419 20.016 1.00 20.13 92 TYR E CA 1
ATOM 11949 C C . TYR E 1 93 ? -53.644 -52.409 21.520 1.00 19.95 92 TYR E C 1
ATOM 11950 O O . TYR E 1 93 ? -54.521 -52.948 22.208 1.00 22.04 92 TYR E O 1
ATOM 11959 N N . HIS E 1 94 ? -52.583 -51.788 22.046 1.00 20.36 93 HIS E N 1
ATOM 11960 C CA . HIS E 1 94 ? -52.372 -51.681 23.490 1.00 18.57 93 HIS E CA 1
ATOM 11961 C C . HIS E 1 94 ? -53.524 -50.918 24.202 1.00 20.79 93 HIS E C 1
ATOM 11962 O O . HIS E 1 94 ? -54.132 -50.016 23.632 1.00 20.84 93 HIS E O 1
ATOM 11969 N N . PRO E 1 95 ? -53.835 -51.273 25.456 1.00 20.44 94 PRO E N 1
ATOM 11970 C CA . PRO E 1 95 ? -54.949 -50.589 26.123 1.00 21.33 94 PRO E CA 1
ATOM 11971 C C . PRO E 1 95 ? -54.882 -49.055 26.159 1.00 20.44 94 PRO E C 1
ATOM 11972 O O . PRO E 1 95 ? -55.930 -48.435 26.228 1.00 21.01 94 PRO E O 1
ATOM 11976 N N . LEU E 1 96 ? -53.686 -48.448 26.064 1.00 20.25 95 LEU E N 1
ATOM 11977 C CA . LEU E 1 96 ? -53.546 -47.005 26.202 1.00 19.06 95 LEU E CA 1
ATOM 11978 C C . LEU E 1 96 ? -53.195 -46.348 24.879 1.00 19.89 95 LEU E C 1
ATOM 11979 O O . LEU E 1 96 ? -52.691 -45.234 24.865 1.00 20.39 95 LEU E O 1
ATOM 11984 N N . CYS E 1 97 ? -53.461 -47.079 23.791 1.00 19.30 96 CYS E N 1
ATOM 11985 C CA . CYS E 1 97 ? -53.327 -46.606 22.422 1.00 19.10 96 CYS E CA 1
ATOM 11986 C C . CYS E 1 97 ? -54.040 -45.278 22.283 1.00 19.56 96 CYS E C 1
ATOM 11987 O O . CYS E 1 97 ? -55.131 -45.057 22.864 1.00 18.24 96 CYS E O 1
ATOM 11990 N N . HIS E 1 98 ? -53.390 -44.370 21.559 1.00 18.74 97 HIS E N 1
ATOM 11991 C CA . HIS E 1 98 ? -53.963 -43.042 21.357 1.00 18.57 97 HIS E CA 1
ATOM 11992 C C . HIS E 1 98 ? -55.407 -43.072 20.825 1.00 17.41 97 HIS E C 1
ATOM 11993 O O . HIS E 1 98 ? -56.244 -42.275 21.251 1.00 18.57 97 HIS E O 1
ATOM 12000 N N . LEU E 1 99 ? -55.707 -43.997 19.934 1.00 17.98 98 LEU E N 1
ATOM 12001 C CA . LEU E 1 99 ? -57.065 -44.087 19.359 1.00 18.53 98 LEU E CA 1
ATOM 12002 C C . LEU E 1 99 ? -58.101 -44.572 20.388 1.00 18.99 98 LEU E C 1
ATOM 12003 O O . LEU E 1 99 ? -59.298 -44.296 20.247 1.00 19.90 98 LEU E O 1
ATOM 12008 N N . GLU E 1 100 ? -57.660 -45.275 21.421 1.00 19.21 99 GLU E N 1
ATOM 12009 C CA . GLU E 1 100 ? -58.581 -45.760 22.460 1.00 18.47 99 GLU E CA 1
ATOM 12010 C C . GLU E 1 100 ? -58.955 -44.662 23.458 1.00 19.69 99 GLU E C 1
ATOM 12011 O O . GLU E 1 100 ? -60.124 -44.549 23.842 1.00 20.02 99 GLU E O 1
ATOM 12017 N N . ILE E 1 101 ? -57.978 -43.857 23.885 1.00 20.68 100 ILE E N 1
ATOM 12018 C CA . ILE E 1 101 ? -58.166 -42.933 25.011 1.00 19.97 100 ILE E CA 1
ATOM 12019 C C . ILE E 1 101 ? -58.031 -41.425 24.769 1.00 20.30 100 ILE E C 1
ATOM 12020 O O . ILE E 1 101 ? -58.289 -40.652 25.678 1.00 20.93 100 ILE E O 1
ATOM 12025 N N . HIS E 1 102 ? -57.604 -40.987 23.587 1.00 19.92 101 HIS E N 1
ATOM 12026 C CA . HIS E 1 102 ? -57.351 -39.546 23.373 1.00 18.95 101 HIS E CA 1
ATOM 12027 C C . HIS E 1 102 ? -58.052 -38.949 22.164 1.00 19.70 101 HIS E C 1
ATOM 12028 O O . HIS E 1 102 ? -57.815 -37.770 21.807 1.00 20.90 101 HIS E O 1
ATOM 12035 N N . GLU E 1 103 ? -58.951 -39.709 21.549 1.00 17.25 102 GLU E N 1
ATOM 12036 C CA . GLU E 1 103 ? -59.617 -39.249 20.350 1.00 18.58 102 GLU E CA 1
ATOM 12037 C C . GLU E 1 103 ? -61.155 -39.228 20.524 1.00 18.47 102 GLU E C 1
ATOM 12038 O O . GLU E 1 103 ? -61.866 -39.128 19.537 1.00 19.48 102 GLU E O 1
ATOM 12044 N N . GLN E 1 104 ? -61.644 -39.294 21.771 1.00 19.00 103 GLN E N 1
ATOM 12045 C CA . GLN E 1 104 ? -63.092 -39.244 22.051 1.00 18.56 103 GLN E CA 1
ATOM 12046 C C . GLN E 1 104 ? -63.808 -40.332 21.249 1.00 18.31 103 GLN E C 1
ATOM 12047 O O . GLN E 1 104 ? -64.892 -40.107 20.710 1.00 20.82 103 GLN E O 1
ATOM 12053 N N . ASP E 1 105 ? -63.141 -41.482 21.125 1.00 19.14 104 ASP E N 1
ATOM 12054 C CA . ASP E 1 105 ? -63.649 -42.679 20.504 1.00 19.01 104 ASP E CA 1
ATOM 12055 C C . ASP E 1 105 ? -63.950 -42.485 19.043 1.00 19.87 104 ASP E C 1
ATOM 12056 O O . ASP E 1 105 ? -64.832 -43.143 18.535 1.00 18.73 104 ASP E O 1
ATOM 12061 N N . GLY E 1 106 ? -63.220 -41.584 18.376 1.00 19.48 105 GLY E N 1
ATOM 12062 C CA . GLY E 1 106 ? -63.430 -41.317 16.955 1.00 18.43 105 GLY E CA 1
ATOM 12063 C C . GLY E 1 106 ? -63.462 -42.525 16.029 1.00 18.60 105 GLY E C 1
ATOM 12064 O O . GLY E 1 106 ? -64.283 -42.577 15.105 1.00 18.87 105 GLY E O 1
ATOM 12065 N N . LEU E 1 107 ? -62.557 -43.475 16.230 1.00 16.09 106 LEU E N 1
ATOM 12066 C CA . LEU E 1 107 ? -62.491 -44.651 15.364 1.00 17.42 106 LEU E CA 1
ATOM 12067 C C . LEU E 1 107 ? -63.802 -45.474 15.478 1.00 18.38 106 LEU E C 1
ATOM 12068 O O . LEU E 1 107 ? -64.390 -45.845 14.472 1.00 18.84 106 LEU E O 1
ATOM 12073 N N . LYS E 1 108 ? -64.265 -45.713 16.697 1.00 17.62 107 LYS E N 1
ATOM 12074 C CA . LYS E 1 108 ? -65.492 -46.492 16.929 1.00 18.21 107 LYS E CA 1
ATOM 12075 C C . LYS E 1 108 ? -66.761 -45.716 16.577 1.00 18.72 107 LYS E C 1
ATOM 12076 O O . LYS E 1 108 ? -67.781 -46.320 16.275 1.00 21.67 107 LYS E O 1
ATOM 12082 N N . GLU E 1 109 ? -66.703 -44.390 16.629 1.00 18.87 108 GLU E N 1
ATOM 12083 C CA . GLU E 1 109 ? -67.840 -43.524 16.278 1.00 18.97 108 GLU E CA 1
ATOM 12084 C C . GLU E 1 109 ? -67.966 -43.297 14.766 1.00 19.50 108 GLU E C 1
ATOM 12085 O O . GLU E 1 109 ? -69.080 -43.248 14.215 1.00 21.38 108 GLU E O 1
ATOM 12091 N N . LEU E 1 110 ? -66.835 -43.140 14.094 1.00 19.36 109 LEU E N 1
ATOM 12092 C CA . LEU E 1 110 ? -66.843 -42.821 12.674 1.00 18.06 109 LEU E CA 1
ATOM 12093 C C . LEU E 1 110 ? -66.715 -44.023 11.795 1.00 19.14 109 LEU E C 1
ATOM 12094 O O . LEU E 1 110 ? -66.870 -43.892 10.567 1.00 19.50 109 LEU E O 1
ATOM 12099 N N . HIS E 1 111 ? -66.444 -45.194 12.386 1.00 18.08 110 HIS E N 1
ATOM 12100 C CA . HIS E 1 111 ? -66.246 -46.419 11.602 1.00 18.86 110 HIS E CA 1
ATOM 12101 C C . HIS E 1 111 ? -66.823 -47.660 12.324 1.00 20.38 110 HIS E C 1
ATOM 12102 O O . HIS E 1 111 ? -66.749 -47.735 13.540 1.00 22.51 110 HIS E O 1
ATOM 12109 N N . PRO E 1 112 ? -67.344 -48.647 11.573 1.00 22.56 111 PRO E N 1
ATOM 12110 C CA . PRO E 1 112 ? -67.975 -49.827 12.175 1.00 23.66 111 PRO E CA 1
ATOM 12111 C C . PRO E 1 112 ? -66.917 -50.862 12.544 1.00 23.72 111 PRO E C 1
ATOM 12112 O O . PRO E 1 112 ? -67.005 -52.040 12.118 1.00 27.37 111 PRO E O 1
ATOM 12116 N N . ILE E 1 113 ? -65.948 -50.425 13.348 1.00 23.19 112 ILE E N 1
ATOM 12117 C CA . ILE E 1 113 ? -64.749 -51.205 13.721 1.00 20.99 112 ILE E CA 1
ATOM 12118 C C . ILE E 1 113 ? -64.744 -51.398 15.244 1.00 22.00 112 ILE E C 1
ATOM 12119 O O . ILE E 1 113 ? -65.050 -50.488 15.999 1.00 23.64 112 ILE E O 1
ATOM 12124 N N . GLU E 1 114 ? -64.452 -52.613 15.665 1.00 21.16 113 GLU E N 1
ATOM 12125 C CA . GLU E 1 114 ? -64.326 -52.937 17.070 1.00 23.03 113 GLU E CA 1
ATOM 12126 C C . GLU E 1 114 ? -62.869 -53.200 17.333 1.00 19.83 113 GLU E C 1
ATOM 12127 O O . GLU E 1 114 ? -62.115 -53.576 16.427 1.00 20.59 113 GLU E O 1
ATOM 12133 N N . THR E 1 115 ? -62.469 -52.960 18.558 1.00 20.69 114 THR E N 1
ATOM 12134 C CA . THR E 1 115 ? -61.080 -52.992 18.950 1.00 20.93 114 THR E CA 1
ATOM 12135 C C . THR E 1 115 ? -60.912 -53.980 20.115 1.00 20.63 114 THR E C 1
ATOM 12136 O O . THR E 1 115 ? -61.769 -54.034 20.978 1.00 25.38 114 THR E O 1
ATOM 12140 N N . ILE E 1 116 ? -59.840 -54.779 20.077 1.00 22.16 115 ILE E N 1
ATOM 12141 C CA . ILE E 1 116 ? -59.389 -55.720 21.152 1.00 20.70 115 ILE E CA 1
ATOM 12142 C C . ILE E 1 116 ? -58.187 -55.027 21.825 1.00 21.41 115 ILE E C 1
ATOM 12143 O O . ILE E 1 116 ? -57.251 -54.597 21.117 1.00 23.71 115 ILE E O 1
ATOM 12148 N N . LEU E 1 117 ? -58.204 -54.885 23.145 1.00 21.83 116 LEU E N 1
ATOM 12149 C CA . LEU E 1 117 ? -57.099 -54.257 23.909 1.00 21.34 116 LEU E CA 1
ATOM 12150 C C . LEU E 1 117 ? -56.146 -55.339 24.406 1.00 23.16 116 LEU E C 1
ATOM 12151 O O . LEU E 1 117 ? -56.511 -56.131 25.300 1.00 23.81 116 LEU E O 1
ATOM 12156 N N . VAL E 1 118 ? -54.928 -55.359 23.849 1.00 24.20 117 VAL E N 1
ATOM 12157 C CA . VAL E 1 118 ? -53.974 -56.488 24.018 1.00 25.18 117 VAL E CA 1
ATOM 12158 C C . VAL E 1 118 ? -52.922 -56.298 25.087 1.00 27.25 117 VAL E C 1
ATOM 12159 O O . VAL E 1 118 ? -52.154 -55.333 25.068 1.00 28.78 117 VAL E O 1
ATOM 12163 N N . GLY E 1 119 ? -52.835 -57.282 25.974 1.00 29.85 118 GLY E N 1
ATOM 12164 C CA . GLY E 1 119 ? -51.922 -57.211 27.085 1.00 30.98 118 GLY E CA 1
ATOM 12165 C C . GLY E 1 119 ? -52.429 -56.212 28.079 1.00 30.25 118 GLY E C 1
ATOM 12166 O O . GLY E 1 119 ? -53.513 -55.648 27.916 1.00 33.38 118 GLY E O 1
ATOM 12167 N N . ALA E 1 120 ? -51.610 -55.967 29.083 1.00 28.13 119 ALA E N 1
ATOM 12168 C CA . ALA E 1 120 ? -52.019 -55.241 30.248 1.00 28.43 119 ALA E CA 1
ATOM 12169 C C . ALA E 1 120 ? -51.698 -53.778 30.017 1.00 27.63 119 ALA E C 1
ATOM 12170 O O . ALA E 1 120 ? -50.778 -53.445 29.260 1.00 27.60 119 ALA E O 1
ATOM 12172 N N . ALA E 1 121 ? -52.436 -52.921 30.703 1.00 26.30 120 ALA E N 1
ATOM 12173 C CA . ALA E 1 121 ? -52.331 -51.464 30.530 1.00 26.74 120 ALA E CA 1
ATOM 12174 C C . ALA E 1 121 ? -51.053 -50.841 31.078 1.00 26.37 120 ALA E C 1
ATOM 12175 O O . ALA E 1 121 ? -50.744 -49.701 30.749 1.00 25.31 120 ALA E O 1
ATOM 12177 N N . ASP E 1 122 ? -50.325 -51.567 31.924 1.00 27.45 121 ASP E N 1
ATOM 12178 C CA . ASP E 1 122 ? -49.154 -51.013 32.616 1.00 26.66 121 ASP E CA 1
ATOM 12179 C C . ASP E 1 122 ? -47.846 -51.554 32.063 1.00 25.60 121 ASP E C 1
ATOM 12180 O O . ASP E 1 122 ? -46.772 -51.146 32.483 1.00 25.65 121 ASP E O 1
ATOM 12185 N N . ARG E 1 123 ? -47.926 -52.424 31.065 1.00 25.09 122 ARG E N 1
ATOM 12186 C CA . ARG E 1 123 ? -46.734 -52.986 30.448 1.00 25.17 122 ARG E CA 1
ATOM 12187 C C . ARG E 1 123 ? -46.915 -53.213 28.956 1.00 24.30 122 ARG E C 1
ATOM 12188 O O . ARG E 1 123 ? -48.013 -53.046 28.402 1.00 25.02 122 ARG E O 1
ATOM 12196 N N . LEU E 1 124 ? -45.800 -53.550 28.317 1.00 24.66 123 LEU E N 1
ATOM 12197 C CA . LEU E 1 124 ? -45.769 -53.854 26.898 1.00 24.48 123 LEU E CA 1
ATOM 12198 C C . LEU E 1 124 ? -46.494 -55.162 26.704 1.00 24.34 123 LEU E C 1
ATOM 12199 O O . LEU E 1 124 ? -46.420 -56.055 27.553 1.00 23.68 123 LEU E O 1
ATOM 12212 N N . THR E 1 126 ? -46.976 -58.821 25.153 1.00 22.72 125 THR E N 1
ATOM 12213 C CA . THR E 1 126 ? -46.003 -59.864 24.844 1.00 23.07 125 THR E CA 1
ATOM 12214 C C . THR E 1 126 ? -46.394 -60.522 23.533 1.00 24.35 125 THR E C 1
ATOM 12215 O O . THR E 1 126 ? -47.524 -60.406 23.079 1.00 23.11 125 THR E O 1
ATOM 12219 N N . LEU E 1 127 ? -45.450 -61.253 22.957 1.00 25.08 126 LEU E N 1
ATOM 12220 C CA . LEU E 1 127 ? -45.710 -62.052 21.775 1.00 25.26 126 LEU E CA 1
ATOM 12221 C C . LEU E 1 127 ? -46.808 -63.115 21.996 1.00 25.98 126 LEU E C 1
ATOM 12222 O O . LEU E 1 127 ? -47.680 -63.318 21.140 1.00 27.46 126 LEU E O 1
ATOM 12227 N N . ASP E 1 128 ? -46.791 -63.782 23.150 1.00 26.86 127 ASP E N 1
ATOM 12228 C CA . ASP E 1 128 ? -47.861 -64.714 23.510 1.00 25.18 127 ASP E CA 1
ATOM 12229 C C . ASP E 1 128 ? -49.247 -64.098 23.442 1.00 24.86 127 ASP E C 1
ATOM 12230 O O . ASP E 1 128 ? -50.202 -64.755 23.036 1.00 24.63 127 ASP E O 1
ATOM 12235 N N . GLU E 1 129 ? -49.360 -62.845 23.870 1.00 24.38 128 GLU E N 1
ATOM 12236 C CA . GLU E 1 129 ? -50.634 -62.136 23.816 1.00 24.82 128 GLU E CA 1
ATOM 12237 C C . GLU E 1 129 ? -51.037 -61.813 22.382 1.00 23.21 128 GLU E C 1
ATOM 12238 O O . GLU E 1 129 ? -52.224 -61.872 22.037 1.00 24.56 128 GLU E O 1
ATOM 12244 N N . ILE E 1 130 ? -50.060 -61.525 21.529 1.00 23.92 129 ILE E N 1
ATOM 12245 C CA . ILE E 1 130 ? -50.323 -61.315 20.106 1.00 22.30 129 ILE E CA 1
ATOM 12246 C C . ILE E 1 130 ? -50.712 -62.598 19.381 1.00 25.54 129 ILE E C 1
ATOM 12247 O O . ILE E 1 130 ? -51.609 -62.592 18.514 1.00 25.18 129 ILE E O 1
ATOM 12252 N N . LYS E 1 131 ? -50.027 -63.690 19.716 1.00 25.00 130 LYS E N 1
ATOM 12253 C CA . LYS E 1 131 ? -50.296 -64.988 19.095 1.00 24.73 130 LYS E CA 1
ATOM 12254 C C . LYS E 1 131 ? -51.664 -65.534 19.514 1.00 26.05 130 LYS E C 1
ATOM 12255 O O . LYS E 1 131 ? -52.226 -66.371 18.805 1.00 26.88 130 LYS E O 1
ATOM 12261 N N . ALA E 1 132 ? -52.188 -65.064 20.654 1.00 26.58 131 ALA E N 1
ATOM 12262 C CA . ALA E 1 132 ? -53.531 -65.435 21.135 1.00 25.82 131 ALA E CA 1
ATOM 12263 C C . ALA E 1 132 ? -54.669 -64.609 20.531 1.00 26.15 131 ALA E C 1
ATOM 12264 O O . ALA E 1 132 ? -55.834 -64.847 20.844 1.00 27.50 131 ALA E O 1
ATOM 12266 N N . LEU E 1 133 ? -54.348 -63.654 19.662 1.00 26.18 132 LEU E N 1
ATOM 12267 C CA . LEU E 1 133 ? -55.373 -62.841 19.008 1.00 25.49 132 LEU E CA 1
ATOM 12268 C C . LEU E 1 133 ? -56.164 -63.714 18.041 1.00 24.95 132 LEU E C 1
ATOM 12269 O O . LEU E 1 133 ? -55.620 -64.660 17.457 1.00 26.15 132 LEU E O 1
ATOM 12274 N N . PRO E 1 134 ? -57.453 -63.422 17.878 1.00 24.90 133 PRO E N 1
ATOM 12275 C CA . PRO E 1 134 ? -58.205 -63.990 16.762 1.00 26.32 133 PRO E CA 1
ATOM 12276 C C . PRO E 1 134 ? -57.873 -63.322 15.439 1.00 26.36 133 PRO E C 1
ATOM 12277 O O . PRO E 1 134 ? -56.899 -62.557 15.365 1.00 27.97 133 PRO E O 1
ATOM 12281 N N . ASP E 1 135 ? -58.614 -63.636 14.372 1.00 26.78 134 ASP E N 1
ATOM 12282 C CA . ASP E 1 135 ? -58.345 -63.009 13.062 1.00 25.14 134 ASP E CA 1
ATOM 12283 C C . ASP E 1 135 ? -58.730 -61.509 13.117 1.00 24.01 134 ASP E C 1
ATOM 12284 O O . ASP E 1 135 ? -59.884 -61.141 13.321 1.00 24.54 134 ASP E O 1
ATOM 12289 N N . ILE E 1 136 ? -57.746 -60.630 13.010 1.00 23.26 135 ILE E N 1
ATOM 12290 C CA . ILE E 1 136 ? -58.051 -59.179 13.068 1.00 22.36 135 ILE E CA 1
ATOM 12291 C C . ILE E 1 136 ? -57.626 -58.534 11.763 1.00 21.87 135 ILE E C 1
ATOM 12292 O O . ILE E 1 136 ? -56.837 -59.110 10.982 1.00 23.40 135 ILE E O 1
ATOM 12297 N N . ALA E 1 137 ? -58.189 -57.356 11.497 1.00 22.76 136 ALA E N 1
ATOM 12298 C CA . ALA E 1 137 ? -57.799 -56.562 10.338 1.00 21.49 136 ALA E CA 1
ATOM 12299 C C . ALA E 1 137 ? -56.346 -56.164 10.403 1.00 22.91 136 ALA E C 1
ATOM 12300 O O . ALA E 1 137 ? -55.621 -56.298 9.412 1.00 24.88 136 ALA E O 1
ATOM 12302 N N . CYS E 1 138 ? -55.950 -55.626 11.565 1.00 22.87 137 CYS E N 1
ATOM 12303 C CA . CYS E 1 138 ? -54.698 -54.865 11.682 1.00 21.69 137 CYS E CA 1
ATOM 12304 C C . CYS E 1 138 ? -54.246 -54.814 13.117 1.00 20.54 137 CYS E C 1
ATOM 12305 O O . CYS E 1 138 ? -55.073 -54.637 14.027 1.00 20.65 137 CYS E O 1
ATOM 12308 N N . LEU E 1 139 ? -52.943 -55.039 13.340 1.00 19.16 138 LEU E N 1
ATOM 12309 C CA . LEU E 1 139 ? -52.354 -54.779 14.647 1.00 18.11 138 LEU E CA 1
ATOM 12310 C C . LEU E 1 139 ? -51.620 -53.437 14.597 1.00 18.38 138 LEU E C 1
ATOM 12311 O O . LEU E 1 139 ? -50.772 -53.246 13.739 1.00 20.43 138 LEU E O 1
ATOM 12316 N N . LEU E 1 140 ? -51.942 -52.530 15.526 1.00 21.14 139 LEU E N 1
ATOM 12317 C CA . LEU E 1 140 ? -51.247 -51.246 15.656 1.00 20.18 139 LEU E CA 1
ATOM 12318 C C . LEU E 1 140 ? -50.238 -51.351 16.814 1.00 18.37 139 LEU E C 1
ATOM 12319 O O . LEU E 1 140 ? -50.609 -51.719 17.919 1.00 20.90 139 LEU E O 1
ATOM 12324 N N . LEU E 1 141 ? -48.977 -51.033 16.551 1.00 17.42 140 LEU E N 1
ATOM 12325 C CA . LEU E 1 141 ? -47.949 -50.881 17.586 1.00 18.53 140 LEU E CA 1
ATOM 12326 C C . LEU E 1 141 ? -47.514 -49.433 17.674 1.00 19.76 140 LEU E C 1
ATOM 12327 O O . LEU E 1 141 ? -47.376 -48.784 16.636 1.00 20.45 140 LEU E O 1
ATOM 12332 N N . GLU E 1 142 ? -47.216 -48.979 18.904 1.00 20.07 141 GLU E N 1
ATOM 12333 C CA . GLU E 1 142 ? -46.679 -47.646 19.168 1.00 19.44 141 GLU E CA 1
ATOM 12334 C C . GLU E 1 142 ? -45.218 -47.707 19.704 1.00 19.02 141 GLU E C 1
ATOM 12335 O O . GLU E 1 142 ? -44.985 -48.274 20.780 1.00 18.60 141 GLU E O 1
ATOM 12341 N N . LEU E 1 143 ? -44.270 -47.103 18.966 1.00 18.45 142 LEU E N 1
ATOM 12342 C CA . LEU E 1 143 ? -42.830 -47.058 19.340 1.00 18.70 142 LEU E CA 1
ATOM 12343 C C . LEU E 1 143 ? -42.370 -45.668 19.729 1.00 20.77 142 LEU E C 1
ATOM 12344 O O . LEU E 1 143 ? -42.399 -44.774 18.879 1.00 20.14 142 LEU E O 1
ATOM 12349 N N . PRO E 1 144 ? -41.984 -45.457 21.014 1.00 19.10 143 PRO E N 1
ATOM 12350 C CA . PRO E 1 144 ? -42.244 -46.319 22.162 1.00 19.40 143 PRO E CA 1
ATOM 12351 C C . PRO E 1 144 ? -43.673 -46.156 22.695 1.00 18.76 143 PRO E C 1
ATOM 12352 O O . PRO E 1 144 ? -44.378 -45.208 22.297 1.00 18.10 143 PRO E O 1
ATOM 12356 N N . GLN E 1 145 ? -44.057 -47.048 23.620 1.00 19.19 144 GLN E N 1
ATOM 12357 C CA . GLN E 1 145 ? -45.281 -46.925 24.427 1.00 19.76 144 GLN E CA 1
ATOM 12358 C C . GLN E 1 145 ? -45.196 -45.771 25.389 1.00 20.90 144 GLN E C 1
ATOM 12359 O O . GLN E 1 145 ? -44.812 -45.897 26.590 1.00 20.94 144 GLN E O 1
ATOM 12365 N N . ARG E 1 146 ? -45.594 -44.628 24.848 1.00 20.07 145 ARG E N 1
ATOM 12366 C CA . ARG E 1 146 ? -45.494 -43.380 25.541 1.00 21.42 145 ARG E CA 1
ATOM 12367 C C . ARG E 1 146 ? -46.154 -43.398 26.929 1.00 22.00 145 ARG E C 1
ATOM 12368 O O . ARG E 1 146 ? -45.538 -42.983 27.893 1.00 21.88 145 ARG E O 1
ATOM 12376 N N . GLU E 1 147 ? -47.394 -43.888 27.011 1.00 21.53 146 GLU E N 1
ATOM 12377 C CA . GLU E 1 147 ? -48.192 -43.860 28.241 1.00 21.55 146 GLU E CA 1
ATOM 12378 C C . GLU E 1 147 ? -47.577 -44.633 29.427 1.00 20.43 146 GLU E C 1
ATOM 12379 O O . GLU E 1 147 ? -47.932 -44.363 30.539 1.00 19.71 146 GLU E O 1
ATOM 12385 N N . ILE E 1 148 ? -46.701 -45.611 29.183 1.00 20.85 147 ILE E N 1
ATOM 12386 C CA . ILE E 1 148 ? -45.949 -46.261 30.277 1.00 21.59 147 ILE E CA 1
ATOM 12387 C C . ILE E 1 148 ? -44.478 -45.875 30.282 1.00 22.34 147 ILE E C 1
ATOM 12388 O O . ILE E 1 148 ? -43.591 -46.725 30.500 1.00 22.95 147 ILE E O 1
ATOM 12393 N N . GLY E 1 149 ? -44.232 -44.587 30.025 1.00 21.74 148 GLY E N 1
ATOM 12394 C CA . GLY E 1 149 ? -42.928 -43.976 30.205 1.00 21.76 148 GLY E CA 1
ATOM 12395 C C . GLY E 1 149 ? -42.031 -43.925 28.974 1.00 21.72 148 GLY E C 1
ATOM 12396 O O . GLY E 1 149 ? -41.002 -43.213 28.990 1.00 21.27 148 GLY E O 1
ATOM 12397 N N . GLY E 1 150 ? -42.398 -44.668 27.926 1.00 20.52 149 GLY E N 1
ATOM 12398 C CA . GLY E 1 150 ? -41.611 -44.742 26.702 1.00 19.51 149 GLY E CA 1
ATOM 12399 C C . GLY E 1 150 ? -40.760 -46.003 26.631 1.00 20.82 149 GLY E C 1
ATOM 12400 O O . GLY E 1 150 ? -39.558 -45.917 26.420 1.00 21.63 149 GLY E O 1
ATOM 12401 N N . VAL E 1 151 ? -41.382 -47.166 26.803 1.00 21.68 150 VAL E N 1
ATOM 12402 C CA A VAL E 1 151 ? -40.691 -48.455 26.740 0.50 22.35 150 VAL E CA 1
ATOM 12403 C CA B VAL E 1 151 ? -40.654 -48.433 26.713 0.50 20.41 150 VAL E CA 1
ATOM 12404 C C . VAL E 1 151 ? -40.997 -49.111 25.386 1.00 22.13 150 VAL E C 1
ATOM 12405 O O . VAL E 1 151 ? -42.096 -48.905 24.805 1.00 22.45 150 VAL E O 1
ATOM 12412 N N . ALA E 1 152 ? -40.040 -49.883 24.879 1.00 21.90 151 ALA E N 1
ATOM 12413 C CA . ALA E 1 152 ? -40.121 -50.420 23.517 1.00 22.08 151 ALA E CA 1
ATOM 12414 C C . ALA E 1 152 ? -39.597 -51.837 23.435 1.00 22.53 151 ALA E C 1
ATOM 12415 O O . ALA E 1 152 ? -38.718 -52.200 24.186 1.00 22.68 151 ALA E O 1
ATOM 12417 N N . PRO E 1 153 ? -40.126 -52.656 22.514 1.00 23.85 152 PRO E N 1
ATOM 12418 C CA . PRO E 1 153 ? -39.509 -53.969 22.343 1.00 23.86 152 PRO E CA 1
ATOM 12419 C C . PRO E 1 153 ? -38.187 -53.861 21.627 1.00 23.58 152 PRO E C 1
ATOM 12420 O O . PRO E 1 153 ? -37.863 -52.824 21.070 1.00 25.43 152 PRO E O 1
ATOM 12424 N N . ALA E 1 154 ? -37.414 -54.935 21.649 1.00 25.07 153 ALA E N 1
ATOM 12425 C CA . ALA E 1 154 ? -36.178 -54.988 20.879 1.00 24.10 153 ALA E CA 1
ATOM 12426 C C . ALA E 1 154 ? -36.540 -55.145 19.421 1.00 24.70 153 ALA E C 1
ATOM 12427 O O . ALA E 1 154 ? -37.566 -55.744 19.086 1.00 24.23 153 ALA E O 1
ATOM 12429 N N . PHE E 1 155 ? -35.672 -54.622 18.565 1.00 23.98 154 PHE E N 1
ATOM 12430 C CA . PHE E 1 155 ? -35.804 -54.738 17.124 1.00 24.08 154 PHE E CA 1
ATOM 12431 C C . PHE E 1 155 ? -36.106 -56.175 16.671 1.00 25.14 154 PHE E C 1
ATOM 12432 O O . PHE E 1 155 ? -37.009 -56.398 15.859 1.00 23.96 154 PHE E O 1
ATOM 12440 N N . SER E 1 156 ? -35.396 -57.148 17.239 1.00 27.46 155 SER E N 1
ATOM 12441 C CA . SER E 1 156 ? -35.613 -58.558 16.908 1.00 29.26 155 SER E CA 1
ATOM 12442 C C . SER E 1 156 ? -36.995 -59.041 17.314 1.00 27.46 155 SER E C 1
ATOM 12443 O O . SER E 1 156 ? -37.555 -59.926 16.650 1.00 25.83 155 SER E O 1
ATOM 12446 N N . GLU E 1 157 ? -37.555 -58.488 18.391 1.00 27.41 156 GLU E N 1
ATOM 12447 C CA . GLU E 1 157 ? -38.943 -58.803 18.764 1.00 27.97 156 GLU E CA 1
ATOM 12448 C C . GLU E 1 157 ? -39.897 -58.269 17.688 1.00 26.45 156 GLU E C 1
ATOM 12449 O O . GLU E 1 157 ? -40.770 -58.992 17.226 1.00 26.98 156 GLU E O 1
ATOM 12455 N N . LEU E 1 158 ? -39.684 -57.017 17.271 1.00 25.77 157 LEU E N 1
ATOM 12456 C CA . LEU E 1 158 ? -40.486 -56.410 16.201 1.00 23.93 157 LEU E CA 1
ATOM 12457 C C . LEU E 1 158 ? -40.417 -57.251 14.918 1.00 25.55 157 LEU E C 1
ATOM 12458 O O . LEU E 1 158 ? -41.446 -57.535 14.305 1.00 25.49 157 LEU E O 1
ATOM 12463 N N . GLU E 1 159 ? -39.214 -57.661 14.527 1.00 25.14 158 GLU E N 1
ATOM 12464 C CA . GLU E 1 159 ? -39.064 -58.531 13.341 1.00 25.23 158 GLU E CA 1
ATOM 12465 C C . GLU E 1 159 ? -39.921 -59.791 13.430 1.00 24.08 158 GLU E C 1
ATOM 12466 O O . GLU E 1 159 ? -40.472 -60.218 12.423 1.00 25.27 158 GLU E O 1
ATOM 12472 N N . THR E 1 160 ? -39.993 -60.382 14.632 1.00 24.33 159 THR E N 1
ATOM 12473 C CA . THR E 1 160 ? -40.854 -61.544 14.954 1.00 24.77 159 THR E CA 1
ATOM 12474 C C . THR E 1 160 ? -42.342 -61.245 14.802 1.00 24.71 159 THR E C 1
ATOM 12475 O O . THR E 1 160 ? -43.119 -62.054 14.244 1.00 22.25 159 THR E O 1
ATOM 12479 N N . ILE E 1 161 ? -42.754 -60.079 15.294 1.00 24.47 160 ILE E N 1
ATOM 12480 C CA . ILE E 1 161 ? -44.156 -59.665 15.184 1.00 22.82 160 ILE E CA 1
ATOM 12481 C C . ILE E 1 161 ? -44.529 -59.425 13.715 1.00 22.39 160 ILE E C 1
ATOM 12482 O O . ILE E 1 161 ? -45.597 -59.812 13.267 1.00 25.10 160 ILE E O 1
ATOM 12487 N N . SER E 1 162 ? -43.621 -58.788 12.986 1.00 23.97 161 SER E N 1
ATOM 12488 C CA . SER E 1 162 ? -43.742 -58.543 11.575 1.00 23.91 161 SER E CA 1
ATOM 12489 C C . SER E 1 162 ? -44.009 -59.876 10.845 1.00 26.52 161 SER E C 1
ATOM 12490 O O . SER E 1 162 ? -45.023 -60.048 10.149 1.00 26.30 161 SER E O 1
ATOM 12493 N N . ARG E 1 163 ? -43.142 -60.863 11.051 1.00 26.92 162 ARG E N 1
ATOM 12494 C CA . ARG E 1 163 ? -43.266 -62.130 10.303 1.00 27.05 162 ARG E CA 1
ATOM 12495 C C . ARG E 1 163 ? -44.555 -62.882 10.656 1.00 27.34 162 ARG E C 1
ATOM 12496 O O . ARG E 1 163 ? -45.249 -63.476 9.790 1.00 26.73 162 ARG E O 1
ATOM 12504 N N . TYR E 1 164 ? -44.871 -62.865 11.944 1.00 25.45 163 TYR E N 1
ATOM 12505 C CA . TYR E 1 164 ? -46.052 -63.538 12.427 1.00 25.75 163 TYR E CA 1
ATOM 12506 C C . TYR E 1 164 ? -47.293 -62.924 11.793 1.00 27.23 163 TYR E C 1
ATOM 12507 O O . TYR E 1 164 ? -48.143 -63.648 11.249 1.00 26.94 163 TYR E O 1
ATOM 12516 N N . CYS E 1 165 ? -47.407 -61.596 11.847 1.00 27.19 164 CYS E N 1
ATOM 12517 C CA . CYS E 1 165 ? -48.595 -60.913 11.279 1.00 27.09 164 CYS E CA 1
ATOM 12518 C C . CYS E 1 165 ? -48.754 -61.210 9.810 1.00 27.57 164 CYS E C 1
ATOM 12519 O O . CYS E 1 165 ? -49.839 -61.627 9.346 1.00 28.57 164 CYS E O 1
ATOM 12522 N N . ARG E 1 166 ? -47.653 -61.021 9.105 1.00 28.94 165 ARG E N 1
ATOM 12523 C CA . ARG E 1 166 ? -47.530 -61.238 7.682 1.00 32.58 165 ARG E CA 1
ATOM 12524 C C . ARG E 1 166 ? -48.019 -62.617 7.254 1.00 32.28 165 ARG E C 1
ATOM 12525 O O . ARG E 1 166 ? -48.815 -62.720 6.315 1.00 31.09 165 ARG E O 1
ATOM 12533 N N . GLU E 1 167 ? -47.560 -63.669 7.937 1.00 33.01 166 GLU E N 1
ATOM 12534 C CA . GLU E 1 167 ? -48.027 -65.035 7.641 1.00 36.50 166 GLU E CA 1
ATOM 12535 C C . GLU E 1 167 ? -49.487 -65.252 8.109 1.00 34.23 166 GLU E C 1
ATOM 12536 O O . GLU E 1 167 ? -50.220 -66.091 7.563 1.00 34.34 166 GLU E O 1
ATOM 12542 N N . ARG E 1 168 ? -49.932 -64.494 9.098 1.00 31.24 167 ARG E N 1
ATOM 12543 C CA . ARG E 1 168 ? -51.327 -64.578 9.485 1.00 31.35 167 ARG E CA 1
ATOM 12544 C C . ARG E 1 168 ? -52.312 -63.686 8.693 1.00 29.56 167 ARG E C 1
ATOM 12545 O O . ARG E 1 168 ? -53.521 -63.774 8.912 1.00 29.75 167 ARG E O 1
ATOM 12553 N N . GLY E 1 169 ? -51.810 -62.876 7.760 1.00 27.72 168 GLY E N 1
ATOM 12554 C CA . GLY E 1 169 ? -52.653 -61.909 7.047 1.00 27.41 168 GLY E CA 1
ATOM 12555 C C . GLY E 1 169 ? -53.236 -60.775 7.893 1.00 27.03 168 GLY E C 1
ATOM 12556 O O . GLY E 1 169 ? -54.318 -60.245 7.572 1.00 26.98 168 GLY E O 1
ATOM 12557 N N . ILE E 1 170 ? -52.520 -60.407 8.956 1.00 26.59 169 ILE E N 1
ATOM 12558 C CA . ILE E 1 170 ? -52.824 -59.239 9.769 1.00 24.29 169 ILE E CA 1
ATOM 12559 C C . ILE E 1 170 ? -51.907 -58.101 9.324 1.00 22.88 169 ILE E C 1
ATOM 12560 O O . ILE E 1 170 ? -50.662 -58.205 9.412 1.00 23.75 169 ILE E O 1
ATOM 12565 N N . ARG E 1 171 ? -52.504 -57.001 8.864 1.00 22.78 170 ARG E N 1
ATOM 12566 C CA . ARG E 1 171 ? -51.728 -55.789 8.549 1.00 22.43 170 ARG E CA 1
ATOM 12567 C C . ARG E 1 171 ? -51.132 -55.196 9.833 1.00 22.12 170 ARG E C 1
ATOM 12568 O O . ARG E 1 171 ? -51.786 -55.139 10.885 1.00 21.98 170 ARG E O 1
ATOM 12576 N N . LEU E 1 172 ? -49.893 -54.733 9.726 1.00 22.60 171 LEU E N 1
ATOM 12577 C CA . LEU E 1 172 ? -49.198 -54.154 10.849 1.00 21.54 171 LEU E CA 1
ATOM 12578 C C . LEU E 1 172 ? -48.925 -52.678 10.593 1.00 20.54 171 LEU E C 1
ATOM 12579 O O . LEU E 1 172 ? -48.253 -52.320 9.619 1.00 21.88 171 LEU E O 1
ATOM 12584 N N . HIS E 1 173 ? -49.464 -51.831 11.471 1.00 20.00 172 HIS E N 1
ATOM 12585 C CA . HIS E 1 173 ? -49.374 -50.362 11.337 1.00 19.32 172 HIS E CA 1
ATOM 12586 C C . HIS E 1 173 ? -48.571 -49.799 12.514 1.00 18.78 172 HIS E C 1
ATOM 12587 O O . HIS E 1 173 ? -48.742 -50.228 13.657 1.00 19.67 172 HIS E O 1
ATOM 12594 N N . LEU E 1 174 ? -47.675 -48.867 12.225 1.00 19.23 173 LEU E N 1
ATOM 12595 C CA . LEU E 1 174 ? -46.829 -48.297 13.231 1.00 18.78 173 LEU E CA 1
ATOM 12596 C C . LEU E 1 174 ? -47.411 -46.943 13.626 1.00 19.82 173 LEU E C 1
ATOM 12597 O O . LEU E 1 174 ? -47.566 -46.032 12.779 1.00 19.75 173 LEU E O 1
ATOM 12602 N N . ASP E 1 175 ? -47.743 -46.802 14.901 1.00 18.67 174 ASP E N 1
ATOM 12603 C CA . ASP E 1 175 ? -47.901 -45.467 15.456 1.00 18.95 174 ASP E CA 1
ATOM 12604 C C . ASP E 1 175 ? -46.487 -44.967 15.756 1.00 20.60 174 ASP E C 1
ATOM 12605 O O . ASP E 1 175 ? -45.878 -45.331 16.792 1.00 20.19 174 ASP E O 1
ATOM 12610 N N . GLY E 1 176 ? -45.963 -44.164 14.812 1.00 19.25 175 GLY E N 1
ATOM 12611 C CA . GLY E 1 176 ? -44.617 -43.589 14.880 1.00 18.26 175 GLY E CA 1
ATOM 12612 C C . GLY E 1 176 ? -44.545 -42.119 15.256 1.00 17.62 175 GLY E C 1
ATOM 12613 O O . GLY E 1 176 ? -43.682 -41.415 14.760 1.00 18.13 175 GLY E O 1
ATOM 12614 N N . ALA E 1 177 ? -45.438 -41.685 16.148 1.00 16.65 176 ALA E N 1
ATOM 12615 C CA . ALA E 1 177 ? -45.455 -40.327 16.702 1.00 17.72 176 ALA E CA 1
ATOM 12616 C C . ALA E 1 177 ? -44.095 -39.921 17.236 1.00 19.17 176 ALA E C 1
ATOM 12617 O O . ALA E 1 177 ? -43.649 -38.796 17.022 1.00 20.03 176 ALA E O 1
ATOM 12619 N N . ARG E 1 178 ? -43.430 -40.874 17.878 1.00 21.04 177 ARG E N 1
ATOM 12620 C CA . ARG E 1 178 ? -42.111 -40.700 18.443 1.00 20.65 177 ARG E CA 1
ATOM 12621 C C . ARG E 1 178 ? -41.117 -41.707 17.850 1.00 19.88 177 ARG E C 1
ATOM 12622 O O . ARG E 1 178 ? -40.322 -42.277 18.585 1.00 22.06 177 ARG E O 1
ATOM 12630 N N . LEU E 1 179 ? -41.132 -41.905 16.526 1.00 20.29 178 LEU E N 1
ATOM 12631 C CA . LEU E 1 179 ? -40.202 -42.829 15.853 1.00 18.95 178 LEU E CA 1
ATOM 12632 C C . LEU E 1 179 ? -38.792 -42.270 15.817 1.00 19.85 178 LEU E C 1
ATOM 12633 O O . LEU E 1 179 ? -37.844 -42.949 16.222 1.00 19.01 178 LEU E O 1
ATOM 12638 N N . PHE E 1 180 ? -38.662 -41.020 15.352 1.00 20.45 179 PHE E N 1
ATOM 12639 C CA . PHE E 1 180 ? -37.327 -40.361 15.273 1.00 20.02 179 PHE E CA 1
ATOM 12640 C C . PHE E 1 180 ? -36.605 -40.406 16.606 1.00 21.11 179 PHE E C 1
ATOM 12641 O O . PHE E 1 180 ? -35.381 -40.545 16.635 1.00 20.46 179 PHE E O 1
ATOM 12649 N N . GLU E 1 181 ? -37.369 -40.313 17.698 1.00 18.64 180 GLU E N 1
ATOM 12650 C CA . GLU E 1 181 ? -36.801 -40.337 19.029 1.00 20.11 180 GLU E CA 1
ATOM 12651 C C . GLU E 1 181 ? -36.184 -41.692 19.402 1.00 19.89 180 GLU E C 1
ATOM 12652 O O . GLU E 1 181 ? -35.282 -41.742 20.235 1.00 21.22 180 GLU E O 1
ATOM 12666 N N . LEU E 1 183 ? -34.609 -43.887 17.171 1.00 22.46 182 LEU E N 1
ATOM 12667 C CA . LEU E 1 183 ? -33.567 -44.363 16.250 1.00 22.28 182 LEU E CA 1
ATOM 12668 C C . LEU E 1 183 ? -32.188 -44.467 16.907 1.00 21.33 182 LEU E C 1
ATOM 12669 O O . LEU E 1 183 ? -31.454 -45.436 16.670 1.00 22.92 182 LEU E O 1
ATOM 12674 N N . PRO E 1 184 ? -31.847 -43.502 17.770 1.00 20.44 183 PRO E N 1
ATOM 12675 C CA . PRO E 1 184 ? -30.570 -43.610 18.444 1.00 21.36 183 PRO E CA 1
ATOM 12676 C C . PRO E 1 184 ? -30.431 -44.902 19.274 1.00 23.16 183 PRO E C 1
ATOM 12677 O O . PRO E 1 184 ? -29.408 -45.597 19.159 1.00 24.85 183 PRO E O 1
ATOM 12681 N N . TYR E 1 185 ? -31.473 -45.271 20.026 1.00 22.46 184 TYR E N 1
ATOM 12682 C CA . TYR E 1 185 ? -31.462 -46.504 20.790 1.00 22.83 184 TYR E CA 1
ATOM 12683 C C . TYR E 1 185 ? -31.444 -47.712 19.898 1.00 24.12 184 TYR E C 1
ATOM 12684 O O . TYR E 1 185 ? -30.743 -48.677 20.189 1.00 24.56 184 TYR E O 1
ATOM 12693 N N . TYR E 1 186 ? -32.238 -47.690 18.837 1.00 24.66 185 TYR E N 1
ATOM 12694 C CA . TYR E 1 186 ? -32.297 -48.831 17.939 1.00 23.58 185 TYR E CA 1
ATOM 12695 C C . TYR E 1 186 ? -31.056 -48.946 17.062 1.00 25.20 185 TYR E C 1
ATOM 12696 O O . TYR E 1 186 ? -30.751 -50.041 16.633 1.00 27.29 185 TYR E O 1
ATOM 12705 N N . GLU E 1 187 ? -30.351 -47.850 16.799 1.00 25.08 186 GLU E N 1
ATOM 12706 C CA . GLU E 1 187 ? -29.228 -47.848 15.853 1.00 24.92 186 GLU E CA 1
ATOM 12707 C C . GLU E 1 187 ? -29.738 -48.335 14.500 1.00 26.59 186 GLU E C 1
ATOM 12708 O O . GLU E 1 187 ? -29.159 -49.218 13.847 1.00 26.94 186 GLU E O 1
ATOM 12714 N N . LYS E 1 188 ? -30.856 -47.746 14.094 1.00 24.96 187 LYS E N 1
ATOM 12715 C CA . LYS E 1 188 ? -31.464 -48.086 12.848 1.00 23.34 187 LYS E CA 1
ATOM 12716 C C . LYS E 1 188 ? -31.931 -46.813 12.207 1.00 23.87 187 LYS E C 1
ATOM 12717 O O . LYS E 1 188 ? -32.223 -45.810 12.866 1.00 24.39 187 LYS E O 1
ATOM 12723 N N . THR E 1 189 ? -32.022 -46.878 10.897 1.00 23.28 188 THR E N 1
ATOM 12724 C CA . THR E 1 189 ? -32.577 -45.808 10.138 1.00 25.86 188 THR E CA 1
ATOM 12725 C C . THR E 1 189 ? -34.116 -45.817 10.267 1.00 23.13 188 THR E C 1
ATOM 12726 O O . THR E 1 189 ? -34.717 -46.853 10.572 1.00 23.23 188 THR E O 1
ATOM 12730 N N . ALA E 1 190 ? -34.762 -44.670 10.045 1.00 22.83 189 ALA E N 1
ATOM 12731 C CA . ALA E 1 190 ? -36.228 -44.631 10.058 1.00 21.94 189 ALA E CA 1
ATOM 12732 C C . ALA E 1 190 ? -36.812 -45.672 9.094 1.00 21.98 189 ALA E C 1
ATOM 12733 O O . ALA E 1 190 ? -37.780 -46.343 9.425 1.00 22.71 189 ALA E O 1
ATOM 12735 N N . ALA E 1 191 ? -36.204 -45.798 7.923 1.00 21.40 190 ALA E N 1
ATOM 12736 C CA . ALA E 1 191 ? -36.679 -46.710 6.866 1.00 21.72 190 ALA E CA 1
ATOM 12737 C C . ALA E 1 191 ? -36.543 -48.185 7.279 1.00 21.79 190 ALA E C 1
ATOM 12738 O O . ALA E 1 191 ? -37.352 -49.025 6.884 1.00 22.86 190 ALA E O 1
ATOM 12740 N N . GLU E 1 192 ? -35.543 -48.479 8.095 1.00 21.83 191 GLU E N 1
ATOM 12741 C CA . GLU E 1 192 ? -35.229 -49.850 8.490 1.00 22.46 191 GLU E CA 1
ATOM 12742 C C . GLU E 1 192 ? -36.270 -50.346 9.476 1.00 22.26 191 GLU E C 1
ATOM 12743 O O . GLU E 1 192 ? -36.700 -51.483 9.409 1.00 25.34 191 GLU E O 1
ATOM 12749 N N . ILE E 1 193 ? -36.711 -49.458 10.348 1.00 22.90 192 ILE E N 1
ATOM 12750 C CA A ILE E 1 193 ? -37.792 -49.770 11.275 0.50 23.74 192 ILE E CA 1
ATOM 12751 C CA B ILE E 1 193 ? -37.804 -49.718 11.288 0.50 23.60 192 ILE E CA 1
ATOM 12752 C C . ILE E 1 193 ? -39.144 -49.800 10.558 1.00 22.55 192 ILE E C 1
ATOM 12753 O O . ILE E 1 193 ? -39.922 -50.734 10.747 1.00 23.53 192 ILE E O 1
ATOM 12762 N N . ALA E 1 194 ? -39.417 -48.776 9.744 1.00 22.67 193 ALA E N 1
ATOM 12763 C CA . ALA E 1 194 ? -40.655 -48.697 8.957 1.00 22.06 193 ALA E CA 1
ATOM 12764 C C . ALA E 1 194 ? -40.844 -49.885 8.039 1.00 22.93 193 ALA E C 1
ATOM 12765 O O . ALA E 1 194 ? -41.965 -50.392 7.893 1.00 24.68 193 ALA E O 1
ATOM 12767 N N . GLY E 1 195 ? -39.751 -50.341 7.427 1.00 23.59 194 GLY E N 1
ATOM 12768 C CA . GLY E 1 195 ? -39.736 -51.586 6.601 1.00 22.70 194 GLY E CA 1
ATOM 12769 C C . GLY E 1 195 ? -40.395 -52.817 7.207 1.00 22.58 194 GLY E C 1
ATOM 12770 O O . GLY E 1 195 ? -40.872 -53.706 6.473 1.00 22.83 194 GLY E O 1
ATOM 12771 N N . LEU E 1 196 ? -40.458 -52.875 8.536 1.00 23.26 195 LEU E N 1
ATOM 12772 C CA . LEU E 1 196 ? -41.164 -53.974 9.231 1.00 21.87 195 LEU E CA 1
ATOM 12773 C C . LEU E 1 196 ? -42.679 -53.767 9.274 1.00 21.92 195 LEU E C 1
ATOM 12774 O O . LEU E 1 196 ? -43.410 -54.662 9.701 1.00 23.71 195 LEU E O 1
ATOM 12779 N N . PHE E 1 197 ? -43.156 -52.609 8.828 1.00 22.84 196 PHE E N 1
ATOM 12780 C CA . PHE E 1 197 ? -44.599 -52.320 8.831 1.00 22.19 196 PHE E CA 1
ATOM 12781 C C . PHE E 1 197 ? -45.243 -52.196 7.434 1.00 21.70 196 PHE E C 1
ATOM 12782 O O . PHE E 1 197 ? -44.607 -51.792 6.456 1.00 22.60 196 PHE E O 1
ATOM 12790 N N . ASP E 1 198 ? -46.529 -52.531 7.384 1.00 20.79 197 ASP E N 1
ATOM 12791 C CA . ASP E 1 198 ? -47.389 -52.240 6.225 1.00 21.46 197 ASP E CA 1
ATOM 12792 C C . ASP E 1 198 ? -47.699 -50.746 6.006 1.00 20.92 197 ASP E C 1
ATOM 12793 O O . ASP E 1 198 ? -47.734 -50.279 4.858 1.00 20.43 197 ASP E O 1
ATOM 12798 N N . SER E 1 199 ? -47.961 -50.018 7.079 1.00 19.80 198 SER E N 1
ATOM 12799 C CA . SER E 1 199 ? -48.252 -48.570 7.020 1.00 18.23 198 SER E CA 1
ATOM 12800 C C . SER E 1 199 ? -47.647 -47.920 8.251 1.00 19.55 198 SER E C 1
ATOM 12801 O O . SER E 1 199 ? -47.443 -48.601 9.262 1.00 19.99 198 SER E O 1
ATOM 12804 N N . ILE E 1 200 ? -47.388 -46.616 8.170 1.00 19.64 199 ILE E N 1
ATOM 12805 C CA . ILE E 1 200 ? -46.674 -45.884 9.251 1.00 20.49 199 ILE E CA 1
ATOM 12806 C C . ILE E 1 200 ? -47.236 -44.484 9.424 1.00 19.56 199 ILE E C 1
ATOM 12807 O O . ILE E 1 200 ? -47.518 -43.814 8.435 1.00 19.23 199 ILE E O 1
ATOM 12812 N N . TYR E 1 201 ? -47.386 -44.048 10.682 1.00 19.71 200 TYR E N 1
ATOM 12813 C CA . TYR E 1 201 ? -47.726 -42.663 11.002 1.00 17.62 200 TYR E CA 1
ATOM 12814 C C . TYR E 1 201 ? -46.537 -41.998 11.654 1.00 17.09 200 TYR E C 1
ATOM 12815 O O . TYR E 1 201 ? -46.037 -42.504 12.613 1.00 17.95 200 TYR E O 1
ATOM 12824 N N . ILE E 1 202 ? -46.090 -40.871 11.119 1.00 18.23 201 ILE E N 1
ATOM 12825 C CA . ILE E 1 202 ? -45.124 -40.011 11.809 1.00 17.45 201 ILE E CA 1
ATOM 12826 C C . ILE E 1 202 ? -45.727 -38.647 12.005 1.00 18.07 201 ILE E C 1
ATOM 12827 O O . ILE E 1 202 ? -46.565 -38.229 11.195 1.00 19.96 201 ILE E O 1
ATOM 12832 N N . SER E 1 203 ? -45.315 -37.978 13.096 1.00 17.67 202 SER E N 1
ATOM 12833 C CA . SER E 1 203 ? -45.805 -36.670 13.520 1.00 17.47 202 SER E CA 1
ATOM 12834 C C . SER E 1 203 ? -44.715 -35.646 13.330 1.00 17.54 202 SER E C 1
ATOM 12835 O O . SER E 1 203 ? -43.545 -35.977 13.443 1.00 18.33 202 SER E O 1
ATOM 12838 N N . PHE E 1 204 ? -45.090 -34.392 13.120 1.00 17.80 203 PHE E N 1
ATOM 12839 C CA . PHE E 1 204 ? -44.089 -33.319 13.003 1.00 19.42 203 PHE E CA 1
ATOM 12840 C C . PHE E 1 204 ? -44.054 -32.332 14.185 1.00 19.42 203 PHE E C 1
ATOM 12841 O O . PHE E 1 204 ? -43.307 -31.361 14.193 1.00 19.08 203 PHE E O 1
ATOM 12849 N N . TYR E 1 205 ? -44.799 -32.642 15.232 1.00 19.53 204 TYR E N 1
ATOM 12850 C CA . TYR E 1 205 ? -44.847 -31.754 16.401 1.00 20.28 204 TYR E CA 1
ATOM 12851 C C . TYR E 1 205 ? -44.520 -32.393 17.744 1.00 21.17 204 TYR E C 1
ATOM 12852 O O . TYR E 1 205 ? -44.631 -31.733 18.785 1.00 24.04 204 TYR E O 1
ATOM 12885 N N . GLY E 1 207 ? -41.269 -35.005 18.925 1.00 21.50 206 GLY E N 1
ATOM 12886 C CA . GLY E 1 207 ? -39.838 -34.845 19.100 1.00 21.73 206 GLY E CA 1
ATOM 12887 C C . GLY E 1 207 ? -39.262 -33.763 18.194 1.00 21.15 206 GLY E C 1
ATOM 12888 O O . GLY E 1 207 ? -38.315 -33.097 18.540 1.00 20.39 206 GLY E O 1
ATOM 12889 N N . LEU E 1 208 ? -39.853 -33.573 17.021 1.00 21.29 207 LEU E N 1
ATOM 12890 C CA . LEU E 1 208 ? -39.357 -32.579 16.104 1.00 18.79 207 LEU E CA 1
ATOM 12891 C C . LEU E 1 208 ? -39.716 -31.142 16.457 1.00 19.61 207 LEU E C 1
ATOM 12892 O O . LEU E 1 208 ? -39.102 -30.198 15.964 1.00 22.17 207 LEU E O 1
ATOM 12897 N N . GLY E 1 209 ? -40.715 -30.955 17.285 1.00 19.77 208 GLY E N 1
ATOM 12898 C CA . GLY E 1 209 ? -41.058 -29.615 17.752 1.00 20.77 208 GLY E CA 1
ATOM 12899 C C . GLY E 1 209 ? -41.579 -28.638 16.722 1.00 20.11 208 GLY E C 1
ATOM 12900 O O . GLY E 1 209 ? -41.472 -27.415 16.890 1.00 21.48 208 GLY E O 1
ATOM 12901 N N . GLY E 1 210 ? -42.197 -29.159 15.669 1.00 20.50 209 GLY E N 1
ATOM 12902 C CA . GLY E 1 210 ? -42.987 -28.320 14.783 1.00 19.22 209 GLY E CA 1
ATOM 12903 C C . GLY E 1 210 ? -44.301 -27.930 15.422 1.00 20.56 209 GLY E C 1
ATOM 12904 O O . GLY E 1 210 ? -44.504 -28.109 16.634 1.00 20.48 209 GLY E O 1
ATOM 12905 N N . ILE E 1 211 ? -45.211 -27.438 14.591 1.00 18.65 210 ILE E N 1
ATOM 12906 C CA . ILE E 1 211 ? -46.447 -26.817 15.044 1.00 19.78 210 ILE E CA 1
ATOM 12907 C C . ILE E 1 211 ? -47.536 -27.883 15.076 1.00 19.83 210 ILE E C 1
ATOM 12908 O O . ILE E 1 211 ? -48.098 -28.145 16.109 1.00 20.08 210 ILE E O 1
ATOM 12913 N N . ALA E 1 212 ? -47.795 -28.500 13.929 1.00 18.64 211 ALA E N 1
ATOM 12914 C CA . ALA E 1 212 ? -48.740 -29.620 13.804 1.00 18.55 211 ALA E CA 1
ATOM 12915 C C . ALA E 1 212 ? -48.457 -30.358 12.485 1.00 19.02 211 ALA E C 1
ATOM 12916 O O . ALA E 1 212 ? -47.537 -29.979 11.758 1.00 19.67 211 ALA E O 1
ATOM 12918 N N . GLY E 1 213 ? -49.176 -31.445 12.214 1.00 17.98 212 GLY E N 1
ATOM 12919 C CA . GLY E 1 213 ? -49.070 -32.147 10.925 1.00 18.12 212 GLY E CA 1
ATOM 12920 C C . GLY E 1 213 ? -48.524 -33.556 11.091 1.00 18.84 212 GLY E C 1
ATOM 12921 O O . GLY E 1 213 ? -47.899 -33.853 12.111 1.00 21.75 212 GLY E O 1
ATOM 12922 N N . ALA E 1 214 ? -48.753 -34.389 10.073 1.00 18.05 213 ALA E N 1
ATOM 12923 C CA . ALA E 1 214 ? -48.473 -35.813 10.088 1.00 15.74 213 ALA E CA 1
ATOM 12924 C C . ALA E 1 214 ? -48.313 -36.349 8.673 1.00 16.22 213 ALA E C 1
ATOM 12925 O O . ALA E 1 214 ? -48.932 -35.825 7.718 1.00 19.22 213 ALA E O 1
ATOM 12927 N N . ILE E 1 215 ? -47.514 -37.407 8.551 1.00 15.67 214 ILE E N 1
ATOM 12928 C CA . ILE E 1 215 ? -47.456 -38.237 7.391 1.00 17.54 214 ILE E CA 1
ATOM 12929 C C . ILE E 1 215 ? -47.978 -39.634 7.695 1.00 17.88 214 ILE E C 1
ATOM 12930 O O . ILE E 1 215 ? -47.761 -40.171 8.788 1.00 17.80 214 ILE E O 1
ATOM 12935 N N . LEU E 1 216 ? -48.678 -40.195 6.714 1.00 18.57 215 LEU E N 1
ATOM 12936 C CA . LEU E 1 216 ? -49.123 -41.578 6.703 1.00 17.40 215 LEU E CA 1
ATOM 12937 C C . LEU E 1 216 ? -48.516 -42.172 5.433 1.00 19.54 215 LEU E C 1
ATOM 12938 O O . LEU E 1 216 ? -48.886 -41.777 4.332 1.00 20.86 215 LEU E O 1
ATOM 12943 N N . ALA E 1 217 ? -47.574 -43.098 5.589 1.00 19.96 216 ALA E N 1
ATOM 12944 C CA . ALA E 1 217 ? -46.844 -43.630 4.443 1.00 20.04 216 ALA E CA 1
ATOM 12945 C C . ALA E 1 217 ? -47.168 -45.104 4.311 1.00 20.41 216 ALA E C 1
ATOM 12946 O O . ALA E 1 217 ? -47.536 -45.772 5.288 1.00 19.85 216 ALA E O 1
ATOM 12948 N N . GLY E 1 218 ? -47.087 -45.593 3.082 1.00 21.00 217 GLY E N 1
ATOM 12949 C CA . GLY E 1 218 ? -47.505 -46.950 2.769 1.00 21.10 217 GLY E CA 1
ATOM 12950 C C . GLY E 1 218 ? -47.413 -47.243 1.284 1.00 20.48 217 GLY E C 1
ATOM 12951 O O . GLY E 1 218 ? -46.759 -46.487 0.559 1.00 21.95 217 GLY E O 1
ATOM 12952 N N . PRO E 1 219 ? -48.019 -48.364 0.838 1.00 21.27 218 PRO E N 1
ATOM 12953 C CA . PRO E 1 219 ? -48.058 -48.739 -0.579 1.00 22.41 218 PRO E CA 1
ATOM 12954 C C . PRO E 1 219 ? -48.939 -47.789 -1.386 1.00 22.95 218 PRO E C 1
ATOM 12955 O O . PRO E 1 219 ? -49.761 -47.063 -0.810 1.00 22.78 218 PRO E O 1
ATOM 12959 N N . ALA E 1 220 ? -48.780 -47.799 -2.703 1.00 22.29 219 ALA E N 1
ATOM 12960 C CA . ALA E 1 220 ? -49.445 -46.849 -3.578 1.00 21.05 219 ALA E CA 1
ATOM 12961 C C . ALA E 1 220 ? -50.962 -46.851 -3.422 1.00 19.88 219 ALA E C 1
ATOM 12962 O O . ALA E 1 220 ? -51.558 -45.800 -3.262 1.00 21.96 219 ALA E O 1
ATOM 12964 N N . ALA E 1 221 ? -51.570 -48.041 -3.484 1.00 20.56 220 ALA E N 1
ATOM 12965 C CA . ALA E 1 221 ? -53.035 -48.197 -3.488 1.00 22.37 220 ALA E CA 1
ATOM 12966 C C . ALA E 1 221 ? -53.633 -47.809 -2.154 1.00 21.98 220 ALA E C 1
ATOM 12967 O O . ALA E 1 221 ? -54.707 -47.213 -2.115 1.00 23.14 220 ALA E O 1
ATOM 12969 N N . PHE E 1 222 ? -52.953 -48.185 -1.067 1.00 21.49 221 PHE E N 1
ATOM 12970 C CA . PHE E 1 222 ? -53.286 -47.734 0.296 1.00 21.73 221 PHE E CA 1
ATOM 12971 C C . PHE E 1 222 ? -53.340 -46.177 0.351 1.00 20.63 221 PHE E C 1
ATOM 12972 O O . PHE E 1 222 ? -54.313 -45.593 0.811 1.00 20.25 221 PHE E O 1
ATOM 12980 N N . CYS E 1 223 ? -52.291 -45.533 -0.153 1.00 19.85 222 CYS E N 1
ATOM 12981 C CA . CYS E 1 223 ? -52.148 -44.080 -0.051 1.00 20.62 222 CYS E CA 1
ATOM 12982 C C . CYS E 1 223 ? -53.169 -43.343 -0.912 1.00 20.91 222 CYS E C 1
ATOM 12983 O O . CYS E 1 223 ? -53.700 -42.304 -0.508 1.00 21.40 222 CYS E O 1
ATOM 12986 N N . GLN E 1 224 ? -53.435 -43.878 -2.103 1.00 22.49 223 GLN E N 1
ATOM 12987 C CA . GLN E 1 224 ? -54.538 -43.378 -2.962 1.00 22.03 223 GLN E CA 1
ATOM 12988 C C . GLN E 1 224 ? -55.881 -43.401 -2.241 1.00 21.20 223 GLN E C 1
ATOM 12989 O O . GLN E 1 224 ? -56.631 -42.416 -2.267 1.00 21.56 223 GLN E O 1
ATOM 12995 N N . THR E 1 225 ? -56.167 -44.508 -1.559 1.00 20.77 224 THR E N 1
ATOM 12996 C CA . THR E 1 225 ? -57.384 -44.620 -0.770 1.00 21.09 224 THR E CA 1
ATOM 12997 C C . THR E 1 225 ? -57.400 -43.599 0.369 1.00 19.30 224 THR E C 1
ATOM 12998 O O . THR E 1 225 ? -58.408 -42.892 0.575 1.00 18.78 224 THR E O 1
ATOM 13002 N N . ALA E 1 226 ? -56.261 -43.496 1.060 1.00 18.48 225 ALA E N 1
ATOM 13003 C CA . ALA E 1 226 ? -56.058 -42.517 2.142 1.00 18.36 225 ALA E CA 1
ATOM 13004 C C . ALA E 1 226 ? -56.347 -41.100 1.727 1.00 17.07 225 ALA E C 1
ATOM 13005 O O . ALA E 1 226 ? -56.885 -40.342 2.530 1.00 20.00 225 ALA E O 1
ATOM 13007 N N . ARG E 1 227 ? -56.042 -40.723 0.488 1.00 18.06 226 ARG E N 1
ATOM 13008 C CA . ARG E 1 227 ? -56.314 -39.359 0.059 1.00 19.83 226 ARG E CA 1
ATOM 13009 C C . ARG E 1 227 ? -57.810 -39.165 -0.154 1.00 19.63 226 ARG E C 1
ATOM 13010 O O . ARG E 1 227 ? -58.300 -38.073 0.069 1.00 17.64 226 ARG E O 1
ATOM 13018 N N . ILE E 1 228 ? -58.517 -40.216 -0.590 1.00 18.01 227 ILE E N 1
ATOM 13019 C CA A ILE E 1 228 ? -59.972 -40.185 -0.695 0.50 18.87 227 ILE E CA 1
ATOM 13020 C CA B ILE E 1 228 ? -59.958 -40.119 -0.704 0.50 19.15 227 ILE E CA 1
ATOM 13021 C C . ILE E 1 228 ? -60.570 -39.979 0.700 1.00 17.38 227 ILE E C 1
ATOM 13022 O O . ILE E 1 228 ? -61.417 -39.127 0.898 1.00 18.31 227 ILE E O 1
ATOM 13031 N N . TRP E 1 229 ? -60.112 -40.757 1.688 1.00 18.11 228 TRP E N 1
ATOM 13032 C CA . TRP E 1 229 ? -60.627 -40.591 3.041 1.00 17.47 228 TRP E CA 1
ATOM 13033 C C . TRP E 1 229 ? -60.212 -39.260 3.628 1.00 16.50 228 TRP E C 1
ATOM 13034 O O . TRP E 1 229 ? -60.963 -38.717 4.413 1.00 17.20 228 TRP E O 1
ATOM 13045 N N . LYS E 1 230 ? -59.034 -38.724 3.268 1.00 17.43 229 LYS E N 1
ATOM 13046 C CA . LYS E 1 230 ? -58.649 -37.402 3.755 1.00 15.78 229 LYS E CA 1
ATOM 13047 C C . LYS E 1 230 ? -59.684 -36.384 3.317 1.00 17.35 229 LYS E C 1
ATOM 13048 O O . LYS E 1 230 ? -60.074 -35.524 4.104 1.00 17.60 229 LYS E O 1
ATOM 13054 N N . ARG E 1 231 ? -60.173 -36.484 2.077 1.00 17.93 230 ARG E N 1
ATOM 13055 C CA . ARG E 1 231 ? -61.178 -35.518 1.617 1.00 16.87 230 ARG E CA 1
ATOM 13056 C C . ARG E 1 231 ? -62.536 -35.660 2.312 1.00 18.08 230 ARG E C 1
ATOM 13057 O O . ARG E 1 231 ? -63.176 -34.663 2.659 1.00 19.89 230 ARG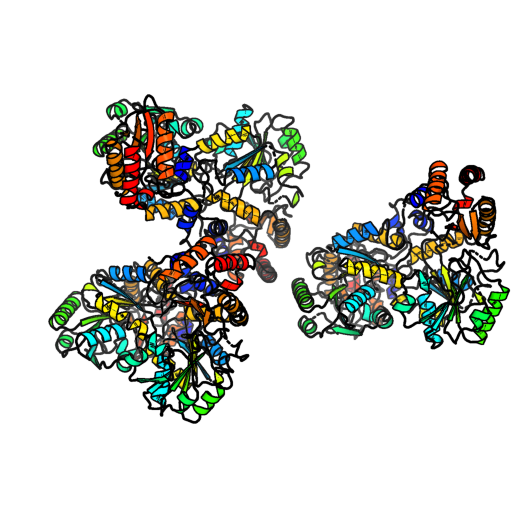 E O 1
ATOM 13065 N N . ARG E 1 232 ? -62.950 -36.893 2.537 1.00 17.54 231 ARG E N 1
ATOM 13066 C CA . ARG E 1 232 ? -64.155 -37.190 3.286 1.00 16.82 231 ARG E CA 1
ATOM 13067 C C . ARG E 1 232 ? -64.107 -36.637 4.729 1.00 16.36 231 ARG E C 1
ATOM 13068 O O . ARG E 1 232 ? -65.091 -36.078 5.194 1.00 18.32 231 ARG E O 1
ATOM 13076 N N . TYR E 1 233 ? -62.968 -36.792 5.417 1.00 17.89 232 TYR E N 1
ATOM 13077 C CA . TYR E 1 233 ? -62.766 -36.262 6.796 1.00 18.05 232 TYR E CA 1
ATOM 13078 C C . TYR E 1 233 ? -62.680 -34.731 6.915 1.00 17.43 232 TYR E C 1
ATOM 13079 O O . TYR E 1 233 ? -62.706 -34.200 8.022 1.00 19.03 232 TYR E O 1
ATOM 13088 N N . GLY E 1 234 ? -62.553 -34.029 5.801 1.00 19.04 233 GLY E N 1
ATOM 13089 C CA . GLY E 1 234 ? -62.417 -32.578 5.817 1.00 17.69 233 GLY E CA 1
ATOM 13090 C C . GLY E 1 234 ? -61.004 -32.159 6.202 1.00 17.51 233 GLY E C 1
ATOM 13091 O O . GLY E 1 234 ? -60.828 -31.118 6.833 1.00 18.10 233 GLY E O 1
ATOM 13092 N N . GLY E 1 235 ? -60.026 -32.983 5.831 1.00 17.79 234 GLY E N 1
ATOM 13093 C CA . GLY E 1 235 ? -58.588 -32.751 6.069 1.00 18.32 234 GLY E CA 1
ATOM 13094 C C . GLY E 1 235 ? -57.848 -32.403 4.784 1.00 19.48 234 GLY E C 1
ATOM 13095 O O . GLY E 1 235 ? -56.627 -32.110 4.798 1.00 20.76 234 GLY E O 1
ATOM 13096 N N . ASP E 1 236 ? -58.575 -32.413 3.661 1.00 19.15 235 ASP E N 1
ATOM 13097 C CA . ASP E 1 236 ? -58.005 -32.059 2.367 1.00 19.45 235 ASP E CA 1
ATOM 13098 C C . ASP E 1 236 ? -58.182 -30.550 2.216 1.00 20.09 235 ASP E C 1
ATOM 13099 O O . ASP E 1 236 ? -58.949 -30.059 1.407 1.00 21.16 235 ASP E O 1
ATOM 13104 N N . LEU E 1 237 ? -57.451 -29.802 3.040 1.00 22.35 236 LEU E N 1
ATOM 13105 C CA . LEU E 1 237 ? -57.622 -28.352 3.088 1.00 22.55 236 LEU E CA 1
ATOM 13106 C C . LEU E 1 237 ? -57.051 -27.807 1.781 1.00 23.17 236 LEU E C 1
ATOM 13107 O O . LEU E 1 237 ? -56.162 -28.434 1.166 1.00 23.79 236 LEU E O 1
ATOM 13112 N N . ILE E 1 238 ? -57.579 -26.686 1.325 1.00 23.30 237 ILE E N 1
ATOM 13113 C CA . ILE E 1 238 ? -57.029 -26.080 0.100 1.00 23.13 237 ILE E CA 1
ATOM 13114 C C . ILE E 1 238 ? -55.508 -25.889 0.247 1.00 23.07 237 ILE E C 1
ATOM 13115 O O . ILE E 1 238 ? -54.744 -26.231 -0.678 1.00 23.42 237 ILE E O 1
ATOM 13120 N N . SER E 1 239 ? -55.090 -25.407 1.428 1.00 21.81 238 SER E N 1
ATOM 13121 C CA . SER E 1 239 ? -53.703 -25.040 1.702 1.00 21.05 238 SER E CA 1
ATOM 13122 C C . SER E 1 239 ? -53.276 -25.603 3.064 1.00 19.00 238 SER E C 1
ATOM 13123 O O . SER E 1 239 ? -53.751 -25.134 4.099 1.00 19.21 238 SER E O 1
ATOM 13126 N N . LEU E 1 240 ? -52.412 -26.610 3.056 1.00 18.14 239 LEU E N 1
ATOM 13127 C CA . LEU E 1 240 ? -51.819 -27.111 4.290 1.00 19.08 239 LEU E CA 1
ATOM 13128 C C . LEU E 1 240 ? -50.369 -26.640 4.381 1.00 18.63 239 LEU E C 1
ATOM 13129 O O . LEU E 1 240 ? -49.639 -27.113 5.246 1.00 18.49 239 LEU E O 1
ATOM 13134 N N . TYR E 1 241 ? -49.946 -25.715 3.524 1.00 17.87 240 TYR E N 1
ATOM 13135 C CA . TYR E 1 241 ? -48.541 -25.318 3.567 1.00 19.24 240 TYR E CA 1
ATOM 13136 C C . TYR E 1 241 ? -48.099 -24.734 4.943 1.00 19.22 240 TYR E C 1
ATOM 13137 O O . TYR E 1 241 ? -46.945 -24.949 5.312 1.00 18.14 240 TYR E O 1
ATOM 13146 N N . PRO E 1 242 ? -49.010 -24.074 5.733 1.00 19.47 241 PRO E N 1
ATOM 13147 C CA . PRO E 1 242 ? -48.528 -23.573 7.025 1.00 19.23 241 PRO E CA 1
ATOM 13148 C C . PRO E 1 242 ? -47.929 -24.679 7.934 1.00 19.76 241 PRO E C 1
ATOM 13149 O O . PRO E 1 242 ? -46.915 -24.453 8.631 1.00 20.59 241 PRO E O 1
ATOM 13153 N N . TYR E 1 243 ? -48.484 -25.884 7.819 1.00 18.53 242 TYR E N 1
ATOM 13154 C CA . TYR E 1 243 ? -47.988 -27.069 8.515 1.00 17.74 242 TYR E CA 1
ATOM 13155 C C . TYR E 1 243 ? -46.935 -27.832 7.748 1.00 18.42 242 TYR E C 1
ATOM 13156 O O . TYR E 1 243 ? -46.018 -28.372 8.352 1.00 19.28 242 TYR E O 1
ATOM 13165 N N . ILE E 1 244 ? -47.021 -27.870 6.421 1.00 19.09 243 ILE E N 1
ATOM 13166 C CA . ILE E 1 244 ? -46.011 -28.612 5.669 1.00 19.87 243 ILE E CA 1
ATOM 13167 C C . ILE E 1 244 ? -44.661 -27.910 5.741 1.00 19.53 243 ILE E C 1
ATOM 13168 O O . ILE E 1 244 ? -43.631 -28.554 6.023 1.00 19.14 243 ILE E O 1
ATOM 13173 N N . VAL E 1 245 ? -44.671 -26.599 5.509 1.00 20.36 244 VAL E N 1
ATOM 13174 C CA . VAL E 1 245 ? -43.430 -25.826 5.514 1.00 20.23 244 VAL E CA 1
ATOM 13175 C C . VAL E 1 245 ? -42.827 -25.794 6.895 1.00 21.22 244 VAL E C 1
ATOM 13176 O O . VAL E 1 245 ? -41.615 -25.981 7.041 1.00 22.11 244 VAL E O 1
ATOM 13180 N N . SER E 1 246 ? -43.640 -25.618 7.919 1.00 19.96 245 SER E N 1
ATOM 13181 C CA . SER E 1 246 ? -43.090 -25.646 9.270 1.00 18.56 245 SER E CA 1
ATOM 13182 C C . SER E 1 246 ? -42.610 -27.030 9.672 1.00 18.27 245 SER E C 1
ATOM 13183 O O . SER E 1 246 ? -41.601 -27.132 10.328 1.00 18.99 245 SER E O 1
ATOM 13186 N N . ALA E 1 247 ? -43.305 -28.098 9.262 1.00 19.10 246 ALA E N 1
ATOM 13187 C CA . ALA E 1 247 ? -42.884 -29.469 9.578 1.00 17.75 246 ALA E CA 1
ATOM 13188 C C . ALA E 1 247 ? -41.518 -29.772 8.970 1.00 19.97 246 ALA E C 1
ATOM 13189 O O . ALA E 1 247 ? -40.677 -30.404 9.605 1.00 20.48 246 ALA E O 1
ATOM 13191 N N . ASP E 1 248 ? -41.332 -29.352 7.713 1.00 21.17 247 ASP E N 1
ATOM 13192 C CA . ASP E 1 248 ? -40.068 -29.562 6.980 1.00 21.74 247 ASP E CA 1
ATOM 13193 C C . ASP E 1 248 ? -38.938 -28.768 7.626 1.00 21.41 247 ASP E C 1
ATOM 13194 O O . ASP E 1 248 ? -37.864 -29.294 7.841 1.00 22.96 247 ASP E O 1
ATOM 13199 N N . TYR E 1 249 ? -39.191 -27.504 7.943 1.00 22.04 248 TYR E N 1
ATOM 13200 C CA . TYR E 1 249 ? -38.191 -26.669 8.615 1.00 21.31 248 TYR E CA 1
ATOM 13201 C C . TYR E 1 249 ? -37.640 -27.262 9.932 1.00 20.75 248 TYR E C 1
ATOM 13202 O O . TYR E 1 249 ? -36.438 -27.183 10.215 1.00 19.20 248 TYR E O 1
ATOM 13211 N N . TYR E 1 250 ? -38.529 -27.819 10.751 1.00 20.15 249 TYR E N 1
ATOM 13212 C CA . TYR E 1 250 ? -38.136 -28.311 12.039 1.00 20.13 249 TYR E CA 1
ATOM 13213 C C . TYR E 1 250 ? -37.549 -29.714 11.964 1.00 18.84 249 TYR E C 1
ATOM 13214 O O . TYR E 1 250 ? -36.698 -30.084 12.782 1.00 21.93 249 TYR E O 1
ATOM 13223 N N . TYR E 1 251 ? -37.944 -30.468 10.952 1.00 19.86 250 TYR E N 1
ATOM 13224 C CA . TYR E 1 251 ? -37.337 -31.731 10.682 1.00 21.32 250 TYR E CA 1
ATOM 13225 C C . TYR E 1 251 ? -35.889 -31.492 10.266 1.00 22.07 250 TYR E C 1
ATOM 13226 O O . TYR E 1 251 ? -34.977 -32.129 10.774 1.00 21.65 250 TYR E O 1
ATOM 13235 N N . GLU E 1 252 ? -35.698 -30.604 9.306 1.00 22.09 251 GLU E N 1
ATOM 13236 C CA . GLU E 1 252 ? -34.351 -30.258 8.887 1.00 23.14 251 GLU E CA 1
ATOM 13237 C C . GLU E 1 252 ? -33.568 -29.685 10.079 1.00 22.63 251 GLU E C 1
ATOM 13238 O O . GLU E 1 252 ? -32.382 -29.948 10.216 1.00 22.75 251 GLU E O 1
ATOM 13244 N N . LEU E 1 253 ? -34.236 -28.958 10.968 1.00 21.72 252 LEU E N 1
ATOM 13245 C CA . LEU E 1 253 ? -33.534 -28.385 12.110 1.00 22.30 252 LEU E CA 1
ATOM 13246 C C . LEU E 1 253 ? -33.090 -29.445 13.109 1.00 22.97 252 LEU E C 1
ATOM 13247 O O . LEU E 1 253 ? -31.946 -29.441 13.526 1.00 20.66 252 LEU E O 1
ATOM 13252 N N . ARG E 1 254 ? -33.967 -30.391 13.444 1.00 22.14 253 ARG E N 1
ATOM 13253 C CA . ARG E 1 254 ? -33.702 -31.286 14.584 1.00 22.82 253 ARG E CA 1
ATOM 13254 C C . ARG E 1 254 ? -33.469 -32.755 14.260 1.00 23.79 253 ARG E C 1
ATOM 13255 O O . ARG E 1 254 ? -33.224 -33.548 15.192 1.00 25.25 253 ARG E O 1
ATOM 13263 N N . LYS E 1 255 ? -33.541 -33.131 12.982 1.00 23.54 254 LYS E N 1
ATOM 13264 C CA . LYS E 1 255 ? -33.410 -34.532 12.601 1.00 23.24 254 LYS E CA 1
ATOM 13265 C C . LYS E 1 255 ? -32.154 -35.232 13.110 1.00 24.63 254 LYS E C 1
ATOM 13266 O O . LYS E 1 255 ? -32.202 -36.437 13.317 1.00 25.29 254 LYS E O 1
ATOM 13272 N N . ASP E 1 256 ? -31.047 -34.499 13.277 1.00 26.03 255 ASP E N 1
ATOM 13273 C CA . ASP E 1 256 ? -29.775 -35.096 13.744 1.00 25.08 255 ASP E CA 1
ATOM 13274 C C . ASP E 1 256 ? -29.478 -34.766 15.200 1.00 24.91 255 ASP E C 1
ATOM 13275 O O . ASP E 1 256 ? -28.331 -34.896 15.668 1.00 24.19 255 ASP E O 1
ATOM 13280 N N . ARG E 1 257 ? -30.522 -34.389 15.931 1.00 22.50 256 ARG E N 1
ATOM 13281 C CA . ARG E 1 257 ? -30.407 -34.041 17.335 1.00 21.57 256 ARG E CA 1
ATOM 13282 C C . ARG E 1 257 ? -31.011 -35.087 18.249 1.00 21.34 256 ARG E C 1
ATOM 13283 O O . ARG E 1 257 ? -31.028 -34.909 19.447 1.00 23.22 256 ARG E O 1
ATOM 13299 N N . GLY E 1 259 ? -30.078 -38.120 18.978 1.00 23.34 258 GLY E N 1
ATOM 13300 C CA . GLY E 1 259 ? -29.041 -38.721 19.780 1.00 22.44 258 GLY E CA 1
ATOM 13301 C C . GLY E 1 259 ? -28.683 -37.897 20.987 1.00 21.32 258 GLY E C 1
ATOM 13302 O O . GLY E 1 259 ? -28.481 -38.458 22.099 1.00 22.81 258 GLY E O 1
ATOM 13303 N N . GLN E 1 260 ? -28.531 -36.586 20.805 1.00 22.23 259 GLN E N 1
ATOM 13304 C CA . GLN E 1 260 ? -28.215 -35.733 21.954 1.00 23.74 259 GLN E CA 1
ATOM 13305 C C . GLN E 1 260 ? -29.427 -35.714 22.886 1.00 22.92 259 GLN E C 1
ATOM 13306 O O . GLN E 1 260 ? -29.288 -35.854 24.121 1.00 23.25 259 GLN E O 1
ATOM 13312 N N . TYR E 1 261 ? -30.631 -35.589 22.331 1.00 21.68 260 TYR E N 1
ATOM 13313 C CA . TYR E 1 261 ? -31.824 -35.583 23.191 1.00 20.02 260 TYR E CA 1
ATOM 13314 C C . TYR E 1 261 ? -31.891 -36.827 24.068 1.00 19.04 260 TYR E C 1
ATOM 13315 O O . TYR E 1 261 ? -32.272 -36.744 25.228 1.00 20.34 260 TYR E O 1
ATOM 13324 N N . TYR E 1 262 ? -31.506 -37.965 23.491 1.00 20.41 261 TYR E N 1
ATOM 13325 C CA . TYR E 1 262 ? -31.465 -39.265 24.179 1.00 20.51 261 TYR E CA 1
ATOM 13326 C C . TYR E 1 262 ? -30.421 -39.310 25.289 1.00 21.87 261 TYR E C 1
ATOM 13327 O O . TYR E 1 262 ? -30.734 -39.679 26.443 1.00 22.10 261 TYR E O 1
ATOM 13336 N N . GLU E 1 263 ? -29.199 -38.900 24.962 1.00 22.29 262 GLU E N 1
ATOM 13337 C CA . GLU E 1 263 ? -28.116 -38.861 25.942 1.00 22.33 262 GLU E CA 1
ATOM 13338 C C . GLU E 1 263 ? -28.452 -37.936 27.107 1.00 21.65 262 GLU E C 1
ATOM 13339 O O . GLU E 1 263 ? -28.253 -38.317 28.246 1.00 21.99 262 GLU E O 1
ATOM 13345 N N . GLN E 1 264 ? -29.059 -36.784 26.818 1.00 21.52 263 GLN E N 1
ATOM 13346 C CA . GLN E 1 264 ? -29.471 -35.849 27.841 1.00 20.74 263 GLN E CA 1
ATOM 13347 C C . GLN E 1 264 ? -30.620 -36.400 28.705 1.00 22.27 263 GLN E C 1
ATOM 13348 O O . GLN E 1 264 ? -30.612 -36.254 29.933 1.00 21.91 263 GLN E O 1
ATOM 13354 N N . ALA E 1 265 ? -31.568 -37.098 28.092 1.00 22.43 264 ALA E N 1
ATOM 13355 C CA . ALA E 1 265 ? -32.646 -37.700 28.874 1.00 21.75 264 ALA E CA 1
ATOM 13356 C C . ALA E 1 265 ? -32.082 -38.719 29.867 1.00 20.57 264 ALA E C 1
ATOM 13357 O O . ALA E 1 265 ? -32.539 -38.789 31.011 1.00 20.47 264 ALA E O 1
ATOM 13359 N N . LYS E 1 266 ? -31.126 -39.537 29.414 1.00 21.61 265 LYS E N 1
ATOM 13360 C CA . LYS E 1 266 ? -30.465 -40.497 30.313 1.00 22.74 265 LYS E CA 1
ATOM 13361 C C . LYS E 1 266 ? -29.733 -39.760 31.458 1.00 22.73 265 LYS E C 1
ATOM 13362 O O . LYS E 1 266 ? -29.704 -40.238 32.579 1.00 23.05 265 LYS E O 1
ATOM 13368 N N . GLN E 1 267 ? -29.178 -38.590 31.161 1.00 24.47 266 GLN E N 1
ATOM 13369 C CA . GLN E 1 267 ? -28.469 -37.806 32.154 1.00 27.47 266 GLN E CA 1
ATOM 13370 C C . GLN E 1 267 ? -29.435 -37.259 33.188 1.00 24.17 266 GLN E C 1
ATOM 13371 O O . GLN E 1 267 ? -29.177 -37.317 34.375 1.00 23.17 266 GLN E O 1
ATOM 13377 N N . LEU E 1 268 ? -30.555 -36.721 32.713 1.00 24.52 267 LEU E N 1
ATOM 13378 C CA . LEU E 1 268 ? -31.604 -36.178 33.557 1.00 23.01 267 LEU E CA 1
ATOM 13379 C C . LEU E 1 268 ? -32.129 -37.247 34.440 1.00 22.20 267 LEU E C 1
ATOM 13380 O O . LEU E 1 268 ? -32.292 -37.028 35.617 1.00 22.95 267 LEU E O 1
ATOM 13385 N N . ALA E 1 269 ? -32.436 -38.403 33.845 1.00 21.52 268 ALA E N 1
ATOM 13386 C CA . ALA E 1 269 ? -33.001 -39.529 34.575 1.00 22.51 268 ALA E CA 1
ATOM 13387 C C . ALA E 1 269 ? -32.078 -39.990 35.706 1.00 23.71 268 ALA E C 1
ATOM 13388 O O . ALA E 1 269 ? -32.499 -40.128 36.870 1.00 21.55 268 ALA E O 1
ATOM 13390 N N . GLU E 1 270 ? -30.802 -40.162 35.365 1.00 25.04 269 GLU E N 1
ATOM 13391 C CA . GLU E 1 270 ? -29.748 -40.448 36.353 1.00 26.01 269 GLU E CA 1
ATOM 13392 C C . GLU E 1 270 ? -29.765 -39.466 37.544 1.00 25.31 269 GLU E C 1
ATOM 13393 O O . GLU E 1 270 ? -29.624 -39.889 38.712 1.00 26.78 269 GLU E O 1
ATOM 13399 N N . GLN E 1 271 ? -29.967 -38.172 37.264 1.00 25.27 270 GLN E N 1
ATOM 13400 C CA A GLN E 1 271 ? -30.031 -37.161 38.321 0.60 25.78 270 GLN E CA 1
ATOM 13401 C CA B GLN E 1 271 ? -30.037 -37.158 38.322 0.40 25.15 270 GLN E CA 1
ATOM 13402 C C . GLN E 1 271 ? -31.315 -37.268 39.158 1.00 26.39 270 GLN E C 1
ATOM 13403 O O . GLN E 1 271 ? -31.302 -37.077 40.404 1.00 27.11 270 GLN E O 1
ATOM 13414 N N . PHE E 1 272 ? -32.425 -37.556 38.502 1.00 24.54 271 PHE E N 1
ATOM 13415 C CA . PHE E 1 272 ? -33.688 -37.674 39.204 1.00 22.49 271 PHE E CA 1
ATOM 13416 C C . PHE E 1 272 ? -33.701 -38.914 40.091 1.00 23.18 271 PHE E C 1
ATOM 13417 O O . PHE E 1 272 ? -34.135 -38.834 41.258 1.00 22.91 271 PHE E O 1
ATOM 13425 N N . ASN E 1 273 ? -33.229 -40.049 39.549 1.00 22.05 272 ASN E N 1
ATOM 13426 C CA . ASN E 1 273 ? -33.121 -41.288 40.319 1.00 23.00 272 ASN E CA 1
ATOM 13427 C C . ASN E 1 273 ? -32.188 -41.227 41.541 1.00 25.29 272 ASN E C 1
ATOM 13428 O O . ASN E 1 273 ? -32.321 -42.052 42.435 1.00 25.32 272 ASN E O 1
ATOM 13433 N N . ALA E 1 274 ? -31.258 -40.268 41.561 1.00 27.39 273 ALA E N 1
ATOM 13434 C CA . ALA E 1 274 ? -30.378 -40.061 42.713 1.00 29.61 273 ALA E CA 1
ATOM 13435 C C . ALA E 1 274 ? -31.009 -39.199 43.831 1.00 30.28 273 ALA E C 1
ATOM 13436 O O . ALA E 1 274 ? -30.420 -39.069 44.902 1.00 30.93 273 ALA E O 1
ATOM 13438 N N . LEU E 1 275 ? -32.177 -38.600 43.583 1.00 30.02 274 LEU E N 1
ATOM 13439 C CA . LEU E 1 275 ? -32.901 -37.871 44.625 1.00 29.40 274 LEU E CA 1
ATOM 13440 C C . LEU E 1 275 ? -33.709 -38.911 45.385 1.00 29.50 274 LEU E C 1
ATOM 13441 O O . LEU E 1 275 ? -34.325 -39.764 44.759 1.00 29.20 274 LEU E O 1
ATOM 13446 N N . PRO E 1 276 ? -33.721 -38.853 46.737 1.00 31.01 275 PRO E N 1
ATOM 13447 C CA . PRO E 1 276 ? -34.529 -39.850 47.479 1.00 30.50 275 PRO E CA 1
ATOM 13448 C C . PRO E 1 276 ? -35.998 -39.534 47.313 1.00 27.40 275 PRO E C 1
ATOM 13449 O O . PRO E 1 276 ? -36.374 -38.356 47.221 1.00 28.54 275 PRO E O 1
ATOM 13453 N N . GLY E 1 277 ? -36.805 -40.582 47.244 1.00 27.63 276 GLY E N 1
ATOM 13454 C CA . GLY E 1 277 ? -38.251 -40.446 47.036 1.00 28.07 276 GLY E CA 1
ATOM 13455 C C . GLY E 1 277 ? -38.616 -40.024 45.622 1.00 26.92 276 GLY E C 1
ATOM 13456 O O . GLY E 1 277 ? -39.747 -39.589 45.386 1.00 26.69 276 GLY E O 1
ATOM 13457 N N . VAL E 1 278 ? -37.659 -40.107 44.697 1.00 26.26 277 VAL E N 1
ATOM 13458 C CA . VAL E 1 278 ? -37.918 -39.834 43.285 1.00 23.73 277 VAL E CA 1
ATOM 13459 C C . VAL E 1 278 ? -37.378 -40.981 42.416 1.00 24.09 277 VAL E C 1
ATOM 13460 O O . VAL E 1 278 ? -36.342 -41.598 42.736 1.00 24.10 277 VAL E O 1
ATOM 13464 N N . HIS E 1 279 ? -38.100 -41.292 41.341 1.00 21.25 278 HIS E N 1
ATOM 13465 C CA . HIS E 1 279 ? -37.672 -42.335 40.421 1.00 21.36 278 HIS E CA 1
ATOM 13466 C C . HIS E 1 279 ? -38.350 -42.149 39.084 1.00 21.12 278 HIS E C 1
ATOM 13467 O O . HIS E 1 279 ? -39.362 -41.479 38.962 1.00 23.04 278 HIS E O 1
ATOM 13474 N N . THR E 1 280 ? -37.710 -42.675 38.064 1.00 22.20 279 THR E N 1
ATOM 13475 C CA . THR E 1 280 ? -38.240 -42.586 36.718 1.00 22.43 279 THR E CA 1
ATOM 13476 C C . THR E 1 280 ? -38.620 -43.959 36.229 1.00 22.44 279 THR E C 1
ATOM 13477 O O . THR E 1 280 ? -38.101 -44.959 36.727 1.00 22.09 279 THR E O 1
ATOM 13481 N N . THR E 1 281 ? -39.528 -43.979 35.245 1.00 23.68 280 THR E N 1
ATOM 13482 C CA A THR E 1 281 ? -39.857 -45.190 34.490 0.50 22.12 280 THR E CA 1
ATOM 13483 C CA B THR E 1 281 ? -39.869 -45.190 34.492 0.50 21.70 280 THR E CA 1
ATOM 13484 C C . THR E 1 281 ? -39.833 -44.833 33.008 1.00 22.72 280 THR E C 1
ATOM 13485 O O . THR E 1 281 ? -40.489 -43.863 32.604 1.00 24.55 280 THR E O 1
ATOM 13492 N N . PRO E 1 282 ? -39.045 -45.584 32.196 1.00 22.74 281 PRO E N 1
ATOM 13493 C CA . PRO E 1 282 ? -38.124 -46.637 32.641 1.00 22.41 281 PRO E CA 1
ATOM 13494 C C . PRO E 1 282 ? -36.956 -46.036 33.494 1.00 22.38 281 PRO E C 1
ATOM 13495 O O . PRO E 1 282 ? -36.721 -44.792 33.469 1.00 21.88 281 PRO E O 1
ATOM 13499 N N . GLU E 1 283 ? -36.290 -46.876 34.278 1.00 21.70 282 GLU E N 1
ATOM 13500 C CA . GLU E 1 283 ? -35.102 -46.454 35.029 1.00 21.75 282 GLU E CA 1
ATOM 13501 C C . GLU E 1 283 ? -34.068 -45.803 34.112 1.00 20.38 282 GLU E C 1
ATOM 13502 O O . GLU E 1 283 ? -33.549 -44.743 34.434 1.00 21.95 282 GLU E O 1
ATOM 13508 N N . VAL E 1 284 ? -33.775 -46.426 32.968 1.00 20.61 283 VAL E N 1
ATOM 13509 C CA . VAL E 1 284 ? -32.923 -45.795 31.980 1.00 20.70 283 VAL E CA 1
ATOM 13510 C C . VAL E 1 284 ? -33.773 -45.480 30.765 1.00 19.89 283 VAL E C 1
ATOM 13511 O O . VAL E 1 284 ? -34.244 -46.385 30.094 1.00 21.37 283 VAL E O 1
ATOM 13515 N N . PRO E 1 285 ? -33.956 -44.189 30.462 1.00 20.71 284 PRO E N 1
ATOM 13516 C CA . PRO E 1 285 ? -34.700 -43.878 29.249 1.00 20.62 284 PRO E CA 1
ATOM 13517 C C . PRO E 1 285 ? -34.169 -44.637 28.050 1.00 20.77 284 PRO E C 1
ATOM 13518 O O . PRO E 1 285 ? -32.971 -44.920 27.983 1.00 21.44 284 PRO E O 1
ATOM 13522 N N . VAL E 1 286 ? -35.046 -44.962 27.100 1.00 21.76 285 VAL E N 1
ATOM 13523 C CA . VAL E 1 286 ? -34.613 -45.540 25.822 1.00 20.78 285 VAL E CA 1
ATOM 13524 C C . VAL E 1 286 ? -34.802 -44.543 24.659 1.00 21.25 285 VAL E C 1
ATOM 13525 O O . VAL E 1 286 ? -34.723 -44.908 23.492 1.00 22.20 285 VAL E O 1
ATOM 13529 N N . SER E 1 287 ? -35.052 -43.280 25.000 1.00 21.77 286 SER E N 1
ATOM 13530 C CA . SER E 1 287 ? -35.311 -42.234 24.008 1.00 20.39 286 SER E CA 1
ATOM 13531 C C . SER E 1 287 ? -35.145 -40.885 24.726 1.00 20.35 286 SER E C 1
ATOM 13532 O O . SER E 1 287 ? -34.519 -40.837 25.803 1.00 21.01 286 SER E O 1
ATOM 13535 N N . ASN E 1 288 ? -35.729 -39.814 24.191 1.00 18.21 287 ASN E N 1
ATOM 13536 C CA . ASN E 1 288 ? -35.721 -38.517 24.879 1.00 18.07 287 ASN E CA 1
ATOM 13537 C C . ASN E 1 288 ? -36.708 -38.353 26.064 1.00 18.95 287 ASN E C 1
ATOM 13538 O O . ASN E 1 288 ? -36.804 -37.241 26.652 1.00 18.13 287 ASN E O 1
ATOM 13551 N N . PHE E 1 290 ? -39.093 -40.014 29.617 1.00 16.64 289 PHE E N 1
ATOM 13552 C CA . PHE E 1 290 ? -39.439 -40.931 30.704 1.00 16.36 289 PHE E CA 1
ATOM 13553 C C . PHE E 1 290 ? -40.582 -40.332 31.498 1.00 16.99 289 PHE E C 1
ATOM 13554 O O . PHE E 1 290 ? -40.873 -39.130 31.398 1.00 18.22 289 PHE E O 1
ATOM 13562 N N . HIS E 1 291 ? -41.197 -41.151 32.339 1.00 17.76 290 HIS E N 1
ATOM 13563 C CA . HIS E 1 291 ? -42.068 -40.614 33.383 1.00 18.23 290 HIS E CA 1
ATOM 13564 C C . HIS E 1 291 ? -41.298 -40.472 34.663 1.00 18.22 290 HIS E C 1
ATOM 13565 O O . HIS E 1 291 ? -40.409 -41.244 34.962 1.00 20.84 290 HIS E O 1
ATOM 13572 N N . LEU E 1 292 ? -41.632 -39.435 35.407 1.00 18.89 291 LEU E N 1
ATOM 13573 C CA . LEU E 1 292 ? -40.973 -39.082 36.643 1.00 19.03 291 LEU E CA 1
ATOM 13574 C C . LEU E 1 292 ? -41.999 -39.285 37.762 1.00 19.38 291 LEU E C 1
ATOM 13575 O O . LEU E 1 292 ? -43.120 -38.799 37.653 1.00 19.29 291 LEU E O 1
ATOM 13580 N N . HIS E 1 293 ? -41.616 -39.995 38.822 1.00 19.10 292 HIS E N 1
ATOM 13581 C CA . HIS E 1 293 ? -42.510 -40.280 39.937 1.00 21.40 292 HIS E CA 1
ATOM 13582 C C . HIS E 1 293 ? -41.918 -39.810 41.257 1.00 20.38 292 HIS E C 1
ATOM 13583 O O . HIS E 1 293 ? -40.745 -40.065 41.535 1.00 21.51 292 HIS E O 1
ATOM 13590 N N . PHE E 1 294 ? -42.735 -39.127 42.050 1.00 20.10 293 PHE E N 1
ATOM 13591 C CA . PHE E 1 294 ? -42.355 -38.639 43.365 1.00 21.71 293 PHE E CA 1
ATOM 13592 C C . PHE E 1 294 ? -43.242 -39.341 44.399 1.00 23.39 293 PHE E C 1
ATOM 13593 O O . PHE E 1 294 ? -44.465 -39.411 44.245 1.00 22.35 293 PHE E O 1
ATOM 13601 N N . ASP E 1 295 ? -42.629 -39.824 45.468 1.00 23.19 294 ASP E N 1
ATOM 13602 C CA . ASP E 1 295 ? -43.384 -40.232 46.652 1.00 24.66 294 ASP E CA 1
ATOM 13603 C C . ASP E 1 295 ? -44.200 -39.079 47.224 1.00 23.66 294 ASP E C 1
ATOM 13604 O O . ASP E 1 295 ? -43.801 -37.908 47.145 1.00 24.67 294 ASP E O 1
ATOM 13609 N N . GLY E 1 296 ? -45.381 -39.409 47.746 1.00 24.56 295 GLY E N 1
ATOM 13610 C CA . GLY E 1 296 ? -46.321 -38.401 48.264 1.00 23.92 295 GLY E CA 1
ATOM 13611 C C . GLY E 1 296 ? -47.316 -38.007 47.183 1.00 24.78 295 GLY E C 1
ATOM 13612 O O . GLY E 1 296 ? -47.255 -38.493 46.056 1.00 27.87 295 GLY E O 1
ATOM 13613 N N . GLN E 1 297 ? -48.231 -37.117 47.514 1.00 23.27 296 GLN E N 1
ATOM 13614 C CA . GLN E 1 297 ? -49.269 -36.701 46.582 1.00 24.03 296 GLN E CA 1
ATOM 13615 C C . GLN E 1 297 ? -49.009 -35.282 46.176 1.00 23.11 296 GLN E C 1
ATOM 13616 O O . GLN E 1 297 ? -48.268 -34.581 46.863 1.00 23.17 296 GLN E O 1
ATOM 13622 N N . ALA E 1 298 ? -49.654 -34.860 45.080 1.00 23.62 297 ALA E N 1
ATOM 13623 C CA . ALA E 1 298 ? -49.451 -33.528 44.513 1.00 23.02 297 ALA E CA 1
ATOM 13624 C C . ALA E 1 298 ? -49.604 -32.424 45.549 1.00 24.20 297 ALA E C 1
ATOM 13625 O O . ALA E 1 298 ? -48.795 -31.471 45.550 1.00 25.73 297 ALA E O 1
ATOM 13627 N N . ALA E 1 299 ? -50.599 -32.525 46.451 1.00 23.84 298 ALA E N 1
ATOM 13628 C CA . ALA E 1 299 ? -50.781 -31.488 47.514 1.00 23.43 298 ALA E CA 1
ATOM 13629 C C . ALA E 1 299 ? -49.488 -31.165 48.265 1.00 23.42 298 ALA E C 1
ATOM 13630 O O . ALA E 1 299 ? -49.246 -30.028 48.690 1.00 24.96 298 ALA E O 1
ATOM 13632 N N . ASP E 1 300 ? -48.680 -32.197 48.430 1.00 23.55 299 ASP E N 1
ATOM 13633 C CA . ASP E 1 300 ? -47.447 -32.132 49.174 1.00 24.97 299 ASP E CA 1
ATOM 13634 C C . ASP E 1 300 ? -46.281 -31.814 48.242 1.00 24.66 299 ASP E C 1
ATOM 13635 O O . ASP E 1 300 ? -45.556 -30.873 48.472 1.00 25.40 299 ASP E O 1
ATOM 13640 N N . ILE E 1 301 ? -46.124 -32.561 47.158 1.00 24.90 300 ILE E N 1
ATOM 13641 C CA . ILE E 1 301 ? -44.984 -32.353 46.242 1.00 23.51 300 ILE E CA 1
ATOM 13642 C C . ILE E 1 301 ? -45.067 -31.025 45.478 1.00 24.59 300 ILE E C 1
ATOM 13643 O O . ILE E 1 301 ? -44.052 -30.297 45.401 1.00 25.93 300 ILE E O 1
ATOM 13648 N N . SER E 1 302 ? -46.246 -30.673 44.958 1.00 23.39 301 SER E N 1
ATOM 13649 C CA . SER E 1 302 ? -46.396 -29.448 44.143 1.00 24.93 301 SER E CA 1
ATOM 13650 C C . SER E 1 302 ? -45.667 -28.234 44.720 1.00 25.55 301 SER E C 1
ATOM 13651 O O . SER E 1 302 ? -44.886 -27.591 43.982 1.00 25.63 301 SER E O 1
ATOM 13654 N N . PRO E 1 303 ? -45.861 -27.937 46.026 1.00 26.69 302 PRO E N 1
ATOM 13655 C CA . PRO E 1 303 ? -45.234 -26.727 46.616 1.00 26.61 302 PRO E CA 1
ATOM 13656 C C . PRO E 1 303 ? -43.723 -26.751 46.743 1.00 27.81 302 PRO E C 1
ATOM 13657 O O . PRO E 1 303 ? -43.076 -25.682 46.733 1.00 30.19 302 PRO E O 1
ATOM 13661 N N . LYS E 1 304 ? -43.143 -27.937 46.834 1.00 27.22 303 LYS E N 1
ATOM 13662 C CA . LYS E 1 304 ? -41.699 -28.059 46.873 1.00 28.12 303 LYS E CA 1
ATOM 13663 C C . LYS E 1 304 ? -41.151 -27.604 45.516 1.00 29.00 303 LYS E C 1
ATOM 13664 O O . LYS E 1 304 ? -40.093 -26.945 45.433 1.00 26.97 303 LYS E O 1
ATOM 13670 N N . LEU E 1 305 ? -41.918 -27.955 44.472 1.00 28.91 304 LEU E N 1
ATOM 13671 C CA . LEU E 1 305 ? -41.540 -27.791 43.069 1.00 27.67 304 LEU E CA 1
ATOM 13672 C C . LEU E 1 305 ? -41.847 -26.408 42.580 1.00 28.44 304 LEU E C 1
ATOM 13673 O O . LEU E 1 305 ? -41.111 -25.891 41.732 1.00 27.54 304 LEU E O 1
ATOM 13678 N N . GLU E 1 306 ? -42.961 -25.840 43.061 1.00 28.80 305 GLU E N 1
ATOM 13679 C CA . GLU E 1 306 ? -43.298 -24.445 42.784 1.00 29.76 305 GLU E CA 1
ATOM 13680 C C . GLU E 1 306 ? -42.226 -23.543 43.371 1.00 29.02 305 GLU E C 1
ATOM 13681 O O . GLU E 1 306 ? -41.739 -22.637 42.681 1.00 29.37 305 GLU E O 1
ATOM 13687 N N . GLN E 1 307 ? -41.822 -23.803 44.616 1.00 29.50 306 GLN E N 1
ATOM 13688 C CA . GLN E 1 307 ? -40.791 -22.994 45.247 1.00 31.06 306 GLN E CA 1
ATOM 13689 C C . GLN E 1 307 ? -39.445 -23.128 44.542 1.00 31.30 306 GLN E C 1
ATOM 13690 O O . GLN E 1 307 ? -38.798 -22.116 44.302 1.00 31.01 306 GLN E O 1
ATOM 13696 N N . VAL E 1 308 ? -39.009 -24.355 44.248 1.00 30.18 307 VAL E N 1
ATOM 13697 C CA . VAL E 1 308 ? -37.797 -24.562 43.421 1.00 29.38 307 VAL E CA 1
ATOM 13698 C C . VAL E 1 308 ? -37.858 -23.749 42.102 1.00 28.25 307 VAL E C 1
ATOM 13699 O O . VAL E 1 308 ? -36.943 -22.988 41.768 1.00 29.06 307 VAL E O 1
ATOM 13703 N N . GLN E 1 309 ? -38.971 -23.856 41.397 1.00 26.91 308 GLN E N 1
ATOM 13704 C CA . GLN E 1 309 ? -39.130 -23.185 40.100 1.00 28.10 308 GLN E CA 1
ATOM 13705 C C . GLN E 1 309 ? -39.219 -21.666 40.216 1.00 30.36 308 GLN E C 1
ATOM 13706 O O . GLN E 1 309 ? -38.625 -20.934 39.419 1.00 29.11 308 GLN E O 1
ATOM 13712 N N . GLU E 1 310 ? -39.877 -21.188 41.261 1.00 32.83 309 GLU E N 1
ATOM 13713 C CA . GLU E 1 310 ? -39.910 -19.747 41.541 1.00 34.23 309 GLU E CA 1
ATOM 13714 C C . GLU E 1 310 ? -38.530 -19.183 41.848 1.00 32.69 309 GLU E C 1
ATOM 13715 O O . GLU E 1 310 ? -38.158 -18.142 41.334 1.00 35.33 309 GLU E O 1
ATOM 13721 N N . GLU E 1 311 ? -37.775 -19.900 42.666 1.00 32.74 310 GLU E N 1
ATOM 13722 C CA . GLU E 1 311 ? -36.471 -19.458 43.135 1.00 32.21 310 GLU E CA 1
ATOM 13723 C C . GLU E 1 311 ? -35.377 -19.603 42.094 1.00 33.39 310 GLU E C 1
ATOM 13724 O O . GLU E 1 311 ? -34.457 -18.795 42.052 1.00 33.28 310 GLU E O 1
ATOM 13730 N N . THR E 1 312 ? -35.433 -20.653 41.286 1.00 30.43 311 THR E N 1
ATOM 13731 C CA . THR E 1 312 ? -34.326 -20.924 40.369 1.00 29.10 311 THR E CA 1
ATOM 13732 C C . THR E 1 312 ? -34.571 -20.381 38.956 1.00 28.79 311 THR E C 1
ATOM 13733 O O . THR E 1 312 ? -33.619 -20.050 38.253 1.00 29.27 311 THR E O 1
ATOM 13737 N N . GLY E 1 313 ? -35.833 -20.280 38.550 1.00 27.53 312 GLY E N 1
ATOM 13738 C CA . GLY E 1 313 ? -36.170 -19.965 37.174 1.00 26.94 312 GLY E CA 1
ATOM 13739 C C . GLY E 1 313 ? -35.876 -21.104 36.186 1.00 26.43 312 GLY E C 1
ATOM 13740 O O . GLY E 1 313 ? -35.871 -20.884 34.978 1.00 27.04 312 GLY E O 1
ATOM 13741 N N . LEU E 1 314 ? -35.641 -22.314 36.695 1.00 24.59 313 LEU E N 1
ATOM 13742 C CA . LEU E 1 314 ? -35.437 -23.523 35.868 1.00 24.39 313 LEU E CA 1
ATOM 13743 C C . LEU E 1 314 ? -36.696 -24.377 36.008 1.00 24.36 313 LEU E C 1
ATOM 13744 O O . LEU E 1 314 ? -37.108 -24.690 37.128 1.00 24.82 313 LEU E O 1
ATOM 13749 N N . GLY E 1 315 ? -37.324 -24.715 34.882 1.00 23.94 314 GLY E N 1
ATOM 13750 C CA . GLY E 1 315 ? -38.548 -25.519 34.897 1.00 24.40 314 GLY E CA 1
ATOM 13751 C C . GLY E 1 315 ? -38.219 -26.995 34.836 1.00 24.11 314 GLY E C 1
ATOM 13752 O O . GLY E 1 315 ? -37.542 -27.440 33.887 1.00 24.12 314 GLY E O 1
ATOM 13753 N N . PHE E 1 316 ? -38.663 -27.737 35.853 1.00 22.57 315 PHE E N 1
ATOM 13754 C CA . PHE E 1 316 ? -38.546 -29.205 35.886 1.00 21.73 315 PHE E CA 1
ATOM 13755 C C . PHE E 1 316 ? -39.882 -29.889 35.587 1.00 22.21 315 PHE E C 1
ATOM 13756 O O . PHE E 1 316 ? -39.946 -30.837 34.790 1.00 21.50 315 PHE E O 1
ATOM 13764 N N . VAL E 1 317 ? -40.928 -29.427 36.272 1.00 22.20 316 VAL E N 1
ATOM 13765 C CA . VAL E 1 317 ? -42.258 -30.057 36.237 1.00 21.82 316 VAL E CA 1
ATOM 13766 C C . VAL E 1 317 ? -43.343 -28.974 36.038 1.00 21.31 316 VAL E C 1
ATOM 13767 O O . VAL E 1 317 ? -43.390 -27.996 36.772 1.00 23.32 316 VAL E O 1
ATOM 13771 N N . GLY E 1 318 ? -44.188 -29.159 35.043 1.00 21.65 317 GLY E N 1
ATOM 13772 C CA . GLY E 1 318 ? -45.326 -28.290 34.797 1.00 22.68 317 GLY E CA 1
ATOM 13773 C C . GLY E 1 318 ? -46.674 -28.807 35.305 1.00 22.56 317 GLY E C 1
ATOM 13774 O O . GLY E 1 318 ? -47.618 -28.039 35.477 1.00 24.26 317 GLY E O 1
ATOM 13775 N N . TYR E 1 319 ? -46.789 -30.108 35.513 1.00 21.65 318 TYR E N 1
ATOM 13776 C CA . TYR E 1 319 ? -48.044 -30.670 36.023 1.00 20.57 318 TYR E CA 1
ATOM 13777 C C . TYR E 1 319 ? -47.717 -31.946 36.753 1.00 20.92 318 TYR E C 1
ATOM 13778 O O . TYR E 1 319 ? -46.612 -32.485 36.621 1.00 20.13 318 TYR E O 1
ATOM 13787 N N . LEU E 1 320 ? -48.665 -32.429 37.547 1.00 21.63 319 LEU E N 1
ATOM 13788 C CA . LEU E 1 320 ? -48.522 -33.697 38.239 1.00 22.12 319 LEU E CA 1
ATOM 13789 C C . LEU E 1 320 ? -49.842 -34.433 38.191 1.00 22.11 319 LEU E C 1
ATOM 13790 O O . LEU E 1 320 ? -50.890 -33.824 38.078 1.00 25.42 319 LEU E O 1
ATOM 13795 N N . VAL E 1 321 ? -49.785 -35.741 38.253 1.00 21.21 320 VAL E N 1
ATOM 13796 C CA . VAL E 1 321 ? -50.985 -36.550 38.246 1.00 21.93 320 VAL E CA 1
ATOM 13797 C C . VAL E 1 321 ? -50.841 -37.399 39.479 1.00 21.13 320 VAL E C 1
ATOM 13798 O O . VAL E 1 321 ? -49.781 -37.926 39.741 1.00 21.22 320 VAL E O 1
ATOM 13802 N N . ASP E 1 322 ? -51.926 -37.536 40.219 1.00 20.13 321 ASP E N 1
ATOM 13803 C CA . ASP E 1 322 ? -51.909 -38.263 41.484 1.00 22.34 321 ASP E CA 1
ATOM 13804 C C . ASP E 1 322 ? -52.218 -39.707 41.231 1.00 21.54 321 ASP E C 1
ATOM 13805 O O . ASP E 1 322 ? -53.079 -40.007 40.439 1.00 21.97 321 ASP E O 1
ATOM 13810 N N . LYS E 1 323 ? -51.441 -40.576 41.882 1.00 21.11 322 LYS E N 1
ATOM 13811 C CA . LYS E 1 323 ? -51.600 -42.028 41.839 1.00 21.43 322 LYS E CA 1
ATOM 13812 C C . LYS E 1 323 ? -51.680 -42.497 43.312 1.00 21.72 322 LYS E C 1
ATOM 13813 O O . LYS E 1 323 ? -51.748 -41.663 44.222 1.00 20.81 322 LYS E O 1
ATOM 13819 N N . ASP E 1 324 ? -51.695 -43.804 43.567 1.00 22.88 323 ASP E N 1
ATOM 13820 C CA . ASP E 1 324 ? -51.788 -44.272 44.961 1.00 24.55 323 ASP E CA 1
ATOM 13821 C C . ASP E 1 324 ? -50.436 -44.193 45.682 1.00 23.99 323 ASP E C 1
ATOM 13822 O O . ASP E 1 324 ? -49.597 -45.116 45.627 1.00 22.94 323 ASP E O 1
ATOM 13827 N N . GLY E 1 325 ? -50.257 -43.079 46.369 1.00 23.80 324 GLY E N 1
ATOM 13828 C CA . GLY E 1 325 ? -49.095 -42.858 47.217 1.00 24.56 324 GLY E CA 1
ATOM 13829 C C . GLY E 1 325 ? -47.948 -42.174 46.514 1.00 24.47 324 GLY E C 1
ATOM 13830 O O . GLY E 1 325 ? -46.873 -42.047 47.101 1.00 24.31 324 GLY E O 1
ATOM 13831 N N . TYR E 1 326 ? -48.173 -41.718 45.278 1.00 23.37 325 TYR E N 1
ATOM 13832 C CA . TYR E 1 326 ? -47.157 -41.054 44.496 1.00 22.99 325 TYR E CA 1
ATOM 13833 C C . TYR E 1 326 ? -47.808 -40.154 43.450 1.00 22.12 325 TYR E C 1
ATOM 13834 O O . TYR E 1 326 ? -49.032 -40.189 43.263 1.00 21.50 325 TYR E O 1
ATOM 13843 N N . CYS E 1 327 ? -46.995 -39.315 42.810 1.00 20.99 326 CYS E N 1
ATOM 13844 C CA . CYS E 1 327 ? -47.470 -38.447 41.740 1.00 19.31 326 CYS E CA 1
ATOM 13845 C C . CYS E 1 327 ? -46.421 -38.312 40.629 1.00 22.47 326 CYS E C 1
ATOM 13846 O O . CYS E 1 327 ? -45.204 -38.286 40.890 1.00 21.39 326 CYS E O 1
ATOM 13849 N N . SER E 1 328 ? -46.917 -38.201 39.397 1.00 22.29 327 SER E N 1
ATOM 13850 C CA . SER E 1 328 ? -46.115 -38.439 38.225 1.00 23.58 327 SER E CA 1
ATOM 13851 C C . SER E 1 328 ? -46.252 -37.306 37.227 1.00 22.27 327 SER E C 1
ATOM 13852 O O . SER E 1 328 ? -47.269 -36.575 37.208 1.00 20.90 327 SER E O 1
ATOM 13855 N N . THR E 1 329 ? -45.236 -37.205 36.380 1.00 20.76 328 THR E N 1
ATOM 13856 C CA . THR E 1 329 ? -45.266 -36.338 35.193 1.00 19.11 328 THR E CA 1
ATOM 13857 C C . THR E 1 329 ? -44.449 -36.995 34.094 1.00 19.58 328 THR E C 1
ATOM 13858 O O . THR E 1 329 ? -43.744 -37.995 34.336 1.00 16.52 328 THR E O 1
ATOM 13862 N N . GLU E 1 330 ? -44.604 -36.474 32.871 1.00 19.46 329 GLU E N 1
ATOM 13863 C CA . GLU E 1 330 ? -43.833 -36.943 31.751 1.00 19.11 329 GLU E CA 1
ATOM 13864 C C . GLU E 1 330 ? -42.789 -35.880 31.369 1.00 19.95 329 GLU E C 1
ATOM 13865 O O . GLU E 1 330 ? -43.099 -34.681 31.304 1.00 19.11 329 GLU E O 1
ATOM 13871 N N . ILE E 1 331 ? -41.558 -36.326 31.185 1.00 18.88 330 ILE E N 1
ATOM 13872 C CA . ILE E 1 331 ? -40.480 -35.479 30.668 1.00 20.90 330 ILE E CA 1
ATOM 13873 C C . ILE E 1 331 ? -40.128 -35.950 29.268 1.00 18.86 330 ILE E C 1
ATOM 13874 O O . ILE E 1 331 ? -39.994 -37.150 29.068 1.00 20.52 330 ILE E O 1
ATOM 13879 N N . SER E 1 332 ? -39.959 -35.007 28.330 1.00 19.39 331 SER E N 1
ATOM 13880 C CA . SER E 1 332 ? -39.420 -35.253 26.970 1.00 19.96 331 SER E CA 1
ATOM 13881 C C . SER E 1 332 ? -38.326 -34.210 26.699 1.00 20.00 331 SER E C 1
ATOM 13882 O O . SER E 1 332 ? -38.628 -33.025 26.690 1.00 23.78 331 SER E O 1
ATOM 13885 N N . VAL E 1 333 ? -37.092 -34.622 26.413 1.00 18.96 332 VAL E N 1
ATOM 13886 C CA . VAL E 1 333 ? -36.040 -33.641 26.158 1.00 19.49 332 VAL E CA 1
ATOM 13887 C C . VAL E 1 333 ? -36.101 -33.165 24.692 1.00 20.43 332 VAL E C 1
ATOM 13888 O O . VAL E 1 333 ? -36.268 -33.975 23.780 1.00 19.68 332 VAL E O 1
ATOM 13892 N N . GLY E 1 334 ? -35.967 -31.851 24.527 1.00 19.22 333 GLY E N 1
ATOM 13893 C CA . GLY E 1 334 ? -35.800 -31.214 23.268 1.00 20.08 333 GLY E CA 1
ATOM 13894 C C . GLY E 1 334 ? -34.670 -30.213 23.415 1.00 20.95 333 GLY E C 1
ATOM 13895 O O . GLY E 1 334 ? -33.839 -30.340 24.317 1.00 20.26 333 GLY E O 1
ATOM 13896 N N . ASP E 1 335 ? -34.695 -29.182 22.568 1.00 21.87 334 ASP E N 1
ATOM 13897 C CA . ASP E 1 335 ? -33.694 -28.114 22.576 1.00 23.05 334 ASP E CA 1
ATOM 13898 C C . ASP E 1 335 ? -33.561 -27.366 23.904 1.00 24.41 334 ASP E C 1
ATOM 13899 O O . ASP E 1 335 ? -32.481 -26.858 24.169 1.00 25.66 334 ASP E O 1
ATOM 13904 N N . ALA E 1 336 ? -34.632 -27.256 24.703 1.00 24.19 335 ALA E N 1
ATOM 13905 C CA . ALA E 1 336 ? -34.598 -26.381 25.873 1.00 23.20 335 ALA E CA 1
ATOM 13906 C C . ALA E 1 336 ? -33.450 -26.774 26.805 1.00 21.99 335 ALA E C 1
ATOM 13907 O O . ALA E 1 336 ? -32.694 -25.908 27.270 1.00 21.71 335 ALA E O 1
ATOM 13909 N N . TYR E 1 337 ? -33.298 -28.078 27.038 1.00 21.30 336 TYR E N 1
ATOM 13910 C CA . TYR E 1 337 ? -32.251 -28.578 27.938 1.00 22.56 336 TYR E CA 1
ATOM 13911 C C . TYR E 1 337 ? -30.884 -27.998 27.556 1.00 22.82 336 TYR E C 1
ATOM 13912 O O . TYR E 1 337 ? -30.130 -27.511 28.419 1.00 22.83 336 TYR E O 1
ATOM 13921 N N . GLY E 1 338 ? -30.595 -28.041 26.250 1.00 24.13 337 GLY E N 1
ATOM 13922 C CA . GLY E 1 338 ? -29.283 -27.626 25.696 1.00 25.65 337 GLY E CA 1
ATOM 13923 C C . GLY E 1 338 ? -29.011 -26.136 25.795 1.00 26.35 337 GLY E C 1
ATOM 13924 O O . GLY E 1 338 ? -27.858 -25.709 25.730 1.00 28.50 337 GLY E O 1
ATOM 13925 N N . GLU E 1 339 ? -30.067 -25.357 25.988 1.00 26.15 338 GLU E N 1
ATOM 13926 C CA . GLU E 1 339 ? -29.958 -23.931 26.099 1.00 27.89 338 GLU E CA 1
ATOM 13927 C C . GLU E 1 339 ? -29.656 -23.492 27.521 1.00 28.39 338 GLU E C 1
ATOM 13928 O O . GLU E 1 339 ? -29.336 -22.342 27.738 1.00 30.85 338 GLU E O 1
ATOM 13934 N N . LEU E 1 340 ? -29.749 -24.420 28.470 1.00 28.83 339 LEU E N 1
ATOM 13935 C CA . LEU E 1 340 ? -29.259 -24.224 29.823 1.00 27.77 339 LEU E CA 1
ATOM 13936 C C . LEU E 1 340 ? -27.834 -24.720 29.802 1.00 29.69 339 LEU E C 1
ATOM 13937 O O . LEU E 1 340 ? -27.516 -25.653 29.070 1.00 30.39 339 LEU E O 1
ATOM 13942 N N . ASP E 1 341 ? -26.958 -24.082 30.560 1.00 29.60 340 ASP E N 1
ATOM 13943 C CA . ASP E 1 341 ? -25.602 -24.569 30.646 1.00 29.82 340 ASP E CA 1
ATOM 13944 C C . ASP E 1 341 ? -25.524 -25.545 31.835 1.00 29.09 340 ASP E C 1
ATOM 13945 O O . ASP E 1 341 ? -26.412 -25.590 32.699 1.00 28.42 340 ASP E O 1
ATOM 13950 N N . GLN E 1 342 ? -24.460 -26.334 31.841 1.00 29.34 341 GLN E N 1
ATOM 13951 C CA . GLN E 1 342 ? -24.240 -27.369 32.836 1.00 29.91 341 GLN E CA 1
ATOM 13952 C C . GLN E 1 342 ? -24.361 -26.838 34.251 1.00 28.91 341 GLN E C 1
ATOM 13953 O O . GLN E 1 342 ? -25.046 -27.427 35.102 1.00 27.68 341 GLN E O 1
ATOM 13959 N N . GLN E 1 343 ? -23.743 -25.692 34.486 1.00 27.13 342 GLN E N 1
ATOM 13960 C CA . GLN E 1 343 ? -23.685 -25.150 35.825 1.00 25.30 342 GLN E CA 1
ATOM 13961 C C . GLN E 1 343 ? -25.087 -24.758 36.315 1.00 26.81 342 GLN E C 1
ATOM 13962 O O . GLN E 1 343 ? -25.415 -24.939 37.470 1.00 24.81 342 GLN E O 1
ATOM 13968 N N . THR E 1 344 ? -25.913 -24.232 35.415 1.00 27.26 343 THR E N 1
ATOM 13969 C CA . THR E 1 344 ? -27.272 -23.868 35.753 1.00 26.71 343 THR E CA 1
ATOM 13970 C C . THR E 1 344 ? -28.111 -25.092 36.068 1.00 26.45 343 THR E C 1
ATOM 13971 O O . THR E 1 344 ? -28.802 -25.127 37.103 1.00 27.86 343 THR E O 1
ATOM 13975 N N . ARG E 1 345 ? -28.046 -26.098 35.197 1.00 27.40 344 ARG E N 1
ATOM 13976 C CA . ARG E 1 345 ? -28.766 -27.334 35.465 1.00 28.86 344 ARG E CA 1
ATOM 13977 C C . ARG E 1 345 ? -28.319 -27.870 36.821 1.00 27.94 344 ARG E C 1
ATOM 13978 O O . ARG E 1 345 ? -29.169 -28.165 37.653 1.00 27.49 344 ARG E O 1
ATOM 13986 N N . ASP E 1 346 ? -27.003 -27.942 37.042 1.00 28.75 345 ASP E N 1
ATOM 13987 C CA . ASP E 1 346 ? -26.432 -28.419 38.315 1.00 29.76 345 ASP E CA 1
ATOM 13988 C C . ASP E 1 346 ? -26.964 -27.601 39.498 1.00 28.01 345 ASP E C 1
ATOM 13989 O O . ASP E 1 346 ? -27.396 -28.173 40.486 1.00 30.51 345 ASP E O 1
ATOM 13994 N N . ALA E 1 347 ? -26.913 -26.276 39.400 1.00 28.47 346 ALA E N 1
ATOM 13995 C CA . ALA E 1 347 ? -27.472 -25.395 40.431 1.00 29.11 346 ALA E CA 1
ATOM 13996 C C . ALA E 1 347 ? -28.934 -25.766 40.735 1.00 29.74 346 ALA E C 1
ATOM 13997 O O . ALA E 1 347 ? -29.322 -25.939 41.891 1.00 28.27 346 ALA E O 1
ATOM 13999 N N . GLY E 1 348 ? -29.744 -25.901 39.691 1.00 28.68 347 GLY E N 1
ATOM 14000 C CA . GLY E 1 348 ? -31.161 -26.215 39.878 1.00 28.42 347 GLY E CA 1
ATOM 14001 C C . GLY E 1 348 ? -31.394 -27.543 40.577 1.00 26.89 347 GLY E C 1
ATOM 14002 O O . GLY E 1 348 ? -32.246 -27.640 41.461 1.00 27.85 347 GLY E O 1
ATOM 14003 N N . PHE E 1 349 ? -30.619 -28.561 40.201 1.00 27.60 348 PHE E N 1
ATOM 14004 C CA . PHE E 1 349 ? -30.729 -29.867 40.864 1.00 27.71 348 PHE E CA 1
ATOM 14005 C C . PHE E 1 349 ? -30.310 -29.864 42.348 1.00 28.39 348 PHE E C 1
ATOM 14006 O O . PHE E 1 349 ? -30.893 -30.613 43.165 1.00 28.26 348 PHE E O 1
ATOM 14014 N N . ALA E 1 350 ? -29.316 -29.043 42.695 1.00 29.35 349 ALA E N 1
ATOM 14015 C CA . ALA E 1 350 ? -28.924 -28.882 44.108 1.00 29.91 349 ALA E CA 1
ATOM 14016 C C . ALA E 1 350 ? -30.019 -28.195 44.935 1.00 30.15 349 ALA E C 1
ATOM 14017 O O . ALA E 1 350 ? -30.093 -28.404 46.150 1.00 31.73 349 ALA E O 1
ATOM 14019 N N . ARG E 1 351 ? -30.864 -27.383 44.293 1.00 30.21 350 ARG E N 1
ATOM 14020 C CA . ARG E 1 351 ? -31.983 -26.734 44.977 1.00 30.30 350 ARG E CA 1
ATOM 14021 C C . ARG E 1 351 ? -33.215 -27.645 45.006 1.00 30.03 350 ARG E C 1
ATOM 14022 O O . ARG E 1 351 ? -33.945 -27.663 46.006 1.00 30.07 350 ARG E O 1
ATOM 14030 N N . LEU E 1 352 ? -33.421 -28.416 43.934 1.00 30.83 351 LEU E N 1
ATOM 14031 C CA . LEU E 1 352 ? -34.384 -29.532 43.936 1.00 30.01 351 LEU E CA 1
ATOM 14032 C C . LEU E 1 352 ? -34.049 -30.529 45.068 1.00 30.41 351 LEU E C 1
ATOM 14033 O O . LEU E 1 352 ? -34.919 -30.849 45.863 1.00 29.14 351 LEU E O 1
ATOM 14038 N N . ARG E 1 353 ? -32.794 -30.986 45.137 1.00 31.94 352 ARG E N 1
ATOM 14039 C CA . ARG E 1 353 ? -32.317 -31.937 46.176 1.00 34.84 352 ARG E CA 1
ATOM 14040 C C . ARG E 1 353 ? -32.673 -31.430 47.578 1.00 36.24 352 ARG E C 1
ATOM 14041 O O . ARG E 1 353 ? -33.272 -32.151 48.382 1.00 36.40 352 ARG E O 1
ATOM 14049 N N . GLN E 1 354 ? -32.380 -30.159 47.846 1.00 37.20 353 GLN E N 1
ATOM 14050 C CA . GLN E 1 354 ? -32.747 -29.564 49.126 1.00 38.44 353 GLN E CA 1
ATOM 14051 C C . GLN E 1 354 ? -34.247 -29.647 49.435 1.00 37.51 353 GLN E C 1
ATOM 14052 O O . GLN E 1 354 ? -34.649 -29.629 50.592 1.00 36.83 353 GLN E O 1
ATOM 14058 N N . ALA E 1 355 ? -35.072 -29.734 48.405 1.00 37.58 354 ALA E N 1
ATOM 14059 C CA . ALA E 1 355 ? -36.486 -30.008 48.585 1.00 37.33 354 ALA E CA 1
ATOM 14060 C C . ALA E 1 355 ? -36.686 -31.476 48.970 1.00 37.79 354 ALA E C 1
ATOM 14061 O O . ALA E 1 355 ? -37.517 -31.785 49.797 1.00 40.37 354 ALA E O 1
ATOM 14063 N N . PHE E 1 356 ? -35.896 -32.366 48.380 1.00 37.85 355 PHE E N 1
ATOM 14064 C CA . PHE E 1 356 ? -36.010 -33.816 48.554 1.00 38.68 355 PHE E CA 1
ATOM 14065 C C . PHE E 1 356 ? -34.694 -34.405 49.078 1.00 40.43 355 PHE E C 1
ATOM 14066 O O . PHE E 1 356 ? -34.647 -35.078 50.106 1.00 41.26 355 PHE E O 1
ATOM 14074 N N . GLY F 1 1 ? -47.811 -30.876 -17.196 1.00 34.39 0 GLY F N 1
ATOM 14075 C CA . GLY F 1 1 ? -47.882 -29.398 -17.139 1.00 34.44 0 GLY F CA 1
ATOM 14076 C C . GLY F 1 1 ? -49.327 -28.941 -17.239 1.00 34.80 0 GLY F C 1
ATOM 14077 O O . GLY F 1 1 ? -50.203 -29.557 -16.661 1.00 37.71 0 GLY F O 1
ATOM 14086 N N . ASN F 1 3 ? -52.553 -26.763 -19.648 1.00 30.96 2 ASN F N 1
ATOM 14087 C CA . ASN F 1 3 ? -53.059 -26.468 -20.962 1.00 28.60 2 ASN F CA 1
ATOM 14088 C C . ASN F 1 3 ? -52.724 -25.018 -21.321 1.00 29.26 2 ASN F C 1
ATOM 14089 O O . ASN F 1 3 ? -52.324 -24.228 -20.466 1.00 28.13 2 ASN F O 1
ATOM 14094 N N . ARG F 1 4 ? -52.858 -24.706 -22.595 1.00 31.92 3 ARG F N 1
ATOM 14095 C CA . ARG F 1 4 ? -52.532 -23.391 -23.145 1.00 32.57 3 ARG F CA 1
ATOM 14096 C C . ARG F 1 4 ? -53.288 -22.233 -22.469 1.00 32.24 3 ARG F C 1
ATOM 14097 O O . ARG F 1 4 ? -52.711 -21.171 -22.241 1.00 32.74 3 ARG F O 1
ATOM 14099 N N . LEU F 1 5 ? -54.557 -22.456 -22.122 1.00 30.90 4 LEU F N 1
ATOM 14100 C CA . LEU F 1 5 ? -55.362 -21.459 -21.413 1.00 29.50 4 LEU F CA 1
ATOM 14101 C C . LEU F 1 5 ? -54.802 -21.181 -20.024 1.00 29.16 4 LEU F C 1
ATOM 14102 O O . LEU F 1 5 ? -54.509 -20.026 -19.701 1.00 28.28 4 LEU F O 1
ATOM 14107 N N . ARG F 1 6 ? -54.661 -22.235 -19.217 1.00 28.56 5 ARG F N 1
ATOM 14108 C CA . ARG F 1 6 ? -54.117 -22.132 -17.846 1.00 31.26 5 ARG F CA 1
ATOM 14109 C C . ARG F 1 6 ? -52.760 -21.416 -17.790 1.00 33.22 5 ARG F C 1
ATOM 14110 O O . ARG F 1 6 ? -52.506 -20.572 -16.892 1.00 33.40 5 ARG F O 1
ATOM 14118 N N . THR F 1 7 ? -51.915 -21.729 -18.765 1.00 33.47 6 THR F N 1
ATOM 14119 C CA . THR F 1 7 ? -50.621 -21.097 -18.920 1.00 34.82 6 THR F CA 1
ATOM 14120 C C . THR F 1 7 ? -50.750 -19.627 -19.309 1.00 34.32 6 THR F C 1
ATOM 14121 O O . THR F 1 7 ? -50.014 -18.779 -18.803 1.00 34.04 6 THR F O 1
ATOM 14125 N N . SER F 1 8 ? -51.685 -19.326 -20.203 1.00 34.09 7 SER F N 1
ATOM 14126 C CA . SER F 1 8 ? -51.899 -17.936 -20.617 1.00 32.75 7 SER F CA 1
ATOM 14127 C C . SER F 1 8 ? -52.361 -17.105 -19.414 1.00 32.07 7 SER F C 1
ATOM 14128 O O . SER F 1 8 ? -51.937 -15.976 -19.255 1.00 32.81 7 SER F O 1
ATOM 14131 N N . PHE F 1 9 ? -53.136 -17.701 -18.517 1.00 31.27 8 PHE F N 1
ATOM 14132 C CA . PHE F 1 9 ? -53.646 -17.010 -17.340 1.00 31.07 8 PHE F CA 1
ATOM 14133 C C . PHE F 1 9 ? -52.602 -16.817 -16.221 1.00 32.98 8 PHE F C 1
ATOM 14134 O O . PHE F 1 9 ? -52.591 -15.776 -15.559 1.00 30.64 8 PHE F O 1
ATOM 14142 N N . GLN F 1 10 ? -51.774 -17.838 -15.986 1.00 33.89 9 GLN F N 1
ATOM 14143 C CA . GLN F 1 10 ? -50.757 -17.791 -14.934 1.00 36.54 9 GLN F CA 1
ATOM 14144 C C . GLN F 1 10 ? -49.724 -16.714 -15.212 1.00 35.51 9 GLN F C 1
ATOM 14145 O O . GLN F 1 10 ? -49.201 -16.106 -14.279 1.00 35.41 9 GLN F O 1
ATOM 14151 N N . GLN F 1 11 ? -49.447 -16.476 -16.492 1.00 33.84 10 GLN F N 1
ATOM 14152 C CA . GLN F 1 11 ? -48.491 -15.447 -16.881 1.00 35.37 10 GLN F CA 1
ATOM 14153 C C . GLN F 1 11 ? -49.026 -14.012 -16.920 1.00 34.10 10 GLN F C 1
ATOM 14154 O O . GLN F 1 11 ? -48.244 -13.094 -17.177 1.00 33.85 10 GLN F O 1
ATOM 14160 N N . THR F 1 12 ? -50.324 -13.799 -16.695 1.00 32.24 11 THR F N 1
ATOM 14161 C CA . THR F 1 12 ? -50.868 -12.434 -16.757 1.00 29.92 11 THR F CA 1
ATOM 14162 C C . THR F 1 12 ? -50.378 -11.629 -15.549 1.00 29.07 11 THR F C 1
ATOM 14163 O O . THR F 1 12 ? -50.048 -12.181 -14.493 1.00 30.88 11 THR F O 1
ATOM 14167 N N . THR F 1 13 ? -50.308 -10.319 -15.737 1.00 30.00 12 THR F N 1
ATOM 14168 C CA . THR F 1 13 ? -49.852 -9.399 -14.707 1.00 29.15 12 THR F CA 1
ATOM 14169 C C . THR F 1 13 ? -51.038 -8.762 -13.961 1.00 29.02 12 THR F C 1
ATOM 14170 O O . THR F 1 13 ? -50.849 -7.924 -13.065 1.00 30.29 12 THR F O 1
ATOM 14174 N N . GLY F 1 14 ? -52.250 -9.144 -14.346 1.00 27.30 13 GLY F N 1
ATOM 14175 C CA . GLY F 1 14 ? -53.471 -8.721 -13.668 1.00 24.93 13 GLY F CA 1
ATOM 14176 C C . GLY F 1 14 ? -54.619 -9.629 -14.058 1.00 24.03 13 GLY F C 1
ATOM 14177 O O . GLY F 1 14 ? -54.570 -10.282 -15.112 1.00 26.24 13 GLY F O 1
ATOM 14178 N N . GLN F 1 15 ? -55.656 -9.639 -13.229 1.00 22.50 14 GLN F N 1
ATOM 14179 C CA . GLN F 1 15 ? -56.810 -10.530 -13.393 1.00 21.74 14 GLN F CA 1
ATOM 14180 C C . GLN F 1 15 ? -58.106 -9.852 -12.970 1.00 22.02 14 GLN F C 1
ATOM 14181 O O . GLN F 1 15 ? -58.116 -8.952 -12.125 1.00 20.19 14 GLN F O 1
ATOM 14187 N N . ILE F 1 16 ? -59.206 -10.294 -13.563 1.00 21.82 15 ILE F N 1
ATOM 14188 C CA . ILE F 1 16 ? -60.490 -9.750 -13.185 1.00 22.96 15 ILE F CA 1
ATOM 14189 C C . ILE F 1 16 ? -61.071 -10.510 -11.964 1.00 20.57 15 ILE F C 1
ATOM 14190 O O . ILE F 1 16 ? -61.865 -9.965 -11.221 1.00 21.90 15 ILE F O 1
ATOM 14195 N N . SER F 1 17 ? -60.617 -11.738 -11.755 1.00 20.20 16 SER F N 1
ATOM 14196 C CA A SER F 1 17 ? -61.160 -12.623 -10.728 0.50 20.55 16 SER F CA 1
ATOM 14197 C CA B SER F 1 17 ? -61.177 -12.615 -10.728 0.50 19.15 16 SER F CA 1
ATOM 14198 C C . SER F 1 17 ? -60.176 -12.840 -9.601 1.00 20.86 16 SER F C 1
ATOM 14199 O O . SER F 1 17 ? -58.976 -12.877 -9.824 1.00 21.89 16 SER F O 1
ATOM 14204 N N . GLY F 1 18 ? -60.678 -13.001 -8.382 1.00 20.61 17 GLY F N 1
ATOM 14205 C CA . GLY F 1 18 ? -59.811 -13.358 -7.268 1.00 19.78 17 GLY F CA 1
ATOM 14206 C C . GLY F 1 18 ? -59.062 -12.255 -6.585 1.00 21.25 17 GLY F C 1
ATOM 14207 O O . GLY F 1 18 ? -59.322 -11.063 -6.793 1.00 21.14 17 GLY F O 1
ATOM 14208 N N . HIS F 1 19 ? -58.134 -12.680 -5.728 1.00 22.01 18 HIS F N 1
ATOM 14209 C CA . HIS F 1 19 ? -57.337 -11.772 -4.920 1.00 24.09 18 HIS F CA 1
ATOM 14210 C C . HIS F 1 19 ? -55.869 -11.871 -5.321 1.00 25.68 18 HIS F C 1
ATOM 14211 O O . HIS F 1 19 ? -54.996 -11.603 -4.514 1.00 29.12 18 HIS F O 1
ATOM 14218 N N . GLY F 1 20 ? -55.577 -12.277 -6.548 1.00 25.84 19 GLY F N 1
ATOM 14219 C CA . GLY F 1 20 ? -54.179 -12.446 -6.953 1.00 25.95 19 GLY F CA 1
ATOM 14220 C C . GLY F 1 20 ? -53.645 -13.791 -6.508 1.00 25.89 19 GLY F C 1
ATOM 14221 O O . GLY F 1 20 ? -54.410 -14.678 -6.176 1.00 25.78 19 GLY F O 1
ATOM 14222 N N . LYS F 1 21 ? -52.326 -13.937 -6.490 1.00 24.45 20 LYS F N 1
ATOM 14223 C CA . LYS F 1 21 ? -51.711 -15.257 -6.342 1.00 26.23 20 LYS F CA 1
ATOM 14224 C C . LYS F 1 21 ? -51.860 -15.808 -4.940 1.00 24.44 20 LYS F C 1
ATOM 14225 O O . LYS F 1 21 ? -51.655 -15.112 -3.938 1.00 23.31 20 LYS F O 1
ATOM 14231 N N . ARG F 1 22 ? -52.267 -17.062 -4.890 1.00 23.28 21 ARG F N 1
ATOM 14232 C CA . ARG F 1 22 ? -52.439 -17.783 -3.649 1.00 25.01 21 ARG F CA 1
ATOM 14233 C C . ARG F 1 22 ? -51.058 -18.302 -3.343 1.00 23.90 21 ARG F C 1
ATOM 14234 O O . ARG F 1 22 ? -50.665 -19.359 -3.808 1.00 24.10 21 ARG F O 1
ATOM 14242 N N . ASN F 1 23 ? -50.291 -17.507 -2.614 1.00 22.47 22 ASN F N 1
ATOM 14243 C CA . ASN F 1 23 ? -48.937 -17.874 -2.290 1.00 21.11 22 ASN F CA 1
ATOM 14244 C C . ASN F 1 23 ? -48.699 -17.762 -0.794 1.00 20.31 22 ASN F C 1
ATOM 14245 O O . ASN F 1 23 ? -49.537 -17.296 -0.045 1.00 21.12 22 ASN F O 1
ATOM 14250 N N . VAL F 1 24 ? -47.543 -18.212 -0.383 1.00 20.04 23 VAL F N 1
ATOM 14251 C CA . VAL F 1 24 ? -47.089 -18.178 0.988 1.00 21.95 23 VAL F CA 1
ATOM 14252 C C . VAL F 1 24 ? -47.052 -16.769 1.601 1.00 21.66 23 VAL F C 1
ATOM 14253 O O . VAL F 1 24 ? -47.188 -16.616 2.824 1.00 21.20 23 VAL F O 1
ATOM 14257 N N . GLY F 1 25 ? -46.865 -15.756 0.769 1.00 21.26 24 GLY F N 1
ATOM 14258 C CA . GLY F 1 25 ? -46.929 -14.347 1.243 1.00 20.59 24 GLY F CA 1
ATOM 14259 C C . GLY F 1 25 ? -48.267 -13.982 1.865 1.00 19.70 24 GLY F C 1
ATOM 14260 O O . GLY F 1 25 ? -48.325 -13.088 2.657 1.00 19.52 24 GLY F O 1
ATOM 14261 N N . VAL F 1 26 ? -49.342 -14.656 1.462 1.00 18.72 25 VAL F N 1
ATOM 14262 C CA . VAL F 1 26 ? -50.665 -14.438 2.055 1.00 19.34 25 VAL F CA 1
ATOM 14263 C C . VAL F 1 26 ? -50.605 -14.771 3.563 1.00 19.46 25 VAL F C 1
ATOM 14264 O O . VAL F 1 26 ? -51.043 -13.981 4.386 1.00 21.20 25 VAL F O 1
ATOM 14268 N N . LEU F 1 27 ? -49.934 -15.873 3.920 1.00 21.18 26 LEU F N 1
ATOM 14269 C CA . LEU F 1 27 ? -49.648 -16.174 5.327 1.00 20.44 26 LEU F CA 1
ATOM 14270 C C . LEU F 1 27 ? -48.743 -15.145 6.012 1.00 21.87 26 LEU F C 1
ATOM 14271 O O . LEU F 1 27 ? -49.056 -14.681 7.116 1.00 20.31 26 LEU F O 1
ATOM 14276 N N . LYS F 1 28 ? -47.620 -14.806 5.372 1.00 22.20 27 LYS F N 1
ATOM 14277 C CA . LYS F 1 28 ? -46.624 -13.946 6.031 1.00 22.90 27 LYS F CA 1
ATOM 14278 C C . LYS F 1 28 ? -47.123 -12.523 6.267 1.00 21.59 27 LYS F C 1
ATOM 14279 O O . LYS F 1 28 ? -46.806 -11.919 7.284 1.00 23.83 27 LYS F O 1
ATOM 14285 N N . THR F 1 29 ? -47.915 -12.007 5.347 1.00 23.34 28 THR F N 1
ATOM 14286 C CA . THR F 1 29 ? -48.537 -10.675 5.477 1.00 21.87 28 THR F CA 1
ATOM 14287 C C . THR F 1 29 ? -49.400 -10.592 6.730 1.00 23.37 28 THR F C 1
ATOM 14288 O O . THR F 1 29 ? -49.328 -9.630 7.498 1.00 23.52 28 THR F O 1
ATOM 14292 N N . ALA F 1 30 ? -50.218 -11.634 6.935 1.00 23.34 29 ALA F N 1
ATOM 14293 C CA . ALA F 1 30 ? -51.096 -11.726 8.089 1.00 22.61 29 ALA F CA 1
ATOM 14294 C C . ALA F 1 30 ? -50.317 -11.769 9.422 1.00 22.02 29 ALA F C 1
ATOM 14295 O O . ALA F 1 30 ? -50.809 -11.328 10.476 1.00 24.19 29 ALA F O 1
ATOM 14297 N N . PHE F 1 31 ? -49.115 -12.337 9.382 1.00 23.08 30 PHE F N 1
ATOM 14298 C CA . PHE F 1 31 ? -48.304 -12.508 10.587 1.00 22.51 30 PHE F CA 1
ATOM 14299 C C . PHE F 1 31 ? -47.272 -11.431 10.810 1.00 23.18 30 PHE F C 1
ATOM 14300 O O . PHE F 1 31 ? -46.639 -11.415 11.870 1.00 22.83 30 PHE F O 1
ATOM 14308 N N . ALA F 1 32 ? -47.152 -10.519 9.851 1.00 24.13 31 ALA F N 1
ATOM 14309 C CA . ALA F 1 32 ? -46.101 -9.492 9.848 1.00 25.68 31 ALA F CA 1
ATOM 14310 C C . ALA F 1 32 ? -46.121 -8.637 11.105 1.00 25.21 31 ALA F C 1
ATOM 14311 O O . ALA F 1 32 ? -45.105 -8.443 11.736 1.00 28.28 31 ALA F O 1
ATOM 14313 N N . ALA F 1 33 ? -47.290 -8.149 11.470 1.00 26.30 32 ALA F N 1
ATOM 14314 C CA . ALA F 1 33 ? -47.426 -7.320 12.652 1.00 26.83 32 ALA F CA 1
ATOM 14315 C C . ALA F 1 33 ? -47.855 -8.111 13.887 1.00 25.17 32 ALA F C 1
ATOM 14316 O O . ALA F 1 33 ? -48.273 -7.511 14.849 1.00 27.29 32 ALA F O 1
ATOM 14318 N N . VAL F 1 34 ? -47.749 -9.439 13.878 1.00 23.20 33 VAL F N 1
ATOM 14319 C CA . VAL F 1 34 ? -48.053 -10.227 15.091 1.00 22.15 33 VAL F CA 1
ATOM 14320 C C . VAL F 1 34 ? -46.779 -10.519 15.870 1.00 21.55 33 VAL F C 1
ATOM 14321 O O . VAL F 1 34 ? -45.785 -10.911 15.285 1.00 21.73 33 VAL F O 1
ATOM 14325 N N . ALA F 1 35 ? -46.829 -10.335 17.189 1.00 22.51 34 ALA F N 1
ATOM 14326 C CA . ALA F 1 35 ? -45.668 -10.541 18.088 1.00 22.85 34 ALA F CA 1
ATOM 14327 C C . ALA F 1 35 ? -45.250 -11.998 18.222 1.00 23.27 34 ALA F C 1
ATOM 14328 O O . ALA F 1 35 ? -46.090 -12.861 18.483 1.00 24.55 34 ALA F O 1
ATOM 14330 N N . ASP F 1 36 ? -43.947 -12.274 18.128 1.00 24.77 35 ASP F N 1
ATOM 14331 C CA . ASP F 1 36 ? -43.460 -13.660 18.234 1.00 25.14 35 ASP F CA 1
ATOM 14332 C C . ASP F 1 36 ? -43.899 -14.332 19.531 1.00 25.22 35 ASP F C 1
ATOM 14333 O O . ASP F 1 36 ? -44.054 -15.540 19.563 1.00 24.68 35 ASP F O 1
ATOM 14338 N N . GLU F 1 37 ? -44.025 -13.544 20.611 1.00 25.32 36 GLU F N 1
ATOM 14339 C CA . GLU F 1 37 ? -44.240 -14.071 21.950 1.00 25.62 36 GLU F CA 1
ATOM 14340 C C . GLU F 1 37 ? -45.654 -14.563 22.185 1.00 24.44 36 GLU F C 1
ATOM 14341 O O . GLU F 1 37 ? -45.892 -15.293 23.145 1.00 25.33 36 GLU F O 1
ATOM 14355 N N . ALA F 1 39 ? -48.984 -16.466 22.577 1.00 21.74 38 ALA F N 1
ATOM 14356 C CA . ALA F 1 39 ? -49.230 -17.853 22.890 1.00 21.52 38 ALA F CA 1
ATOM 14357 C C . ALA F 1 39 ? -50.017 -18.536 21.778 1.00 21.45 38 ALA F C 1
ATOM 14358 O O . ALA F 1 39 ? -50.919 -17.949 21.191 1.00 22.98 38 ALA F O 1
ATOM 14360 N N . SER F 1 40 ? -49.682 -19.783 21.505 1.00 22.52 39 SER F N 1
ATOM 14361 C CA . SER F 1 40 ? -50.503 -20.624 20.643 1.00 22.28 39 SER F CA 1
ATOM 14362 C C . SER F 1 40 ? -51.781 -21.054 21.361 1.00 23.45 39 SER F C 1
ATOM 14363 O O . SER F 1 40 ? -51.889 -20.995 22.600 1.00 21.92 39 SER F O 1
ATOM 14366 N N . ASP F 1 41 ? -52.753 -21.489 20.565 1.00 23.40 40 ASP F N 1
ATOM 14367 C CA . ASP F 1 41 ? -53.954 -22.126 21.080 1.00 22.05 40 ASP F CA 1
ATOM 14368 C C . ASP F 1 41 ? -53.534 -23.510 21.478 1.00 22.77 40 ASP F C 1
ATOM 14369 O O . ASP F 1 41 ? -52.425 -23.950 21.150 1.00 22.50 40 ASP F O 1
ATOM 14374 N N . GLN F 1 42 ? -54.393 -24.176 22.243 1.00 23.34 41 GLN F N 1
ATOM 14375 C CA . GLN F 1 42 ? -54.127 -25.519 22.683 1.00 25.14 41 GLN F CA 1
ATOM 14376 C C . GLN F 1 42 ? -55.380 -26.341 22.628 1.00 24.48 41 GLN F C 1
ATOM 14377 O O . GLN F 1 42 ? -56.343 -26.085 23.398 1.00 25.78 41 GLN F O 1
ATOM 14383 N N . TYR F 1 43 ? -55.338 -27.319 21.736 1.00 23.41 42 TYR F N 1
ATOM 14384 C CA . TYR F 1 43 ? -56.405 -28.277 21.535 1.00 22.48 42 TYR F CA 1
ATOM 14385 C C . TYR F 1 43 ? -57.781 -27.640 21.689 1.00 22.12 42 TYR F C 1
ATOM 14386 O O . TYR F 1 43 ? -58.606 -28.035 22.536 1.00 19.98 42 TYR F O 1
ATOM 14395 N N . GLY F 1 44 ? -58.044 -26.656 20.834 1.00 20.35 43 GLY F N 1
ATOM 14396 C CA . GLY F 1 44 ? -59.393 -26.117 20.710 1.00 20.59 43 GLY F CA 1
ATOM 14397 C C . GLY F 1 44 ? -59.764 -25.051 21.709 1.00 22.33 43 GLY F C 1
ATOM 14398 O O . GLY F 1 44 ? -60.826 -24.440 21.581 1.00 21.80 43 GLY F O 1
ATOM 14399 N N . THR F 1 45 ? -58.872 -24.810 22.674 1.00 23.05 44 THR F N 1
ATOM 14400 C CA . THR F 1 45 ? -59.088 -23.868 23.752 1.00 22.34 44 THR F CA 1
ATOM 14401 C C . THR F 1 45 ? -57.860 -22.964 23.937 1.00 24.29 44 THR F C 1
ATOM 14402 O O . THR F 1 45 ? -56.787 -23.171 23.322 1.00 23.50 44 THR F O 1
ATOM 14406 N N . GLY F 1 46 ? -58.039 -21.932 24.754 1.00 24.92 45 GLY F N 1
ATOM 14407 C CA . GLY F 1 46 ? -56.963 -21.005 25.070 1.00 25.18 45 GLY F CA 1
ATOM 14408 C C . GLY F 1 46 ? -56.891 -19.771 24.218 1.00 24.52 45 GLY F C 1
ATOM 14409 O O . GLY F 1 46 ? -57.907 -19.304 23.675 1.00 22.54 45 GLY F O 1
ATOM 14410 N N . ALA F 1 47 ? -55.665 -19.247 24.105 1.00 24.54 46 ALA F N 1
ATOM 14411 C CA . ALA F 1 47 ? -55.425 -17.985 23.457 1.00 23.69 46 ALA F CA 1
ATOM 14412 C C . ALA F 1 47 ? -55.626 -18.174 21.975 1.00 22.95 46 ALA F C 1
ATOM 14413 O O . ALA F 1 47 ? -55.460 -19.263 21.489 1.00 22.59 46 ALA F O 1
ATOM 14415 N N . ILE F 1 48 ? -55.995 -17.076 21.321 1.00 21.80 47 ILE F N 1
ATOM 14416 C CA . ILE F 1 48 ? -56.213 -16.934 19.886 1.00 21.60 47 ILE F CA 1
ATOM 14417 C C . ILE F 1 48 ? -57.575 -17.491 19.484 1.00 20.46 47 ILE F C 1
ATOM 14418 O O . ILE F 1 48 ? -58.442 -16.754 19.012 1.00 20.87 47 ILE F O 1
ATOM 14423 N N . ILE F 1 49 ? -57.752 -18.787 19.711 1.00 21.77 48 ILE F N 1
ATOM 14424 C CA . ILE F 1 49 ? -58.997 -19.469 19.408 1.00 20.38 48 ILE F CA 1
ATOM 14425 C C . ILE F 1 49 ? -60.201 -18.979 20.243 1.00 20.64 48 ILE F C 1
ATOM 14426 O O . ILE F 1 49 ? -61.223 -18.651 19.673 1.00 20.58 48 ILE F O 1
ATOM 14431 N N . GLU F 1 50 ? -60.085 -18.876 21.561 1.00 22.56 49 GLU F N 1
ATOM 14432 C CA . GLU F 1 50 ? -61.239 -18.415 22.348 1.00 21.80 49 GLU F CA 1
ATOM 14433 C C . GLU F 1 50 ? -61.759 -17.003 22.002 1.00 21.38 49 GLU F C 1
ATOM 14434 O O . GLU F 1 50 ? -62.933 -16.851 21.704 1.00 22.62 49 GLU F O 1
ATOM 14440 N N . PRO F 1 51 ? -60.896 -15.988 21.956 1.00 22.84 50 PRO F N 1
ATOM 14441 C CA . PRO F 1 51 ? -61.407 -14.688 21.493 1.00 24.34 50 PRO F CA 1
ATOM 14442 C C . PRO F 1 51 ? -61.980 -14.681 20.039 1.00 23.35 50 PRO F C 1
ATOM 14443 O O . PRO F 1 51 ? -62.925 -13.920 19.737 1.00 23.19 50 PRO F O 1
ATOM 14447 N N . PHE F 1 52 ? -61.412 -15.498 19.145 1.00 23.40 51 PHE F N 1
ATOM 14448 C CA . PHE F 1 52 ? -61.887 -15.545 17.754 1.00 22.22 51 PHE F CA 1
ATOM 14449 C C . PHE F 1 52 ? -63.309 -16.133 17.714 1.00 21.19 51 PHE F C 1
ATOM 14450 O O . PHE F 1 52 ? -64.226 -15.516 17.186 1.00 21.01 51 PHE F O 1
ATOM 14458 N N . GLU F 1 53 ? -63.468 -17.311 18.305 1.00 21.35 52 GLU F N 1
ATOM 14459 C CA . GLU F 1 53 ? -64.781 -17.925 18.431 1.00 20.81 52 GLU F CA 1
ATOM 14460 C C . GLU F 1 53 ? -65.839 -16.992 19.073 1.00 22.29 52 GLU F C 1
ATOM 14461 O O . GLU F 1 53 ? -66.956 -16.915 18.573 1.00 22.54 52 GLU F O 1
ATOM 14467 N N . GLN F 1 54 ? -65.507 -16.265 20.142 1.00 22.59 53 GLN F N 1
ATOM 14468 C CA . GLN F 1 54 ? -66.463 -15.257 20.725 1.00 23.88 53 GLN F CA 1
ATOM 14469 C C . GLN F 1 54 ? -66.757 -14.124 19.738 1.00 23.24 53 GLN F C 1
ATOM 14470 O O . GLN F 1 54 ? -67.894 -13.696 19.566 1.00 24.13 53 GLN F O 1
ATOM 14476 N N . LYS F 1 55 ? -65.702 -13.655 19.075 1.00 23.17 54 LYS F N 1
ATOM 14477 C CA . LYS F 1 55 ? -65.839 -12.667 18.010 1.00 22.26 54 LYS F CA 1
ATOM 14478 C C . LYS F 1 55 ? -66.835 -13.099 16.964 1.00 22.80 54 LYS F C 1
ATOM 14479 O O . LYS F 1 55 ? -67.720 -12.331 16.596 1.00 20.72 54 LYS F O 1
ATOM 14485 N N . PHE F 1 56 ? -66.692 -14.328 16.464 1.00 23.18 55 PHE F N 1
ATOM 14486 C CA . PHE F 1 56 ? -67.535 -14.721 15.354 1.00 21.07 55 PHE F CA 1
ATOM 14487 C C . PHE F 1 56 ? -68.912 -15.200 15.817 1.00 21.97 55 PHE F C 1
ATOM 14488 O O . PHE F 1 56 ? -69.865 -15.031 15.088 1.00 22.35 55 PHE F O 1
ATOM 14496 N N . ALA F 1 57 ? -69.036 -15.723 17.031 1.00 22.04 56 ALA F N 1
ATOM 14497 C CA . ALA F 1 57 ? -70.381 -15.971 17.578 1.00 23.86 56 ALA F CA 1
ATOM 14498 C C . ALA F 1 57 ? -71.167 -14.646 17.597 1.00 24.21 56 ALA F C 1
ATOM 14499 O O . ALA F 1 57 ? -72.280 -14.613 17.094 1.00 26.07 56 ALA F O 1
ATOM 14501 N N . ASP F 1 58 ? -70.554 -13.557 18.086 1.00 26.84 57 ASP F N 1
ATOM 14502 C CA . ASP F 1 58 ? -71.207 -12.228 18.135 1.00 26.20 57 ASP F CA 1
ATOM 14503 C C . ASP F 1 58 ? -71.499 -11.716 16.764 1.00 26.12 57 ASP F C 1
ATOM 14504 O O . ASP F 1 58 ? -72.581 -11.226 16.523 1.00 26.15 57 ASP F O 1
ATOM 14509 N N . VAL F 1 59 ? -70.530 -11.812 15.857 1.00 26.70 58 VAL F N 1
ATOM 14510 C CA . VAL F 1 59 ? -70.765 -11.404 14.460 1.00 25.36 58 VAL F CA 1
ATOM 14511 C C . VAL F 1 59 ? -72.002 -12.078 13.863 1.00 25.38 58 VAL F C 1
ATOM 14512 O O . VAL F 1 59 ? -72.753 -11.453 13.133 1.00 25.83 58 VAL F O 1
ATOM 14516 N N . LEU F 1 60 ? -72.209 -13.343 14.202 1.00 23.94 59 LEU F N 1
ATOM 14517 C CA . LEU F 1 60 ? -73.277 -14.113 13.617 1.00 23.10 59 LEU F CA 1
ATOM 14518 C C . LEU F 1 60 ? -74.536 -14.195 14.487 1.00 23.99 59 LEU F C 1
ATOM 14519 O O . LEU F 1 60 ? -75.462 -14.893 14.117 1.00 25.05 59 LEU F O 1
ATOM 14524 N N . GLY F 1 61 ? -74.563 -13.517 15.643 1.00 25.78 60 GLY F N 1
ATOM 14525 C CA . GLY F 1 61 ? -75.738 -13.527 16.539 1.00 25.26 60 GLY F CA 1
ATOM 14526 C C . GLY F 1 61 ? -76.088 -14.890 17.132 1.00 25.25 60 GLY F C 1
ATOM 14527 O O . GLY F 1 61 ? -77.246 -15.157 17.430 1.00 24.78 60 GLY F O 1
ATOM 14536 N N . ASP F 1 63 ? -75.163 -18.226 20.025 1.00 23.69 62 ASP F N 1
ATOM 14537 C CA . ASP F 1 63 ? -74.681 -18.508 21.397 1.00 24.27 62 ASP F CA 1
ATOM 14538 C C . ASP F 1 63 ? -73.190 -18.675 21.393 1.00 23.40 62 ASP F C 1
ATOM 14539 O O . ASP F 1 63 ? -72.492 -18.240 22.272 1.00 22.04 62 ASP F O 1
ATOM 14544 N N . ASP F 1 64 ? -72.708 -19.414 20.411 1.00 22.95 63 ASP F N 1
ATOM 14545 C CA . ASP F 1 64 ? -71.376 -19.930 20.475 1.00 22.02 63 ASP F CA 1
ATOM 14546 C C . ASP F 1 64 ? -70.867 -20.294 19.057 1.00 21.49 63 ASP F C 1
ATOM 14547 O O . ASP F 1 64 ? -71.610 -20.228 18.080 1.00 18.71 63 ASP F O 1
ATOM 14552 N N . ALA F 1 65 ? -69.574 -20.573 18.955 1.00 20.64 64 ALA F N 1
ATOM 14553 C CA . ALA F 1 65 ? -68.969 -20.840 17.642 1.00 19.35 64 ALA F CA 1
ATOM 14554 C C . ALA F 1 65 ? -67.704 -21.652 17.804 1.00 18.69 64 ALA F C 1
ATOM 14555 O O . ALA F 1 65 ? -67.034 -21.594 18.830 1.00 21.82 64 ALA F O 1
ATOM 14557 N N . VAL F 1 66 ? -67.400 -22.460 16.799 1.00 19.23 65 VAL F N 1
ATOM 14558 C CA . VAL F 1 66 ? -66.299 -23.405 16.892 1.00 17.85 65 VAL F CA 1
ATOM 14559 C C . VAL F 1 66 ? -65.474 -23.238 15.645 1.00 19.23 65 VAL F C 1
ATOM 14560 O O . VAL F 1 66 ? -66.024 -23.331 14.529 1.00 17.95 65 VAL F O 1
ATOM 14564 N N . PHE F 1 67 ? -64.171 -22.981 15.829 1.00 17.44 66 PHE F N 1
ATOM 14565 C CA . PHE F 1 67 ? -63.240 -22.988 14.712 1.00 17.22 66 PHE F CA 1
ATOM 14566 C C . PHE F 1 67 ? -62.930 -24.407 14.225 1.00 16.81 66 PHE F C 1
ATOM 14567 O O . PHE F 1 67 ? -62.491 -25.255 15.019 1.00 20.00 66 PHE F O 1
ATOM 14575 N N . PHE F 1 68 ? -63.052 -24.605 12.909 1.00 16.78 67 PHE F N 1
ATOM 14576 C CA . PHE F 1 68 ? -62.814 -25.891 12.263 1.00 16.01 67 PHE F CA 1
ATOM 14577 C C . PHE F 1 68 ? -61.734 -25.649 11.218 1.00 17.36 67 PHE F C 1
ATOM 14578 O O . PHE F 1 68 ? -61.669 -24.561 10.660 1.00 17.23 67 PHE F O 1
ATOM 14586 N N . PRO F 1 69 ? -60.875 -26.638 10.962 1.00 17.91 68 PRO F N 1
ATOM 14587 C CA . PRO F 1 69 ? -59.916 -26.427 9.868 1.00 18.40 68 PRO F CA 1
ATOM 14588 C C . PRO F 1 69 ? -60.593 -26.361 8.518 1.00 18.81 68 PRO F C 1
ATOM 14589 O O . PRO F 1 69 ? -60.017 -25.765 7.623 1.00 18.53 68 PRO F O 1
ATOM 14593 N N . SER F 1 70 ? -61.800 -26.952 8.363 1.00 16.96 69 SER F N 1
ATOM 14594 C CA . SER F 1 70 ? -62.495 -26.933 7.071 1.00 17.47 69 SER F CA 1
ATOM 14595 C C . SER F 1 70 ? -64.029 -26.853 7.192 1.00 16.04 69 SER F C 1
ATOM 14596 O O . SER F 1 70 ? -64.594 -27.237 8.205 1.00 15.43 69 SER F O 1
ATOM 14599 N N . GLY F 1 71 ? -64.675 -26.309 6.166 1.00 15.93 70 GLY F N 1
ATOM 14600 C CA . GLY F 1 71 ? -66.118 -26.421 6.028 1.00 15.86 70 GLY F CA 1
ATOM 14601 C C . GLY F 1 71 ? -66.614 -27.851 5.815 1.00 17.40 70 GLY F C 1
ATOM 14602 O O . GLY F 1 71 ? -67.718 -28.227 6.254 1.00 14.48 70 GLY F O 1
ATOM 14603 N N . THR F 1 72 ? -65.816 -28.647 5.099 1.00 17.33 71 THR F N 1
ATOM 14604 C CA . THR F 1 72 ? -66.183 -30.045 4.853 1.00 18.29 71 THR F CA 1
ATOM 14605 C C . THR F 1 72 ? -66.425 -30.732 6.198 1.00 18.79 71 THR F C 1
ATOM 14606 O O . THR F 1 72 ? -67.512 -31.285 6.462 1.00 17.98 71 THR F O 1
ATOM 14618 N N . ALA F 1 74 ? -66.795 -29.110 9.290 1.00 16.89 73 ALA F N 1
ATOM 14619 C CA . ALA F 1 74 ? -67.837 -28.404 10.061 1.00 18.91 73 ALA F CA 1
ATOM 14620 C C . ALA F 1 74 ? -69.235 -28.829 9.645 1.00 18.88 73 ALA F C 1
ATOM 14621 O O . ALA F 1 74 ? -70.026 -29.216 10.503 1.00 20.62 73 ALA F O 1
ATOM 14623 N N . GLN F 1 75 ? -69.535 -28.774 8.351 1.00 18.40 74 GLN F N 1
ATOM 14624 C CA . GLN F 1 75 ? -70.922 -29.007 7.917 1.00 17.72 74 GLN F CA 1
ATOM 14625 C C . GLN F 1 75 ? -71.393 -30.443 8.154 1.00 18.27 74 GLN F C 1
ATOM 14626 O O . GLN F 1 75 ? -72.537 -30.648 8.572 1.00 19.00 74 GLN F O 1
ATOM 14632 N N . GLN F 1 76 ? -70.503 -31.416 7.929 1.00 17.02 75 GLN F N 1
ATOM 14633 C CA . GLN F 1 76 ? -70.814 -32.819 8.193 1.00 17.88 75 GLN F CA 1
ATOM 14634 C C . GLN F 1 76 ? -71.153 -33.013 9.676 1.00 18.39 75 GLN F C 1
ATOM 14635 O O . GLN F 1 76 ? -72.126 -33.690 10.019 1.00 17.92 75 GLN F O 1
ATOM 14641 N N . VAL F 1 77 ? -70.351 -32.396 10.532 1.00 18.45 76 VAL F N 1
ATOM 14642 C CA . VAL F 1 77 ? -70.598 -32.363 11.981 1.00 17.67 76 VAL F CA 1
ATOM 14643 C C . VAL F 1 77 ? -71.941 -31.729 12.344 1.00 18.13 76 VAL F C 1
ATOM 14644 O O . VAL F 1 77 ? -72.699 -32.306 13.146 1.00 17.56 76 VAL F O 1
ATOM 14648 N N . ALA F 1 78 ? -72.246 -30.570 11.762 1.00 17.34 77 ALA F N 1
ATOM 14649 C CA . ALA F 1 78 ? -73.543 -29.911 11.981 1.00 17.82 77 ALA F CA 1
ATOM 14650 C C . ALA F 1 78 ? -74.720 -30.849 11.673 1.00 18.90 77 ALA F C 1
ATOM 14651 O O . ALA F 1 78 ? -75.648 -31.030 12.509 1.00 19.06 77 ALA F O 1
ATOM 14653 N N . LEU F 1 79 ? -74.664 -31.483 10.511 1.00 18.99 78 LEU F N 1
ATOM 14654 C CA . LEU F 1 79 ? -75.771 -32.335 10.077 1.00 19.33 78 LEU F CA 1
ATOM 14655 C C . LEU F 1 79 ? -75.894 -33.612 10.911 1.00 18.78 78 LEU F C 1
ATOM 14656 O O . LEU F 1 79 ? -77.006 -34.019 11.213 1.00 20.43 78 LEU F O 1
ATOM 14661 N N . ARG F 1 80 ? -74.764 -34.209 11.321 1.00 19.45 79 ARG F N 1
ATOM 14662 C CA . ARG F 1 80 ? -74.778 -35.332 12.274 1.00 18.27 79 ARG F CA 1
ATOM 14663 C C . ARG F 1 80 ? -75.380 -34.947 13.629 1.00 18.96 79 ARG F C 1
ATOM 14664 O O . ARG F 1 80 ? -76.141 -35.712 14.213 1.00 20.36 79 ARG F O 1
ATOM 14672 N N . ILE F 1 81 ? -75.092 -33.744 14.099 1.00 18.61 80 ILE F N 1
ATOM 14673 C CA . ILE F 1 81 ? -75.660 -33.289 15.367 1.00 19.23 80 ILE F CA 1
ATOM 14674 C C . ILE F 1 81 ? -77.187 -33.111 15.295 1.00 18.73 80 ILE F C 1
ATOM 14675 O O . ILE F 1 81 ? -77.925 -33.582 16.172 1.00 17.39 80 ILE F O 1
ATOM 14680 N N . TRP F 1 82 ? -77.675 -32.437 14.265 1.00 18.19 81 TRP F N 1
ATOM 14681 C CA . TRP F 1 82 ? -79.105 -32.253 14.150 1.00 18.83 81 TRP F CA 1
ATOM 14682 C C . TRP F 1 82 ? -79.837 -33.604 13.911 1.00 19.92 81 TRP F C 1
ATOM 14683 O O . TRP F 1 82 ? -80.975 -33.764 14.350 1.00 20.54 81 TRP F O 1
ATOM 14694 N N . SER F 1 83 ? -79.171 -34.540 13.234 1.00 19.31 82 SER F N 1
ATOM 14695 C CA . SER F 1 83 ? -79.725 -35.864 12.959 1.00 19.81 82 SER F CA 1
ATOM 14696 C C . SER F 1 83 ? -79.882 -36.651 14.272 1.00 21.57 82 SER F C 1
ATOM 14697 O O . SER F 1 83 ? -80.909 -37.301 14.507 1.00 21.06 82 SER F O 1
ATOM 14700 N N . ASP F 1 84 ? -78.856 -36.580 15.115 1.00 22.21 83 ASP F N 1
ATOM 14701 C CA . ASP F 1 84 ? -78.895 -37.185 16.451 1.00 21.76 83 ASP F CA 1
ATOM 14702 C C . ASP F 1 84 ? -79.976 -36.597 17.322 1.00 22.75 83 ASP F C 1
ATOM 14703 O O . ASP F 1 84 ? -80.722 -37.337 17.944 1.00 24.02 83 ASP F O 1
ATOM 14708 N N . GLU F 1 85 ? -80.083 -35.271 17.336 1.00 21.70 84 GLU F N 1
ATOM 14709 C CA . GLU F 1 85 ? -81.035 -34.599 18.204 1.00 23.50 84 GLU F CA 1
ATOM 14710 C C . GLU F 1 85 ? -82.504 -34.869 17.797 1.00 24.27 84 GLU F C 1
ATOM 14711 O O . GLU F 1 85 ? -83.367 -34.939 18.664 1.00 24.09 84 GLU F O 1
ATOM 14717 N N . THR F 1 86 ? -82.770 -35.029 16.494 1.00 22.82 85 THR F N 1
ATOM 14718 C CA . THR F 1 86 ? -84.127 -35.240 15.979 1.00 22.28 85 THR F CA 1
ATOM 14719 C C . THR F 1 86 ? -84.502 -36.721 15.767 1.00 23.36 85 THR F C 1
ATOM 14720 O O . THR F 1 86 ? -85.622 -36.994 15.360 1.00 22.52 85 THR F O 1
ATOM 14724 N N . ASP F 1 87 ? -83.570 -37.640 16.052 1.00 22.17 86 ASP F N 1
ATOM 14725 C CA . ASP F 1 87 ? -83.684 -39.081 15.750 1.00 23.73 86 ASP F CA 1
ATOM 14726 C C . ASP F 1 87 ? -84.029 -39.347 14.294 1.00 22.37 86 ASP F C 1
ATOM 14727 O O . ASP F 1 87 ? -84.715 -40.303 13.995 1.00 21.27 86 ASP F O 1
ATOM 14732 N N . ASN F 1 88 ? -83.533 -38.500 13.388 1.00 21.80 87 ASN F N 1
ATOM 14733 C CA . ASN F 1 88 ? -83.879 -38.592 11.978 1.00 21.17 87 ASN F CA 1
ATOM 14734 C C . ASN F 1 88 ? -82.611 -38.586 11.163 1.00 21.34 87 ASN F C 1
ATOM 14735 O O . ASN F 1 88 ? -81.846 -37.615 11.215 1.00 18.20 87 ASN F O 1
ATOM 14740 N N . ARG F 1 89 ? -82.418 -39.653 10.395 1.00 19.70 88 ARG F N 1
ATOM 14741 C CA . ARG F 1 89 ? -81.202 -39.851 9.598 1.00 20.41 88 ARG F CA 1
ATOM 14742 C C . ARG F 1 89 ? -81.308 -39.360 8.154 1.00 20.86 88 ARG F C 1
ATOM 14743 O O . ARG F 1 89 ? -80.543 -39.792 7.292 1.00 23.15 88 ARG F O 1
ATOM 14751 N N . THR F 1 90 ? -82.245 -38.473 7.883 1.00 20.77 89 THR F N 1
ATOM 14752 C CA . THR F 1 90 ? -82.367 -37.878 6.552 1.00 21.31 89 THR F CA 1
ATOM 14753 C C . THR F 1 90 ? -82.159 -36.369 6.660 1.00 20.68 89 THR F C 1
ATOM 14754 O O . THR F 1 90 ? -82.635 -35.733 7.614 1.00 21.42 89 THR F O 1
ATOM 14758 N N . VAL F 1 91 ? -81.420 -35.815 5.697 1.00 19.32 90 VAL F N 1
ATOM 14759 C CA . VAL F 1 91 ? -81.325 -34.369 5.528 1.00 19.34 90 VAL F CA 1
ATOM 14760 C C . VAL F 1 91 ? -81.608 -34.045 4.082 1.00 19.49 90 VAL F C 1
ATOM 14761 O O . VAL F 1 91 ? -81.539 -34.933 3.236 1.00 20.29 90 VAL F O 1
ATOM 14765 N N . ALA F 1 92 ? -81.922 -32.783 3.823 1.00 18.06 91 ALA F N 1
ATOM 14766 C CA . ALA F 1 92 ? -82.257 -32.286 2.501 1.00 19.96 91 ALA F CA 1
ATOM 14767 C C . ALA F 1 92 ? -81.412 -31.067 2.102 1.00 21.84 91 ALA F C 1
ATOM 14768 O O . ALA F 1 92 ? -81.077 -30.173 2.916 1.00 21.70 91 ALA F O 1
ATOM 14770 N N . TYR F 1 93 ? -81.075 -31.034 0.820 1.00 21.20 92 TYR F N 1
ATOM 14771 C CA . TYR F 1 93 ? -80.302 -29.946 0.265 1.00 19.65 92 TYR F CA 1
ATOM 14772 C C . TYR F 1 93 ? -80.369 -29.985 -1.250 1.00 19.42 92 TYR F C 1
ATOM 14773 O O . TYR F 1 93 ? -80.873 -30.943 -1.806 1.00 20.43 92 TYR F O 1
ATOM 14782 N N . HIS F 1 94 ? -79.902 -28.923 -1.900 1.00 19.36 93 HIS F N 1
ATOM 14783 C CA . HIS F 1 94 ? -79.916 -28.805 -3.365 1.00 17.90 93 HIS F CA 1
ATOM 14784 C C . HIS F 1 94 ? -79.110 -29.963 -3.959 1.00 20.15 93 HIS F C 1
ATOM 14785 O O . HIS F 1 94 ? -78.153 -30.441 -3.339 1.00 17.55 93 HIS F O 1
ATOM 14792 N N . PRO F 1 95 ? -79.467 -30.412 -5.167 1.00 19.38 94 PRO F N 1
ATOM 14793 C CA . PRO F 1 95 ? -78.653 -31.475 -5.780 1.00 21.76 94 PRO F CA 1
ATOM 14794 C C . PRO F 1 95 ? -77.141 -31.200 -5.866 1.00 19.41 94 PRO F C 1
ATOM 14795 O O . PRO F 1 95 ? -76.353 -32.120 -5.831 1.00 19.85 94 PRO F O 1
ATOM 14799 N N . LEU F 1 96 ? -76.753 -29.945 -6.000 1.00 18.84 95 LEU F N 1
ATOM 14800 C CA . LEU F 1 96 ? -75.349 -29.573 -6.185 1.00 18.47 95 LEU F CA 1
ATOM 14801 C C . LEU F 1 96 ? -74.676 -29.018 -4.906 1.00 19.47 95 LEU F C 1
ATOM 14802 O O . LEU F 1 96 ? -73.616 -28.360 -4.955 1.00 20.15 95 LEU F O 1
ATOM 14807 N N . CYS F 1 97 ? -75.273 -29.352 -3.768 1.00 19.01 96 CYS F N 1
ATOM 14808 C CA . CYS F 1 97 ? -74.720 -29.053 -2.470 1.00 18.49 96 CYS F CA 1
ATOM 14809 C C . CYS F 1 97 ? -73.302 -29.607 -2.347 1.00 18.37 96 CYS F C 1
ATOM 14810 O O . CYS F 1 97 ? -72.981 -30.654 -2.873 1.00 18.82 96 CYS F O 1
ATOM 14813 N N . HIS F 1 98 ? -72.447 -28.878 -1.663 1.00 18.22 97 HIS F N 1
ATOM 14814 C CA . HIS F 1 98 ? -71.036 -29.272 -1.549 1.00 17.49 97 HIS F CA 1
ATOM 14815 C C . HIS F 1 98 ? -70.835 -30.663 -0.962 1.00 17.12 97 HIS F C 1
ATOM 14816 O O . HIS F 1 98 ? -69.938 -31.419 -1.386 1.00 15.93 97 HIS F O 1
ATOM 14823 N N . LEU F 1 99 ? -71.671 -30.996 0.022 1.00 18.16 98 LEU F N 1
ATOM 14824 C CA . LEU F 1 99 ? -71.638 -32.297 0.724 1.00 18.23 98 LEU F CA 1
ATOM 14825 C C . LEU F 1 99 ? -71.980 -33.460 -0.208 1.00 18.09 98 LEU F C 1
ATOM 14826 O O . LEU F 1 99 ? -71.548 -34.560 0.013 1.00 18.66 98 LEU F O 1
ATOM 14831 N N . GLU F 1 100 ? -72.771 -33.164 -1.226 1.00 18.10 99 GLU F N 1
ATOM 14832 C CA . GLU F 1 100 ? -73.223 -34.137 -2.198 1.00 18.75 99 GLU F CA 1
ATOM 14833 C C . GLU F 1 100 ? -72.210 -34.416 -3.281 1.00 18.98 99 GLU F C 1
ATOM 14834 O O . GLU F 1 100 ? -72.019 -35.557 -3.655 1.00 19.56 99 GLU F O 1
ATOM 14840 N N . ILE F 1 101 ? -71.541 -33.387 -3.774 1.00 20.87 100 ILE F N 1
ATOM 14841 C CA . ILE F 1 101 ? -70.658 -33.555 -4.949 1.00 19.93 100 ILE F CA 1
ATOM 14842 C C . ILE F 1 101 ? -69.176 -33.234 -4.785 1.00 19.70 100 ILE F C 1
ATOM 14843 O O . ILE F 1 101 ? -68.435 -33.432 -5.730 1.00 20.84 100 ILE F O 1
ATOM 14848 N N . HIS F 1 102 ? -68.708 -32.745 -3.641 1.00 17.52 101 HIS F N 1
ATOM 14849 C CA . HIS F 1 102 ? -67.308 -32.282 -3.579 1.00 18.68 101 HIS F CA 1
ATOM 14850 C C . HIS F 1 102 ? -66.526 -32.841 -2.393 1.00 19.98 101 HIS F C 1
ATOM 14851 O O . HIS F 1 102 ? -65.394 -32.390 -2.168 1.00 19.56 101 HIS F O 1
ATOM 14858 N N . GLU F 1 103 ? -67.119 -33.777 -1.630 1.00 17.11 102 GLU F N 1
ATOM 14859 C CA . GLU F 1 103 ? -66.467 -34.318 -0.430 1.00 17.73 102 GLU F CA 1
ATOM 14860 C C . GLU F 1 103 ? -66.330 -35.847 -0.485 1.00 18.34 102 GLU F C 1
ATOM 14861 O O . GLU F 1 103 ? -66.210 -36.518 0.545 1.00 19.95 102 GLU F O 1
ATOM 14867 N N . GLN F 1 104 ? -66.289 -36.409 -1.698 1.00 19.94 103 GLN F N 1
ATOM 14868 C CA . GLN F 1 104 ? -66.128 -37.867 -1.886 1.00 18.42 103 GLN F CA 1
ATOM 14869 C C . GLN F 1 104 ? -67.102 -38.688 -1.027 1.00 18.65 103 GLN F C 1
ATOM 14870 O O . GLN F 1 104 ? -66.726 -39.726 -0.457 1.00 20.47 103 GLN F O 1
ATOM 14876 N N . ASP F 1 105 ? -68.349 -38.224 -0.958 1.00 19.34 104 ASP F N 1
ATOM 14877 C CA . ASP F 1 105 ? -69.408 -38.806 -0.121 1.00 18.81 104 ASP F CA 1
ATOM 14878 C C . ASP F 1 105 ? -69.073 -38.975 1.369 1.00 19.43 104 ASP F C 1
ATOM 14879 O O . ASP F 1 105 ? -69.465 -39.968 2.022 1.00 17.03 104 ASP F O 1
ATOM 14884 N N . GLY F 1 106 ? -68.384 -37.985 1.923 1.00 19.46 105 GLY F N 1
ATOM 14885 C CA . GLY F 1 106 ? -67.985 -38.037 3.327 1.00 17.39 105 GLY F CA 1
ATOM 14886 C C . GLY F 1 106 ? -69.165 -38.066 4.280 1.00 18.47 105 GLY F C 1
ATOM 14887 O O . GLY F 1 106 ? -69.163 -38.875 5.219 1.00 17.82 105 GLY F O 1
ATOM 14888 N N . LEU F 1 107 ? -70.156 -37.173 4.100 1.00 15.93 106 LEU F N 1
ATOM 14889 C CA . LEU F 1 107 ? -71.378 -37.264 4.939 1.00 18.09 106 LEU F CA 1
ATOM 14890 C C . LEU F 1 107 ? -71.957 -38.719 4.994 1.00 18.05 106 LEU F C 1
ATOM 14891 O O . LEU F 1 107 ? -72.124 -39.307 6.059 1.00 18.48 106 LEU F O 1
ATOM 14896 N N . LYS F 1 108 ? -72.190 -39.299 3.833 1.00 18.12 107 LYS F N 1
ATOM 14897 C CA . LYS F 1 108 ? -72.770 -40.617 3.736 1.00 17.49 107 LYS F CA 1
ATOM 14898 C C . LYS F 1 108 ? -71.815 -41.737 4.178 1.00 18.50 107 LYS F C 1
ATOM 14899 O O . LYS F 1 108 ? -72.258 -42.760 4.686 1.00 21.27 107 LYS F O 1
ATOM 14905 N N . GLU F 1 109 ? -70.519 -41.569 3.960 1.00 18.72 108 GLU F N 1
ATOM 14906 C CA . GLU F 1 109 ? -69.522 -42.616 4.273 1.00 18.94 108 GLU F CA 1
ATOM 14907 C C . GLU F 1 109 ? -69.140 -42.645 5.735 1.00 19.69 108 GLU F C 1
ATOM 14908 O O . GLU F 1 109 ? -68.813 -43.697 6.239 1.00 21.55 108 GLU F O 1
ATOM 14914 N N . LEU F 1 110 ? -69.185 -41.494 6.415 1.00 19.21 109 LEU F N 1
ATOM 14915 C CA . LEU F 1 110 ? -68.789 -41.429 7.818 1.00 18.80 109 LEU F CA 1
ATOM 14916 C C . LEU F 1 110 ? -69.967 -41.472 8.814 1.00 18.12 109 LEU F C 1
ATOM 14917 O O . LEU F 1 110 ? -69.750 -41.647 9.998 1.00 18.78 109 LEU F O 1
ATOM 14922 N N . HIS F 1 111 ? -71.190 -41.301 8.319 1.00 19.06 110 HIS F N 1
ATOM 14923 C CA . HIS F 1 111 ? -72.381 -41.245 9.160 1.00 18.50 110 HIS F CA 1
ATOM 14924 C C . HIS F 1 111 ? -73.493 -42.060 8.496 1.00 20.71 110 HIS F C 1
ATOM 14925 O O . HIS F 1 111 ? -73.587 -42.092 7.269 1.00 22.33 110 HIS F O 1
ATOM 14932 N N . PRO F 1 112 ? -74.374 -42.682 9.286 1.00 22.30 111 PRO F N 1
ATOM 14933 C CA . PRO F 1 112 ? -75.555 -43.353 8.688 1.00 23.21 111 PRO F CA 1
ATOM 14934 C C . PRO F 1 112 ? -76.633 -42.341 8.170 1.00 23.26 111 PRO F C 1
ATOM 14935 O O . PRO F 1 112 ? -77.810 -42.438 8.492 1.00 26.45 111 PRO F O 1
ATOM 14939 N N . ILE F 1 113 ? -76.245 -41.391 7.333 1.00 22.10 112 ILE F N 1
ATOM 14940 C CA . ILE F 1 113 ? -77.172 -40.349 6.914 1.00 20.11 112 ILE F CA 1
ATOM 14941 C C . ILE F 1 113 ? -77.507 -40.445 5.427 1.00 21.54 112 ILE F C 1
ATOM 14942 O O . ILE F 1 113 ? -76.600 -40.621 4.606 1.00 23.28 112 ILE F O 1
ATOM 14947 N N . GLU F 1 114 ? -78.787 -40.289 5.070 1.00 20.45 113 GLU F N 1
ATOM 14948 C CA . GLU F 1 114 ? -79.213 -40.259 3.649 1.00 21.88 113 GLU F CA 1
ATOM 14949 C C . GLU F 1 114 ? -79.677 -38.871 3.332 1.00 20.35 113 GLU F C 1
ATOM 14950 O O . GLU F 1 114 ? -79.997 -38.119 4.249 1.00 18.45 113 GLU F O 1
ATOM 14956 N N . THR F 1 115 ? -79.726 -38.538 2.045 1.00 19.56 114 THR F N 1
ATOM 14957 C CA . THR F 1 115 ? -80.036 -37.195 1.596 1.00 19.70 114 THR F CA 1
ATOM 14958 C C . THR F 1 115 ? -81.173 -37.115 0.577 1.00 19.85 114 THR F C 1
ATOM 14959 O O . THR F 1 115 ? -81.279 -37.933 -0.318 1.00 23.84 114 THR F O 1
ATOM 14963 N N . ILE F 1 116 ? -82.010 -36.102 0.710 1.00 21.04 115 ILE F N 1
ATOM 14964 C CA . ILE F 1 116 ? -83.023 -35.794 -0.270 1.00 20.67 115 ILE F CA 1
ATOM 14965 C C . ILE F 1 116 ? -82.533 -34.584 -1.032 1.00 21.51 115 ILE F C 1
ATOM 14966 O O . ILE F 1 116 ? -82.259 -33.539 -0.448 1.00 22.23 115 ILE F O 1
ATOM 14971 N N . LEU F 1 117 ? -82.461 -34.726 -2.350 1.00 21.17 116 LEU F N 1
ATOM 14972 C CA . LEU F 1 117 ? -82.099 -33.635 -3.217 1.00 20.94 116 LEU F CA 1
ATOM 14973 C C . LEU F 1 117 ? -83.368 -32.901 -3.638 1.00 22.01 116 LEU F C 1
ATOM 14974 O O . LEU F 1 117 ? -84.207 -33.460 -4.304 1.00 22.31 116 LEU F O 1
ATOM 14979 N N . VAL F 1 118 ? -83.481 -31.640 -3.229 1.00 23.19 117 VAL F N 1
ATOM 14980 C CA . VAL F 1 118 ? -84.694 -30.876 -3.384 1.00 23.94 117 VAL F CA 1
ATOM 14981 C C . VAL F 1 118 ? -84.659 -30.095 -4.703 1.00 26.86 117 VAL F C 1
ATOM 14982 O O . VAL F 1 118 ? -83.715 -29.354 -4.946 1.00 28.05 117 VAL F O 1
ATOM 14986 N N . GLY F 1 119 ? -85.707 -30.214 -5.515 1.00 28.19 118 GLY F N 1
ATOM 14987 C CA . GLY F 1 119 ? -85.771 -29.484 -6.793 1.00 31.16 118 GLY F CA 1
ATOM 14988 C C . GLY F 1 119 ? -84.879 -30.014 -7.903 1.00 29.78 118 GLY F C 1
ATOM 14989 O O . GLY F 1 119 ? -84.706 -31.229 -8.030 1.00 32.54 118 GLY F O 1
ATOM 14990 N N . ALA F 1 120 ? -84.377 -29.126 -8.756 1.00 28.46 119 ALA F N 1
ATOM 14991 C CA . ALA F 1 120 ? -83.586 -29.557 -9.935 1.00 27.92 119 ALA F CA 1
ATOM 14992 C C . ALA F 1 120 ? -82.218 -28.894 -9.927 1.00 26.96 119 ALA F C 1
ATOM 14993 O O . ALA F 1 120 ? -82.041 -27.793 -9.373 1.00 26.51 119 ALA F O 1
ATOM 14995 N N . ALA F 1 121 ? -81.270 -29.566 -10.563 1.00 25.86 120 ALA F N 1
ATOM 14996 C CA . ALA F 1 121 ? -79.850 -29.204 -10.516 1.00 26.14 120 ALA F CA 1
ATOM 14997 C C . ALA F 1 121 ? -79.546 -27.843 -11.086 1.00 25.75 120 ALA F C 1
ATOM 14998 O O . ALA F 1 121 ? -78.582 -27.213 -10.641 1.00 23.98 120 ALA F O 1
ATOM 15000 N N . ASP F 1 122 ? -80.351 -27.403 -12.068 1.00 26.39 121 ASP F N 1
ATOM 15001 C CA . ASP F 1 122 ? -80.142 -26.132 -12.786 1.00 26.06 121 ASP F CA 1
ATOM 15002 C C . ASP F 1 122 ? -80.862 -24.901 -12.203 1.00 25.77 121 ASP F C 1
ATOM 15003 O O . ASP F 1 122 ? -80.909 -23.856 -12.841 1.00 24.46 121 ASP F O 1
ATOM 15008 N N . ARG F 1 123 ? -81.448 -25.009 -11.008 1.00 23.41 122 ARG F N 1
ATOM 15009 C CA . ARG F 1 123 ? -82.174 -23.886 -10.440 1.00 24.33 122 ARG F CA 1
ATOM 15010 C C . ARG F 1 123 ? -82.255 -23.998 -8.919 1.00 23.89 122 ARG F C 1
ATOM 15011 O O . ARG F 1 123 ? -81.974 -25.048 -8.334 1.00 23.82 122 ARG F O 1
ATOM 15019 N N . LEU F 1 124 ? -82.672 -22.906 -8.293 1.00 23.42 123 LEU F N 1
ATOM 15020 C CA . LEU F 1 124 ? -83.046 -22.928 -6.866 1.00 23.86 123 LEU F CA 1
ATOM 15021 C C . LEU F 1 124 ? -84.254 -23.869 -6.621 1.00 23.51 123 LEU F C 1
ATOM 15022 O O . LEU F 1 124 ? -85.153 -23.998 -7.451 1.00 22.63 123 LEU F O 1
ATOM 15035 N N . THR F 1 126 ? -87.769 -24.653 -4.785 1.00 20.68 125 THR F N 1
ATOM 15036 C CA . THR F 1 126 ? -88.913 -23.775 -4.583 1.00 22.63 125 THR F CA 1
ATOM 15037 C C . THR F 1 126 ? -89.473 -23.978 -3.196 1.00 23.65 125 THR F C 1
ATOM 15038 O O . THR F 1 126 ? -89.220 -24.997 -2.560 1.00 21.38 125 THR F O 1
ATOM 15042 N N . LEU F 1 127 ? -90.230 -22.995 -2.732 1.00 24.60 126 LEU F N 1
ATOM 15043 C CA . LEU F 1 127 ? -90.940 -23.099 -1.458 1.00 25.42 126 LEU F CA 1
ATOM 15044 C C . LEU F 1 127 ? -91.905 -24.285 -1.423 1.00 25.15 126 LEU F C 1
ATOM 15045 O O . LEU F 1 127 ? -91.945 -25.000 -0.441 1.00 25.67 126 LEU F O 1
ATOM 15050 N N . ASP F 1 128 ? -92.630 -24.523 -2.518 1.00 25.55 127 ASP F N 1
ATOM 15051 C CA . ASP F 1 128 ? -93.475 -25.699 -2.617 1.00 25.40 127 ASP F CA 1
ATOM 15052 C C . ASP F 1 128 ? -92.664 -26.975 -2.474 1.00 24.64 127 ASP F C 1
ATOM 15053 O O . ASP F 1 128 ? -93.118 -27.917 -1.847 1.00 22.55 127 ASP F O 1
ATOM 15058 N N . GLU F 1 129 ? -91.465 -27.012 -3.039 1.00 22.69 128 GLU F N 1
ATOM 15059 C CA . GLU F 1 129 ? -90.662 -28.218 -2.890 1.00 23.91 128 GLU F CA 1
ATOM 15060 C C . GLU F 1 129 ? -90.279 -28.400 -1.412 1.00 21.70 128 GLU F C 1
ATOM 15061 O O . GLU F 1 129 ? -90.490 -29.468 -0.860 1.00 22.20 128 GLU F O 1
ATOM 15067 N N . ILE F 1 130 ? -89.829 -27.334 -0.755 1.00 21.58 129 ILE F N 1
ATOM 15068 C CA . ILE F 1 130 ? -89.529 -27.389 0.681 1.00 21.59 129 ILE F CA 1
ATOM 15069 C C . ILE F 1 130 ? -90.773 -27.834 1.484 1.00 24.24 129 ILE F C 1
ATOM 15070 O O . ILE F 1 130 ? -90.668 -28.629 2.404 1.00 22.13 129 ILE F O 1
ATOM 15075 N N . LYS F 1 131 ? -91.950 -27.340 1.107 1.00 24.45 130 LYS F N 1
ATOM 15076 C CA . LYS F 1 131 ? -93.180 -27.696 1.828 1.00 24.29 130 LYS F CA 1
ATOM 15077 C C . LYS F 1 131 ? -93.596 -29.151 1.601 1.00 24.57 130 LYS F C 1
ATOM 15078 O O . LYS F 1 131 ? -94.291 -29.707 2.440 1.00 24.16 130 LYS F O 1
ATOM 15084 N N . ALA F 1 132 ? -93.206 -29.739 0.459 1.00 25.31 131 ALA F N 1
ATOM 15085 C CA . ALA F 1 132 ? -93.483 -31.146 0.173 1.00 25.46 131 ALA F CA 1
ATOM 15086 C C . ALA F 1 132 ? -92.556 -32.080 0.934 1.00 25.10 131 ALA F C 1
ATOM 15087 O O . ALA F 1 132 ? -92.834 -33.259 0.994 1.00 26.24 131 ALA F O 1
ATOM 15089 N N . LEU F 1 133 ? -91.474 -31.585 1.539 1.00 25.01 132 LEU F N 1
ATOM 15090 C CA . LEU F 1 133 ? -90.533 -32.504 2.235 1.00 24.93 132 LEU F CA 1
ATOM 15091 C C . LEU F 1 133 ? -91.214 -33.262 3.405 1.00 23.59 132 LEU F C 1
ATOM 15092 O O . LEU F 1 133 ? -92.081 -32.705 4.094 1.00 23.77 132 LEU F O 1
ATOM 15097 N N . PRO F 1 134 ? -90.858 -34.539 3.595 1.00 23.37 133 PRO F N 1
ATOM 15098 C CA . PRO F 1 134 ? -91.343 -35.280 4.742 1.00 25.35 133 PRO F CA 1
ATOM 15099 C C . PRO F 1 134 ? -90.550 -34.886 5.997 1.00 25.97 133 PRO F C 1
ATOM 15100 O O . PRO F 1 134 ? -89.672 -34.010 5.938 1.00 24.92 133 PRO F O 1
ATOM 15104 N N . ASP F 1 135 ? -90.845 -35.536 7.123 1.00 25.65 134 ASP F N 1
ATOM 15105 C CA . ASP F 1 135 ? -90.053 -35.343 8.329 1.00 24.37 134 ASP F CA 1
ATOM 15106 C C . ASP F 1 135 ? -88.580 -35.720 8.047 1.00 22.81 134 ASP F C 1
ATOM 15107 O O . ASP F 1 135 ? -88.261 -36.826 7.602 1.00 21.93 134 ASP F O 1
ATOM 15112 N N . ILE F 1 136 ? -87.721 -34.727 8.219 1.00 20.81 135 ILE F N 1
ATOM 15113 C CA . ILE F 1 136 ? -86.273 -34.852 8.035 1.00 21.21 135 ILE F CA 1
ATOM 15114 C C . ILE F 1 136 ? -85.601 -34.170 9.207 1.00 20.69 135 ILE F C 1
ATOM 15115 O O . ILE F 1 136 ? -86.215 -33.335 9.889 1.00 20.67 135 ILE F O 1
ATOM 15120 N N . ALA F 1 137 ? -84.333 -34.481 9.412 1.00 21.60 136 ALA F N 1
ATOM 15121 C CA . ALA F 1 137 ? -83.569 -33.889 10.492 1.00 21.19 136 ALA F CA 1
ATOM 15122 C C . ALA F 1 137 ? -83.247 -32.415 10.220 1.00 22.77 136 ALA F C 1
ATOM 15123 O O . ALA F 1 137 ? -83.328 -31.554 11.110 1.00 22.02 136 ALA F O 1
ATOM 15125 N N . CYS F 1 138 ? -82.859 -32.122 8.987 1.00 22.14 137 CYS F N 1
ATOM 15126 C CA . CYS F 1 138 ? -82.217 -30.848 8.714 1.00 21.05 137 CYS F CA 1
ATOM 15127 C C . CYS F 1 138 ? -82.328 -30.496 7.237 1.00 19.45 137 CYS F C 1
ATOM 15128 O O . CYS F 1 138 ? -82.191 -31.372 6.392 1.00 19.83 137 CYS F O 1
ATOM 15131 N N . LEU F 1 139 ? -82.648 -29.241 6.932 1.00 18.12 138 LEU F N 1
ATOM 15132 C CA . LEU F 1 139 ? -82.549 -28.731 5.545 1.00 17.57 138 LEU F CA 1
ATOM 15133 C C . LEU F 1 139 ? -81.343 -27.751 5.540 1.00 17.69 138 LEU F C 1
ATOM 15134 O O . LEU F 1 139 ? -81.222 -26.913 6.431 1.00 18.78 138 LEU F O 1
ATOM 15139 N N . LEU F 1 140 ? -80.434 -27.918 4.589 1.00 20.23 139 LEU F N 1
ATOM 15140 C CA . LEU F 1 140 ? -79.270 -27.026 4.394 1.00 18.47 139 LEU F CA 1
ATOM 15141 C C . LEU F 1 140 ? -79.573 -26.157 3.195 1.00 18.39 139 LEU F C 1
ATOM 15142 O O . LEU F 1 140 ? -80.024 -26.674 2.146 1.00 19.34 139 LEU F O 1
ATOM 15147 N N . LEU F 1 141 ? -79.362 -24.846 3.356 1.00 17.07 140 LEU F N 1
ATOM 15148 C CA . LEU F 1 141 ? -79.433 -23.881 2.249 1.00 17.58 140 LEU F CA 1
ATOM 15149 C C . LEU F 1 141 ? -78.066 -23.219 2.059 1.00 18.45 140 LEU F C 1
ATOM 15150 O O . LEU F 1 141 ? -77.396 -22.864 3.023 1.00 21.87 140 LEU F O 1
ATOM 15155 N N . GLU F 1 142 ? -77.673 -23.032 0.815 1.00 19.16 141 GLU F N 1
ATOM 15156 C CA . GLU F 1 142 ? -76.412 -22.399 0.470 1.00 19.14 141 GLU F CA 1
ATOM 15157 C C . GLU F 1 142 ? -76.701 -21.036 -0.128 1.00 18.19 141 GLU F C 1
ATOM 15158 O O . GLU F 1 142 ? -77.393 -20.940 -1.135 1.00 18.59 141 GLU F O 1
ATOM 15164 N N . LEU F 1 143 ? -76.164 -19.982 0.475 1.00 18.61 142 LEU F N 1
ATOM 15165 C CA . LEU F 1 143 ? -76.408 -18.623 0.001 1.00 18.68 142 LEU F CA 1
ATOM 15166 C C . LEU F 1 143 ? -75.118 -18.000 -0.525 1.00 19.78 142 LEU F C 1
ATOM 15167 O O . LEU F 1 143 ? -74.169 -17.899 0.227 1.00 19.87 142 LEU F O 1
ATOM 15172 N N . PRO F 1 144 ? -75.042 -17.660 -1.844 1.00 18.73 143 PRO F N 1
ATOM 15173 C CA . PRO F 1 144 ? -75.967 -18.028 -2.909 1.00 19.08 143 PRO F CA 1
ATOM 15174 C C . PRO F 1 144 ? -75.620 -19.452 -3.345 1.00 18.44 143 PRO F C 1
ATOM 15175 O O . PRO F 1 144 ? -74.649 -20.019 -2.821 1.00 17.57 143 PRO F O 1
ATOM 15179 N N . GLN F 1 145 ? -76.395 -20.004 -4.276 1.00 18.89 144 GLN F N 1
ATOM 15180 C CA . GLN F 1 145 ? -76.163 -21.344 -4.839 1.00 19.30 144 GLN F CA 1
ATOM 15181 C C . GLN F 1 145 ? -75.093 -21.248 -5.921 1.00 19.42 144 GLN F C 1
ATOM 15182 O O . GLN F 1 145 ? -75.340 -20.896 -7.060 1.00 20.81 144 GLN F O 1
ATOM 15188 N N . ARG F 1 146 ? -73.898 -21.601 -5.533 1.00 19.71 145 ARG F N 1
ATOM 15189 C CA . ARG F 1 146 ? -72.725 -21.286 -6.294 1.00 21.22 145 ARG F CA 1
ATOM 15190 C C . ARG F 1 146 ? -72.664 -22.041 -7.618 1.00 21.23 145 ARG F C 1
ATOM 15191 O O . ARG F 1 146 ? -72.221 -21.478 -8.639 1.00 19.53 145 ARG F O 1
ATOM 15199 N N . GLU F 1 147 ? -73.112 -23.296 -7.595 1.00 20.63 146 GLU F N 1
ATOM 15200 C CA . GLU F 1 147 ? -72.964 -24.187 -8.727 1.00 21.05 146 GLU F CA 1
ATOM 15201 C C . GLU F 1 147 ? -73.820 -23.784 -9.910 1.00 20.10 146 GLU F C 1
ATOM 15202 O O . GLU F 1 147 ? -73.567 -24.222 -11.022 1.00 20.43 146 GLU F O 1
ATOM 15208 N N . ILE F 1 148 ? -74.808 -22.935 -9.690 1.00 19.85 147 ILE F N 1
ATOM 15209 C CA . ILE F 1 148 ? -75.541 -22.357 -10.800 1.00 20.94 147 ILE F CA 1
ATOM 15210 C C . ILE F 1 148 ? -75.271 -20.858 -10.982 1.00 21.71 147 ILE F C 1
ATOM 15211 O O . ILE F 1 148 ? -76.085 -20.146 -11.552 1.00 20.96 147 ILE F O 1
ATOM 15216 N N . GLY F 1 149 ? -74.106 -20.404 -10.526 1.00 20.97 148 GLY F N 1
ATOM 15217 C CA . GLY F 1 149 ? -73.610 -19.043 -10.812 1.00 20.68 148 GLY F CA 1
ATOM 15218 C C . GLY F 1 149 ? -73.762 -18.029 -9.694 1.00 21.22 148 GLY F C 1
ATOM 15219 O O . GLY F 1 149 ? -73.371 -16.852 -9.847 1.00 19.05 148 GLY F O 1
ATOM 15220 N N . GLY F 1 150 ? -74.340 -18.459 -8.575 1.00 19.96 149 GLY F N 1
ATOM 15221 C CA . GLY F 1 150 ? -74.568 -17.571 -7.453 1.00 19.60 149 GLY F CA 1
ATOM 15222 C C . GLY F 1 150 ? -75.918 -16.901 -7.548 1.00 20.14 149 GLY F C 1
ATOM 15223 O O . GLY F 1 150 ? -76.034 -15.727 -7.886 1.00 19.94 149 GLY F O 1
ATOM 15224 N N . VAL F 1 151 ? -76.946 -17.685 -7.244 1.00 20.70 150 VAL F N 1
ATOM 15225 C CA A VAL F 1 151 ? -78.346 -17.258 -7.218 0.50 20.45 150 VAL F CA 1
ATOM 15226 C CA B VAL F 1 151 ? -78.294 -17.135 -7.160 0.50 18.74 150 VAL F CA 1
ATOM 15227 C C . VAL F 1 151 ? -78.866 -17.488 -5.791 1.00 21.61 150 VAL F C 1
ATOM 15228 O O . VAL F 1 151 ? -78.456 -18.457 -5.153 1.00 21.72 150 VAL F O 1
ATOM 15235 N N . ALA F 1 152 ? -79.754 -16.619 -5.308 1.00 21.50 151 ALA F N 1
ATOM 15236 C CA . ALA F 1 152 ? -80.281 -16.694 -3.942 1.00 21.98 151 ALA F CA 1
ATOM 15237 C C . ALA F 1 152 ? -81.764 -16.319 -3.878 1.00 21.92 151 ALA F C 1
ATOM 15238 O O . ALA F 1 152 ? -82.243 -15.490 -4.665 1.00 22.39 151 ALA F O 1
ATOM 15240 N N . PRO F 1 153 ? -82.499 -16.900 -2.930 1.00 23.53 152 PRO F N 1
ATOM 15241 C CA . PRO F 1 153 ? -83.865 -16.420 -2.735 1.00 24.12 152 PRO F CA 1
ATOM 15242 C C . PRO F 1 153 ? -83.886 -15.039 -2.072 1.00 23.45 152 PRO F C 1
ATOM 15243 O O . PRO F 1 153 ? -82.946 -14.658 -1.376 1.00 24.13 152 PRO F O 1
ATOM 15247 N N . ALA F 1 154 ? -84.982 -14.326 -2.262 1.00 24.89 153 ALA F N 1
ATOM 15248 C CA . ALA F 1 154 ? -85.217 -13.075 -1.526 1.00 24.49 153 ALA F CA 1
ATOM 15249 C C . ALA F 1 154 ? -85.177 -13.307 -0.027 1.00 24.71 153 ALA F C 1
ATOM 15250 O O . ALA F 1 154 ? -85.469 -14.430 0.466 1.00 23.30 153 ALA F O 1
ATOM 15252 N N . PHE F 1 155 ? -84.818 -12.241 0.689 1.00 23.39 154 PHE F N 1
ATOM 15253 C CA . PHE F 1 155 ? -84.803 -12.250 2.147 1.00 23.80 154 PHE F CA 1
ATOM 15254 C C . PHE F 1 155 ? -86.166 -12.669 2.688 1.00 24.19 154 PHE F C 1
ATOM 15255 O O . PHE F 1 155 ? -86.231 -13.382 3.680 1.00 22.99 154 PHE F O 1
ATOM 15263 N N . SER F 1 156 ? -87.247 -12.238 2.048 1.00 25.49 155 SER F N 1
ATOM 15264 C CA A SER F 1 156 ? -88.587 -12.587 2.529 0.50 26.13 155 SER F CA 1
ATOM 15265 C CA B SER F 1 156 ? -88.577 -12.589 2.529 0.50 24.96 155 SER F CA 1
ATOM 15266 C C . SER F 1 156 ? -88.799 -14.093 2.464 1.00 26.10 155 SER F C 1
ATOM 15267 O O . SER F 1 156 ? -89.386 -14.665 3.382 1.00 24.62 155 SER F O 1
ATOM 15272 N N . GLU F 1 157 ? -88.316 -14.727 1.376 1.00 25.83 156 GLU F N 1
ATOM 15273 C CA A GLU F 1 157 ? -88.367 -16.189 1.207 0.50 23.86 156 GLU F CA 1
ATOM 15274 C CA B GLU F 1 157 ? -88.420 -16.175 1.235 0.50 22.71 156 GLU F CA 1
ATOM 15275 C C . GLU F 1 157 ? -87.578 -16.903 2.290 1.00 24.87 156 GLU F C 1
ATOM 15276 O O . GLU F 1 157 ? -88.017 -17.910 2.823 1.00 25.85 156 GLU F O 1
ATOM 15287 N N . LEU F 1 158 ? -86.389 -16.375 2.594 1.00 24.45 157 LEU F N 1
ATOM 15288 C CA . LEU F 1 158 ? -85.546 -16.910 3.662 1.00 23.85 157 LEU F CA 1
ATOM 15289 C C . LEU F 1 158 ? -86.299 -16.887 4.997 1.00 24.32 157 LEU F C 1
ATOM 15290 O O . LEU F 1 158 ? -86.356 -17.904 5.693 1.00 23.78 157 LEU F O 1
ATOM 15295 N N . GLU F 1 159 ? -86.933 -15.756 5.307 1.00 23.71 158 GLU F N 1
ATOM 15296 C CA . GLU F 1 159 ? -87.798 -15.661 6.512 1.00 25.15 158 GLU F CA 1
ATOM 15297 C C . GLU F 1 159 ? -88.930 -16.685 6.521 1.00 22.98 158 GLU F C 1
ATOM 15298 O O . GLU F 1 159 ? -89.165 -17.347 7.536 1.00 24.38 158 GLU F O 1
ATOM 15304 N N . THR F 1 160 ? -89.605 -16.823 5.394 1.00 22.53 159 THR F N 1
ATOM 15305 C CA . THR F 1 160 ? -90.675 -17.806 5.248 1.00 24.80 159 THR F CA 1
ATOM 15306 C C . THR F 1 160 ? -90.200 -19.234 5.488 1.00 23.94 159 THR F C 1
ATOM 15307 O O . THR F 1 160 ? -90.809 -20.002 6.233 1.00 20.98 159 THR F O 1
ATOM 15311 N N . ILE F 1 161 ? -89.087 -19.587 4.880 1.00 23.97 160 ILE F N 1
ATOM 15312 C CA . ILE F 1 161 ? -88.546 -20.946 5.042 1.00 22.16 160 ILE F CA 1
ATOM 15313 C C . ILE F 1 161 ? -88.200 -21.151 6.515 1.00 21.60 160 ILE F C 1
ATOM 15314 O O . ILE F 1 161 ? -88.588 -22.124 7.107 1.00 24.13 160 ILE F O 1
ATOM 15319 N N . SER F 1 162 ? -87.506 -20.197 7.101 1.00 22.47 161 SER F N 1
ATOM 15320 C CA . SER F 1 162 ? -87.170 -20.218 8.512 1.00 23.62 161 SER F CA 1
ATOM 15321 C C . SER F 1 162 ? -88.371 -20.520 9.443 1.00 25.94 161 SER F C 1
ATOM 15322 O O . SER F 1 162 ? -88.349 -21.474 10.253 1.00 25.54 161 SER F O 1
ATOM 15325 N N . ARG F 1 163 ? -89.426 -19.729 9.322 1.00 25.83 162 ARG F N 1
ATOM 15326 C CA . ARG F 1 163 ? -90.622 -19.933 10.169 1.00 26.72 162 ARG F CA 1
ATOM 15327 C C . ARG F 1 163 ? -91.165 -21.331 9.953 1.00 26.27 162 ARG F C 1
ATOM 15328 O O . ARG F 1 163 ? -91.360 -22.070 10.907 1.00 27.10 162 ARG F O 1
ATOM 15336 N N . TYR F 1 164 ? -91.342 -21.696 8.686 1.00 25.00 163 TYR F N 1
ATOM 15337 C CA . TYR F 1 164 ? -91.883 -23.002 8.286 1.00 25.46 163 TYR F CA 1
ATOM 15338 C C . TYR F 1 164 ? -91.074 -24.180 8.876 1.00 26.59 163 TYR F C 1
ATOM 15339 O O . TYR F 1 164 ? -91.632 -25.132 9.473 1.00 24.96 163 TYR F O 1
ATOM 15348 N N . CYS F 1 165 ? -89.761 -24.107 8.720 1.00 25.70 164 CYS F N 1
ATOM 15349 C CA . CYS F 1 165 ? -88.892 -25.143 9.274 1.00 26.90 164 CYS F CA 1
ATOM 15350 C C . CYS F 1 165 ? -89.012 -25.152 10.800 1.00 27.10 164 CYS F C 1
ATOM 15351 O O . CYS F 1 165 ? -89.198 -26.215 11.364 1.00 26.94 164 CYS F O 1
ATOM 15354 N N . ARG F 1 166 ? -88.978 -23.976 11.446 1.00 28.36 165 ARG F N 1
ATOM 15355 C CA A ARG F 1 166 ? -89.115 -23.914 12.910 0.50 29.56 165 ARG F CA 1
ATOM 15356 C CA B ARG F 1 166 ? -89.124 -23.883 12.916 0.50 28.95 165 ARG F CA 1
ATOM 15357 C C . ARG F 1 166 ? -90.418 -24.552 13.370 1.00 31.18 165 ARG F C 1
ATOM 15358 O O . ARG F 1 166 ? -90.402 -25.375 14.282 1.00 29.48 165 ARG F O 1
ATOM 15373 N N . GLU F 1 167 ? -91.531 -24.218 12.715 1.00 31.51 166 GLU F N 1
ATOM 15374 C CA . GLU F 1 167 ? -92.824 -24.803 13.075 1.00 33.77 166 GLU F CA 1
ATOM 15375 C C . GLU F 1 167 ? -92.818 -26.328 12.931 1.00 33.68 166 GLU F C 1
ATOM 15376 O O . GLU F 1 167 ? -93.324 -27.039 13.810 1.00 34.07 166 GLU F O 1
ATOM 15382 N N . ARG F 1 168 ? -92.191 -26.832 11.871 1.00 30.87 167 ARG F N 1
ATOM 15383 C CA . ARG F 1 168 ? -92.143 -28.275 11.614 1.00 30.56 167 ARG F CA 1
ATOM 15384 C C . ARG F 1 168 ? -91.064 -29.056 12.375 1.00 29.66 167 ARG F C 1
ATOM 15385 O O . ARG F 1 168 ? -90.957 -30.268 12.203 1.00 28.99 167 ARG F O 1
ATOM 15393 N N . GLY F 1 169 ? -90.251 -28.380 13.178 1.00 26.17 168 GLY F N 1
ATOM 15394 C CA . GLY F 1 169 ? -89.135 -29.045 13.853 1.00 26.66 168 GLY F CA 1
ATOM 15395 C C . GLY F 1 169 ? -88.089 -29.629 12.921 1.00 25.67 168 GLY F C 1
ATOM 15396 O O . GLY F 1 169 ? -87.535 -30.673 13.194 1.00 26.16 168 GLY F O 1
ATOM 15397 N N . ILE F 1 170 ? -87.851 -28.961 11.796 1.00 26.12 169 ILE F N 1
ATOM 15398 C CA . ILE F 1 170 ? -86.756 -29.276 10.900 1.00 23.55 169 ILE F CA 1
ATOM 15399 C C . ILE F 1 170 ? -85.683 -28.256 11.186 1.00 23.27 169 ILE F C 1
ATOM 15400 O O . ILE F 1 170 ? -85.940 -27.041 11.099 1.00 21.53 169 ILE F O 1
ATOM 15405 N N . ARG F 1 171 ? -84.483 -28.719 11.506 1.00 20.57 170 ARG F N 1
ATOM 15406 C CA . ARG F 1 171 ? -83.411 -27.773 11.788 1.00 21.67 170 ARG F CA 1
ATOM 15407 C C . ARG F 1 171 ? -82.971 -27.208 10.451 1.00 21.36 170 ARG F C 1
ATOM 15408 O O . ARG F 1 171 ? -82.982 -27.923 9.442 1.00 21.35 170 ARG F O 1
ATOM 15416 N N . LEU F 1 172 ? -82.610 -25.933 10.455 1.00 21.17 171 LEU F N 1
ATOM 15417 C CA . LEU F 1 172 ? -82.207 -25.239 9.266 1.00 20.89 171 LEU F CA 1
ATOM 15418 C C . LEU F 1 172 ? -80.758 -24.794 9.406 1.00 20.19 171 LEU F C 1
ATOM 15419 O O . LEU F 1 172 ? -80.422 -23.998 10.286 1.00 19.61 171 LEU F O 1
ATOM 15424 N N . HIS F 1 173 ? -79.910 -25.311 8.529 1.00 18.36 172 HIS F N 1
ATOM 15425 C CA . HIS F 1 173 ? -78.477 -25.031 8.553 1.00 18.64 172 HIS F CA 1
ATOM 15426 C C . HIS F 1 173 ? -78.141 -24.168 7.344 1.00 18.31 172 HIS F C 1
ATOM 15427 O O . HIS F 1 173 ? -78.662 -24.397 6.268 1.00 18.03 172 HIS F O 1
ATOM 15434 N N . LEU F 1 174 ? -77.261 -23.194 7.532 1.00 19.45 173 LEU F N 1
ATOM 15435 C CA . LEU F 1 174 ? -76.780 -22.334 6.446 1.00 18.41 173 LEU F CA 1
ATOM 15436 C C . LEU F 1 174 ? -75.334 -22.677 6.046 1.00 19.21 173 LEU F C 1
ATOM 15437 O O . LEU F 1 174 ? -74.397 -22.598 6.871 1.00 19.61 173 LEU F O 1
ATOM 15442 N N . ASP F 1 175 ? -75.181 -23.076 4.786 1.00 19.29 174 ASP F N 1
ATOM 15443 C CA . ASP F 1 175 ? -73.892 -23.115 4.138 1.00 19.18 174 ASP F CA 1
ATOM 15444 C C . ASP F 1 1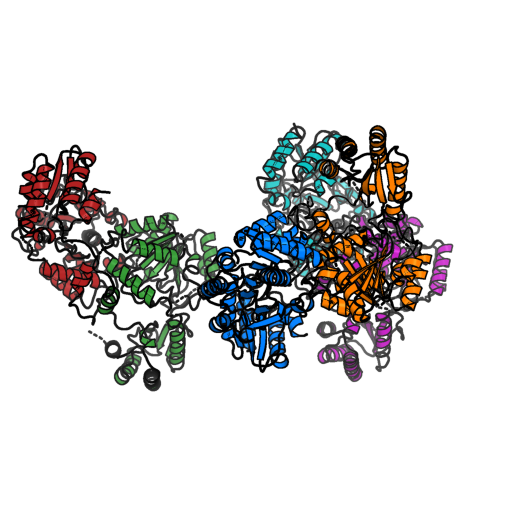75 ? -73.601 -21.703 3.650 1.00 19.01 174 ASP F C 1
ATOM 15445 O O . ASP F 1 175 ? -73.983 -21.299 2.556 1.00 19.19 174 ASP F O 1
ATOM 15450 N N . GLY F 1 176 ? -72.887 -20.970 4.488 1.00 19.40 175 GLY F N 1
ATOM 15451 C CA . GLY F 1 176 ? -72.561 -19.580 4.241 1.00 17.18 175 GLY F CA 1
ATOM 15452 C C . GLY F 1 176 ? -71.102 -19.404 3.940 1.00 17.68 175 GLY F C 1
ATOM 15453 O O . GLY F 1 176 ? -70.498 -18.412 4.352 1.00 18.04 175 GLY F O 1
ATOM 15454 N N . ALA F 1 177 ? -70.545 -20.348 3.181 1.00 17.14 176 ALA F N 1
ATOM 15455 C CA . ALA F 1 177 ? -69.228 -20.178 2.564 1.00 17.43 176 ALA F CA 1
ATOM 15456 C C . ALA F 1 177 ? -69.035 -18.815 1.913 1.00 18.03 176 ALA F C 1
ATOM 15457 O O . ALA F 1 177 ? -67.912 -18.331 1.870 1.00 19.30 176 ALA F O 1
ATOM 15459 N N . ARG F 1 178 ? -70.098 -18.252 1.340 1.00 19.04 177 ARG F N 1
ATOM 15460 C CA . ARG F 1 178 ? -70.066 -16.967 0.638 1.00 20.03 177 ARG F CA 1
ATOM 15461 C C . ARG F 1 178 ? -71.101 -16.004 1.233 1.00 19.83 177 ARG F C 1
ATOM 15462 O O . ARG F 1 178 ? -71.643 -15.144 0.556 1.00 20.50 177 ARG F O 1
ATOM 15470 N N . LEU F 1 179 ? -71.330 -16.124 2.529 1.00 19.80 178 LEU F N 1
ATOM 15471 C CA . LEU F 1 179 ? -72.302 -15.294 3.225 1.00 18.78 178 LEU F CA 1
ATOM 15472 C C . LEU F 1 179 ? -71.982 -13.802 3.132 1.00 19.22 178 LEU F C 1
ATOM 15473 O O . LEU F 1 179 ? -72.860 -12.979 2.815 1.00 19.39 178 LEU F O 1
ATOM 15478 N N . PHE F 1 180 ? -70.730 -13.462 3.391 1.00 19.54 179 PHE F N 1
ATOM 15479 C CA . PHE F 1 180 ? -70.313 -12.053 3.403 1.00 19.23 179 PHE F CA 1
ATOM 15480 C C . PHE F 1 180 ? -70.518 -11.409 2.056 1.00 20.40 179 PHE F C 1
ATOM 15481 O O . PHE F 1 180 ? -70.847 -10.243 1.993 1.00 19.98 179 PHE F O 1
ATOM 15489 N N . GLU F 1 181 ? -70.363 -12.202 0.989 1.00 18.75 180 GLU F N 1
ATOM 15490 C CA . GLU F 1 181 ? -70.550 -11.759 -0.394 1.00 19.48 180 GLU F CA 1
ATOM 15491 C C . GLU F 1 181 ? -71.985 -11.343 -0.700 1.00 19.84 180 GLU F C 1
ATOM 15492 O O . GLU F 1 181 ? -72.198 -10.495 -1.569 1.00 20.49 180 GLU F O 1
ATOM 15506 N N . LEU F 1 183 ? -74.207 -10.033 1.583 1.00 22.80 182 LEU F N 1
ATOM 15507 C CA . LEU F 1 183 ? -74.776 -8.956 2.459 1.00 21.69 182 LEU F CA 1
ATOM 15508 C C . LEU F 1 183 ? -75.112 -7.639 1.740 1.00 20.82 182 LEU F C 1
ATOM 15509 O O . LEU F 1 183 ? -76.064 -6.974 2.099 1.00 22.79 182 LEU F O 1
ATOM 15514 N N . PRO F 1 184 ? -74.362 -7.263 0.701 1.00 20.24 183 PRO F N 1
ATOM 15515 C CA . PRO F 1 184 ? -74.726 -6.047 -0.051 1.00 21.17 183 PRO F CA 1
ATOM 15516 C C . PRO F 1 184 ? -76.075 -6.096 -0.803 1.00 22.58 183 PRO F C 1
ATOM 15517 O O . PRO F 1 184 ? -76.837 -5.123 -0.843 1.00 24.55 183 PRO F O 1
ATOM 15521 N N . TYR F 1 185 ? -76.344 -7.216 -1.437 1.00 22.56 184 TYR F N 1
ATOM 15522 C CA . TYR F 1 185 ? -77.617 -7.430 -2.101 1.00 22.43 184 TYR F CA 1
ATOM 15523 C C . TYR F 1 185 ? -78.731 -7.515 -1.080 1.00 23.62 184 TYR F C 1
ATOM 15524 O O . TYR F 1 185 ? -79.801 -6.937 -1.276 1.00 23.31 184 TYR F O 1
ATOM 15533 N N . TYR F 1 186 ? -78.477 -8.206 0.023 1.00 23.91 185 TYR F N 1
ATOM 15534 C CA . TYR F 1 186 ? -79.505 -8.355 1.046 1.00 23.10 185 TYR F CA 1
ATOM 15535 C C . TYR F 1 186 ? -79.696 -7.080 1.877 1.00 25.08 185 TYR F C 1
ATOM 15536 O O . TYR F 1 186 ? -80.776 -6.878 2.450 1.00 26.97 185 TYR F O 1
ATOM 15545 N N . GLU F 1 187 ? -78.696 -6.196 1.899 1.00 24.37 186 GLU F N 1
ATOM 15546 C CA . GLU F 1 187 ? -78.734 -5.031 2.765 1.00 24.45 186 GLU F CA 1
ATOM 15547 C C . GLU F 1 187 ? -79.078 -5.481 4.206 1.00 26.71 186 GLU F C 1
ATOM 15548 O O . GLU F 1 187 ? -79.912 -4.897 4.876 1.00 25.95 186 GLU F O 1
ATOM 15554 N N . LYS F 1 188 ? -78.419 -6.540 4.661 1.00 24.13 187 LYS F N 1
ATOM 15555 C CA . LYS F 1 188 ? -78.605 -7.037 5.995 1.00 23.20 187 LYS F CA 1
ATOM 15556 C C . LYS F 1 188 ? -77.231 -7.309 6.521 1.00 23.61 187 LYS F C 1
ATOM 15557 O O . LYS F 1 188 ? -76.290 -7.513 5.725 1.00 24.04 187 LYS F O 1
ATOM 15563 N N . THR F 1 189 ? -77.110 -7.300 7.845 1.00 22.37 188 THR F N 1
ATOM 15564 C CA A THR F 1 189 ? -75.874 -7.701 8.502 0.50 22.84 188 THR F CA 1
ATOM 15565 C CA B THR F 1 189 ? -75.885 -7.704 8.533 0.50 21.57 188 THR F CA 1
ATOM 15566 C C . THR F 1 189 ? -75.785 -9.221 8.541 1.00 22.65 188 THR F C 1
ATOM 15567 O O . THR F 1 189 ? -76.785 -9.921 8.332 1.00 22.22 188 THR F O 1
ATOM 15574 N N . ALA F 1 190 ? -74.593 -9.714 8.854 1.00 21.93 189 ALA F N 1
ATOM 15575 C CA . ALA F 1 190 ? -74.365 -11.139 8.927 1.00 21.24 189 ALA F CA 1
ATOM 15576 C C . ALA F 1 190 ? -75.303 -11.765 9.954 1.00 21.56 189 ALA F C 1
ATOM 15577 O O . ALA F 1 190 ? -75.895 -12.805 9.699 1.00 22.41 189 ALA F O 1
ATOM 15579 N N . ALA F 1 191 ? -75.454 -11.120 11.101 1.00 21.11 190 ALA F N 1
ATOM 15580 C CA . ALA F 1 191 ? -76.349 -11.600 12.148 1.00 21.11 190 ALA F CA 1
ATOM 15581 C C . ALA F 1 191 ? -77.819 -11.593 11.744 1.00 21.34 190 ALA F C 1
ATOM 15582 O O . ALA F 1 191 ? -78.578 -12.406 12.215 1.00 19.50 190 ALA F O 1
ATOM 15584 N N . GLU F 1 192 ? -78.243 -10.673 10.884 1.00 20.99 191 GLU F N 1
ATOM 15585 C CA . GLU F 1 192 ? -79.641 -10.661 10.486 1.00 22.20 191 GLU F CA 1
ATOM 15586 C C . GLU F 1 192 ? -79.939 -11.864 9.581 1.00 22.40 191 GLU F C 1
ATOM 15587 O O . GLU F 1 192 ? -81.051 -12.411 9.595 1.00 24.05 191 GLU F O 1
ATOM 15593 N N . ILE F 1 193 ? -78.954 -12.298 8.801 1.00 20.87 192 ILE F N 1
ATOM 15594 C CA A ILE F 1 193 ? -79.153 -13.496 7.972 0.50 20.26 192 ILE F CA 1
ATOM 15595 C CA B ILE F 1 193 ? -79.132 -13.496 7.964 0.50 19.99 192 ILE F CA 1
ATOM 15596 C C . ILE F 1 193 ? -79.047 -14.742 8.832 1.00 21.38 192 ILE F C 1
ATOM 15597 O O . ILE F 1 193 ? -79.967 -15.555 8.852 1.00 23.89 192 ILE F O 1
ATOM 15606 N N . ALA F 1 194 ? -77.933 -14.862 9.541 1.00 22.15 193 ALA F N 1
ATOM 15607 C CA . ALA F 1 194 ? -77.632 -15.999 10.395 1.00 22.44 193 ALA F CA 1
ATOM 15608 C C . ALA F 1 194 ? -78.739 -16.261 11.412 1.00 23.08 193 ALA F C 1
ATOM 15609 O O . ALA F 1 194 ? -79.046 -17.402 11.676 1.00 23.62 193 ALA F O 1
ATOM 15611 N N . GLY F 1 195 ? -79.361 -15.187 11.904 1.00 22.58 194 GLY F N 1
ATOM 15612 C CA . GLY F 1 195 ? -80.485 -15.247 12.840 1.00 22.43 194 GLY F CA 1
ATOM 15613 C C . GLY F 1 195 ? -81.703 -16.000 12.339 1.00 22.26 194 GLY F C 1
ATOM 15614 O O . GLY F 1 195 ? -82.562 -16.386 13.124 1.00 22.76 194 GLY F O 1
ATOM 15615 N N . LEU F 1 196 ? -81.768 -16.242 11.037 1.00 21.98 195 LEU F N 1
ATOM 15616 C CA . LEU F 1 196 ? -82.807 -17.060 10.459 1.00 21.28 195 LEU F CA 1
ATOM 15617 C C . LEU F 1 196 ? -82.542 -18.557 10.625 1.00 20.62 195 LEU F C 1
ATOM 15618 O O . LEU F 1 196 ? -83.441 -19.372 10.456 1.00 21.92 195 LEU F O 1
ATOM 15623 N N . PHE F 1 197 ? -81.303 -18.912 10.929 1.00 21.87 196 PHE F N 1
ATOM 15624 C CA . PHE F 1 197 ? -80.862 -20.307 10.966 1.00 20.98 196 PHE F CA 1
ATOM 15625 C C . PHE F 1 197 ? -80.589 -20.843 12.368 1.00 21.50 196 PHE F C 1
ATOM 15626 O O . PHE F 1 197 ? -80.398 -20.067 13.312 1.00 21.28 196 PHE F O 1
ATOM 15634 N N . ASP F 1 198 ? -80.582 -22.175 12.504 1.00 19.85 197 ASP F N 1
ATOM 15635 C CA . ASP F 1 198 ? -80.188 -22.828 13.762 1.00 20.73 197 ASP F CA 1
ATOM 15636 C C . ASP F 1 198 ? -78.671 -22.937 13.860 1.00 20.38 197 ASP F C 1
ATOM 15637 O O . ASP F 1 198 ? -78.074 -22.752 14.932 1.00 18.85 197 ASP F O 1
ATOM 15642 N N . SER F 1 199 ? -78.046 -23.229 12.722 1.00 19.10 198 SER F N 1
ATOM 15643 C CA . SER F 1 199 ? -76.634 -23.319 12.650 1.00 17.27 198 SER F CA 1
ATOM 15644 C C . SER F 1 199 ? -76.131 -22.720 11.322 1.00 18.64 198 SER F C 1
ATOM 15645 O O . SER F 1 199 ? -76.845 -22.732 10.309 1.00 19.06 198 SER F O 1
ATOM 15648 N N . ILE F 1 200 ? -74.912 -22.184 11.357 1.00 19.08 199 ILE F N 1
ATOM 15649 C CA . ILE F 1 200 ? -74.286 -21.536 10.190 1.00 19.43 199 ILE F CA 1
ATOM 15650 C C . ILE F 1 200 ? -72.811 -21.951 10.049 1.00 18.74 199 ILE F C 1
ATOM 15651 O O . ILE F 1 200 ? -72.104 -22.073 11.022 1.00 18.49 199 ILE F O 1
ATOM 15656 N N . TYR F 1 201 ? -72.354 -22.122 8.805 1.00 20.06 200 TYR F N 1
ATOM 15657 C CA . TYR F 1 201 ? -70.943 -22.345 8.503 1.00 17.43 200 TYR F CA 1
ATOM 15658 C C . TYR F 1 201 ? -70.544 -21.176 7.623 1.00 17.59 200 TYR F C 1
ATOM 15659 O O . TYR F 1 201 ? -71.134 -20.966 6.600 1.00 18.23 200 TYR F O 1
ATOM 15668 N N . ILE F 1 202 ? -69.536 -20.430 8.055 1.00 18.89 201 ILE F N 1
ATOM 15669 C CA . ILE F 1 202 ? -68.889 -19.418 7.254 1.00 17.50 201 ILE F CA 1
ATOM 15670 C C . ILE F 1 202 ? -67.445 -19.813 6.963 1.00 17.94 201 ILE F C 1
ATOM 15671 O O . ILE F 1 202 ? -66.829 -20.561 7.702 1.00 18.44 201 ILE F O 1
ATOM 15676 N N . SER F 1 203 ? -66.908 -19.306 5.856 1.00 17.79 202 SER F N 1
ATOM 15677 C CA . SER F 1 203 ? -65.570 -19.650 5.393 1.00 16.87 202 SER F CA 1
ATOM 15678 C C . SER F 1 203 ? -64.684 -18.411 5.444 1.00 17.05 202 SER F C 1
ATOM 15679 O O . SER F 1 203 ? -65.158 -17.318 5.194 1.00 18.33 202 SER F O 1
ATOM 15682 N N . PHE F 1 204 ? -63.384 -18.627 5.655 1.00 17.00 203 PHE F N 1
ATOM 15683 C CA . PHE F 1 204 ? -62.376 -17.560 5.625 1.00 18.98 203 PHE F CA 1
ATOM 15684 C C . PHE F 1 204 ? -61.441 -17.540 4.396 1.00 19.05 203 PHE F C 1
ATOM 15685 O O . PHE F 1 204 ? -60.588 -16.672 4.271 1.00 19.59 203 PHE F O 1
ATOM 15693 N N . TYR F 1 205 ? -61.612 -18.472 3.473 1.00 19.65 204 TYR F N 1
ATOM 15694 C CA . TYR F 1 205 ? -60.796 -18.429 2.273 1.00 19.81 204 TYR F CA 1
ATOM 15695 C C . TYR F 1 205 ? -61.573 -18.199 1.003 1.00 21.30 204 TYR F C 1
ATOM 15696 O O . TYR F 1 205 ? -60.961 -18.095 -0.054 1.00 23.54 204 TYR F O 1
ATOM 15729 N N . GLY F 1 207 ? -64.622 -15.378 -0.246 1.00 21.76 206 GLY F N 1
ATOM 15730 C CA . GLY F 1 207 ? -64.592 -13.935 -0.550 1.00 20.82 206 GLY F CA 1
ATOM 15731 C C . GLY F 1 207 ? -63.653 -13.111 0.324 1.00 21.86 206 GLY F C 1
ATOM 15732 O O . GLY F 1 207 ? -63.190 -12.026 -0.084 1.00 20.63 206 GLY F O 1
ATOM 15733 N N . LEU F 1 208 ? -63.386 -13.600 1.536 1.00 19.93 207 LEU F N 1
ATOM 15734 C CA . LEU F 1 208 ? -62.483 -12.889 2.422 1.00 20.28 207 LEU F CA 1
ATOM 15735 C C . LEU F 1 208 ? -61.026 -13.124 2.040 1.00 19.93 207 LEU F C 1
ATOM 15736 O O . LEU F 1 208 ? -60.164 -12.349 2.435 1.00 21.80 207 LEU F O 1
ATOM 15741 N N . GLY F 1 209 ? -60.757 -14.195 1.298 1.00 19.15 208 GLY F N 1
ATOM 15742 C CA . GLY F 1 209 ? -59.464 -14.376 0.678 1.00 19.74 208 GLY F CA 1
ATOM 15743 C C . GLY F 1 209 ? -58.324 -14.697 1.614 1.00 20.88 208 GLY F C 1
ATOM 15744 O O . GLY F 1 209 ? -57.177 -14.346 1.336 1.00 21.56 208 GLY F O 1
ATOM 15745 N N . GLY F 1 210 ? -58.640 -15.414 2.688 1.00 19.78 209 GLY F N 1
ATOM 15746 C CA . GLY F 1 210 ? -57.624 -15.977 3.574 1.00 19.19 209 GLY F CA 1
ATOM 15747 C C . GLY F 1 210 ? -57.027 -17.294 3.097 1.00 20.66 209 GLY F C 1
ATOM 15748 O O . GLY F 1 210 ? -57.053 -17.623 1.900 1.00 20.56 209 GLY F O 1
ATOM 15749 N N . ILE F 1 211 ? -56.475 -18.067 4.032 1.00 18.30 210 ILE F N 1
ATOM 15750 C CA . ILE F 1 211 ? -55.761 -19.284 3.645 1.00 19.60 210 ILE F CA 1
ATOM 15751 C C . ILE F 1 211 ? -56.700 -20.482 3.708 1.00 20.30 210 ILE F C 1
ATOM 15752 O O . ILE F 1 211 ? -56.886 -21.199 2.712 1.00 19.19 210 ILE F O 1
ATOM 15757 N N . ALA F 1 212 ? -57.255 -20.704 4.887 1.00 18.43 211 ALA F N 1
ATOM 15758 C CA . ALA F 1 212 ? -58.233 -21.773 5.095 1.00 18.43 211 ALA F CA 1
ATOM 15759 C C . ALA F 1 212 ? -59.000 -21.538 6.415 1.00 18.56 211 ALA F C 1
ATOM 15760 O O . ALA F 1 212 ? -58.730 -20.590 7.159 1.00 18.98 211 ALA F O 1
ATOM 15762 N N . GLY F 1 213 ? -59.985 -22.379 6.700 1.00 17.59 212 GLY F N 1
ATOM 15763 C CA . GLY F 1 213 ? -60.646 -22.321 7.974 1.00 18.09 212 GLY F CA 1
ATOM 15764 C C . GLY F 1 213 ? -62.117 -22.016 7.894 1.00 18.73 212 GLY F C 1
ATOM 15765 O O . GLY F 1 213 ? -62.667 -21.513 6.893 1.00 19.64 212 GLY F O 1
ATOM 15766 N N . ALA F 1 214 ? -62.757 -22.355 8.993 1.00 18.37 213 ALA F N 1
ATOM 15767 C CA . ALA F 1 214 ? -64.182 -22.366 9.036 1.00 16.42 213 ALA F CA 1
ATOM 15768 C C . ALA F 1 214 ? -64.599 -22.060 10.469 1.00 15.71 213 ALA F C 1
ATOM 15769 O O . ALA F 1 214 ? -63.944 -22.447 11.427 1.00 18.82 213 ALA F O 1
ATOM 15771 N N . ILE F 1 215 ? -65.695 -21.350 10.592 1.00 17.32 214 ILE F N 1
ATOM 15772 C CA . ILE F 1 215 ? -66.434 -21.241 11.850 1.00 17.62 214 ILE F CA 1
ATOM 15773 C C . ILE F 1 215 ? -67.746 -22.061 11.714 1.00 17.33 214 ILE F C 1
ATOM 15774 O O . ILE F 1 215 ? -68.420 -22.014 10.689 1.00 17.46 214 ILE F O 1
ATOM 15779 N N . LEU F 1 216 ? -68.103 -22.819 12.745 1.00 18.30 215 LEU F N 1
ATOM 15780 C CA . LEU F 1 216 ? -69.453 -23.373 12.829 1.00 17.70 215 LEU F CA 1
ATOM 15781 C C . LEU F 1 216 ? -70.104 -22.723 14.017 1.00 17.80 215 LEU F C 1
ATOM 15782 O O . LEU F 1 216 ? -69.591 -22.830 15.121 1.00 20.21 215 LEU F O 1
ATOM 15787 N N . ALA F 1 217 ? -71.200 -22.015 13.794 1.00 18.38 216 ALA F N 1
ATOM 15788 C CA . ALA F 1 217 ? -71.812 -21.249 14.873 1.00 19.86 216 ALA F CA 1
ATOM 15789 C C . ALA F 1 217 ? -73.220 -21.796 15.154 1.00 20.48 216 ALA F C 1
ATOM 15790 O O . ALA F 1 217 ? -73.931 -22.233 14.258 1.00 19.36 216 ALA F O 1
ATOM 15792 N N . GLY F 1 218 ? -73.616 -21.785 16.423 1.00 21.56 217 GLY F N 1
ATOM 15793 C CA . GLY F 1 218 ? -74.936 -22.298 16.802 1.00 20.81 217 GLY F CA 1
ATOM 15794 C C . GLY F 1 218 ? -75.207 -22.145 18.292 1.00 21.12 217 GLY F C 1
ATOM 15795 O O . GLY F 1 218 ? -74.486 -21.412 18.975 1.00 21.94 217 GLY F O 1
ATOM 15796 N N . PRO F 1 219 ? -76.232 -22.842 18.798 1.00 22.19 218 PRO F N 1
ATOM 15797 C CA . PRO F 1 219 ? -76.536 -22.930 20.251 1.00 22.33 218 PRO F CA 1
ATOM 15798 C C . PRO F 1 219 ? -75.373 -23.488 21.074 1.00 22.15 218 PRO F C 1
ATOM 15799 O O . PRO F 1 219 ? -74.532 -24.214 20.567 1.00 22.48 218 PRO F O 1
ATOM 15803 N N . ALA F 1 220 ? -75.342 -23.173 22.351 1.00 22.70 219 ALA F N 1
ATOM 15804 C CA . ALA F 1 220 ? -74.265 -23.610 23.213 1.00 20.72 219 ALA F CA 1
ATOM 15805 C C . ALA F 1 220 ? -74.141 -25.127 23.210 1.00 18.79 219 ALA F C 1
ATOM 15806 O O . ALA F 1 220 ? -73.071 -25.645 22.931 1.00 21.60 219 ALA F O 1
ATOM 15808 N N . ALA F 1 221 ? -75.211 -25.859 23.461 1.00 18.96 220 ALA F N 1
ATOM 15809 C CA . ALA F 1 221 ? -75.148 -27.341 23.466 1.00 21.87 220 ALA F CA 1
ATOM 15810 C C . ALA F 1 221 ? -74.649 -27.919 22.119 1.00 21.28 220 ALA F C 1
ATOM 15811 O O . ALA F 1 221 ? -73.831 -28.836 22.069 1.00 22.24 220 ALA F O 1
ATOM 15813 N N . PHE F 1 222 ? -75.158 -27.365 21.028 1.00 22.51 221 PHE F N 1
ATOM 15814 C CA . PHE F 1 222 ? -74.731 -27.751 19.661 1.00 20.99 221 PHE F CA 1
ATOM 15815 C C . PHE F 1 222 ? -73.226 -27.547 19.492 1.00 20.21 221 PHE F C 1
ATOM 15816 O O . PHE F 1 222 ? -72.535 -28.470 19.038 1.00 19.64 221 PHE F O 1
ATOM 15824 N N . CYS F 1 223 ? -72.705 -26.381 19.890 1.00 18.14 222 CYS F N 1
ATOM 15825 C CA . CYS F 1 223 ? -71.271 -26.135 19.758 1.00 20.34 222 CYS F CA 1
ATOM 15826 C C . CYS F 1 223 ? -70.446 -27.082 20.628 1.00 20.72 222 CYS F C 1
ATOM 15827 O O . CYS F 1 223 ? -69.382 -27.522 20.228 1.00 19.92 222 CYS F O 1
ATOM 15830 N N . GLN F 1 224 ? -70.950 -27.418 21.812 1.00 21.38 223 GLN F N 1
ATOM 15831 C CA . GLN F 1 224 ? -70.221 -28.316 22.698 1.00 22.33 223 GLN F CA 1
ATOM 15832 C C . GLN F 1 224 ? -70.090 -29.695 22.095 1.00 20.78 223 GLN F C 1
ATOM 15833 O O . GLN F 1 224 ? -69.030 -30.306 22.144 1.00 21.84 223 GLN F O 1
ATOM 15839 N N . THR F 1 225 ? -71.168 -30.183 21.486 1.00 20.92 224 THR F N 1
ATOM 15840 C CA . THR F 1 225 ? -71.113 -31.488 20.837 1.00 20.68 224 THR F CA 1
ATOM 15841 C C . THR F 1 225 ? -70.247 -31.444 19.593 1.00 19.19 224 THR F C 1
ATOM 15842 O O . THR F 1 225 ? -69.621 -32.453 19.247 1.00 18.62 224 THR F O 1
ATOM 15846 N N . ALA F 1 226 ? -70.208 -30.277 18.943 1.00 17.88 225 ALA F N 1
ATOM 15847 C CA . ALA F 1 226 ? -69.397 -30.072 17.760 1.00 17.59 225 ALA F CA 1
ATOM 15848 C C . ALA F 1 226 ? -67.889 -30.211 18.094 1.00 17.19 225 ALA F C 1
ATOM 15849 O O . ALA F 1 226 ? -67.170 -30.909 17.383 1.00 18.18 225 ALA F O 1
ATOM 15851 N N . ARG F 1 227 ? -67.428 -29.589 19.183 1.00 18.14 226 ARG F N 1
ATOM 15852 C CA . ARG F 1 227 ? -66.025 -29.732 19.635 1.00 19.72 226 ARG F CA 1
ATOM 15853 C C . ARG F 1 227 ? -65.625 -31.180 19.911 1.00 19.44 226 ARG F C 1
ATOM 15854 O O . ARG F 1 227 ? -64.500 -31.584 19.626 1.00 17.86 226 ARG F O 1
ATOM 15862 N N . ILE F 1 228 ? -66.546 -31.965 20.457 1.00 18.07 227 ILE F N 1
ATOM 15863 C CA . ILE F 1 228 ? -66.291 -33.402 20.608 1.00 18.83 227 ILE F CA 1
ATOM 15864 C C . ILE F 1 228 ? -66.090 -34.070 19.225 1.00 17.24 227 ILE F C 1
ATOM 15865 O O . ILE F 1 228 ? -65.117 -34.823 19.001 1.00 17.57 227 ILE F O 1
ATOM 15870 N N . TRP F 1 229 ? -67.002 -33.783 18.296 1.00 17.63 228 TRP F N 1
ATOM 15871 C CA . TRP F 1 229 ? -66.886 -34.339 16.939 1.00 17.98 228 TRP F CA 1
ATOM 15872 C C . TRP F 1 229 ? -65.624 -33.828 16.248 1.00 16.53 228 TRP F C 1
ATOM 15873 O O . TRP F 1 229 ? -65.050 -34.561 15.465 1.00 16.70 228 TRP F O 1
ATOM 15884 N N . LYS F 1 230 ? -65.208 -32.589 16.530 1.00 17.58 229 LYS F N 1
ATOM 15885 C CA . LYS F 1 230 ? -63.989 -32.059 15.944 1.00 15.77 229 LYS F CA 1
ATOM 15886 C C . LYS F 1 230 ? -62.816 -32.996 16.317 1.00 16.91 229 LYS F C 1
ATOM 15887 O O . LYS F 1 230 ? -62.011 -33.357 15.477 1.00 16.52 229 LYS F O 1
ATOM 15893 N N . ARG F 1 231 ? -62.788 -33.452 17.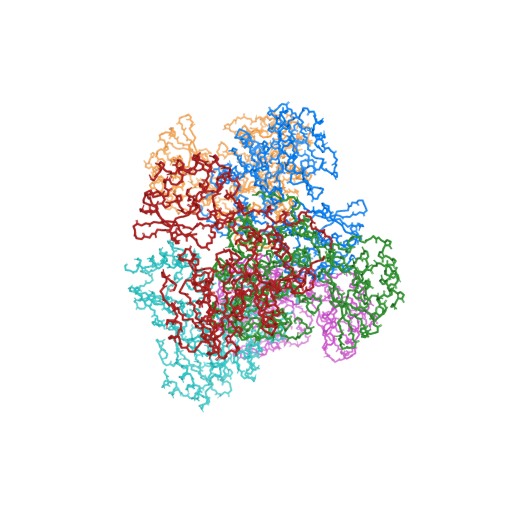566 1.00 17.39 230 ARG F N 1
ATOM 15894 C CA . ARG F 1 231 ? -61.704 -34.274 18.040 1.00 17.24 230 ARG F CA 1
ATOM 15895 C C . ARG F 1 231 ? -61.757 -35.650 17.439 1.00 17.49 230 ARG F C 1
ATOM 15896 O O . ARG F 1 231 ? -60.721 -36.214 17.067 1.00 18.62 230 ARG F O 1
ATOM 15904 N N . ARG F 1 232 ? -62.963 -36.200 17.349 1.00 16.83 231 ARG F N 1
ATOM 15905 C CA . ARG F 1 232 ? -63.136 -37.506 16.744 1.00 16.34 231 ARG F CA 1
ATOM 15906 C C . ARG F 1 232 ? -62.585 -37.495 15.322 1.00 17.33 231 ARG F C 1
ATOM 15907 O O . ARG F 1 232 ? -61.916 -38.427 14.903 1.00 19.18 231 ARG F O 1
ATOM 15915 N N . TYR F 1 233 ? -62.829 -36.386 14.620 1.00 18.13 232 TYR F N 1
ATOM 15916 C CA . TYR F 1 233 ? -62.432 -36.254 13.224 1.00 18.23 232 TYR F CA 1
ATOM 15917 C C . TYR F 1 233 ? -60.944 -36.003 13.030 1.00 18.12 232 TYR F C 1
ATOM 15918 O O . TYR F 1 233 ? -60.442 -36.142 11.932 1.00 17.83 232 TYR F O 1
ATOM 15927 N N . GLY F 1 234 ? -60.232 -35.589 14.085 1.00 18.62 233 GLY F N 1
ATOM 15928 C CA . GLY F 1 234 ? -58.814 -35.265 13.917 1.00 18.34 233 GLY F CA 1
ATOM 15929 C C . GLY F 1 234 ? -58.611 -33.828 13.432 1.00 18.31 233 GLY F C 1
ATOM 15930 O O . GLY F 1 234 ? -57.607 -33.531 12.764 1.00 19.07 233 GLY F O 1
ATOM 15931 N N . GLY F 1 235 ? -59.574 -32.970 13.759 1.00 17.79 234 GLY F N 1
ATOM 15932 C CA . GLY F 1 235 ? -59.551 -31.546 13.437 1.00 18.57 234 GLY F CA 1
ATOM 15933 C C . GLY F 1 235 ? -59.193 -30.685 14.629 1.00 19.00 234 GLY F C 1
ATOM 15934 O O . GLY F 1 235 ? -58.985 -29.479 14.499 1.00 20.81 234 GLY F O 1
ATOM 15935 N N . ASP F 1 236 ? -59.135 -31.294 15.809 1.00 20.07 235 ASP F N 1
ATOM 15936 C CA . ASP F 1 236 ? -58.827 -30.563 17.015 1.00 19.86 235 ASP F CA 1
ATOM 15937 C C . ASP F 1 236 ? -57.323 -30.519 17.163 1.00 20.58 235 ASP F C 1
ATOM 15938 O O . ASP F 1 236 ? -56.706 -31.155 18.054 1.00 21.43 235 ASP F O 1
ATOM 15943 N N . LEU F 1 237 ? -56.728 -29.739 16.275 1.00 21.93 236 LEU F N 1
ATOM 15944 C CA . LEU F 1 237 ? -55.279 -29.723 16.139 1.00 22.89 236 LEU F CA 1
ATOM 15945 C C . LEU F 1 237 ? -54.682 -29.079 17.376 1.00 22.81 236 LEU F C 1
ATOM 15946 O O . LEU F 1 237 ? -55.305 -28.181 17.985 1.00 22.80 236 LEU F O 1
ATOM 15951 N N . ILE F 1 238 ? -53.503 -29.536 17.791 1.00 23.82 237 ILE F N 1
ATOM 15952 C CA . ILE F 1 238 ? -52.825 -28.813 18.896 1.00 22.84 237 ILE F CA 1
ATOM 15953 C C . ILE F 1 238 ? -52.833 -27.303 18.625 1.00 22.83 237 ILE F C 1
ATOM 15954 O O . ILE F 1 238 ? -53.127 -26.515 19.539 1.00 23.77 237 ILE F O 1
ATOM 15959 N N . SER F 1 239 ? -52.533 -26.900 17.379 1.00 22.55 238 SER F N 1
ATOM 15960 C CA . SER F 1 239 ? -52.406 -25.479 17.043 1.00 21.32 238 SER F CA 1
ATOM 15961 C C . SER F 1 239 ? -53.039 -25.134 15.715 1.00 18.71 238 SER F C 1
ATOM 15962 O O . SER F 1 239 ? -52.516 -25.461 14.660 1.00 18.64 238 SER F O 1
ATOM 15965 N N . LEU F 1 240 ? -54.164 -24.442 15.787 1.00 17.85 239 LEU F N 1
ATOM 15966 C CA . LEU F 1 240 ? -54.830 -23.977 14.603 1.00 18.61 239 LEU F CA 1
ATOM 15967 C C . LEU F 1 240 ? -54.510 -22.501 14.310 1.00 18.84 239 LEU F C 1
ATOM 15968 O O . LEU F 1 240 ? -54.891 -22.015 13.275 1.00 19.15 239 LEU F O 1
ATOM 15973 N N . TYR F 1 241 ? -53.742 -21.821 15.165 1.00 18.98 240 TYR F N 1
ATOM 15974 C CA . TYR F 1 241 ? -53.510 -20.361 14.988 1.00 18.91 240 TYR F CA 1
ATOM 15975 C C . TYR F 1 241 ? -52.968 -19.894 13.655 1.00 18.92 240 TYR F C 1
ATOM 15976 O O . TYR F 1 241 ? -53.218 -18.751 13.300 1.00 18.47 240 TYR F O 1
ATOM 15985 N N . PRO F 1 242 ? -52.208 -20.731 12.919 1.00 19.18 241 PRO F N 1
ATOM 15986 C CA . PRO F 1 242 ? -51.867 -20.219 11.589 1.00 19.50 241 PRO F CA 1
ATOM 15987 C C . PRO F 1 242 ? -53.109 -19.865 10.734 1.00 19.65 241 PRO F C 1
ATOM 15988 O O . PRO F 1 242 ? -53.098 -18.830 10.001 1.00 19.93 241 PRO F O 1
ATOM 15992 N N . TYR F 1 243 ? -54.166 -20.697 10.810 1.00 17.16 242 TYR F N 1
ATOM 15993 C CA . TYR F 1 243 ? -55.401 -20.375 10.103 1.00 17.88 242 TYR F CA 1
ATOM 15994 C C . TYR F 1 243 ? -56.257 -19.336 10.829 1.00 18.48 242 TYR F C 1
ATOM 15995 O O . TYR F 1 243 ? -56.957 -18.570 10.181 1.00 19.18 242 TYR F O 1
ATOM 16004 N N . ILE F 1 244 ? -56.239 -19.337 12.162 1.00 19.27 243 ILE F N 1
ATOM 16005 C CA . ILE F 1 244 ? -57.128 -18.427 12.902 1.00 19.18 243 ILE F CA 1
ATOM 16006 C C . ILE F 1 244 ? -56.657 -16.987 12.793 1.00 18.06 243 ILE F C 1
ATOM 16007 O O . ILE F 1 244 ? -57.443 -16.106 12.495 1.00 19.01 243 ILE F O 1
ATOM 16012 N N . VAL F 1 245 ? -55.361 -16.767 12.994 1.00 20.02 244 VAL F N 1
ATOM 16013 C CA . VAL F 1 245 ? -54.787 -15.413 12.929 1.00 19.86 244 VAL F CA 1
ATOM 16014 C C . VAL F 1 245 ? -54.929 -14.895 11.483 1.00 20.57 244 VAL F C 1
ATOM 16015 O O . VAL F 1 245 ? -55.372 -13.769 11.256 1.00 19.92 244 VAL F O 1
ATOM 16019 N N . SER F 1 246 ? -54.637 -15.746 10.507 1.00 19.76 245 SER F N 1
ATOM 16020 C CA . SER F 1 246 ? -54.750 -15.318 9.100 1.00 17.73 245 SER F CA 1
ATOM 16021 C C . SER F 1 246 ? -56.199 -15.089 8.693 1.00 18.64 245 SER F C 1
ATOM 16022 O O . SER F 1 246 ? -56.468 -14.135 7.974 1.00 19.36 245 SER F O 1
ATOM 16025 N N . ALA F 1 247 ? -57.122 -15.959 9.155 1.00 18.84 246 ALA F N 1
ATOM 16026 C CA . ALA F 1 247 ? -58.581 -15.761 9.015 1.00 17.18 246 ALA F CA 1
ATOM 16027 C C . ALA F 1 247 ? -59.080 -14.388 9.522 1.00 19.62 246 ALA F C 1
ATOM 16028 O O . ALA F 1 247 ? -59.818 -13.684 8.822 1.00 20.74 246 ALA F O 1
ATOM 16030 N N . ASP F 1 248 ? -58.651 -14.025 10.725 1.00 20.90 247 ASP F N 1
ATOM 16031 C CA . ASP F 1 248 ? -58.978 -12.758 11.340 1.00 21.13 247 ASP F CA 1
ATOM 16032 C C . ASP F 1 248 ? -58.370 -11.564 10.600 1.00 21.30 247 ASP F C 1
ATOM 16033 O O . ASP F 1 248 ? -59.057 -10.547 10.390 1.00 23.34 247 ASP F O 1
ATOM 16038 N N . TYR F 1 249 ? -57.110 -11.679 10.174 1.00 20.54 248 TYR F N 1
ATOM 16039 C CA . TYR F 1 249 ? -56.501 -10.619 9.374 1.00 21.57 248 TYR F CA 1
ATOM 16040 C C . TYR F 1 249 ? -57.284 -10.277 8.076 1.00 20.01 248 TYR F C 1
ATOM 16041 O O . TYR F 1 249 ? -57.533 -9.115 7.766 1.00 17.90 248 TYR F O 1
ATOM 16050 N N . TYR F 1 250 ? -57.656 -11.293 7.308 1.00 19.99 249 TYR F N 1
ATOM 16051 C CA . TYR F 1 250 ? -58.367 -11.057 6.053 1.00 19.66 249 TYR F CA 1
ATOM 16052 C C . TYR F 1 250 ? -59.813 -10.662 6.278 1.00 18.93 249 TYR F C 1
ATOM 16053 O O . TYR F 1 250 ? -60.359 -9.855 5.520 1.00 21.75 249 TYR F O 1
ATOM 16062 N N . TYR F 1 251 ? -60.428 -11.201 7.335 1.00 19.02 250 TYR F N 1
ATOM 16063 C CA . TYR F 1 251 ? -61.723 -10.729 7.734 1.00 20.94 250 TYR F CA 1
ATOM 16064 C C . TYR F 1 251 ? -61.688 -9.198 7.922 1.00 21.85 250 TYR F C 1
ATOM 16065 O O . TYR F 1 251 ? -62.482 -8.481 7.280 1.00 22.09 250 TYR F O 1
ATOM 16074 N N . GLU F 1 252 ? -60.728 -8.705 8.714 1.00 21.67 251 GLU F N 1
ATOM 16075 C CA . GLU F 1 252 ? -60.660 -7.256 9.037 1.00 23.26 251 GLU F CA 1
ATOM 16076 C C . GLU F 1 252 ? -60.291 -6.412 7.817 1.00 22.66 251 GLU F C 1
ATOM 16077 O O . GLU F 1 252 ? -60.827 -5.333 7.616 1.00 23.07 251 GLU F O 1
ATOM 16083 N N . LEU F 1 253 ? -59.377 -6.926 7.012 1.00 21.78 252 LEU F N 1
ATOM 16084 C CA . LEU F 1 253 ? -58.983 -6.303 5.745 1.00 22.27 252 LEU F CA 1
ATOM 16085 C C . LEU F 1 253 ? -60.172 -6.188 4.765 1.00 23.13 252 LEU F C 1
ATOM 16086 O O . LEU F 1 253 ? -60.371 -5.132 4.165 1.00 20.60 252 LEU F O 1
ATOM 16091 N N . ARG F 1 254 ? -60.975 -7.251 4.619 1.00 21.82 253 ARG F N 1
ATOM 16092 C CA . ARG F 1 254 ? -61.948 -7.315 3.513 1.00 22.34 253 ARG F CA 1
ATOM 16093 C C . ARG F 1 254 ? -63.433 -7.306 3.860 1.00 23.60 253 ARG F C 1
ATOM 16094 O O . ARG F 1 254 ? -64.277 -7.288 2.954 1.00 24.75 253 ARG F O 1
ATOM 16102 N N . LYS F 1 255 ? -63.768 -7.284 5.145 1.00 23.17 254 LYS F N 1
ATOM 16103 C CA . LYS F 1 255 ? -65.193 -7.280 5.564 1.00 23.29 254 LYS F CA 1
ATOM 16104 C C . LYS F 1 255 ? -66.034 -6.165 4.950 1.00 24.68 254 LYS F C 1
ATOM 16105 O O . LYS F 1 255 ? -67.237 -6.353 4.701 1.00 25.56 254 LYS F O 1
ATOM 16111 N N . ASP F 1 256 ? -65.410 -5.027 4.667 1.00 25.22 255 ASP F N 1
ATOM 16112 C CA . ASP F 1 256 ? -66.123 -3.871 4.135 1.00 25.36 255 ASP F CA 1
ATOM 16113 C C . ASP F 1 256 ? -65.961 -3.697 2.621 1.00 23.93 255 ASP F C 1
ATOM 16114 O O . ASP F 1 256 ? -66.412 -2.696 2.074 1.00 23.18 255 ASP F O 1
ATOM 16119 N N . ARG F 1 257 ? -65.408 -4.703 1.930 1.00 21.60 256 ARG F N 1
ATOM 16120 C CA . ARG F 1 257 ? -65.168 -4.594 0.494 1.00 21.18 256 ARG F CA 1
ATOM 16121 C C . ARG F 1 257 ? -66.174 -5.346 -0.365 1.00 21.49 256 ARG F C 1
ATOM 16122 O O . ARG F 1 257 ? -66.135 -5.262 -1.589 1.00 21.61 256 ARG F O 1
ATOM 16138 N N . GLY F 1 259 ? -69.328 -4.912 -0.858 1.00 22.94 258 GLY F N 1
ATOM 16139 C CA . GLY F 1 259 ? -70.170 -4.030 -1.695 1.00 21.49 258 GLY F CA 1
ATOM 16140 C C . GLY F 1 259 ? -69.491 -3.636 -2.998 1.00 22.14 258 GLY F C 1
ATOM 16141 O O . GLY F 1 259 ? -70.098 -3.665 -4.104 1.00 20.69 258 GLY F O 1
ATOM 16142 N N . GLN F 1 260 ? -68.210 -3.295 -2.891 1.00 22.56 259 GLN F N 1
ATOM 16143 C CA . GLN F 1 260 ? -67.469 -2.877 -4.079 1.00 24.25 259 GLN F CA 1
ATOM 16144 C C . GLN F 1 260 ? -67.201 -4.073 -5.029 1.00 23.55 259 GLN F C 1
ATOM 16145 O O . GLN F 1 260 ? -67.242 -3.911 -6.253 1.00 20.43 259 GLN F O 1
ATOM 16151 N N . TYR F 1 261 ? -66.992 -5.262 -4.463 1.00 21.23 260 TYR F N 1
ATOM 16152 C CA . TYR F 1 261 ? -66.844 -6.482 -5.285 1.00 20.38 260 TYR F CA 1
ATOM 16153 C C . TYR F 1 261 ? -68.117 -6.789 -6.038 1.00 19.71 260 TYR F C 1
ATOM 16154 O O . TYR F 1 261 ? -68.101 -7.220 -7.207 1.00 20.98 260 TYR F O 1
ATOM 16163 N N . TYR F 1 262 ? -69.228 -6.506 -5.367 1.00 20.15 261 TYR F N 1
ATOM 16164 C CA . TYR F 1 262 ? -70.557 -6.650 -5.921 1.00 20.43 261 TYR F CA 1
ATOM 16165 C C . TYR F 1 262 ? -70.860 -5.698 -7.095 1.00 21.58 261 TYR F C 1
ATOM 16166 O O . TYR F 1 262 ? -71.284 -6.154 -8.167 1.00 20.34 261 TYR F O 1
ATOM 16175 N N . GLU F 1 263 ? -70.638 -4.396 -6.914 1.00 21.99 262 GLU F N 1
ATOM 16176 C CA . GLU F 1 263 ? -70.831 -3.438 -8.021 1.00 22.13 262 GLU F CA 1
ATOM 16177 C C . GLU F 1 263 ? -69.941 -3.836 -9.235 1.00 21.01 262 GLU F C 1
ATOM 16178 O O . GLU F 1 263 ? -70.363 -3.817 -10.406 1.00 20.66 262 GLU F O 1
ATOM 16184 N N . GLN F 1 264 ? -68.707 -4.214 -8.935 1.00 20.51 263 GLN F N 1
ATOM 16185 C CA . GLN F 1 264 ? -67.741 -4.591 -9.977 1.00 20.42 263 GLN F CA 1
ATOM 16186 C C . GLN F 1 264 ? -68.126 -5.872 -10.730 1.00 21.55 263 GLN F C 1
ATOM 16187 O O . GLN F 1 264 ? -68.055 -5.945 -11.974 1.00 21.36 263 GLN F O 1
ATOM 16193 N N . ALA F 1 265 ? -68.582 -6.875 -9.984 1.00 21.74 264 ALA F N 1
ATOM 16194 C CA . ALA F 1 265 ? -69.175 -8.062 -10.604 1.00 20.24 264 ALA F CA 1
ATOM 16195 C C . ALA F 1 265 ? -70.292 -7.648 -11.561 1.00 20.27 264 ALA F C 1
ATOM 16196 O O . ALA F 1 265 ? -70.438 -8.231 -12.633 1.00 19.89 264 ALA F O 1
ATOM 16198 N N . LYS F 1 266 ? -71.105 -6.663 -11.173 1.00 20.88 265 LYS F N 1
ATOM 16199 C CA . LYS F 1 266 ? -72.222 -6.222 -12.018 1.00 21.55 265 LYS F CA 1
ATOM 16200 C C . LYS F 1 266 ? -71.751 -5.558 -13.309 1.00 22.58 265 LYS F C 1
ATOM 16201 O O . LYS F 1 266 ? -72.276 -5.860 -14.393 1.00 22.42 265 LYS F O 1
ATOM 16207 N N . GLN F 1 267 ? -70.752 -4.687 -13.220 1.00 23.82 266 GLN F N 1
ATOM 16208 C CA A GLN F 1 267 ? -70.201 -4.039 -14.406 0.50 24.39 266 GLN F CA 1
ATOM 16209 C CA B GLN F 1 267 ? -70.242 -4.035 -14.427 0.50 24.86 266 GLN F CA 1
ATOM 16210 C C . GLN F 1 267 ? -69.615 -5.065 -15.360 1.00 24.02 266 GLN F C 1
ATOM 16211 O O . GLN F 1 267 ? -69.822 -4.992 -16.559 1.00 22.74 266 GLN F O 1
ATOM 16222 N N . LEU F 1 268 ? -68.864 -6.007 -14.799 1.00 23.61 267 LEU F N 1
ATOM 16223 C CA . LEU F 1 268 ? -68.185 -7.027 -15.601 1.00 23.55 267 LEU F CA 1
ATOM 16224 C C . LEU F 1 268 ? -69.200 -7.905 -16.317 1.00 21.99 267 LEU F C 1
ATOM 16225 O O . LEU F 1 268 ? -69.026 -8.189 -17.488 1.00 23.01 267 LEU F O 1
ATOM 16230 N N . ALA F 1 269 ? -70.262 -8.325 -15.626 1.00 20.98 268 ALA F N 1
ATOM 16231 C CA . ALA F 1 269 ? -71.242 -9.181 -16.250 1.00 21.60 268 ALA F CA 1
ATOM 16232 C C . ALA F 1 269 ? -71.865 -8.456 -17.439 1.00 23.14 268 ALA F C 1
ATOM 16233 O O . ALA F 1 269 ? -72.041 -9.040 -18.508 1.00 22.05 268 ALA F O 1
ATOM 16235 N N . GLU F 1 270 ? -72.222 -7.197 -17.219 1.00 23.61 269 GLU F N 1
ATOM 16236 C CA . GLU F 1 270 ? -72.790 -6.329 -18.240 1.00 25.56 269 GLU F CA 1
ATOM 16237 C C . GLU F 1 270 ? -71.893 -6.296 -19.496 1.00 24.53 269 GLU F C 1
ATOM 16238 O O . GLU F 1 270 ? -72.355 -6.536 -20.624 1.00 26.17 269 GLU F O 1
ATOM 16244 N N . GLN F 1 271 ? -70.599 -6.078 -19.292 1.00 24.03 270 GLN F N 1
ATOM 16245 C CA . GLN F 1 271 ? -69.616 -6.116 -20.384 1.00 23.62 270 GLN F CA 1
ATOM 16246 C C . GLN F 1 271 ? -69.543 -7.487 -21.079 1.00 25.29 270 GLN F C 1
ATOM 16247 O O . GLN F 1 271 ? -69.635 -7.588 -22.299 1.00 25.31 270 GLN F O 1
ATOM 16253 N N . PHE F 1 272 ? -69.448 -8.558 -20.296 1.00 24.39 271 PHE F N 1
ATOM 16254 C CA . PHE F 1 272 ? -69.399 -9.884 -20.878 1.00 21.93 271 PHE F CA 1
ATOM 16255 C C . PHE F 1 272 ? -70.700 -10.163 -21.632 1.00 22.30 271 PHE F C 1
ATOM 16256 O O . PHE F 1 272 ? -70.682 -10.659 -22.746 1.00 20.89 271 PHE F O 1
ATOM 16264 N N . ASN F 1 273 ? -71.839 -9.805 -21.058 1.00 22.11 272 ASN F N 1
ATOM 16265 C CA . ASN F 1 273 ? -73.097 -10.107 -21.724 1.00 22.62 272 ASN F CA 1
ATOM 16266 C C . ASN F 1 273 ? -73.246 -9.376 -23.057 1.00 25.43 272 ASN F C 1
ATOM 16267 O O . ASN F 1 273 ? -73.998 -9.831 -23.891 1.00 24.73 272 ASN F O 1
ATOM 16272 N N . ALA F 1 274 ? -72.529 -8.269 -23.248 1.00 27.38 273 ALA F N 1
ATOM 16273 C CA . ALA F 1 274 ? -72.633 -7.484 -24.482 1.00 29.12 273 ALA F CA 1
ATOM 16274 C C . ALA F 1 274 ? -71.849 -8.140 -25.619 1.00 30.37 273 ALA F C 1
ATOM 16275 O O . ALA F 1 274 ? -72.047 -7.796 -26.776 1.00 30.94 273 ALA F O 1
ATOM 16277 N N . LEU F 1 275 ? -70.964 -9.084 -25.299 1.00 29.62 274 LEU F N 1
ATOM 16278 C CA . LEU F 1 275 ? -70.225 -9.815 -26.318 1.00 29.01 274 LEU F CA 1
ATOM 16279 C C . LEU F 1 275 ? -71.118 -10.873 -26.981 1.00 29.33 274 LEU F C 1
ATOM 16280 O O . LEU F 1 275 ? -71.838 -11.598 -26.293 1.00 28.26 274 LEU F O 1
ATOM 16285 N N . PRO F 1 276 ? -71.086 -10.967 -28.325 1.00 30.25 275 PRO F N 1
ATOM 16286 C CA . PRO F 1 276 ? -71.922 -11.992 -28.954 1.00 29.91 275 PRO F CA 1
ATOM 16287 C C . PRO F 1 276 ? -71.297 -13.387 -28.734 1.00 27.01 275 PRO F C 1
ATOM 16288 O O . PRO F 1 276 ? -70.075 -13.538 -28.744 1.00 28.26 275 PRO F O 1
ATOM 16292 N N . GLY F 1 277 ? -72.146 -14.375 -28.476 1.00 27.24 276 GLY F N 1
ATOM 16293 C CA . GLY F 1 277 ? -71.705 -15.729 -28.143 1.00 27.96 276 GLY F CA 1
ATOM 16294 C C . GLY F 1 277 ? -71.225 -15.891 -26.689 1.00 27.12 276 GLY F C 1
ATOM 16295 O O . GLY F 1 277 ? -70.595 -16.902 -26.337 1.00 25.70 276 GLY F O 1
ATOM 16296 N N . VAL F 1 278 ? -71.481 -14.872 -25.857 1.00 26.42 277 VAL F N 1
ATOM 16297 C CA . VAL F 1 278 ? -71.080 -14.896 -24.461 1.00 23.65 277 VAL F CA 1
ATOM 16298 C C . VAL F 1 278 ? -72.258 -14.440 -23.633 1.00 24.09 277 VAL F C 1
ATOM 16299 O O . VAL F 1 278 ? -72.980 -13.536 -24.033 1.00 23.59 277 VAL F O 1
ATOM 16303 N N . HIS F 1 279 ? -72.483 -15.083 -22.489 1.00 19.97 278 HIS F N 1
ATOM 16304 C CA . HIS F 1 279 ? -73.417 -14.544 -21.511 1.00 21.01 278 HIS F CA 1
ATOM 16305 C C . HIS F 1 279 ? -73.057 -15.034 -20.118 1.00 20.51 278 HIS F C 1
ATOM 16306 O O . HIS F 1 279 ? -72.193 -15.913 -19.948 1.00 21.55 278 HIS F O 1
ATOM 16313 N N . THR F 1 280 ? -73.706 -14.441 -19.127 1.00 21.31 279 THR F N 1
ATOM 16314 C CA . THR F 1 280 ? -73.466 -14.797 -17.734 1.00 21.32 279 THR F CA 1
ATOM 16315 C C . THR F 1 280 ? -74.686 -15.442 -17.124 1.00 22.03 279 THR F C 1
ATOM 16316 O O . THR F 1 280 ? -75.805 -15.200 -17.561 1.00 21.07 279 THR F O 1
ATOM 16320 N N . THR F 1 281 ? -74.471 -16.281 -16.113 1.00 23.62 280 THR F N 1
ATOM 16321 C CA . THR F 1 281 ? -75.583 -16.858 -15.366 1.00 23.97 280 THR F CA 1
ATOM 16322 C C . THR F 1 281 ? -75.237 -16.673 -13.887 1.00 22.77 280 THR F C 1
ATOM 16323 O O . THR F 1 281 ? -74.183 -17.122 -13.458 1.00 25.03 280 THR F O 1
ATOM 16327 N N . PRO F 1 282 ? -76.068 -15.928 -13.121 1.00 22.36 281 PRO F N 1
ATOM 16328 C CA . PRO F 1 282 ? -77.284 -15.271 -13.591 1.00 21.77 281 PRO F CA 1
ATOM 16329 C C . PRO F 1 282 ? -76.915 -14.084 -14.493 1.00 21.75 281 PRO F C 1
ATOM 16330 O O . PRO F 1 282 ? -75.767 -13.672 -14.516 1.00 20.43 281 PRO F O 1
ATOM 16334 N N . GLU F 1 283 ? -77.883 -13.545 -15.218 1.00 22.02 282 GLU F N 1
ATOM 16335 C CA . GLU F 1 283 ? -77.643 -12.398 -16.094 1.00 22.12 282 GLU F CA 1
ATOM 16336 C C . GLU F 1 283 ? -77.111 -11.189 -15.313 1.00 20.06 282 GLU F C 1
ATOM 16337 O O . GLU F 1 283 ? -76.129 -10.539 -15.726 1.00 21.27 282 GLU F O 1
ATOM 16343 N N . VAL F 1 284 ? -77.738 -10.910 -14.177 1.00 20.75 283 VAL F N 1
ATOM 16344 C CA . VAL F 1 284 ? -77.252 -9.862 -13.275 1.00 21.18 283 VAL F CA 1
ATOM 16345 C C . VAL F 1 284 ? -76.818 -10.443 -11.929 1.00 20.10 283 VAL F C 1
ATOM 16346 O O . VAL F 1 284 ? -77.656 -10.941 -11.187 1.00 20.68 283 VAL F O 1
ATOM 16350 N N . PRO F 1 285 ? -75.509 -10.346 -11.601 1.00 20.48 284 PRO F N 1
ATOM 16351 C CA . PRO F 1 285 ? -75.016 -10.890 -10.348 1.00 19.92 284 PRO F CA 1
ATOM 16352 C C . PRO F 1 285 ? -75.692 -10.323 -9.102 1.00 21.47 284 PRO F C 1
ATOM 16353 O O . PRO F 1 285 ? -75.963 -9.108 -9.028 1.00 21.04 284 PRO F O 1
ATOM 16357 N N . VAL F 1 286 ? -75.923 -11.192 -8.124 1.00 21.38 285 VAL F N 1
ATOM 16358 C CA . VAL F 1 286 ? -76.475 -10.771 -6.843 1.00 20.76 285 VAL F CA 1
ATOM 16359 C C . VAL F 1 286 ? -75.365 -10.755 -5.800 1.00 21.12 285 VAL F C 1
ATOM 16360 O O . VAL F 1 286 ? -75.619 -10.714 -4.606 1.00 21.14 285 VAL F O 1
ATOM 16364 N N . SER F 1 287 ? -74.122 -10.742 -6.279 1.00 20.70 286 SER F N 1
ATOM 16365 C CA . SER F 1 287 ? -72.975 -10.869 -5.431 1.00 19.76 286 SER F CA 1
ATOM 16366 C C . SER F 1 287 ? -71.775 -10.608 -6.325 1.00 20.18 286 SER F C 1
ATOM 16367 O O . SER F 1 287 ? -71.932 -10.171 -7.482 1.00 20.28 286 SER F O 1
ATOM 16370 N N . ASN F 1 288 ? -70.607 -10.912 -5.778 1.00 18.61 287 ASN F N 1
ATOM 16371 C CA . ASN F 1 288 ? -69.357 -10.767 -6.458 1.00 17.97 287 ASN F CA 1
ATOM 16372 C C . ASN F 1 288 ? -69.095 -11.861 -7.509 1.00 18.51 287 ASN F C 1
ATOM 16373 O O . ASN F 1 288 ? -68.046 -11.832 -8.144 1.00 19.60 287 ASN F O 1
ATOM 16386 N N . PHE F 1 290 ? -70.394 -14.908 -10.641 1.00 15.27 289 PHE F N 1
ATOM 16387 C CA . PHE F 1 290 ? -71.268 -15.371 -11.683 1.00 15.39 289 PHE F CA 1
ATOM 16388 C C . PHE F 1 290 ? -70.514 -16.393 -12.511 1.00 17.06 289 PHE F C 1
ATOM 16389 O O . PHE F 1 290 ? -69.276 -16.516 -12.386 1.00 16.88 289 PHE F O 1
ATOM 16397 N N . HIS F 1 291 ? -71.256 -17.138 -13.320 1.00 16.60 290 HIS F N 1
ATOM 16398 C CA . HIS F 1 291 ? -70.655 -18.030 -14.285 1.00 17.54 290 HIS F CA 1
ATOM 16399 C C . HIS F 1 291 ? -70.723 -17.360 -15.622 1.00 18.28 290 HIS F C 1
ATOM 16400 O O . HIS F 1 291 ? -71.722 -16.695 -15.952 1.00 19.59 290 HIS F O 1
ATOM 16407 N N . LEU F 1 292 ? -69.647 -17.551 -16.378 1.00 17.64 291 LEU F N 1
ATOM 16408 C CA . LEU F 1 292 ? -69.440 -16.936 -17.675 1.00 18.01 291 LEU F CA 1
ATOM 16409 C C . LEU F 1 292 ? -69.482 -18.091 -18.693 1.00 19.41 291 LEU F C 1
ATOM 16410 O O . LEU F 1 292 ? -68.790 -19.105 -18.508 1.00 19.02 291 LEU F O 1
ATOM 16415 N N . HIS F 1 293 ? -70.359 -17.974 -19.699 1.00 18.79 292 HIS F N 1
ATOM 16416 C CA . HIS F 1 293 ? -70.645 -19.054 -20.645 1.00 20.38 292 HIS F CA 1
ATOM 16417 C C . HIS F 1 293 ? -70.253 -18.581 -22.060 1.00 20.70 292 HIS F C 1
ATOM 16418 O O . HIS F 1 293 ? -70.631 -17.478 -22.494 1.00 20.39 292 HIS F O 1
ATOM 16425 N N . PHE F 1 294 ? -69.523 -19.418 -22.758 1.00 20.67 293 PHE F N 1
ATOM 16426 C CA . PHE F 1 294 ? -69.124 -19.155 -24.115 1.00 21.42 293 PHE F CA 1
ATOM 16427 C C . PHE F 1 294 ? -69.737 -20.235 -25.014 1.00 22.89 293 PHE F C 1
ATOM 16428 O O . PHE F 1 294 ? -69.446 -21.419 -24.803 1.00 21.76 293 PHE F O 1
ATOM 16436 N N . ASP F 1 295 ? -70.534 -19.830 -26.025 1.00 23.01 294 ASP F N 1
ATOM 16437 C CA A ASP F 1 295 ? -71.018 -20.749 -27.082 0.50 23.04 294 ASP F CA 1
ATOM 16438 C CA B ASP F 1 295 ? -71.023 -20.771 -27.037 0.50 22.01 294 ASP F CA 1
ATOM 16439 C C . ASP F 1 295 ? -69.842 -21.499 -27.708 1.00 23.30 294 ASP F C 1
ATOM 16440 O O . ASP F 1 295 ? -68.828 -20.906 -28.055 1.00 23.85 294 ASP F O 1
ATOM 16449 N N . GLY F 1 296 ? -69.980 -22.798 -27.878 1.00 23.49 295 GLY F N 1
ATOM 16450 C CA . GLY F 1 296 ? -68.900 -23.617 -28.418 1.00 24.07 295 GLY F CA 1
ATOM 16451 C C . GLY F 1 296 ? -68.256 -24.413 -27.292 1.00 24.40 295 GLY F C 1
ATOM 16452 O O . GLY F 1 296 ? -68.752 -24.448 -26.169 1.00 27.53 295 GLY F O 1
ATOM 16453 N N . GLN F 1 297 ? -67.148 -25.064 -27.585 1.00 23.02 296 GLN F N 1
ATOM 16454 C CA . GLN F 1 297 ? -66.515 -25.946 -26.624 1.00 22.68 296 GLN F CA 1
ATOM 16455 C C . GLN F 1 297 ? -65.140 -25.387 -26.350 1.00 22.36 296 GLN F C 1
ATOM 16456 O O . GLN F 1 297 ? -64.720 -24.414 -26.987 1.00 22.23 296 GLN F O 1
ATOM 16462 N N . ALA F 1 298 ? -64.427 -25.972 -25.405 1.00 21.46 297 ALA F N 1
ATOM 16463 C CA . ALA F 1 298 ? -63.111 -25.454 -25.010 1.00 21.95 297 ALA F CA 1
ATOM 16464 C C . ALA F 1 298 ? -62.125 -25.434 -26.170 1.00 23.40 297 ALA F C 1
ATOM 16465 O O . ALA F 1 298 ? -61.317 -24.524 -26.290 1.00 23.22 297 ALA F O 1
ATOM 16467 N N . ALA F 1 299 ? -62.178 -26.445 -27.023 1.00 21.62 298 ALA F N 1
ATOM 16468 C CA . ALA F 1 299 ? -61.251 -26.509 -28.155 1.00 22.60 298 ALA F CA 1
ATOM 16469 C C . ALA F 1 299 ? -61.416 -25.316 -29.114 1.00 22.14 298 ALA F C 1
ATOM 16470 O O . ALA F 1 299 ? -60.449 -24.917 -29.749 1.00 22.74 298 ALA F O 1
ATOM 16472 N N . ASP F 1 300 ? -62.622 -24.746 -29.170 1.00 22.57 299 ASP F N 1
ATOM 16473 C CA . ASP F 1 300 ? -62.926 -23.590 -30.025 1.00 24.56 299 ASP F CA 1
ATOM 16474 C C . ASP F 1 300 ? -62.581 -22.250 -29.329 1.00 24.27 299 ASP F C 1
ATOM 16475 O O . ASP F 1 300 ? -62.131 -21.315 -29.953 1.00 21.35 299 ASP F O 1
ATOM 16480 N N . ILE F 1 301 ? -62.841 -22.173 -28.026 1.00 23.68 300 ILE F N 1
ATOM 16481 C CA . ILE F 1 301 ? -62.847 -20.905 -27.319 1.00 22.96 300 ILE F CA 1
ATOM 16482 C C . ILE F 1 301 ? -61.497 -20.620 -26.680 1.00 24.18 300 ILE F C 1
ATOM 16483 O O . ILE F 1 301 ? -61.064 -19.477 -26.671 1.00 24.28 300 ILE F O 1
ATOM 16488 N N . SER F 1 302 ? -60.836 -21.657 -26.157 1.00 22.92 301 SER F N 1
ATOM 16489 C CA . SER F 1 302 ? -59.530 -21.523 -25.524 1.00 24.59 301 SER F CA 1
ATOM 16490 C C . SER F 1 302 ? -58.459 -20.769 -26.359 1.00 24.63 301 SER F C 1
ATOM 16491 O O . SER F 1 302 ? -57.732 -19.968 -25.802 1.00 23.69 301 SER F O 1
ATOM 16494 N N . PRO F 1 303 ? -58.371 -21.020 -27.681 1.00 24.56 302 PRO F N 1
ATOM 16495 C CA . PRO F 1 303 ? -57.352 -20.302 -28.452 1.00 26.08 302 PRO F CA 1
ATOM 16496 C C . PRO F 1 303 ? -57.638 -18.795 -28.544 1.00 26.63 302 PRO F C 1
ATOM 16497 O O . PRO F 1 303 ? -56.707 -18.007 -28.654 1.00 28.20 302 PRO F O 1
ATOM 16501 N N . LYS F 1 304 ? -58.912 -18.420 -28.467 1.00 26.10 303 LYS F N 1
ATOM 16502 C CA . LYS F 1 304 ? -59.324 -17.016 -28.514 1.00 27.55 303 LYS F CA 1
ATOM 16503 C C . LYS F 1 304 ? -58.890 -16.306 -27.241 1.00 28.23 303 LYS F C 1
ATOM 16504 O O . LYS F 1 304 ? -58.339 -15.216 -27.297 1.00 26.19 303 LYS F O 1
ATOM 16510 N N . LEU F 1 305 ? -59.144 -16.945 -26.094 1.00 27.37 304 LEU F N 1
ATOM 16511 C CA . LEU F 1 305 ? -58.775 -16.392 -24.798 1.00 26.94 304 LEU F CA 1
ATOM 16512 C C . LEU F 1 305 ? -57.273 -16.494 -24.516 1.00 28.02 304 LEU F C 1
ATOM 16513 O O . LEU F 1 305 ? -56.727 -15.695 -23.775 1.00 27.09 304 LEU F O 1
ATOM 16518 N N . GLU F 1 306 ? -56.616 -17.501 -25.079 1.00 27.89 305 GLU F N 1
ATOM 16519 C CA . GLU F 1 306 ? -55.157 -17.655 -24.942 1.00 28.27 305 GLU F CA 1
ATOM 16520 C C . GLU F 1 306 ? -54.439 -16.443 -25.560 1.00 28.02 305 GLU F C 1
ATOM 16521 O O . GLU F 1 306 ? -53.522 -15.846 -24.968 1.00 28.04 305 GLU F O 1
ATOM 16527 N N . GLN F 1 307 ? -54.873 -16.088 -26.753 1.00 28.83 306 GLN F N 1
ATOM 16528 C CA . GLN F 1 307 ? -54.242 -15.007 -27.500 1.00 31.01 306 GLN F CA 1
ATOM 16529 C C . GLN F 1 307 ? -54.545 -13.642 -26.846 1.00 31.10 306 GLN F C 1
ATOM 16530 O O . GLN F 1 307 ? -53.640 -12.819 -26.661 1.00 29.60 306 GLN F O 1
ATOM 16536 N N . VAL F 1 308 ? -55.804 -13.424 -26.461 1.00 29.36 307 VAL F N 1
ATOM 16537 C CA . VAL F 1 308 ? -56.160 -12.211 -25.698 1.00 28.45 307 VAL F CA 1
ATOM 16538 C C . VAL F 1 308 ? -55.248 -12.032 -24.446 1.00 28.31 307 VAL F C 1
ATOM 16539 O O . VAL F 1 308 ? -54.695 -10.946 -24.206 1.00 28.29 307 VAL F O 1
ATOM 16543 N N . GLN F 1 309 ? -55.032 -13.110 -23.695 1.00 26.88 308 GLN F N 1
ATOM 16544 C CA . GLN F 1 309 ? -54.313 -13.045 -22.415 1.00 27.62 308 GLN F CA 1
ATOM 16545 C C . GLN F 1 309 ? -52.782 -12.935 -22.604 1.00 30.18 308 GLN F C 1
ATOM 16546 O O . GLN F 1 309 ? -52.099 -12.262 -21.829 1.00 28.80 308 GLN F O 1
ATOM 16552 N N . GLU F 1 310 ? -52.283 -13.593 -23.649 1.00 32.67 309 GLU F N 1
ATOM 16553 C CA . GLU F 1 310 ? -50.890 -13.464 -24.098 1.00 34.33 309 GLU F CA 1
ATOM 16554 C C . GLU F 1 310 ? -50.607 -12.063 -24.638 1.00 32.38 309 GLU F C 1
ATOM 16555 O O . GLU F 1 310 ? -49.612 -11.472 -24.270 1.00 34.51 309 GLU F O 1
ATOM 16561 N N . GLU F 1 311 ? -51.511 -11.513 -25.454 1.00 32.31 310 GLU F N 1
ATOM 16562 C CA . GLU F 1 311 ? -51.298 -10.184 -26.024 1.00 32.12 310 GLU F CA 1
ATOM 16563 C C . GLU F 1 311 ? -51.531 -9.029 -25.050 1.00 32.82 310 GLU F C 1
ATOM 16564 O O . GLU F 1 311 ? -50.933 -7.968 -25.242 1.00 32.55 310 GLU F O 1
ATOM 16570 N N . THR F 1 312 ? -52.393 -9.209 -24.041 1.00 30.05 311 THR F N 1
ATOM 16571 C CA . THR F 1 312 ? -52.767 -8.098 -23.140 1.00 28.51 311 THR F CA 1
ATOM 16572 C C . THR F 1 312 ? -52.207 -8.138 -21.753 1.00 28.44 311 THR F C 1
ATOM 16573 O O . THR F 1 312 ? -52.201 -7.115 -21.106 1.00 28.41 311 THR F O 1
ATOM 16577 N N . GLY F 1 313 ? -51.793 -9.308 -21.262 1.00 27.57 312 GLY F N 1
ATOM 16578 C CA . GLY F 1 313 ? -51.340 -9.451 -19.884 1.00 26.49 312 GLY F CA 1
ATOM 16579 C C . GLY F 1 313 ? -52.473 -9.349 -18.842 1.00 26.78 312 GLY F C 1
ATOM 16580 O O . GLY F 1 313 ? -52.194 -9.286 -17.636 1.00 27.11 312 GLY F O 1
ATOM 16581 N N . LEU F 1 314 ? -53.732 -9.306 -19.308 1.00 25.84 313 LEU F N 1
ATOM 16582 C CA . LEU F 1 314 ? -54.924 -9.278 -18.435 1.00 24.54 313 LEU F CA 1
ATOM 16583 C C . LEU F 1 314 ? -55.606 -10.644 -18.468 1.00 23.14 313 LEU F C 1
ATOM 16584 O O . LEU F 1 314 ? -55.852 -11.190 -19.538 1.00 23.29 313 LEU F O 1
ATOM 16589 N N . GLY F 1 315 ? -55.932 -11.160 -17.288 1.00 23.34 314 GLY F N 1
ATOM 16590 C CA . GLY F 1 315 ? -56.488 -12.490 -17.132 1.00 23.43 314 GLY F CA 1
ATOM 16591 C C . GLY F 1 315 ? -57.984 -12.396 -16.983 1.00 22.98 314 GLY F C 1
ATOM 16592 O O . GLY F 1 315 ? -58.487 -11.920 -15.958 1.00 23.38 314 GLY F O 1
ATOM 16593 N N . PHE F 1 316 ? -58.695 -12.808 -18.012 1.00 20.87 315 PHE F N 1
ATOM 16594 C CA . PHE F 1 316 ? -60.160 -12.878 -17.960 1.00 20.97 315 PHE F CA 1
ATOM 16595 C C . PHE F 1 316 ? -60.673 -14.217 -17.468 1.00 21.22 315 PHE F C 1
ATOM 16596 O O . PHE F 1 316 ? -61.642 -14.245 -16.714 1.00 21.20 315 PHE F O 1
ATOM 16604 N N . VAL F 1 317 ? -60.035 -15.294 -17.940 1.00 21.11 316 VAL F N 1
ATOM 16605 C CA . VAL F 1 317 ? -60.488 -16.684 -17.726 1.00 21.35 316 VAL F CA 1
ATOM 16606 C C . VAL F 1 317 ? -59.282 -17.600 -17.474 1.00 21.19 316 VAL F C 1
ATOM 16607 O O . VAL F 1 317 ? -58.378 -17.730 -18.336 1.00 23.07 316 VAL F O 1
ATOM 16611 N N . GLY F 1 318 ? -59.258 -18.212 -16.299 1.00 22.36 317 GLY F N 1
ATOM 16612 C CA . GLY F 1 318 ? -58.220 -19.181 -15.958 1.00 22.30 317 GLY F CA 1
ATOM 16613 C C . GLY F 1 318 ? -58.477 -20.628 -16.392 1.00 22.36 317 GLY F C 1
ATOM 16614 O O . GLY F 1 318 ? -57.536 -21.418 -16.424 1.00 24.59 317 GLY F O 1
ATOM 16615 N N . TYR F 1 319 ? -59.710 -20.989 -16.727 1.00 20.61 318 TYR F N 1
ATOM 16616 C CA . TYR F 1 319 ? -60.013 -22.381 -17.075 1.00 20.42 318 TYR F CA 1
ATOM 16617 C C . TYR F 1 319 ? -61.387 -22.405 -17.691 1.00 20.76 318 TYR F C 1
ATOM 16618 O O . TYR F 1 319 ? -62.182 -21.482 -17.497 1.00 19.80 318 TYR F O 1
ATOM 16627 N N . LEU F 1 320 ? -61.656 -23.458 -18.448 1.00 20.66 319 LEU F N 1
ATOM 16628 C CA . LEU F 1 320 ? -62.978 -23.721 -18.983 1.00 21.09 319 LEU F CA 1
ATOM 16629 C C . LEU F 1 320 ? -63.450 -25.112 -18.568 1.00 21.59 319 LEU F C 1
ATOM 16630 O O . LEU F 1 320 ? -62.632 -26.015 -18.430 1.00 23.49 319 LEU F O 1
ATOM 16635 N N . VAL F 1 321 ? -64.751 -25.249 -18.308 1.00 20.11 320 VAL F N 1
ATOM 16636 C CA . VAL F 1 321 ? -65.395 -26.548 -18.171 1.00 21.41 320 VAL F CA 1
ATOM 16637 C C . VAL F 1 321 ? -66.335 -26.740 -19.372 1.00 20.60 320 VAL F C 1
ATOM 16638 O O . VAL F 1 321 ? -67.162 -25.885 -19.602 1.00 21.27 320 VAL F O 1
ATOM 16642 N N . ASP F 1 322 ? -66.215 -27.841 -20.130 1.00 19.89 321 ASP F N 1
ATOM 16643 C CA . ASP F 1 322 ? -67.078 -28.088 -21.307 1.00 20.34 321 ASP F CA 1
ATOM 16644 C C . ASP F 1 322 ? -68.440 -28.621 -20.865 1.00 21.88 321 ASP F C 1
ATOM 16645 O O . ASP F 1 322 ? -68.522 -29.496 -20.037 1.00 18.84 321 ASP F O 1
ATOM 16650 N N . LYS F 1 323 ? -69.498 -28.089 -21.465 1.00 20.65 322 LYS F N 1
ATOM 16651 C CA . LYS F 1 323 ? -70.863 -28.527 -21.190 1.00 21.48 322 LYS F CA 1
ATOM 16652 C C . LYS F 1 323 ? -71.510 -28.768 -22.557 1.00 21.22 322 LYS F C 1
ATOM 16653 O O . LYS F 1 323 ? -70.785 -28.824 -23.569 1.00 20.16 322 LYS F O 1
ATOM 16659 N N . ASP F 1 324 ? -72.842 -28.854 -22.607 1.00 21.53 323 ASP F N 1
ATOM 16660 C CA A ASP F 1 324 ? -73.528 -29.191 -23.865 0.50 22.09 323 ASP F CA 1
ATOM 16661 C CA B ASP F 1 324 ? -73.584 -29.179 -23.821 0.50 21.31 323 ASP F CA 1
ATOM 16662 C C . ASP F 1 324 ? -73.708 -27.987 -24.796 1.00 23.18 323 ASP F C 1
ATOM 16663 O O . ASP F 1 324 ? -74.718 -27.288 -24.764 1.00 23.81 323 ASP F O 1
ATOM 16672 N N . GLY F 1 325 ? -72.719 -27.768 -25.665 1.00 23.70 324 GLY F N 1
ATOM 16673 C CA . GLY F 1 325 ? -72.759 -26.690 -26.658 1.00 23.99 324 GLY F CA 1
ATOM 16674 C C . GLY F 1 325 ? -72.111 -25.387 -26.219 1.00 23.78 324 GLY F C 1
ATOM 16675 O O . GLY F 1 325 ? -71.951 -24.469 -27.016 1.00 23.30 324 GLY F O 1
ATOM 16676 N N . TYR F 1 326 ? -71.734 -25.309 -24.946 1.00 23.40 325 TYR F N 1
ATOM 16677 C CA . TYR F 1 326 ? -71.031 -24.152 -24.412 1.00 22.89 325 TYR F CA 1
ATOM 16678 C C . TYR F 1 326 ? -69.956 -24.631 -23.454 1.00 21.32 325 TYR F C 1
ATOM 16679 O O . TYR F 1 326 ? -69.879 -25.822 -23.153 1.00 20.38 325 TYR F O 1
ATOM 16688 N N . CYS F 1 327 ? -69.100 -23.719 -23.036 1.00 19.07 326 CYS F N 1
ATOM 16689 C CA . CYS F 1 327 ? -68.172 -23.995 -21.955 1.00 19.17 326 CYS F CA 1
ATOM 16690 C C . CYS F 1 327 ? -68.256 -22.853 -20.954 1.00 20.99 326 CYS F C 1
ATOM 16691 O O . CYS F 1 327 ? -68.760 -21.773 -21.294 1.00 19.78 326 CYS F O 1
ATOM 16694 N N . SER F 1 328 ? -67.793 -23.098 -19.723 1.00 21.88 327 SER F N 1
ATOM 16695 C CA . SER F 1 328 ? -67.949 -22.123 -18.639 1.00 20.19 327 SER F CA 1
ATOM 16696 C C . SER F 1 328 ? -66.755 -21.964 -17.732 1.00 21.51 327 SER F C 1
ATOM 16697 O O . SER F 1 328 ? -65.871 -22.796 -17.674 1.00 19.72 327 SER F O 1
ATOM 16700 N N . THR F 1 329 ? -66.766 -20.850 -17.018 1.00 19.68 328 THR F N 1
ATOM 16701 C CA . THR F 1 329 ? -65.808 -20.570 -15.985 1.00 17.82 328 THR F CA 1
ATOM 16702 C C . THR F 1 329 ? -66.521 -19.786 -14.927 1.00 18.34 328 THR F C 1
ATOM 16703 O O . THR F 1 329 ? -67.530 -19.192 -15.206 1.00 16.98 328 THR F O 1
ATOM 16707 N N . GLU F 1 330 ? -66.014 -19.828 -13.702 1.00 18.54 329 GLU F N 1
ATOM 16708 C CA . GLU F 1 330 ? -66.605 -19.069 -12.601 1.00 19.24 329 GLU F CA 1
ATOM 16709 C C . GLU F 1 330 ? -65.794 -17.820 -12.270 1.00 19.37 329 GLU F C 1
ATOM 16710 O O . GLU F 1 330 ? -64.593 -17.921 -12.036 1.00 18.47 329 GLU F O 1
ATOM 16716 N N . ILE F 1 331 ? -66.440 -16.656 -12.254 1.00 19.03 330 ILE F N 1
ATOM 16717 C CA . ILE F 1 331 ? -65.758 -15.402 -11.878 1.00 20.47 330 ILE F CA 1
ATOM 16718 C C . ILE F 1 331 ? -66.222 -15.008 -10.460 1.00 19.47 330 ILE F C 1
ATOM 16719 O O . ILE F 1 331 ? -67.412 -15.093 -10.135 1.00 18.68 330 ILE F O 1
ATOM 16724 N N . SER F 1 332 ? -65.259 -14.647 -9.611 1.00 18.66 331 SER F N 1
ATOM 16725 C CA . SER F 1 332 ? -65.555 -14.194 -8.241 1.00 19.89 331 SER F CA 1
ATOM 16726 C C . SER F 1 332 ? -64.660 -12.978 -7.982 1.00 19.09 331 SER F C 1
ATOM 16727 O O . SER F 1 332 ? -63.472 -13.134 -7.715 1.00 23.25 331 SER F O 1
ATOM 16730 N N . VAL F 1 333 ? -65.229 -11.790 -8.077 1.00 19.13 332 VAL F N 1
ATOM 16731 C CA . VAL F 1 333 ? -64.472 -10.557 -7.920 1.00 19.03 332 VAL F CA 1
ATOM 16732 C C . VAL F 1 333 ? -63.852 -10.491 -6.521 1.00 19.76 332 VAL F C 1
ATOM 16733 O O . VAL F 1 333 ? -64.502 -10.779 -5.520 1.00 19.52 332 VAL F O 1
ATOM 16737 N N . GLY F 1 334 ? -62.558 -10.158 -6.493 1.00 19.76 333 GLY F N 1
ATOM 16738 C CA . GLY F 1 334 ? -61.842 -9.830 -5.272 1.00 19.36 333 GLY F CA 1
ATOM 16739 C C . GLY F 1 334 ? -61.056 -8.548 -5.508 1.00 19.83 333 GLY F C 1
ATOM 16740 O O . GLY F 1 334 ? -61.445 -7.733 -6.326 1.00 19.51 333 GLY F O 1
ATOM 16741 N N . ASP F 1 335 ? -59.940 -8.403 -4.803 1.00 21.60 334 ASP F N 1
ATOM 16742 C CA . ASP F 1 335 ? -59.044 -7.241 -4.898 1.00 22.30 334 ASP F CA 1
ATOM 16743 C C . ASP F 1 335 ? -58.369 -7.117 -6.257 1.00 24.17 334 ASP F C 1
ATOM 16744 O O . ASP F 1 335 ? -57.975 -6.005 -6.624 1.00 25.35 334 ASP F O 1
ATOM 16749 N N . ALA F 1 336 ? -58.200 -8.234 -6.986 1.00 23.96 335 ALA F N 1
ATOM 16750 C CA . ALA F 1 336 ? -57.452 -8.216 -8.258 1.00 23.19 335 ALA F CA 1
ATOM 16751 C C . ALA F 1 336 ? -57.982 -7.202 -9.228 1.00 21.68 335 ALA F C 1
ATOM 16752 O O . ALA F 1 336 ? -57.182 -6.508 -9.864 1.00 22.25 335 ALA F O 1
ATOM 16754 N N . TYR F 1 337 ? -59.314 -7.150 -9.353 1.00 20.70 336 TYR F N 1
ATOM 16755 C CA . TYR F 1 337 ? -59.992 -6.307 -10.324 1.00 22.67 336 TYR F CA 1
ATOM 16756 C C . TYR F 1 337 ? -59.730 -4.825 -10.026 1.00 23.16 336 TYR F C 1
ATOM 16757 O O . TYR F 1 337 ? -59.490 -4.046 -10.948 1.00 23.36 336 TYR F O 1
ATOM 16766 N N . GLY F 1 338 ? -59.776 -4.467 -8.745 1.00 23.10 337 GLY F N 1
ATOM 16767 C CA . GLY F 1 338 ? -59.573 -3.105 -8.298 1.00 25.45 337 GLY F CA 1
ATOM 16768 C C . GLY F 1 338 ? -58.151 -2.619 -8.493 1.00 26.13 337 GLY F C 1
ATOM 16769 O O . GLY F 1 338 ? -57.926 -1.408 -8.514 1.00 27.63 337 GLY F O 1
ATOM 16770 N N . GLU F 1 339 ? -57.197 -3.556 -8.595 1.00 26.79 338 GLU F N 1
ATOM 16771 C CA . GLU F 1 339 ? -55.813 -3.224 -8.900 1.00 28.01 338 GLU F CA 1
ATOM 16772 C C . GLU F 1 339 ? -55.599 -2.826 -10.353 1.00 28.38 338 GLU F C 1
ATOM 16773 O O . GLU F 1 339 ? -54.587 -2.238 -10.656 1.00 30.68 338 GLU F O 1
ATOM 16779 N N . LEU F 1 340 ? -56.564 -3.110 -11.232 1.00 28.90 339 LEU F N 1
ATOM 16780 C CA . LEU F 1 340 ? -56.495 -2.682 -12.630 1.00 28.25 339 LEU F CA 1
ATOM 16781 C C . LEU F 1 340 ? -56.955 -1.239 -12.829 1.00 29.58 339 LEU F C 1
ATOM 16782 O O . LEU F 1 340 ? -58.078 -0.874 -12.479 1.00 29.84 339 LEU F O 1
ATOM 16787 N N . ASP F 1 341 ? -56.111 -0.426 -13.454 1.00 29.59 340 ASP F N 1
ATOM 16788 C CA . ASP F 1 341 ? -56.525 0.931 -13.786 1.00 30.11 340 ASP F CA 1
ATOM 16789 C C . ASP F 1 341 ? -57.362 0.903 -15.035 1.00 29.26 340 ASP F C 1
ATOM 16790 O O . ASP F 1 341 ? -57.419 -0.117 -15.743 1.00 28.45 340 ASP F O 1
ATOM 16795 N N . GLN F 1 342 ? -58.047 2.012 -15.281 1.00 29.34 341 GLN F N 1
ATOM 16796 C CA . GLN F 1 342 ? -58.945 2.141 -16.422 1.00 29.29 341 GLN F CA 1
ATOM 16797 C C . GLN F 1 342 ? -58.258 1.832 -17.757 1.00 29.61 341 GLN F C 1
ATOM 16798 O O . GLN F 1 342 ? -58.853 1.200 -18.656 1.00 28.12 341 GLN F O 1
ATOM 16804 N N . GLN F 1 343 ? -57.013 2.290 -17.885 1.00 28.26 342 GLN F N 1
ATOM 16805 C CA A GLN F 1 343 ? -56.209 2.075 -19.092 0.50 29.78 342 GLN F CA 1
ATOM 16806 C CA B GLN F 1 343 ? -56.228 2.071 -19.105 0.50 28.81 342 GLN F CA 1
ATOM 16807 C C . GLN F 1 343 ? -56.177 0.584 -19.431 1.00 27.58 342 GLN F C 1
ATOM 16808 O O . GLN F 1 343 ? -56.500 0.171 -20.539 1.00 24.74 342 GLN F O 1
ATOM 16819 N N . THR F 1 344 ? -55.767 -0.202 -18.446 1.00 27.54 343 THR F N 1
ATOM 16820 C CA . THR F 1 344 ? -55.683 -1.637 -18.591 1.00 26.44 343 THR F CA 1
ATOM 16821 C C . THR F 1 344 ? -57.024 -2.244 -19.012 1.00 26.91 343 THR F C 1
ATOM 16822 O O . THR F 1 344 ? -57.082 -2.964 -20.004 1.00 26.73 343 THR F O 1
ATOM 16826 N N . ARG F 1 345 ? -58.088 -1.946 -18.262 1.00 26.43 344 ARG F N 1
ATOM 16827 C CA . ARG F 1 345 ? -59.440 -2.460 -18.529 1.00 22.31 344 ARG F CA 1
ATOM 16828 C C . ARG F 1 345 ? -59.937 -2.131 -19.927 1.00 27.92 344 ARG F C 1
ATOM 16829 O O . ARG F 1 345 ? -60.566 -2.954 -20.590 1.00 26.93 344 ARG F O 1
ATOM 16837 N N . ASP F 1 346 ? -59.667 -0.897 -20.355 1.00 28.96 345 ASP F N 1
ATOM 16838 C CA . ASP F 1 346 ? -60.037 -0.437 -21.690 1.00 29.83 345 ASP F CA 1
ATOM 16839 C C . ASP F 1 346 ? -59.354 -1.270 -22.771 1.00 28.03 345 ASP F C 1
ATOM 16840 O O . ASP F 1 346 ? -59.998 -1.776 -23.671 1.00 29.72 345 ASP F O 1
ATOM 16845 N N . ALA F 1 347 ? -58.046 -1.413 -22.656 1.00 28.76 346 ALA F N 1
ATOM 16846 C CA . ALA F 1 347 ? -57.268 -2.206 -23.614 1.00 28.99 346 ALA F CA 1
ATOM 16847 C C . ALA F 1 347 ? -57.645 -3.701 -23.558 1.00 29.38 346 ALA F C 1
ATOM 16848 O O . ALA F 1 347 ? -57.772 -4.369 -24.596 1.00 26.96 346 ALA F O 1
ATOM 16850 N N . GLY F 1 348 ? -57.823 -4.226 -22.345 1.00 28.55 347 GLY F N 1
ATOM 16851 C CA . GLY F 1 348 ? -58.143 -5.642 -22.185 1.00 28.05 347 GLY F CA 1
ATOM 16852 C C . GLY F 1 348 ? -59.436 -5.960 -22.894 1.00 25.72 347 GLY F C 1
ATOM 16853 O O . GLY F 1 348 ? -59.502 -6.852 -23.720 1.00 26.45 347 GLY F O 1
ATOM 16854 N N . PHE F 1 349 ? -60.472 -5.198 -22.579 1.00 26.55 348 PHE F N 1
ATOM 16855 C CA . PHE F 1 349 ? -61.778 -5.457 -23.165 1.00 27.21 348 PHE F CA 1
ATOM 16856 C C . PHE F 1 349 ? -61.811 -5.144 -24.640 1.00 27.58 348 PHE F C 1
ATOM 16857 O O . PHE F 1 349 ? -62.534 -5.809 -25.389 1.00 27.65 348 PHE F O 1
ATOM 16865 N N . ALA F 1 350 ? -61.021 -4.157 -25.056 1.00 27.96 349 ALA F N 1
ATOM 16866 C CA . ALA F 1 350 ? -60.882 -3.831 -26.472 1.00 29.90 349 ALA F CA 1
ATOM 16867 C C . ALA F 1 350 ? -60.400 -5.069 -27.219 1.00 28.97 349 ALA F C 1
ATOM 16868 O O . ALA F 1 350 ? -60.979 -5.474 -28.236 1.00 29.99 349 ALA F O 1
ATOM 16870 N N . ARG F 1 351 ? -59.364 -5.693 -26.678 1.00 29.85 350 ARG F N 1
ATOM 16871 C CA . ARG F 1 351 ? -58.826 -6.912 -27.293 1.00 30.40 350 ARG F CA 1
ATOM 16872 C C . ARG F 1 351 ? -59.802 -8.088 -27.210 1.00 29.12 350 ARG F C 1
ATOM 16873 O O . ARG F 1 351 ? -59.916 -8.855 -28.156 1.00 28.80 350 ARG F O 1
ATOM 16881 N N . LEU F 1 352 ? -60.510 -8.215 -26.088 1.00 30.93 351 LEU F N 1
ATOM 16882 C CA . LEU F 1 352 ? -61.506 -9.284 -25.902 1.00 29.56 351 LEU F CA 1
ATOM 16883 C C . LEU F 1 352 ? -62.597 -9.145 -26.932 1.00 29.76 351 LEU F C 1
ATOM 16884 O O . LEU F 1 352 ? -63.000 -10.113 -27.547 1.00 27.68 351 LEU F O 1
ATOM 16889 N N . ARG F 1 353 ? -63.043 -7.913 -27.123 1.00 31.67 352 ARG F N 1
ATOM 16890 C CA . ARG F 1 353 ? -64.111 -7.586 -28.070 1.00 34.16 352 ARG F CA 1
ATOM 16891 C C . ARG F 1 353 ? -63.764 -7.947 -29.539 1.00 35.75 352 ARG F C 1
ATOM 16892 O O . ARG F 1 353 ? -64.623 -8.436 -30.271 1.00 35.27 352 ARG F O 1
ATOM 16900 N N . GLN F 1 354 ? -62.520 -7.691 -29.953 1.00 36.40 353 GLN F N 1
ATOM 16901 C CA . GLN F 1 354 ? -61.988 -8.165 -31.254 1.00 38.09 353 GLN F CA 1
ATOM 16902 C C . GLN F 1 354 ? -62.134 -9.680 -31.438 1.00 37.21 353 GLN F C 1
ATOM 16903 O O . GLN F 1 354 ? -62.597 -10.118 -32.468 1.00 37.18 353 GLN F O 1
ATOM 16909 N N . ALA F 1 355 ? -61.700 -10.454 -30.443 1.00 36.87 354 ALA F N 1
ATOM 16910 C CA . ALA F 1 355 ? -61.813 -11.916 -30.447 1.00 37.44 354 ALA F CA 1
ATOM 16911 C C . ALA F 1 355 ? -63.233 -12.419 -30.530 1.00 37.42 354 ALA F C 1
ATOM 16912 O O . ALA F 1 355 ? -63.481 -13.438 -31.144 1.00 40.14 354 ALA F O 1
ATOM 16914 N N . PHE F 1 356 ? -64.162 -11.736 -29.882 1.00 37.31 355 PHE F N 1
ATOM 16915 C CA . PHE F 1 356 ? -65.557 -12.148 -29.869 1.00 38.26 355 PHE F CA 1
ATOM 16916 C C . PHE F 1 356 ? -66.434 -11.181 -30.655 1.00 40.85 355 PHE F C 1
ATOM 16917 O O . PHE F 1 356 ? -66.995 -10.200 -30.105 1.00 40.77 355 PHE F O 1
ATOM 16925 N N . SER F 1 357 ? -66.514 -11.535 -31.944 1.00 43.89 356 SER F N 1
ATOM 16926 C CA . SER F 1 357 ? -67.179 -10.851 -33.051 1.00 44.98 356 SER F CA 1
ATOM 16927 C C . SER F 1 357 ? -66.154 -10.156 -33.908 1.00 46.42 356 SER F C 1
ATOM 16928 O O . SER F 1 357 ? -65.449 -9.229 -33.488 1.00 45.82 356 SER F O 1
#

B-factor: mean 24.51, std 7.03, range [2.0, 76.99]

Sequence (2079 aa):
NRLRTSFQQQTTGQISGHGKRNVGVLKTAFAAVADEASDQYGTGAIIEPFEQKFADVLGDDAVFFPSGTAQQVALRIWSDETDNRTVAYHPLCHLEIHEQDGLKELHPIETILVGAADRLTLDEIKALPDIACLLLELPQREIGGVVAPAFSSELETISRYCREERGIRLHLDGARLFELPYYEKTAAEIAGLFDSIYISFYGLGGIAGAILAGPAAFCQTARIWKRRYGGDLISLYPYIVSADYYYELRKDRGQYYEQAKQLAEQFNALPGVHTTPEVPVSNFHLHFDGQAADISPKLEQVQEETGLGFVGYLVDKDDGYCSTEISVGDAYGELDQQQTRDAGFARLRQAFNRLRTSFQQTTGQISGHGKRNVGVLKTAFAAVADEASDQYGTGAIIEPFEQKFADVLGDDAVFFPSGTAQQVALRIWSDETDNRTVAYHPLCHLEIHEQDGLKELHPIETILVGAADRLTLDEIKALPDIACLLLELPQREIGGVAPAFSELETISRYCRERGIRLHLDGARLFELPYYEKTAAEIAGLFDSIYISFYGLGGIAGAILAGPAAFCQTARIWKRRRYGGDLISLYPYIVSADYYYELRKDRGQYYEQAKQLAEQFNALPGVHTTPEVPVSNFHLHFDGQAADISPKLEQVQEETGLGFVGYLVDKDGYCSTEISVGDAYGELDQQTRDAGFARLRQAFGNRLRTSFQQTTGQISSGHGKRNVGVLKTAFAAVADEASDQYGTGAIIEPFEQKFADVLGDDAVFFPSGTAQQVALRIWSDETDNRTVAYHPLCHLEIHEQDGLKELHPIETILVGAADRLTLDEIKALPDIACLLLELPQREIGGVAPAFSELETISRYCRERGIRLHLDGARLFELPYYEKTTAAEIIAGLFDSIYISFYGLGGIAGAILAGPAAFCQTARIWKRRYGGDLISLYPYIVSADYYYELRKDRGQYYEQAKQLAEQFNALPGVHTTPEVPVSNFHLHFDGQAADISPKLEEQVQEETGLGFVGYLVDKDGYCSSTEISVGDAYGELDQQQTRRDAGFARLRQAFNRLRTSFQQTTGQISGHGKRNVGVLKTAFAAVADEASDQYGTGAIIEPFEQKFADVLGDDAVFFPSGTAQQVALRIWSDETDNRTVAYHPLCHLEIHEQDGLKELHPIETILVGAADRLTLDEIKALPDIACLLLELPQREIGGVVAPAFSELETISRYCRERGIRLHLDGARLFELPYYEKTTAAEIIAGLFDSIYISFYGLGGIAGAILAGPAAFCQTARIIWKRRYGGDLISLYPYIVSADYYYELRKDRGQYYEQAKQQLAEQFNALPGVHTTPEVPVSNFHLHFDGQAADISPKLEQVQEETGLGFVGYLVDKDGYCSTEISVGDAYGELDQQTRDAGFARLRQAFNRLRTSFQQQTTGQISGHGKRNVGVLKTAFAAVADEASDQYGTGAIIEPFEQKFADVLGDDAVFFPSGTAQQVALRIWSDETDNRTVAYHPLCHLEIHEQDGLKELHPIETILVGAADRLTLDEIKALPDIACLLLELPQREIGGVVAPAFSELETISRYCRERGIRLHLDGARLFELPYYEKTAAEIIAGLFDSIYISFYGLGGIAGAILAGPAAFCQTARIIWKRRYGGDLISLYPYIVSADYYYELRKDRGQYYEQAKQLAEQQFNALPGVHTTTPEVPVSNFHLHFDGQAADISPKLEQVQEETGLGFVGYLVDKDGYCSTEISVGDAYGELDQQTRDAGFARLRQAFGNRLRTSFQQTTGQISSGHGKRNVGVLKTAFAAVADEASDQYGTGAIIEPFEQKFADVLGDDAVFFPSGTAQQVALRIWSDETDNRTVAYHPLCHLEIHEQDGLKELHPIETILVGAADRLTLDEIKALPDIACLLLELPQREIGGVVAPAFSSEELETISRYCRRERGIRLHLDGARLFELPYYEKTTAAEIIAGLFDSIYISFYGLGGIAGAILAGPAAFCQTARIWKRRYGGDLISLYPYIVSADYYYELRKDRGQYYEQAKQQLAEQFNALPGVHTTPEVPVSNFHLHFDDGQAADISPKLEQVQEETGLGFVGYLVDKDDGYCSTEISVGDAYGELDQQQTRDAGFARLRQAFS

CATH classification: 3.40.640.10 (+1 more: 3.90.1150.10)

Foldseek 3Di:
DLLLVLQVQFPFEQFDDDDQDPVLLCVLCVPPDPPDFAFLFHDPLNQVLFVVVCVQQPATKGKFQAPLLVLLLQVLLCVVQVFQEEEEACVPCCNPPNVVCSVVPDVHYYDHFDDNQDDDPVSLVPDDDHREYEYEQFPPSNWGDHDALVSLLVSLVVCVVVNHFYEYNPCPVLLCLLNVDGSNSSSVSGQKYKYWQCLLPFNTIIMIYHDPVSVVSSSVVCVVVVRSDRGPVSRSSSSVSSCVVCSPPNVLLVSLQVVQVLQCPAPQKHWVVSGHSGSTKIKGQAFCVVCSVLSSVLSNVLSYHHANDWDGDDRIIMDHGGGHNRSVVQDPVSVVVSSVSSSVSD/DLLLVLQLQFPFEQFDADDPDPVLLCVLCVPPDPPDFAFLFDDPLNQVLFVVVCVQQPATKGKWQAPLLVLLLQVLLCVVPVFQEEEEACVPCCNPPNVVVSVVVGVHYYDHFDDNQDDDPVSVVPDDQHSEYEYEQFPPVNWGHHDQVVRLQVVLVVCVVRVHFYEYAPCPVLLCLLNVDGSNVSSVSGQKYKYWLCLLPFNGMIMIYHHPVSVVSSSVVCVVVVRSDRGPVSRSSSSVSSCVVCSPCNVLLVSLQVVQVLQCPAPQKHWVPSGDSGSTKIKGFAFCVLVSVLQSVLSNVLSYRHFNDWDGDVRIIMGHGGGHNRSVVQDPVSVVVSSVSVSVSD/DDLLLVLQVQFPFEQFDADDQDPVLLCVLCVPPDPPDFAFLQHDPLNQVLFVVVLVLQPATKGKFQAPLLVLLLQVLLCVVQVFQEEEEACVPCCNPPNVVCSVVVDVHYYDHFDDNQDDDVVSLVVDDDHSAYEQEQFPVSNWGDHDAPVVLQVSLVVCVVRNHFYEYAPCPVLLCLLNVDGSNVSSVSGQKYKYWQCLLPFNTIIMIYHDPVSVVSSSVVCVVVVRSDRGPNSRSSRSVSSCVVCSVCNVLLVSCQVVQVLQCPAPQKHWVVSGDSGSTKIKGQAFCVPCSVLQSVLSNVLSYHHANDWDGDDRIIMDHGGGHNRSVPADPVSVVSSSVSSNVSD/DLLLVLQLQFPFEQFDAHDLDPVLLCVLCVPPDPPDFAFLFDDPLRQVLQVVVCVLQPATKGKFQAPLLVLLLQVLLCVVVVFQEEEEACVPCCNPPNPVCSVVVDVHDYDHFDDNQDDDPVSVVPDDQHSAYEDEQFPPVNWGDHDAPVRLQVSLVVCVVRNHFYEYAPCPVLLCLLNVDGNNVSSVSGQKYKYWLCLLPFNTMIMIYHHDVSNVSSSVVCVVVVRSDRGPVSRSSSSVSSCVVPSPCNVLLVSLQVVQVLQCPAPQKHWVVSGHSGNTKIKGFAFCVPVSVLQSVLSNVLSYRYFNDWDGDVRMIMDHGGGHNRSVPDPPVSVCSSSVSVNVSD/DLLQVLQLQFPFEQFDDHDPDPVLLCVLCVPPDPPDFAFLFDDPLNVVLQVVVCVLQPATKGKFQAPCLVLLLLQLLCVVLVFQEEEEACVPCCNPPNVVCSVVVHVHYYDHFDDNQDDAVVRVVPDDQHSAYEYEQFPVVNWGDDDAPVRLLVSLVVCVVSVHFYEYAPQPVLLCLLNVDRNNRSSVSGQKYKYWLCLLPFNTIIMIHHDDVSVVSSSVVCVVVVRSDRGPNSRSSSSVSSCVVCSPVNVLQVSLQVVQVLQCPQPQKHWPPSGHSGNTKIKGFAFCVLVSVLQSVLSNVLSYRYDNDWDGDVRMIMDHGGGHCSSVVDDPVSVVVSSVSSSVSD/DDLLLVLQVQFPFEQFDDPDPDPVLLCVLCVPPDPPDFAFLQHDPLNVVLFVVVLVQQPATKGKFQAPLLVLLLQQLLCVVQVFQEEEEACVDCCNPPNPVCSVVVDVHYYDHFDDNQDDDPVSLVPDDDHRAYEQEQFPPSNWGDHDAPVVLLVSLVVCVVSNHFYEYAPCPVLLCLLNVDGNNVNSVSGQKYKYWQCLLPFNTIIMIYHDPVSVVSSSVVCVVVVRSDRGPNSRSSSSVSSCVVPSPCNVLQVSLQVVQVLQCVFPQKHWVVNGHSGSTKIKGFAFCVVCSVLQSVLSNVQSYRHANDWDGDDRIIIDHGGGHCRSVPDDPVSVVSSSVSSNVSRD

Secondary structure (DSSP, 8-state):
-HHHHHHHT-SEESSBSS--SHHHHHHHHTTS-----EETTEETTHHHHHHHHHHHH--EEEEES----HHHHHHHHHHHHT--EEEE-TT-HHHHSSTTHHHHHSS-EEEEPS-TT---HHHHHT--S-SEEEEESSBGGGTSB---HHHHHHHHHHHHHTT-EEEEEETTS---TTTT--HHHHHTTSSEEEEE------SS-EEEEE-HHHHHHHHHHHHHTT---S--HHHHHHHHHHHHHHTT--HHHHHHHHHHHHHHTSTTEEEESSS-S---EEEEES-HHHHHHHHHHHHHHH-EES-S--EE-SSEEEEE--B-TTGGGS-HHHHHHHHHHHHHH-/-HHHHHHHT-SEESSBSS--STHHHHHHHTTS-----EETTEETTHHHHHHHHHHHH--EEEEES----HHHHHHHHHHHHT--EEEE-TT-HHHHSSTTHHHHHSS-EEEE-S-TT---HHHHHT--S-SEEEEESSBGGGTSB---HHHHHHHHHHHHHHT-EEEEEETTS---TTTT--HHHHHTTSSEEEEE------SS-EEEEE-HHHHHHHHHHHHHTT---S--HHHHHHHHHHHHHHTT--HHHHHHHHHHHHHHTSTTEEEESSS-S---EEEEES-HHHHHHHHHHHHHHH-EES-S--EE-SSEEEEE--BSHHHHHS-HHHHHHHHHHHHHH-/--HHHHHHHT-SEESSSSS--SHHHHHHHHTTS------BTTBSTTHHHHHHHHHHHH--EEEEES----HHHHHHHHHHHHT--EEEE-TT-HHHHSSTTHHHHHSS-EEEE-S-TT---HHHHHT--S-SEEEEESSBGGGTSB---HHHHHHHHHHHHHTTPEEEEEETTS---TTTT--HHHHHTTSSEEEEE------SS-EEEEE-HHHHHHHHHHHHHHT---S--HHHHHHHHHHHHHHTT--HHHHHHHHHHHHHHTSTTEEEESSS-S---EEEEES-HHHHHHHHHHHHHHH-EES-S--EE-SSEEEEE----HHHHT--HHHHHHHHHHHHHH-/-HHHHHHHS-SEESSBSS---THHHHHHHTTS-----EETTEETTHHHHHHHHHHHH--EEEEES----HHHHHHHHHHHHT--EEEE-TT-HHHHSSTTHHHHHSS-EEEE-S-TT---HHHHHTPPS-SEEEEESSBGGGTSB---HHHHHHHHHHHHHHT-EEEEEETTS---TTTT--HHHHHTTSSEEEEE------SS-EEEEE-HHHHHHHHHHHHHHT---S--HHHHHHHHHHHHHHTT--HHHHHHHHHHHHHHTSTTEEEESSS-S---EEEEES-HHHHHHHHHHHHHHH-EE--S--EE-SSEEEEE--B-HHHHTS-TTHHHHHHHHHHHH-/-HHHHHHHT-SEESSBSS---HHHHHHHHTTS-----EETTEETTHHHHHHHHHHHH--EEEEES----HHHHHHHHHHHTT--EEEE-TT-HHHHSSTTHHHHHSS-EEEE-S-TT---HHHHHT--S-SEEEEESSBGGGTSB---HHHHHHHHHHHHHHT-EEEEEETTS---TTTT--HHHHHTT-SEEEEE------SS-EEEEE-HHHHHHHHHHHHHHT---S--HHHHHHHHHHHHHHTT--HHHHHHHHHHHHHHTSTTEEEESSS-S---EEEEES-HHHHHHHHHHHHHHH-EE--S--EE-SSEEEEE--B-HHHHHS-HHHHHHHHHHHHHH-/--HHHHHHHT-SEESSBSS---HHHHHHHHTTS-----EETTEETTHHHHHHHHHHHT--EEEEES----HHHHHHHHHHHHT--EEEE-TT-HHHHSSTTHHHHHSS-EEEE-S-TT---HHHHHH--S-SEEEEESSBGGGTSB---HHHHHHHHHHHHHHT-EEEEEETTS---TTTT--HHHHHTT-SEEEEE------SS-EEEEE-HHHHHHHHHHHHHHT---S--HHHHHHHHHHHHHHTT--HHHHHHHHHHHHHHHSTTEEEESSS-S---EEEEES-HHHHHHHHHHHHHHH-EES-S--EE-SSEEEEE--B-HHHHTS-HHHHHHHHHHHHHH--

Nearest PDB structures (foldseek):
  3lws-assembly3_E  TM=1.000E+00  e=1.130E-60  Exiguobacterium sibiricum 255-15
  2hoy-assembly1_A  TM=6.387E-01  e=4.204E-09  Synechococcus elongatus PCC 6301
  3fqa-assembly1_B  TM=6.282E-01  e=5.225E-09  Synechococcus elongatus PCC 6301
  5i92-assembly3_F  TM=6.393E-01  e=2.147E-08  Pseudomonas aeruginosa PAO1
  4e77-assembly1_A-2  TM=6.237E-01  e=6.365E-08  Yersinia pestis Pestoides F

Solvent-accessible surface area: 79830 Å² total

Organism: Exiguobacterium sibiricum (strain DSM 17290 / CCUG 55495 / CIP 109462 / JCM 13490 / 255-15) (NCBI:txid262543)